Protein 1PK8 (pdb70)

Radius of gyration: 51.62 Å; Cα contacts (8 Å, |Δi|>4): 5272; chains: 8; bounding box: 112×120×156 Å

CATH classification: 3.30.1490.20 (+2 more: 3.40.50.20, 3.30.470.20)

B-factor: mean 33.42, std 12.5, range [5.94, 88.34]

Solvent-accessible surface area: 95712 Å² total; per-residue (Å²): 140,50,98,33,0,1,0,1,20,96,108,166,16,80,2,48,117,30,2,154,67,98,93,6,121,53,111,48,76,22,107,14,10,46,13,46,1,77,56,20,20,6,24,0,60,3,102,18,26,26,32,2,29,7,74,42,133,122,152,70,103,148,40,93,82,73,18,118,4,43,7,0,0,2,24,29,68,7,27,18,36,19,139,78,12,67,44,33,24,11,0,0,0,4,41,0,7,43,8,58,16,0,2,37,6,40,1,15,1,0,33,4,3,46,6,0,6,8,3,22,1,2,114,12,34,104,150,41,28,73,146,85,0,10,18,1,74,11,20,0,10,4,35,55,146,27,8,126,55,34,144,77,68,41,4,8,0,35,1,7,6,0,34,101,10,46,0,25,5,80,2,77,64,77,136,52,0,90,18,10,9,19,0,1,2,7,17,99,24,8,0,7,6,5,50,53,21,87,37,103,36,18,3,20,0,0,25,3,18,150,43,43,10,0,3,44,65,53,29,87,45,71,18,81,20,24,70,41,52,75,37,124,65,111,74,36,88,63,46,128,89,24,86,54,0,0,32,17,0,10,130,6,17,84,26,9,27,0,0,0,0,46,0,36,29,2,126,100,46,151,19,19,0,24,32,2,22,8,5,22,0,81,23,24,21,114,52,65,71,72,0,24,97,33,0,3,108,24,0,19,86,75,7,40,143,104,104,108,32,0,1,0,2,14,80,102,150,19,79,2,47,114,30,3,164,65,90,89,6,127,60,106,52,76,22,109,15,13,48,13,54,2,74,69,20,18,5,24,0,57,4,103,23,28,32,31,2,27,15,143,148,118,74,19,119,3,52,7,0,0,2,26,37,70,8,25,20,36,21,130,92,12,85,42,35,25,12,0,0,0,5,36,0,8,44,8,59,14,0,2,39,6,40,1,14,0,0,32,3,4,46,5,0,5,8,4,14,1,2,126,16,30,101,165,40,28,85,164,89,0,12,17,1,77,9,17,0,11,3,45,48,145,25,8,129,61,28,148,81,67,43,3,8,0,36,2,7,5,1,33,99,6,46,0,26,8,73,2,78,66,58,58,56,0,63,7,11,8,19,0,0,4,5,19,90,26,8,0,6,6,6,42,52,20,83,40,107,32,20,2,19,0,0,24,4,20,148,44,46,7,0,4,48,72,89,129,30,44,70,83,64,127,47,155,66,110,82,41,89,62,47,129,90,23,86,52,0,0,31,22,0,9,127,7,17,85,25,10,31,0,0,0,0,44,1,33,27,2,133,95,44,150,18,22,0,24,34,2,21,9,5,24,0,78,23,32,14,139,67,70,69,72,0,39,93,38,0,2,101,18,0,21,94,71,10,43,144,95,102,96,31,0,1,0,1,19,78,94,146,29,73,2,46,115,30,3,159,62,93,102,5,128,51,141,61,78,22,100,16,14,50,13,51,2,70,69,21,22,5,24,0,56,3,98,26,27,28,26,1,32,11,146,150,108,76,15,116,4,52,7,0,0,2,27,28,79,8,32,19,32,18,144,88,12,77,45,32,25,12,0,0,0,3,38,0,11,42,7,58,15,0,2,38,6,39,1,15,0,0,36,4,3,58,4,0,7,10,2,17,2,10,125,21,31,158,182,49,30,82,154,84,0,10,15,2,74,12,18,0,11,4,43,47,144,20,8,128,61,30,144,84,64,41,5,9,0,36,3,6,7,1,29,125,22,41,0,25,8,67,3,78,64,58,60,57,0,66,14,12,8,18,0,0,3,7,17,95,25,10,0,9,7,6,45,57,18,84,40,109,38,31,5,16,0,0,21,4,21,150,41,46,10,0,5,37,132,125,136,122,106,104,80,43,80,63,46,133,89,27,88,56,1,0,30,23,0,4,123,5,16,86,21,10,30,0,0,0,0,46,3,38,30,3,130,92,40,146,26,19,0,23,44,8,19,8,7,23,0,82,24,37,17,141,60,73,72,68,0,34,84,36,0,2,94,24,0,23,100,78,11,40,141,106,141,54,106,34,0,1,0,1,13,80,108,161,17,83,0,47,115,30,3,161,70,90,88,10,148,57,137,58,80,20,107,14,14,48,13,48,2,71,49,19,21,6,24,0,61,5,98,34,32,31,27,2,30,2,117,96,143,107,93,72,15,123,4,48,8,0,0,2,23,41,67,8,26,19,35,17,140,85,13,66,46,32,26,12,0,1,0,4,36,1,16,46,8,60,14,0,2,40,4,37,1,15,0,0,33,4,3,46,5,0,6,10,4,21,1,2,115,9,33,98,145,46,29,76,145,88,0,9,16,1,79,10,20,0,12,3,39,56,145,28,7,132,61,29,145,83,66,42,4,9,0,34,2,6,5,0,36,104,9,38,0,21,6,81,2,80,65,53,139,59,0,83,18,12,10,20,0,1,2,6,16,98,24,7,0,6,6,7,42,50,19,81,37,77,28,21,4,20,0,0,27,3,22,144,43,43,8,0,2,33,67,15,18,31,42,58,9,81,17,21,70,41,56,76,42,84,73,103,73,42,87,61,47,123,88,24,89,51,1,0,33,17,0,8,133,8,16,87,26,9,30,0,0,0,0,45,1,33,26,2,90,84,44,146,21,21,0,22,34,4,19,10,5,20,0,79,22,29,18,112,63,65,78,61,0,32,81,36,0,2,98,22,0,22,97,83,10,44,138,106,132,54,100,34,0,1,0,1,14,88,112,168,20,82,2,46,109,33,2,150,64,96,98,5,125,64,100,44,73,21,104,16,10,48,12,53,2,72,55,21,20,5,26,0,59,2,99,21,26,29,31,2,31,17,149,142,126,71,20,112,3,54,11,0,0,0,27,32,73,7,30,21,34,19,128,92,12,84,44,34,25,10,0,0,0,4,39,0,10,48,5,70,14,0,2,37,4,40,1,14,1,0,35,4,4,49,6,0,8,8,3,18,1,15,126,20,32,170,180,54,27,86,164,88,0,10,18,2,80,10,17,0,10,4,50,53,151,21,8,128,60,27,146,55,46,15,3,13,0,36,1,6,4,1,28,124,25,42,0,22,6,72,1,80,62,72,137,53,0,102,16,11,8,18,0,0,4,8,17,107,25,8,0,6,6,5,46,45,25,60,40,71,44,20,4,20,0,0,18,2,22,150,40,47,12,0,4,39,98,121,130,88,104,111,111,85,31,89,62,46,127,92,28,86,54,0,0,28,25,0,5,123,5,18,85,20,9,34,0,0,0,0,39,3,38,28,2,24,78,40,135,24,20,0,22,40,5,22,8,5,23,1,80,24,31,20,136,59,70,73,71,0,37,81,36,0,2,97,20,0,24,95,82,22,47,172,100,97,34,0,0,0,1,13,79,106,136,9,82,2,44,116,32,3,160,66,94,94,7,128,50,106,65,79,20,110,15,13,47,13,49,2,71,51,20,22,2,23,0,60,6,105,40,23,26,29,2,29,20,155,146,127,79,15,114,5,46,7,0,0,2,25,40,72,7,28,16,40,19,139,80,11,64,45,32,24,13,0,0,0,4,40,0,18,50,6,59,15,0,3,40,5,40,1,16,1,0,33,4,2,47,4,0,6,10,5,22,1,2,116,11,30,104,145,42,26,74,142,82,0,14,16,2,70,11,18,0,10,3,28,40,141,25,8,128,57,30,144,81,68,46,3,11,0,37,2,7,6,1,32,128,18,46,0,26,14,65,1,76,62,58,82,56,0,86,17,9,9,19,0,0,0,4,16,99,23,8,0,7,5,5,50,48,18,81,34,107,49,19,6,19,0,1,28,3,22,153,37,45,11,0,3,40,90,110,122,80,107,110,100,74,44,87,63,46,134,97,32,94,51,2,0,34,19,0,8,124,5,18,86,25,10,34,0,0,0,0,40,4,34,24,0,130,84,47,148,39,20,0,23,39,3,20,9,6,22,0,79,18,27,18,105,57,56,68,77,0,18,89,30,0,2,95,24,0,22,96,74,10,41,139,106,138,55,99,33,0,1,0,1,16,79,111,151,15,78,1,48,106,23,2,161,63,91,88,6,125,54,113,59,75,21,109,16,14,46,14,48,1,72,66,21,22,5,24,0,56,3,102,22,25,30,30,2,30,12,144,143,120,72,17,111,3,51,9,0,0,2,24,43,77,8,27,19,33,21,94,87,13,63,42,34,23,11,0,1,0,3,36,0,9,44,7,59,15,0,2,37,5,42,1,14,0,0,35,4,3,49,4,0,6,9,3,12,0,10,128,15,32,168,168,54,28,75,148,84,0,9,16,3,61,8,18,0,11,3,46,49,148,23,8,129,54,33,143,79,68,44,2,8,0,34,2,8,5,1,30,111,8,43,0,28,7,70,2,76,65,69,122,57,0,93,9,7,7,18,0,0,2,6,16,99,25,8,0,6,6,5,49,50,22,86,38,92,40,15,4,18,0,0,25,4,20,150,45,49,8,0,4,39,59,38,49,142,118,73,51,24,108,87,103,71,102,82,38,85,61,48,129,94,28,89,56,0,0,33,19,0,9,132,5,19,85,24,10,29,0,0,0,0,47,2,34,28,3,128,100,42,145,22,21,0,23,35,2,20,8,6,23,1,82,22,25,20,144,70,74,71,72,0,20,91,31,0,1,99,25,0,23,97,78,10,36,141,103,137,54,117,33,0,0,0,1,16,85,110,154,15,79,2,49,112,30,3,156,64,96,92,11,137,50,120,51,70,21,106,14,12,45,15,54,1,77,68,23,20,5,22,0,59,6,96,40,22,29,30,3,31,13,144,143,116,74,16,118,4,50,5,0,0,1,26,40,76,7,28,19,37,18,131,91,12,68,44,33,24,11,0,0,0,4,38,1,17,46,6,56,15,0,2,38,6,42,1,16,0,0,34,4,5,55,4,0,5,10,3,20,2,2,113,8,32,109,148,38,30,76,139,86,0,10,16,3,78,12,17,0,12,2,32,59,150,26,8,133,58,28,146,82,69,40,3,8,0,40,3,9,5,1,31,125,24,42,0,25,6,72,1,73,63,61,135,54,0,96,16,13,8,22,0,0,3,6,17,97,22,9,0,8,7,6,46,55,20,81,40,100,42,22,2,16,0,0,26,3,18,151,43,49,10,0,4,43,125,133,136,123,104,109,84,41,88,62,44,126,93,26,86,52,0,0,32,17,0,9,126,6,18,84,26,9,30,0,0,0,0,34,1,36,25,4,127,92,44,148,23,24,0,21,41,6,22,10,6,23,1,84,23,35,15,138,68,74,78,70,0,28,90,34,0,2,107,19,0,20,80,73,13,40,145,83

Foldseek 3Di:
DAAEEEEADDPPDDLCVLQPPPAQVNPHHYDYHYYHLLQWDKDADQVLDIKIWGFDCDPNPTDIDIDDHQAYEYQAQCAALPPPSHNLVVLVRCVSNVRQYAPGSLVSNQPHWFVSLVVLLVVVCVVPHCVLRVAFDKAKFFALPVQQDDPADFKWKAATGHDLCPRIDTRGDRVSSNVVSVVRNVSGGMMMITYLAQFPWKKKWKAAANDIWMKTKAAPPPDSSRSPHDIDIDTDDDDVSLVSHCVSSQPPSNGANIKMWMWTQHPVRHIHTHGMDGSNDDQDDDCSVVSSSSNSVSRSVVSSVD/DAEEEEADDPPDDLQVLQPPPAFPPPHHYHYHYYHLLFWDKDADLVLDIWIAGVHDIDDHQEYEYQAQCAALPPPGHNLVVLVRCVSNVHAYAVGSLVSNQPRWFVSLVVLLVVVCVVPDCVLRVAFDKAKFFALVVQQADPDDFKWKAATGHDLCPRIDTRGDRVSSNVSSVVSNVSVGMMMIGYQAQFPWKKKWKAAQHDIWMKTWASPSSDDDIDIDIDDQDVSLVSNHVVSQPPSNGANIKMWMWGQHPVGDIHTHGMDGSNDDQDDDCSVVSSSSNSVVVSVVSSVD/DAEEEEADDPPDDLCVLCPPPAFPPPHHYDYDYYHLLFWDKDADLVQDIWIAGVHDIDDHLAYEYQDQCAALPPPRHNLVVLVRCVSNVRAYAPGSQVSNQVHWFVSLVVLVVVVCVVQPCVQAPAFDKDKFFALVVQQADPADFKWKAATGHDDCPRIDTRGDRVSSNVSSVVRVVSVGMMMITHQAQFQWKKKWKAAQHDIWIATGGNVGDTDDQDVSLVSNHVSSQPPSNGHNIKMWMWGQHPVGRIHTHGMGGSNDDQDDPCSVVVSSSNSVVVSVVSSVD/DAAEEEEADDPPDPLQVLCPPPAFPPPHHYGYHYYHLLQWDKDADLVLDIWIWGDPVTDIDDHLAYEYQAQCAALDPPRHNLVVLVRCVSNVHQYAVGSLVSNQPRWFVSLVVVLVVVCVVPDCVLRVAFDKDKFFALPVQQADPDDFKWKAATDHDLCPRIDTRGDRVRSVVVSVVRVVSVGMMMIGYQAQFPWKKKWKQAQHDIWMKTKDADQPDSSRSPHDIDIDTDDDDVSQVSVCVSSQPPSNGANIKMWMWGQHPVGGIHTHGMDGSNDDDDDPCSVVSSNSNSVSVSVVSSVD/DAAEEEEADDPPDDLQVLLPPPAQPPDHHYGYHYYHLLQWDKDADQVQDIWIAGPHDIDDHQAYEYQAQCAALDPPNHNLVVLVRCVSNVRAYAVGSLVSNQPRWFVSLVVLLVVVCVVQDCVQRNAFDKDKFFALPVQQADPADQKWKAATDHDPCPRIDTRGDRVSSNVVSVVRVVSVGMMMMTHQAQFQWKKKWWAAQHDIWMAIGGSDDGDTDDDDVSLVCNVVSSQPPSNGANIKMWMWTQHPVGGIHTHGMDGSNDDQDDDCSVVSSSSNSVVVSVVSSD/DAEEEEADDPPDDLCVLLPPPAFVNPHHYDYDYDHLLQWDKDADQVQDIWIAGVHDIDDGQAYEYQAQCAALDPPRHNLVVLVRCVSNPHQYAVGSLVSNQPRWFVSLVVLLVVVCVVPDCVLRVAFDKDKFFALPVQQADPDDFKWKAATGHDPCPRIDTRGGRVSSNVSSVVSVVSVGMMMITHDAQFQWKKKWKAAQNDIWMFTGGNVGGDTDDDDPSLVSHHVSSQPPSNGANIKMWMWGQHPVRDIHTHGMDGSNPDQDDDCSVVSSSSNSVVVSVVSSVD/DAAEEEEADDPPDDLQVLQVPPAQPNPHHYGYDYYHLLQWDKDADQVLDIWIAGVHDIDDHLEYEYQDQCAALDPPSHNLVVLVRCVSNPRAYAVGSLVSNQPHWFVSLVVLLVVVCVVQDCVQAVAFDKDKFFALVVQQADPADFKWKAATGHDLCPRIDTRGDRVSSNVSSVVSNVSVGMMMITHQAQFPWKKKWKAAQHDIWMKTADAVPSPVSHDIDTDDQDPSQVSNVVSSQPPSNGANIKMWMWTQHPVRGIHTHGMDGSNDDQDDDCSVVSSSSNSVVRSVVSSVD/DAAEEEEADDPPDDLQVLQPPPAFVPPHHYGYHYYHLLQWDKDADQVQDIWIAGVHDIDDHQAYEYQDQCAALPPPRHNLVVLVRCVSNPRAYAVGSLVSNQPRWFVSLVVLLVVVCVVPDCVLRVAFDKDKFFALVVQQADPADFKWKAATDHDDCPRIDTRGDRVSSNVSSVVRVVSVGMMMITHQAQFQWKKKWKAAQHDIWMATGGSRGDTDDCDVSLVVHCVSSQPPSNGANIKMWMWGQHPVGGIHTHGMDGSNDDQDDDCSVVVSSSNSVVVSVVSSVD

Secondary structure (DSSP, 8-state):
-PEEEEEE--TTS-HHHHHTT-EETTTEEEEEEEE-GGGEEEEEETTS-EEEEEEEEETTEEEEEEE--SEEEE-S-SB-SSTT-B-HHHHHHHHHTT--EES-HHHHHHTSSHHHHHHHHHHHHHHH-TTTS-BPP-EEESSGGG----SSSSEEEEESS--TTTTEEEE-SHHHHHHHHHHHHHHTS-EEEEE---EEEEEEEEEETTEEEEEEEEESSS-SSTTSS-EEEEEE---HHHHHHHHHHTTGGG--SEEEEEEEEETTS-EEEEEEE-TTPPP-TT-HHHHHHHHHHHHHHHHH--/-EEEEEES-TTS-HHHHHTT-EETTTEEEEEEEE-GGGEEEEEETTS-EEEEE--EEE--SEEEE-S-SB-SSTT-B-HHHHHHHHHTT--EES-HHHHHHTSSHHHHHHHHHHHHHHH-TTT--B---EEESSGGG----SSSSEEEEESS--TTTTEEEE-SHHHHHHHHHHHHHHTS-EEEEEPP-EEEEEEEEEETTEEEEEEE---TTSSS--EEEEPPPHHHHHHHHHHTTGGG--SEEEEEEEEETTS-EEEEEEE-TTPPP-TT-HHHHHHHHHHHHHHHHH--/-EEEEEES-SSS-HHHHHTT-EETTTEEEEEEEE-GGGEEEEEETTS-EEEEE--EEE--SEEEE-S-SB-SSTT-B-HHHHHHHHHTT--EES-HHHHHHTSSHHHHHHHHHHHHHHH-TTT--BPP-EEESSGGG----SSSSEEEEESS--TTTTEEEE-SHHHHHHHHHHHHHHTS-EEEEEPP-EEEEEEEEEETTEEEEEEE----EEE---HHHHHHHHHHTTGGG--SEEEEEEEEETTS-EEEEEEE-TTPPP-GGGHHHHHHHHHHHHHHHHH--/-PEEEEEE--TTS-HHHHHTT-EETTTEEEEEEEE-GGGEEEEEETTS-EEEEEE--EEEE--SEEEE-S-S--SSTT---HHHHHHHHHTT--EES-HHHHHHTSSHHHHHHHHHHHHHHH-TTT--B---EEESSGGG----SSSSEEEEESS--TTTTEEEE-SHHHHHHHHHHHHHHTS-EEEEE---EEEEEEEEEETTEEEEEEEEESSS-SSTTSSSEEEEEE---HHHHHHHHHHTTGGG--SEEEEEEEEETTS-EEEEEEE-TTPPP-STTHHHHHHHHHHHHHHHHH--/--EEEEEE--TTS-HHHHHTT-EETTTEEEEEEEE-GGGEEEEEETTS-EEEEE--EEE--SEEEE-S-S--SSTT---HHHHHHHHHTT--EES-HHHHHHTTSHHHHHHHHHHHHHHH-TTTS-B---EEESSGGG----SSSSEEEEESS--TTTTEEEE-SHHHHHHHHHHHHHHTS-EEEEE---EEEEEEEEEETTEEEEEEE-----EEE---HHHHHHHHHHHTGGG--SEEEEEEEEETTS-EEEEEEE-TTPPP-STTHHHHHHHHHHHHHHHHH-/-EEEEEE--TTS-HHHHHTT-EETTTEEEEEEEE-GGGEEEEEETTS-EEEEE--EEE--SEEEE-S-S--SSTT---HHHHHHHHHTT--EES-HHHHHHTSSHHHHHHHHHHHHHHH-TTTS-BPP-EEESSGGG----SSSSEEEEESS--TTTTEEEE-SHHHHHHHHHHHHHHTS-EEEEE---EEEEEEEEEETTEEEEEEE-----EEE---HHHHHHHHHHTTGGG--SEEEEEEEEETTS-EEEEEEE-TTPPP-GGGHHHHHHHHHHHHHHHHH--/-PEEEEEES-TTS-HHHHHTT-EETTTEEEEEEEE-GGGEEEEEETTS-EEEEE--EEE--SEEEE-S-S--SSTT---HHHHHHHHHTT--EES-HHHHHHTSSHHHHHHHHHHHHHHH-TTT--B---EEESSGGG----SSS-EEEEESS--TTTTEEEE-SHHHHHHHHHHHHHHTS-EEEEEPP-EEEEEEEEEETTEEEEEEEE--------EEEEE---HHHHHHHHHHTTGGG--SEEEEEEEEETTS-EEEEEEE-TTPPP-GGGHHHHHHHHHHHHHHHHH--/-PEEEEEES-TTS-HHHHHTT-EETTTEEEEEEEE-GGGEEEEEETTS-EEEEE--EEE--SEEEE-S-S--SSTT---HHHHHHHHHTT--EES-HHHHHHTSSHHHHHHHHHHHHHHH-TTT--BPP-EEESSGGG----SSSSEEEEESS--TTTTEEEE-SHHHHHHHHHHHHHHTS-EEEEE---EEEEEEEEEETTEEEEEEE----EEE---HHHHHHHHHHTTGGG--SEEEEEEEEETTS-EEEEEEE-TTPPP-GGGHHHHHHHHHHHHHHHHHH-

Structure (mmCIF, N/CA/C/O backbone):
data_1PK8
#
_entry.id   1PK8
#
_cell.length_a   70.600
_cell.length_b   78.400
_cell.length_c   135.000
_cell.angle_alpha   80.60
_cell.angle_beta   76.90
_cell.angle_gamma   71.80
#
_symmetry.space_group_name_H-M   'P 1'
#
loop_
_entity.id
_entity.type
_entity.pdbx_description
1 polymer 'rat synapsin I'
2 non-polymer 'CALCIUM ION'
3 non-polymer "ADENOSINE-5'-TRIPHOSPHATE"
4 non-polymer 1,2-ETHANEDIOL
5 water water
#
loop_
_atom_site.group_PDB
_atom_site.id
_atom_site.type_symbol
_atom_site.label_atom_id
_atom_site.label_alt_id
_atom_site.label_comp_id
_atom_site.label_asym_id
_atom_site.label_entity_id
_atom_site.label_seq_id
_atom_site.pdbx_PDB_ins_code
_atom_site.Cartn_x
_atom_site.Cartn_y
_atom_site.Cartn_z
_atom_site.occupancy
_atom_site.B_iso_or_equiv
_atom_site.auth_seq_id
_atom_site.auth_comp_id
_atom_site.auth_asym_id
_atom_site.auth_atom_id
_atom_site.pdbx_PDB_model_num
ATOM 1 N N . ALA A 1 113 ? 12.959 -4.445 39.464 1.00 44.29 112 ALA A N 1
ATOM 2 C CA . ALA A 1 113 ? 13.135 -3.308 40.422 1.00 43.92 112 ALA A CA 1
ATOM 3 C C . ALA A 1 113 ? 12.616 -2.014 39.797 1.00 42.88 112 ALA A C 1
ATOM 4 O O . ALA A 1 113 ? 12.942 -1.689 38.655 1.00 44.22 112 ALA A O 1
ATOM 6 N N . ALA A 1 114 ? 11.812 -1.279 40.556 1.00 40.75 113 ALA A N 1
ATOM 7 C CA . ALA A 1 114 ? 11.220 -0.040 40.073 1.00 39.28 113 ALA A CA 1
ATOM 8 C C . ALA A 1 114 ? 12.193 1.118 39.851 1.00 38.19 113 ALA A C 1
ATOM 9 O O . ALA A 1 114 ? 13.131 1.327 40.620 1.00 37.54 113 ALA A O 1
ATOM 11 N N . ARG A 1 115 ? 11.948 1.869 38.783 1.00 36.15 114 ARG A N 1
ATOM 12 C CA . ARG A 1 115 ? 12.752 3.036 38.452 1.00 35.42 114 ARG A CA 1
ATOM 13 C C . ARG A 1 115 ? 12.197 4.199 39.279 1.00 32.58 114 ARG A C 1
ATOM 14 O O . ARG A 1 115 ? 10.987 4.420 39.319 1.00 33.14 114 ARG A O 1
ATOM 22 N N . VAL A 1 116 ? 13.077 4.938 39.942 1.00 29.49 115 VAL A N 1
ATOM 23 C CA . VAL A 1 116 ? 12.645 6.061 40.765 1.00 24.82 115 VAL A CA 1
ATOM 24 C C . VAL A 1 116 ? 12.671 7.382 39.993 1.00 24.45 115 VAL A C 1
ATOM 25 O O . VAL A 1 116 ? 13.691 7.762 39.413 1.00 24.07 115 VAL A O 1
ATOM 29 N N . LEU A 1 117 ? 11.533 8.069 39.984 1.00 21.34 116 LEU A N 1
ATOM 30 C CA . LEU A 1 117 ? 11.410 9.352 39.305 1.00 21.74 116 LEU A CA 1
ATOM 31 C C . LEU A 1 117 ? 11.161 10.450 40.325 1.00 21.73 116 LEU A C 1
ATOM 32 O O . LEU A 1 117 ? 10.149 10.429 41.031 1.00 23.03 116 LEU A O 1
ATOM 37 N N . LEU A 1 118 ? 12.083 11.399 40.416 1.00 18.05 117 LEU A N 1
ATOM 38 C CA . LEU A 1 118 ? 11.898 12.520 41.327 1.00 17.29 117 LEU A CA 1
ATOM 39 C C . LEU A 1 118 ? 11.255 13.648 40.524 1.00 16.94 117 LEU A C 1
ATOM 40 O O . LEU A 1 118 ? 11.762 14.028 39.462 1.00 16.43 117 LEU A O 1
ATOM 45 N N . VAL A 1 119 ? 10.130 14.167 41.004 1.00 16.56 118 VAL A N 1
ATOM 46 C CA . VAL A 1 119 ? 9.482 15.283 40.325 1.00 15.05 118 VAL A CA 1
ATOM 47 C C . VAL A 1 119 ? 9.627 16.462 41.268 1.00 15.49 118 VAL A C 1
ATOM 48 O O . VAL A 1 119 ? 9.204 16.393 42.419 1.00 13.57 118 VAL A O 1
ATOM 52 N N . ILE A 1 120 ? 10.243 17.536 40.786 1.00 15.10 119 ILE A N 1
ATOM 53 C CA . ILE A 1 120 ? 10.430 18.721 41.603 1.00 15.38 119 ILE A CA 1
ATOM 54 C C . ILE A 1 120 ? 9.288 19.667 41.280 1.00 17.77 119 ILE A C 1
ATOM 55 O O . ILE A 1 120 ? 9.268 20.323 40.233 1.00 15.74 119 ILE A O 1
ATOM 60 N N . ASP A 1 121 ? 8.320 19.730 42.186 1.00 19.12 120 ASP A N 1
ATOM 61 C CA . ASP A 1 121 ? 7.161 20.578 41.963 1.00 20.74 120 ASP A CA 1
ATOM 62 C C . ASP A 1 121 ? 6.439 20.862 43.265 1.00 22.40 120 ASP A C 1
ATOM 63 O O . ASP A 1 121 ? 6.672 20.188 44.272 1.00 19.96 120 ASP A O 1
ATOM 68 N N . GLU A 1 122 ? 5.568 21.867 43.237 1.00 25.49 121 GLU A N 1
ATOM 69 C CA . GLU A 1 122 ? 4.785 22.226 44.408 1.00 28.69 121 GLU A CA 1
ATOM 70 C C . GLU A 1 122 ? 3.786 21.101 44.611 1.00 28.63 121 GLU A C 1
ATOM 71 O O . GLU A 1 122 ? 3.511 20.344 43.687 1.00 29.98 121 GLU A O 1
ATOM 77 N N . PRO A 1 123 ? 3.229 20.971 45.822 1.00 30.27 122 PRO A N 1
ATOM 78 C CA . PRO A 1 123 ? 2.264 19.903 46.109 1.00 31.81 122 PRO A CA 1
ATOM 79 C C . PRO A 1 123 ? 0.884 19.958 45.446 1.00 33.34 122 PRO A C 1
ATOM 80 O O . PRO A 1 123 ? 0.154 18.971 45.478 1.00 35.22 122 PRO A O 1
ATOM 84 N N . HIS A 1 124 ? 0.528 21.092 44.847 1.00 36.54 123 HIS A N 1
ATOM 85 C CA . HIS A 1 124 ? -0.781 21.243 44.199 1.00 38.06 123 HIS A CA 1
ATOM 86 C C . HIS A 1 124 ? -1.100 20.122 43.205 1.00 38.89 123 HIS A C 1
ATOM 87 O O . HIS A 1 124 ? -2.256 19.711 43.071 1.00 38.04 123 HIS A O 1
ATOM 94 N N . THR A 1 125 ? -0.083 19.623 42.506 1.00 38.19 124 THR A N 1
ATOM 95 C CA . THR A 1 125 ? -0.298 18.543 41.550 1.00 37.25 124 THR A CA 1
ATOM 96 C C . THR A 1 125 ? 0.290 17.260 42.122 1.00 37.69 124 THR A C 1
ATOM 97 O O . THR A 1 125 ? 1.456 17.222 42.520 1.00 38.56 124 THR A O 1
ATOM 101 N N . ASP A 1 126 ? -0.524 16.213 42.167 1.00 35.21 125 ASP A N 1
ATOM 102 C CA . ASP A 1 126 ? -0.103 14.922 42.701 1.00 34.27 125 ASP A CA 1
ATOM 103 C C . ASP A 1 126 ? 0.353 14.001 41.569 1.00 32.08 125 ASP A C 1
ATOM 104 O O . ASP A 1 126 ? -0.417 13.177 41.069 1.00 32.84 125 ASP A O 1
ATOM 109 N N . TRP A 1 127 ? 1.614 14.143 41.174 1.00 28.59 126 TRP A N 1
ATOM 110 C CA . TRP A 1 127 ? 2.164 13.357 40.070 1.00 26.09 126 TRP A CA 1
ATOM 111 C C . TRP A 1 127 ? 2.108 11.852 40.228 1.00 25.29 126 TRP A C 1
ATOM 112 O O . TRP A 1 127 ? 1.965 11.137 39.238 1.00 27.59 126 TRP A O 1
ATOM 123 N N . ALA A 1 128 ? 2.214 11.359 41.458 1.00 26.61 127 ALA A N 1
ATOM 124 C CA . ALA A 1 128 ? 2.160 9.915 41.678 1.00 27.37 127 ALA A CA 1
ATOM 125 C C . ALA A 1 128 ? 0.931 9.353 40.961 1.00 28.15 127 ALA A C 1
ATOM 126 O O . ALA A 1 128 ? 1.016 8.353 40.252 1.00 27.28 127 ALA A O 1
ATOM 128 N N . LYS A 1 129 ? -0.207 10.016 41.143 1.00 29.78 128 LYS A N 1
ATOM 129 C CA . LYS A 1 129 ? -1.459 9.594 40.519 1.00 31.13 128 LYS A CA 1
ATOM 130 C C . LYS A 1 129 ? -1.360 9.543 39.000 1.00 31.73 128 LYS A C 1
ATOM 131 O O . LYS A 1 129 ? -1.823 8.594 38.380 1.00 33.64 128 LYS A O 1
ATOM 137 N N . TYR A 1 130 ? -0.756 10.566 38.403 1.00 31.75 129 TYR A N 1
ATOM 138 C CA . TYR A 1 130 ? -0.624 10.630 36.952 1.00 31.45 129 TYR A CA 1
ATOM 139 C C . TYR A 1 130 ? 0.320 9.581 36.367 1.00 30.81 129 TYR A C 1
ATOM 140 O O . TYR A 1 130 ? 0.185 9.192 35.211 1.00 32.00 129 TYR A O 1
ATOM 149 N N . PHE A 1 131 ? 1.275 9.122 37.165 1.00 31.04 130 PHE A N 1
ATOM 150 C CA . PHE A 1 131 ? 2.231 8.117 36.708 1.00 29.95 130 PHE A CA 1
ATOM 151 C C . PHE A 1 131 ? 1.801 6.711 37.112 1.00 31.50 130 PHE A C 1
ATOM 152 O O . PHE A 1 131 ? 2.441 5.731 36.738 1.00 30.01 130 PHE A O 1
ATOM 160 N N . LYS A 1 132 ? 0.711 6.629 37.874 1.00 33.32 131 LYS A N 1
ATOM 161 C CA . LYS A 1 132 ? 0.183 5.362 38.370 1.00 35.32 131 LYS A CA 1
ATOM 162 C C . LYS A 1 132 ? -0.040 4.332 37.272 1.00 35.74 131 LYS A C 1
ATOM 163 O O . LYS A 1 132 ? -0.666 4.614 36.254 1.00 35.46 131 LYS A O 1
ATOM 169 N N . GLY A 1 133 ? 0.483 3.131 37.482 1.00 36.48 132 GLY A N 1
ATOM 170 C CA . GLY A 1 133 ? 0.301 2.080 36.498 1.00 38.55 132 GLY A CA 1
ATOM 171 C C . GLY A 1 133 ? 1.041 2.254 35.186 1.00 40.08 132 GLY A C 1
ATOM 172 O O . GLY A 1 133 ? 0.856 1.456 34.267 1.00 40.71 132 GLY A O 1
ATOM 173 N N . LYS A 1 134 ? 1.864 3.292 35.078 1.00 40.13 133 LYS A N 1
ATOM 174 C CA . LYS A 1 134 ? 2.635 3.501 33.863 1.00 40.14 133 LYS A CA 1
ATOM 175 C C . LYS A 1 134 ? 3.867 2.648 34.061 1.00 41.54 133 LYS A C 1
ATOM 176 O O . LYS A 1 134 ? 4.510 2.719 35.103 1.00 41.57 133 LYS A O 1
ATOM 182 N N . LYS A 1 135 ? 4.197 1.832 33.074 1.00 42.97 134 LYS A N 1
ATOM 183 C CA . LYS A 1 135 ? 5.359 0.974 33.202 1.00 45.10 134 LYS A CA 1
ATOM 184 C C . LYS A 1 135 ? 6.353 1.213 32.081 1.00 45.14 134 LYS A C 1
ATOM 185 O O . LYS A 1 135 ? 5.990 1.620 30.978 1.00 43.87 134 LYS A O 1
ATOM 191 N N . ILE A 1 136 ? 7.620 0.971 32.381 1.00 45.29 135 ILE A N 1
ATOM 192 C CA . ILE A 1 136 ? 8.678 1.142 31.406 1.00 46.77 135 ILE A CA 1
ATOM 193 C C . ILE A 1 136 ? 8.905 -0.212 30.739 1.00 47.23 135 ILE A C 1
ATOM 194 O O . ILE A 1 136 ? 9.173 -1.206 31.412 1.00 46.98 135 ILE A O 1
ATOM 199 N N . HIS A 1 137 ? 8.781 -0.243 29.416 1.00 48.85 136 HIS A N 1
ATOM 200 C CA . HIS A 1 137 ? 8.956 -1.474 28.659 1.00 50.12 136 HIS A CA 1
ATOM 201 C C . HIS A 1 137 ? 7.865 -2.490 28.977 1.00 51.05 136 HIS A C 1
ATOM 202 O O . HIS A 1 137 ? 7.991 -3.665 28.644 1.00 52.96 136 HIS A O 1
ATOM 209 N N . GLY A 1 138 ? 6.795 -2.039 29.623 1.00 50.88 137 GLY A N 1
ATOM 210 C CA . GLY A 1 138 ? 5.697 -2.934 29.936 1.00 49.89 137 GLY A CA 1
ATOM 211 C C . GLY A 1 138 ? 5.743 -3.657 31.270 1.00 50.83 137 GLY A C 1
ATOM 212 O O . GLY A 1 138 ? 4.692 -4.047 31.789 1.00 50.90 137 GLY A O 1
ATOM 213 N N . GLU A 1 139 ? 6.933 -3.848 31.838 1.00 49.97 138 GLU A N 1
ATOM 214 C CA . GLU A 1 139 ? 7.026 -4.549 33.116 1.00 48.93 138 GLU A CA 1
ATOM 215 C C . GLU A 1 139 ? 7.703 -3.801 34.262 1.00 47.62 138 GLU A C 1
ATOM 216 O O . GLU A 1 139 ? 7.474 -4.133 35.427 1.00 47.37 138 GLU A O 1
ATOM 222 N N . ILE A 1 140 ? 8.532 -2.805 33.961 1.00 45.33 139 ILE A N 1
ATOM 223 C CA . ILE A 1 140 ? 9.190 -2.065 35.036 1.00 42.92 139 ILE A CA 1
ATOM 224 C C . ILE A 1 140 ? 8.275 -0.964 35.574 1.00 40.92 139 ILE A C 1
ATOM 225 O O . ILE A 1 140 ? 7.787 -0.121 34.823 1.00 39.62 139 ILE A O 1
ATOM 230 N N . ASP A 1 141 ? 8.044 -0.982 36.881 1.00 39.89 140 ASP A N 1
ATOM 231 C CA . ASP A 1 141 ? 7.192 0.015 37.516 1.00 39.44 140 ASP A CA 1
ATOM 232 C C . ASP A 1 141 ? 7.942 1.296 37.856 1.00 37.36 140 ASP A C 1
ATOM 233 O O . ASP A 1 141 ? 9.163 1.293 38.060 1.00 38.16 140 ASP A O 1
ATOM 238 N N . ILE A 1 142 ? 7.200 2.395 37.914 1.00 33.59 141 ILE A N 1
ATOM 239 C CA . ILE A 1 142 ? 7.779 3.691 38.233 1.00 29.54 141 ILE A CA 1
ATOM 240 C C . ILE A 1 142 ? 7.327 4.152 39.614 1.00 28.25 141 ILE A C 1
ATOM 241 O O . ILE A 1 142 ? 6.125 4.254 39.890 1.00 29.67 141 ILE A O 1
ATOM 246 N N . LYS A 1 143 ? 8.295 4.424 40.482 1.00 25.85 142 LYS A N 1
ATOM 247 C CA . LYS A 1 143 ? 8.010 4.890 41.831 1.00 25.58 142 LYS A CA 1
ATOM 248 C C . LYS A 1 143 ? 8.258 6.387 41.834 1.00 27.09 142 LYS A C 1
ATOM 249 O O . LYS A 1 143 ? 9.369 6.840 41.538 1.00 26.90 142 LYS A O 1
ATOM 255 N N . VAL A 1 144 ? 7.227 7.154 42.170 1.00 25.01 143 VAL A N 1
ATOM 256 C CA . VAL A 1 144 ? 7.334 8.600 42.172 1.00 24.58 143 VAL A CA 1
ATOM 257 C C . VAL A 1 144 ? 7.612 9.248 43.520 1.00 23.52 143 VAL A C 1
ATOM 258 O O . VAL A 1 144 ? 6.959 8.958 44.514 1.00 23.95 143 VAL A O 1
ATOM 262 N N . GLU A 1 145 ? 8.603 10.131 43.526 1.00 22.95 144 GLU A N 1
ATOM 263 C CA . GLU A 1 145 ? 8.985 10.908 44.698 1.00 22.43 144 GLU A CA 1
ATOM 264 C C . GLU A 1 145 ? 8.735 12.333 44.237 1.00 21.86 144 GLU A C 1
ATOM 265 O O . GLU A 1 145 ? 9.015 12.665 43.088 1.00 22.68 144 GLU A O 1
ATOM 271 N N . GLN A 1 146 ? 8.205 13.173 45.114 1.00 20.08 145 GLN A N 1
ATOM 272 C CA . GLN A 1 146 ? 7.919 14.545 44.731 1.00 18.82 145 GLN A CA 1
ATOM 273 C C . GLN A 1 146 ? 8.198 15.494 45.874 1.00 19.96 145 GLN A C 1
ATOM 274 O O . GLN A 1 146 ? 7.908 15.195 47.030 1.00 20.03 145 GLN A O 1
ATOM 280 N N . ALA A 1 147 ? 8.769 16.644 45.543 1.00 19.14 146 ALA A N 1
ATOM 281 C CA . ALA A 1 147 ? 9.081 17.640 46.550 1.00 19.85 146 ALA A CA 1
ATOM 282 C C . ALA A 1 147 ? 9.482 18.939 45.875 1.00 19.41 146 ALA A C 1
ATOM 283 O O . ALA A 1 147 ? 9.772 18.971 44.674 1.00 17.76 146 ALA A O 1
ATOM 285 N N . GLU A 1 148 ? 9.493 20.015 46.654 1.00 20.25 147 GLU A N 1
ATOM 286 C CA . GLU A 1 148 ? 9.880 21.311 46.130 1.00 20.52 147 GLU A CA 1
ATOM 287 C C . GLU A 1 148 ? 11.375 21.499 46.346 1.00 19.81 147 GLU A C 1
ATOM 288 O O . GLU A 1 148 ? 11.974 20.836 47.197 1.00 17.70 147 GLU A O 1
ATOM 294 N N . PHE A 1 149 ? 11.973 22.397 45.566 1.00 19.94 148 PHE A N 1
ATOM 295 C CA . PHE A 1 149 ? 13.400 22.674 45.676 1.00 20.50 148 PHE A CA 1
ATOM 296 C C . PHE A 1 149 ? 13.808 23.042 47.098 1.00 20.37 148 PHE A C 1
ATOM 297 O O . PHE A 1 149 ? 14.866 22.623 47.576 1.00 20.39 148 PHE A O 1
ATOM 305 N N . SER A 1 150 ? 12.963 23.825 47.765 1.00 20.69 149 SER A N 1
ATOM 306 C CA . SER A 1 150 ? 13.237 24.280 49.124 1.00 22.30 149 SER A CA 1
ATOM 307 C C . SER A 1 150 ? 13.412 23.178 50.158 1.00 23.21 149 SER A C 1
ATOM 308 O O . SER A 1 150 ? 13.975 23.425 51.216 1.00 24.33 149 SER A O 1
ATOM 311 N N . ASP A 1 151 ? 12.932 21.972 49.863 1.00 23.30 150 ASP A N 1
ATOM 312 C CA . ASP A 1 151 ? 13.066 20.861 50.803 1.00 24.24 150 ASP A CA 1
ATOM 313 C C . ASP A 1 151 ? 14.001 19.772 50.292 1.00 25.40 150 ASP A C 1
ATOM 314 O O . ASP A 1 151 ? 13.944 18.632 50.755 1.00 26.40 150 ASP A O 1
ATOM 319 N N . LEU A 1 152 ? 14.862 20.122 49.343 1.00 23.58 151 LEU A N 1
ATOM 320 C CA . LEU A 1 152 ? 15.789 19.153 48.778 1.00 22.05 151 LEU A CA 1
ATOM 321 C C . LEU A 1 152 ? 17.256 19.540 48.938 1.00 21.22 151 LEU A C 1
ATOM 322 O O . LEU A 1 152 ? 17.616 20.711 48.957 1.00 20.98 151 LEU A O 1
ATOM 327 N N . ASN A 1 153 ? 18.095 18.522 49.055 1.00 20.90 152 ASN A N 1
ATOM 328 C CA . ASN A 1 153 ? 19.531 18.697 49.133 1.00 20.03 152 ASN A CA 1
ATOM 329 C C . ASN A 1 153 ? 20.083 17.378 48.583 1.00 21.98 152 ASN A C 1
ATOM 330 O O . ASN A 1 153 ? 19.315 16.433 48.322 1.00 18.99 152 ASN A O 1
ATOM 335 N N . LEU A 1 154 ? 21.398 17.301 48.395 1.00 19.65 153 LEU A N 1
ATOM 336 C CA . LEU A 1 154 ? 21.980 16.082 47.856 1.00 18.60 153 LEU A CA 1
ATOM 337 C C . LEU A 1 154 ? 23.482 16.080 48.026 1.00 18.37 153 LEU A C 1
ATOM 338 O O . LEU A 1 154 ? 24.066 17.069 48.441 1.00 17.80 153 LEU A O 1
ATOM 343 N N . VAL A 1 155 ? 24.094 14.947 47.714 1.00 18.34 154 VAL A N 1
ATOM 344 C CA . VAL A 1 155 ? 25.538 14.805 47.766 1.00 18.88 154 VAL A CA 1
ATOM 345 C C . VAL A 1 155 ? 25.829 13.947 46.549 1.00 18.10 154 VAL A C 1
ATOM 346 O O . VAL A 1 155 ? 25.138 12.964 46.311 1.00 20.95 154 VAL A O 1
ATOM 350 N N . ALA A 1 156 ? 26.831 14.322 45.765 1.00 17.43 155 ALA A N 1
ATOM 351 C CA . ALA A 1 156 ? 27.149 13.564 44.558 1.00 18.36 155 ALA A CA 1
ATOM 352 C C . ALA A 1 156 ? 28.639 13.262 44.436 1.00 20.83 155 ALA A C 1
ATOM 353 O O . ALA A 1 156 ? 29.485 14.141 44.623 1.00 21.78 155 ALA A O 1
ATOM 355 N N . HIS A 1 157 ? 28.940 12.009 44.116 1.00 21.75 156 HIS A N 1
ATOM 356 C CA . HIS A 1 157 ? 30.315 11.543 43.961 1.00 24.31 156 HIS A CA 1
ATOM 357 C C . HIS A 1 157 ? 30.654 11.340 42.489 1.00 24.18 156 HIS A C 1
ATOM 358 O O . HIS A 1 157 ? 29.806 10.929 41.695 1.00 23.13 156 HIS A O 1
ATOM 365 N N . ALA A 1 158 ? 31.900 11.625 42.132 1.00 25.09 157 ALA A N 1
ATOM 366 C CA . ALA A 1 158 ? 32.349 11.461 40.755 1.00 25.44 157 ALA A CA 1
ATOM 367 C C . ALA A 1 158 ? 32.224 10.008 40.315 1.00 26.00 157 ALA A C 1
ATOM 368 O O . ALA A 1 158 ? 32.022 9.738 39.139 1.00 26.45 157 ALA A O 1
ATOM 370 N N . ASN A 1 159 ? 32.343 9.076 41.259 1.00 28.92 158 ASN A N 1
ATOM 371 C CA . ASN A 1 159 ? 32.252 7.648 40.938 1.00 31.63 158 ASN A CA 1
ATOM 372 C C . ASN A 1 159 ? 30.839 7.161 40.634 1.00 33.11 158 ASN A C 1
ATOM 373 O O . ASN A 1 159 ? 30.638 5.981 40.346 1.00 35.12 158 ASN A O 1
ATOM 378 N N . GLY A 1 160 ? 29.860 8.059 40.696 1.00 32.66 159 GLY A N 1
ATOM 379 C CA . GLY A 1 160 ? 28.489 7.661 40.415 1.00 30.61 159 GLY A CA 1
ATOM 380 C C . GLY A 1 160 ? 27.623 7.610 41.659 1.00 29.64 159 GLY A C 1
ATOM 381 O O . GLY A 1 160 ? 26.408 7.793 41.590 1.00 31.48 159 GLY A O 1
ATOM 382 N N . GLY A 1 161 ? 28.241 7.360 42.805 1.00 28.58 160 GLY A N 1
ATOM 383 C CA . GLY A 1 161 ? 27.473 7.307 44.033 1.00 28.45 160 GLY A CA 1
ATOM 384 C C . GLY A 1 161 ? 26.804 8.645 44.316 1.00 27.93 160 GLY A C 1
ATOM 385 O O . GLY A 1 161 ? 27.324 9.704 43.951 1.00 27.79 160 GLY A O 1
ATOM 386 N N . PHE A 1 162 ? 25.640 8.602 44.953 1.00 26.90 161 PHE A N 1
ATOM 387 C CA . PHE A 1 162 ? 24.932 9.819 45.310 1.00 27.75 161 PHE A CA 1
ATOM 388 C C . PHE A 1 162 ? 23.632 9.556 46.044 1.00 26.14 161 PHE A C 1
ATOM 389 O O . PHE A 1 162 ? 23.077 8.459 45.995 1.00 25.90 161 PHE A O 1
ATOM 397 N N . SER A 1 163 ? 23.153 10.588 46.721 1.00 24.70 162 SER A N 1
ATOM 398 C CA . SER A 1 163 ? 21.918 10.508 47.482 1.00 25.37 162 SER A CA 1
ATOM 399 C C . SER A 1 163 ? 21.183 11.850 47.440 1.00 24.46 162 SER A C 1
ATOM 400 O O . SER A 1 163 ? 21.807 12.913 47.490 1.00 23.85 162 SER A O 1
ATOM 403 N N . VAL A 1 164 ? 19.860 11.799 47.329 1.00 24.05 163 VAL A N 1
ATOM 404 C CA . VAL A 1 164 ? 19.062 13.011 47.332 1.00 25.50 163 VAL A CA 1
ATOM 405 C C . VAL A 1 164 ? 18.306 13.016 48.648 1.00 27.41 163 VAL A C 1
ATOM 406 O O . VAL A 1 164 ? 17.620 12.051 48.979 1.00 28.99 163 VAL A O 1
ATOM 410 N N . ASP A 1 165 ? 18.436 14.095 49.406 1.00 27.32 164 ASP A N 1
ATOM 411 C CA . ASP A 1 165 ? 17.753 14.177 50.684 1.00 28.14 164 ASP A CA 1
ATOM 412 C C . ASP A 1 165 ? 16.539 15.081 50.598 1.00 28.74 164 ASP A C 1
ATOM 413 O O . ASP A 1 165 ? 16.618 16.214 50.127 1.00 28.76 164 ASP A O 1
ATOM 418 N N . MET A 1 166 ? 15.410 14.564 51.061 1.00 29.18 165 MET A N 1
ATOM 419 C CA . MET A 1 166 ? 14.157 15.303 51.026 1.00 30.08 165 MET A CA 1
ATOM 420 C C . MET A 1 166 ? 13.630 15.526 52.436 1.00 30.75 165 MET A C 1
ATOM 421 O O . MET A 1 166 ? 13.505 14.586 53.215 1.00 30.95 165 MET A O 1
ATOM 426 N N . GLU A 1 167 ? 13.327 16.771 52.772 1.00 32.66 166 GLU A N 1
ATOM 427 C CA . GLU A 1 167 ? 12.804 17.047 54.093 1.00 35.45 166 GLU A CA 1
ATOM 428 C C . GLU A 1 167 ? 11.300 16.868 53.987 1.00 36.11 166 GLU A C 1
ATOM 429 O O . GLU A 1 167 ? 10.660 17.439 53.109 1.00 33.86 166 GLU A O 1
ATOM 435 N N . VAL A 1 168 ? 10.752 16.060 54.881 1.00 37.95 167 VAL A N 1
ATOM 436 C CA . VAL A 1 168 ? 9.327 15.791 54.908 1.00 42.85 167 VAL A CA 1
ATOM 437 C C . VAL A 1 168 ? 8.800 16.062 56.309 1.00 45.94 167 VAL A C 1
ATOM 438 O O . VAL A 1 168 ? 9.516 15.884 57.296 1.00 44.94 167 VAL A O 1
ATOM 442 N N . LEU A 1 169 ? 7.549 16.500 56.392 1.00 50.69 168 LEU A N 1
ATOM 443 C CA . LEU A 1 169 ? 6.933 16.772 57.686 1.00 55.91 168 LEU A CA 1
ATOM 444 C C . LEU A 1 169 ? 6.100 15.5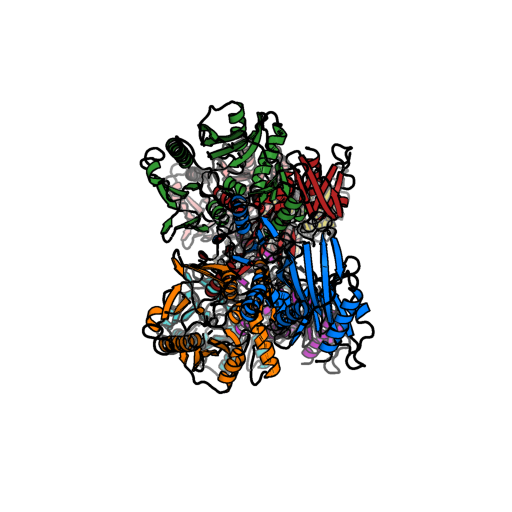57 58.072 1.00 57.07 168 LEU A C 1
ATOM 445 O O . LEU A 1 169 ? 4.917 15.485 57.749 1.00 56.94 168 LEU A O 1
ATOM 450 N N . ARG A 1 170 ? 6.725 14.601 58.750 1.00 60.00 169 ARG A N 1
ATOM 451 C CA . ARG A 1 170 ? 6.031 13.394 59.183 1.00 62.83 169 ARG A CA 1
ATOM 452 C C . ARG A 1 170 ? 5.526 13.570 60.610 1.00 64.33 169 ARG A C 1
ATOM 453 O O . ARG A 1 170 ? 6.197 13.184 61.573 1.00 64.33 169 ARG A O 1
ATOM 461 N N . ASN A 1 171 ? 4.341 14.165 60.731 1.00 65.29 170 ASN A N 1
ATOM 462 C CA . ASN A 1 171 ? 3.692 14.396 62.020 1.00 66.80 170 ASN A CA 1
ATOM 463 C C . ASN A 1 171 ? 4.411 15.350 62.970 1.00 66.67 170 ASN A C 1
ATOM 464 O O . ASN A 1 171 ? 4.556 15.050 64.157 1.00 66.99 170 ASN A O 1
ATOM 469 N N . GLY A 1 172 ? 4.854 16.495 62.461 1.00 65.77 171 GLY A N 1
ATOM 470 C CA . GLY A 1 172 ? 5.533 17.454 63.316 1.00 65.22 171 GLY A CA 1
ATOM 471 C C . GLY A 1 172 ? 7.040 17.308 63.320 1.00 65.29 171 GLY A C 1
ATOM 472 O O . GLY A 1 172 ? 7.764 18.302 63.277 1.00 65.56 171 GLY A O 1
ATOM 473 N N . VAL A 1 173 ? 7.522 16.072 63.383 1.00 65.13 172 VAL A N 1
ATOM 474 C CA . VAL A 1 173 ? 8.958 15.836 63.368 1.00 64.40 172 VAL A CA 1
ATOM 475 C C . VAL A 1 173 ? 9.421 16.086 61.935 1.00 63.12 172 VAL A C 1
ATOM 476 O O . VAL A 1 173 ? 8.883 15.496 60.995 1.00 62.25 172 VAL A O 1
ATOM 480 N N . LYS A 1 174 ? 10.402 16.966 61.763 1.00 61.45 173 LYS A N 1
ATOM 481 C CA . LYS A 1 174 ? 10.924 17.241 60.432 1.00 59.53 173 LYS A CA 1
ATOM 482 C C . LYS A 1 174 ? 11.831 16.073 60.083 1.00 57.09 173 LYS A C 1
ATOM 483 O O . LYS A 1 174 ? 12.943 15.961 60.601 1.00 58.36 173 LYS A O 1
ATOM 489 N N . VAL A 1 175 ? 11.350 15.204 59.205 1.00 52.74 174 VAL A N 1
ATOM 490 C CA . VAL A 1 175 ? 12.100 14.022 58.818 1.00 49.32 174 VAL A CA 1
ATOM 491 C C . VAL A 1 175 ? 12.756 14.123 57.450 1.00 46.17 174 VAL A C 1
ATOM 492 O O . VAL A 1 175 ? 12.159 14.606 56.491 1.00 44.66 174 VAL A O 1
ATOM 496 N N . VAL A 1 176 ? 13.996 13.654 57.384 1.00 43.72 175 VAL A N 1
ATOM 497 C CA . VAL A 1 176 ? 14.766 13.641 56.150 1.00 42.16 175 VAL A CA 1
ATOM 498 C C . VAL A 1 176 ? 14.807 12.221 55.621 1.00 41.28 175 VAL A C 1
ATOM 499 O O . VAL A 1 176 ? 15.232 11.302 56.315 1.00 42.25 175 VAL A O 1
ATOM 503 N N . ARG A 1 177 ? 14.357 12.040 54.391 1.00 40.22 176 ARG A N 1
ATOM 504 C CA . ARG A 1 177 ? 14.382 10.721 53.779 1.00 40.18 176 ARG A CA 1
ATOM 505 C C . ARG A 1 177 ? 15.216 10.850 52.517 1.00 37.81 176 ARG A C 1
ATOM 506 O O . ARG A 1 177 ? 15.028 11.778 51.733 1.00 36.81 176 ARG A O 1
ATOM 514 N N . SER A 1 178 ? 16.146 9.926 52.317 1.00 36.87 177 SER A N 1
ATOM 515 C CA . SER A 1 178 ? 16.990 10.001 51.140 1.00 36.09 177 SER A CA 1
ATOM 516 C C . SER A 1 178 ? 16.533 9.054 50.049 1.00 35.33 177 SER A C 1
ATOM 517 O O . SER A 1 178 ? 15.931 8.016 50.316 1.00 36.29 177 SER A O 1
ATOM 520 N N . LEU A 1 179 ? 16.823 9.431 48.811 1.00 33.57 178 LEU A N 1
ATOM 521 C CA . LEU A 1 179 ? 16.453 8.637 47.653 1.00 32.18 178 LEU A CA 1
ATOM 522 C C . LEU A 1 179 ? 17.571 8.698 46.620 1.00 30.82 178 LEU A C 1
ATOM 523 O O . LEU A 1 179 ? 18.503 9.491 46.749 1.00 29.91 178 LEU A O 1
ATOM 528 N N . LYS A 1 180 ? 17.473 7.853 45.603 1.00 28.93 179 LYS A N 1
ATOM 529 C CA . LYS A 1 180 ? 18.459 7.801 44.535 1.00 30.43 179 LYS A CA 1
ATOM 530 C C . LYS A 1 180 ? 17.648 7.761 43.245 1.00 29.07 179 LYS A C 1
ATOM 531 O O . LYS A 1 180 ? 17.476 6.706 42.633 1.00 29.00 179 LYS A O 1
ATOM 537 N N . PRO A 1 181 ? 17.138 8.925 42.815 1.00 26.01 180 PRO A N 1
ATOM 538 C CA . PRO A 1 181 ? 16.332 9.023 41.596 1.00 25.00 180 PRO A CA 1
ATOM 539 C C . PRO A 1 181 ? 17.062 8.515 40.360 1.00 23.78 180 PRO A C 1
ATOM 540 O O . PRO A 1 181 ? 18.268 8.732 40.225 1.00 23.51 180 PRO A O 1
ATOM 544 N N . ASP A 1 182 ? 16.333 7.845 39.467 1.00 21.54 181 ASP A N 1
ATOM 545 C CA . ASP A 1 182 ? 16.905 7.363 38.212 1.00 21.15 181 ASP A CA 1
ATOM 546 C C . ASP A 1 182 ? 16.593 8.410 37.153 1.00 20.88 181 ASP A C 1
ATOM 547 O O . ASP A 1 182 ? 17.183 8.426 36.072 1.00 21.32 181 ASP A O 1
ATOM 552 N N . PHE A 1 183 ? 15.658 9.291 37.476 1.00 19.37 182 PHE A N 1
ATOM 553 C CA . PHE A 1 183 ? 15.244 10.318 36.534 1.00 18.60 182 PHE A CA 1
ATOM 554 C C . PHE A 1 183 ? 14.636 11.481 37.300 1.00 17.61 182 PHE A C 1
ATOM 555 O O . PHE A 1 183 ? 14.174 11.317 38.425 1.00 19.14 182 PHE A O 1
ATOM 563 N N . VAL A 1 184 ? 14.641 12.661 36.698 1.00 17.18 183 VAL A N 1
ATOM 564 C CA . VAL A 1 184 ? 14.050 13.807 37.359 1.00 16.46 183 VAL A CA 1
ATOM 565 C C . VAL A 1 184 ? 13.228 14.642 36.388 1.00 17.25 183 VAL A C 1
ATOM 566 O O . VAL A 1 184 ? 13.583 14.803 35.205 1.00 15.22 183 VAL A O 1
ATOM 570 N N . LEU A 1 185 ? 12.110 15.154 36.904 1.00 16.06 184 LEU A N 1
ATOM 571 C CA . LEU A 1 185 ? 11.217 16.003 36.142 1.00 15.04 184 LEU A CA 1
ATOM 572 C C . LEU A 1 185 ? 11.238 17.318 36.890 1.00 14.27 184 LEU A C 1
ATOM 573 O O . LEU A 1 185 ? 10.894 17.365 38.070 1.00 12.67 184 LEU A O 1
ATOM 578 N N . ILE A 1 186 ? 11.652 18.385 36.218 1.00 16.13 185 ILE A N 1
ATOM 579 C CA . ILE A 1 186 ? 11.721 19.688 36.870 1.00 17.65 185 ILE A CA 1
ATOM 580 C C . ILE A 1 186 ? 10.598 20.626 36.431 1.00 19.25 185 ILE A C 1
ATOM 581 O O . ILE A 1 186 ? 10.536 21.061 35.284 1.00 18.95 185 ILE A O 1
ATOM 586 N N . ARG A 1 187 ? 9.707 20.931 37.369 1.00 19.32 186 ARG A N 1
ATOM 587 C CA . ARG A 1 187 ? 8.547 21.789 37.102 1.00 21.99 186 ARG A CA 1
ATOM 588 C C . ARG A 1 187 ? 8.612 23.129 37.836 1.00 21.23 186 ARG A C 1
ATOM 589 O O . ARG A 1 187 ? 7.783 24.010 37.621 1.00 22.86 186 ARG A O 1
ATOM 597 N N . GLN A 1 188 ? 9.610 23.275 38.695 1.00 22.76 187 GLN A N 1
ATOM 598 C CA . GLN A 1 188 ? 9.790 24.489 39.495 1.00 24.35 187 GLN A CA 1
ATOM 599 C C . GLN A 1 188 ? 10.935 25.358 38.938 1.00 24.55 187 GLN A C 1
ATOM 600 O O . GLN A 1 188 ? 11.840 24.845 38.284 1.00 22.62 187 GLN A O 1
ATOM 606 N N . HIS A 1 189 ? 10.892 26.668 39.184 1.00 23.79 188 HIS A N 1
ATOM 607 C CA . HIS A 1 189 ? 11.964 27.545 38.718 1.00 23.96 188 HIS A CA 1
ATOM 608 C C . HIS A 1 189 ? 13.199 27.265 39.576 1.00 23.03 188 HIS A C 1
ATOM 609 O O . HIS A 1 189 ? 13.138 27.355 40.799 1.00 21.67 188 HIS A O 1
ATOM 616 N N . ALA A 1 190 ? 14.316 26.932 38.933 1.00 21.31 189 ALA A N 1
ATOM 617 C CA . ALA A 1 190 ? 15.551 26.635 39.649 1.00 21.03 189 ALA A CA 1
ATOM 618 C C . ALA A 1 190 ? 16.234 27.884 40.188 1.00 18.99 189 ALA A C 1
ATOM 619 O O . ALA A 1 190 ? 17.084 27.806 41.079 1.00 19.50 189 ALA A O 1
ATOM 621 N N . PHE A 1 191 ? 15.871 29.040 39.650 1.00 18.35 190 PHE A N 1
ATOM 622 C CA . PHE A 1 191 ? 16.503 30.266 40.092 1.00 18.66 190 PHE A CA 1
ATOM 623 C C . PHE A 1 191 ? 15.608 31.488 40.104 1.00 17.78 190 PHE A C 1
ATOM 624 O O . PHE A 1 191 ? 14.763 31.676 39.231 1.00 19.19 190 PHE A O 1
ATOM 632 N N . SER A 1 192 ? 15.812 32.315 41.115 1.00 17.83 191 SER A N 1
ATOM 633 C CA . SER A 1 192 ? 15.103 33.572 41.256 1.00 18.78 191 SER A CA 1
ATOM 634 C C . SER A 1 192 ? 15.989 34.423 42.138 1.00 19.33 191 SER A C 1
ATOM 635 O O . SER A 1 192 ? 16.606 33.907 43.078 1.00 19.33 191 SER A O 1
ATOM 638 N N . MET A 1 193 ? 16.056 35.716 41.846 1.00 17.91 192 MET A N 1
ATOM 639 C CA . MET A 1 193 ? 16.871 36.618 42.637 1.00 19.05 192 MET A CA 1
ATOM 640 C C . MET A 1 193 ? 16.199 37.067 43.925 1.00 20.60 192 MET A C 1
ATOM 641 O O . MET A 1 193 ? 16.770 37.839 44.696 1.00 18.14 192 MET A O 1
ATOM 646 N N . ALA A 1 194 ? 14.984 36.580 44.158 1.00 21.08 193 ALA A N 1
ATOM 647 C CA . ALA A 1 194 ? 14.285 36.892 45.401 1.00 24.60 193 ALA A CA 1
ATOM 648 C C . ALA A 1 194 ? 14.936 36.005 46.467 1.00 26.97 193 ALA A C 1
ATOM 649 O O . ALA A 1 194 ? 15.513 34.962 46.144 1.00 26.45 193 ALA A O 1
ATOM 651 N N . ARG A 1 195 ? 14.848 36.409 47.731 1.00 27.92 194 ARG A N 1
ATOM 652 C CA . ARG A 1 195 ? 15.432 35.615 48.806 1.00 29.90 194 ARG A CA 1
ATOM 653 C C . ARG A 1 195 ? 15.024 34.153 48.751 1.00 29.91 194 ARG A C 1
ATOM 654 O O . ARG A 1 195 ? 13.860 33.835 48.526 1.00 30.08 194 ARG A O 1
ATOM 662 N N . ASN A 1 196 ? 15.995 33.270 48.961 1.00 30.31 195 ASN A N 1
ATOM 663 C CA . ASN A 1 196 ? 15.758 31.828 48.968 1.00 31.75 195 ASN A CA 1
ATOM 664 C C . ASN A 1 196 ? 15.271 31.213 47.660 1.00 29.35 195 ASN A C 1
ATOM 665 O O . ASN A 1 196 ? 14.677 30.144 47.677 1.00 30.95 195 ASN A O 1
ATOM 670 N N . GLY A 1 197 ? 15.513 31.866 46.529 1.00 26.76 196 GLY A N 1
ATOM 671 C CA . GLY A 1 197 ? 15.057 31.297 45.273 1.00 21.28 196 GLY A CA 1
ATOM 672 C C . GLY A 1 197 ? 16.198 30.775 44.422 1.00 19.84 196 GLY A C 1
ATOM 673 O O . GLY A 1 197 ? 16.020 30.487 43.236 1.00 20.84 196 GLY A O 1
ATOM 674 N N . ASP A 1 198 ? 17.371 30.648 45.031 1.00 16.95 197 ASP A N 1
ATOM 675 C CA . ASP A 1 198 ? 18.564 30.180 44.331 1.00 18.04 197 ASP A CA 1
ATOM 676 C C . ASP A 1 198 ? 18.791 28.673 44.499 1.00 17.79 197 ASP A C 1
ATOM 677 O O . ASP A 1 198 ? 19.369 28.239 45.498 1.00 15.34 197 ASP A O 1
ATOM 682 N N . TYR A 1 199 ? 18.346 27.877 43.531 1.00 15.89 198 TYR A N 1
ATOM 683 C CA . TYR A 1 199 ? 18.548 26.430 43.608 1.00 16.95 198 TYR A CA 1
ATOM 684 C C . TYR A 1 199 ? 19.513 25.906 42.541 1.00 16.15 198 TYR A C 1
ATOM 685 O O . TYR A 1 199 ? 19.539 24.708 42.233 1.00 13.57 198 TYR A O 1
ATOM 694 N N . ARG A 1 200 ? 20.313 26.806 41.978 1.00 15.62 199 ARG A N 1
ATOM 695 C CA . ARG A 1 200 ? 21.251 26.408 40.929 1.00 17.96 199 ARG A CA 1
ATOM 696 C C . ARG A 1 200 ? 22.228 25.309 41.359 1.00 17.81 199 ARG A C 1
ATOM 697 O O . ARG A 1 200 ? 22.548 24.419 40.562 1.00 16.84 199 ARG A O 1
ATOM 705 N N . SER A 1 201 ? 22.697 25.344 42.607 1.00 16.53 200 SER A N 1
ATOM 706 C CA . SER A 1 201 ? 23.653 24.317 43.043 1.00 17.88 200 SER A CA 1
ATOM 707 C C . SER A 1 201 ? 23.026 22.924 43.049 1.00 17.98 200 SER A C 1
ATOM 708 O O . SER A 1 201 ? 23.726 21.921 42.872 1.00 18.83 200 SER A O 1
ATOM 711 N N . LEU A 1 202 ? 21.711 22.852 43.243 1.00 18.13 201 LEU A N 1
ATOM 712 C CA . LEU A 1 202 ? 21.036 21.561 43.206 1.00 15.75 201 LEU A CA 1
ATOM 713 C C . LEU A 1 202 ? 21.027 21.093 41.751 1.00 14.30 201 LEU A C 1
ATOM 714 O O . LEU A 1 202 ? 21.213 19.914 41.472 1.00 16.54 201 LEU A O 1
ATOM 719 N N . VAL A 1 203 ? 20.816 22.015 40.819 1.00 13.83 202 VAL A N 1
ATOM 720 C CA . VAL A 1 203 ? 20.821 21.645 39.403 1.00 12.44 202 VAL A CA 1
ATOM 721 C C . VAL A 1 203 ? 22.227 21.170 39.027 1.00 11.12 202 VAL A C 1
ATOM 722 O O . VAL A 1 203 ? 22.396 20.202 38.280 1.00 10.60 202 VAL A O 1
ATOM 726 N N . ILE A 1 204 ? 23.238 21.849 39.553 1.00 12.32 203 ILE A N 1
ATOM 727 C CA . ILE A 1 204 ? 24.612 21.455 39.279 1.00 13.80 203 ILE A CA 1
ATOM 728 C C . ILE A 1 204 ? 24.824 20.066 39.880 1.00 10.84 203 ILE A C 1
ATOM 729 O O . ILE A 1 204 ? 25.414 19.188 39.259 1.00 11.57 203 ILE A O 1
ATOM 734 N N . GLY A 1 205 ? 24.324 19.875 41.093 1.00 13.42 204 GLY A N 1
ATOM 735 C CA . GLY A 1 205 ? 24.453 18.588 41.762 1.00 13.74 204 GLY A CA 1
ATOM 736 C C . GLY A 1 205 ? 23.821 17.434 41.002 1.00 17.41 204 GLY A C 1
ATOM 737 O O . GLY A 1 205 ? 24.414 16.356 40.881 1.00 16.65 204 GLY A O 1
ATOM 738 N N . LEU A 1 206 ? 22.614 17.650 40.482 1.00 15.56 205 LEU A N 1
ATOM 739 C CA . LEU A 1 206 ? 21.932 16.605 39.735 1.00 14.38 205 LEU A CA 1
ATOM 740 C C . LEU A 1 206 ? 22.732 16.239 38.486 1.00 12.34 205 LEU A C 1
ATOM 741 O O . LEU A 1 206 ? 22.815 15.067 38.113 1.00 11.47 205 LEU A O 1
ATOM 746 N N . GLN A 1 207 ? 23.323 17.242 37.845 1.00 11.42 206 GLN A N 1
ATOM 747 C CA . GLN A 1 207 ? 24.110 17.009 36.635 1.00 12.88 206 GLN A CA 1
ATOM 748 C C . GLN A 1 207 ? 25.393 16.289 37.035 1.00 11.12 206 GLN A C 1
ATOM 749 O O . GLN A 1 207 ? 25.821 15.367 36.376 1.00 13.53 206 GLN A O 1
ATOM 755 N N . TYR A 1 208 ? 25.985 16.714 38.136 1.00 14.10 207 TYR A N 1
ATOM 756 C CA . TYR A 1 208 ? 27.213 16.102 38.643 1.00 15.58 207 TYR A CA 1
ATOM 757 C C . TYR A 1 208 ? 26.956 14.610 38.871 1.00 17.46 207 TYR A C 1
ATOM 758 O O . TYR A 1 208 ? 27.822 13.768 38.622 1.00 17.58 207 TYR A O 1
ATOM 767 N N . ALA A 1 209 ? 25.751 14.289 39.339 1.00 17.46 208 ALA A N 1
ATOM 768 C CA . ALA A 1 209 ? 25.382 12.901 39.602 1.00 18.22 208 ALA A CA 1
ATOM 769 C C . ALA A 1 209 ? 24.988 12.156 38.323 1.00 19.26 208 ALA A C 1
ATOM 770 O O . ALA A 1 209 ? 24.793 10.941 38.346 1.00 20.70 208 ALA A O 1
ATOM 772 N N . GLY A 1 210 ? 24.879 12.879 37.211 1.00 20.28 209 GLY A N 1
ATOM 773 C CA . GLY A 1 210 ? 24.511 12.250 35.946 1.00 19.36 209 GLY A CA 1
ATOM 774 C C . GLY A 1 210 ? 23.059 11.792 35.830 1.00 19.98 209 GLY A C 1
ATOM 775 O O . GLY A 1 210 ? 22.756 10.836 35.117 1.00 18.96 209 GLY A O 1
ATOM 776 N N . ILE A 1 211 ? 22.145 12.467 36.521 1.00 19.07 210 ILE A N 1
ATOM 777 C CA . ILE A 1 211 ? 20.739 12.076 36.465 1.00 18.66 210 ILE A CA 1
ATOM 778 C C . ILE A 1 211 ? 20.011 12.640 35.245 1.00 18.57 210 ILE A C 1
ATOM 779 O O . ILE A 1 211 ? 19.990 13.847 35.031 1.00 19.59 210 ILE A O 1
ATOM 784 N N . PRO A 1 212 ? 19.408 11.766 34.423 1.00 18.61 211 PRO A N 1
ATOM 785 C CA . PRO A 1 212 ? 18.676 12.225 33.231 1.00 19.03 211 PRO A CA 1
ATOM 786 C C . PRO A 1 212 ? 17.509 13.107 33.685 1.00 17.36 211 PRO A C 1
ATOM 787 O O . PRO A 1 212 ? 16.976 12.912 34.779 1.00 19.73 211 PRO A O 1
ATOM 791 N N . SER A 1 213 ? 17.105 14.059 32.849 1.00 19.97 212 SER A N 1
ATOM 792 C CA . SER A 1 213 ? 16.040 14.982 33.223 1.00 18.98 212 SER A CA 1
ATOM 793 C C . SER A 1 213 ? 15.212 15.560 32.082 1.00 20.13 212 SER A C 1
ATOM 794 O O . SER A 1 213 ? 15.582 15.480 30.909 1.00 20.28 212 SER A O 1
ATOM 797 N N . VAL A 1 214 ? 14.082 16.148 32.472 1.00 20.02 213 VAL A N 1
ATOM 798 C CA . VAL A 1 214 ? 13.143 16.817 31.583 1.00 18.33 213 VAL A CA 1
ATOM 799 C C . VAL A 1 214 ? 12.780 18.120 32.301 1.00 16.57 213 VAL A C 1
ATOM 800 O O . VAL A 1 214 ? 12.250 18.068 33.412 1.00 16.50 213 VAL A O 1
ATOM 804 N N . ASN A 1 215 ? 13.124 19.276 31.730 1.00 14.00 214 ASN A N 1
ATOM 805 C CA . ASN A 1 215 ? 13.898 19.364 30.495 1.00 16.18 214 ASN A CA 1
ATOM 806 C C . ASN A 1 215 ? 15.334 18.985 30.871 1.00 14.85 214 ASN A C 1
ATOM 807 O O . ASN A 1 215 ? 15.618 18.721 32.040 1.00 13.47 214 ASN A O 1
ATOM 812 N N . SER A 1 216 ? 16.234 18.975 29.893 1.00 14.54 215 SER A N 1
ATOM 813 C CA . SER A 1 216 ? 17.629 18.602 30.151 1.00 15.07 215 SER A CA 1
ATOM 814 C C . SER A 1 216 ? 18.209 19.516 31.230 1.00 12.88 215 SER A C 1
ATOM 815 O O . SER A 1 216 ? 17.907 20.702 31.279 1.00 12.89 215 SER A O 1
ATOM 818 N N . LEU A 1 217 ? 19.039 18.961 32.101 1.00 14.77 216 LEU A N 1
ATOM 819 C CA . LEU A 1 217 ? 19.632 19.768 33.156 1.00 14.44 216 LEU A CA 1
ATOM 820 C C . LEU A 1 217 ? 20.437 20.892 32.527 1.00 14.57 216 LEU A C 1
ATOM 821 O O . LEU A 1 217 ? 20.498 22.007 33.062 1.00 15.47 216 LEU A O 1
ATOM 826 N N . HIS A 1 218 ? 21.048 20.602 31.381 1.00 14.14 217 HIS A N 1
ATOM 827 C CA . HIS A 1 218 ? 21.817 21.618 30.679 1.00 14.18 217 HIS A CA 1
ATOM 828 C C . HIS A 1 218 ? 20.924 22.809 30.336 1.00 14.15 217 HIS A C 1
ATOM 829 O O . HIS A 1 218 ? 21.315 23.969 30.531 1.00 11.41 217 HIS A O 1
ATOM 836 N N . SER A 1 219 ? 19.726 22.541 29.817 1.00 11.76 218 SER A N 1
ATOM 837 C CA . SER A 1 219 ? 18.845 23.655 29.465 1.00 12.75 218 SER A CA 1
ATOM 838 C C . SER A 1 219 ? 18.374 24.377 30.722 1.00 10.97 218 SER A C 1
ATOM 839 O O . SER A 1 219 ? 18.250 25.595 30.735 1.00 13.78 218 SER A O 1
ATOM 842 N N . VAL A 1 220 ? 18.120 23.626 31.783 1.00 14.75 219 VAL A N 1
ATOM 843 C CA . VAL A 1 220 ? 17.648 24.238 33.016 1.00 14.12 219 VAL A CA 1
ATOM 844 C C . VAL A 1 220 ? 18.683 25.214 33.557 1.00 15.56 219 VAL A C 1
ATOM 845 O O . VAL A 1 220 ? 18.351 26.351 33.892 1.00 14.19 219 VAL A O 1
ATOM 849 N N . TYR A 1 221 ? 19.939 24.778 33.637 1.00 13.80 220 TYR A N 1
ATOM 850 C CA . TYR A 1 221 ? 21.002 25.653 34.125 1.00 14.46 220 TYR A CA 1
ATOM 851 C C . TYR A 1 221 ? 21.097 26.908 33.265 1.00 13.15 220 TYR A C 1
ATOM 852 O O . TYR A 1 221 ? 21.191 28.021 33.783 1.00 14.67 220 TYR A O 1
ATOM 861 N N . ASN A 1 222 ? 21.057 26.728 31.950 1.00 12.76 221 ASN A N 1
ATOM 862 C CA . ASN A 1 222 ? 21.165 27.866 31.048 1.00 14.76 221 ASN A CA 1
ATOM 863 C C . ASN A 1 222 ? 19.923 28.746 31.012 1.00 15.79 221 ASN A C 1
ATOM 864 O O . ASN A 1 222 ? 19.965 29.846 30.480 1.00 15.57 221 ASN A O 1
ATOM 869 N N . PHE A 1 223 ? 18.820 28.272 31.585 1.00 16.77 222 PHE A N 1
ATOM 870 C CA . PHE A 1 223 ? 17.607 29.090 31.637 1.00 15.67 222 PHE A CA 1
ATOM 871 C C . PHE A 1 223 ? 17.588 29.996 32.872 1.00 15.99 222 PHE A C 1
ATOM 872 O O . PHE A 1 223 ? 16.650 30.783 33.066 1.00 14.54 222 PHE A O 1
ATOM 880 N N . CYS A 1 224 ? 18.626 29.907 33.704 1.00 14.78 223 CYS A N 1
ATOM 881 C CA . CYS A 1 224 ? 18.668 30.712 34.927 1.00 16.68 223 CYS A CA 1
ATOM 882 C C . CYS A 1 224 ? 19.022 32.190 34.797 1.00 16.55 223 CYS A C 1
ATOM 883 O O . CYS A 1 224 ? 19.294 32.854 35.799 1.00 17.36 223 CYS A O 1
ATOM 886 N N . ASP A 1 225 ? 19.026 32.704 33.572 1.00 13.98 224 ASP A N 1
ATOM 887 C CA . ASP A 1 225 ? 19.270 34.132 33.328 1.00 14.52 224 ASP A CA 1
ATOM 888 C C . ASP A 1 225 ? 18.381 34.490 32.137 1.00 14.03 224 ASP A C 1
ATOM 889 O O . ASP A 1 225 ? 18.700 34.167 30.998 1.00 12.43 224 ASP A O 1
ATOM 894 N N . LYS A 1 226 ? 17.264 35.155 32.396 1.00 13.24 225 LYS A N 1
ATOM 895 C CA . LYS A 1 226 ? 16.362 35.499 31.308 1.00 15.65 225 LYS A CA 1
ATOM 896 C C . LYS A 1 226 ? 17.028 36.185 30.116 1.00 14.26 225 LYS A C 1
ATOM 897 O O . LYS A 1 226 ? 16.772 35.831 28.980 1.00 17.25 225 LYS A O 1
ATOM 903 N N . PRO A 1 227 ? 17.899 37.167 30.357 1.00 16.25 226 PRO A N 1
ATOM 904 C CA . PRO A 1 227 ? 18.536 37.810 29.206 1.00 13.09 226 PRO A CA 1
ATOM 905 C C . PRO A 1 227 ? 19.426 36.848 28.408 1.00 12.73 226 PRO A C 1
ATOM 906 O O . PRO A 1 227 ? 19.618 37.026 27.208 1.00 12.25 226 PRO A O 1
ATOM 910 N N . TRP A 1 228 ? 19.967 35.832 29.077 1.00 12.05 227 TRP A N 1
ATOM 911 C CA . TRP A 1 228 ? 20.822 34.833 28.417 1.00 11.03 227 TRP A CA 1
ATOM 912 C C . TRP A 1 228 ? 19.939 34.010 27.471 1.00 13.06 227 TRP A C 1
ATOM 913 O O . TRP A 1 228 ? 20.340 33.651 26.358 1.00 11.49 227 TRP A O 1
ATOM 924 N N . VAL A 1 229 ? 18.725 33.711 27.915 1.00 11.92 228 VAL A N 1
ATOM 925 C CA . VAL A 1 229 ? 17.816 32.956 27.074 1.00 12.44 228 VAL A CA 1
ATOM 926 C C . VAL A 1 229 ? 17.366 33.867 25.939 1.00 15.55 228 VAL A C 1
ATOM 927 O O . VAL A 1 229 ? 17.278 33.438 24.780 1.00 15.52 228 VAL A O 1
ATOM 931 N N . PHE A 1 230 ? 17.102 35.127 26.276 1.00 14.94 229 PHE A N 1
ATOM 932 C CA . PHE A 1 230 ? 16.648 36.111 25.296 1.00 17.67 229 PHE A CA 1
ATOM 933 C C . PHE A 1 230 ? 17.690 36.303 24.185 1.00 16.59 229 PHE A C 1
ATOM 934 O O . PHE A 1 230 ? 17.344 36.544 23.024 1.00 14.65 229 PHE A O 1
ATOM 942 N N . ALA A 1 231 ? 18.965 36.199 24.547 1.00 15.41 230 ALA A N 1
ATOM 943 C CA . ALA A 1 231 ? 20.049 36.335 23.577 1.00 15.43 230 ALA A CA 1
ATOM 944 C C . ALA A 1 231 ? 19.887 35.284 22.465 1.00 14.50 230 ALA A C 1
ATOM 945 O O . ALA A 1 231 ? 20.174 35.548 21.305 1.00 17.15 230 ALA A O 1
ATOM 947 N N . GLN A 1 232 ? 19.425 34.093 22.817 1.00 16.45 231 GLN A N 1
ATOM 948 C CA . GLN A 1 232 ? 19.220 33.050 21.817 1.00 17.04 231 GLN A CA 1
ATOM 949 C C . GLN A 1 232 ? 18.101 33.461 20.856 1.00 19.01 231 GLN A C 1
ATOM 950 O O . GLN A 1 232 ? 18.147 33.160 19.653 1.00 16.69 231 GLN A O 1
ATOM 956 N N . MET A 1 233 ? 17.094 34.149 21.393 1.00 17.95 232 MET A N 1
ATOM 957 C CA . MET A 1 233 ? 15.974 34.598 20.575 1.00 17.85 232 MET A CA 1
ATOM 958 C C . MET A 1 233 ? 16.424 35.727 19.669 1.00 17.17 232 MET A C 1
ATOM 959 O O . MET A 1 233 ? 15.893 35.890 18.567 1.00 17.78 232 MET A O 1
ATOM 964 N N . VAL A 1 234 ? 17.401 36.509 20.134 1.00 14.85 233 VAL A N 1
ATOM 965 C CA . VAL A 1 234 ? 17.943 37.604 19.337 1.00 13.76 233 VAL A CA 1
ATOM 966 C C . VAL A 1 234 ? 18.605 36.975 18.105 1.00 15.95 233 VAL A C 1
ATOM 967 O O . VAL A 1 234 ? 18.419 37.436 16.986 1.00 16.82 233 VAL A O 1
ATOM 971 N N . ARG A 1 235 ? 19.373 35.912 18.330 1.00 18.55 234 ARG A N 1
ATOM 972 C CA . ARG A 1 235 ? 20.049 35.194 17.250 1.00 20.02 234 ARG A CA 1
ATOM 973 C C . ARG A 1 235 ? 19.009 34.665 16.274 1.00 21.13 234 ARG A C 1
ATOM 974 O O . ARG A 1 235 ? 19.125 34.859 15.064 1.00 22.95 234 ARG A O 1
ATOM 982 N N . LEU A 1 236 ? 17.988 33.997 16.805 1.00 22.36 235 LEU A N 1
ATOM 983 C CA . LEU A 1 236 ? 16.932 33.444 15.964 1.00 23.01 235 LEU A CA 1
ATOM 984 C C . LEU A 1 236 ? 16.209 34.524 15.168 1.00 23.97 235 LEU A C 1
ATOM 985 O O . LEU A 1 236 ? 15.801 34.284 14.032 1.00 23.31 235 LEU A O 1
ATOM 990 N N . HIS A 1 237 ? 16.050 35.709 15.756 1.00 24.65 236 HIS A N 1
ATOM 991 C CA . HIS A 1 237 ? 15.389 36.802 15.052 1.00 26.09 236 HIS A CA 1
ATOM 992 C C . HIS A 1 237 ? 16.246 37.361 13.920 1.00 26.04 236 HIS A C 1
ATOM 993 O O . HIS A 1 237 ? 15.730 37.713 12.861 1.00 25.01 236 HIS A O 1
ATOM 1000 N N . LYS A 1 238 ? 17.550 37.464 14.139 1.00 27.32 237 LYS A N 1
ATOM 1001 C CA . LYS A 1 238 ? 18.424 37.950 13.075 1.00 27.66 237 LYS A CA 1
ATOM 1002 C C . LYS A 1 238 ? 18.371 36.947 11.924 1.00 26.61 237 LYS A C 1
ATOM 1003 O O . LYS A 1 238 ? 18.409 37.321 10.754 1.00 29.21 237 LYS A O 1
ATOM 1009 N N . LYS A 1 239 ? 18.265 35.671 12.267 1.00 26.52 238 LYS A N 1
ATOM 1010 C CA . LYS A 1 239 ? 18.208 34.614 11.273 1.00 27.75 238 LYS A CA 1
ATOM 1011 C C . LYS A 1 239 ? 16.887 34.561 10.504 1.00 29.09 238 LYS A C 1
ATOM 1012 O O . LYS A 1 239 ? 16.879 34.529 9.276 1.00 28.98 238 LYS A O 1
ATOM 1018 N N . LEU A 1 240 ? 15.770 34.560 11.227 1.00 27.83 239 LEU A N 1
ATOM 1019 C CA . LEU A 1 240 ? 14.459 34.452 10.600 1.00 26.63 239 LEU A CA 1
ATOM 1020 C C . LEU A 1 240 ? 13.767 35.744 10.160 1.00 26.49 239 LEU A C 1
ATOM 1021 O O . LEU A 1 240 ? 12.925 35.720 9.263 1.00 27.17 239 LEU A O 1
ATOM 1026 N N . GLY A 1 241 ? 14.106 36.868 10.778 1.00 26.15 240 GLY A N 1
ATOM 1027 C CA . GLY A 1 241 ? 13.467 38.115 10.397 1.00 25.15 240 GLY A CA 1
ATOM 1028 C C . GLY A 1 241 ? 12.166 38.400 11.138 1.00 24.38 240 GLY A C 1
ATOM 1029 O O . GLY A 1 241 ? 11.455 37.487 11.565 1.00 23.54 240 GLY A O 1
ATOM 1030 N N . THR A 1 242 ? 11.862 39.685 11.275 1.00 25.88 241 THR A N 1
ATOM 1031 C CA . THR A 1 242 ? 10.674 40.172 11.968 1.00 28.82 241 THR A CA 1
ATOM 1032 C C . THR A 1 242 ? 9.334 39.580 11.529 1.00 31.88 241 THR A C 1
ATOM 1033 O O . THR A 1 242 ? 8.500 39.224 12.366 1.00 32.72 241 THR A O 1
ATOM 1037 N N . GLU A 1 243 ? 9.115 39.471 10.224 1.00 31.38 242 GLU A N 1
ATOM 1038 C CA . GLU A 1 243 ? 7.856 38.937 9.732 1.00 31.22 242 GLU A CA 1
ATOM 1039 C C . GLU A 1 243 ? 7.558 37.549 10.308 1.00 30.50 242 GLU A C 1
ATOM 1040 O O . GLU A 1 243 ? 6.427 37.271 10.713 1.00 29.42 242 GLU A O 1
ATOM 1046 N N . GLU A 1 244 ? 8.565 36.680 10.360 1.00 28.87 243 GLU A N 1
ATOM 1047 C CA . GLU A 1 244 ? 8.360 35.329 10.890 1.00 28.16 243 GLU A CA 1
ATOM 1048 C C . GLU A 1 244 ? 8.647 35.138 12.384 1.00 26.17 243 GLU A C 1
ATOM 1049 O O . GLU A 1 244 ? 8.160 34.179 12.989 1.00 23.98 243 GLU A O 1
ATOM 1055 N N . PHE A 1 245 ? 9.434 36.035 12.972 1.00 23.33 244 PHE A N 1
ATOM 1056 C CA . PHE A 1 245 ? 9.806 35.925 14.385 1.00 21.90 244 PHE A CA 1
ATOM 1057 C C . PHE A 1 245 ? 9.896 37.344 14.931 1.00 21.34 244 PHE A C 1
ATOM 1058 O O . PHE A 1 245 ? 10.986 37.881 15.118 1.00 21.92 244 PHE A O 1
ATOM 1066 N N . PRO A 1 246 ? 8.738 37.971 15.193 1.00 21.22 245 PRO A N 1
ATOM 1067 C CA . PRO A 1 246 ? 8.648 39.341 15.712 1.00 19.00 245 PRO A CA 1
ATOM 1068 C C . PRO A 1 246 ? 9.107 39.568 17.160 1.00 18.88 245 PRO A C 1
ATOM 1069 O O . PRO A 1 246 ? 8.296 39.890 18.028 1.00 20.44 245 PRO A O 1
ATOM 1073 N N . LEU A 1 247 ? 10.406 39.412 17.410 1.00 18.34 246 LEU A N 1
ATOM 1074 C CA . LEU A 1 247 ? 10.972 39.618 18.745 1.00 15.15 246 LEU A CA 1
ATOM 1075 C C . LEU A 1 247 ? 10.808 41.080 19.155 1.00 15.97 246 LEU A C 1
ATOM 1076 O O . LEU A 1 247 ? 11.026 41.995 18.357 1.00 15.68 246 LEU A O 1
ATOM 1081 N N . ILE A 1 248 ? 10.436 41.308 20.407 1.00 14.07 247 ILE A N 1
ATOM 1082 C CA . ILE A 1 248 ? 10.244 42.674 20.871 1.00 16.33 247 ILE A CA 1
ATOM 1083 C C . ILE A 1 248 ? 11.563 43.424 20.966 1.00 19.86 247 ILE A C 1
ATOM 1084 O O . ILE A 1 248 ? 12.620 42.815 21.187 1.00 21.22 247 ILE A O 1
ATOM 1089 N N . ASP A 1 249 ? 11.512 44.742 20.789 1.00 21.27 248 ASP A N 1
ATOM 1090 C CA . ASP A 1 249 ? 12.716 45.550 20.914 1.00 24.02 248 ASP A CA 1
ATOM 1091 C C . ASP A 1 249 ? 13.032 45.610 22.400 1.00 23.82 248 ASP A C 1
ATOM 1092 O O . ASP A 1 249 ? 12.225 46.076 23.187 1.00 29.54 248 ASP A O 1
ATOM 1097 N N . GLN A 1 250 ? 14.198 45.124 22.789 1.00 21.75 249 GLN A N 1
ATOM 1098 C CA . GLN A 1 250 ? 14.579 45.128 24.197 1.00 18.64 249 GLN A CA 1
ATOM 1099 C C . GLN A 1 250 ? 16.032 45.566 24.288 1.00 17.37 249 GLN A C 1
ATOM 1100 O O . GLN A 1 250 ? 16.803 45.328 23.358 1.00 15.29 249 GLN A O 1
ATOM 1106 N N . THR A 1 251 ? 16.386 46.206 25.400 1.00 16.56 250 THR A N 1
ATOM 1107 C CA . THR A 1 251 ? 17.742 46.676 25.639 1.00 17.69 250 THR A CA 1
ATOM 1108 C C . THR A 1 251 ? 18.269 46.027 26.911 1.00 18.31 250 THR A C 1
ATOM 1109 O O . THR A 1 251 ? 17.571 45.994 27.929 1.00 15.68 250 THR A O 1
ATOM 1113 N N . PHE A 1 252 ? 19.497 45.514 26.848 1.00 17.87 251 PHE A N 1
ATOM 1114 C CA . PHE A 1 252 ? 20.119 44.865 27.997 1.00 17.45 251 PHE A CA 1
ATOM 1115 C C . PHE A 1 252 ? 21.155 45.775 28.655 1.00 18.35 251 PHE A C 1
ATOM 1116 O O . PHE A 1 252 ? 22.051 46.302 27.989 1.00 19.01 251 PHE A O 1
ATOM 1124 N N . TYR A 1 253 ? 21.025 45.951 29.966 1.00 16.50 252 TYR A N 1
ATOM 1125 C CA . TYR A 1 253 ? 21.956 46.758 30.740 1.00 17.13 252 TYR A CA 1
ATOM 1126 C C . TYR A 1 253 ? 22.633 45.825 31.750 1.00 17.36 252 TYR A C 1
ATOM 1127 O O . TYR A 1 253 ? 21.966 45.274 32.624 1.00 17.88 252 TYR A O 1
ATOM 1136 N N . PRO A 1 254 ? 23.961 45.630 31.644 1.00 18.26 253 PRO A N 1
ATOM 1137 C CA . PRO A 1 254 ? 24.713 44.763 32.566 1.00 15.85 253 PRO A CA 1
ATOM 1138 C C . PRO A 1 254 ? 24.573 45.210 34.028 1.00 16.26 253 PRO A C 1
ATOM 1139 O O . PRO A 1 254 ? 24.591 44.388 34.955 1.00 19.28 253 PRO A O 1
ATOM 1143 N N . ASN A 1 255 ? 24.449 46.520 34.226 1.00 16.32 254 ASN A N 1
ATOM 1144 C CA . ASN A 1 255 ? 24.253 47.096 35.554 1.00 17.77 254 ASN A CA 1
ATOM 1145 C C . ASN A 1 255 ? 23.544 48.434 35.368 1.00 17.59 254 ASN A C 1
ATOM 1146 O O . ASN A 1 255 ? 23.278 48.833 34.239 1.00 16.85 254 ASN A O 1
ATOM 1151 N N . HIS A 1 256 ? 23.243 49.132 36.458 1.00 17.95 255 HIS A N 1
ATOM 1152 C CA . HIS A 1 256 ? 22.520 50.405 36.371 1.00 20.68 255 HIS A CA 1
ATOM 1153 C C . HIS A 1 256 ? 23.227 51.584 35.668 1.00 22.99 255 HIS A C 1
ATOM 1154 O O . HIS A 1 256 ? 22.566 52.475 35.121 1.00 21.20 255 HIS A O 1
ATOM 1161 N N . LYS A 1 257 ? 24.558 51.590 35.682 1.00 23.66 256 LYS A N 1
ATOM 1162 C CA . LYS A 1 257 ? 25.326 52.679 35.083 1.00 25.02 256 LYS A CA 1
ATOM 1163 C C . LYS A 1 257 ? 25.022 52.993 33.620 1.00 26.42 256 LYS A C 1
ATOM 1164 O O . LYS A 1 257 ? 25.123 54.148 33.205 1.00 27.47 256 LYS A O 1
ATOM 1170 N N . GLU A 1 258 ? 24.653 51.988 32.832 1.00 26.27 257 GLU A N 1
ATOM 1171 C CA . GLU A 1 258 ? 24.352 52.228 31.424 1.00 28.42 257 GLU A CA 1
ATOM 1172 C C . GLU A 1 258 ? 22.882 52.623 31.187 1.00 29.49 257 GLU A C 1
ATOM 1173 O O . GLU A 1 258 ? 22.470 52.845 30.050 1.00 28.39 257 GLU A O 1
ATOM 1179 N N . MET A 1 259 ? 22.093 52.709 32.253 1.00 28.05 258 MET A N 1
ATOM 1180 C CA . MET A 1 259 ? 20.682 53.078 32.112 1.00 31.49 258 MET A CA 1
ATOM 1181 C C . MET A 1 259 ? 20.517 54.590 32.100 1.00 32.58 258 MET A C 1
ATOM 1182 O O . MET A 1 259 ? 20.204 55.186 33.125 1.00 33.16 258 MET A O 1
ATOM 1187 N N . LEU A 1 260 ? 20.718 55.206 30.939 1.00 36.01 259 LEU A N 1
ATOM 1188 C CA . LEU A 1 260 ? 20.611 56.660 30.818 1.00 39.12 259 LEU A CA 1
ATOM 1189 C C . LEU A 1 260 ? 19.247 57.167 30.367 1.00 39.31 259 LEU A C 1
ATOM 1190 O O . LEU A 1 260 ? 18.724 58.121 30.939 1.00 40.52 259 LEU A O 1
ATOM 1195 N N . SER A 1 261 ? 18.671 56.537 29.350 1.00 39.90 260 SER A N 1
ATOM 1196 C CA . SER A 1 261 ? 17.371 56.963 28.847 1.00 41.48 260 SER A CA 1
ATOM 1197 C C . SER A 1 261 ? 16.762 55.987 27.848 1.00 41.99 260 SER A C 1
ATOM 1198 O O . SER A 1 261 ? 17.318 54.928 27.584 1.00 41.57 260 SER A O 1
ATOM 1201 N N . SER A 1 262 ? 15.609 56.353 27.298 1.00 42.55 261 SER A N 1
ATOM 1202 C CA . SER A 1 262 ? 14.927 55.510 26.326 1.00 43.98 261 SER A CA 1
ATOM 1203 C C . SER A 1 262 ? 14.513 56.341 25.117 1.00 45.20 261 SER A C 1
ATOM 1204 O O . SER A 1 262 ? 14.322 57.552 25.230 1.00 45.50 261 SER A O 1
ATOM 1207 N N . THR A 1 263 ? 14.378 55.692 23.964 1.00 45.41 262 THR A N 1
ATOM 1208 C CA . THR A 1 263 ? 13.972 56.386 22.749 1.00 46.78 262 THR A CA 1
ATOM 1209 C C . THR A 1 263 ? 12.507 56.767 22.853 1.00 46.74 262 THR A C 1
ATOM 1210 O O . THR A 1 263 ? 12.104 57.843 22.408 1.00 48.10 262 THR A O 1
ATOM 1214 N N . THR A 1 264 ? 11.714 55.881 23.444 1.00 45.28 263 THR A N 1
ATOM 1215 C CA . THR A 1 264 ? 10.291 56.138 23.607 1.00 43.93 263 THR A CA 1
ATOM 1216 C C . THR A 1 264 ? 9.781 55.756 24.993 1.00 40.82 263 THR A C 1
ATOM 1217 O O . THR A 1 264 ? 10.409 54.986 25.715 1.00 38.84 263 THR A O 1
ATOM 1221 N N . TYR A 1 265 ? 8.630 56.313 25.348 1.00 37.92 264 TYR A N 1
ATOM 1222 C CA . TYR A 1 265 ? 7.984 56.030 26.618 1.00 34.79 264 TYR A CA 1
ATOM 1223 C C . TYR A 1 265 ? 6.520 55.763 26.312 1.00 33.57 264 TYR A C 1
ATOM 1224 O O . TYR A 1 265 ? 5.987 56.281 25.334 1.00 34.92 264 TYR A O 1
ATOM 1233 N N . PRO A 1 266 ? 5.855 54.944 27.140 1.00 31.50 265 PRO A N 1
ATOM 1234 C CA . PRO A 1 266 ? 6.470 54.299 28.305 1.00 28.90 265 PRO A CA 1
ATOM 1235 C C . PRO A 1 266 ? 7.254 53.028 27.961 1.00 26.16 265 PRO A C 1
ATOM 1236 O O . PRO A 1 266 ? 7.106 52.463 26.883 1.00 22.64 265 PRO A O 1
ATOM 1240 N N . VAL A 1 267 ? 8.091 52.590 28.897 1.00 24.83 266 VAL A N 1
ATOM 1241 C CA . VAL A 1 267 ? 8.873 51.373 28.721 1.00 22.73 266 VAL A CA 1
ATOM 1242 C C . VAL A 1 267 ? 8.619 50.461 29.913 1.00 22.86 266 VAL A C 1
ATOM 1243 O O . VAL A 1 267 ? 8.175 50.914 30.976 1.00 23.26 266 VAL A O 1
ATOM 1247 N N . VAL A 1 268 ? 8.892 49.177 29.729 1.00 20.11 267 VAL A N 1
ATOM 1248 C CA . VAL A 1 268 ? 8.729 48.212 30.795 1.00 18.69 267 VAL A CA 1
ATOM 1249 C C . VAL A 1 268 ? 10.126 47.771 31.187 1.00 17.86 267 VAL A C 1
ATOM 1250 O O . VAL A 1 268 ? 10.867 47.228 30.361 1.00 19.12 267 VAL A O 1
ATOM 1254 N N . VAL A 1 269 ? 10.487 48.024 32.439 1.00 16.79 268 VAL A N 1
ATOM 1255 C CA . VAL A 1 269 ? 11.798 47.659 32.948 1.00 16.53 268 VAL A CA 1
ATOM 1256 C C . VAL A 1 269 ? 11.686 46.342 33.703 1.00 17.45 268 VAL A C 1
ATOM 1257 O O . VAL A 1 269 ? 10.845 46.194 34.591 1.00 17.41 268 VAL A O 1
ATOM 1261 N N . LYS A 1 270 ? 12.529 45.380 33.344 1.00 15.70 269 LYS A N 1
ATOM 1262 C CA . LYS A 1 270 ? 12.510 44.087 34.007 1.00 14.38 269 LYS A CA 1
ATOM 1263 C C . LYS A 1 270 ? 13.846 43.860 34.685 1.00 15.32 269 LYS A C 1
ATOM 1264 O O . LYS A 1 270 ? 14.879 43.662 34.040 1.00 15.70 269 LYS A O 1
ATOM 1270 N N . MET A 1 271 ? 13.807 43.895 36.009 1.00 13.85 270 MET A N 1
ATOM 1271 C CA . MET A 1 271 ? 15.000 43.742 36.825 1.00 12.96 270 MET A CA 1
ATOM 1272 C C . MET A 1 271 ? 15.448 42.327 37.134 1.00 14.53 270 MET A C 1
ATOM 1273 O O . MET A 1 271 ? 14.665 41.509 37.625 1.00 15.28 270 MET A O 1
ATOM 1278 N N . GLY A 1 272 ? 16.722 42.054 36.856 1.00 15.51 271 GLY A N 1
ATOM 1279 C CA . GLY A 1 272 ? 17.303 40.754 37.140 1.00 14.28 271 GLY A CA 1
ATOM 1280 C C . GLY A 1 272 ? 16.535 39.553 36.616 1.00 15.65 271 GLY A C 1
ATOM 1281 O O . GLY A 1 272 ? 15.923 39.597 35.554 1.00 13.56 271 GLY A O 1
ATOM 1282 N N . HIS A 1 273 ? 16.579 38.471 37.384 1.00 16.27 272 HIS A N 1
ATOM 1283 C CA . HIS A 1 273 ? 15.915 37.231 37.021 1.00 17.07 272 HIS A CA 1
ATOM 1284 C C . HIS A 1 273 ? 14.824 36.875 38.047 1.00 17.92 272 HIS A C 1
ATOM 1285 O O . HIS A 1 273 ? 15.126 36.432 39.153 1.00 18.31 272 HIS A O 1
ATOM 1292 N N . ALA A 1 274 ? 13.561 37.070 37.681 1.00 16.21 273 ALA A N 1
ATOM 1293 C CA . ALA A 1 274 ? 12.457 36.759 38.588 1.00 19.01 273 ALA A CA 1
ATOM 1294 C C . ALA A 1 274 ? 11.216 36.359 37.786 1.00 19.16 273 ALA A C 1
ATOM 1295 O O . ALA A 1 274 ? 11.175 36.529 36.568 1.00 20.34 273 ALA A O 1
ATOM 1297 N N . HIS A 1 275 ? 10.211 35.829 38.471 1.00 20.52 274 HIS A N 1
ATOM 1298 C CA . HIS A 1 275 ? 9.007 35.345 37.809 1.00 20.72 274 HIS A CA 1
ATOM 1299 C C . HIS A 1 275 ? 7.704 35.929 38.338 1.00 20.39 274 HIS A C 1
ATOM 1300 O O . HIS A 1 275 ? 7.699 36.718 39.280 1.00 16.21 274 HIS A O 1
ATOM 1307 N N . SER A 1 276 ? 6.605 35.512 37.706 1.00 20.83 275 SER A N 1
ATOM 1308 C CA . SER A 1 276 ? 5.256 35.936 38.060 1.00 20.83 275 SER A CA 1
ATOM 1309 C C . SER A 1 276 ? 5.085 37.444 38.207 1.00 18.81 275 SER A C 1
ATOM 1310 O O . SER A 1 276 ? 4.372 37.908 39.088 1.00 19.95 275 SER A O 1
ATOM 1313 N N . GLY A 1 277 ? 5.744 38.195 37.335 1.00 17.36 276 GLY A N 1
ATOM 1314 C CA . GLY A 1 277 ? 5.656 39.647 37.351 1.00 17.65 276 GLY A CA 1
ATOM 1315 C C . GLY A 1 277 ? 6.640 40.335 38.283 1.00 17.79 276 GLY A C 1
ATOM 1316 O O . GLY A 1 277 ? 6.768 41.558 38.269 1.00 16.15 276 GLY A O 1
ATOM 1317 N N . MET A 1 278 ? 7.343 39.558 39.097 1.00 16.40 277 MET A N 1
ATOM 1318 C CA . MET A 1 278 ? 8.290 40.140 40.038 1.00 17.23 277 MET A CA 1
ATOM 1319 C C . MET A 1 278 ? 9.416 40.936 39.382 1.00 17.52 277 MET A C 1
ATOM 1320 O O . MET A 1 278 ? 10.035 40.493 38.408 1.00 16.02 277 MET A O 1
ATOM 1325 N N . GLY A 1 279 ? 9.663 42.120 39.927 1.00 16.04 278 GLY A N 1
ATOM 1326 C CA . GLY A 1 279 ? 10.735 42.962 39.437 1.00 16.81 278 GLY A CA 1
ATOM 1327 C C . GLY A 1 279 ? 10.456 43.694 38.143 1.00 17.62 278 GLY A C 1
ATOM 1328 O O . GLY A 1 279 ? 11.384 44.200 37.514 1.00 16.59 278 GLY A O 1
ATOM 1329 N N . LYS A 1 280 ? 9.193 43.761 37.740 1.00 17.22 279 LYS A N 1
ATOM 1330 C CA . LYS A 1 280 ? 8.855 44.435 36.501 1.00 18.23 279 LYS A CA 1
ATOM 1331 C C . LYS A 1 280 ? 7.948 45.626 36.758 1.00 19.63 279 LYS A C 1
ATOM 1332 O O . LYS A 1 280 ? 6.932 45.519 37.445 1.00 17.54 279 LYS A O 1
ATOM 1338 N N . VAL A 1 281 ? 8.338 46.764 36.193 1.00 19.05 280 VAL A N 1
ATOM 1339 C CA . VAL A 1 281 ? 7.618 48.007 36.381 1.00 19.20 280 VAL A CA 1
ATOM 1340 C C . VAL A 1 281 ? 7.445 48.762 35.078 1.00 22.02 280 VAL A C 1
ATOM 1341 O O . VAL A 1 281 ? 8.244 48.619 34.145 1.00 21.03 280 VAL A O 1
ATOM 1345 N N . LYS A 1 282 ? 6.396 49.571 35.020 1.00 20.18 281 LYS A N 1
ATOM 1346 C CA . LYS A 1 282 ? 6.131 50.375 33.837 1.00 24.19 281 LYS A CA 1
ATOM 1347 C C . LYS A 1 282 ? 6.662 51.776 34.128 1.00 22.98 281 LYS A C 1
ATOM 1348 O O . LYS A 1 282 ? 6.451 52.315 35.212 1.00 23.10 281 LYS A O 1
ATOM 1354 N N . VAL A 1 283 ? 7.354 52.362 33.162 1.00 22.55 282 VAL A N 1
ATOM 1355 C CA . VAL A 1 283 ? 7.920 53.698 33.335 1.00 24.04 282 VAL A CA 1
ATOM 1356 C C . VAL A 1 283 ? 7.424 54.597 32.208 1.00 25.23 282 VAL A C 1
ATOM 1357 O O . VAL A 1 283 ? 7.618 54.289 31.032 1.00 22.45 282 VAL A O 1
ATOM 1361 N N . ASP A 1 284 ? 6.786 55.706 32.581 1.00 28.86 283 ASP A N 1
ATOM 1362 C CA . ASP A 1 284 ? 6.202 56.636 31.613 1.00 30.39 283 ASP A CA 1
ATOM 1363 C C . ASP A 1 284 ? 7.037 57.835 31.174 1.00 31.15 283 ASP A C 1
ATOM 1364 O O . ASP A 1 284 ? 6.692 58.487 30.187 1.00 31.59 283 ASP A O 1
ATOM 1369 N N . ASN A 1 285 ? 8.122 58.143 31.882 1.00 31.03 284 ASN A N 1
ATOM 1370 C CA . ASN A 1 285 ? 8.938 59.290 31.487 1.00 32.21 284 ASN A CA 1
ATOM 1371 C C . ASN A 1 285 ? 10.389 59.269 31.983 1.00 34.04 284 ASN A C 1
ATOM 1372 O O . ASN A 1 285 ? 10.749 58.494 32.873 1.00 34.14 284 ASN A O 1
ATOM 1377 N N . GLN A 1 286 ? 11.203 60.140 31.388 1.00 34.52 285 GLN A N 1
ATOM 1378 C CA . GLN A 1 286 ? 12.624 60.274 31.694 1.00 35.18 285 GLN A CA 1
ATOM 1379 C C . GLN A 1 286 ? 12.943 60.342 33.183 1.00 34.93 285 GLN A C 1
ATOM 1380 O O . GLN A 1 286 ? 13.795 59.601 33.673 1.00 33.85 285 GLN A O 1
ATOM 1386 N N . HIS A 1 287 ? 12.270 61.235 33.900 1.00 32.80 286 HIS A N 1
ATOM 1387 C CA . HIS A 1 287 ? 12.504 61.380 35.331 1.00 33.24 286 HIS A CA 1
ATOM 1388 C C . HIS A 1 287 ? 12.225 60.085 36.095 1.00 29.77 286 HIS A C 1
ATOM 1389 O O . HIS A 1 287 ? 13.015 59.687 36.946 1.00 27.64 286 HIS A O 1
ATOM 1396 N N . ASP A 1 288 ? 11.106 59.431 35.795 1.00 26.57 287 ASP A N 1
ATOM 1397 C CA . ASP A 1 288 ? 10.776 58.176 36.465 1.00 26.27 287 ASP A CA 1
ATOM 1398 C C . ASP A 1 288 ? 11.788 57.073 36.114 1.00 24.31 287 ASP A C 1
ATOM 1399 O O . ASP A 1 288 ? 12.067 56.201 36.936 1.00 21.23 287 ASP A O 1
ATOM 1404 N N . PHE A 1 289 ? 12.331 57.124 34.898 1.00 22.39 288 PHE A N 1
ATOM 1405 C CA . PHE A 1 289 ? 13.316 56.140 34.440 1.00 22.68 288 PHE A CA 1
ATOM 1406 C C . PHE A 1 289 ? 14.592 56.264 35.283 1.00 22.79 288 PHE A C 1
ATOM 1407 O O . PHE A 1 289 ? 15.161 55.260 35.715 1.00 22.94 288 PHE A O 1
ATOM 1415 N N . GLN A 1 290 ? 15.031 57.500 35.507 1.00 22.28 289 GLN A N 1
ATOM 1416 C CA . GLN A 1 290 ? 16.219 57.772 36.314 1.00 25.16 289 GLN A CA 1
ATOM 1417 C C . GLN A 1 290 ? 16.014 57.260 37.750 1.00 24.69 289 GLN A C 1
ATOM 1418 O O . GLN A 1 290 ? 16.934 56.723 38.354 1.00 21.71 289 GLN A O 1
ATOM 1424 N N . ASP A 1 291 ? 14.808 57.425 38.297 1.00 23.94 290 ASP A N 1
ATOM 1425 C CA . ASP A 1 291 ? 14.528 56.931 39.645 1.00 22.40 290 ASP A CA 1
ATOM 1426 C C . ASP A 1 291 ? 14.621 55.400 39.645 1.00 22.55 290 ASP A C 1
ATOM 1427 O O . ASP A 1 291 ? 15.192 54.797 40.552 1.00 21.51 290 ASP A O 1
ATOM 1432 N N . ILE A 1 292 ? 14.048 54.776 38.618 1.00 22.72 291 ILE A N 1
ATOM 1433 C CA . ILE A 1 292 ? 14.053 53.321 38.523 1.00 21.95 291 ILE A CA 1
ATOM 1434 C C . ILE A 1 292 ? 15.462 52.789 38.326 1.00 21.44 291 ILE A C 1
ATOM 1435 O O . ILE A 1 292 ? 15.792 51.708 38.802 1.00 22.48 291 ILE A O 1
ATOM 1440 N N . ALA A 1 293 ? 16.290 53.551 37.624 1.00 21.67 292 ALA A N 1
ATOM 1441 C CA . ALA A 1 293 ? 17.668 53.144 37.409 1.00 20.53 292 ALA A CA 1
ATOM 1442 C C . ALA A 1 293 ? 18.380 53.121 38.761 1.00 21.12 292 ALA A C 1
ATOM 1443 O O . ALA A 1 293 ? 19.220 52.257 39.010 1.00 19.69 292 ALA A O 1
ATOM 1445 N N . SER A 1 294 ? 18.045 54.068 39.640 1.00 20.76 293 SER A N 1
ATOM 1446 C CA . SER A 1 294 ? 18.676 54.113 40.956 1.00 21.16 293 SER A CA 1
ATOM 1447 C C . SER A 1 294 ? 18.235 52.898 41.780 1.00 21.64 293 SER A C 1
ATOM 1448 O O . SER A 1 294 ? 18.999 52.414 42.627 1.00 22.72 293 SER A O 1
ATOM 1451 N N . VAL A 1 295 ? 17.015 52.403 41.537 1.00 20.65 294 VAL A N 1
ATOM 1452 C CA . VAL A 1 295 ? 16.528 51.211 42.243 1.00 20.65 294 VAL A CA 1
ATOM 1453 C C . VAL A 1 295 ? 17.343 50.011 41.744 1.00 20.70 294 VAL A C 1
ATOM 1454 O O . VAL A 1 295 ? 17.781 49.180 42.532 1.00 22.12 294 VAL A O 1
ATOM 1458 N N . VAL A 1 296 ? 17.542 49.933 40.429 1.00 21.21 295 VAL A N 1
ATOM 1459 C CA . VAL A 1 296 ? 18.339 48.862 39.824 1.00 19.31 295 VAL A CA 1
ATOM 1460 C C . VAL A 1 296 ? 19.716 48.789 40.492 1.00 20.19 295 VAL A C 1
ATOM 1461 O O . VAL A 1 296 ? 20.265 47.702 40.690 1.00 20.36 295 VAL A O 1
ATOM 1465 N N . ALA A 1 297 ? 20.264 49.954 40.829 1.00 18.60 296 ALA A N 1
ATOM 1466 C CA . ALA A 1 297 ? 21.563 50.034 41.480 1.00 19.73 296 ALA A CA 1
ATOM 1467 C C . ALA A 1 297 ? 21.519 49.319 42.831 1.00 21.22 296 ALA A C 1
ATOM 1468 O O . ALA A 1 297 ? 22.519 48.778 43.287 1.00 22.44 296 ALA A O 1
ATOM 1470 N N . LEU A 1 298 ? 20.355 49.322 43.472 1.00 19.49 297 LEU A N 1
ATOM 1471 C CA . LEU A 1 298 ? 20.209 48.659 44.758 1.00 21.45 297 LEU A CA 1
ATOM 1472 C C . LEU A 1 298 ? 20.004 47.148 44.592 1.00 20.57 297 LEU A C 1
ATOM 1473 O O . LEU A 1 298 ? 20.260 46.385 45.510 1.00 19.27 297 LEU A O 1
ATOM 1478 N N . THR A 1 299 ? 19.538 46.708 43.428 1.00 20.67 298 THR A N 1
ATOM 1479 C CA . THR A 1 299 ? 19.372 45.268 43.214 1.00 19.94 298 THR A CA 1
ATOM 1480 C C . THR A 1 299 ? 20.762 44.688 42.918 1.00 19.75 298 THR A C 1
ATOM 1481 O O . THR A 1 299 ? 21.000 43.492 43.057 1.00 19.99 298 THR A O 1
ATOM 1485 N N . LYS A 1 300 ? 21.675 45.559 42.502 1.00 20.08 299 LYS A N 1
ATOM 1486 C CA . LYS A 1 300 ? 23.034 45.166 42.167 1.00 18.99 299 LYS A CA 1
ATOM 1487 C C . LYS A 1 300 ? 23.075 44.023 41.153 1.00 19.67 299 LYS A C 1
ATOM 1488 O O . LYS A 1 300 ? 23.860 43.083 41.278 1.00 18.40 299 LYS A O 1
ATOM 1494 N N . THR A 1 301 ? 22.220 44.110 40.140 1.00 19.15 300 THR A N 1
ATOM 1495 C CA . THR A 1 301 ? 22.200 43.101 39.092 1.00 18.37 300 THR A CA 1
ATOM 1496 C C . THR A 1 301 ? 21.854 43.755 37.745 1.00 18.08 300 THR A C 1
ATOM 1497 O O . THR A 1 301 ? 21.753 44.976 37.659 1.00 14.95 300 THR A O 1
ATOM 1501 N N . TYR A 1 302 ? 21.683 42.950 36.697 1.00 16.42 301 TYR A N 1
ATOM 1502 C CA . TYR A 1 302 ? 21.363 43.499 35.379 1.00 15.67 301 TYR A CA 1
ATOM 1503 C C . TYR A 1 302 ? 19.877 43.840 35.235 1.00 15.18 301 TYR A C 1
ATOM 1504 O O . TYR A 1 302 ? 19.060 43.505 36.100 1.00 13.78 301 TYR A O 1
ATOM 1513 N N . ALA A 1 303 ? 19.535 44.504 34.137 1.00 14.27 302 ALA A N 1
ATOM 1514 C CA . ALA A 1 303 ? 18.153 44.896 33.876 1.00 16.72 302 ALA A CA 1
ATOM 1515 C C . ALA A 1 303 ? 17.915 45.107 32.390 1.00 17.35 302 ALA A C 1
ATOM 1516 O O . ALA A 1 303 ? 18.839 45.404 31.638 1.00 18.10 302 ALA A O 1
ATOM 1518 N N . THR A 1 304 ? 16.671 44.935 31.964 1.00 19.45 303 THR A N 1
ATOM 1519 C CA . THR A 1 304 ? 16.339 45.163 30.568 1.00 19.51 303 THR A CA 1
ATOM 1520 C C . THR A 1 304 ? 15.201 46.169 30.497 1.00 19.53 303 THR A C 1
ATOM 1521 O O . THR A 1 304 ? 14.454 46.337 31.454 1.00 17.77 303 THR A O 1
ATOM 1525 N N . ALA A 1 305 ? 15.088 46.846 29.361 1.00 18.73 304 ALA A N 1
ATOM 1526 C CA . ALA A 1 305 ? 14.004 47.799 29.145 1.00 18.60 304 ALA A CA 1
ATOM 1527 C C . ALA A 1 305 ? 13.485 47.485 27.755 1.00 18.64 304 ALA A C 1
ATOM 1528 O O . ALA A 1 305 ? 14.273 47.190 26.861 1.00 19.27 304 ALA A O 1
ATOM 1530 N N . GLU A 1 306 ? 12.166 47.537 27.583 1.00 18.46 305 GLU A N 1
ATOM 1531 C CA . GLU A 1 306 ? 11.530 47.261 26.303 1.00 17.80 305 GLU A CA 1
ATOM 1532 C C . GLU A 1 306 ? 10.295 48.161 26.185 1.00 19.35 305 GLU A C 1
ATOM 1533 O O . GLU A 1 306 ? 9.740 48.603 27.186 1.00 16.62 305 GLU A O 1
ATOM 1539 N N . PRO A 1 307 ? 9.860 48.445 24.953 1.00 19.56 306 PRO A N 1
ATOM 1540 C CA . PRO A 1 307 ? 8.688 49.292 24.721 1.00 19.90 306 PRO A CA 1
ATOM 1541 C C . PRO A 1 307 ? 7.460 48.731 25.424 1.00 17.73 306 PRO A C 1
ATOM 1542 O O . PRO A 1 307 ? 7.223 47.526 25.396 1.00 16.47 306 PRO A O 1
ATOM 1546 N N . PHE A 1 308 ? 6.687 49.604 26.055 1.00 17.60 307 PHE A N 1
ATOM 1547 C CA . PHE A 1 308 ? 5.459 49.169 26.697 1.00 18.34 307 PHE A CA 1
ATOM 1548 C C . PHE A 1 308 ? 4.491 48.976 25.538 1.00 20.59 307 PHE A C 1
ATOM 1549 O O . PHE A 1 308 ? 4.345 49.862 24.699 1.00 20.90 307 PHE A O 1
ATOM 1557 N N . ILE A 1 309 ? 3.832 47.830 25.481 1.00 18.26 308 ILE A N 1
ATOM 1558 C CA . ILE A 1 309 ? 2.891 47.596 24.400 1.00 21.42 308 ILE A CA 1
ATOM 1559 C C . ILE A 1 309 ? 1.438 47.676 24.873 1.00 24.20 308 ILE A C 1
ATOM 1560 O O . ILE A 1 309 ? 1.020 46.932 25.769 1.00 23.93 308 ILE A O 1
ATOM 1565 N N . ASP A 1 310 ? 0.682 48.593 24.277 1.00 24.50 309 ASP A N 1
ATOM 1566 C CA . ASP A 1 310 ? -0.738 48.750 24.596 1.00 26.62 309 ASP A CA 1
ATOM 1567 C C . ASP A 1 310 ? -1.336 47.519 23.929 1.00 24.89 309 ASP A C 1
ATOM 1568 O O . ASP A 1 310 ? -1.730 47.561 22.765 1.00 25.93 309 ASP A O 1
ATOM 1573 N N . ALA A 1 311 ? -1.400 46.421 24.670 1.00 24.24 310 ALA A N 1
ATOM 1574 C CA . ALA A 1 311 ? -1.866 45.165 24.110 1.00 24.22 310 ALA A CA 1
ATOM 1575 C C . ALA A 1 311 ? -3.348 44.856 24.215 1.00 25.11 310 ALA A C 1
ATOM 1576 O O . ALA A 1 311 ? -3.999 45.126 25.219 1.00 23.97 310 ALA A O 1
ATOM 1578 N N . LYS A 1 312 ? -3.855 44.274 23.140 1.00 25.56 311 LYS A N 1
ATOM 1579 C CA . LYS A 1 312 ? -5.239 43.862 23.045 1.00 29.14 311 LYS A CA 1
ATOM 1580 C C . LYS A 1 312 ? -5.309 42.617 23.923 1.00 29.28 311 LYS A C 1
ATOM 1581 O O . LYS A 1 312 ? -6.315 42.349 24.576 1.00 29.55 311 LYS A O 1
ATOM 1587 N N . TYR A 1 313 ? -4.209 41.869 23.930 1.00 28.36 312 TYR A N 1
ATOM 1588 C CA . TYR A 1 313 ? -4.096 40.638 24.701 1.00 28.04 312 TYR A CA 1
ATOM 1589 C C . TYR A 1 313 ? -2.698 40.058 24.499 1.00 27.09 312 TYR A C 1
ATOM 1590 O O . TYR A 1 313 ? -1.945 40.521 23.641 1.00 27.00 312 TYR A O 1
ATOM 1599 N N . ASP A 1 314 ? -2.338 39.056 25.289 1.00 25.51 313 ASP A N 1
ATOM 1600 C CA . ASP A 1 314 ? -1.049 38.419 25.087 1.00 25.66 313 ASP A CA 1
ATOM 1601 C C . ASP A 1 314 ? -1.363 36.967 24.801 1.00 25.46 313 ASP A C 1
ATOM 1602 O O . ASP A 1 314 ? -2.453 36.485 25.126 1.00 27.85 313 ASP A O 1
ATOM 1607 N N . VAL A 1 315 ? -0.421 36.272 24.181 1.00 22.92 314 VAL A N 1
ATOM 1608 C CA . VAL A 1 315 ? -0.621 34.879 23.815 1.00 19.14 314 VAL A CA 1
ATOM 1609 C C . VAL A 1 315 ? 0.570 34.013 24.193 1.00 18.80 314 VAL A C 1
ATOM 1610 O O . VAL A 1 315 ? 1.694 34.499 24.318 1.00 17.94 314 VAL A O 1
ATOM 1614 N N . ARG A 1 316 ? 0.325 32.725 24.384 1.00 16.27 315 ARG A N 1
ATOM 1615 C CA . ARG A 1 316 ? 1.413 31.818 24.706 1.00 17.40 315 ARG A CA 1
ATOM 1616 C C . ARG A 1 316 ? 1.265 30.545 23.898 1.00 17.85 315 ARG A C 1
ATOM 1617 O O . ARG A 1 316 ? 0.227 29.874 23.958 1.00 19.72 315 ARG A O 1
ATOM 1625 N N . VAL A 1 317 ? 2.302 30.220 23.137 1.00 17.33 316 VAL A N 1
ATOM 1626 C CA . VAL A 1 317 ? 2.305 29.012 22.322 1.00 16.82 316 VAL A CA 1
ATOM 1627 C C . VAL A 1 317 ? 3.185 27.991 23.028 1.00 17.63 316 VAL A C 1
ATOM 1628 O O . VAL A 1 317 ? 4.371 28.221 23.242 1.00 18.17 316 VAL A O 1
ATOM 1632 N N . GLN A 1 318 ? 2.602 26.858 23.388 1.00 17.93 317 GLN A N 1
ATOM 1633 C CA . GLN A 1 318 ? 3.352 25.835 24.098 1.00 18.47 317 GLN A CA 1
ATOM 1634 C C . GLN A 1 318 ? 3.618 24.582 23.277 1.00 19.57 317 GLN A C 1
ATOM 1635 O O . GLN A 1 318 ? 2.880 24.246 22.340 1.00 21.80 317 GLN A O 1
ATOM 1641 N N . LYS A 1 319 ? 4.690 23.896 23.634 1.00 17.90 318 LYS A N 1
ATOM 1642 C CA . LYS A 1 319 ? 5.054 22.664 22.965 1.00 18.46 318 LYS A CA 1
ATOM 1643 C C . LYS A 1 319 ? 5.515 21.653 23.992 1.00 19.51 318 LYS A C 1
ATOM 1644 O O . LYS A 1 319 ? 6.558 21.835 24.633 1.00 20.87 318 LYS A O 1
ATOM 1650 N N . ILE A 1 320 ? 4.721 20.599 24.155 1.00 18.41 319 ILE A N 1
ATOM 1651 C CA . ILE A 1 320 ? 5.039 19.504 25.072 1.00 20.91 319 ILE A CA 1
ATOM 1652 C C . ILE A 1 320 ? 5.244 18.315 24.139 1.00 22.07 319 ILE A C 1
ATOM 1653 O O . ILE A 1 320 ? 4.278 17.795 23.581 1.00 21.91 319 ILE A O 1
ATOM 1658 N N . GLY A 1 321 ? 6.494 17.892 23.957 1.00 22.92 320 GLY A N 1
ATOM 1659 C CA . GLY A 1 321 ? 6.758 16.788 23.047 1.00 23.60 320 GLY A CA 1
ATOM 1660 C C . GLY A 1 321 ? 6.298 17.239 21.672 1.00 25.98 320 GLY A C 1
ATOM 1661 O O . GLY A 1 321 ? 6.787 18.246 21.164 1.00 26.03 320 GLY A O 1
ATOM 1662 N N . GLN A 1 322 ? 5.356 16.517 21.068 1.00 25.88 321 GLN A N 1
ATOM 1663 C CA . GLN A 1 322 ? 4.851 16.899 19.756 1.00 26.99 321 GLN A CA 1
ATOM 1664 C C . GLN A 1 322 ? 3.431 17.461 19.811 1.00 27.96 321 GLN A C 1
ATOM 1665 O O . GLN A 1 322 ? 2.732 17.488 18.798 1.00 28.96 321 GLN A O 1
ATOM 1671 N N . ASN A 1 323 ? 3.009 17.908 20.993 1.00 26.85 322 ASN A N 1
ATOM 1672 C CA . ASN A 1 323 ? 1.675 18.488 21.177 1.00 23.95 322 ASN A CA 1
ATOM 1673 C C . ASN A 1 323 ? 1.752 20.015 21.330 1.00 22.75 322 ASN A C 1
ATOM 1674 O O . ASN A 1 323 ? 2.494 20.530 22.171 1.00 22.88 322 ASN A O 1
ATOM 1679 N N . TYR A 1 324 ? 0.985 20.733 20.515 1.00 22.81 323 TYR A N 1
ATOM 1680 C CA . TYR A 1 324 ? 0.970 22.194 20.540 1.00 22.67 323 TYR A CA 1
ATOM 1681 C C . TYR A 1 324 ? -0.377 22.764 20.983 1.00 25.71 323 TYR A C 1
ATOM 1682 O O . TYR A 1 324 ? -1.433 22.209 20.657 1.00 22.59 323 TYR A O 1
ATOM 1691 N N . LYS A 1 325 ? -0.324 23.877 21.714 1.00 24.96 324 LYS A N 1
ATOM 1692 C CA . LYS A 1 325 ? -1.522 24.586 22.168 1.00 25.51 324 LYS A CA 1
ATOM 1693 C C . LYS A 1 325 ? -1.195 26.073 22.231 1.00 26.15 324 LYS A C 1
ATOM 1694 O O . LYS A 1 325 ? -0.050 26.463 22.517 1.00 25.19 324 LYS A O 1
ATOM 1700 N N . ALA A 1 326 ? -2.198 26.899 21.960 1.00 23.07 325 ALA A N 1
ATOM 1701 C CA . ALA A 1 326 ? -2.018 28.341 22.015 1.00 22.64 325 ALA A CA 1
ATOM 1702 C C . ALA A 1 326 ? -3.141 28.916 22.860 1.00 22.54 325 ALA A C 1
ATOM 1703 O O . ALA A 1 326 ? -4.294 28.504 22.733 1.00 20.23 325 ALA A O 1
ATOM 1705 N N . TYR A 1 327 ? -2.797 29.861 23.726 1.00 22.78 326 TYR A N 1
ATOM 1706 C CA . TYR A 1 327 ? -3.774 30.502 24.590 1.00 23.84 326 TYR A CA 1
ATOM 1707 C C . TYR A 1 327 ? -3.661 32.008 24.525 1.00 24.41 326 TYR A C 1
ATOM 1708 O O . TYR A 1 327 ? -2.570 32.566 24.434 1.00 26.14 326 TYR A O 1
ATOM 1717 N N . MET A 1 328 ? -4.813 32.655 24.575 1.00 24.13 327 MET A N 1
ATOM 1718 C CA . MET A 1 328 ? -4.905 34.101 24.547 1.00 26.58 327 MET A CA 1
ATOM 1719 C C . MET A 1 328 ? -5.310 34.495 25.958 1.00 25.83 327 MET A C 1
ATOM 1720 O O . MET A 1 328 ? -6.177 33.859 26.553 1.00 25.96 327 MET A O 1
ATOM 1725 N N . ARG A 1 329 ? -4.684 35.525 26.507 1.00 25.62 328 ARG A N 1
ATOM 1726 C CA . ARG A 1 329 ? -5.039 35.963 27.847 1.00 25.16 328 ARG A CA 1
ATOM 1727 C C . ARG A 1 329 ? -5.350 37.445 27.852 1.00 26.65 328 ARG A C 1
ATOM 1728 O O . ARG A 1 329 ? -4.597 38.260 27.315 1.00 27.75 328 ARG A O 1
ATOM 1736 N N . THR A 1 330 ? -6.471 37.786 28.474 1.00 28.74 329 THR A N 1
ATOM 1737 C CA . THR A 1 330 ? -6.927 39.162 28.556 1.00 31.16 329 THR A CA 1
ATOM 1738 C C . THR A 1 330 ? -7.221 39.506 30.009 1.00 32.80 329 THR A C 1
ATOM 1739 O O . THR A 1 330 ? -7.776 38.696 30.748 1.00 33.59 329 THR A O 1
ATOM 1743 N N . SER A 1 331 ? -6.842 40.708 30.420 1.00 32.88 330 SER A N 1
ATOM 1744 C CA . SER A 1 331 ? -7.084 41.144 31.787 1.00 34.36 330 SER A CA 1
ATOM 1745 C C . SER A 1 331 ? -8.480 41.739 31.912 1.00 34.87 330 SER A C 1
ATOM 1746 O O . SER A 1 331 ? -8.998 42.336 30.967 1.00 31.88 330 SER A O 1
ATOM 1749 N N . VAL A 1 332 ? -9.077 41.566 33.087 1.00 36.78 331 VAL A N 1
ATOM 1750 C CA . VAL A 1 332 ? -10.400 42.095 33.378 1.00 39.40 331 VAL A CA 1
ATOM 1751 C C . VAL A 1 332 ? -10.328 42.777 34.744 1.00 41.40 331 VAL A C 1
ATOM 1752 O O . VAL A 1 332 ? -11.298 42.787 35.506 1.00 43.05 331 VAL A O 1
ATOM 1756 N N . SER A 1 333 ? -9.164 43.348 35.044 1.00 41.68 332 SER A N 1
ATOM 1757 C CA . SER A 1 333 ? -8.947 44.023 36.318 1.00 41.31 332 SER A CA 1
ATOM 1758 C C . SER A 1 333 ? -8.125 45.302 36.164 1.00 40.03 332 SER A C 1
ATOM 1759 O O . SER A 1 333 ? -7.680 45.884 37.158 1.00 40.47 332 SER A O 1
ATOM 1762 N N . GLY A 1 334 ? -7.926 45.739 34.924 1.00 39.19 333 GLY A N 1
ATOM 1763 C CA . GLY A 1 334 ? -7.148 46.944 34.682 1.00 39.38 333 GLY A CA 1
ATOM 1764 C C . GLY A 1 334 ? -5.673 46.818 35.045 1.00 38.95 333 GLY A C 1
ATOM 1765 O O . GLY A 1 334 ? -5.019 47.801 35.391 1.00 39.50 333 GLY A O 1
ATOM 1766 N N . ASN A 1 335 ? -5.149 45.600 34.969 1.00 39.13 334 ASN A N 1
ATOM 1767 C CA . ASN A 1 335 ? -3.744 45.325 35.276 1.00 38.08 334 ASN A CA 1
ATOM 1768 C C . ASN A 1 335 ? -2.991 45.214 33.957 1.00 36.31 334 ASN A C 1
ATOM 1769 O O . ASN A 1 335 ? -3.335 44.360 33.140 1.00 35.60 334 ASN A O 1
ATOM 1774 N N . TRP A 1 336 ? -1.977 46.048 33.721 1.00 34.40 335 TRP A N 1
ATOM 1775 C CA . TRP A 1 336 ? -1.256 45.888 32.462 1.00 33.03 335 TRP A CA 1
ATOM 1776 C C . TRP A 1 336 ? -0.582 44.514 32.510 1.00 31.64 335 TRP A C 1
ATOM 1777 O O . TRP A 1 336 ? -0.348 43.890 31.474 1.00 31.42 335 TRP A O 1
ATOM 1788 N N . LYS A 1 337 ? -0.288 44.042 33.723 1.00 30.04 336 LYS A N 1
ATOM 1789 C CA . LYS A 1 337 ? 0.289 42.710 33.915 1.00 29.67 336 LYS A CA 1
ATOM 1790 C C . LYS A 1 337 ? -0.902 41.740 33.965 1.00 29.97 336 LYS A C 1
ATOM 1791 O O . LYS A 1 337 ? -1.541 41.594 35.002 1.00 29.60 336 LYS A O 1
ATOM 1797 N N . THR A 1 338 ? -1.195 41.078 32.849 1.00 30.57 337 THR A N 1
ATOM 1798 C CA . THR A 1 338 ? -2.335 40.162 32.781 1.00 31.33 337 THR A CA 1
ATOM 1799 C C . THR A 1 338 ? -2.167 38.859 33.550 1.00 32.72 337 THR A C 1
ATOM 1800 O O . THR A 1 338 ? -3.081 38.033 33.586 1.00 30.73 337 THR A O 1
ATOM 1804 N N . ASN A 1 339 ? -1.002 38.670 34.160 1.00 35.45 338 ASN A N 1
ATOM 1805 C CA . ASN A 1 339 ? -0.745 37.463 34.944 1.00 37.60 338 ASN A CA 1
ATOM 1806 C C . ASN A 1 339 ? -0.885 37.861 36.410 1.00 39.00 338 ASN A C 1
ATOM 1807 O O . ASN A 1 339 ? -0.646 37.069 37.323 1.00 39.58 338 ASN A O 1
ATOM 1812 N N . THR A 1 340 ? -1.276 39.111 36.613 1.00 40.74 339 THR A N 1
ATOM 1813 C CA . THR A 1 340 ? -1.447 39.661 37.944 1.00 44.45 339 THR A CA 1
ATOM 1814 C C . THR A 1 340 ? -2.889 40.142 38.092 1.00 45.33 339 THR A C 1
ATOM 1815 O O . THR A 1 340 ? -3.269 41.183 37.558 1.00 46.45 339 THR A O 1
ATOM 1819 N N . GLY A 1 341 ? -3.690 39.369 38.820 1.00 47.20 340 GLY A N 1
ATOM 1820 C CA . GLY A 1 341 ? -5.089 39.712 39.010 1.00 48.23 340 GLY A CA 1
ATOM 1821 C C . GLY A 1 341 ? -5.955 38.773 38.187 1.00 49.82 340 GLY A C 1
ATOM 1822 O O . GLY A 1 341 ? -5.441 37.925 37.453 1.00 50.49 340 GLY A O 1
ATOM 1823 N N . SER A 1 342 ? -7.270 38.904 38.283 1.00 50.07 341 SER A N 1
ATOM 1824 C CA . SER A 1 342 ? -8.117 38.004 37.521 1.00 49.71 341 SER A CA 1
ATOM 1825 C C . SER A 1 342 ? -8.043 38.374 36.043 1.00 47.90 341 SER A C 1
ATOM 1826 O O . SER A 1 342 ? -7.906 39.547 35.699 1.00 47.06 341 SER A O 1
ATOM 1829 N N . ALA A 1 343 ? -8.130 37.370 35.175 1.00 45.40 342 ALA A N 1
ATOM 1830 C CA . ALA A 1 343 ? -8.087 37.594 33.734 1.00 43.30 342 ALA A CA 1
ATOM 1831 C C . ALA A 1 343 ? -8.840 36.470 33.024 1.00 41.21 342 ALA A C 1
ATOM 1832 O O . ALA A 1 343 ? -9.212 35.467 33.643 1.00 39.95 342 ALA A O 1
ATOM 1834 N N . MET A 1 344 ? -9.064 36.642 31.727 1.00 38.37 343 MET A N 1
ATOM 1835 C CA . MET A 1 344 ? -9.773 35.642 30.944 1.00 37.40 343 MET A CA 1
ATOM 1836 C C . MET A 1 344 ? -8.832 34.906 29.997 1.00 33.90 343 MET A C 1
ATOM 1837 O O . MET A 1 344 ? -8.023 35.523 29.307 1.00 30.56 343 MET A O 1
ATOM 1842 N N . LEU A 1 345 ? -8.945 33.584 29.977 1.00 32.12 344 LEU A N 1
ATOM 1843 C CA . LEU A 1 345 ? -8.147 32.760 29.081 1.00 31.37 344 LEU A CA 1
ATOM 1844 C C . LEU A 1 345 ? -9.051 32.167 28.000 1.00 28.97 344 LEU A C 1
ATOM 1845 O O . LEU A 1 345 ? -10.163 31.727 28.275 1.00 27.90 344 LEU A O 1
ATOM 1850 N N . GLU A 1 346 ? -8.560 32.165 26.769 1.00 25.53 345 GLU A N 1
ATOM 1851 C CA . GLU A 1 346 ? -9.299 31.622 25.641 1.00 25.26 345 GLU A CA 1
ATOM 1852 C C . GLU A 1 346 ? -8.313 30.831 24.790 1.00 25.59 345 GLU A C 1
ATOM 1853 O O . GLU A 1 346 ? -7.341 31.396 24.284 1.00 24.56 345 GLU A O 1
ATOM 1859 N N . GLN A 1 347 ? -8.546 29.530 24.640 1.00 25.87 346 GLN A N 1
ATOM 1860 C CA . GLN A 1 347 ? -7.655 28.718 23.824 1.00 27.36 346 GLN A CA 1
ATOM 1861 C C . GLN A 1 347 ? -7.937 29.058 22.376 1.00 28.15 346 GLN A C 1
ATOM 1862 O O . GLN A 1 347 ? -9.091 29.214 21.978 1.00 28.05 346 GLN A O 1
ATOM 1868 N N . ILE A 1 348 ? -6.878 29.181 21.590 1.00 27.42 347 ILE A N 1
ATOM 1869 C CA . ILE A 1 348 ? -7.031 29.520 20.192 1.00 27.98 347 ILE A CA 1
ATOM 1870 C C . ILE A 1 348 ? -6.358 28.496 19.301 1.00 27.90 347 ILE A C 1
ATOM 1871 O O . ILE A 1 348 ? -5.548 27.690 19.762 1.00 29.20 347 ILE A O 1
ATOM 1876 N N . ALA A 1 349 ? -6.708 28.533 18.021 1.00 26.96 348 ALA A N 1
ATOM 1877 C CA . ALA A 1 349 ? -6.178 27.599 17.045 1.00 25.37 348 ALA A CA 1
ATOM 1878 C C . ALA A 1 349 ? -4.700 27.817 16.792 1.00 24.86 348 ALA A C 1
ATOM 1879 O O . ALA A 1 349 ? -4.222 28.944 16.788 1.00 23.38 348 ALA A O 1
ATOM 1881 N N . MET A 1 350 ? -3.982 26.723 16.585 1.00 24.70 349 MET A N 1
ATOM 1882 C CA . MET A 1 350 ? -2.564 26.800 16.293 1.00 27.34 349 MET A CA 1
ATOM 1883 C C . MET A 1 350 ? -2.461 27.256 14.851 1.00 29.21 349 MET A C 1
ATOM 1884 O O . MET A 1 350 ? -3.304 26.911 14.034 1.00 32.30 349 MET A O 1
ATOM 1889 N N . SER A 1 351 ? -1.442 28.042 14.540 1.00 30.93 350 SER A N 1
ATOM 1890 C CA . SER A 1 351 ? -1.233 28.516 13.177 1.00 31.59 350 SER A CA 1
ATOM 1891 C C . SER A 1 351 ? 0.178 28.085 12.788 1.00 31.32 350 SER A C 1
ATOM 1892 O O . SER A 1 351 ? 0.953 27.670 13.649 1.00 31.96 350 SER A O 1
ATOM 1895 N N . ASP A 1 352 ? 0.519 28.171 11.506 1.00 30.16 351 ASP A N 1
ATOM 1896 C CA . ASP A 1 352 ? 1.869 27.803 11.090 1.00 30.13 351 ASP A CA 1
ATOM 1897 C C . ASP A 1 352 ? 2.818 28.825 11.699 1.00 28.06 351 ASP A C 1
ATOM 1898 O O . ASP A 1 352 ? 3.972 28.526 12.009 1.00 28.26 351 ASP A O 1
ATOM 1903 N N . ARG A 1 353 ? 2.307 30.039 11.864 1.00 26.84 352 ARG A N 1
ATOM 1904 C CA . ARG A 1 353 ? 3.061 31.141 12.444 1.00 25.55 352 ARG A CA 1
ATOM 1905 C C . ARG A 1 353 ? 3.434 30.798 13.892 1.00 25.17 352 ARG A C 1
ATOM 1906 O O . ARG A 1 353 ? 4.611 30.804 14.265 1.00 24.88 352 ARG A O 1
ATOM 1914 N N . TYR A 1 354 ? 2.432 30.486 14.707 1.00 24.11 353 TYR A N 1
ATOM 1915 C CA . TYR A 1 354 ? 2.692 30.136 16.098 1.00 22.42 353 TYR A CA 1
ATOM 1916 C C . TYR A 1 354 ? 3.601 28.898 16.182 1.00 22.38 353 TYR A C 1
ATOM 1917 O O . TYR A 1 354 ? 4.503 28.841 17.019 1.00 19.20 353 TYR A O 1
ATOM 1926 N N . LYS A 1 355 ? 3.371 27.920 15.309 1.00 21.78 354 LYS A N 1
ATOM 1927 C CA . LYS A 1 355 ? 4.160 26.684 15.307 1.00 23.35 354 LYS A CA 1
ATOM 1928 C C . LYS A 1 355 ? 5.649 26.920 15.055 1.00 23.87 354 LYS A C 1
ATOM 1929 O O . LYS A 1 355 ? 6.500 26.287 15.683 1.00 22.90 354 LYS A O 1
ATOM 1935 N N . LEU A 1 356 ? 5.956 27.827 14.133 1.00 23.68 355 LEU A N 1
ATOM 1936 C CA . LEU A 1 356 ? 7.339 28.166 13.812 1.00 24.34 355 LEU A CA 1
ATOM 1937 C C . LEU A 1 356 ? 8.016 28.785 15.038 1.00 24.76 355 LEU A C 1
ATOM 1938 O O . LEU A 1 356 ? 9.173 28.477 15.336 1.00 23.73 355 LEU A O 1
ATOM 1943 N N . TRP A 1 357 ? 7.291 29.653 15.745 1.00 22.93 356 TRP A N 1
ATOM 1944 C CA . TRP A 1 357 ? 7.833 30.310 16.939 1.00 23.15 356 TRP A CA 1
ATOM 1945 C C . TRP A 1 357 ? 8.371 29.318 17.956 1.00 22.23 356 TRP A C 1
ATOM 1946 O O . TRP A 1 357 ? 9.551 29.343 18.309 1.00 22.67 356 TRP A O 1
ATOM 1957 N N . VAL A 1 358 ? 7.493 28.440 18.423 1.00 22.20 357 VAL A N 1
ATOM 1958 C CA . VAL A 1 358 ? 7.863 27.471 19.442 1.00 22.73 357 VAL A CA 1
ATOM 1959 C C . VAL A 1 358 ? 8.764 26.355 18.918 1.00 23.39 357 VAL A C 1
ATOM 1960 O O . VAL A 1 358 ? 9.535 25.771 19.679 1.00 24.22 357 VAL A O 1
ATOM 1964 N N . ASP A 1 359 ? 8.676 26.047 17.628 1.00 21.85 358 ASP A N 1
ATOM 1965 C CA . ASP A 1 359 ? 9.547 25.014 17.069 1.00 21.66 358 ASP A CA 1
ATOM 1966 C C . ASP A 1 359 ? 10.986 25.535 17.065 1.00 21.02 358 ASP A C 1
ATOM 1967 O O . ASP A 1 359 ? 11.903 24.862 17.530 1.00 21.63 358 ASP A O 1
ATOM 1972 N N . THR A 1 360 ? 11.179 26.743 16.545 1.00 21.81 359 THR A N 1
ATOM 1973 C CA . THR A 1 360 ? 12.513 27.320 16.486 1.00 23.33 359 THR A CA 1
ATOM 1974 C C . THR A 1 360 ? 13.100 27.521 17.887 1.00 22.67 359 THR A C 1
ATOM 1975 O O . THR A 1 360 ? 14.273 27.236 18.113 1.00 23.59 359 THR A O 1
ATOM 1979 N N . CYS A 1 361 ? 12.293 28.002 18.829 1.00 21.18 360 CYS A N 1
ATOM 1980 C CA . CYS A 1 361 ? 12.784 28.203 20.192 1.00 20.28 360 CYS A CA 1
ATOM 1981 C C . CYS A 1 361 ? 13.049 26.886 20.934 1.00 19.01 360 CYS A C 1
ATOM 1982 O O . CYS A 1 361 ? 13.926 26.817 21.794 1.00 18.44 360 CYS A O 1
ATOM 1985 N N . SER A 1 362 ? 12.298 25.844 20.596 1.00 17.49 361 SER A N 1
ATOM 1986 C CA . SER A 1 362 ? 12.457 24.550 21.254 1.00 18.11 361 SER A CA 1
ATOM 1987 C C . SER A 1 362 ? 13.785 23.858 20.941 1.00 19.34 361 SER A C 1
ATOM 1988 O O . SER A 1 362 ? 14.092 22.816 21.523 1.00 19.80 361 SER A O 1
ATOM 1991 N N . GLU A 1 363 ? 14.572 24.430 20.031 1.00 18.93 362 GLU A N 1
ATOM 1992 C CA . GLU A 1 363 ? 15.850 23.834 19.666 1.00 20.54 362 GLU A CA 1
ATOM 1993 C C . GLU A 1 363 ? 17.048 24.386 20.442 1.00 20.35 362 GLU A C 1
ATOM 1994 O O . GLU A 1 363 ? 18.137 23.810 20.391 1.00 19.22 362 GLU A O 1
ATOM 2000 N N . ILE A 1 364 ? 16.863 25.487 21.163 1.00 20.84 363 ILE A N 1
ATOM 2001 C CA . ILE A 1 364 ? 17.990 26.070 21.882 1.00 21.03 363 ILE A CA 1
ATOM 2002 C C . ILE A 1 364 ? 18.508 25.201 23.027 1.00 21.73 363 ILE A C 1
ATOM 2003 O O . ILE A 1 364 ? 17.797 24.328 23.538 1.00 19.41 363 ILE A O 1
ATOM 2008 N N . PHE A 1 365 ? 19.763 25.453 23.401 1.00 21.04 364 PHE A N 1
ATOM 2009 C CA . PHE A 1 365 ? 20.439 24.745 24.480 1.00 19.82 364 PHE A CA 1
ATOM 2010 C C . PHE A 1 365 ? 20.328 23.223 24.391 1.00 19.83 364 PHE A C 1
ATOM 2011 O O . PHE A 1 365 ? 20.161 22.542 25.402 1.00 19.99 364 PHE A O 1
ATOM 2019 N N . GLY A 1 366 ? 20.425 22.697 23.175 1.00 20.45 365 GLY A N 1
ATOM 2020 C CA . GLY A 1 366 ? 20.348 21.262 22.972 1.00 20.53 365 GLY A CA 1
ATOM 2021 C C . GLY A 1 366 ? 18.960 20.669 22.779 1.00 20.57 365 GLY A C 1
ATOM 2022 O O . GLY A 1 366 ? 18.837 19.477 22.489 1.00 20.28 365 GLY A O 1
ATOM 2023 N N . GLY A 1 367 ? 17.911 21.473 22.934 1.00 19.78 366 GLY A N 1
ATOM 2024 C CA . GLY A 1 367 ? 16.567 20.941 22.753 1.00 18.31 366 GLY A CA 1
ATOM 2025 C C . GLY A 1 367 ? 15.745 20.982 24.033 1.00 19.63 366 GLY A C 1
ATOM 2026 O O . GLY A 1 367 ? 16.168 20.471 25.073 1.00 19.08 366 GLY A O 1
ATOM 2027 N N . LEU A 1 368 ? 14.569 21.601 23.953 1.00 20.47 367 LEU A N 1
ATOM 2028 C CA . LEU A 1 368 ? 13.667 21.727 25.101 1.00 20.52 367 LEU A CA 1
ATOM 2029 C C . LEU A 1 368 ? 12.470 20.788 24.920 1.00 20.33 367 LEU A C 1
ATOM 2030 O O . LEU A 1 368 ? 11.723 20.909 23.949 1.00 21.66 367 LEU A O 1
ATOM 2035 N N . ASP A 1 369 ? 12.282 19.857 25.848 1.00 20.84 368 ASP A N 1
ATOM 2036 C CA . ASP A 1 369 ? 11.161 18.914 25.760 1.00 21.01 368 ASP A CA 1
ATOM 2037 C C . ASP A 1 369 ? 9.823 19.584 26.063 1.00 19.81 368 ASP A C 1
ATOM 2038 O O . ASP A 1 369 ? 8.799 19.230 25.478 1.00 21.46 368 ASP A O 1
ATOM 2043 N N . ILE A 1 370 ? 9.847 20.542 26.983 1.00 18.78 369 ILE A N 1
ATOM 2044 C CA . ILE A 1 370 ? 8.660 21.299 27.388 1.00 19.36 369 ILE A CA 1
ATOM 2045 C C . ILE A 1 370 ? 9.028 22.769 27.290 1.00 20.33 369 ILE A C 1
ATOM 2046 O O . ILE A 1 370 ? 9.969 23.203 27.956 1.00 20.31 369 ILE A O 1
ATOM 2051 N N . CYS A 1 371 ? 8.305 23.537 26.475 1.00 19.75 370 CYS A N 1
ATOM 2052 C CA . CYS A 1 371 ? 8.602 24.963 26.361 1.00 18.52 370 CYS A CA 1
ATOM 2053 C C . CYS A 1 371 ? 7.441 25.772 25.787 1.00 17.54 370 CYS A C 1
ATOM 2054 O O . CYS A 1 371 ? 6.477 25.220 25.275 1.00 18.79 370 CYS A O 1
ATOM 2057 N N . ALA A 1 372 ? 7.547 27.089 25.871 1.00 16.02 371 ALA A N 1
ATOM 2058 C CA . ALA A 1 372 ? 6.512 27.954 25.352 1.00 16.55 371 ALA A CA 1
ATOM 2059 C C . ALA A 1 372 ? 7.067 29.322 25.000 1.00 17.69 371 ALA A C 1
ATOM 2060 O O . ALA A 1 372 ? 8.089 29.761 25.547 1.00 17.51 371 ALA A O 1
ATOM 2062 N N . VAL A 1 373 ? 6.376 29.992 24.084 1.00 14.78 372 VAL A N 1
ATOM 2063 C CA . VAL A 1 373 ? 6.745 31.325 23.648 1.00 14.67 372 VAL A CA 1
ATOM 2064 C C . VAL A 1 373 ? 5.626 32.307 24.003 1.00 17.13 372 VAL A C 1
ATOM 2065 O O . VAL A 1 373 ? 4.454 32.092 23.671 1.00 16.58 372 VAL A O 1
ATOM 2069 N N . GLU A 1 374 ? 5.987 33.386 24.681 1.00 16.80 373 GLU A N 1
ATOM 2070 C CA . GLU A 1 374 ? 5.018 34.399 25.063 1.00 17.89 373 GLU A CA 1
ATOM 2071 C C . GLU A 1 374 ? 5.191 35.594 24.140 1.00 18.20 373 GLU A C 1
ATOM 2072 O O . GLU A 1 374 ? 6.317 36.037 23.873 1.00 18.79 373 GLU A O 1
ATOM 2078 N N . ALA A 1 375 ? 4.077 36.118 23.651 1.00 17.90 374 ALA A N 1
ATOM 2079 C CA . ALA A 1 375 ? 4.114 37.275 22.774 1.00 19.23 374 ALA A CA 1
ATOM 2080 C C . ALA A 1 375 ? 2.966 38.204 23.140 1.00 19.97 374 ALA A C 1
ATOM 2081 O O . ALA A 1 375 ? 1.910 37.759 23.591 1.00 21.32 374 ALA A O 1
ATOM 2083 N N . LEU A 1 376 ? 3.182 39.496 22.953 1.00 19.03 375 LEU A N 1
ATOM 2084 C CA . LEU A 1 376 ? 2.153 40.474 23.225 1.00 18.90 375 LEU A CA 1
ATOM 2085 C C . LEU A 1 376 ? 1.550 40.846 21.879 1.00 22.11 375 LEU A C 1
ATOM 2086 O O . LEU A 1 376 ? 2.278 41.013 20.895 1.00 22.11 375 LEU A O 1
ATOM 2091 N N . HIS A 1 377 ? 0.227 40.967 21.832 1.00 21.91 376 HIS A N 1
ATOM 2092 C CA . HIS A 1 377 ? -0.448 41.328 20.593 1.00 24.94 376 HIS A CA 1
ATOM 2093 C C . HIS A 1 377 ? -0.942 42.760 20.721 1.00 24.26 376 HIS A C 1
ATOM 2094 O O . HIS A 1 377 ? -1.905 43.041 21.439 1.00 25.00 376 HIS A O 1
ATOM 2101 N N . GLY A 1 378 ? -0.272 43.668 20.024 1.00 23.51 377 GLY A N 1
ATOM 2102 C CA . GLY A 1 378 ? -0.641 45.069 20.104 1.00 24.23 377 GLY A CA 1
ATOM 2103 C C . GLY A 1 378 ? -2.026 45.349 19.555 1.00 26.07 377 GLY A C 1
ATOM 2104 O O . GLY A 1 378 ? -2.571 44.554 18.785 1.00 23.80 377 GLY A O 1
ATOM 2105 N N . LYS A 1 379 ? -2.602 46.475 19.961 1.00 27.82 378 LYS A N 1
ATOM 2106 C CA . LYS A 1 379 ? -3.915 46.867 19.472 1.00 29.00 378 LYS A CA 1
ATOM 2107 C C . LYS A 1 379 ? -3.771 47.295 18.012 1.00 30.13 378 LYS A C 1
ATOM 2108 O O . LYS A 1 379 ? -4.740 47.274 17.254 1.00 30.75 378 LYS A O 1
ATOM 2114 N N . ASP A 1 380 ? -2.553 47.670 17.621 1.00 29.92 379 ASP A N 1
ATOM 2115 C CA . ASP A 1 380 ? -2.287 48.071 16.246 1.00 29.68 379 ASP A CA 1
ATOM 2116 C C . ASP A 1 380 ? -2.054 46.862 15.338 1.00 29.69 379 ASP A C 1
ATOM 2117 O O . ASP A 1 380 ? -1.648 47.010 14.192 1.00 31.04 379 ASP A O 1
ATOM 2122 N N . GLY A 1 381 ? -2.313 45.665 15.857 1.00 29.87 380 GLY A N 1
ATOM 2123 C CA . GLY A 1 381 ? -2.138 44.455 15.066 1.00 29.82 380 GLY A CA 1
ATOM 2124 C C . GLY A 1 381 ? -0.757 43.811 15.093 1.00 31.38 380 GLY A C 1
ATOM 2125 O O . GLY A 1 381 ? -0.571 42.720 14.542 1.00 31.92 380 GLY A O 1
ATOM 2126 N N . ARG A 1 382 ? 0.211 44.464 15.732 1.00 30.83 381 ARG A N 1
ATOM 2127 C CA . ARG A 1 382 ? 1.574 43.928 15.790 1.00 30.69 381 ARG A CA 1
ATOM 2128 C C . ARG A 1 382 ? 1.854 42.969 16.945 1.00 29.97 381 ARG A C 1
ATOM 2129 O O . ARG A 1 382 ? 1.456 43.212 18.085 1.00 28.20 381 ARG A O 1
ATOM 2137 N N . ASP A 1 383 ? 2.549 41.876 16.641 1.00 29.18 382 ASP A N 1
ATOM 2138 C CA . ASP A 1 383 ? 2.915 40.913 17.668 1.00 27.99 382 ASP A CA 1
ATOM 2139 C C . ASP A 1 383 ? 4.333 41.202 18.149 1.00 26.84 382 ASP A C 1
ATOM 2140 O O . ASP A 1 383 ? 5.165 41.703 17.390 1.00 27.86 382 ASP A O 1
ATOM 2145 N N . HIS A 1 384 ? 4.605 40.889 19.412 1.00 24.58 383 HIS A N 1
ATOM 2146 C CA . HIS A 1 384 ? 5.930 41.097 19.979 1.00 21.59 383 HIS A CA 1
ATOM 2147 C C . HIS A 1 384 ? 6.273 39.939 20.908 1.00 20.85 383 HIS A C 1
ATOM 2148 O O . HIS A 1 384 ? 5.670 39.795 21.969 1.00 18.03 383 HIS A O 1
ATOM 2155 N N . ILE A 1 385 ? 7.236 39.114 20.510 1.00 18.17 384 ILE A N 1
ATOM 2156 C CA . ILE A 1 385 ? 7.647 37.997 21.340 1.00 19.03 384 ILE A CA 1
ATOM 2157 C C . ILE A 1 385 ? 8.471 38.579 22.485 1.00 18.98 384 ILE A C 1
ATOM 2158 O O . ILE A 1 385 ? 9.331 39.433 22.265 1.00 23.07 384 ILE A O 1
ATOM 2163 N N . ILE A 1 386 ? 8.207 38.144 23.712 1.00 18.30 385 ILE A N 1
ATOM 2164 C CA . ILE A 1 386 ? 8.962 38.683 24.833 1.00 18.26 385 ILE A CA 1
ATOM 2165 C C . ILE A 1 386 ? 9.702 37.632 25.645 1.00 17.84 385 ILE A C 1
ATOM 2166 O O . ILE A 1 386 ? 10.509 37.965 26.508 1.00 19.32 385 ILE A O 1
ATOM 2171 N N . GLU A 1 387 ? 9.441 36.364 25.370 1.00 17.06 386 GLU A N 1
ATOM 2172 C CA . GLU A 1 387 ? 10.112 35.325 26.130 1.00 17.44 386 GLU A CA 1
ATOM 2173 C C . GLU A 1 387 ? 9.761 33.896 25.782 1.00 17.79 386 GLU A C 1
ATOM 2174 O O . GLU A 1 387 ? 8.667 33.609 25.290 1.00 17.38 386 GLU A O 1
ATOM 2180 N N . VAL A 1 388 ? 10.708 33.007 26.054 1.00 16.89 387 VAL A N 1
ATOM 2181 C CA . VAL A 1 388 ? 10.501 31.583 25.868 1.00 17.84 387 VAL A CA 1
ATOM 2182 C C . VAL A 1 388 ? 10.766 30.991 27.251 1.00 17.45 387 VAL A C 1
ATOM 2183 O O . VAL A 1 388 ? 11.764 31.326 27.895 1.00 15.34 387 VAL A O 1
ATOM 2187 N N . VAL A 1 389 ? 9.867 30.131 27.720 1.00 18.24 388 VAL A N 1
ATOM 2188 C CA . VAL A 1 389 ? 10.026 29.510 29.032 1.00 19.38 388 VAL A CA 1
ATOM 2189 C C . VAL A 1 389 ? 10.271 28.020 28.890 1.00 20.23 388 VAL A C 1
ATOM 2190 O O . VAL A 1 389 ? 9.889 27.406 27.883 1.00 19.31 388 VAL A O 1
ATOM 2194 N N . GLY A 1 390 ? 10.911 27.448 29.908 1.00 20.03 389 GLY A N 1
ATOM 2195 C CA . GLY A 1 390 ? 11.261 26.042 29.889 1.00 21.22 389 GLY A CA 1
ATOM 2196 C C . GLY A 1 390 ? 10.312 25.072 30.556 1.00 22.41 389 GLY A C 1
ATOM 2197 O O . GLY A 1 390 ? 9.096 25.301 30.590 1.00 18.84 389 GLY A O 1
ATOM 2198 N N . SER A 1 391 ? 10.881 23.987 31.091 1.00 20.89 390 SER A N 1
ATOM 2199 C CA . SER A 1 391 ? 10.099 22.928 31.727 1.00 20.29 390 SER A CA 1
ATOM 2200 C C . SER A 1 391 ? 9.351 23.329 32.989 1.00 20.05 390 SER A C 1
ATOM 2201 O O . SER A 1 391 ? 8.594 22.531 33.534 1.00 22.95 390 SER A O 1
ATOM 2204 N N . SER A 1 392 ? 9.551 24.551 33.464 1.00 21.09 391 SER A N 1
ATOM 2205 C CA . SER A 1 392 ? 8.844 24.986 34.659 1.00 21.36 391 SER A CA 1
ATOM 2206 C C . SER A 1 392 ? 7.710 25.948 34.297 1.00 19.47 391 SER A C 1
ATOM 2207 O O . SER A 1 392 ? 7.206 26.670 35.148 1.00 19.07 391 SER A O 1
ATOM 2210 N N . MET A 1 393 ? 7.307 25.960 33.033 1.00 17.41 392 MET A N 1
ATOM 2211 C CA . MET A 1 393 ? 6.224 26.844 32.635 1.00 19.31 392 MET A CA 1
ATOM 2212 C C . MET A 1 393 ? 4.943 26.402 33.338 1.00 18.68 392 MET A C 1
ATOM 2213 O O . MET A 1 393 ? 4.668 25.208 33.466 1.00 18.46 392 MET A O 1
ATOM 2218 N N . PRO A 1 394 ? 4.153 27.364 33.812 1.00 17.94 393 PRO A N 1
ATOM 2219 C CA . PRO A 1 394 ? 2.907 27.023 34.494 1.00 20.86 393 PRO A CA 1
ATOM 2220 C C . PRO A 1 394 ? 1.927 26.448 33.484 1.00 20.58 393 PRO A C 1
ATOM 2221 O O . PRO A 1 394 ? 1.884 26.883 32.338 1.00 21.83 393 PRO A O 1
ATOM 2225 N N . LEU A 1 395 ? 1.156 25.457 33.897 1.00 23.05 394 LEU A N 1
ATOM 2226 C CA . LEU A 1 395 ? 0.156 24.905 33.000 1.00 24.03 394 LEU A CA 1
ATOM 2227 C C . LEU A 1 395 ? -1.019 25.872 33.088 1.00 25.71 394 LEU A C 1
ATOM 2228 O O . LEU A 1 395 ? -1.353 26.351 34.180 1.00 26.59 394 LEU A O 1
ATOM 2233 N N . ILE A 1 396 ? -1.636 26.176 31.949 1.00 25.63 395 ILE A N 1
ATOM 2234 C CA . ILE A 1 396 ? -2.755 27.107 31.941 1.00 24.68 395 ILE A CA 1
ATOM 2235 C C . ILE A 1 396 ? -3.956 26.633 31.123 1.00 26.14 395 ILE A C 1
ATOM 2236 O O . ILE A 1 396 ? -3.894 25.623 30.415 1.00 25.47 395 ILE A O 1
ATOM 2241 N N . GLY A 1 397 ? -5.053 27.375 31.232 1.00 25.10 396 GLY A N 1
ATOM 2242 C CA . GLY A 1 397 ? -6.244 27.028 30.486 1.00 25.15 396 GLY A CA 1
ATOM 2243 C C . GLY A 1 397 ? -7.048 25.884 31.067 1.00 25.31 396 GLY A C 1
ATOM 2244 O O . GLY A 1 397 ? -6.884 25.534 32.238 1.00 24.82 396 GLY A O 1
ATOM 2245 N N . ASP A 1 398 ? -7.905 25.304 30.227 1.00 26.54 397 ASP A N 1
ATOM 2246 C CA . ASP A 1 398 ? -8.791 24.214 30.596 1.00 29.57 397 ASP A CA 1
ATOM 2247 C C . ASP A 1 398 ? -8.297 22.845 30.134 1.00 29.10 397 ASP A C 1
ATOM 2248 O O . ASP A 1 398 ? -9.070 21.884 30.082 1.00 28.67 397 ASP A O 1
ATOM 2253 N N . HIS A 1 399 ? -7.015 22.745 29.798 1.00 29.19 398 HIS A N 1
ATOM 2254 C CA . HIS A 1 399 ? -6.456 21.467 29.366 1.00 27.23 398 HIS A CA 1
ATOM 2255 C C . HIS A 1 399 ? -5.252 21.084 30.216 1.00 26.56 398 HIS A C 1
ATOM 2256 O O . HIS A 1 399 ? -4.385 20.325 29.787 1.00 22.46 398 HIS A O 1
ATOM 2263 N N . GLN A 1 400 ? -5.208 21.611 31.434 1.00 27.09 399 GLN A N 1
ATOM 2264 C CA . GLN A 1 400 ? -4.098 21.333 32.333 1.00 27.85 399 GLN A CA 1
ATOM 2265 C C . GLN A 1 400 ? -3.956 19.857 32.681 1.00 30.33 399 GLN A C 1
ATOM 2266 O O . GLN A 1 400 ? -2.839 19.344 32.793 1.00 30.84 399 GLN A O 1
ATOM 2272 N N . ASP A 1 401 ? -5.080 19.169 32.851 1.00 29.27 400 ASP A N 1
ATOM 2273 C CA . ASP A 1 401 ? -5.028 17.752 33.164 1.00 30.76 400 ASP A CA 1
ATOM 2274 C C . ASP A 1 401 ? -4.495 16.972 31.961 1.00 29.61 400 ASP A C 1
ATOM 2275 O O . ASP A 1 401 ? -3.809 15.960 32.120 1.00 29.56 400 ASP A O 1
ATOM 2280 N N . GLU A 1 402 ? -4.817 17.442 30.758 1.00 26.42 401 GLU A N 1
ATOM 2281 C CA . GLU A 1 402 ? -4.343 16.795 29.539 1.00 25.30 401 GLU A CA 1
ATOM 2282 C C . GLU A 1 402 ? -2.834 17.014 29.405 1.00 23.78 401 GLU A C 1
ATOM 2283 O O . GLU A 1 402 ? -2.092 16.093 29.064 1.00 24.48 401 GLU A O 1
ATOM 2289 N N . ASP A 1 403 ? -2.392 18.240 29.670 1.00 23.21 402 ASP A N 1
ATOM 2290 C CA . ASP A 1 403 ? -0.974 18.583 29.593 1.00 23.61 402 ASP A CA 1
ATOM 2291 C C . ASP A 1 403 ? -0.152 17.727 30.553 1.00 23.24 402 ASP A C 1
ATOM 2292 O O . ASP A 1 403 ? 0.923 17.250 30.201 1.00 23.90 402 ASP A O 1
ATOM 2297 N N . LYS A 1 404 ? -0.661 17.531 31.766 1.00 23.87 403 LYS A N 1
ATOM 2298 C CA . LYS A 1 404 ? 0.039 16.715 32.750 1.00 23.47 403 LYS A CA 1
ATOM 2299 C C . LYS A 1 404 ? 0.174 15.286 32.243 1.00 24.08 403 LYS A C 1
ATOM 2300 O O . LYS A 1 404 ? 1.204 14.637 32.455 1.00 23.47 403 LYS A O 1
ATOM 2306 N N . GLN A 1 405 ? -0.864 14.797 31.571 1.00 23.63 404 GLN A N 1
ATOM 2307 C CA . GLN A 1 405 ? -0.837 13.449 31.025 1.00 25.28 404 GLN A CA 1
ATOM 2308 C C . GLN A 1 405 ? 0.134 13.407 29.859 1.00 24.71 404 GLN A C 1
ATOM 2309 O O . GLN A 1 405 ? 0.808 12.404 29.637 1.00 26.42 404 GLN A O 1
ATOM 2315 N N . LEU A 1 406 ? 0.207 14.501 29.110 1.00 23.00 405 LEU A N 1
ATOM 2316 C CA . LEU A 1 406 ? 1.132 14.580 27.991 1.00 23.09 405 LEU A CA 1
ATOM 2317 C C . LEU A 1 406 ? 2.565 14.538 28.548 1.00 22.02 405 LEU A C 1
ATOM 2318 O O . LEU A 1 406 ? 3.451 13.921 27.965 1.00 20.76 405 LEU A O 1
ATOM 2323 N N . ILE A 1 407 ? 2.777 15.193 29.683 1.00 22.60 406 ILE A N 1
ATOM 2324 C CA . ILE A 1 407 ? 4.095 15.224 30.314 1.00 21.78 406 ILE A CA 1
ATOM 2325 C C . ILE A 1 407 ? 4.495 13.846 30.832 1.00 23.42 406 ILE A C 1
ATOM 2326 O O . ILE A 1 407 ? 5.667 13.476 30.769 1.00 25.58 406 ILE A O 1
ATOM 2331 N N . VAL A 1 408 ? 3.533 13.081 31.337 1.00 23.48 407 VAL A N 1
ATOM 2332 C CA . VAL A 1 408 ? 3.821 11.734 31.821 1.00 23.03 407 VAL A CA 1
ATOM 2333 C C . VAL A 1 408 ? 4.297 10.882 30.636 1.00 25.21 407 VAL A C 1
ATOM 2334 O O . VAL A 1 408 ? 5.316 10.194 30.711 1.00 26.14 407 VAL A O 1
ATOM 2338 N N . GLU A 1 409 ? 3.544 10.944 29.546 1.00 24.77 408 GLU A N 1
ATOM 2339 C CA . GLU A 1 409 ? 3.843 10.194 28.329 1.00 27.34 408 GLU A CA 1
ATOM 2340 C C . GLU A 1 409 ? 5.267 10.481 27.852 1.00 27.05 408 GLU A C 1
ATOM 2341 O O . GLU A 1 409 ? 6.030 9.571 27.516 1.00 26.05 408 GLU A O 1
ATOM 2347 N N . LEU A 1 410 ? 5.599 11.764 27.823 1.00 25.89 409 LEU A N 1
ATOM 2348 C CA . LEU A 1 410 ? 6.912 12.237 27.410 1.00 25.92 409 LEU A CA 1
ATOM 2349 C C . LEU A 1 410 ? 8.000 11.726 28.359 1.00 23.18 409 LEU A C 1
ATOM 2350 O O . LEU A 1 410 ? 9.002 11.166 27.921 1.00 21.58 409 LEU A O 1
ATOM 2355 N N . VAL A 1 411 ? 7.797 11.919 29.659 1.00 21.32 410 VAL A N 1
ATOM 2356 C CA . VAL A 1 411 ? 8.773 11.465 30.639 1.00 19.99 410 VAL A CA 1
ATOM 2357 C C . VAL A 1 411 ? 8.939 9.941 30.600 1.00 22.58 410 VAL A C 1
ATOM 2358 O O . VAL A 1 411 ? 10.060 9.432 30.600 1.00 21.83 410 VAL A O 1
ATOM 2362 N N . VAL A 1 412 ? 7.828 9.212 30.564 1.00 23.36 411 VAL A N 1
ATOM 2363 C CA . VAL A 1 412 ? 7.906 7.761 30.524 1.00 24.57 411 VAL A CA 1
ATOM 2364 C C . VAL A 1 412 ? 8.726 7.340 29.311 1.00 26.74 411 VAL A C 1
ATOM 2365 O O . VAL A 1 412 ? 9.589 6.472 29.417 1.00 27.45 411 VAL A O 1
ATOM 2369 N N . ASN A 1 413 ? 8.468 7.953 28.160 1.00 29.65 412 ASN A N 1
ATOM 2370 C CA . ASN A 1 413 ? 9.230 7.624 26.955 1.00 33.01 412 ASN A CA 1
ATOM 2371 C C . ASN A 1 413 ? 10.721 7.963 27.099 1.00 34.25 412 ASN A C 1
ATOM 2372 O O . ASN A 1 413 ? 11.581 7.212 26.637 1.00 36.27 412 ASN A O 1
ATOM 2377 N N . LYS A 1 414 ? 11.027 9.092 27.734 1.00 34.19 413 LYS A N 1
ATOM 2378 C CA . LYS A 1 414 ? 12.419 9.483 27.933 1.00 34.85 413 LYS A CA 1
ATOM 2379 C C . LYS A 1 414 ? 13.089 8.528 28.915 1.00 33.71 413 LYS A C 1
ATOM 2380 O O . LYS A 1 414 ? 14.261 8.192 28.758 1.00 33.72 413 LYS A O 1
ATOM 2386 N N . MET A 1 415 ? 12.342 8.092 29.927 1.00 32.07 414 MET A N 1
ATOM 2387 C CA . MET A 1 415 ? 12.884 7.163 30.908 1.00 31.64 414 MET A CA 1
ATOM 2388 C C . MET A 1 415 ? 13.174 5.813 30.251 1.00 34.52 414 MET A C 1
ATOM 2389 O O . MET A 1 415 ? 14.173 5.169 30.566 1.00 34.05 414 MET A O 1
ATOM 2394 N N . THR A 1 416 ? 12.303 5.387 29.339 1.00 35.55 415 THR A N 1
ATOM 2395 C CA . THR A 1 416 ? 12.508 4.120 28.647 1.00 38.55 415 THR A CA 1
ATOM 2396 C C . THR A 1 416 ? 13.855 4.150 27.923 1.00 40.58 415 THR A C 1
ATOM 2397 O O . THR A 1 416 ? 14.552 3.142 27.844 1.00 39.85 415 THR A O 1
ATOM 2401 N N . GLN A 1 417 ? 14.219 5.311 27.394 1.00 43.88 416 GLN A N 1
ATOM 2402 C CA . GLN A 1 417 ? 15.506 5.450 26.728 1.00 48.43 416 GLN A CA 1
ATOM 2403 C C . GLN A 1 417 ? 16.589 5.588 27.808 1.00 50.34 416 GLN A C 1
ATOM 2404 O O . GLN A 1 417 ? 17.159 6.662 28.005 1.00 49.68 416 GLN A O 1
ATOM 2410 N N . ALA A 1 418 ? 16.851 4.485 28.508 1.00 52.77 417 ALA A N 1
ATOM 2411 C CA . ALA A 1 418 ? 17.848 4.435 29.577 1.00 53.27 417 ALA A CA 1
ATOM 2412 C C . ALA A 1 418 ? 17.599 3.202 30.454 1.00 54.96 417 ALA A C 1
ATOM 2413 O O . ALA A 1 418 ? 18.459 2.291 30.462 1.00 56.38 417 ALA A O 1
ATOM 2415 N N . ALA B 1 114 ? 38.000 47.829 8.354 1.00 28.41 113 ALA B N 1
ATOM 2416 C CA . ALA B 1 114 ? 38.853 47.347 9.488 1.00 30.09 113 ALA B CA 1
ATOM 2417 C C . ALA B 1 114 ? 38.005 46.672 10.559 1.00 28.84 113 ALA B C 1
ATOM 2418 O O . ALA B 1 114 ? 37.126 47.301 11.142 1.00 30.23 113 ALA B O 1
ATOM 2420 N N . ARG B 1 115 ? 38.271 45.396 10.816 1.00 28.37 114 ARG B N 1
ATOM 2421 C CA . ARG B 1 115 ? 37.531 44.661 11.829 1.00 27.95 114 ARG B CA 1
ATOM 2422 C C . ARG B 1 115 ? 38.086 44.974 13.211 1.00 26.99 114 ARG B C 1
ATOM 2423 O O . ARG B 1 115 ? 39.298 45.016 13.397 1.00 27.29 114 ARG B O 1
ATOM 2431 N N . VAL B 1 116 ? 37.195 45.197 14.174 1.00 25.12 115 VAL B N 1
ATOM 2432 C CA . VAL B 1 116 ? 37.595 45.507 15.543 1.00 22.15 115 VAL B CA 1
ATOM 2433 C C . VAL B 1 116 ? 37.588 44.283 16.459 1.00 23.29 115 VAL B C 1
ATOM 2434 O O . VAL B 1 116 ? 36.569 43.589 16.590 1.00 20.31 115 VAL B O 1
ATOM 2438 N N . LEU B 1 117 ? 38.730 44.033 17.096 1.00 20.06 116 LEU B N 1
ATOM 2439 C CA . LEU B 1 117 ? 38.871 42.903 18.005 1.00 21.04 116 LEU B CA 1
ATOM 2440 C C . LEU B 1 117 ? 39.103 43.382 19.425 1.00 18.93 116 LEU B C 1
ATOM 2441 O O . LEU B 1 117 ? 40.091 44.061 19.719 1.00 20.68 116 LEU B O 1
ATOM 2446 N N . LEU B 1 118 ? 38.184 43.036 20.311 1.00 18.84 117 LEU B N 1
ATOM 2447 C CA . LEU B 1 118 ? 38.338 43.418 21.705 1.00 19.42 117 LEU B CA 1
ATOM 2448 C C . LEU B 1 118 ? 39.006 42.258 22.420 1.00 18.06 117 LEU B C 1
ATOM 2449 O O . LEU B 1 118 ? 38.544 41.125 22.330 1.00 17.34 117 LEU B O 1
ATOM 2454 N N . VAL B 1 119 ? 40.105 42.535 23.111 1.00 18.52 118 VAL B N 1
ATOM 2455 C CA . VAL B 1 119 ? 40.780 41.501 23.870 1.00 19.00 118 VAL B CA 1
ATOM 2456 C C . VAL B 1 119 ? 40.631 41.874 25.335 1.00 19.41 118 VAL B C 1
ATOM 2457 O O . VAL B 1 119 ? 41.036 42.955 25.757 1.00 18.62 118 VAL B O 1
ATOM 2461 N N . ILE B 1 120 ? 40.032 40.972 26.103 1.00 18.95 119 ILE B N 1
ATOM 2462 C CA . ILE B 1 120 ? 39.826 41.201 27.521 1.00 19.44 119 ILE B CA 1
ATOM 2463 C C . ILE B 1 120 ? 40.948 40.463 28.240 1.00 19.24 119 ILE B C 1
ATOM 2464 O O . ILE B 1 120 ? 40.952 39.237 28.321 1.00 22.30 119 ILE B O 1
ATOM 2469 N N . ASP B 1 121 ? 41.907 41.224 28.753 1.00 20.46 120 ASP B N 1
ATOM 2470 C CA . ASP B 1 121 ? 43.080 40.650 29.420 1.00 21.87 120 ASP B CA 1
ATOM 2471 C C . ASP B 1 121 ? 43.806 41.758 30.168 1.00 23.47 120 ASP B C 1
ATOM 2472 O O . ASP B 1 121 ? 43.577 42.936 29.898 1.00 23.26 120 ASP B O 1
ATOM 2477 N N . GLU B 1 122 ? 44.678 41.390 31.103 1.00 26.56 121 GLU B N 1
ATOM 2478 C CA . GLU B 1 122 ? 45.448 42.387 31.839 1.00 29.76 121 GLU B CA 1
ATOM 2479 C C . GLU B 1 122 ? 46.412 43.033 30.843 1.00 29.53 121 GLU B C 1
ATOM 2480 O O . GLU B 1 122 ? 46.692 42.467 29.787 1.00 27.69 121 GLU B O 1
ATOM 2486 N N . PRO B 1 123 ? 46.931 44.228 31.167 1.00 30.48 122 PRO B N 1
ATOM 2487 C CA . PRO B 1 123 ? 47.850 44.949 30.280 1.00 31.78 122 PRO B CA 1
ATOM 2488 C C . PRO B 1 123 ? 49.270 44.427 30.089 1.00 32.86 122 PRO B C 1
ATOM 2489 O O . PRO B 1 123 ? 50.000 44.953 29.250 1.00 34.18 122 PRO B O 1
ATOM 2493 N N . HIS B 1 124 ? 49.668 43.407 30.841 1.00 33.55 123 HIS B N 1
ATOM 2494 C CA . HIS B 1 124 ? 51.022 42.882 30.699 1.00 34.97 123 HIS B CA 1
ATOM 2495 C C . HIS B 1 124 ? 51.290 42.283 29.321 1.00 34.34 123 HIS B C 1
ATOM 2496 O O . HIS B 1 124 ? 52.443 42.134 28.922 1.00 35.10 123 HIS B O 1
ATOM 2503 N N . THR B 1 125 ? 50.236 41.939 28.590 1.00 31.82 124 THR B N 1
ATOM 2504 C CA . THR B 1 125 ? 50.409 41.386 27.252 1.00 29.83 124 THR B CA 1
ATOM 2505 C C . THR B 1 125 ? 49.899 42.412 26.255 1.00 29.24 124 THR B C 1
ATOM 2506 O O . THR B 1 125 ? 48.740 42.821 26.310 1.00 27.77 124 THR B O 1
ATOM 2510 N N . ASP B 1 126 ? 50.773 42.826 25.347 1.00 28.36 125 ASP B N 1
ATOM 2511 C CA . ASP B 1 126 ? 50.426 43.815 24.335 1.00 29.08 125 ASP B CA 1
ATOM 2512 C C . ASP B 1 126 ? 49.856 43.124 23.103 1.00 26.55 125 ASP B C 1
ATOM 2513 O O . ASP B 1 126 ? 50.547 42.928 22.109 1.00 24.07 125 ASP B O 1
ATOM 2518 N N . TRP B 1 127 ? 48.581 42.754 23.168 1.00 24.91 126 TRP B N 1
ATOM 2519 C CA . TRP B 1 127 ? 47.963 42.061 22.045 1.00 22.95 126 TRP B CA 1
ATOM 2520 C C . TRP B 1 127 ? 47.978 42.847 20.742 1.00 22.39 126 TRP B C 1
ATOM 2521 O O . TRP B 1 127 ? 48.062 42.257 19.671 1.00 24.29 126 TRP B O 1
ATOM 2532 N N . ALA B 1 128 ? 47.897 44.169 20.815 1.00 22.78 127 ALA B N 1
ATOM 2533 C CA . ALA B 1 128 ? 47.951 44.964 19.591 1.00 25.29 127 ALA B CA 1
ATOM 2534 C C . ALA B 1 128 ? 49.242 44.605 18.831 1.00 25.45 127 ALA B C 1
ATOM 2535 O O . ALA B 1 128 ? 49.244 44.497 17.609 1.00 27.07 127 ALA B O 1
ATOM 2537 N N . LYS B 1 129 ? 50.335 44.412 19.565 1.00 27.27 128 LYS B N 1
ATOM 2538 C CA . LYS B 1 129 ? 51.618 44.056 18.956 1.00 28.64 128 LYS B CA 1
ATOM 2539 C C . LYS B 1 129 ? 51.590 42.692 18.270 1.00 27.59 128 LYS B C 1
ATOM 2540 O O . LYS B 1 129 ? 52.053 42.539 17.139 1.00 28.40 128 LYS B O 1
ATOM 2546 N N . TYR B 1 130 ? 51.055 41.698 18.965 1.00 26.95 129 TYR B N 1
ATOM 2547 C CA . TYR B 1 130 ? 50.979 40.351 18.423 1.00 25.92 129 TYR B CA 1
ATOM 2548 C C . TYR B 1 130 ? 50.056 40.267 17.204 1.00 25.10 129 TYR B C 1
ATOM 2549 O O . TYR B 1 130 ? 50.202 39.367 16.374 1.00 23.41 129 TYR B O 1
ATOM 2558 N N . PHE B 1 131 ? 49.116 41.200 17.091 1.00 23.17 130 PHE B N 1
ATOM 2559 C CA . PHE B 1 131 ? 48.193 41.202 15.949 1.00 25.44 130 PHE B CA 1
ATOM 2560 C C . PHE B 1 131 ? 48.641 42.147 14.834 1.00 25.87 130 PHE B C 1
ATOM 2561 O O . PHE B 1 131 ? 48.094 42.120 13.727 1.00 24.09 130 PHE B O 1
ATOM 2569 N N . LYS B 1 132 ? 49.639 42.976 15.125 1.00 28.43 131 LYS B N 1
ATOM 2570 C CA . LYS B 1 132 ? 50.122 43.947 14.149 1.00 30.37 131 LYS B CA 1
ATOM 2571 C C . LYS B 1 132 ? 50.490 43.282 12.834 1.00 30.58 131 LYS B C 1
ATOM 2572 O O . LYS B 1 132 ? 51.230 42.299 12.814 1.00 29.76 131 LYS B O 1
ATOM 2578 N N . GLY B 1 133 ? 49.960 43.820 11.738 1.00 32.04 132 GLY B N 1
ATOM 2579 C CA . GLY B 1 133 ? 50.251 43.271 10.426 1.00 33.69 132 GLY B CA 1
ATOM 2580 C C . GLY B 1 133 ? 49.281 42.204 9.951 1.00 36.24 132 GLY B C 1
ATOM 2581 O O . GLY B 1 133 ? 49.099 42.015 8.743 1.00 36.40 132 GLY B O 1
ATOM 2582 N N . LYS B 1 134 ? 48.657 41.501 10.892 1.00 36.81 133 LYS B N 1
ATOM 2583 C CA . LYS B 1 134 ? 47.707 40.450 10.547 1.00 38.41 133 LYS B CA 1
ATOM 2584 C C . LYS B 1 134 ? 46.494 41.057 9.863 1.00 39.13 133 LYS B C 1
ATOM 2585 O O . LYS B 1 134 ? 45.934 42.038 10.338 1.00 39.18 133 LYS B O 1
ATOM 2591 N N . LYS B 1 135 ? 46.091 40.468 8.747 1.00 41.10 134 LYS B N 1
ATOM 2592 C CA . LYS B 1 135 ? 44.943 40.966 8.007 1.00 44.55 134 LYS B CA 1
ATOM 2593 C C . LYS B 1 135 ? 44.064 39.797 7.598 1.00 45.43 134 LYS B C 1
ATOM 2594 O O . LYS B 1 135 ? 44.550 38.695 7.347 1.00 45.59 134 LYS B O 1
ATOM 2600 N N . ILE B 1 136 ? 42.763 40.042 7.542 1.00 46.97 135 ILE B N 1
ATOM 2601 C CA . ILE B 1 136 ? 41.804 39.011 7.176 1.00 48.01 135 ILE B CA 1
ATOM 2602 C C . ILE B 1 136 ? 41.603 38.981 5.664 1.00 49.88 135 ILE B C 1
ATOM 2603 O O . ILE B 1 136 ? 41.423 40.026 5.035 1.00 49.30 135 ILE B O 1
ATOM 2608 N N . HIS B 1 137 ? 41.640 37.783 5.088 1.00 51.82 136 HIS B N 1
ATOM 2609 C CA . HIS B 1 137 ? 41.458 37.620 3.651 1.00 54.48 136 HIS B CA 1
ATOM 2610 C C . HIS B 1 137 ? 42.571 38.289 2.849 1.00 54.79 136 HIS B C 1
ATOM 2611 O O . HIS B 1 137 ? 42.501 38.377 1.623 1.00 56.05 136 HIS B O 1
ATOM 2618 N N . GLY B 1 138 ? 43.601 38.757 3.542 1.00 54.43 137 GLY B N 1
ATOM 2619 C CA . GLY B 1 138 ? 44.711 39.389 2.857 1.00 53.28 137 GLY B CA 1
ATOM 2620 C C . GLY B 1 138 ? 44.665 40.901 2.754 1.00 52.60 137 GLY B C 1
ATOM 2621 O O . GLY B 1 138 ? 45.690 41.519 2.458 1.00 53.83 137 GLY B O 1
ATOM 2622 N N . GLU B 1 139 ? 43.505 41.512 2.992 1.00 50.29 138 GLU B N 1
ATOM 2623 C CA . GLU B 1 139 ? 43.417 42.967 2.891 1.00 48.51 138 GLU B CA 1
ATOM 2624 C C . GLU B 1 139 ? 42.722 43.699 4.042 1.00 46.62 138 GLU B C 1
ATOM 2625 O O . GLU B 1 139 ? 43.016 44.870 4.291 1.00 47.70 138 GLU B O 1
ATOM 2631 N N . ILE B 1 140 ? 41.809 43.035 4.747 1.00 43.24 139 ILE B N 1
ATOM 2632 C CA . ILE B 1 140 ? 41.124 43.692 5.855 1.00 39.63 139 ILE B CA 1
ATOM 2633 C C . ILE B 1 140 ? 42.032 43.751 7.073 1.00 37.27 139 ILE B C 1
ATOM 2634 O O . ILE B 1 140 ? 42.485 42.720 7.565 1.00 35.73 139 ILE B O 1
ATOM 2639 N N . ASP B 1 141 ? 42.298 44.957 7.560 1.00 35.84 140 ASP B N 1
ATOM 2640 C CA . ASP B 1 141 ? 43.143 45.120 8.736 1.00 34.63 140 ASP B CA 1
ATOM 2641 C C . ASP B 1 141 ? 42.367 44.761 9.998 1.00 33.60 140 ASP B C 1
ATOM 2642 O O . ASP B 1 141 ? 41.136 44.667 9.988 1.00 30.37 140 ASP B O 1
ATOM 2647 N N . ILE B 1 142 ? 43.095 44.555 11.088 1.00 32.07 141 ILE B N 1
ATOM 2648 C CA . ILE B 1 142 ? 42.471 44.231 12.358 1.00 31.04 141 ILE B CA 1
ATOM 2649 C C . ILE B 1 142 ? 42.877 45.288 13.370 1.00 30.69 141 ILE B C 1
ATOM 2650 O O . ILE B 1 142 ? 44.064 45.550 13.555 1.00 30.59 141 ILE B O 1
ATOM 2655 N N . LYS B 1 143 ? 41.888 45.904 14.008 1.00 29.13 142 LYS B N 1
ATOM 2656 C CA . LYS B 1 143 ? 42.156 46.906 15.024 1.00 29.16 142 LYS B CA 1
ATOM 2657 C C . LYS B 1 143 ? 41.945 46.253 16.386 1.00 28.69 142 LYS B C 1
ATOM 2658 O O . LYS B 1 143 ? 40.880 45.698 16.670 1.00 27.67 142 LYS B O 1
ATOM 2664 N N . VAL B 1 144 ? 42.967 46.324 17.228 1.00 28.63 143 VAL B N 1
ATOM 2665 C CA . VAL B 1 144 ? 42.905 45.715 18.547 1.00 27.56 143 VAL B CA 1
ATOM 2666 C C . VAL B 1 144 ? 42.634 46.691 19.686 1.00 28.80 143 VAL B C 1
ATOM 2667 O O . VAL B 1 144 ? 43.329 47.695 19.842 1.00 30.27 143 VAL B O 1
ATOM 2671 N N . GLU B 1 145 ? 41.615 46.383 20.479 1.00 26.53 144 GLU B N 1
ATOM 2672 C CA . GLU B 1 145 ? 41.262 47.181 21.645 1.00 26.21 144 GLU B CA 1
ATOM 2673 C C . GLU B 1 145 ? 41.469 46.203 22.794 1.00 24.84 144 GLU B C 1
ATOM 2674 O O . GLU B 1 145 ? 41.030 45.061 22.710 1.00 26.95 144 GLU B O 1
ATOM 2680 N N . GLN B 1 146 ? 42.131 46.634 23.860 1.00 22.40 145 GLN B N 1
ATOM 2681 C CA . GLN B 1 146 ? 42.389 45.739 24.981 1.00 20.13 145 GLN B CA 1
ATOM 2682 C C . GLN B 1 146 ? 42.030 46.366 26.313 1.00 21.51 145 GLN B C 1
ATOM 2683 O O . GLN B 1 146 ? 42.266 47.550 26.534 1.00 20.94 145 GLN B O 1
ATOM 2689 N N . ALA B 1 147 ? 41.452 45.565 27.204 1.00 22.27 146 ALA B N 1
ATOM 2690 C CA . ALA B 1 147 ? 41.060 46.054 28.526 1.00 22.37 146 ALA B CA 1
ATOM 2691 C C . ALA B 1 147 ? 40.628 44.910 29.424 1.00 20.60 146 ALA B C 1
ATOM 2692 O O . ALA B 1 147 ? 40.247 43.836 28.948 1.00 19.41 146 ALA B O 1
ATOM 2694 N N . GLU B 1 148 ? 40.692 45.148 30.728 1.00 21.82 147 GLU B N 1
ATOM 2695 C CA . GLU B 1 148 ? 40.275 44.146 31.706 1.00 21.93 147 GLU B CA 1
ATOM 2696 C C . GLU B 1 148 ? 38.764 44.218 31.890 1.00 21.43 147 GLU B C 1
ATOM 2697 O O . GLU B 1 148 ? 38.136 45.221 31.533 1.00 19.33 147 GLU B O 1
ATOM 2703 N N . PHE B 1 149 ? 38.186 43.164 32.459 1.00 20.32 148 PHE B N 1
ATOM 2704 C CA . PHE B 1 149 ? 36.750 43.143 32.720 1.00 21.02 148 PHE B CA 1
ATOM 2705 C C . PHE B 1 149 ? 36.333 44.322 33.617 1.00 20.57 148 PHE B C 1
ATOM 2706 O O . PHE B 1 149 ? 35.310 44.968 33.376 1.00 20.79 148 PHE B O 1
ATOM 2714 N N . SER B 1 150 ? 37.135 44.603 34.642 1.00 20.79 149 SER B N 1
ATOM 2715 C CA . SER B 1 150 ? 36.820 45.674 35.600 1.00 21.61 149 SER B CA 1
ATOM 2716 C C . SER B 1 150 ? 36.711 47.067 35.017 1.00 21.53 149 SER B C 1
ATOM 2717 O O . SER B 1 150 ? 36.213 47.968 35.681 1.00 20.94 149 SER B O 1
ATOM 2720 N N . ASP B 1 151 ? 37.179 47.256 33.785 1.00 22.93 150 ASP B N 1
ATOM 2721 C CA . ASP B 1 151 ? 37.116 48.572 33.155 1.00 23.15 150 ASP B CA 1
ATOM 2722 C C . ASP B 1 151 ? 36.120 48.611 32.001 1.00 24.04 150 ASP B C 1
ATOM 2723 O O . ASP B 1 151 ? 36.113 49.554 31.206 1.00 22.10 150 ASP B O 1
ATOM 2728 N N . LEU B 1 152 ? 35.269 47.594 31.924 1.00 22.54 151 LEU B N 1
ATOM 2729 C CA . LEU B 1 152 ? 34.303 47.516 30.841 1.00 21.87 151 LEU B CA 1
ATOM 2730 C C . LEU B 1 152 ? 32.836 47.507 31.242 1.00 21.02 151 LEU B C 1
ATOM 2731 O O . LEU B 1 152 ? 32.458 47.069 32.330 1.00 18.01 151 LEU B O 1
ATOM 2736 N N . ASN B 1 153 ? 32.018 47.998 30.324 1.00 19.48 152 ASN B N 1
ATOM 2737 C CA . ASN B 1 153 ? 30.581 48.006 30.484 1.00 19.60 152 ASN B CA 1
ATOM 2738 C C . ASN B 1 153 ? 30.014 48.055 29.072 1.00 18.78 152 ASN B C 1
ATOM 2739 O O . ASN B 1 153 ? 30.745 48.316 28.120 1.00 18.06 152 ASN B O 1
ATOM 2744 N N . LEU B 1 154 ? 28.718 47.801 28.923 1.00 18.50 153 LEU B N 1
ATOM 2745 C CA . LEU B 1 154 ? 28.134 47.815 27.597 1.00 16.42 153 LEU B CA 1
ATOM 2746 C C . LEU B 1 154 ? 26.625 47.980 27.634 1.00 15.42 153 LEU B C 1
ATOM 2747 O O . LEU B 1 154 ? 26.014 47.957 28.687 1.00 14.90 153 LEU B O 1
ATOM 2752 N N . VAL B 1 155 ? 26.046 48.171 26.461 1.00 15.43 154 VAL B N 1
ATOM 2753 C CA . VAL B 1 155 ? 24.605 48.242 26.314 1.00 17.52 154 VAL B CA 1
ATOM 2754 C C . VAL B 1 155 ? 24.346 47.537 24.985 1.00 19.17 154 VAL B C 1
ATOM 2755 O O . VAL B 1 155 ? 25.034 47.789 23.991 1.00 20.39 154 VAL B O 1
ATOM 2759 N N . ALA B 1 156 ? 23.379 46.627 24.978 1.00 18.98 155 ALA B N 1
ATOM 2760 C CA . ALA B 1 156 ? 23.051 45.882 23.773 1.00 19.60 155 ALA B CA 1
ATOM 2761 C C . ALA B 1 156 ? 21.556 45.973 23.504 1.00 18.77 155 ALA B C 1
ATOM 2762 O O . ALA B 1 156 ? 20.745 46.020 24.427 1.00 17.39 155 ALA B O 1
ATOM 2764 N N . HIS B 1 157 ? 21.205 46.003 22.227 1.00 20.38 156 HIS B N 1
ATOM 2765 C CA . HIS B 1 157 ? 19.814 46.096 21.808 1.00 21.33 156 HIS B CA 1
ATOM 2766 C C . HIS B 1 157 ? 19.472 44.872 20.989 1.00 21.54 156 HIS B C 1
ATOM 2767 O O . HIS B 1 157 ? 20.313 44.361 20.252 1.00 23.71 156 HIS B O 1
ATOM 2774 N N . ALA B 1 158 ? 18.239 44.401 21.112 1.00 20.15 157 ALA B N 1
ATOM 2775 C CA . ALA B 1 158 ? 17.814 43.235 20.357 1.00 22.84 157 ALA B CA 1
ATOM 2776 C C . ALA B 1 158 ? 17.899 43.520 18.854 1.00 25.00 157 ALA B C 1
ATOM 2777 O O . ALA B 1 158 ? 18.073 42.597 18.064 1.00 26.36 157 ALA B O 1
ATOM 2779 N N . ASN B 1 159 ? 17.788 44.788 18.460 1.00 25.51 158 ASN B N 1
ATOM 2780 C CA . ASN B 1 159 ? 17.852 45.135 17.038 1.00 27.63 158 ASN B CA 1
ATOM 2781 C C . ASN B 1 159 ? 19.262 45.080 16.439 1.00 29.80 158 ASN B C 1
ATOM 2782 O O . ASN B 1 159 ? 19.448 45.374 15.256 1.00 30.78 158 ASN B O 1
ATOM 2787 N N . GLY B 1 160 ? 20.254 44.702 17.243 1.00 28.72 159 GLY B N 1
ATOM 2788 C CA . GLY B 1 160 ? 21.608 44.624 16.724 1.00 27.52 159 GLY B CA 1
ATOM 2789 C C . GLY B 1 160 ? 22.499 45.780 17.154 1.00 27.32 159 GLY B C 1
ATOM 2790 O O . GLY B 1 160 ? 23.722 45.667 17.123 1.00 29.71 159 GLY B O 1
ATOM 2791 N N . GLY B 1 161 ? 21.902 46.897 17.548 1.00 23.47 160 GLY B N 1
ATOM 2792 C CA . GLY B 1 161 ? 22.713 48.014 17.996 1.00 22.47 160 GLY B CA 1
ATOM 2793 C C . GLY B 1 161 ? 23.403 47.691 19.317 1.00 22.56 160 GLY B C 1
ATOM 2794 O O . GLY B 1 161 ? 22.893 46.918 20.138 1.00 19.61 160 GLY B O 1
ATOM 2795 N N . PHE B 1 162 ? 24.577 48.267 19.534 1.00 22.37 161 PHE B N 1
ATOM 2796 C CA . PHE B 1 162 ? 25.279 48.038 20.785 1.00 24.80 161 PHE B CA 1
ATOM 2797 C C . PHE B 1 162 ? 26.551 48.847 20.878 1.00 24.12 161 PHE B C 1
ATOM 2798 O O . PHE B 1 162 ? 27.062 49.342 19.884 1.00 25.30 161 PHE B O 1
ATOM 2806 N N . SER B 1 163 ? 27.052 48.974 22.096 1.00 24.65 162 SER B N 1
ATOM 2807 C CA . SER B 1 163 ? 28.273 49.711 22.350 1.00 26.24 162 SER B CA 1
ATOM 2808 C C . SER B 1 163 ? 28.985 49.157 23.575 1.00 25.98 162 SER B C 1
ATOM 2809 O O . SER B 1 163 ? 28.356 48.860 24.585 1.00 26.04 162 SER B O 1
ATOM 2812 N N . VAL B 1 164 ? 30.300 49.013 23.480 1.00 26.29 163 VAL B N 1
ATOM 2813 C CA . VAL B 1 164 ? 31.102 48.542 24.603 1.00 25.21 163 VAL B CA 1
ATOM 2814 C C . VAL B 1 164 ? 31.863 49.767 25.095 1.00 26.48 163 VAL B C 1
ATOM 2815 O O . VAL B 1 164 ? 32.583 50.407 24.331 1.00 28.49 163 VAL B O 1
ATOM 2819 N N . ASP B 1 165 ? 31.694 50.102 26.366 1.00 27.70 164 ASP B N 1
ATOM 2820 C CA . ASP B 1 165 ? 32.364 51.258 26.934 1.00 30.23 164 ASP B CA 1
ATOM 2821 C C . ASP B 1 165 ? 33.564 50.807 27.749 1.00 31.25 164 ASP B C 1
ATOM 2822 O O . ASP B 1 165 ? 33.472 49.894 28.568 1.00 31.31 164 ASP B O 1
ATOM 2827 N N . MET B 1 166 ? 34.695 51.460 27.511 1.00 31.58 165 MET B N 1
ATOM 2828 C CA . MET B 1 166 ? 35.944 51.102 28.160 1.00 33.28 165 MET B CA 1
ATOM 2829 C C . MET B 1 166 ? 36.572 52.199 28.995 1.00 34.70 165 MET B C 1
ATOM 2830 O O . MET B 1 166 ? 36.629 53.356 28.574 1.00 35.13 165 MET B O 1
ATOM 2835 N N . GLU B 1 167 ? 37.045 51.798 30.174 1.00 36.21 166 GLU B N 1
ATOM 2836 C CA . GLU B 1 167 ? 37.734 52.649 31.140 1.00 38.14 166 GLU B CA 1
ATOM 2837 C C . GLU B 1 167 ? 36.833 53.312 32.165 1.00 38.29 166 GLU B C 1
ATOM 2838 O O . GLU B 1 167 ? 37.328 53.969 33.082 1.00 39.82 166 GLU B O 1
ATOM 2844 N N . VAL B 1 176 ? 36.594 57.331 29.600 1.00 38.62 175 VAL B N 1
ATOM 2845 C CA . VAL B 1 176 ? 35.598 56.480 28.958 1.00 39.91 175 VAL B CA 1
ATOM 2846 C C . VAL B 1 176 ? 35.550 56.611 27.438 1.00 40.34 175 VAL B C 1
ATOM 2847 O O . VAL B 1 176 ? 35.232 57.667 26.906 1.00 42.25 175 VAL B O 1
ATOM 2851 N N . ARG B 1 177 ? 35.866 55.529 26.737 1.00 40.46 176 ARG B N 1
ATOM 2852 C CA . ARG B 1 177 ? 35.797 55.537 25.283 1.00 39.78 176 ARG B CA 1
ATOM 2853 C C . ARG B 1 177 ? 34.962 54.335 24.850 1.00 38.42 176 ARG B C 1
ATOM 2854 O O . ARG B 1 177 ? 35.079 53.245 25.417 1.00 36.70 176 ARG B O 1
ATOM 2862 N N . SER B 1 178 ? 34.110 54.536 23.847 1.00 36.08 177 SER B N 1
ATOM 2863 C CA . SER B 1 178 ? 33.236 53.466 23.391 1.00 34.99 177 SER B CA 1
ATOM 2864 C C . SER B 1 178 ? 33.602 52.872 22.044 1.00 33.71 177 SER B C 1
ATOM 2865 O O . SER B 1 178 ? 34.041 53.578 21.142 1.00 33.20 177 SER B O 1
ATOM 2868 N N . LEU B 1 179 ? 33.407 51.562 21.919 1.00 31.14 178 LEU B N 1
ATOM 2869 C CA . LEU B 1 179 ? 33.716 50.857 20.688 1.00 29.45 178 LEU B CA 1
ATOM 2870 C C . LEU B 1 179 ? 32.626 49.871 20.310 1.00 28.89 178 LEU B C 1
ATOM 2871 O O . LEU B 1 179 ? 31.661 49.673 21.051 1.00 28.01 178 LEU B O 1
ATOM 2876 N N . LYS B 1 180 ? 32.790 49.252 19.147 1.00 27.88 179 LYS B N 1
ATOM 2877 C CA . LYS B 1 180 ? 31.838 48.272 18.654 1.00 28.97 179 LYS B CA 1
ATOM 2878 C C . LYS B 1 180 ? 32.640 47.090 18.105 1.00 27.18 179 LYS B C 1
ATOM 2879 O O . LYS B 1 180 ? 32.855 46.982 16.895 1.00 26.28 179 LYS B O 1
ATOM 2885 N N . PRO B 1 181 ? 33.092 46.190 18.996 1.00 25.11 180 PRO B N 1
ATOM 2886 C CA . PRO B 1 181 ? 33.883 45.000 18.636 1.00 25.13 180 PRO B CA 1
ATOM 2887 C C . PRO B 1 181 ? 33.191 44.064 17.654 1.00 24.15 180 PRO B C 1
ATOM 2888 O O . PRO B 1 181 ? 32.010 43.783 17.798 1.00 26.18 180 PRO B O 1
ATOM 2892 N N . ASP B 1 182 ? 33.930 43.589 16.659 1.00 22.76 181 ASP B N 1
ATOM 2893 C CA . ASP B 1 182 ? 33.395 42.635 15.696 1.00 20.43 181 ASP B CA 1
ATOM 2894 C C . ASP B 1 182 ? 33.716 41.236 16.218 1.00 20.22 181 ASP B C 1
ATOM 2895 O O . ASP B 1 182 ? 33.168 40.239 15.746 1.00 18.42 181 ASP B O 1
ATOM 2900 N N . PHE B 1 183 ? 34.612 41.167 17.201 1.00 17.73 182 PHE B N 1
ATOM 2901 C CA . PHE B 1 183 ? 35.028 39.885 17.747 1.00 17.09 182 PHE B CA 1
ATOM 2902 C C . PHE B 1 183 ? 35.664 40.118 19.101 1.00 16.54 182 PHE B C 1
ATOM 2903 O O . PHE B 1 183 ? 36.154 41.212 19.375 1.00 17.32 182 PHE B O 1
ATOM 2911 N N . VAL B 1 184 ? 35.651 39.093 19.946 1.00 17.88 183 VAL B N 1
ATOM 2912 C CA . VAL B 1 184 ? 36.226 39.196 21.283 1.00 17.90 183 VAL B CA 1
ATOM 2913 C C . VAL B 1 184 ? 37.082 37.977 21.583 1.00 17.25 183 VAL B C 1
ATOM 2914 O O . VAL B 1 184 ? 36.772 36.870 21.153 1.00 18.22 183 VAL B O 1
ATOM 2918 N N . LEU B 1 185 ? 38.164 38.202 22.318 1.00 17.08 184 LEU B N 1
ATOM 2919 C CA . LEU B 1 185 ? 39.066 37.141 22.739 1.00 17.81 184 LEU B CA 1
ATOM 2920 C C . LEU B 1 185 ? 39.049 37.291 24.239 1.00 17.05 184 LEU B C 1
ATOM 2921 O O . LEU B 1 185 ? 39.419 38.344 24.759 1.00 18.18 184 LEU B O 1
ATOM 2926 N N . ILE B 1 186 ? 38.619 36.253 24.944 1.00 17.27 185 ILE B N 1
ATOM 2927 C CA . ILE B 1 186 ? 38.540 36.359 26.395 1.00 17.04 185 ILE B CA 1
ATOM 2928 C C . ILE B 1 186 ? 39.641 35.595 27.113 1.00 16.49 185 ILE B C 1
ATOM 2929 O O . ILE B 1 186 ? 39.672 34.362 27.139 1.00 14.51 185 ILE B O 1
ATOM 2934 N N . ARG B 1 187 ? 40.550 36.366 27.699 1.00 16.93 186 ARG B N 1
ATOM 2935 C CA . ARG B 1 187 ? 41.698 35.816 28.408 1.00 19.64 186 ARG B CA 1
ATOM 2936 C C . ARG B 1 187 ? 41.577 35.900 29.928 1.00 19.58 186 ARG B C 1
ATOM 2937 O O . ARG B 1 187 ? 42.384 35.341 30.657 1.00 22.88 186 ARG B O 1
ATOM 2945 N N . GLN B 1 188 ? 40.556 36.597 30.398 1.00 22.61 187 GLN B N 1
ATOM 2946 C CA . GLN B 1 188 ? 40.350 36.804 31.828 1.00 23.91 187 GLN B CA 1
ATOM 2947 C C . GLN B 1 188 ? 39.229 35.920 32.361 1.00 23.49 187 GLN B C 1
ATOM 2948 O O . GLN B 1 188 ? 38.309 35.569 31.621 1.00 21.04 187 GLN B O 1
ATOM 2954 N N . HIS B 1 189 ? 39.315 35.558 33.639 1.00 23.23 188 HIS B N 1
ATOM 2955 C CA . HIS B 1 189 ? 38.274 34.759 34.263 1.00 21.93 188 HIS B CA 1
ATOM 2956 C C . HIS B 1 189 ? 37.021 35.632 34.286 1.00 19.59 188 HIS B C 1
ATOM 2957 O O . HIS B 1 189 ? 37.069 36.773 34.747 1.00 18.83 188 HIS B O 1
ATOM 2964 N N . ALA B 1 190 ? 35.907 35.100 33.795 1.00 17.21 189 ALA B N 1
ATOM 2965 C CA . ALA B 1 190 ? 34.648 35.846 33.761 1.00 18.13 189 ALA B CA 1
ATOM 2966 C C . ALA B 1 190 ? 33.935 35.859 35.106 1.00 19.12 189 ALA B C 1
ATOM 2967 O O . ALA B 1 190 ? 33.050 36.688 35.340 1.00 18.68 189 ALA B O 1
ATOM 2969 N N . PHE B 1 191 ? 34.313 34.947 35.992 1.00 17.25 190 PHE B N 1
ATOM 2970 C CA . PHE B 1 191 ? 33.653 34.873 37.284 1.00 17.37 190 PHE B CA 1
ATOM 2971 C C . PHE B 1 191 ? 34.541 34.385 38.408 1.00 17.45 190 PHE B C 1
ATOM 2972 O O . PHE B 1 191 ? 35.313 33.442 38.248 1.00 17.40 190 PHE B O 1
ATOM 2980 N N . SER B 1 192 ? 34.416 35.049 39.546 1.00 16.45 191 SER B N 1
ATOM 2981 C CA . SER B 1 192 ? 35.143 34.681 40.747 1.00 19.63 191 SER B CA 1
ATOM 2982 C C . SER B 1 192 ? 34.225 35.042 41.901 1.00 20.32 191 SER B C 1
ATOM 2983 O O . SER B 1 192 ? 33.513 36.046 41.834 1.00 19.91 191 SER B O 1
ATOM 2986 N N . MET B 1 193 ? 34.223 34.234 42.954 1.00 22.31 192 MET B N 1
ATOM 2987 C CA . MET B 1 193 ? 33.358 34.536 44.079 1.00 23.06 192 MET B CA 1
ATOM 2988 C C . MET B 1 193 ? 34.025 35.492 45.050 1.00 22.82 192 MET B C 1
ATOM 2989 O O . MET B 1 193 ? 33.500 35.767 46.112 1.00 22.57 192 MET B O 1
ATOM 2994 N N . ALA B 1 194 ? 35.191 35.997 44.671 1.00 25.22 193 ALA B N 1
ATOM 2995 C CA . ALA B 1 194 ? 35.895 36.980 45.491 1.00 25.63 193 ALA B CA 1
ATOM 2996 C C . ALA B 1 194 ? 35.169 38.288 45.176 1.00 27.17 193 ALA B C 1
ATOM 2997 O O . ALA B 1 194 ? 34.576 38.417 44.107 1.00 26.97 193 ALA B O 1
ATOM 2999 N N . ARG B 1 195 ? 35.204 39.251 46.090 1.00 28.78 194 ARG B N 1
ATOM 3000 C CA . ARG B 1 195 ? 34.521 40.522 45.863 1.00 30.68 194 ARG B CA 1
ATOM 3001 C C . ARG B 1 195 ? 34.953 41.173 44.542 1.00 30.30 194 ARG B C 1
ATOM 3002 O O . ARG B 1 195 ? 36.130 41.163 44.196 1.00 27.82 194 ARG B O 1
ATOM 3010 N N . ASN B 1 196 ? 33.987 41.722 43.806 1.00 31.13 195 ASN B N 1
ATOM 3011 C CA . ASN B 1 196 ? 34.263 42.387 42.530 1.00 32.54 195 ASN B CA 1
ATOM 3012 C C . ASN B 1 196 ? 34.603 41.459 41.365 1.00 30.79 195 ASN B C 1
ATOM 3013 O O . ASN B 1 196 ? 34.872 41.936 40.263 1.00 33.45 195 ASN B O 1
ATOM 3018 N N . GLY B 1 197 ? 34.589 40.148 41.590 1.00 27.09 196 GLY B N 1
ATOM 3019 C CA . GLY B 1 197 ? 34.943 39.228 40.521 1.00 23.89 196 GLY B CA 1
ATOM 3020 C C . GLY B 1 197 ? 33.837 38.686 39.628 1.00 22.21 196 GLY B C 1
ATOM 3021 O O . GLY B 1 197 ? 34.080 37.768 38.839 1.00 20.39 196 GLY B O 1
ATOM 3022 N N . ASP B 1 198 ? 32.632 39.239 39.726 1.00 19.33 197 ASP B N 1
ATOM 3023 C CA . ASP B 1 198 ? 31.525 38.748 38.916 1.00 17.84 197 ASP B CA 1
ATOM 3024 C C . ASP B 1 198 ? 31.293 39.549 37.631 1.00 18.49 197 ASP B C 1
ATOM 3025 O O . ASP B 1 198 ? 30.734 40.656 37.661 1.00 13.47 197 ASP B O 1
ATOM 3030 N N . TYR B 1 199 ? 31.719 38.986 36.501 1.00 13.24 198 TYR B N 1
ATOM 3031 C CA . TYR B 1 199 ? 31.544 39.659 35.222 1.00 14.68 198 TYR B CA 1
ATOM 3032 C C . TYR B 1 199 ? 30.590 38.901 34.294 1.00 14.78 198 TYR B C 1
ATOM 3033 O O . TYR B 1 199 ? 30.579 39.120 33.080 1.00 14.02 198 TYR B O 1
ATOM 3042 N N . ARG B 1 200 ? 29.786 38.016 34.873 1.00 14.87 199 ARG B N 1
ATOM 3043 C CA . ARG B 1 200 ? 28.851 37.227 34.087 1.00 15.49 199 ARG B CA 1
ATOM 3044 C C . ARG B 1 200 ? 27.897 38.107 33.286 1.00 15.35 199 ARG B C 1
ATOM 3045 O O . ARG B 1 200 ? 27.568 37.785 32.147 1.00 15.13 199 ARG B O 1
ATOM 3053 N N . SER B 1 201 ? 27.458 39.223 33.869 1.00 13.52 200 SER B N 1
ATOM 3054 C CA . SER B 1 201 ? 26.534 40.098 33.158 1.00 15.79 200 SER B CA 1
ATOM 3055 C C . SER B 1 201 ? 27.159 40.673 31.890 1.00 14.83 200 SER B C 1
ATOM 3056 O O . SER B 1 201 ? 26.438 40.962 30.928 1.00 15.31 200 SER B O 1
ATOM 3059 N N . LEU B 1 202 ? 28.484 40.846 31.878 1.00 13.27 201 LEU B N 1
ATOM 3060 C CA . LEU B 1 202 ? 29.165 41.340 30.680 1.00 15.07 201 LEU B CA 1
ATOM 3061 C C . LEU B 1 202 ? 29.196 40.233 29.625 1.00 13.45 201 LEU B C 1
ATOM 3062 O O . LEU B 1 202 ? 29.032 40.503 28.439 1.00 16.76 201 LEU B O 1
ATOM 3067 N N . VAL B 1 203 ? 29.402 38.989 30.047 1.00 13.33 202 VAL B N 1
ATOM 3068 C CA . VAL B 1 203 ? 29.400 37.874 29.097 1.00 11.20 202 VAL B CA 1
ATOM 3069 C C . VAL B 1 203 ? 27.983 37.730 28.503 1.00 13.32 202 VAL B C 1
ATOM 3070 O O . VAL B 1 203 ? 27.813 37.453 27.321 1.00 13.17 202 VAL B O 1
ATOM 3074 N N . ILE B 1 204 ? 26.964 37.924 29.333 1.00 13.43 203 ILE B N 1
ATOM 3075 C CA . ILE B 1 204 ? 25.586 37.838 28.856 1.00 14.30 203 ILE B CA 1
ATOM 3076 C C . ILE B 1 204 ? 25.382 38.950 27.828 1.00 11.23 203 ILE B C 1
ATOM 3077 O O . ILE B 1 204 ? 24.856 38.717 26.748 1.00 10.38 203 ILE B O 1
ATOM 3082 N N . GLY B 1 205 ? 25.816 40.155 28.178 1.00 12.06 204 GLY B N 1
ATOM 3083 C CA . GLY B 1 205 ? 25.673 41.290 27.285 1.00 11.54 204 GLY B CA 1
ATOM 3084 C C . GLY B 1 205 ? 26.321 41.069 25.926 1.00 16.16 204 GLY B C 1
ATOM 3085 O O . GLY B 1 205 ? 25.744 41.418 24.883 1.00 16.96 204 GLY B O 1
ATOM 3086 N N . LEU B 1 206 ? 27.519 40.493 25.925 1.00 14.76 205 LEU B N 1
ATOM 3087 C CA . LEU B 1 206 ? 28.226 40.239 24.673 1.00 14.26 205 LEU B CA 1
ATOM 3088 C C . LEU B 1 206 ? 27.435 39.247 23.838 1.00 12.24 205 LEU B C 1
ATOM 3089 O O . LEU B 1 206 ? 27.321 39.411 22.626 1.00 14.64 205 LEU B O 1
ATOM 3094 N N . GLN B 1 207 ? 26.869 38.227 24.478 1.00 12.62 206 GLN B N 1
ATOM 3095 C CA . GLN B 1 207 ? 26.089 37.228 23.749 1.00 13.46 206 GLN B CA 1
ATOM 3096 C C . GLN B 1 207 ? 24.793 37.850 23.241 1.00 13.75 206 GLN B C 1
ATOM 3097 O O . GLN B 1 207 ? 24.319 37.510 22.160 1.00 13.41 206 GLN B O 1
ATOM 3103 N N . TYR B 1 208 ? 24.234 38.762 24.036 1.00 14.75 207 TYR B N 1
ATOM 3104 C CA . TYR B 1 208 ? 22.997 39.456 23.692 1.00 16.34 207 TYR B CA 1
ATOM 3105 C C . TYR B 1 208 ? 23.266 40.313 22.448 1.00 17.20 207 TYR B C 1
ATOM 3106 O O . TYR B 1 208 ? 22.400 40.456 21.583 1.00 15.60 207 TYR B O 1
ATOM 3115 N N . ALA B 1 209 ? 24.476 40.869 22.371 1.00 15.43 208 ALA B N 1
ATOM 3116 C CA . ALA B 1 209 ? 24.877 41.697 21.242 1.00 15.92 208 ALA B CA 1
ATOM 3117 C C . ALA B 1 209 ? 25.271 40.814 20.046 1.00 17.64 208 ALA B C 1
ATOM 3118 O O . ALA B 1 209 ? 25.510 41.312 18.951 1.00 18.99 208 ALA B O 1
ATOM 3120 N N . GLY B 1 210 ? 25.336 39.503 20.269 1.00 17.58 209 GLY B N 1
ATOM 3121 C CA . GLY B 1 210 ? 25.687 38.570 19.208 1.00 19.18 209 GLY B CA 1
ATOM 3122 C C . GLY B 1 210 ? 27.129 38.610 18.711 1.00 20.25 209 GLY B C 1
ATOM 3123 O O . GLY B 1 210 ? 27.400 38.271 17.564 1.00 20.77 209 GLY B O 1
ATOM 3124 N N . ILE B 1 211 ? 28.058 39.022 19.564 1.00 19.58 210 ILE B N 1
ATOM 3125 C CA . ILE B 1 211 ? 29.464 39.103 19.181 1.00 19.14 210 ILE B CA 1
ATOM 3126 C C . ILE B 1 211 ? 30.203 37.763 19.286 1.00 18.11 210 ILE B C 1
ATOM 3127 O O . ILE B 1 211 ? 30.222 37.150 20.353 1.00 18.69 210 ILE B O 1
ATOM 3132 N N . PRO B 1 212 ? 30.825 37.304 18.179 1.00 17.67 211 PRO B N 1
ATOM 3133 C CA . PRO B 1 212 ? 31.585 36.044 18.100 1.00 19.82 211 PRO B CA 1
ATOM 3134 C C . PRO B 1 212 ? 32.778 36.107 19.068 1.00 20.68 211 PRO B C 1
ATOM 3135 O O . PRO B 1 212 ? 33.328 37.188 19.303 1.00 22.11 211 PRO B O 1
ATOM 3139 N N . SER B 1 213 ? 33.193 34.965 19.609 1.00 19.84 212 SER B N 1
ATOM 3140 C CA . SER B 1 213 ? 34.273 34.973 20.580 1.00 19.42 212 SER B CA 1
ATOM 3141 C C . SER B 1 213 ? 35.122 33.708 20.647 1.00 19.99 212 SER B C 1
ATOM 3142 O O . SER B 1 213 ? 34.792 32.678 20.065 1.00 19.57 212 SER B O 1
ATOM 3145 N N . VAL B 1 214 ? 36.228 33.823 21.374 1.00 19.82 213 VAL B N 1
ATOM 3146 C CA . VAL B 1 214 ? 37.148 32.721 21.628 1.00 17.46 213 VAL B CA 1
ATOM 3147 C C . VAL B 1 214 ? 37.577 32.870 23.097 1.00 14.81 213 VAL B C 1
ATOM 3148 O O . VAL B 1 214 ? 38.180 33.884 23.460 1.00 11.82 213 VAL B O 1
ATOM 3152 N N . ASN B 1 215 ? 37.216 31.900 23.945 1.00 15.12 214 ASN B N 1
ATOM 3153 C CA . ASN B 1 215 ? 36.399 30.757 23.528 1.00 15.46 214 ASN B CA 1
ATOM 3154 C C . ASN B 1 215 ? 34.990 31.299 23.310 1.00 13.16 214 ASN B C 1
ATOM 3155 O O . ASN B 1 215 ? 34.731 32.468 23.595 1.00 11.35 214 ASN B O 1
ATOM 3160 N N . SER B 1 216 ? 34.090 30.456 22.816 1.00 12.14 215 SER B N 1
ATOM 3161 C CA . SER B 1 216 ? 32.715 30.889 22.557 1.00 14.91 215 SER B CA 1
ATOM 3162 C C . SER B 1 216 ? 32.098 31.403 23.840 1.00 14.96 215 SER B C 1
ATOM 3163 O O . SER B 1 216 ? 32.342 30.862 24.927 1.00 15.87 215 SER B O 1
ATOM 3166 N N . LEU B 1 217 ? 31.300 32.448 23.723 1.00 14.70 216 LEU B N 1
ATOM 3167 C CA . LEU B 1 217 ? 30.659 33.008 24.901 1.00 14.93 216 LEU B CA 1
ATOM 3168 C C . LEU B 1 217 ? 29.816 31.948 25.639 1.00 14.10 216 LEU B C 1
ATOM 3169 O O . LEU B 1 217 ? 29.711 31.968 26.873 1.00 15.23 216 LEU B O 1
ATOM 3174 N N . HIS B 1 218 ? 29.225 31.023 24.889 1.00 13.31 217 HIS B N 1
ATOM 3175 C CA . HIS B 1 218 ? 28.430 29.962 25.506 1.00 14.16 217 HIS B CA 1
ATOM 3176 C C . HIS B 1 218 ? 29.312 29.173 26.465 1.00 13.73 217 HIS B C 1
ATOM 3177 O O . HIS B 1 218 ? 28.939 28.966 27.614 1.00 12.12 217 HIS B O 1
ATOM 3184 N N . SER B 1 219 ? 30.483 28.740 25.992 1.00 11.93 218 SER B N 1
ATOM 3185 C CA . SER B 1 219 ? 31.396 27.973 26.836 1.00 11.87 218 SER B CA 1
ATOM 3186 C C . SER B 1 219 ? 31.909 28.805 28.003 1.00 11.30 218 SER B C 1
ATOM 3187 O O . SER B 1 219 ? 32.098 28.289 29.104 1.00 13.82 218 SER B O 1
ATOM 3190 N N . VAL B 1 220 ? 32.139 30.093 27.774 1.00 12.16 219 VAL B N 1
ATOM 3191 C CA . VAL B 1 220 ? 32.634 30.953 28.842 1.00 11.63 219 VAL B CA 1
ATOM 3192 C C . VAL B 1 220 ? 31.598 31.038 29.972 1.00 13.81 219 VAL B C 1
ATOM 3193 O O . VAL B 1 220 ? 31.926 30.950 31.163 1.00 11.06 219 VAL B O 1
ATOM 3197 N N . TYR B 1 221 ? 30.341 31.202 29.584 1.00 12.02 220 TYR B N 1
ATOM 3198 C CA . TYR B 1 221 ? 29.258 31.298 30.547 1.00 13.85 220 TYR B CA 1
ATOM 3199 C C . TYR B 1 221 ? 29.149 30.001 31.336 1.00 13.41 220 TYR B C 1
ATOM 3200 O O . TYR B 1 221 ? 29.055 30.018 32.555 1.00 13.59 220 TYR B O 1
ATOM 3209 N N . ASN B 1 222 ? 29.179 28.870 30.637 1.00 12.98 221 ASN B N 1
ATOM 3210 C CA . ASN B 1 222 ? 29.041 27.601 31.321 1.00 12.89 221 ASN B CA 1
ATOM 3211 C C . ASN B 1 222 ? 30.273 27.186 32.121 1.00 13.97 221 ASN B C 1
ATOM 3212 O O . ASN B 1 222 ? 30.228 26.231 32.895 1.00 15.94 221 ASN B O 1
ATOM 3217 N N . PHE B 1 223 ? 31.371 27.910 31.944 1.00 13.58 222 PHE B N 1
ATOM 3218 C CA . PHE B 1 223 ? 32.581 27.620 32.696 1.00 14.55 222 PHE B CA 1
ATOM 3219 C C . PHE B 1 223 ? 32.595 28.405 34.005 1.00 15.30 222 PHE B C 1
ATOM 3220 O O . PHE B 1 223 ? 33.564 28.307 34.760 1.00 12.66 222 PHE B O 1
ATOM 3228 N N . CYS B 1 224 ? 31.533 29.174 34.279 1.00 12.03 223 CYS B N 1
ATOM 3229 C CA . CYS B 1 224 ? 31.505 29.995 35.487 1.00 14.01 223 CYS B CA 1
ATOM 3230 C C . CYS B 1 224 ? 31.172 29.298 36.810 1.00 14.66 223 CYS B C 1
ATOM 3231 O O . CYS B 1 224 ? 31.022 29.952 37.854 1.00 15.19 223 CYS B O 1
ATOM 3234 N N . ASP B 1 225 ? 31.058 27.978 36.758 1.00 12.54 224 ASP B N 1
ATOM 3235 C CA . ASP B 1 225 ? 30.833 27.163 37.944 1.00 13.77 224 ASP B CA 1
ATOM 3236 C C . ASP B 1 225 ? 31.750 25.943 37.764 1.00 13.66 224 ASP B C 1
ATOM 3237 O O . ASP B 1 225 ? 31.429 25.039 37.008 1.00 12.57 224 ASP B O 1
ATOM 3242 N N . LYS B 1 226 ? 32.894 25.923 38.456 1.00 14.46 225 LYS B N 1
ATOM 3243 C CA . LYS B 1 226 ? 33.821 24.806 38.304 1.00 17.40 225 LYS B CA 1
ATOM 3244 C C . LYS B 1 226 ? 33.197 23.422 38.387 1.00 15.13 225 LYS B C 1
ATOM 3245 O O . LYS B 1 226 ? 33.513 22.553 37.576 1.00 16.52 225 LYS B O 1
ATOM 3251 N N . PRO B 1 227 ? 32.291 23.195 39.349 1.00 15.83 226 PRO B N 1
ATOM 3252 C CA . PRO B 1 227 ? 31.655 21.878 39.477 1.00 13.42 226 PRO B CA 1
ATOM 3253 C C . PRO B 1 227 ? 30.773 21.504 38.280 1.00 12.63 226 PRO B C 1
ATOM 3254 O O . PRO B 1 227 ? 30.591 20.321 37.972 1.00 12.38 226 PRO B O 1
ATOM 3258 N N . TRP B 1 228 ? 30.217 22.517 37.626 1.00 12.66 227 TRP B N 1
ATOM 3259 C CA . TRP B 1 228 ? 29.366 22.306 36.450 1.00 13.13 227 TRP B CA 1
ATOM 3260 C C . TRP B 1 228 ? 30.285 21.803 35.339 1.00 15.05 227 TRP B C 1
ATOM 3261 O O . TRP B 1 228 ? 29.922 20.912 34.573 1.00 16.14 227 TRP B O 1
ATOM 3272 N N . VAL B 1 229 ? 31.476 22.392 35.252 1.00 14.55 228 VAL B N 1
ATOM 3273 C CA . VAL B 1 229 ? 32.457 21.970 34.252 1.00 14.25 228 VAL B CA 1
ATOM 3274 C C . VAL B 1 229 ? 32.864 20.549 34.605 1.00 14.10 228 VAL B C 1
ATOM 3275 O O . VAL B 1 229 ? 32.854 19.663 33.764 1.00 16.42 228 VAL B O 1
ATOM 3279 N N . PHE B 1 230 ? 33.218 20.338 35.866 1.00 15.71 229 PHE B N 1
ATOM 3280 C CA . PHE B 1 230 ? 33.624 19.015 36.337 1.00 15.44 229 PHE B CA 1
ATOM 3281 C C . PHE B 1 230 ? 32.561 17.963 35.985 1.00 16.33 229 PHE B C 1
ATOM 3282 O O . PHE B 1 230 ? 32.884 16.826 35.634 1.00 14.68 229 PHE B O 1
ATOM 3290 N N . ALA B 1 231 ? 31.292 18.357 36.081 1.00 16.73 230 ALA B N 1
ATOM 3291 C CA . ALA B 1 231 ? 30.183 17.460 35.777 1.00 18.53 230 ALA B CA 1
ATOM 3292 C C . ALA B 1 231 ? 30.329 16.925 34.350 1.00 18.34 230 ALA B C 1
ATOM 3293 O O . ALA B 1 231 ? 30.014 15.773 34.081 1.00 16.50 230 ALA B O 1
ATOM 3295 N N . GLN B 1 232 ? 30.811 17.762 33.434 1.00 20.66 231 GLN B N 1
ATOM 3296 C CA . GLN B 1 232 ? 30.988 17.314 32.055 1.00 20.83 231 GLN B CA 1
ATOM 3297 C C . GLN B 1 232 ? 32.079 16.237 32.043 1.00 20.32 231 GLN B C 1
ATOM 3298 O O . GLN B 1 232 ? 31.974 15.243 31.328 1.00 20.70 231 GLN B O 1
ATOM 3304 N N . MET B 1 233 ? 33.124 16.422 32.844 1.00 20.03 232 MET B N 1
ATOM 3305 C CA . MET B 1 233 ? 34.188 15.422 32.879 1.00 20.43 232 MET B CA 1
ATOM 3306 C C . MET B 1 233 ? 33.703 14.119 33.524 1.00 20.90 232 MET B C 1
ATOM 3307 O O . MET B 1 233 ? 34.193 13.039 33.198 1.00 18.10 232 MET B O 1
ATOM 3312 N N . VAL B 1 234 ? 32.746 14.222 34.446 1.00 21.43 233 VAL B N 1
ATOM 3313 C CA . VAL B 1 234 ? 32.197 13.034 35.089 1.00 20.25 233 VAL B CA 1
ATOM 3314 C C . VAL B 1 234 ? 31.526 12.166 34.013 1.00 21.58 233 VAL B C 1
ATOM 3315 O O . VAL B 1 234 ? 31.592 10.942 34.055 1.00 23.11 233 VAL B O 1
ATOM 3319 N N . ARG B 1 235 ? 30.882 12.804 33.046 1.00 22.03 234 ARG B N 1
ATOM 3320 C CA . ARG B 1 235 ? 30.237 12.067 31.967 1.00 23.10 234 ARG B CA 1
ATOM 3321 C C . ARG B 1 235 ? 31.295 11.444 31.041 1.00 22.97 234 ARG B C 1
ATOM 3322 O O . ARG B 1 235 ? 31.168 10.300 30.608 1.00 21.62 234 ARG B O 1
ATOM 3330 N N . LEU B 1 236 ? 32.342 12.193 30.728 1.00 23.59 235 LEU B N 1
ATOM 3331 C CA . LEU B 1 236 ? 33.387 11.643 29.874 1.00 22.43 235 LEU B CA 1
ATOM 3332 C C . LEU B 1 236 ? 33.972 10.406 30.549 1.00 23.24 235 LEU B C 1
ATOM 3333 O O . LEU B 1 236 ? 34.190 9.370 29.912 1.00 22.50 235 LEU B O 1
ATOM 3338 N N . HIS B 1 237 ? 34.216 10.517 31.849 1.00 24.33 236 HIS B N 1
ATOM 3339 C CA . HIS B 1 237 ? 34.768 9.411 32.612 1.00 26.33 236 HIS B CA 1
ATOM 3340 C C . HIS B 1 237 ? 33.871 8.186 32.565 1.00 27.29 236 HIS B C 1
ATOM 3341 O O . HIS B 1 237 ? 34.357 7.047 32.453 1.00 26.04 236 HIS B O 1
ATOM 3348 N N . LYS B 1 238 ? 32.564 8.414 32.656 1.00 27.09 237 LYS B N 1
ATOM 3349 C CA . LYS B 1 238 ? 31.616 7.310 32.625 1.00 29.51 237 LYS B CA 1
ATOM 3350 C C . LYS B 1 238 ? 31.614 6.625 31.259 1.00 29.93 237 LYS B C 1
ATOM 3351 O O . LYS B 1 238 ? 31.331 5.438 31.157 1.00 29.97 237 LYS B O 1
ATOM 3357 N N . LYS B 1 239 ? 31.941 7.374 30.214 1.00 27.73 238 LYS B N 1
ATOM 3358 C CA . LYS B 1 239 ? 31.977 6.810 28.873 1.00 30.39 238 LYS B CA 1
ATOM 3359 C C . LYS B 1 239 ? 33.316 6.138 28.574 1.00 29.54 238 LYS B C 1
ATOM 3360 O O . LYS B 1 239 ? 33.364 5.004 28.107 1.00 31.08 238 LYS B O 1
ATOM 3366 N N . LEU B 1 240 ? 34.400 6.848 28.854 1.00 27.62 239 LEU B N 1
ATOM 3367 C CA . LEU B 1 240 ? 35.737 6.345 28.584 1.00 26.34 239 LEU B CA 1
ATOM 3368 C C . LEU B 1 240 ? 36.249 5.273 29.532 1.00 24.60 239 LEU B C 1
ATOM 3369 O O . LEU B 1 240 ? 36.896 4.324 29.096 1.00 25.03 239 LEU B O 1
ATOM 3374 N N . GLY B 1 241 ? 35.970 5.424 30.820 1.00 23.36 240 GLY B N 1
ATOM 3375 C CA . GLY B 1 241 ? 36.438 4.453 31.793 1.00 22.83 240 GLY B CA 1
ATOM 3376 C C . GLY B 1 241 ? 37.700 4.975 32.459 1.00 25.45 240 GLY B C 1
ATOM 3377 O O . GLY B 1 241 ? 38.455 5.745 31.851 1.00 24.68 240 GLY B O 1
ATOM 3378 N N . THR B 1 242 ? 37.934 4.556 33.698 1.00 24.37 241 THR B N 1
ATOM 3379 C CA . THR B 1 242 ? 39.091 4.998 34.462 1.00 27.47 241 THR B CA 1
ATOM 3380 C C . THR B 1 242 ? 40.433 4.745 33.785 1.00 29.37 241 THR B C 1
ATOM 3381 O O . THR B 1 242 ? 41.362 5.534 33.943 1.00 30.90 241 THR B O 1
ATOM 3385 N N . GLU B 1 243 ? 40.536 3.650 33.039 1.00 28.71 242 GLU B N 1
ATOM 3386 C CA . GLU B 1 243 ? 41.784 3.310 32.376 1.00 31.37 242 GLU B CA 1
ATOM 3387 C C . GLU B 1 243 ? 42.182 4.318 31.295 1.00 30.18 242 GLU B C 1
ATOM 3388 O O . GLU B 1 243 ? 43.360 4.534 31.035 1.00 32.44 242 GLU B O 1
ATOM 3394 N N . GLU B 1 244 ? 41.195 4.940 30.674 1.00 28.39 243 GLU B N 1
ATOM 3395 C CA . GLU B 1 244 ? 41.461 5.919 29.632 1.00 27.76 243 GLU B CA 1
ATOM 3396 C C . GLU B 1 244 ? 41.455 7.355 30.189 1.00 25.85 243 GLU B C 1
ATOM 3397 O O . GLU B 1 244 ? 42.319 8.177 29.855 1.00 24.08 243 GLU B O 1
ATOM 3403 N N . PHE B 1 245 ? 40.475 7.631 31.049 1.00 23.19 244 PHE B N 1
ATOM 3404 C CA . PHE B 1 245 ? 40.257 8.956 31.630 1.00 22.27 244 PHE B CA 1
ATOM 3405 C C . PHE B 1 245 ? 40.183 8.844 33.157 1.00 22.49 244 PHE B C 1
ATOM 3406 O O . PHE B 1 245 ? 39.102 8.675 33.716 1.00 23.13 244 PHE B O 1
ATOM 3414 N N . PRO B 1 246 ? 41.331 8.940 33.850 1.00 22.11 245 PRO B N 1
ATOM 3415 C CA . PRO B 1 246 ? 41.340 8.833 35.314 1.00 21.24 245 PRO B CA 1
ATOM 3416 C C . PRO B 1 246 ? 40.915 10.079 36.096 1.00 21.44 245 PRO B C 1
ATOM 3417 O O . PRO B 1 246 ? 41.753 10.757 36.692 1.00 20.78 245 PRO B O 1
ATOM 3421 N N . LEU B 1 247 ? 39.616 10.365 36.094 1.00 19.25 246 LEU B N 1
ATOM 3422 C CA . LEU B 1 247 ? 39.068 11.506 36.825 1.00 18.93 246 LEU B CA 1
ATOM 3423 C C . LEU B 1 247 ? 39.200 11.240 38.340 1.00 18.13 246 LEU B C 1
ATOM 3424 O O . LEU B 1 247 ? 38.913 10.140 38.819 1.00 18.34 246 LEU B O 1
ATOM 3429 N N . ILE B 1 248 ? 39.637 12.240 39.094 1.00 16.58 247 ILE B N 1
ATOM 3430 C CA . ILE B 1 248 ? 39.797 12.068 40.534 1.00 16.15 247 ILE B CA 1
ATOM 3431 C C . ILE B 1 248 ? 38.452 11.893 41.240 1.00 19.92 247 ILE B C 1
ATOM 3432 O O . ILE B 1 248 ? 37.427 12.409 40.780 1.00 17.69 247 ILE B O 1
ATOM 3437 N N . ASP B 1 249 ? 38.472 11.166 42.355 1.00 21.35 248 ASP B N 1
ATOM 3438 C CA . ASP B 1 249 ? 37.283 10.907 43.167 1.00 26.25 248 ASP B CA 1
ATOM 3439 C C . ASP B 1 249 ? 36.810 12.137 43.938 1.00 25.02 248 ASP B C 1
ATOM 3440 O O . ASP B 1 249 ? 37.107 12.284 45.117 1.00 28.62 248 ASP B O 1
ATOM 3445 N N . GLN B 1 250 ? 36.061 13.007 43.284 1.00 23.81 249 GLN B N 1
ATOM 3446 C CA . GLN B 1 250 ? 35.587 14.227 43.924 1.00 20.93 249 GLN B CA 1
ATOM 3447 C C . GLN B 1 250 ? 34.143 14.075 44.403 1.00 21.07 249 GLN B C 1
ATOM 3448 O O . GLN B 1 250 ? 33.382 13.274 43.863 1.00 21.49 249 GLN B O 1
ATOM 3454 N N . THR B 1 251 ? 33.777 14.849 45.423 1.00 21.08 250 THR B N 1
ATOM 3455 C CA . THR B 1 251 ? 32.418 14.838 45.964 1.00 19.28 250 THR B CA 1
ATOM 3456 C C . THR B 1 251 ? 31.885 16.270 45.954 1.00 18.81 250 THR B C 1
ATOM 3457 O O . THR B 1 251 ? 32.559 17.186 46.440 1.00 16.92 250 THR B O 1
ATOM 3461 N N . PHE B 1 252 ? 30.686 16.450 45.400 1.00 15.99 251 PHE B N 1
ATOM 3462 C CA . PHE B 1 252 ? 30.049 17.761 45.325 1.00 15.53 251 PHE B CA 1
ATOM 3463 C C . PHE B 1 252 ? 29.003 17.993 46.426 1.00 14.98 251 PHE B C 1
ATOM 3464 O O . PHE B 1 252 ? 28.107 17.180 46.632 1.00 14.37 251 PHE B O 1
ATOM 3472 N N . TYR B 1 253 ? 29.126 19.118 47.118 1.00 14.84 252 TYR B N 1
ATOM 3473 C CA . TYR B 1 253 ? 28.198 19.491 48.180 1.00 15.10 252 TYR B CA 1
ATOM 3474 C C . TYR B 1 253 ? 27.476 20.773 47.768 1.00 15.57 252 TYR B C 1
ATOM 3475 O O . TYR B 1 253 ? 28.098 21.823 47.658 1.00 17.25 252 TYR B O 1
ATOM 3484 N N . PRO B 1 254 ? 26.153 20.703 47.536 1.00 16.99 253 PRO B N 1
ATOM 3485 C CA . PRO B 1 254 ? 25.364 21.880 47.137 1.00 15.77 253 PRO B CA 1
ATOM 3486 C C . PRO B 1 254 ? 25.561 23.012 48.144 1.00 16.16 253 PRO B C 1
ATOM 3487 O O . PRO B 1 254 ? 25.549 24.195 47.796 1.00 12.10 253 PRO B O 1
ATOM 3491 N N . ASN B 1 255 ? 25.724 22.622 49.403 1.00 18.28 254 ASN B N 1
ATOM 3492 C CA . ASN B 1 255 ? 25.956 23.561 50.489 1.00 19.11 254 ASN B CA 1
ATOM 3493 C C . ASN B 1 255 ? 26.592 22.792 51.637 1.00 18.88 254 ASN B C 1
ATOM 3494 O O . ASN B 1 255 ? 26.735 21.577 51.562 1.00 19.90 254 ASN B O 1
ATOM 3499 N N . HIS B 1 256 ? 26.968 23.494 52.698 1.00 19.84 255 HIS B N 1
ATOM 3500 C CA . HIS B 1 256 ? 27.647 22.876 53.840 1.00 21.45 255 HIS B CA 1
ATOM 3501 C C . HIS B 1 256 ? 26.896 21.809 54.634 1.00 22.48 255 HIS B C 1
ATOM 3502 O O . HIS B 1 256 ? 27.520 20.964 55.261 1.00 17.57 255 HIS B O 1
ATOM 3509 N N . LYS B 1 257 ? 25.566 21.849 54.619 1.00 23.39 256 LYS B N 1
ATOM 3510 C CA . LYS B 1 257 ? 24.776 20.884 55.381 1.00 25.43 256 LYS B CA 1
ATOM 3511 C C . LYS B 1 257 ? 25.046 19.424 55.039 1.00 25.39 256 LYS B C 1
ATOM 3512 O O . LYS B 1 257 ? 24.863 18.555 55.888 1.00 24.98 256 LYS B O 1
ATOM 3518 N N . GLU B 1 258 ? 25.479 19.158 53.806 1.00 25.38 257 GLU B N 1
ATOM 3519 C CA . GLU B 1 258 ? 25.786 17.797 53.363 1.00 25.89 257 GLU B CA 1
ATOM 3520 C C . GLU B 1 258 ? 27.217 17.392 53.707 1.00 26.62 257 GLU B C 1
ATOM 3521 O O . GLU B 1 258 ? 27.589 16.225 53.569 1.00 25.79 257 GLU B O 1
ATOM 3527 N N . MET B 1 259 ? 28.017 18.355 54.151 1.00 25.05 258 MET B N 1
ATOM 3528 C CA . MET B 1 259 ? 29.408 18.084 54.502 1.00 26.81 258 MET B CA 1
ATOM 3529 C C . MET B 1 259 ? 29.520 17.485 55.897 1.00 28.30 258 MET B C 1
ATOM 3530 O O . MET B 1 259 ? 29.708 18.201 56.873 1.00 28.15 258 MET B O 1
ATOM 3535 N N . LEU B 1 260 ? 29.411 16.168 55.989 1.00 30.38 259 LEU B N 1
ATOM 3536 C CA . LEU B 1 260 ? 29.479 15.523 57.284 1.00 34.21 259 LEU B CA 1
ATOM 3537 C C . LEU B 1 260 ? 30.830 14.902 57.580 1.00 35.27 259 LEU B C 1
ATOM 3538 O O . LEU B 1 260 ? 31.448 15.212 58.599 1.00 36.78 259 LEU B O 1
ATOM 3543 N N . SER B 1 261 ? 31.296 14.036 56.690 1.00 36.59 260 SER B N 1
ATOM 3544 C CA . SER B 1 261 ? 32.576 13.374 56.896 1.00 38.10 260 SER B CA 1
ATOM 3545 C C . SER B 1 261 ? 33.209 12.928 55.590 1.00 37.34 260 SER B C 1
ATOM 3546 O O . SER B 1 261 ? 32.732 13.267 54.510 1.00 36.23 260 SER B O 1
ATOM 3549 N N . SER B 1 262 ? 34.287 12.161 55.697 1.00 37.22 261 SER B N 1
ATOM 3550 C CA . SER B 1 262 ? 34.979 11.664 54.519 1.00 38.91 261 SER B CA 1
ATOM 3551 C C . SER B 1 262 ? 35.557 10.274 54.748 1.00 40.09 261 SER B C 1
ATOM 3552 O O . SER B 1 262 ? 36.115 9.991 55.804 1.00 38.92 261 SER B O 1
ATOM 3555 N N . THR B 1 263 ? 35.417 9.413 53.747 1.00 42.40 262 THR B N 1
ATOM 3556 C CA . THR B 1 263 ? 35.938 8.058 53.828 1.00 45.13 262 THR B CA 1
ATOM 3557 C C . THR B 1 263 ? 37.390 8.103 54.268 1.00 45.19 262 THR B C 1
ATOM 3558 O O . THR B 1 263 ? 37.772 7.461 55.247 1.00 46.10 262 THR B O 1
ATOM 3562 N N . THR B 1 264 ? 38.195 8.875 53.543 1.00 43.54 263 THR B N 1
ATOM 3563 C CA . THR B 1 264 ? 39.612 8.975 53.851 1.00 40.97 263 THR B CA 1
ATOM 3564 C C . THR B 1 264 ? 40.120 10.383 54.090 1.00 37.89 263 THR B C 1
ATOM 3565 O O . THR B 1 264 ? 39.456 11.367 53.780 1.00 37.63 263 THR B O 1
ATOM 3569 N N . TYR B 1 265 ? 41.318 10.451 54.654 1.00 33.65 264 TYR B N 1
ATOM 3570 C CA . TYR B 1 265 ? 41.992 11.704 54.935 1.00 31.58 264 TYR B CA 1
ATOM 3571 C C . TYR B 1 265 ? 43.456 11.491 54.583 1.00 30.53 264 TYR B C 1
ATOM 3572 O O . TYR B 1 265 ? 43.959 10.371 54.640 1.00 30.72 264 TYR B O 1
ATOM 3581 N N . PRO B 1 266 ? 44.157 12.564 54.207 1.00 28.01 265 PRO B N 1
ATOM 3582 C CA . PRO B 1 266 ? 43.608 13.918 54.105 1.00 25.98 265 PRO B CA 1
ATOM 3583 C C . PRO B 1 266 ? 42.795 14.142 52.829 1.00 23.33 265 PRO B C 1
ATOM 3584 O O . PRO B 1 266 ? 42.853 13.342 51.892 1.00 21.49 265 PRO B O 1
ATOM 3588 N N . VAL B 1 267 ? 42.028 15.225 52.803 1.00 21.13 266 VAL B N 1
ATOM 3589 C CA . VAL B 1 267 ? 41.249 15.569 51.619 1.00 21.32 266 VAL B CA 1
ATOM 3590 C C . VAL B 1 267 ? 41.522 17.028 51.319 1.00 20.35 266 VAL B C 1
ATOM 3591 O O . VAL B 1 267 ? 42.052 17.761 52.164 1.00 20.61 266 VAL B O 1
ATOM 3595 N N . VAL B 1 268 ? 41.173 17.452 50.112 1.00 19.68 267 VAL B N 1
ATOM 3596 C CA . VAL B 1 268 ? 41.349 18.846 49.736 1.00 16.30 267 VAL B CA 1
ATOM 3597 C C . VAL B 1 268 ? 39.956 19.391 49.497 1.00 15.89 267 VAL B C 1
ATOM 3598 O O . VAL B 1 268 ? 39.199 18.862 48.683 1.00 16.92 267 VAL B O 1
ATOM 3602 N N . VAL B 1 269 ? 39.605 20.437 50.228 1.00 14.69 268 VAL B N 1
ATOM 3603 C CA . VAL B 1 269 ? 38.296 21.045 50.068 1.00 16.51 268 VAL B CA 1
ATOM 3604 C C . VAL B 1 269 ? 38.445 22.252 49.165 1.00 16.35 268 VAL B C 1
ATOM 3605 O O . VAL B 1 269 ? 39.344 23.075 49.364 1.00 17.99 268 VAL B O 1
ATOM 3609 N N . LYS B 1 270 ? 37.570 22.356 48.170 1.00 14.40 269 LYS B N 1
ATOM 3610 C CA . LYS B 1 270 ? 37.618 23.480 47.247 1.00 13.89 269 LYS B CA 1
ATOM 3611 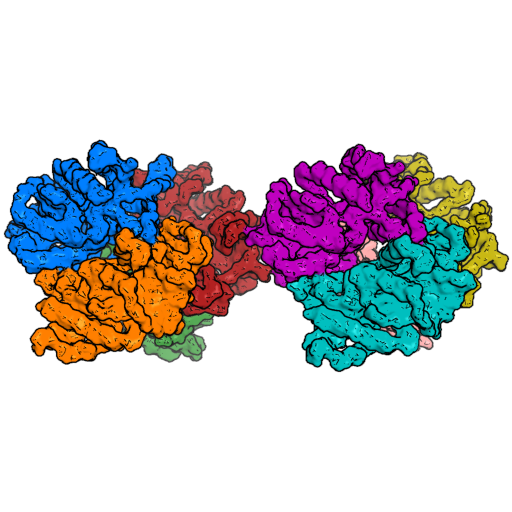C C . LYS B 1 270 ? 36.277 24.192 47.307 1.00 14.04 269 LYS B C 1
ATOM 3612 O O . LYS B 1 270 ? 35.252 23.666 46.877 1.00 14.94 269 LYS B O 1
ATOM 3618 N N . MET B 1 271 ? 36.316 25.397 47.858 1.00 13.55 270 MET B N 1
ATOM 3619 C CA . MET B 1 271 ? 35.138 26.218 48.076 1.00 14.92 270 MET B CA 1
ATOM 3620 C C . MET B 1 271 ? 34.688 27.102 46.928 1.00 14.09 270 MET B C 1
ATOM 3621 O O . MET B 1 271 ? 35.468 27.880 46.389 1.00 13.50 270 MET B O 1
ATOM 3626 N N . GLY B 1 272 ? 33.414 26.979 46.578 1.00 15.91 271 GLY B N 1
ATOM 3627 C CA . GLY B 1 272 ? 32.838 27.803 45.536 1.00 14.89 271 GLY B CA 1
ATOM 3628 C C . GLY B 1 272 ? 33.567 27.797 44.212 1.00 17.00 271 GLY B C 1
ATOM 3629 O O . GLY B 1 272 ? 34.007 26.753 43.730 1.00 19.21 271 GLY B O 1
ATOM 3630 N N . HIS B 1 273 ? 33.693 28.981 43.629 1.00 17.56 272 HIS B N 1
ATOM 3631 C CA . HIS B 1 273 ? 34.334 29.158 42.328 1.00 18.75 272 HIS B CA 1
ATOM 3632 C C . HIS B 1 273 ? 35.378 30.255 42.465 1.00 19.57 272 HIS B C 1
ATOM 3633 O O . HIS B 1 273 ? 35.033 31.431 42.559 1.00 19.64 272 HIS B O 1
ATOM 3640 N N . ALA B 1 274 ? 36.649 29.866 42.480 1.00 21.19 273 ALA B N 1
ATOM 3641 C CA . ALA B 1 274 ? 37.739 30.828 42.625 1.00 20.62 273 ALA B CA 1
ATOM 3642 C C . ALA B 1 274 ? 38.986 30.278 41.952 1.00 21.46 273 ALA B C 1
ATOM 3643 O O . ALA B 1 274 ? 39.064 29.083 41.639 1.00 19.37 273 ALA B O 1
ATOM 3645 N N . HIS B 1 275 ? 39.968 31.151 41.746 1.00 22.70 274 HIS B N 1
ATOM 3646 C CA . HIS B 1 275 ? 41.184 30.760 41.049 1.00 22.81 274 HIS B CA 1
ATOM 3647 C C . HIS B 1 275 ? 42.512 31.003 41.792 1.00 23.93 274 HIS B C 1
ATOM 3648 O O . HIS B 1 275 ? 42.553 31.606 42.873 1.00 21.70 274 HIS B O 1
ATOM 3655 N N . SER B 1 276 ? 43.595 30.517 41.186 1.00 23.98 275 SER B N 1
ATOM 3656 C CA . SER B 1 276 ? 44.938 30.647 41.732 1.00 22.96 275 SER B CA 1
ATOM 3657 C C . SER B 1 276 ? 45.075 30.184 43.179 1.00 23.46 275 SER B C 1
ATOM 3658 O O . SER B 1 276 ? 45.726 30.844 43.991 1.00 24.97 275 SER B O 1
ATOM 3661 N N . GLY B 1 277 ? 44.458 29.046 43.485 1.00 18.94 276 GLY B N 1
ATOM 3662 C CA . GLY B 1 277 ? 44.520 28.473 44.818 1.00 19.77 276 GLY B CA 1
ATOM 3663 C C . GLY B 1 277 ? 43.539 28.993 45.855 1.00 19.70 276 GLY B C 1
ATOM 3664 O O . GLY B 1 277 ? 43.417 28.416 46.934 1.00 19.97 276 GLY B O 1
ATOM 3665 N N . MET B 1 278 ? 42.839 30.078 45.549 1.00 20.85 277 MET B N 1
ATOM 3666 C CA . MET B 1 278 ? 41.883 30.647 46.502 1.00 22.68 277 MET B CA 1
ATOM 3667 C C . MET B 1 278 ? 40.753 29.685 46.903 1.00 22.66 277 MET B C 1
ATOM 3668 O O . MET B 1 278 ? 40.178 28.987 46.058 1.00 20.25 277 MET B O 1
ATOM 3673 N N . GLY B 1 279 ? 40.451 29.664 48.201 1.00 21.65 278 GLY B N 1
ATOM 3674 C CA . GLY B 1 279 ? 39.384 28.828 48.726 1.00 22.21 278 GLY B CA 1
ATOM 3675 C C . GLY B 1 279 ? 39.659 27.340 48.792 1.00 21.03 278 GLY B C 1
ATOM 3676 O O . GLY B 1 279 ? 38.757 26.545 49.086 1.00 19.08 278 GLY B O 1
ATOM 3677 N N . LYS B 1 280 ? 40.898 26.952 48.520 1.00 19.84 279 LYS B N 1
ATOM 3678 C CA . LYS B 1 280 ? 41.255 25.544 48.553 1.00 19.79 279 LYS B CA 1
ATOM 3679 C C . LYS B 1 280 ? 42.162 25.260 49.743 1.00 21.90 279 LYS B C 1
ATOM 3680 O O . LYS B 1 280 ? 43.170 25.945 49.961 1.00 21.25 279 LYS B O 1
ATOM 3686 N N . VAL B 1 281 ? 41.791 24.241 50.512 1.00 20.47 280 VAL B N 1
ATOM 3687 C CA . VAL B 1 281 ? 42.532 23.886 51.716 1.00 20.88 280 VAL B CA 1
ATOM 3688 C C . VAL B 1 281 ? 42.665 22.384 51.901 1.00 21.68 280 VAL B C 1
ATOM 3689 O O . VAL B 1 281 ? 41.788 21.611 51.500 1.00 21.55 280 VAL B O 1
ATOM 3693 N N . LYS B 1 282 ? 43.773 21.987 52.517 1.00 22.59 281 LYS B N 1
ATOM 3694 C CA . LYS B 1 282 ? 44.070 20.592 52.805 1.00 23.33 281 LYS B CA 1
ATOM 3695 C C . LYS B 1 282 ? 43.525 20.332 54.208 1.00 24.59 281 LYS B C 1
ATOM 3696 O O . LYS B 1 282 ? 43.790 21.108 55.128 1.00 25.23 281 LYS B O 1
ATOM 3702 N N . VAL B 1 283 ? 42.763 19.251 54.362 1.00 25.22 282 VAL B N 1
ATOM 3703 C CA . VAL B 1 283 ? 42.147 18.891 55.645 1.00 25.40 282 VAL B CA 1
ATOM 3704 C C . VAL B 1 283 ? 42.650 17.513 56.070 1.00 25.80 282 VAL B C 1
ATOM 3705 O O . VAL B 1 283 ? 42.481 16.532 55.349 1.00 25.95 282 VAL B O 1
ATOM 3709 N N . ASP B 1 284 ? 43.261 17.435 57.246 1.00 25.99 283 ASP B N 1
ATOM 3710 C CA . ASP B 1 284 ? 43.824 16.168 57.701 1.00 27.33 283 ASP B CA 1
ATOM 3711 C C . ASP B 1 284 ? 42.979 15.225 58.539 1.00 26.50 283 ASP B C 1
ATOM 3712 O O . ASP B 1 284 ? 43.329 14.057 58.662 1.00 27.15 283 ASP B O 1
ATOM 3717 N N . ASN B 1 285 ? 41.881 15.703 59.113 1.00 27.32 284 ASN B N 1
ATOM 3718 C CA . ASN B 1 285 ? 41.053 14.832 59.942 1.00 27.29 284 ASN B CA 1
ATOM 3719 C C . ASN B 1 285 ? 39.596 15.279 60.048 1.00 28.45 284 ASN B C 1
ATOM 3720 O O . ASN B 1 285 ? 39.230 16.376 59.619 1.00 26.38 284 ASN B O 1
ATOM 3725 N N . GLN B 1 286 ? 38.777 14.409 60.634 1.00 30.40 285 GLN B N 1
ATOM 3726 C CA . GLN B 1 286 ? 37.350 14.645 60.802 1.00 31.41 285 GLN B CA 1
ATOM 3727 C C . GLN B 1 286 ? 37.009 15.982 61.437 1.00 32.03 285 GLN B C 1
ATOM 3728 O O . GLN B 1 286 ? 36.236 16.757 60.871 1.00 30.67 285 GLN B O 1
ATOM 3734 N N . HIS B 1 287 ? 37.576 16.248 62.610 1.00 30.83 286 HIS B N 1
ATOM 3735 C CA . HIS B 1 287 ? 37.307 17.498 63.308 1.00 31.97 286 HIS B CA 1
ATOM 3736 C C . HIS B 1 287 ? 37.613 18.719 62.445 1.00 30.67 286 HIS B C 1
ATOM 3737 O O . HIS B 1 287 ? 36.800 19.639 62.362 1.00 32.01 286 HIS B O 1
ATOM 3744 N N . ASP B 1 288 ? 38.780 18.732 61.808 1.00 28.19 287 ASP B N 1
ATOM 3745 C CA . ASP B 1 288 ? 39.145 19.852 60.945 1.00 27.66 287 ASP B CA 1
ATOM 3746 C C . ASP B 1 288 ? 38.133 19.986 59.795 1.00 26.74 287 ASP B C 1
ATOM 3747 O O . ASP B 1 288 ? 37.788 21.092 59.381 1.00 26.22 287 ASP B O 1
ATOM 3752 N N . PHE B 1 289 ? 37.659 18.853 59.290 1.00 24.92 288 PHE B N 1
ATOM 3753 C CA . PHE B 1 289 ? 36.683 18.843 58.202 1.00 23.70 288 PHE B CA 1
ATOM 3754 C C . PHE B 1 289 ? 35.413 19.570 58.654 1.00 24.14 288 PHE B C 1
ATOM 3755 O O . PHE B 1 289 ? 34.842 20.363 57.913 1.00 25.47 288 PHE B O 1
ATOM 3763 N N . GLN B 1 290 ? 34.976 19.288 59.878 1.00 24.53 289 GLN B N 1
ATOM 3764 C CA . GLN B 1 290 ? 33.785 19.917 60.444 1.00 24.83 289 GLN B CA 1
ATOM 3765 C C . GLN B 1 290 ? 33.983 21.431 60.556 1.00 24.09 289 GLN B C 1
ATOM 3766 O O . GLN B 1 290 ? 33.090 22.209 60.221 1.00 21.43 289 GLN B O 1
ATOM 3772 N N . ASP B 1 291 ? 35.155 21.844 61.031 1.00 22.74 290 ASP B N 1
ATOM 3773 C CA . ASP B 1 291 ? 35.442 23.263 61.160 1.00 24.66 290 ASP B CA 1
ATOM 3774 C C . ASP B 1 291 ? 35.413 23.910 59.773 1.00 25.11 290 ASP B C 1
ATOM 3775 O O . ASP B 1 291 ? 34.833 24.982 59.580 1.00 24.30 290 ASP B O 1
ATOM 3780 N N . ILE B 1 292 ? 36.047 23.247 58.809 1.00 22.98 291 ILE B N 1
ATOM 3781 C CA . ILE B 1 292 ? 36.101 23.771 57.456 1.00 22.04 291 ILE B CA 1
ATOM 3782 C C . ILE B 1 292 ? 34.720 23.771 56.832 1.00 20.17 291 ILE B C 1
ATOM 3783 O O . ILE B 1 292 ? 34.417 24.613 56.004 1.00 22.19 291 ILE B O 1
ATOM 3788 N N . ALA B 1 293 ? 33.878 22.830 57.240 1.00 20.69 292 ALA B N 1
ATOM 3789 C CA . ALA B 1 293 ? 32.523 22.770 56.714 1.00 18.60 292 ALA B CA 1
ATOM 3790 C C . ALA B 1 293 ? 31.736 23.975 57.248 1.00 18.36 292 ALA B C 1
ATOM 3791 O O . ALA B 1 293 ? 30.916 24.556 56.540 1.00 16.05 292 ALA B O 1
ATOM 3793 N N . SER B 1 294 ? 32.000 24.351 58.496 1.00 18.56 293 SER B N 1
ATOM 3794 C CA . SER B 1 294 ? 31.309 25.479 59.098 1.00 20.42 293 SER B CA 1
ATOM 3795 C C . SER B 1 294 ? 31.731 26.782 58.412 1.00 22.43 293 SER B C 1
ATOM 3796 O O . SER B 1 294 ? 30.997 27.777 58.450 1.00 24.53 293 SER B O 1
ATOM 3799 N N . VAL B 1 295 ? 32.905 26.784 57.785 1.00 21.24 294 VAL B N 1
ATOM 3800 C CA . VAL B 1 295 ? 33.363 27.980 57.081 1.00 20.03 294 VAL B CA 1
ATOM 3801 C C . VAL B 1 295 ? 32.645 28.050 55.732 1.00 19.02 294 VAL B C 1
ATOM 3802 O O . VAL B 1 295 ? 32.241 29.122 55.286 1.00 18.67 294 VAL B O 1
ATOM 3806 N N . VAL B 1 296 ? 32.492 26.901 55.082 1.00 18.04 295 VAL B N 1
ATOM 3807 C CA . VAL B 1 296 ? 31.784 26.859 53.807 1.00 17.47 295 VAL B CA 1
ATOM 3808 C C . VAL B 1 296 ? 30.428 27.537 54.020 1.00 18.36 295 VAL B C 1
ATOM 3809 O O . VAL B 1 296 ? 29.945 28.277 53.161 1.00 17.29 295 VAL B O 1
ATOM 3813 N N . ALA B 1 297 ? 29.828 27.276 55.180 1.00 18.26 296 ALA B N 1
ATOM 3814 C CA . ALA B 1 297 ? 28.531 27.849 55.523 1.00 20.24 296 ALA B CA 1
ATOM 3815 C C . ALA B 1 297 ? 28.531 29.372 55.396 1.00 18.93 296 ALA B C 1
ATOM 3816 O O . ALA B 1 297 ? 27.539 29.966 54.967 1.00 21.15 296 ALA B O 1
ATOM 3818 N N . LEU B 1 298 ? 29.640 30.000 55.760 1.00 18.27 297 LEU B N 1
ATOM 3819 C CA . LEU B 1 298 ? 29.725 31.452 55.685 1.00 19.91 297 LEU B CA 1
ATOM 3820 C C . LEU B 1 298 ? 29.945 31.945 54.265 1.00 20.50 297 LEU B C 1
ATOM 3821 O O . LEU B 1 298 ? 29.677 33.113 53.975 1.00 18.79 297 LEU B O 1
ATOM 3826 N N . THR B 1 299 ? 30.434 31.075 53.376 1.00 20.26 298 THR B N 1
ATOM 3827 C CA . THR B 1 299 ? 30.618 31.482 51.983 1.00 20.33 298 THR B CA 1
ATOM 3828 C C . THR B 1 299 ? 29.246 31.427 51.311 1.00 20.35 298 THR B C 1
ATOM 3829 O O . THR B 1 299 ? 29.036 32.014 50.260 1.00 21.54 298 THR B O 1
ATOM 3833 N N . LYS B 1 300 ? 28.319 30.710 51.937 1.00 19.55 299 LYS B N 1
ATOM 3834 C CA . LYS B 1 300 ? 26.967 30.549 51.415 1.00 20.65 299 LYS B CA 1
ATOM 3835 C C . LYS B 1 300 ? 26.953 30.025 49.984 1.00 20.95 299 LYS B C 1
ATOM 3836 O O . LYS B 1 300 ? 26.179 30.476 49.137 1.00 22.01 299 LYS B O 1
ATOM 3842 N N . THR B 1 301 ? 27.816 29.059 49.710 1.00 20.37 300 THR B N 1
ATOM 3843 C CA . THR B 1 301 ? 27.863 28.493 48.383 1.00 20.36 300 THR B CA 1
ATOM 3844 C C . THR B 1 301 ? 28.266 27.033 48.481 1.00 19.57 300 THR B C 1
ATOM 3845 O O . THR B 1 301 ? 28.425 26.503 49.582 1.00 18.60 300 THR B O 1
ATOM 3849 N N . TYR B 1 302 ? 28.421 26.384 47.331 1.00 17.32 301 TYR B N 1
ATOM 3850 C CA . TYR B 1 302 ? 28.790 24.972 47.294 1.00 14.79 301 TYR B CA 1
ATOM 3851 C C . TYR B 1 302 ? 30.288 24.741 47.513 1.00 14.83 301 TYR B C 1
ATOM 3852 O O . TYR B 1 302 ? 31.062 25.688 47.654 1.00 14.01 301 TYR B O 1
ATOM 3861 N N . ALA B 1 303 ? 30.683 23.473 47.536 1.00 13.57 302 ALA B N 1
ATOM 3862 C CA . ALA B 1 303 ? 32.082 23.102 47.728 1.00 15.15 302 ALA B CA 1
ATOM 3863 C C . ALA B 1 303 ? 32.267 21.657 47.296 1.00 15.84 302 ALA B C 1
ATOM 3864 O O . ALA B 1 303 ? 31.296 20.920 47.117 1.00 19.21 302 ALA B O 1
ATOM 3866 N N . THR B 1 304 ? 33.513 21.258 47.118 1.00 15.11 303 THR B N 1
ATOM 3867 C CA . THR B 1 304 ? 33.824 19.890 46.743 1.00 15.28 303 THR B CA 1
ATOM 3868 C C . THR B 1 304 ? 34.941 19.401 47.663 1.00 14.86 303 THR B C 1
ATOM 3869 O O . THR B 1 304 ? 35.658 20.201 48.262 1.00 15.70 303 THR B O 1
ATOM 3873 N N . ALA B 1 305 ? 35.073 18.090 47.773 1.00 13.56 304 ALA B N 1
ATOM 3874 C CA . ALA B 1 305 ? 36.137 17.487 48.565 1.00 16.25 304 ALA B CA 1
ATOM 3875 C C . ALA B 1 305 ? 36.679 16.375 47.686 1.00 16.43 304 ALA B C 1
ATOM 3876 O O . ALA B 1 305 ? 35.941 15.764 46.908 1.00 15.10 304 ALA B O 1
ATOM 3878 N N . GLU B 1 306 ? 37.968 16.113 47.805 1.00 15.52 305 GLU B N 1
ATOM 3879 C CA . GLU B 1 306 ? 38.585 15.090 46.998 1.00 17.71 305 GLU B CA 1
ATOM 3880 C C . GLU B 1 306 ? 39.821 14.593 47.731 1.00 20.29 305 GLU B C 1
ATOM 3881 O O . GLU B 1 306 ? 40.435 15.326 48.510 1.00 18.94 305 GLU B O 1
ATOM 3887 N N . PRO B 1 307 ? 40.203 13.339 47.483 1.00 19.83 306 PRO B N 1
ATOM 3888 C CA . PRO B 1 307 ? 41.380 12.763 48.133 1.00 20.40 306 PRO B CA 1
ATOM 3889 C C . PRO B 1 307 ? 42.615 13.632 47.910 1.00 19.99 306 PRO B C 1
ATOM 3890 O O . PRO B 1 307 ? 42.832 14.126 46.805 1.00 17.20 306 PRO B O 1
ATOM 3894 N N . PHE B 1 308 ? 43.417 13.821 48.953 1.00 19.92 307 PHE B N 1
ATOM 3895 C CA . PHE B 1 308 ? 44.652 14.578 48.795 1.00 21.79 307 PHE B CA 1
ATOM 3896 C C . PHE B 1 308 ? 45.603 13.611 48.107 1.00 22.80 307 PHE B C 1
ATOM 3897 O O . PHE B 1 308 ? 45.736 12.461 48.531 1.00 23.04 307 PHE B O 1
ATOM 3905 N N . ILE B 1 309 ? 46.260 14.059 47.048 1.00 22.92 308 ILE B N 1
ATOM 3906 C CA . ILE B 1 309 ? 47.177 13.181 46.342 1.00 23.33 308 ILE B CA 1
ATOM 3907 C C . ILE B 1 309 ? 48.612 13.468 46.743 1.00 24.45 308 ILE B C 1
ATOM 3908 O O . ILE B 1 309 ? 49.059 14.614 46.674 1.00 23.62 308 ILE B O 1
ATOM 3913 N N . ASP B 1 310 ? 49.321 12.424 47.168 1.00 24.87 309 ASP B N 1
ATOM 3914 C CA . ASP B 1 310 ? 50.732 12.548 47.548 1.00 27.74 309 ASP B CA 1
ATOM 3915 C C . ASP B 1 310 ? 51.416 12.537 46.175 1.00 27.60 309 ASP B C 1
ATOM 3916 O O . ASP B 1 310 ? 51.935 11.514 45.720 1.00 26.36 309 ASP B O 1
ATOM 3921 N N . ALA B 1 311 ? 51.396 13.698 45.527 1.00 27.17 310 ALA B N 1
ATOM 3922 C CA . ALA B 1 311 ? 51.903 13.847 44.169 1.00 27.86 310 ALA B CA 1
ATOM 3923 C C . ALA B 1 311 ? 53.385 14.060 43.952 1.00 28.09 310 ALA B C 1
ATOM 3924 O O . ALA B 1 311 ? 54.009 14.911 44.587 1.00 26.61 310 ALA B O 1
ATOM 3926 N N . LYS B 1 312 ? 53.921 13.274 43.023 1.00 28.16 311 LYS B N 1
ATOM 3927 C CA . LYS B 1 312 ? 55.320 13.348 42.614 1.00 30.52 311 LYS B CA 1
ATOM 3928 C C . LYS B 1 312 ? 55.442 14.672 41.850 1.00 28.90 311 LYS B C 1
ATOM 3929 O O . LYS B 1 312 ? 56.439 15.383 41.940 1.00 28.68 311 LYS B O 1
ATOM 3935 N N . TYR B 1 313 ? 54.390 14.990 41.102 1.00 28.47 312 TYR B N 1
ATOM 3936 C CA . TYR B 1 313 ? 54.316 16.207 40.304 1.00 26.24 312 TYR B CA 1
ATOM 3937 C C . TYR B 1 313 ? 52.921 16.266 39.689 1.00 24.37 312 TYR B C 1
ATOM 3938 O O . TYR B 1 313 ? 52.161 15.297 39.757 1.00 22.78 312 TYR B O 1
ATOM 3947 N N . ASP B 1 314 ? 52.570 17.400 39.099 1.00 21.93 313 ASP B N 1
ATOM 3948 C CA . ASP B 1 314 ? 51.282 17.493 38.436 1.00 23.05 313 ASP B CA 1
ATOM 3949 C C . ASP B 1 314 ? 51.586 17.928 37.014 1.00 23.34 313 ASP B C 1
ATOM 3950 O O . ASP B 1 314 ? 52.658 18.484 36.751 1.00 23.41 313 ASP B O 1
ATOM 3955 N N . VAL B 1 315 ? 50.657 17.663 36.104 1.00 19.75 314 VAL B N 1
ATOM 3956 C CA . VAL B 1 315 ? 50.843 17.995 34.700 1.00 19.17 314 VAL B CA 1
ATOM 3957 C C . VAL B 1 315 ? 49.653 18.756 34.125 1.00 18.63 314 VAL B C 1
ATOM 3958 O O . VAL B 1 315 ? 48.534 18.645 34.612 1.00 20.26 314 VAL B O 1
ATOM 3962 N N . ARG B 1 316 ? 49.902 19.531 33.083 1.00 18.22 315 ARG B N 1
ATOM 3963 C CA . ARG B 1 316 ? 48.828 20.233 32.422 1.00 18.20 315 ARG B CA 1
ATOM 3964 C C . ARG B 1 316 ? 48.995 19.997 30.937 1.00 19.81 315 ARG B C 1
ATOM 3965 O O . ARG B 1 316 ? 50.050 20.300 30.359 1.00 20.85 315 ARG B O 1
ATOM 3973 N N . VAL B 1 317 ? 47.958 19.434 30.328 1.00 19.11 316 VAL B N 1
ATOM 3974 C CA . VAL B 1 317 ? 47.960 19.157 28.901 1.00 19.13 316 VAL B CA 1
ATOM 3975 C C . VAL B 1 317 ? 47.080 20.218 28.257 1.00 19.24 316 VAL B C 1
ATOM 3976 O O . VAL B 1 317 ? 45.880 20.296 28.546 1.00 18.60 316 VAL B O 1
ATOM 3980 N N . GLN B 1 318 ? 47.675 21.031 27.388 1.00 15.84 317 GLN B N 1
ATOM 3981 C CA . GLN B 1 318 ? 46.940 22.103 26.734 1.00 16.56 317 GLN B CA 1
ATOM 3982 C C . GLN B 1 318 ? 46.691 21.890 25.253 1.00 16.88 317 GLN B C 1
ATOM 3983 O O . GLN B 1 318 ? 47.410 21.149 24.581 1.00 15.57 317 GLN B O 1
ATOM 3989 N N . LYS B 1 319 ? 45.661 22.560 24.751 1.00 15.21 318 LYS B N 1
ATOM 3990 C CA . LYS B 1 319 ? 45.292 22.478 23.350 1.00 13.93 318 LYS B CA 1
ATOM 3991 C C . LYS B 1 319 ? 44.792 23.846 22.934 1.00 16.24 318 LYS B C 1
ATOM 3992 O O . LYS B 1 319 ? 43.787 24.357 23.462 1.00 14.63 318 LYS B O 1
ATOM 3998 N N . ILE B 1 320 ? 45.522 24.447 22.000 1.00 16.77 319 ILE B N 1
ATOM 3999 C CA . ILE B 1 320 ? 45.196 25.763 21.453 1.00 16.84 319 ILE B CA 1
ATOM 4000 C C . ILE B 1 320 ? 45.012 25.477 19.970 1.00 18.79 319 ILE B C 1
ATOM 4001 O O . ILE B 1 320 ? 45.991 25.253 19.249 1.00 16.60 319 ILE B O 1
ATOM 4006 N N . GLY B 1 321 ? 43.766 25.472 19.510 1.00 17.47 320 GLY B N 1
ATOM 4007 C CA . GLY B 1 321 ? 43.531 25.155 18.110 1.00 18.71 320 GLY B CA 1
ATOM 4008 C C . GLY B 1 321 ? 43.942 23.702 17.949 1.00 21.22 320 GLY B C 1
ATOM 4009 O O . GLY B 1 321 ? 43.366 22.817 18.585 1.00 22.80 320 GLY B O 1
ATOM 4010 N N . GLN B 1 322 ? 44.939 23.439 17.114 1.00 21.64 321 GLN B N 1
ATOM 4011 C CA . GLN B 1 322 ? 45.401 22.070 16.923 1.00 23.22 321 GLN B CA 1
ATOM 4012 C C . GLN B 1 322 ? 46.824 21.884 17.454 1.00 21.19 321 GLN B C 1
ATOM 4013 O O . GLN B 1 322 ? 47.502 20.923 17.092 1.00 19.54 321 GLN B O 1
ATOM 4019 N N . ASN B 1 323 ? 47.274 22.802 18.305 1.00 19.28 322 ASN B N 1
ATOM 4020 C CA . ASN B 1 323 ? 48.616 22.699 18.881 1.00 18.60 322 ASN B CA 1
ATOM 4021 C C . ASN B 1 323 ? 48.548 22.167 20.307 1.00 18.13 322 ASN B C 1
ATOM 4022 O O . ASN B 1 323 ? 47.802 22.686 21.145 1.00 18.45 322 ASN B O 1
ATOM 4027 N N . TYR B 1 324 ? 49.334 21.133 20.587 1.00 17.18 323 TYR B N 1
ATOM 4028 C CA . TYR B 1 324 ? 49.335 20.527 2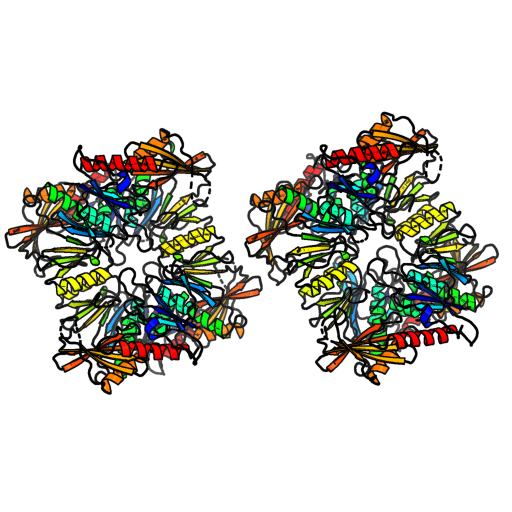1.915 1.00 17.18 323 TYR B CA 1
ATOM 4029 C C . TYR B 1 324 ? 50.680 20.636 22.618 1.00 17.74 323 TYR B C 1
ATOM 4030 O O . TYR B 1 324 ? 51.725 20.565 21.978 1.00 16.15 323 TYR B O 1
ATOM 4039 N N . LYS B 1 325 ? 50.636 20.796 23.939 1.00 18.02 324 LYS B N 1
ATOM 4040 C CA . LYS B 1 325 ? 51.838 20.857 24.768 1.00 17.65 324 LYS B CA 1
ATOM 4041 C C . LYS B 1 325 ? 51.486 20.250 26.108 1.00 21.00 324 LYS B C 1
ATOM 4042 O O . LYS B 1 325 ? 50.324 20.310 26.559 1.00 18.82 324 LYS B O 1
ATOM 4048 N N . ALA B 1 326 ? 52.490 19.664 26.744 1.00 19.91 325 ALA B N 1
ATOM 4049 C CA . ALA B 1 326 ? 52.319 19.076 28.053 1.00 18.74 325 ALA B CA 1
ATOM 4050 C C . ALA B 1 326 ? 53.471 19.564 28.937 1.00 21.33 325 ALA B C 1
ATOM 4051 O O . ALA B 1 326 ? 54.644 19.532 28.522 1.00 20.60 325 ALA B O 1
ATOM 4053 N N . TYR B 1 327 ? 53.132 20.021 30.140 1.00 20.03 326 TYR B N 1
ATOM 4054 C CA . TYR B 1 327 ? 54.113 20.499 31.101 1.00 20.95 326 TYR B CA 1
ATOM 4055 C C . TYR B 1 327 ? 53.951 19.779 32.424 1.00 23.90 326 TYR B C 1
ATOM 4056 O O . TYR B 1 327 ? 52.841 19.474 32.858 1.00 23.31 326 TYR B O 1
ATOM 4065 N N . MET B 1 328 ? 55.084 19.525 33.057 1.00 25.39 327 MET B N 1
ATOM 4066 C CA . MET B 1 328 ? 55.157 18.848 34.334 1.00 27.08 327 MET B CA 1
ATOM 4067 C C . MET B 1 328 ? 55.614 19.917 35.319 1.00 29.50 327 MET B C 1
ATOM 4068 O O . MET B 1 328 ? 56.578 20.635 35.053 1.00 28.13 327 MET B O 1
ATOM 4073 N N . ARG B 1 329 ? 54.922 20.042 36.448 1.00 31.69 328 ARG B N 1
ATOM 4074 C CA . ARG B 1 329 ? 55.303 21.042 37.438 1.00 34.01 328 ARG B CA 1
ATOM 4075 C C . ARG B 1 329 ? 55.618 20.377 38.764 1.00 35.70 328 ARG B C 1
ATOM 4076 O O . ARG B 1 329 ? 54.858 19.533 39.237 1.00 36.24 328 ARG B O 1
ATOM 4084 N N . THR B 1 330 ? 56.744 20.759 39.361 1.00 37.37 329 THR B N 1
ATOM 4085 C CA . THR B 1 330 ? 57.162 20.194 40.640 1.00 38.68 329 THR B CA 1
ATOM 4086 C C . THR B 1 330 ? 57.397 21.315 41.658 1.00 40.35 329 THR B C 1
ATOM 4087 O O . THR B 1 330 ? 57.860 22.398 41.238 1.00 41.28 329 THR B O 1
ATOM 4091 N N . TRP B 1 336 ? 52.203 22.047 49.316 1.00 33.70 335 TRP B N 1
ATOM 4092 C CA . TRP B 1 336 ? 51.465 21.080 48.449 1.00 33.44 335 TRP B CA 1
ATOM 4093 C C . TRP B 1 336 ? 50.815 21.758 47.244 1.00 33.49 335 TRP B C 1
ATOM 4094 O O . TRP B 1 336 ? 50.471 21.094 46.268 1.00 34.10 335 TRP B O 1
ATOM 4105 N N . LYS B 1 337 ? 50.643 23.075 47.313 1.00 34.20 336 LYS B N 1
ATOM 4106 C CA . LYS B 1 337 ? 50.067 23.826 46.192 1.00 35.26 336 LYS B CA 1
ATOM 4107 C C . LYS B 1 337 ? 51.214 24.272 45.274 1.00 37.08 336 LYS B C 1
ATOM 4108 O O . LYS B 1 337 ? 51.729 25.374 45.430 1.00 37.30 336 LYS B O 1
ATOM 4114 N N . THR B 1 338 ? 51.607 23.424 44.320 1.00 40.06 337 THR B N 1
ATOM 4115 C CA . THR B 1 338 ? 52.695 23.761 43.394 1.00 43.05 337 THR B CA 1
ATOM 4116 C C . THR B 1 338 ? 52.277 25.017 42.619 1.00 46.78 337 THR B C 1
ATOM 4117 O O . THR B 1 338 ? 53.011 25.533 41.760 1.00 46.06 337 THR B O 1
ATOM 4121 N N . ASN B 1 339 ? 51.074 25.479 42.951 1.00 51.16 338 ASN B N 1
ATOM 4122 C CA . ASN B 1 339 ? 50.378 26.655 42.407 1.00 54.84 338 ASN B CA 1
ATOM 4123 C C . ASN B 1 339 ? 50.934 27.889 43.085 1.00 56.22 338 ASN B C 1
ATOM 4124 O O . ASN B 1 339 ? 51.025 28.964 42.498 1.00 56.27 338 ASN B O 1
ATOM 4129 N N . THR B 1 340 ? 51.289 27.718 44.350 1.00 56.99 339 THR B N 1
ATOM 4130 C CA . THR B 1 340 ? 51.794 28.805 45.157 1.00 58.07 339 THR B CA 1
ATOM 4131 C C . THR B 1 340 ? 53.274 28.687 45.465 1.00 58.36 339 THR B C 1
ATOM 4132 O O . THR B 1 340 ? 53.738 27.637 45.912 1.00 58.55 339 THR B O 1
ATOM 4136 N N . GLY B 1 341 ? 54.013 29.770 45.236 1.00 59.38 340 GLY B N 1
ATOM 4137 C CA . GLY B 1 341 ? 55.444 29.776 45.521 1.00 59.63 340 GLY B CA 1
ATOM 4138 C C . GLY B 1 341 ? 56.311 29.344 44.348 1.00 59.50 340 GLY B C 1
ATOM 4139 O O . GLY B 1 341 ? 55.803 29.048 43.260 1.00 60.01 340 GLY B O 1
ATOM 4140 N N . SER B 1 342 ? 57.624 29.314 44.566 1.00 58.67 341 SER B N 1
ATOM 4141 C CA . SER B 1 342 ? 58.554 28.917 43.521 1.00 58.04 341 SER B CA 1
ATOM 4142 C C . SER B 1 342 ? 58.390 27.432 43.161 1.00 56.67 341 SER B C 1
ATOM 4143 O O . SER B 1 342 ? 58.291 26.582 44.050 1.00 55.85 341 SER B O 1
ATOM 4146 N N . ALA B 1 343 ? 58.371 27.130 41.862 1.00 54.41 342 ALA B N 1
ATOM 4147 C CA . ALA B 1 343 ? 58.227 25.753 41.362 1.00 53.51 342 ALA B CA 1
ATOM 4148 C C . ALA B 1 343 ? 58.963 25.567 40.027 1.00 52.31 342 ALA B C 1
ATOM 4149 O O . ALA B 1 343 ? 59.273 26.542 39.340 1.00 52.07 342 ALA B O 1
ATOM 4151 N N . MET B 1 344 ? 59.232 24.314 39.666 1.00 50.21 343 MET B N 1
ATOM 4152 C CA . MET B 1 344 ? 59.923 24.000 38.419 1.00 48.57 343 MET B CA 1
ATOM 4153 C C . MET B 1 344 ? 59.038 23.355 37.353 1.00 44.89 343 MET B C 1
ATOM 4154 O O . MET B 1 344 ? 58.252 22.445 37.639 1.00 42.69 343 MET B O 1
ATOM 4159 N N . LEU B 1 345 ? 59.185 23.843 36.122 1.00 41.12 344 LEU B N 1
ATOM 4160 C CA . LEU B 1 345 ? 58.429 23.357 34.973 1.00 37.47 344 LEU B CA 1
ATOM 4161 C C . LEU B 1 345 ? 59.311 22.653 33.947 1.00 34.59 344 LEU B C 1
ATOM 4162 O O . LEU B 1 345 ? 60.401 23.122 33.621 1.00 33.07 344 LEU B O 1
ATOM 4167 N N . GLU B 1 346 ? 58.820 21.529 33.437 1.00 30.67 345 GLU B N 1
ATOM 4168 C CA . GLU B 1 346 ? 59.526 20.753 32.431 1.00 27.03 345 GLU B CA 1
ATOM 4169 C C . GLU B 1 346 ? 58.514 20.374 31.351 1.00 25.57 345 GLU B C 1
ATOM 4170 O O . GLU B 1 346 ? 57.557 19.653 31.636 1.00 25.25 345 GLU B O 1
ATOM 4176 N N . GLN B 1 347 ? 58.701 20.861 30.127 1.00 24.27 346 GLN B N 1
ATOM 4177 C CA . GLN B 1 347 ? 57.781 20.496 29.053 1.00 24.85 346 GLN B CA 1
ATOM 4178 C C . GLN B 1 347 ? 58.090 19.034 28.774 1.00 25.28 346 GLN B C 1
ATOM 4179 O O . GLN B 1 347 ? 59.248 18.668 28.607 1.00 26.89 346 GLN B O 1
ATOM 4185 N N . ILE B 1 348 ? 57.060 18.197 28.740 1.00 24.06 347 ILE B N 1
ATOM 4186 C CA . ILE B 1 348 ? 57.258 16.783 28.505 1.00 21.86 347 ILE B CA 1
ATOM 4187 C C . ILE B 1 348 ? 56.526 16.369 27.251 1.00 22.81 347 ILE B C 1
ATOM 4188 O O . ILE B 1 348 ? 55.707 17.118 26.727 1.00 21.60 347 ILE B O 1
ATOM 4193 N N . ALA B 1 349 ? 56.833 15.172 26.769 1.00 22.14 348 ALA B N 1
ATOM 4194 C CA . ALA B 1 349 ? 56.233 14.669 25.546 1.00 22.02 348 ALA B CA 1
ATOM 4195 C C . ALA B 1 349 ? 54.744 14.428 25.692 1.00 21.19 348 ALA B C 1
ATOM 4196 O O . ALA B 1 349 ? 54.259 14.095 26.763 1.00 20.73 348 ALA B O 1
ATOM 4198 N N . MET B 1 350 ? 54.029 14.601 24.591 1.00 22.75 349 MET B N 1
ATOM 4199 C CA . MET B 1 350 ? 52.595 14.360 24.561 1.00 25.37 349 MET B CA 1
ATOM 4200 C C . MET B 1 350 ? 52.411 12.865 24.330 1.00 25.78 349 MET B C 1
ATOM 4201 O O . MET B 1 350 ? 52.999 12.303 23.413 1.00 31.23 349 MET B O 1
ATOM 4206 N N . SER B 1 351 ? 51.618 12.207 25.160 1.00 25.34 350 SER B N 1
ATOM 4207 C CA . SER B 1 351 ? 51.361 10.790 24.943 1.00 23.58 350 SER B CA 1
ATOM 4208 C C . SER B 1 351 ? 49.956 10.739 24.316 1.00 22.86 350 SER B C 1
ATOM 4209 O O . SER B 1 351 ? 49.232 11.726 24.371 1.00 20.75 350 SER B O 1
ATOM 4212 N N . ASP B 1 352 ? 49.578 9.616 23.711 1.00 21.59 351 ASP B N 1
ATOM 4213 C CA . ASP B 1 352 ? 48.236 9.493 23.137 1.00 22.53 351 ASP B CA 1
ATOM 4214 C C . ASP B 1 352 ? 47.236 9.642 24.286 1.00 22.23 351 ASP B C 1
ATOM 4215 O O . ASP B 1 352 ? 46.136 10.180 24.130 1.00 22.52 351 ASP B O 1
ATOM 4220 N N . ARG B 1 353 ? 47.646 9.142 25.443 1.00 23.61 352 ARG B N 1
ATOM 4221 C CA . ARG B 1 353 ? 46.852 9.194 26.664 1.00 24.21 352 ARG B CA 1
ATOM 4222 C C . ARG B 1 353 ? 46.524 10.656 26.996 1.00 23.66 352 ARG B C 1
ATOM 4223 O O . ARG B 1 353 ? 45.362 11.008 27.206 1.00 25.66 352 ARG B O 1
ATOM 4231 N N . TYR B 1 354 ? 47.550 11.500 27.038 1.00 20.74 353 TYR B N 1
ATOM 4232 C CA . TYR B 1 354 ? 47.368 12.923 27.330 1.00 20.74 353 TYR B CA 1
ATOM 4233 C C . TYR B 1 354 ? 46.480 13.600 26.287 1.00 20.73 353 TYR B C 1
ATOM 4234 O O . TYR B 1 354 ? 45.583 14.376 26.620 1.00 19.22 353 TYR B O 1
ATOM 4243 N N . LYS B 1 355 ? 46.760 13.301 25.021 1.00 18.60 354 LYS B N 1
ATOM 4244 C CA . LYS B 1 355 ? 46.026 13.878 23.913 1.00 19.87 354 LYS B CA 1
ATOM 4245 C C . LYS B 1 355 ? 44.551 13.519 24.007 1.00 19.02 354 LYS B C 1
ATOM 4246 O O . LYS B 1 355 ? 43.690 14.348 23.713 1.00 21.14 354 LYS B O 1
ATOM 4252 N N . LEU B 1 356 ? 44.264 12.288 24.419 1.00 17.68 355 LEU B N 1
ATOM 4253 C CA . LEU B 1 356 ? 42.883 11.848 24.551 1.00 19.61 355 LEU B CA 1
ATOM 4254 C C . LEU B 1 356 ? 42.169 12.691 25.602 1.00 19.10 355 LEU B C 1
ATOM 4255 O O . LEU B 1 356 ? 41.026 13.093 25.400 1.00 17.70 355 LEU B O 1
ATOM 4260 N N . TRP B 1 357 ? 42.844 12.953 26.719 1.00 17.14 356 TRP B N 1
ATOM 4261 C CA . TRP B 1 357 ? 42.243 13.753 27.786 1.00 18.11 356 TRP B CA 1
ATOM 4262 C C . TRP B 1 357 ? 41.821 15.140 27.309 1.00 18.62 356 TRP B C 1
ATOM 4263 O O . TRP B 1 357 ? 40.692 15.577 27.552 1.00 20.26 356 TRP B O 1
ATOM 4274 N N . VAL B 1 358 ? 42.727 15.836 26.634 1.00 17.37 357 VAL B N 1
ATOM 4275 C CA . VAL B 1 358 ? 42.417 17.184 26.189 1.00 16.97 357 VAL B CA 1
ATOM 4276 C C . VAL B 1 358 ? 41.525 17.235 24.949 1.00 16.32 357 VAL B C 1
ATOM 4277 O O . VAL B 1 358 ? 40.710 18.152 24.807 1.00 16.17 357 VAL B O 1
ATOM 4281 N N . ASP B 1 359 ? 41.667 16.266 24.052 1.00 15.76 358 ASP B N 1
ATOM 4282 C CA . ASP B 1 359 ? 40.808 16.253 22.872 1.00 18.16 358 ASP B CA 1
ATOM 4283 C C . ASP B 1 359 ? 39.345 16.073 23.275 1.00 17.17 358 ASP B C 1
ATOM 4284 O O . ASP B 1 359 ? 38.478 16.771 22.757 1.00 18.92 358 ASP B O 1
ATOM 4289 N N . THR B 1 360 ? 39.073 15.151 24.199 1.00 17.33 359 THR B N 1
ATOM 4290 C CA . THR B 1 360 ? 37.701 14.917 24.636 1.00 18.20 359 THR B CA 1
ATOM 4291 C C . THR B 1 360 ? 37.185 16.081 25.475 1.00 17.38 359 THR B C 1
ATOM 4292 O O . THR B 1 360 ? 36.037 16.489 25.336 1.00 19.22 359 THR B O 1
ATOM 4296 N N . CYS B 1 361 ? 38.017 16.631 26.347 1.00 15.15 360 CYS B N 1
ATOM 4297 C CA . CYS B 1 361 ? 37.538 17.764 27.142 1.00 16.48 360 CYS B CA 1
ATOM 4298 C C . CYS B 1 361 ? 37.280 18.984 26.244 1.00 15.98 360 CYS B C 1
ATOM 4299 O O . CYS B 1 361 ? 36.400 19.793 26.530 1.00 18.71 360 CYS B O 1
ATOM 4302 N N . SER B 1 362 ? 38.039 19.110 25.155 1.00 15.10 361 SER B N 1
ATOM 4303 C CA . SER B 1 362 ? 37.886 20.251 24.243 1.00 14.20 361 SER B CA 1
ATOM 4304 C C . SER B 1 362 ? 36.559 20.258 23.487 1.00 13.41 361 SER B C 1
ATOM 4305 O O . SER B 1 362 ? 36.238 21.232 22.827 1.00 12.98 361 SER B O 1
ATOM 4308 N N . GLU B 1 363 ? 35.800 19.175 23.574 1.00 15.94 362 GLU B N 1
ATOM 4309 C CA . GLU B 1 363 ? 34.516 19.102 22.885 1.00 19.94 362 GLU B CA 1
ATOM 4310 C C . GLU B 1 363 ? 33.322 19.596 23.704 1.00 18.66 362 GLU B C 1
ATOM 4311 O O . GLU B 1 363 ? 32.257 19.869 23.146 1.00 20.54 362 GLU B O 1
ATOM 4317 N N . ILE B 1 364 ? 33.485 19.734 25.016 1.00 17.79 363 ILE B N 1
ATOM 4318 C CA . ILE B 1 364 ? 32.344 20.154 25.829 1.00 17.76 363 ILE B CA 1
ATOM 4319 C C . ILE B 1 364 ? 31.810 21.549 25.533 1.00 17.73 363 ILE B C 1
ATOM 4320 O O . ILE B 1 364 ? 32.524 22.413 24.996 1.00 18.47 363 ILE B O 1
ATOM 4325 N N . PHE B 1 365 ? 30.539 21.755 25.881 1.00 16.69 364 PHE B N 1
ATOM 4326 C CA . PHE B 1 365 ? 29.853 23.024 25.660 1.00 16.81 364 PHE B CA 1
ATOM 4327 C C . PHE B 1 365 ? 29.990 23.562 24.236 1.00 17.75 364 PHE B C 1
ATOM 4328 O O . PHE B 1 365 ? 30.137 24.766 24.029 1.00 18.21 364 PHE B O 1
ATOM 4336 N N . GLY B 1 366 ? 29.935 22.663 23.261 1.00 17.62 365 GLY B N 1
ATOM 4337 C CA . GLY B 1 366 ? 30.021 23.068 21.868 1.00 18.76 365 GLY B CA 1
ATOM 4338 C C . GLY B 1 366 ? 31.426 23.186 21.308 1.00 19.01 365 GLY B C 1
ATOM 4339 O O . GLY B 1 366 ? 31.595 23.423 20.110 1.00 18.71 365 GLY B O 1
ATOM 4340 N N . GLY B 1 367 ? 32.433 23.034 22.166 1.00 20.21 366 GLY B N 1
ATOM 4341 C CA . GLY B 1 367 ? 33.809 23.117 21.706 1.00 16.55 366 GLY B CA 1
ATOM 4342 C C . GLY B 1 367 ? 34.608 24.250 22.310 1.00 19.05 366 GLY B C 1
ATOM 4343 O O . GLY B 1 367 ? 34.152 25.396 22.360 1.00 18.23 366 GLY B O 1
ATOM 4344 N N . LEU B 1 368 ? 35.813 23.920 22.770 1.00 16.70 367 LEU B N 1
ATOM 4345 C CA . LEU B 1 368 ? 36.709 24.890 23.373 1.00 15.47 367 LEU B CA 1
ATOM 4346 C C . LEU B 1 368 ? 37.932 25.049 22.451 1.00 18.50 367 LEU B C 1
ATOM 4347 O O . LEU B 1 368 ? 38.632 24.077 22.150 1.00 18.65 367 LEU B O 1
ATOM 4352 N N . ASP B 1 369 ? 38.185 26.272 22.004 1.00 17.71 368 ASP B N 1
ATOM 4353 C CA . ASP B 1 369 ? 39.315 26.530 21.121 1.00 18.99 368 ASP B CA 1
ATOM 4354 C C . ASP B 1 369 ? 40.622 26.562 21.903 1.00 18.60 368 ASP B C 1
ATOM 4355 O O . ASP B 1 369 ? 41.672 26.223 21.375 1.00 18.65 368 ASP B O 1
ATOM 4360 N N . ILE B 1 370 ? 40.531 26.981 23.159 1.00 17.92 369 ILE B N 1
ATOM 4361 C CA . ILE B 1 370 ? 41.671 27.049 24.057 1.00 19.42 369 ILE B CA 1
ATOM 4362 C C . ILE B 1 370 ? 41.244 26.323 25.332 1.00 20.78 369 ILE B C 1
ATOM 4363 O O . ILE B 1 370 ? 40.196 26.642 25.909 1.00 21.46 369 ILE B O 1
ATOM 4368 N N . CYS B 1 371 ? 42.035 25.345 25.766 1.00 17.56 370 CYS B N 1
ATOM 4369 C CA . CYS B 1 371 ? 41.716 24.624 26.986 1.00 17.46 370 CYS B CA 1
ATOM 4370 C C . CYS B 1 371 ? 42.871 23.746 27.422 1.00 17.59 370 CYS B C 1
ATOM 4371 O O . CYS B 1 371 ? 43.802 23.491 26.650 1.00 18.61 370 CYS B O 1
ATOM 4374 N N . ALA B 1 372 ? 42.807 23.284 28.663 1.00 14.53 371 ALA B N 1
ATOM 4375 C CA . ALA B 1 372 ? 43.855 22.438 29.201 1.00 15.24 371 ALA B CA 1
ATOM 4376 C C . ALA B 1 372 ? 43.285 21.580 30.290 1.00 16.60 371 ALA B C 1
ATOM 4377 O O . ALA B 1 372 ? 42.349 21.986 30.992 1.00 16.32 371 ALA B O 1
ATOM 4379 N N . VAL B 1 373 ? 43.855 20.388 30.430 1.00 17.25 372 VAL B N 1
ATOM 4380 C CA . VAL B 1 373 ? 43.441 19.454 31.456 1.00 17.24 372 VAL B CA 1
ATOM 4381 C C . VAL B 1 373 ? 44.563 19.359 32.475 1.00 19.50 372 VAL B C 1
ATOM 4382 O O . VAL B 1 373 ? 45.742 19.262 32.109 1.00 17.86 372 VAL B O 1
ATOM 4386 N N . GLU B 1 374 ? 44.193 19.388 33.753 1.00 20.38 373 GLU B N 1
ATOM 4387 C CA . GLU B 1 374 ? 45.159 19.302 34.843 1.00 19.62 373 GLU B CA 1
ATOM 4388 C C . GLU B 1 374 ? 45.045 17.959 35.547 1.00 20.00 373 GLU B C 1
ATOM 4389 O O . GLU B 1 374 ? 43.942 17.494 35.848 1.00 18.33 373 GLU B O 1
ATOM 4395 N N . ALA B 1 375 ? 46.187 17.340 35.822 1.00 18.32 374 ALA B N 1
ATOM 4396 C CA . ALA B 1 375 ? 46.193 16.054 36.498 1.00 20.07 374 ALA B CA 1
ATOM 4397 C C . ALA B 1 375 ? 47.305 15.997 37.527 1.00 21.32 374 ALA B C 1
ATOM 4398 O O . ALA B 1 375 ? 48.316 16.685 37.403 1.00 23.98 374 ALA B O 1
ATOM 4400 N N . LEU B 1 376 ? 47.108 15.172 38.545 1.00 21.53 375 LEU B N 1
ATOM 4401 C CA . LEU B 1 376 ? 48.094 15.007 39.597 1.00 21.85 375 LEU B CA 1
ATOM 4402 C C . LEU B 1 376 ? 48.671 13.615 39.425 1.00 21.10 375 LEU B C 1
ATOM 4403 O O . LEU B 1 376 ? 47.925 12.658 39.245 1.00 21.61 375 LEU B O 1
ATOM 4408 N N . HIS B 1 377 ? 49.993 13.502 39.475 1.00 23.80 376 HIS B N 1
ATOM 4409 C CA . HIS B 1 377 ? 50.649 12.201 39.340 1.00 23.56 376 HIS B CA 1
ATOM 4410 C C . HIS B 1 377 ? 51.137 11.768 40.716 1.00 23.39 376 HIS B C 1
ATOM 4411 O O . HIS B 1 377 ? 52.046 12.368 41.275 1.00 24.65 376 HIS B O 1
ATOM 4418 N N . GLY B 1 378 ? 50.527 10.723 41.259 1.00 24.67 377 GLY B N 1
ATOM 4419 C CA . GLY B 1 378 ? 50.906 10.251 42.578 1.00 25.72 377 GLY B CA 1
ATOM 4420 C C . GLY B 1 378 ? 52.183 9.432 42.627 1.00 28.36 377 GLY B C 1
ATOM 4421 O O . GLY B 1 378 ? 52.588 8.821 41.640 1.00 26.81 377 GLY B O 1
ATOM 4422 N N . LYS B 1 379 ? 52.827 9.420 43.787 1.00 30.35 378 LYS B N 1
ATOM 4423 C CA . LYS B 1 379 ? 54.056 8.654 43.954 1.00 33.33 378 LYS B CA 1
ATOM 4424 C C . LYS B 1 379 ? 53.818 7.168 43.668 1.00 33.69 378 LYS B C 1
ATOM 4425 O O . LYS B 1 379 ? 54.756 6.429 43.367 1.00 35.54 378 LYS B O 1
ATOM 4431 N N . ASP B 1 380 ? 52.563 6.735 43.750 1.00 32.71 379 ASP B N 1
ATOM 4432 C CA . ASP B 1 380 ? 52.215 5.342 43.492 1.00 31.99 379 ASP B CA 1
ATOM 4433 C C . ASP B 1 380 ? 52.021 5.072 41.990 1.00 32.62 379 ASP B C 1
ATOM 4434 O O . ASP B 1 380 ? 51.600 3.981 41.595 1.00 31.84 379 ASP B O 1
ATOM 4439 N N . GLY B 1 381 ? 52.317 6.073 41.163 1.00 31.48 380 GLY B N 1
ATOM 4440 C CA . GLY B 1 381 ? 52.194 5.919 39.721 1.00 32.43 380 GLY B CA 1
ATOM 4441 C C . GLY B 1 381 ? 50.847 6.208 39.064 1.00 32.98 380 GLY B C 1
ATOM 4442 O O . GLY B 1 381 ? 50.742 6.182 37.834 1.00 33.39 380 GLY B O 1
ATOM 4443 N N . ARG B 1 382 ? 49.822 6.487 39.865 1.00 30.58 381 ARG B N 1
ATOM 4444 C CA . ARG B 1 382 ? 48.483 6.763 39.347 1.00 30.05 381 ARG B CA 1
ATOM 4445 C C . ARG B 1 382 ? 48.254 8.236 38.970 1.00 28.36 381 ARG B C 1
ATOM 4446 O O . ARG B 1 382 ? 48.813 9.143 39.589 1.00 24.86 381 ARG B O 1
ATOM 4454 N N . ASP B 1 383 ? 47.426 8.464 37.952 1.00 26.11 382 ASP B N 1
ATOM 4455 C CA . ASP B 1 383 ? 47.096 9.820 37.511 1.00 25.05 382 ASP B CA 1
ATOM 4456 C C . ASP B 1 383 ? 45.702 10.184 37.997 1.00 24.30 382 ASP B C 1
ATOM 4457 O O . ASP B 1 383 ? 44.818 9.328 38.069 1.00 24.61 382 ASP B O 1
ATOM 4462 N N . HIS B 1 384 ? 45.508 11.454 38.332 1.00 22.34 383 HIS B N 1
ATOM 4463 C CA . HIS B 1 384 ? 44.203 11.926 38.788 1.00 20.69 383 HIS B CA 1
ATOM 4464 C C . HIS B 1 384 ? 43.909 13.274 38.140 1.00 17.49 383 HIS B C 1
ATOM 4465 O O . HIS B 1 384 ? 44.532 14.287 38.484 1.00 16.21 383 HIS B O 1
ATOM 4472 N N . ILE B 1 385 ? 42.971 13.277 37.197 1.00 16.77 384 ILE B N 1
ATOM 4473 C CA . ILE B 1 385 ? 42.577 14.504 36.500 1.00 14.56 384 ILE B CA 1
ATOM 4474 C C . ILE B 1 385 ? 41.745 15.301 37.494 1.00 15.79 384 ILE B C 1
ATOM 4475 O O . ILE B 1 385 ? 40.798 14.765 38.066 1.00 17.61 384 ILE B O 1
ATOM 4480 N N . ILE B 1 386 ? 42.086 16.568 37.707 1.00 17.34 385 ILE B N 1
ATOM 4481 C CA . ILE B 1 386 ? 41.340 17.381 38.659 1.00 17.86 385 ILE B CA 1
ATOM 4482 C C . ILE B 1 386 ? 40.639 18.607 38.074 1.00 20.80 385 ILE B C 1
ATOM 4483 O O . ILE B 1 386 ? 39.868 19.265 38.780 1.00 23.96 385 ILE B O 1
ATOM 4488 N N . GLU B 1 387 ? 40.892 18.928 36.807 1.00 18.50 386 GLU B N 1
ATOM 4489 C CA . GLU B 1 387 ? 40.238 20.084 36.203 1.00 17.61 386 GLU B CA 1
ATOM 4490 C C . GLU B 1 387 ? 40.572 20.321 34.745 1.00 19.47 386 GLU B C 1
ATOM 4491 O O . GLU B 1 387 ? 41.638 19.909 34.267 1.00 20.56 386 GLU B O 1
ATOM 4497 N N . VAL B 1 388 ? 39.648 20.985 34.047 1.00 17.28 387 VAL B N 1
ATOM 4498 C CA . VAL B 1 388 ? 39.858 21.409 32.662 1.00 16.99 387 VAL B CA 1
ATOM 4499 C C . VAL B 1 388 ? 39.563 22.912 32.697 1.00 17.84 387 VAL B C 1
ATOM 4500 O O . VAL B 1 388 ? 38.504 23.328 33.181 1.00 18.96 387 VAL B O 1
ATOM 4504 N N . VAL B 1 389 ? 40.501 23.724 32.209 1.00 17.32 388 VAL B N 1
ATOM 4505 C CA . VAL B 1 389 ? 40.341 25.178 32.193 1.00 14.94 388 VAL B CA 1
ATOM 4506 C C . VAL B 1 389 ? 40.013 25.604 30.781 1.00 16.91 388 VAL B C 1
ATOM 4507 O O . VAL B 1 389 ? 40.312 24.867 29.833 1.00 14.69 388 VAL B O 1
ATOM 4511 N N . GLY B 1 390 ? 39.404 26.788 30.653 1.00 16.39 389 GLY B N 1
ATOM 4512 C CA . GLY B 1 390 ? 38.996 27.316 29.364 1.00 17.80 389 GLY B CA 1
ATOM 4513 C C . GLY B 1 390 ? 39.954 28.311 28.727 1.00 22.14 389 GLY B C 1
ATOM 4514 O O . GLY B 1 390 ? 41.170 28.204 28.898 1.00 21.67 389 GLY B O 1
ATOM 4515 N N . SER B 1 391 ? 39.410 29.291 28.004 1.00 22.50 390 SER B N 1
ATOM 4516 C CA . SER B 1 391 ? 40.242 30.268 27.308 1.00 22.26 390 SER B CA 1
ATOM 4517 C C . SER B 1 391 ? 40.996 31.253 28.203 1.00 22.16 390 SER B C 1
ATOM 4518 O O . SER B 1 391 ? 41.799 32.039 27.714 1.00 19.41 390 SER B O 1
ATOM 4521 N N . SER B 1 392 ? 40.752 31.221 29.507 1.00 22.01 391 SER B N 1
ATOM 4522 C CA . SER B 1 392 ? 41.474 32.123 30.391 1.00 22.72 391 SER B CA 1
ATOM 4523 C C . SER B 1 392 ? 42.608 31.384 31.102 1.00 23.34 391 SER B C 1
ATOM 4524 O O . SER B 1 392 ? 43.182 31.887 32.069 1.00 22.89 391 SER B O 1
ATOM 4527 N N . MET B 1 393 ? 42.936 30.190 30.616 1.00 21.88 392 MET B N 1
ATOM 4528 C CA . MET B 1 393 ? 44.010 29.412 31.219 1.00 23.26 392 MET B CA 1
ATOM 4529 C C . MET B 1 393 ? 45.323 30.192 31.158 1.00 21.46 392 MET B C 1
ATOM 4530 O O . MET B 1 393 ? 45.631 30.845 30.163 1.00 24.17 392 MET B O 1
ATOM 4535 N N . PRO B 1 394 ? 46.113 30.133 32.225 1.00 21.16 393 PRO B N 1
ATOM 4536 C CA . PRO B 1 394 ? 47.378 30.871 32.177 1.00 21.89 393 PRO B CA 1
ATOM 4537 C C . PRO B 1 394 ? 48.342 30.223 31.193 1.00 20.34 393 PRO B C 1
ATOM 4538 O O . PRO B 1 394 ? 48.344 29.003 31.041 1.00 18.81 393 PRO B O 1
ATOM 4542 N N . LEU B 1 395 ? 49.142 31.037 30.513 1.00 20.43 394 LEU B N 1
ATOM 4543 C CA . LEU B 1 395 ? 50.148 30.493 29.610 1.00 21.92 394 LEU B CA 1
ATOM 4544 C C . LEU B 1 395 ? 51.331 30.223 30.538 1.00 23.06 394 LEU B C 1
ATOM 4545 O O . LEU B 1 395 ? 51.640 31.042 31.410 1.00 23.21 394 LEU B O 1
ATOM 4550 N N . ILE B 1 396 ? 51.978 29.076 30.367 1.00 21.97 395 ILE B N 1
ATOM 4551 C CA . ILE B 1 396 ? 53.108 28.706 31.214 1.00 22.22 395 ILE B CA 1
ATOM 4552 C C . ILE B 1 396 ? 54.298 28.174 30.415 1.00 21.60 395 ILE B C 1
ATOM 4553 O O . ILE B 1 396 ? 54.248 28.096 29.184 1.00 21.39 395 ILE B O 1
ATOM 4558 N N . GLY B 1 397 ? 55.362 27.810 31.128 1.00 23.64 396 GLY B N 1
ATOM 4559 C CA . GLY B 1 397 ? 56.558 27.273 30.489 1.00 23.64 396 GLY B CA 1
ATOM 4560 C C . GLY B 1 397 ? 57.321 28.270 29.640 1.00 24.09 396 GLY B C 1
ATOM 4561 O O . GLY B 1 397 ? 57.124 29.475 29.771 1.00 23.23 396 GLY B O 1
ATOM 4562 N N . ASP B 1 398 ? 58.188 27.767 28.761 1.00 27.31 397 ASP B N 1
ATOM 4563 C CA . ASP B 1 398 ? 58.989 28.635 27.899 1.00 28.87 397 ASP B CA 1
ATOM 4564 C C . ASP B 1 398 ? 58.474 28.825 26.493 1.00 27.40 397 ASP B C 1
ATOM 4565 O O . ASP B 1 398 ? 59.237 29.264 25.631 1.00 27.13 397 ASP B O 1
ATOM 4570 N N . HIS B 1 399 ? 57.214 28.497 26.234 1.00 25.57 398 HIS B N 1
ATOM 4571 C CA . HIS B 1 399 ? 56.693 28.699 24.887 1.00 25.15 398 HIS B CA 1
ATOM 4572 C C . HIS B 1 399 ? 55.479 29.629 24.902 1.00 24.08 398 HIS B C 1
ATOM 4573 O O . HIS B 1 399 ? 54.604 29.557 24.041 1.00 21.40 398 HIS B O 1
ATOM 4580 N N . GLN B 1 400 ? 55.458 30.514 25.894 1.00 23.29 399 GLN B N 1
ATOM 4581 C CA . GLN B 1 400 ? 54.382 31.476 26.069 1.00 21.73 399 GLN B CA 1
ATOM 4582 C C . GLN B 1 400 ? 54.253 32.464 24.912 1.00 22.20 399 GLN B C 1
ATOM 4583 O O . GLN B 1 400 ? 53.141 32.883 24.570 1.00 22.91 399 GLN B O 1
ATOM 4589 N N . ASP B 1 401 ? 55.370 32.847 24.308 1.00 19.61 400 ASP B N 1
ATOM 4590 C CA . ASP B 1 401 ? 55.304 33.771 23.186 1.00 22.18 400 ASP B CA 1
ATOM 4591 C C . ASP B 1 401 ? 54.721 33.006 21.998 1.00 20.29 400 ASP B C 1
ATOM 4592 O O . ASP B 1 401 ? 53.896 33.517 21.244 1.00 17.84 400 ASP B O 1
ATOM 4597 N N . GLU B 1 402 ? 55.163 31.769 21.839 1.00 19.46 401 GLU B N 1
ATOM 4598 C CA . GLU B 1 402 ? 54.663 30.936 20.760 1.00 21.24 401 GLU B CA 1
ATOM 4599 C C . GLU B 1 402 ? 53.159 30.691 20.953 1.00 20.13 401 GLU B C 1
ATOM 4600 O O . GLU B 1 402 ? 52.396 30.722 19.989 1.00 19.46 401 GLU B O 1
ATOM 4606 N N . ASP B 1 403 ? 52.740 30.448 22.195 1.00 19.40 402 ASP B N 1
ATOM 4607 C CA . ASP B 1 403 ? 51.330 30.208 22.471 1.00 19.19 402 ASP B CA 1
ATOM 4608 C C . ASP B 1 403 ? 50.509 31.452 22.128 1.00 20.27 402 ASP B C 1
ATOM 4609 O O . ASP B 1 403 ? 49.426 31.343 21.546 1.00 20.44 402 ASP B O 1
ATOM 4614 N N . LYS B 1 404 ? 51.018 32.633 22.469 1.00 18.55 403 LYS B N 1
ATOM 4615 C CA . LYS B 1 404 ? 50.291 33.854 22.141 1.00 21.15 403 LYS B CA 1
ATOM 4616 C C . LYS B 1 404 ? 50.146 33.937 20.622 1.00 22.99 403 LYS B C 1
ATOM 4617 O O . LYS B 1 404 ? 49.075 34.271 20.103 1.00 24.03 403 LYS B O 1
ATOM 4623 N N . GLN B 1 405 ? 51.223 33.618 19.909 1.00 21.77 404 GLN B N 1
ATOM 4624 C CA . GLN B 1 405 ? 51.200 33.652 18.450 1.00 21.82 404 GLN B CA 1
ATOM 4625 C C . GLN B 1 405 ? 50.209 32.632 17.890 1.00 20.87 404 GLN B C 1
ATOM 4626 O O . GLN B 1 405 ? 49.547 32.887 16.883 1.00 20.20 404 GLN B O 1
ATOM 4632 N N . LEU B 1 406 ? 50.105 31.481 18.547 1.00 20.65 405 LEU B N 1
ATOM 4633 C CA . LEU B 1 406 ? 49.159 30.444 18.131 1.00 18.64 405 LEU B CA 1
ATOM 4634 C C . LEU B 1 406 ? 47.726 30.949 18.362 1.00 18.22 405 LEU B C 1
ATOM 4635 O O . LEU B 1 406 ? 46.819 30.675 17.577 1.00 19.38 405 LEU B O 1
ATOM 4640 N N . ILE B 1 407 ? 47.534 31.687 19.446 1.00 18.41 406 ILE B N 1
ATOM 4641 C CA . ILE B 1 407 ? 46.225 32.237 19.775 1.00 18.22 406 ILE B CA 1
ATOM 4642 C C . ILE B 1 407 ? 45.849 33.281 18.726 1.00 18.87 406 ILE B C 1
ATOM 4643 O O . ILE B 1 407 ? 44.700 33.333 18.283 1.00 19.11 406 ILE B O 1
ATOM 4648 N N . VAL B 1 408 ? 46.818 34.099 18.322 1.00 19.56 407 VAL B N 1
ATOM 4649 C CA . VAL B 1 408 ? 46.574 35.114 17.295 1.00 19.84 407 VAL B CA 1
ATOM 4650 C C . VAL B 1 408 ? 46.130 34.420 16.003 1.00 21.78 407 VAL B C 1
ATOM 4651 O O . VAL B 1 408 ? 45.155 34.828 15.362 1.00 20.48 407 VAL B O 1
ATOM 4655 N N . GLU B 1 409 ? 46.855 33.369 15.624 1.00 20.77 408 GLU B N 1
ATOM 4656 C CA . GLU B 1 409 ? 46.529 32.629 14.420 1.00 21.22 408 GLU B CA 1
ATOM 4657 C C . GLU B 1 409 ? 45.101 32.090 14.507 1.00 21.63 408 GLU B C 1
ATOM 4658 O O . GLU B 1 409 ? 44.327 32.171 13.549 1.00 21.11 408 GLU B O 1
ATOM 4664 N N . LEU B 1 410 ? 44.771 31.537 15.667 1.00 19.86 409 LEU B N 1
ATOM 4665 C CA . LEU B 1 410 ? 43.457 30.982 15.918 1.00 19.57 409 LEU B CA 1
ATOM 4666 C C . LEU B 1 410 ? 42.379 32.057 15.776 1.00 19.27 409 LEU B C 1
ATOM 4667 O O . LEU B 1 410 ? 41.376 31.852 15.099 1.00 20.05 409 LEU B O 1
ATOM 4672 N N . VAL B 1 411 ? 42.593 33.207 16.405 1.00 18.91 410 VAL B N 1
ATOM 4673 C CA . VAL B 1 411 ? 41.613 34.278 16.344 1.00 20.23 410 VAL B CA 1
ATOM 4674 C C . VAL B 1 411 ? 41.425 34.769 14.921 1.00 20.87 410 VAL B C 1
ATOM 4675 O O . VAL B 1 411 ? 40.288 34.936 14.455 1.00 21.11 410 VAL B O 1
ATOM 4679 N N . VAL B 1 412 ? 42.533 34.986 14.220 1.00 21.69 411 VAL B N 1
ATOM 4680 C CA . VAL B 1 412 ? 42.446 35.457 12.847 1.00 20.88 411 VAL B CA 1
ATOM 4681 C C . VAL B 1 412 ? 41.688 34.449 11.995 1.00 20.89 411 VAL B C 1
ATOM 4682 O O . VAL B 1 412 ? 40.915 34.843 11.140 1.00 19.96 411 VAL B O 1
ATOM 4686 N N . ASN B 1 413 ? 41.899 33.155 12.221 1.00 21.29 412 ASN B N 1
ATOM 4687 C CA . ASN B 1 413 ? 41.155 32.144 11.469 1.00 23.44 412 ASN B CA 1
ATOM 4688 C C . ASN B 1 413 ? 39.647 32.272 11.775 1.00 24.22 412 ASN B C 1
ATOM 4689 O O . ASN B 1 413 ? 38.809 32.163 10.876 1.00 25.90 412 ASN B O 1
ATOM 4694 N N . LYS B 1 414 ? 39.314 32.496 13.046 1.00 21.67 413 LYS B N 1
ATOM 4695 C CA . LYS B 1 414 ? 37.918 32.631 13.466 1.00 24.72 413 LYS B CA 1
ATOM 4696 C C . LYS B 1 414 ? 37.260 33.877 12.895 1.00 25.31 413 LYS B C 1
ATOM 4697 O O . LYS B 1 414 ? 36.132 33.815 12.399 1.00 25.60 413 LYS B O 1
ATOM 4703 N N . MET B 1 415 ? 37.965 35.005 12.967 1.00 25.39 414 MET B N 1
ATOM 4704 C CA . MET B 1 415 ? 37.436 36.255 12.454 1.00 25.28 414 MET B CA 1
ATOM 4705 C C . MET B 1 415 ? 37.204 36.148 10.960 1.00 28.46 414 MET B C 1
ATOM 4706 O O . MET B 1 415 ? 36.221 36.680 10.439 1.00 27.66 414 MET B O 1
ATOM 4711 N N . THR B 1 416 ? 38.105 35.455 10.270 1.00 28.66 415 THR B N 1
ATOM 4712 C CA . THR B 1 416 ? 37.980 35.289 8.828 1.00 29.14 415 THR B CA 1
ATOM 4713 C C . THR B 1 416 ? 36.636 34.653 8.485 1.00 33.07 415 THR B C 1
ATOM 4714 O O . THR B 1 416 ? 36.018 34.962 7.469 1.00 33.69 415 THR B O 1
ATOM 4718 N N . GLN B 1 417 ? 36.184 33.759 9.345 1.00 37.30 416 GLN B N 1
ATOM 4719 C CA . GLN B 1 417 ? 34.912 33.107 9.129 1.00 43.56 416 GLN B CA 1
ATOM 4720 C C . GLN B 1 417 ? 33.855 33.940 9.843 1.00 45.21 416 GLN B C 1
ATOM 4721 O O . GLN B 1 417 ? 33.331 33.560 10.883 1.00 46.48 416 GLN B O 1
ATOM 4727 N N . ALA B 1 418 ? 33.583 35.102 9.246 1.00 48.30 417 ALA B N 1
ATOM 4728 C CA . ALA B 1 418 ? 32.615 36.092 9.713 1.00 48.59 417 ALA B CA 1
ATOM 4729 C C . ALA B 1 418 ? 32.977 37.448 9.088 1.00 49.90 417 ALA B C 1
ATOM 4730 O O . ALA B 1 418 ? 32.300 37.862 8.117 1.00 51.90 417 ALA B O 1
ATOM 4732 N N . ALA C 1 114 ? 53.236 66.055 66.978 1.00 48.64 113 ALA C N 1
ATOM 4733 C CA . ALA C 1 114 ? 52.134 66.530 66.085 1.00 50.53 113 ALA C CA 1
ATOM 4734 C C . ALA C 1 114 ? 50.975 65.536 66.059 1.00 50.96 113 ALA C C 1
ATOM 4735 O O . ALA C 1 114 ? 51.176 64.344 65.811 1.00 50.69 113 ALA C O 1
ATOM 4737 N N . ARG C 1 115 ? 49.766 66.033 66.312 1.00 51.71 114 ARG C N 1
ATOM 4738 C CA . ARG C 1 115 ? 48.565 65.199 66.317 1.00 51.07 114 ARG C CA 1
ATOM 4739 C C . ARG C 1 115 ? 48.072 64.923 64.902 1.00 49.16 114 ARG C C 1
ATOM 4740 O O . ARG C 1 115 ? 47.945 65.838 64.090 1.00 48.91 114 ARG C O 1
ATOM 4748 N N . VAL C 1 116 ? 47.790 63.657 64.614 1.00 46.85 115 VAL C N 1
ATOM 4749 C CA . VAL C 1 116 ? 47.336 63.260 63.286 1.00 44.87 115 VAL C CA 1
ATOM 4750 C C . VAL C 1 116 ? 45.827 63.125 63.175 1.00 43.73 115 VAL C C 1
ATOM 4751 O O . VAL C 1 116 ? 45.220 62.278 63.826 1.00 44.22 115 VAL C O 1
ATOM 4755 N N . LEU C 1 117 ? 45.228 63.967 62.343 1.00 42.58 116 LEU C N 1
ATOM 4756 C CA . LEU C 1 117 ? 43.791 63.930 62.124 1.00 40.43 116 LEU C CA 1
ATOM 4757 C C . LEU C 1 117 ? 43.500 63.328 60.760 1.00 38.97 116 LEU C C 1
ATOM 4758 O O . LEU C 1 117 ? 43.996 63.808 59.741 1.00 39.64 116 LEU C O 1
ATOM 4763 N N . LEU C 1 118 ? 42.707 62.265 60.746 1.00 37.78 117 LEU C N 1
ATOM 4764 C CA . LEU C 1 118 ? 42.328 61.633 59.493 1.00 34.94 117 LEU C CA 1
ATOM 4765 C C . LEU C 1 118 ? 40.950 62.143 59.146 1.00 34.21 117 LEU C C 1
ATOM 4766 O O . LEU C 1 118 ? 40.008 61.971 59.922 1.00 35.49 117 LEU C O 1
ATOM 4771 N N . VAL C 1 119 ? 40.833 62.783 57.989 1.00 33.12 118 VAL C N 1
ATOM 4772 C CA . VAL C 1 119 ? 39.547 63.290 57.539 1.00 31.88 118 VAL C CA 1
ATOM 4773 C C . VAL C 1 119 ? 39.079 62.434 56.366 1.00 33.24 118 VAL C C 1
ATOM 4774 O O . VAL C 1 119 ? 39.693 62.439 55.295 1.00 33.06 118 VAL C O 1
ATOM 4778 N N . ILE C 1 120 ? 37.996 61.691 56.575 1.00 33.65 119 ILE C N 1
ATOM 4779 C CA . ILE C 1 120 ? 37.452 60.843 55.529 1.00 32.90 119 ILE C CA 1
ATOM 4780 C C . ILE C 1 120 ? 36.449 61.697 54.775 1.00 34.20 119 ILE C C 1
ATOM 4781 O O . ILE C 1 120 ? 35.324 61.909 55.234 1.00 34.24 119 ILE C O 1
ATOM 4786 N N . ASP C 1 121 ? 36.862 62.192 53.613 1.00 36.03 120 ASP C N 1
ATOM 4787 C CA . ASP C 1 121 ? 36.010 63.065 52.821 1.00 37.57 120 ASP C CA 1
ATOM 4788 C C . ASP C 1 121 ? 36.504 63.154 51.387 1.00 40.80 120 ASP C C 1
ATOM 4789 O O . ASP C 1 121 ? 37.646 62.800 51.098 1.00 40.11 120 ASP C O 1
ATOM 4794 N N . GLU C 1 122 ? 35.637 63.622 50.492 1.00 44.71 121 GLU C N 1
ATOM 4795 C CA . GLU C 1 122 ? 35.989 63.787 49.085 1.00 48.06 121 GLU C CA 1
ATOM 4796 C C . GLU C 1 122 ? 37.062 64.876 48.971 1.00 49.49 121 GLU C C 1
ATOM 4797 O O . GLU C 1 122 ? 37.114 65.794 49.791 1.00 49.70 121 GLU C O 1
ATOM 4803 N N . PRO C 1 123 ? 37.936 64.781 47.951 1.00 50.84 122 PRO C N 1
ATOM 4804 C CA . PRO C 1 123 ? 39.044 65.708 47.675 1.00 52.80 122 PRO C CA 1
ATOM 4805 C C . PRO C 1 123 ? 38.772 67.196 47.407 1.00 54.60 122 PRO C C 1
ATOM 4806 O O . PRO C 1 123 ? 39.680 68.021 47.525 1.00 55.14 122 PRO C O 1
ATOM 4810 N N . HIS C 1 124 ? 37.540 67.539 47.054 1.00 56.45 123 HIS C N 1
ATOM 4811 C CA . HIS C 1 124 ? 37.181 68.929 46.765 1.00 59.44 123 HIS C CA 1
ATOM 4812 C C . HIS C 1 124 ? 37.579 69.866 47.900 1.00 59.59 123 HIS C C 1
ATOM 4813 O O . HIS C 1 124 ? 38.414 70.755 47.720 1.00 59.57 123 HIS C O 1
ATOM 4820 N N . THR C 1 125 ? 36.973 69.663 49.066 1.00 59.25 124 THR C N 1
ATOM 4821 C CA . THR C 1 125 ? 37.275 70.476 50.237 1.00 57.71 124 THR C CA 1
ATOM 4822 C C . THR C 1 125 ? 38.671 70.131 50.727 1.00 57.37 124 THR C C 1
ATOM 4823 O O . THR C 1 125 ? 38.962 68.974 51.029 1.00 57.07 124 THR C O 1
ATOM 4827 N N . ASP C 1 126 ? 39.535 71.137 50.800 1.00 57.17 125 ASP C N 1
ATOM 4828 C CA . ASP C 1 126 ? 40.901 70.935 51.260 1.00 55.93 125 ASP C CA 1
ATOM 4829 C C . ASP C 1 126 ? 40.964 71.212 52.755 1.00 54.41 125 ASP C C 1
ATOM 4830 O O . ASP C 1 126 ? 41.235 72.336 53.184 1.00 54.30 125 ASP C O 1
ATOM 4835 N N . TRP C 1 127 ? 40.714 70.173 53.547 1.00 51.69 126 TRP C N 1
ATOM 4836 C CA . TRP C 1 127 ? 40.703 70.303 54.996 1.00 48.51 126 TRP C CA 1
ATOM 4837 C C . TRP C 1 127 ? 42.013 70.734 55.623 1.00 48.14 126 TRP C C 1
ATOM 4838 O O . TRP C 1 127 ? 42.006 71.401 56.656 1.00 47.36 126 TRP C O 1
ATOM 4849 N N . ALA C 1 128 ? 43.134 70.364 55.014 1.00 47.92 127 ALA C N 1
ATOM 4850 C CA . ALA C 1 128 ? 44.431 70.766 55.553 1.00 48.20 127 ALA C CA 1
ATOM 4851 C C . ALA C 1 128 ? 44.500 72.293 55.549 1.00 47.73 127 ALA C C 1
ATOM 4852 O O . ALA C 1 128 ? 45.103 72.901 56.432 1.00 47.74 127 ALA C O 1
ATOM 4854 N N . LYS C 1 129 ? 43.870 72.903 54.547 1.00 47.69 128 LYS C N 1
ATOM 4855 C CA . LYS C 1 129 ? 43.838 74.357 54.419 1.00 48.00 128 LYS C CA 1
ATOM 4856 C C . LYS C 1 129 ? 43.094 75.004 55.582 1.00 47.58 128 LYS C C 1
ATOM 4857 O O . LYS C 1 129 ? 43.504 76.046 56.090 1.00 48.45 128 LYS C O 1
ATOM 4863 N N . TYR C 1 130 ? 41.995 74.384 55.997 1.00 46.60 129 TYR C N 1
ATOM 4864 C CA . TYR C 1 130 ? 41.187 74.912 57.088 1.00 45.20 129 TYR C CA 1
ATOM 4865 C C . TYR C 1 130 ? 41.767 74.633 58.471 1.00 45.18 129 TYR C C 1
ATOM 4866 O O . TYR C 1 130 ? 41.437 75.314 59.440 1.00 45.00 129 TYR C O 1
ATOM 4875 N N . PHE C 1 131 ? 42.634 73.635 58.565 1.00 46.39 130 PHE C N 1
ATOM 4876 C CA . PHE C 1 131 ? 43.257 73.304 59.842 1.00 47.07 130 PHE C CA 1
ATOM 4877 C C . PHE C 1 131 ? 44.645 73.929 59.953 1.00 48.57 130 PHE C C 1
ATOM 4878 O O . PHE C 1 131 ? 45.248 73.939 61.027 1.00 47.70 130 PHE C O 1
ATOM 4886 N N . LYS C 1 132 ? 45.139 74.454 58.834 1.00 49.97 131 LYS C N 1
ATOM 4887 C CA . LYS C 1 132 ? 46.456 75.084 58.789 1.00 51.41 131 LYS C CA 1
ATOM 4888 C C . LYS C 1 132 ? 46.595 76.100 59.920 1.00 52.23 131 LYS C C 1
ATOM 4889 O O . LYS C 1 132 ? 45.717 76.941 60.125 1.00 51.97 131 LYS C O 1
ATOM 4895 N N . GLY C 1 133 ? 47.698 76.007 60.657 1.00 52.92 132 GLY C N 1
ATOM 4896 C CA . GLY C 1 133 ? 47.935 76.929 61.753 1.00 54.83 132 GLY C CA 1
ATOM 4897 C C . GLY C 1 133 ? 47.284 76.554 63.072 1.00 55.25 132 GLY C C 1
ATOM 4898 O O . GLY C 1 133 ? 47.787 76.904 64.135 1.00 54.84 132 GLY C O 1
ATOM 4899 N N . LYS C 1 134 ? 46.164 75.845 63.014 1.00 57.60 133 LYS C N 1
ATOM 4900 C CA . LYS C 1 134 ? 45.464 75.443 64.229 1.00 59.04 133 LYS C CA 1
ATOM 4901 C C . LYS C 1 134 ? 46.324 74.528 65.095 1.00 60.63 133 LYS C C 1
ATOM 4902 O O . LYS C 1 134 ? 46.908 73.559 64.608 1.00 59.35 133 LYS C O 1
ATOM 4908 N N . LYS C 1 135 ? 46.397 74.845 66.384 1.00 62.99 134 LYS C N 1
ATOM 4909 C CA . LYS C 1 135 ? 47.200 74.067 67.320 1.00 65.78 134 LYS C CA 1
ATOM 4910 C C . LYS C 1 135 ? 46.459 73.760 68.612 1.00 67.19 134 LYS C C 1
ATOM 4911 O O . LYS C 1 135 ? 45.695 74.581 69.123 1.00 67.27 134 LYS C O 1
ATOM 4917 N N . ILE C 1 136 ? 46.702 72.565 69.137 1.00 68.93 135 ILE C N 1
ATOM 4918 C CA . ILE C 1 136 ? 46.076 72.111 70.373 1.00 70.43 135 ILE C CA 1
ATOM 4919 C C . ILE C 1 136 ? 46.901 72.609 71.558 1.00 71.49 135 ILE C C 1
ATOM 4920 O O . ILE C 1 136 ? 48.125 72.492 71.564 1.00 71.69 135 ILE C O 1
ATOM 4925 N N . HIS C 1 13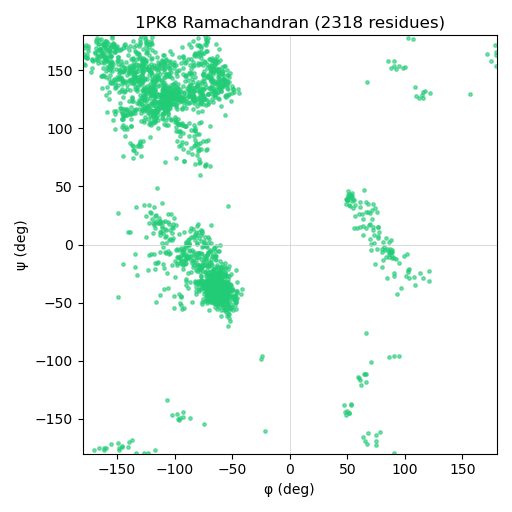7 ? 46.222 73.167 72.556 1.00 73.09 136 HIS C N 1
ATOM 4926 C CA . HIS C 1 137 ? 46.879 73.696 73.748 1.00 74.67 136 HIS C CA 1
ATOM 4927 C C . HIS C 1 137 ? 47.901 74.785 73.430 1.00 75.49 136 HIS C C 1
ATOM 4928 O O . HIS C 1 137 ? 48.725 75.140 74.273 1.00 75.18 136 HIS C O 1
ATOM 4935 N N . GLY C 1 138 ? 47.847 75.307 72.209 1.00 76.47 137 GLY C N 1
ATOM 4936 C CA . GLY C 1 138 ? 48.750 76.376 71.822 1.00 77.86 137 GLY C CA 1
ATOM 4937 C C . GLY C 1 138 ? 50.086 76.027 71.192 1.00 78.47 137 GLY C C 1
ATOM 4938 O O . GLY C 1 138 ? 50.758 76.913 70.659 1.00 79.11 137 GLY C O 1
ATOM 4939 N N . GLU C 1 139 ? 50.487 74.761 71.235 1.00 78.49 138 GLU C N 1
ATOM 4940 C CA . GLU C 1 139 ? 51.771 74.388 70.651 1.00 78.85 138 GLU C CA 1
ATOM 4941 C C . GLU C 1 139 ? 51.812 73.015 69.984 1.00 77.40 138 GLU C C 1
ATOM 4942 O O . GLU C 1 139 ? 52.728 72.724 69.212 1.00 76.86 138 GLU C O 1
ATOM 4948 N N . ILE C 1 140 ? 50.828 72.171 70.279 1.00 75.57 139 ILE C N 1
ATOM 4949 C CA . ILE C 1 140 ? 50.770 70.851 69.663 1.00 73.20 139 ILE C CA 1
ATOM 4950 C C . ILE C 1 140 ? 50.194 71.036 68.263 1.00 70.91 139 ILE C C 1
ATOM 4951 O O . ILE C 1 140 ? 49.037 71.425 68.106 1.00 70.31 139 ILE C O 1
ATOM 4956 N N . ASP C 1 141 ? 51.006 70.767 67.249 1.00 68.57 140 ASP C N 1
ATOM 4957 C CA . ASP C 1 141 ? 50.557 70.926 65.877 1.00 66.65 140 ASP C CA 1
ATOM 4958 C C . ASP C 1 141 ? 49.631 69.802 65.438 1.00 64.34 140 ASP C C 1
ATOM 4959 O O . ASP C 1 141 ? 49.687 68.687 65.965 1.00 64.28 140 ASP C O 1
ATOM 4964 N N . ILE C 1 142 ? 48.779 70.111 64.467 1.00 60.30 141 ILE C N 1
ATOM 4965 C CA . ILE C 1 142 ? 47.839 69.142 63.925 1.00 55.04 141 ILE C CA 1
ATOM 4966 C C . ILE C 1 142 ? 48.209 68.806 62.479 1.00 52.09 141 ILE C C 1
ATOM 4967 O O . ILE C 1 142 ? 48.286 69.693 61.629 1.00 50.68 141 ILE C O 1
ATOM 4972 N N . LYS C 1 143 ? 48.452 67.528 62.208 1.00 48.87 142 LYS C N 1
ATOM 4973 C CA . LYS C 1 143 ? 48.766 67.104 60.852 1.00 46.84 142 LYS C CA 1
ATOM 4974 C C . LYS C 1 143 ? 47.487 66.516 60.272 1.00 45.31 142 LYS C C 1
ATOM 4975 O O . LYS C 1 143 ? 46.803 65.728 60.924 1.00 44.21 142 LYS C O 1
ATOM 4981 N N . VAL C 1 144 ? 47.162 66.904 59.048 1.00 44.00 143 VAL C N 1
ATOM 4982 C CA . VAL C 1 144 ? 45.956 66.408 58.413 1.00 42.87 143 VAL C CA 1
ATOM 4983 C C . VAL C 1 144 ? 46.230 65.421 57.289 1.00 41.73 143 VAL C C 1
ATOM 4984 O O . VAL C 1 144 ? 47.009 65.687 56.378 1.00 41.81 143 VAL C O 1
ATOM 4988 N N . GLU C 1 145 ? 45.580 64.270 57.377 1.00 40.87 144 GLU C N 1
ATOM 4989 C CA . GLU C 1 145 ? 45.691 63.236 56.365 1.00 40.11 144 GLU C CA 1
ATOM 4990 C C . GLU C 1 145 ? 44.274 63.159 55.829 1.00 39.05 144 GLU C C 1
ATOM 4991 O O . GLU C 1 145 ? 43.327 63.071 56.609 1.00 40.69 144 GLU C O 1
ATOM 4997 N N . GLN C 1 146 ? 44.115 63.198 54.511 1.00 36.80 145 GLN C N 1
ATOM 4998 C CA . GLN C 1 146 ? 42.780 63.155 53.934 1.00 33.34 145 GLN C CA 1
ATOM 4999 C C . GLN C 1 146 ? 42.643 62.085 52.877 1.00 32.34 145 GLN C C 1
ATOM 5000 O O . GLN C 1 146 ? 43.550 61.873 52.081 1.00 31.41 145 GLN C O 1
ATOM 5006 N N . ALA C 1 147 ? 41.493 61.417 52.879 1.00 32.70 146 ALA C N 1
ATOM 5007 C CA . ALA C 1 147 ? 41.199 60.358 51.925 1.00 31.48 146 ALA C CA 1
ATOM 5008 C C . ALA C 1 147 ? 39.745 59.922 52.046 1.00 32.18 146 ALA C C 1
ATOM 5009 O O . ALA C 1 147 ? 39.101 60.146 53.078 1.00 33.11 146 ALA C O 1
ATOM 5011 N N . GLU C 1 148 ? 39.230 59.297 50.990 1.00 31.13 147 GLU C N 1
ATOM 5012 C CA . GLU C 1 148 ? 37.851 58.812 50.984 1.00 31.54 147 GLU C CA 1
ATOM 5013 C C . GLU C 1 148 ? 37.812 57.395 51.551 1.00 30.79 147 GLU C C 1
ATOM 5014 O O . GLU C 1 148 ? 38.834 56.710 51.579 1.00 29.61 147 GLU C O 1
ATOM 5020 N N . PHE C 1 149 ? 36.637 56.956 51.999 1.00 29.45 148 PHE C N 1
ATOM 5021 C CA . PHE C 1 149 ? 36.495 55.606 52.541 1.00 29.18 148 PHE C CA 1
ATOM 5022 C C . PHE C 1 149 ? 37.057 54.581 51.550 1.00 29.82 148 PHE C C 1
ATOM 5023 O O . PHE C 1 149 ? 37.776 53.654 51.930 1.00 30.27 148 PHE C O 1
ATOM 5031 N N . SER C 1 150 ? 36.719 54.764 50.275 1.00 30.74 149 SER C N 1
ATOM 5032 C CA . SER C 1 150 ? 37.137 53.860 49.210 1.00 32.26 149 SER C CA 1
ATOM 5033 C C . SER C 1 150 ? 38.635 53.608 49.042 1.00 33.09 149 SER C C 1
ATOM 5034 O O . SER C 1 150 ? 39.016 52.620 48.417 1.00 33.59 149 SER C O 1
ATOM 5037 N N . ASP C 1 151 ? 39.485 54.480 49.582 1.00 32.68 150 ASP C N 1
ATOM 5038 C CA . ASP C 1 151 ? 40.928 54.288 49.452 1.00 33.51 150 ASP C CA 1
ATOM 5039 C C . ASP C 1 151 ? 41.596 53.929 50.779 1.00 33.49 150 ASP C C 1
ATOM 5040 O O . ASP C 1 151 ? 42.822 54.003 50.917 1.00 33.36 150 ASP C O 1
ATOM 5045 N N . LEU C 1 152 ? 40.788 53.528 51.752 1.00 32.55 151 LEU C N 1
ATOM 5046 C CA . LEU C 1 152 ? 41.309 53.175 53.065 1.00 32.52 151 LEU C CA 1
ATOM 5047 C C . LEU C 1 152 ? 41.104 51.719 53.474 1.00 31.84 151 LEU C C 1
ATOM 5048 O O . LEU C 1 152 ? 40.176 51.039 53.024 1.00 30.04 151 LEU C O 1
ATOM 5053 N N . ASN C 1 153 ? 41.995 51.261 54.344 1.00 31.22 152 ASN C N 1
ATOM 5054 C CA . ASN C 1 153 ? 41.925 49.930 54.920 1.00 31.53 152 ASN C CA 1
ATOM 5055 C C . ASN C 1 153 ? 42.717 50.046 56.211 1.00 32.21 152 ASN C C 1
ATOM 5056 O O . ASN C 1 153 ? 43.423 51.037 56.421 1.00 32.85 152 ASN C O 1
ATOM 5061 N N . LEU C 1 154 ? 42.608 49.053 57.082 1.00 33.21 153 LEU C N 1
ATOM 5062 C CA . LEU C 1 154 ? 43.321 49.118 58.348 1.00 34.16 153 LEU C CA 1
ATOM 5063 C C . LEU C 1 154 ? 43.426 47.757 59.016 1.00 34.22 153 LEU C C 1
ATOM 5064 O O . LEU C 1 154 ? 42.844 46.778 58.555 1.00 35.31 153 LEU C O 1
ATOM 5069 N N . VAL C 1 155 ? 44.191 47.714 60.100 1.00 34.58 154 VAL C N 1
ATOM 5070 C CA . VAL C 1 155 ? 44.368 46.511 60.900 1.00 33.28 154 VAL C CA 1
ATOM 5071 C C . VAL C 1 155 ? 44.448 47.0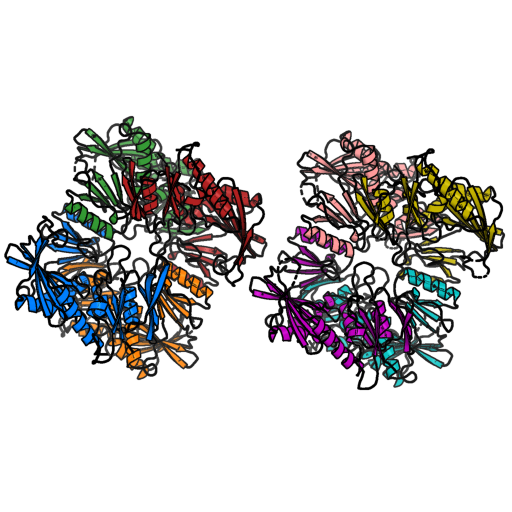29 62.327 1.00 33.33 154 VAL C C 1
ATOM 5072 O O . VAL C 1 155 ? 45.185 47.974 62.609 1.00 33.27 154 VAL C O 1
ATOM 5076 N N . ALA C 1 156 ? 43.684 46.427 63.229 1.00 33.17 155 ALA C N 1
ATOM 5077 C CA . ALA C 1 156 ? 43.680 46.879 64.612 1.00 33.61 155 ALA C CA 1
ATOM 5078 C C . ALA C 1 156 ? 43.919 45.737 65.590 1.00 34.29 155 ALA C C 1
ATOM 5079 O O . ALA C 1 156 ? 43.428 44.626 65.397 1.00 32.35 155 ALA C O 1
ATOM 5081 N N . HIS C 1 157 ? 44.683 46.025 66.639 1.00 33.89 156 HIS C N 1
ATOM 5082 C CA . HIS C 1 157 ? 44.998 45.032 67.661 1.00 34.58 156 HIS C CA 1
ATOM 5083 C C . HIS C 1 157 ? 44.376 45.447 68.985 1.00 34.80 156 HIS C C 1
ATOM 5084 O O . HIS C 1 157 ? 44.328 46.629 69.319 1.00 35.57 156 HIS C O 1
ATOM 5091 N N . ALA C 1 158 ? 43.897 44.471 69.738 1.00 35.53 157 ALA C N 1
ATOM 5092 C CA . ALA C 1 158 ? 43.291 44.762 71.018 1.00 37.65 157 ALA C CA 1
ATOM 5093 C C . ALA C 1 158 ? 44.328 45.405 71.938 1.00 39.69 157 ALA C C 1
ATOM 5094 O O . ALA C 1 158 ? 43.975 46.162 72.846 1.00 40.52 157 ALA C O 1
ATOM 5096 N N . ASN C 1 159 ? 45.604 45.109 71.697 1.00 39.77 158 ASN C N 1
ATOM 5097 C CA . ASN C 1 159 ? 46.670 45.655 72.528 1.00 42.00 158 ASN C CA 1
ATOM 5098 C C . ASN C 1 159 ? 46.876 47.147 72.319 1.00 42.52 158 ASN C C 1
ATOM 5099 O O . ASN C 1 159 ? 47.522 47.803 73.133 1.00 44.69 158 ASN C O 1
ATOM 5104 N N . GLY C 1 160 ? 46.332 47.687 71.233 1.00 42.59 159 GLY C N 1
ATOM 5105 C CA . GLY C 1 160 ? 46.486 49.108 70.975 1.00 41.74 159 GLY C CA 1
ATOM 5106 C C . GLY C 1 160 ? 47.160 49.422 69.654 1.00 41.74 159 GLY C C 1
ATOM 5107 O O . GLY C 1 160 ? 46.874 50.449 69.030 1.00 41.33 159 GLY C O 1
ATOM 5108 N N . GLY C 1 161 ? 48.060 48.545 69.223 1.00 41.84 160 GLY C N 1
ATOM 5109 C CA . GLY C 1 161 ? 48.743 48.766 67.964 1.00 42.52 160 GLY C CA 1
ATOM 5110 C C . GLY C 1 161 ? 47.736 48.794 66.830 1.00 44.00 160 GLY C C 1
ATOM 5111 O O . GLY C 1 161 ? 46.705 48.121 66.893 1.00 43.62 160 GLY C O 1
ATOM 5112 N N . PHE C 1 162 ? 48.019 49.577 65.794 1.00 44.67 161 PHE C N 1
ATOM 5113 C CA . PHE C 1 162 ? 47.126 49.666 64.645 1.00 45.33 161 PHE C CA 1
ATOM 5114 C C . PHE C 1 162 ? 47.713 50.550 63.558 1.00 44.37 161 PHE C C 1
ATOM 5115 O O . PHE C 1 162 ? 48.598 51.363 63.813 1.00 44.43 161 PHE C O 1
ATOM 5123 N N . SER C 1 163 ? 47.205 50.386 62.343 1.00 44.07 162 SER C N 1
ATOM 5124 C CA . SER C 1 163 ? 47.670 51.166 61.206 1.00 44.06 162 SER C CA 1
ATOM 5125 C C . SER C 1 163 ? 46.577 51.325 60.162 1.00 42.32 162 SER C C 1
ATOM 5126 O O . SER C 1 163 ? 45.889 50.368 59.825 1.00 44.07 162 SER C O 1
ATOM 5129 N N . VAL C 1 164 ? 46.424 52.543 59.660 1.00 41.30 163 VAL C N 1
ATOM 5130 C CA . VAL C 1 164 ? 45.442 52.837 58.630 1.00 41.35 163 VAL C CA 1
ATOM 5131 C C . VAL C 1 164 ? 46.233 52.976 57.337 1.00 43.18 163 VAL C C 1
ATOM 5132 O O . VAL C 1 164 ? 47.157 53.782 57.258 1.00 43.87 163 VAL C O 1
ATOM 5136 N N . ASP C 1 165 ? 45.884 52.186 56.329 1.00 45.01 164 ASP C N 1
ATOM 5137 C CA . ASP C 1 165 ? 46.594 52.252 55.060 1.00 46.34 164 ASP C CA 1
ATOM 5138 C C . ASP C 1 165 ? 45.782 53.030 54.031 1.00 46.42 164 ASP C C 1
ATOM 5139 O O . ASP C 1 165 ? 44.589 52.788 53.850 1.00 46.43 164 ASP C O 1
ATOM 5144 N N . MET C 1 166 ? 46.451 53.966 53.362 1.00 47.20 165 MET C N 1
ATOM 5145 C CA . MET C 1 166 ? 45.813 54.848 52.390 1.00 48.45 165 MET C CA 1
ATOM 5146 C C . MET C 1 166 ? 46.312 54.696 50.951 1.00 49.35 165 MET C C 1
ATOM 5147 O O . MET C 1 166 ? 47.504 54.517 50.717 1.00 49.33 165 MET C O 1
ATOM 5152 N N . GLU C 1 167 ? 45.378 54.782 50.005 1.00 50.91 166 GLU C N 1
ATOM 5153 C CA . GLU C 1 167 ? 45.631 54.679 48.561 1.00 52.84 166 GLU C CA 1
ATOM 5154 C C . GLU C 1 167 ? 45.649 53.267 48.005 1.00 53.28 166 GLU C C 1
ATOM 5155 O O . GLU C 1 167 ? 45.365 53.066 46.822 1.00 53.51 166 GLU C O 1
ATOM 5161 N N . VAL C 1 176 ? 50.626 53.376 48.420 1.00 51.78 175 VAL C N 1
ATOM 5162 C CA . VAL C 1 176 ? 50.115 52.926 49.708 1.00 52.92 175 VAL C CA 1
ATOM 5163 C C . VAL C 1 176 ? 50.953 53.430 50.879 1.00 53.25 175 VAL C C 1
ATOM 5164 O O . VAL C 1 176 ? 52.076 52.974 51.095 1.00 53.10 175 VAL C O 1
ATOM 5168 N N . ARG C 1 177 ? 50.398 54.375 51.631 1.00 53.46 176 ARG C N 1
ATOM 5169 C CA . ARG C 1 177 ? 51.077 54.928 52.795 1.00 53.77 176 ARG C CA 1
ATOM 5170 C C . ARG C 1 177 ? 50.253 54.615 54.042 1.00 53.03 176 ARG C C 1
ATOM 5171 O O . ARG C 1 177 ? 49.021 54.655 54.013 1.00 52.92 176 ARG C O 1
ATOM 5179 N N . SER C 1 178 ? 50.935 54.299 55.137 1.00 51.96 177 SER C N 1
ATOM 5180 C CA . SER C 1 178 ? 50.254 53.968 56.380 1.00 51.40 177 SER C CA 1
ATOM 5181 C C . SER C 1 178 ? 50.398 55.080 57.406 1.00 50.26 177 SER C C 1
ATOM 5182 O O . SER C 1 178 ? 51.418 55.764 57.455 1.00 50.37 177 SER C O 1
ATOM 5185 N N . LEU C 1 179 ? 49.366 55.255 58.222 1.00 48.41 178 LEU C N 1
ATOM 5186 C CA . LEU C 1 179 ? 49.371 56.283 59.251 1.00 46.89 178 LEU C CA 1
ATOM 5187 C C . LEU C 1 179 ? 48.629 55.801 60.488 1.00 45.53 178 LEU C C 1
ATOM 5188 O O . LEU C 1 179 ? 47.973 54.764 60.457 1.00 46.04 178 LEU C O 1
ATOM 5193 N N . LYS C 1 180 ? 48.744 56.552 61.578 1.00 44.74 179 LYS C N 1
ATOM 5194 C CA . LYS C 1 180 ? 48.069 56.220 62.831 1.00 44.30 179 LYS C CA 1
ATOM 5195 C C . LYS C 1 180 ? 47.347 57.466 63.322 1.00 43.53 179 LYS C C 1
ATOM 5196 O O . LYS C 1 180 ? 47.901 58.257 64.080 1.00 44.07 179 LYS C O 1
ATOM 5202 N N . PRO C 1 181 ? 46.094 57.660 62.890 1.00 41.96 180 PRO C N 1
ATOM 5203 C CA . PRO C 1 181 ? 45.324 58.835 63.309 1.00 40.41 180 PRO C CA 1
ATOM 5204 C C . PRO C 1 181 ? 45.049 58.877 64.806 1.00 38.85 180 PRO C C 1
ATOM 5205 O O . PRO C 1 181 ? 44.747 57.851 65.411 1.00 38.44 180 PRO C O 1
ATOM 5209 N N . ASP C 1 182 ? 45.160 60.066 65.393 1.00 37.30 181 ASP C N 1
ATOM 5210 C CA . ASP C 1 182 ? 44.881 60.253 66.813 1.00 34.91 181 ASP C CA 1
ATOM 5211 C C . ASP C 1 182 ? 43.420 60.664 66.898 1.00 34.47 181 ASP C C 1
ATOM 5212 O O . ASP C 1 182 ? 42.798 60.594 67.958 1.00 33.16 181 ASP C O 1
ATOM 5217 N N . PHE C 1 183 ? 42.883 61.096 65.760 1.00 31.73 182 PHE C N 1
ATOM 5218 C CA . PHE C 1 183 ? 41.503 61.533 65.690 1.00 31.43 182 PHE C CA 1
ATOM 5219 C C . PHE C 1 183 ? 40.966 61.393 64.270 1.00 31.13 182 PHE C C 1
ATOM 5220 O O . PHE C 1 183 ? 41.726 61.359 63.307 1.00 32.51 182 PHE C O 1
ATOM 5228 N N . VAL C 1 184 ? 39.651 61.311 64.141 1.00 30.94 183 VAL C N 1
ATOM 5229 C CA . VAL C 1 184 ? 39.044 61.160 62.829 1.00 31.12 183 VAL C CA 1
ATOM 5230 C C . VAL C 1 184 ? 37.826 62.041 62.680 1.00 29.25 183 VAL C C 1
ATOM 5231 O O . VAL C 1 184 ? 37.047 62.197 63.615 1.00 30.39 183 VAL C O 1
ATOM 5235 N N . LEU C 1 185 ? 37.678 62.620 61.496 1.00 28.72 184 LEU C N 1
ATOM 5236 C CA . LEU C 1 185 ? 36.527 63.450 61.171 1.00 28.38 184 LEU C CA 1
ATOM 5237 C C . LEU C 1 185 ? 35.925 62.693 60.002 1.00 27.99 184 LEU C C 1
ATOM 5238 O O . LEU C 1 185 ? 36.600 62.471 58.999 1.00 28.35 184 LEU C O 1
ATOM 5243 N N . ILE C 1 186 ? 34.666 62.287 60.130 1.00 28.84 185 ILE C N 1
ATOM 5244 C CA . ILE C 1 186 ? 34.009 61.522 59.070 1.00 29.38 185 ILE C CA 1
ATOM 5245 C C . ILE C 1 186 ? 32.931 62.337 58.360 1.00 27.80 185 ILE C C 1
ATOM 5246 O O . ILE C 1 186 ? 31.904 62.681 58.943 1.00 28.26 185 ILE C O 1
ATOM 5251 N N . ARG C 1 187 ? 33.184 62.635 57.090 1.00 26.45 186 ARG C N 1
ATOM 5252 C CA . ARG C 1 187 ? 32.276 63.435 56.278 1.00 26.33 186 ARG C CA 1
ATOM 5253 C C . ARG C 1 187 ? 31.586 62.613 55.206 1.00 26.06 186 ARG C C 1
ATOM 5254 O O . ARG C 1 187 ? 30.757 63.123 54.465 1.00 26.16 186 ARG C O 1
ATOM 5262 N N . GLN C 1 188 ? 31.932 61.335 55.134 1.00 27.08 187 GLN C N 1
ATOM 5263 C CA . GLN C 1 188 ? 31.381 60.440 54.131 1.00 26.31 187 GLN C CA 1
ATOM 5264 C C . GLN C 1 188 ? 30.414 59.414 54.709 1.00 25.44 187 GLN C C 1
ATOM 5265 O O . GLN C 1 188 ? 30.479 59.084 55.893 1.00 24.04 187 GLN C O 1
ATOM 5271 N N . HIS C 1 189 ? 29.520 58.918 53.858 1.00 23.40 188 HIS C N 1
ATOM 5272 C CA . HIS C 1 189 ? 28.539 57.908 54.249 1.00 23.04 188 HIS C CA 1
ATOM 5273 C C . HIS C 1 189 ? 29.266 56.582 54.474 1.00 22.62 188 HIS C C 1
ATOM 5274 O O . HIS C 1 189 ? 29.914 56.054 53.564 1.00 22.07 188 HIS C O 1
ATOM 5281 N N . ALA C 1 190 ? 29.158 56.047 55.685 1.00 22.32 189 ALA C N 1
ATOM 5282 C CA . ALA C 1 190 ? 29.817 54.792 56.026 1.00 21.17 189 ALA C CA 1
ATOM 5283 C C . ALA C 1 190 ? 29.149 53.582 55.363 1.00 22.41 189 ALA C C 1
ATOM 5284 O O . ALA C 1 190 ? 29.747 52.505 55.268 1.00 21.29 189 ALA C O 1
ATOM 5286 N N . PHE C 1 191 ? 27.916 53.754 54.894 1.00 21.60 190 PHE C N 1
ATOM 5287 C CA . PHE C 1 191 ? 27.214 52.632 54.290 1.00 21.53 190 PHE C CA 1
ATOM 5288 C C . PHE C 1 191 ? 26.182 53.022 53.248 1.00 21.57 190 PHE C C 1
ATOM 5289 O O . PHE C 1 191 ? 25.461 54.018 53.386 1.00 23.46 190 PHE C O 1
ATOM 5297 N N . SER C 1 192 ? 26.126 52.214 52.201 1.00 19.60 191 SER C N 1
ATOM 5298 C CA . SER C 1 192 ? 25.173 52.392 51.121 1.00 22.19 191 SER C CA 1
ATOM 5299 C C . SER C 1 192 ? 24.952 50.991 50.586 1.00 22.73 191 SER C C 1
ATOM 5300 O O . SER C 1 192 ? 25.900 50.213 50.487 1.00 21.23 191 SER C O 1
ATOM 5303 N N . MET C 1 193 ? 23.712 50.659 50.251 1.00 23.44 192 MET C N 1
ATOM 5304 C CA . MET C 1 193 ? 23.434 49.327 49.739 1.00 24.76 192 MET C CA 1
ATOM 5305 C C . MET C 1 193 ? 23.778 49.194 48.254 1.00 25.85 192 MET C C 1
ATOM 5306 O O . MET C 1 193 ? 23.585 48.135 47.654 1.00 26.60 192 MET C O 1
ATOM 5311 N N . ALA C 1 194 ? 24.291 50.275 47.670 1.00 26.91 193 ALA C N 1
ATOM 5312 C CA . ALA C 1 194 ? 24.706 50.261 46.268 1.00 29.06 193 ALA C CA 1
ATOM 5313 C C . ALA C 1 194 ? 26.046 49.528 46.262 1.00 31.26 193 ALA C C 1
ATOM 5314 O O . ALA C 1 194 ? 26.695 49.422 47.302 1.00 30.17 193 ALA C O 1
ATOM 5316 N N . ARG C 1 195 ? 26.471 49.027 45.105 1.00 32.87 194 ARG C N 1
ATOM 5317 C CA . ARG C 1 195 ? 27.730 48.291 45.044 1.00 32.96 194 ARG C CA 1
ATOM 5318 C C . ARG C 1 195 ? 28.936 49.099 45.545 1.00 32.06 194 ARG C C 1
ATOM 5319 O O . ARG C 1 195 ? 29.055 50.293 45.284 1.00 32.66 194 ARG C O 1
ATOM 5327 N N . ASN C 1 196 ? 29.820 48.428 46.282 1.00 32.71 195 ASN C N 1
ATOM 5328 C CA . ASN C 1 196 ? 31.033 49.037 46.834 1.00 32.55 195 ASN C CA 1
ATOM 5329 C C . ASN C 1 196 ? 30.826 50.160 47.860 1.00 31.20 195 ASN C C 1
ATOM 5330 O O . ASN C 1 196 ? 31.758 50.909 48.150 1.00 30.41 195 ASN C O 1
ATOM 5335 N N . GLY C 1 197 ? 29.624 50.280 48.414 1.00 29.93 196 GLY C N 1
ATOM 5336 C CA . GLY C 1 197 ? 29.376 51.340 49.381 1.00 27.29 196 GLY C CA 1
ATOM 5337 C C . GLY C 1 197 ? 29.365 50.908 50.838 1.00 25.79 196 GLY C C 1
ATOM 5338 O O . GLY C 1 197 ? 28.995 51.684 51.720 1.00 23.23 196 GLY C O 1
ATOM 5339 N N . ASP C 1 198 ? 29.780 49.676 51.101 1.00 24.46 197 ASP C N 1
ATOM 5340 C CA . ASP C 1 198 ? 29.785 49.169 52.462 1.00 24.75 197 ASP C CA 1
ATOM 5341 C C . ASP C 1 198 ? 31.136 49.366 53.137 1.00 25.33 197 ASP C C 1
ATOM 5342 O O . ASP C 1 198 ? 32.099 48.640 52.856 1.00 24.02 197 ASP C O 1
ATOM 5347 N N . TYR C 1 199 ? 31.197 50.347 54.033 1.00 23.83 198 TYR C N 1
ATOM 5348 C CA . TYR C 1 199 ? 32.427 50.650 54.752 1.00 24.90 198 TYR C CA 1
ATOM 5349 C C . TYR C 1 199 ? 32.242 50.500 56.261 1.00 23.35 198 TYR C C 1
ATOM 5350 O O . TYR C 1 199 ? 32.994 51.066 57.054 1.00 25.30 198 TYR C O 1
ATOM 5359 N N . ARG C 1 200 ? 31.236 49.730 56.652 1.00 24.03 199 ARG C N 1
ATOM 5360 C CA . ARG C 1 200 ? 30.951 49.507 58.064 1.00 23.92 199 ARG C CA 1
ATOM 5361 C C . ARG C 1 200 ? 32.129 48.855 58.789 1.00 23.89 199 ARG C C 1
ATOM 5362 O O . ARG C 1 200 ? 32.473 49.262 59.893 1.00 24.30 199 ARG C O 1
ATOM 5370 N N . SER C 1 201 ? 32.753 47.856 58.169 1.00 23.15 200 SER C N 1
ATOM 5371 C CA . SER C 1 201 ? 33.879 47.170 58.797 1.00 24.92 200 SER C CA 1
ATOM 5372 C C . SER C 1 201 ? 35.059 48.101 59.093 1.00 23.75 200 SER C C 1
ATOM 5373 O O . SER C 1 201 ? 35.868 47.799 59.959 1.00 23.66 200 SER C O 1
ATOM 5376 N N . LEU C 1 202 ? 35.162 49.224 58.385 1.00 24.49 201 LEU C N 1
ATOM 5377 C CA . LEU C 1 202 ? 36.244 50.182 58.648 1.00 23.83 201 LEU C CA 1
ATOM 5378 C C . LEU C 1 202 ? 35.859 51.018 59.871 1.00 22.72 201 LEU C C 1
ATOM 5379 O O . LEU C 1 202 ? 36.713 51.457 60.634 1.00 24.33 201 LEU C O 1
ATOM 5384 N N . VAL C 1 203 ? 34.560 51.228 60.048 1.00 22.36 202 VAL C N 1
ATOM 5385 C CA . VAL C 1 203 ? 34.040 51.968 61.188 1.00 19.33 202 VAL C CA 1
ATOM 5386 C C . VAL C 1 203 ? 34.239 51.096 62.432 1.00 20.13 202 VAL C C 1
ATOM 5387 O O . VAL C 1 203 ? 34.595 51.584 63.511 1.00 20.05 202 VAL C O 1
ATOM 5391 N N . ILE C 1 204 ? 34.005 49.802 62.270 1.00 19.19 203 ILE C N 1
ATOM 5392 C CA . ILE C 1 204 ? 34.173 48.845 63.357 1.00 19.87 203 ILE C CA 1
ATOM 5393 C C . ILE C 1 204 ? 35.657 48.809 63.730 1.00 21.41 203 ILE C C 1
ATOM 5394 O O . ILE C 1 204 ? 36.008 48.817 64.906 1.00 22.54 203 ILE C O 1
ATOM 5399 N N . GLY C 1 205 ? 36.511 48.771 62.708 1.00 22.44 204 GLY C N 1
ATOM 5400 C CA . GLY C 1 205 ? 37.949 48.745 62.908 1.00 23.85 204 GLY C CA 1
ATOM 5401 C C . GLY C 1 205 ? 38.464 49.985 63.609 1.00 25.79 204 GLY C C 1
ATOM 5402 O O . GLY C 1 205 ? 39.306 49.898 64.502 1.00 26.62 204 GLY C O 1
ATOM 5403 N N . LEU C 1 206 ? 37.966 51.150 63.212 1.00 25.95 205 LEU C N 1
ATOM 5404 C CA . LEU C 1 206 ? 38.388 52.386 63.846 1.00 25.64 205 LEU C CA 1
ATOM 5405 C C . LEU C 1 206 ? 37.995 52.373 65.325 1.00 26.13 205 LEU C C 1
ATOM 5406 O O . LEU C 1 206 ? 38.769 52.801 66.180 1.00 26.57 205 LEU C O 1
ATOM 5411 N N . GLN C 1 207 ? 36.795 51.873 65.623 1.00 26.11 206 GLN C N 1
ATOM 5412 C CA . GLN C 1 207 ? 36.300 51.796 67.004 1.00 25.55 206 GLN C CA 1
ATOM 5413 C C . GLN C 1 207 ? 37.109 50.768 67.789 1.00 25.37 206 GLN C C 1
ATOM 5414 O O . GLN C 1 207 ? 37.368 50.924 68.976 1.00 26.05 206 GLN C O 1
ATOM 5420 N N . TYR C 1 208 ? 37.498 49.711 67.092 1.00 27.27 207 TYR C N 1
ATOM 5421 C CA . TYR C 1 208 ? 38.282 48.621 67.644 1.00 26.15 207 TYR C CA 1
ATOM 5422 C C . TYR C 1 208 ? 39.671 49.137 68.057 1.00 27.39 207 TYR C C 1
ATOM 5423 O O . TYR C 1 208 ? 40.258 48.676 69.045 1.00 26.98 207 TYR C O 1
ATOM 5432 N N . ALA C 1 209 ? 40.187 50.094 67.288 1.00 26.75 208 ALA C N 1
ATOM 5433 C CA . ALA C 1 209 ? 41.489 50.688 67.552 1.00 26.89 208 ALA C CA 1
ATOM 5434 C C . ALA C 1 209 ? 41.356 51.824 68.561 1.00 27.14 208 ALA C C 1
ATOM 5435 O O . ALA C 1 209 ? 42.348 52.412 68.979 1.00 27.44 208 ALA C O 1
ATOM 5437 N N . GLY C 1 210 ? 40.120 52.131 68.941 1.00 28.54 209 GLY C N 1
ATOM 5438 C CA . GLY C 1 210 ? 39.865 53.178 69.920 1.00 29.95 209 GLY C CA 1
ATOM 5439 C C . GLY C 1 210 ? 40.077 54.624 69.498 1.00 30.34 209 GLY C C 1
ATOM 5440 O O . GLY C 1 210 ? 40.262 55.498 70.346 1.00 30.87 209 GLY C O 1
ATOM 5441 N N . ILE C 1 211 ? 40.041 54.887 68.197 1.00 29.29 210 ILE C N 1
ATOM 5442 C CA . ILE C 1 211 ? 40.244 56.237 67.691 1.00 28.68 210 ILE C CA 1
ATOM 5443 C C . ILE C 1 211 ? 39.022 57.133 67.877 1.00 29.09 210 ILE C C 1
ATOM 5444 O O . ILE C 1 211 ? 37.940 56.805 67.410 1.00 28.19 210 ILE C O 1
ATOM 5449 N N . PRO C 1 212 ? 39.187 58.284 68.557 1.00 30.62 211 PRO C N 1
ATOM 5450 C CA . PRO C 1 212 ? 38.100 59.241 68.806 1.00 30.99 211 PRO C CA 1
ATOM 5451 C C . PRO C 1 212 ? 37.638 59.840 67.471 1.00 30.93 211 PRO C C 1
ATOM 5452 O O . PRO C 1 212 ? 38.437 59.948 66.542 1.00 31.03 211 PRO C O 1
ATOM 5456 N N . SER C 1 213 ? 36.372 60.243 67.373 1.00 31.04 212 SER C N 1
ATOM 5457 C CA . SER C 1 213 ? 35.872 60.783 66.109 1.00 31.25 212 SER C CA 1
ATOM 5458 C C . SER C 1 213 ? 34.664 61.721 66.164 1.00 31.37 212 SER C C 1
ATOM 5459 O O . SER C 1 213 ? 33.987 61.835 67.189 1.00 33.50 212 SER C O 1
ATOM 5462 N N . VAL C 1 214 ? 34.419 62.396 65.040 1.00 28.73 213 VAL C N 1
ATOM 5463 C CA . VAL C 1 214 ? 33.289 63.312 64.870 1.00 26.98 213 VAL C CA 1
ATOM 5464 C C . VAL C 1 214 ? 32.619 63.009 63.522 1.00 26.01 213 VAL C C 1
ATOM 5465 O O . VAL C 1 214 ? 33.252 63.157 62.476 1.00 25.24 213 VAL C O 1
ATOM 5469 N N . ASN C 1 215 ? 31.360 62.568 63.544 1.00 24.20 214 ASN C N 1
ATOM 5470 C CA . ASN C 1 215 ? 30.633 62.338 64.784 1.00 22.47 214 ASN C CA 1
ATOM 5471 C C . ASN C 1 215 ? 31.206 61.083 65.442 1.00 21.88 214 ASN C C 1
ATOM 5472 O O . ASN C 1 215 ? 32.079 60.426 64.874 1.00 18.63 214 ASN C O 1
ATOM 5477 N N . SER C 1 216 ? 30.725 60.754 66.636 1.00 19.57 215 SER C N 1
ATOM 5478 C CA . SER C 1 216 ? 31.218 59.571 67.342 1.00 19.81 215 SER C CA 1
ATOM 5479 C C . SER C 1 216 ? 31.095 58.336 66.452 1.00 20.44 215 SER C C 1
ATOM 5480 O O . SER C 1 216 ? 30.152 58.217 65.664 1.00 20.01 215 SER C O 1
ATOM 5483 N N . LEU C 1 217 ? 32.042 57.416 66.574 1.00 20.87 216 LEU C N 1
ATOM 5484 C CA . LEU C 1 217 ? 31.983 56.206 65.771 1.00 21.69 216 LEU C CA 1
ATOM 5485 C C . LEU C 1 217 ? 30.687 55.446 66.094 1.00 21.71 216 LEU C C 1
ATOM 5486 O O . LEU C 1 217 ? 30.057 54.850 65.215 1.00 21.27 216 LEU C O 1
ATOM 5491 N N . HIS C 1 218 ? 30.284 55.482 67.358 1.00 22.54 217 HIS C N 1
ATOM 5492 C CA . HIS C 1 218 ? 29.057 54.822 67.775 1.00 22.38 217 HIS C CA 1
ATOM 5493 C C . HIS C 1 218 ? 27.863 55.341 66.970 1.00 24.17 217 HIS C C 1
ATOM 5494 O O . HIS C 1 218 ? 27.070 54.551 66.443 1.00 23.59 217 HIS C O 1
ATOM 5501 N N . SER C 1 219 ? 27.731 56.664 66.872 1.00 22.77 218 SER C N 1
ATOM 5502 C CA . SER C 1 219 ? 26.618 57.248 66.127 1.00 22.28 218 SER C CA 1
ATOM 5503 C C . SER C 1 219 ? 26.731 56.919 64.639 1.00 22.85 218 SER C C 1
ATOM 5504 O O . SER C 1 219 ? 25.726 56.688 63.964 1.00 23.51 218 SER C O 1
ATOM 5507 N N . VAL C 1 220 ? 27.958 56.901 64.130 1.00 20.59 219 VAL C N 1
ATOM 5508 C CA . VAL C 1 220 ? 28.190 56.600 62.723 1.00 19.14 219 VAL C CA 1
ATOM 5509 C C . VAL C 1 220 ? 27.710 55.188 62.404 1.00 20.68 219 VAL C C 1
ATOM 5510 O O . VAL C 1 220 ? 27.003 54.966 61.415 1.00 19.91 219 VAL C O 1
ATOM 5514 N N . TYR C 1 221 ? 28.092 54.240 63.256 1.00 18.92 220 TYR C N 1
ATOM 5515 C CA . TYR C 1 221 ? 27.719 52.845 63.078 1.00 19.11 220 TYR C CA 1
ATOM 5516 C C . TYR C 1 221 ? 26.210 52.695 63.112 1.00 18.26 220 TYR C C 1
ATOM 5517 O O . TYR C 1 221 ? 25.629 52.021 62.266 1.00 16.19 220 TYR C O 1
ATOM 5526 N N . ASN C 1 222 ? 25.574 53.340 64.084 1.00 18.06 221 ASN C N 1
ATOM 5527 C CA . ASN C 1 222 ? 24.130 53.252 64.223 1.00 19.15 221 ASN C CA 1
ATOM 5528 C C . ASN C 1 222 ? 23.352 54.048 63.188 1.00 21.19 221 ASN C C 1
ATOM 5529 O O . ASN C 1 222 ? 22.135 53.882 63.062 1.00 19.59 221 ASN C O 1
ATOM 5534 N N . PHE C 1 223 ? 24.044 54.905 62.441 1.00 21.39 222 PHE C N 1
ATOM 5535 C CA . PHE C 1 223 ? 23.376 55.688 61.406 1.00 21.64 222 PHE C CA 1
ATOM 5536 C C . PHE C 1 223 ? 23.338 54.881 60.102 1.00 21.26 222 PHE C C 1
ATOM 5537 O O . PHE C 1 223 ? 22.721 55.304 59.122 1.00 21.25 222 PHE C O 1
ATOM 5545 N N . CYS C 1 224 ? 23.984 53.715 60.100 1.00 20.05 223 CYS C N 1
ATOM 5546 C CA . CYS C 1 224 ? 24.045 52.875 58.900 1.00 20.09 223 CYS C CA 1
ATOM 5547 C C . CYS C 1 224 ? 22.761 52.156 58.431 1.00 20.66 223 CYS C C 1
ATOM 5548 O O . CYS C 1 224 ? 22.820 51.341 57.502 1.00 21.88 223 CYS C O 1
ATOM 5551 N N . ASP C 1 225 ? 21.622 52.450 59.067 1.00 18.49 224 ASP C N 1
ATOM 5552 C CA . ASP C 1 225 ? 20.314 51.904 58.676 1.00 16.50 224 ASP C CA 1
ATOM 5553 C C . ASP C 1 225 ? 19.294 53.029 58.874 1.00 18.73 224 ASP C C 1
ATOM 5554 O O . ASP C 1 225 ? 18.862 53.300 59.993 1.00 16.27 224 ASP C O 1
ATOM 5559 N N . LYS C 1 226 ? 18.905 53.693 57.795 1.00 20.31 225 LYS C N 1
ATOM 5560 C CA . LYS C 1 226 ? 17.954 54.783 57.922 1.00 23.32 225 LYS C CA 1
ATOM 5561 C C . LYS C 1 226 ? 16.724 54.506 58.802 1.00 23.46 225 LYS C C 1
ATOM 5562 O O . LYS C 1 226 ? 16.314 55.365 59.581 1.00 21.18 225 LYS C O 1
ATOM 5568 N N . PRO C 1 227 ? 16.120 53.310 58.702 1.00 23.56 226 PRO C N 1
ATOM 5569 C CA . PRO C 1 227 ? 14.946 53.064 59.549 1.00 21.61 226 PRO C CA 1
ATOM 5570 C C . PRO C 1 227 ? 15.310 53.001 61.037 1.00 21.29 226 PRO C C 1
ATOM 5571 O O . PRO C 1 227 ? 14.482 53.313 61.902 1.00 21.48 226 PRO C O 1
ATOM 5575 N N . TRP C 1 228 ? 16.542 52.587 61.325 1.00 19.78 227 TRP C N 1
ATOM 5576 C CA . TRP C 1 228 ? 17.021 52.495 62.705 1.00 19.84 227 TRP C CA 1
ATOM 5577 C C . TRP C 1 228 ? 17.152 53.904 63.282 1.00 21.69 227 TRP C C 1
ATOM 5578 O O . TRP C 1 228 ? 16.945 54.112 64.476 1.00 19.61 227 TRP C O 1
ATOM 5589 N N . VAL C 1 229 ? 17.497 54.871 62.431 1.00 22.00 228 VAL C N 1
ATOM 5590 C CA . VAL C 1 229 ? 17.614 56.261 62.871 1.00 21.92 228 VAL C CA 1
ATOM 5591 C C . VAL C 1 229 ? 16.212 56.871 62.960 1.00 22.26 228 VAL C C 1
ATOM 5592 O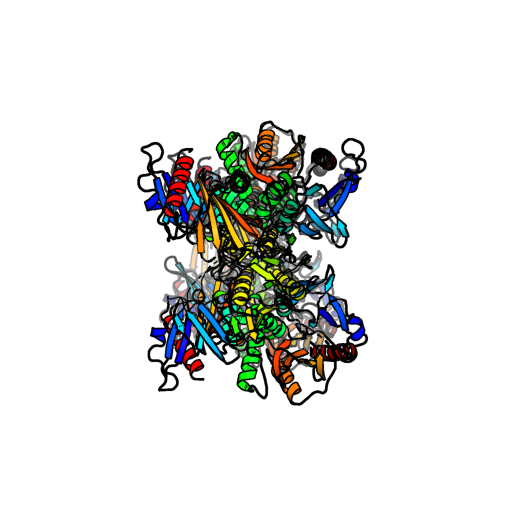 O . VAL C 1 229 ? 15.928 57.710 63.817 1.00 24.17 228 VAL C O 1
ATOM 5596 N N . PHE C 1 230 ? 15.330 56.444 62.070 1.00 21.63 229 PHE C N 1
ATOM 5597 C CA . PHE C 1 230 ? 13.966 56.950 62.077 1.00 21.76 229 PHE C CA 1
ATOM 5598 C C . PHE C 1 230 ? 13.266 56.486 63.359 1.00 21.57 229 PHE C C 1
ATOM 5599 O O . PHE C 1 230 ? 12.500 57.235 63.963 1.00 21.61 229 PHE C O 1
ATOM 5607 N N . ALA C 1 231 ? 13.538 55.250 63.767 1.00 21.45 230 ALA C N 1
ATOM 5608 C CA . ALA C 1 231 ? 12.940 54.679 64.982 1.00 23.83 230 ALA C CA 1
ATOM 5609 C C . ALA C 1 231 ? 13.201 55.588 66.185 1.00 22.29 230 ALA C C 1
ATOM 5610 O O . ALA C 1 231 ? 12.349 55.747 67.054 1.00 21.21 230 ALA C O 1
ATOM 5612 N N . GLN C 1 232 ? 14.390 56.175 66.217 1.00 24.50 231 GLN C N 1
ATOM 5613 C CA . GLN C 1 232 ? 14.778 57.089 67.280 1.00 26.12 231 GLN C CA 1
ATOM 5614 C C . GLN C 1 232 ? 13.913 58.351 67.244 1.00 27.78 231 GLN C C 1
ATOM 5615 O O . GLN C 1 232 ? 13.546 58.883 68.292 1.00 28.94 231 GLN C O 1
ATOM 5621 N N . MET C 1 233 ? 13.589 58.833 66.045 1.00 26.75 232 MET C N 1
ATOM 5622 C CA . MET C 1 233 ? 12.738 60.012 65.938 1.00 27.27 232 MET C CA 1
ATOM 5623 C C . MET C 1 233 ? 11.313 59.614 66.316 1.00 27.16 232 MET C C 1
ATOM 5624 O O . MET C 1 233 ? 10.576 60.407 66.905 1.00 27.59 232 MET C O 1
ATOM 5629 N N . VAL C 1 234 ? 10.930 58.383 65.978 1.00 24.51 233 VAL C N 1
ATOM 5630 C CA . VAL C 1 234 ? 9.605 57.888 66.319 1.00 24.50 233 VAL C CA 1
ATOM 5631 C C . VAL C 1 234 ? 9.437 57.985 67.838 1.00 26.17 233 VAL C C 1
ATOM 5632 O O . VAL C 1 234 ? 8.420 58.465 68.327 1.00 26.30 233 VAL C O 1
ATOM 5636 N N . ARG C 1 235 ? 10.444 57.522 68.571 1.00 26.42 234 ARG C N 1
ATOM 5637 C CA . ARG C 1 235 ? 10.420 57.581 70.024 1.00 28.49 234 ARG C CA 1
ATOM 5638 C C . ARG C 1 235 ? 10.306 59.042 70.458 1.00 29.08 234 ARG C C 1
ATOM 5639 O O . ARG C 1 235 ? 9.577 59.354 71.400 1.00 30.81 234 ARG C O 1
ATOM 5647 N N . LEU C 1 236 ? 11.023 59.929 69.765 1.00 27.43 235 LEU C N 1
ATOM 5648 C CA . LEU C 1 236 ? 10.993 61.353 70.082 1.00 27.07 235 LEU C CA 1
ATOM 5649 C C . LEU C 1 236 ? 9.618 61.922 69.816 1.00 27.03 235 LEU C C 1
ATOM 5650 O O . LEU C 1 236 ? 9.070 62.672 70.635 1.00 23.99 235 LEU C O 1
ATOM 5655 N N . HIS C 1 237 ? 9.073 61.565 68.661 1.00 24.73 236 HIS C N 1
ATOM 5656 C CA . HIS C 1 237 ? 7.753 62.016 68.259 1.00 26.95 236 HIS C CA 1
ATOM 5657 C C . HIS C 1 237 ? 6.732 61.548 69.289 1.00 27.80 236 HIS C C 1
ATOM 5658 O O . HIS C 1 237 ? 5.786 62.263 69.614 1.00 27.59 236 HIS C O 1
ATOM 5665 N N . LYS C 1 238 ? 6.946 60.333 69.782 1.00 29.09 237 LYS C N 1
ATOM 5666 C CA . LYS C 1 238 ? 6.079 59.692 70.768 1.00 31.94 237 LYS C CA 1
ATOM 5667 C C . LYS C 1 238 ? 6.010 60.507 72.067 1.00 32.02 237 LYS C C 1
ATOM 5668 O O . LYS C 1 238 ? 4.944 60.655 72.670 1.00 31.76 237 LYS C O 1
ATOM 5674 N N . LYS C 1 239 ? 7.153 61.033 72.491 1.00 29.96 238 LYS C N 1
ATOM 5675 C CA . LYS C 1 239 ? 7.220 61.817 73.717 1.00 30.37 238 LYS C CA 1
ATOM 5676 C C . LYS C 1 239 ? 6.780 63.266 73.526 1.00 30.03 238 LYS C C 1
ATOM 5677 O O . LYS C 1 239 ? 6.053 63.818 74.350 1.00 30.81 238 LYS C O 1
ATOM 5683 N N . LEU C 1 240 ? 7.217 63.873 72.432 1.00 27.37 239 LEU C N 1
ATOM 5684 C CA . LEU C 1 240 ? 6.902 65.266 72.150 1.00 27.02 239 LEU C CA 1
ATOM 5685 C C . LEU C 1 240 ? 5.509 65.545 71.587 1.00 27.35 239 LEU C C 1
ATOM 5686 O O . LEU C 1 240 ? 4.928 66.597 71.865 1.00 25.22 239 LEU C O 1
ATOM 5691 N N . GLY C 1 241 ? 4.971 64.612 70.805 1.00 25.18 240 GLY C N 1
ATOM 5692 C CA . GLY C 1 241 ? 3.666 64.833 70.208 1.00 26.78 240 GLY C CA 1
ATOM 5693 C C . GLY C 1 241 ? 3.803 65.623 68.906 1.00 28.02 240 GLY C C 1
ATOM 5694 O O . GLY C 1 241 ? 4.793 66.330 68.693 1.00 25.86 240 GLY C O 1
ATOM 5695 N N . THR C 1 242 ? 2.801 65.511 68.039 1.00 29.75 241 THR C N 1
ATOM 5696 C CA . THR C 1 242 ? 2.803 66.185 66.742 1.00 30.30 241 THR C CA 1
ATOM 5697 C C . THR C 1 242 ? 2.941 67.711 66.732 1.00 32.21 241 THR C C 1
ATOM 5698 O O . THR C 1 242 ? 3.611 68.255 65.857 1.00 32.09 241 THR C O 1
ATOM 5702 N N . GLU C 1 243 ? 2.319 68.403 67.685 1.00 32.31 242 GLU C N 1
ATOM 5703 C CA . GLU C 1 243 ? 2.397 69.863 67.716 1.00 33.60 242 GLU C CA 1
ATOM 5704 C C . GLU C 1 243 ? 3.799 70.394 68.028 1.00 32.22 242 GLU C C 1
ATOM 5705 O O . GLU C 1 243 ? 4.103 71.561 67.781 1.00 31.64 242 GLU C O 1
ATOM 5711 N N . GLU C 1 244 ? 4.651 69.536 68.575 1.00 31.42 243 GLU C N 1
ATOM 5712 C CA . GLU C 1 244 ? 6.007 69.938 68.923 1.00 29.46 243 GLU C CA 1
ATOM 5713 C C . GLU C 1 244 ? 7.040 69.378 67.956 1.00 28.06 243 GLU C C 1
ATOM 5714 O O . GLU C 1 244 ? 8.015 70.049 67.630 1.00 27.25 243 GLU C O 1
ATOM 5720 N N . PHE C 1 245 ? 6.807 68.147 67.506 1.00 26.80 244 PHE C N 1
ATOM 5721 C CA . PHE C 1 245 ? 7.730 67.434 66.623 1.00 25.67 244 PHE C CA 1
ATOM 5722 C C . PHE C 1 245 ? 6.895 66.709 65.564 1.00 24.43 244 PHE C C 1
ATOM 5723 O O . PHE C 1 245 ? 6.553 65.544 65.731 1.00 24.02 244 PHE C O 1
ATOM 5731 N N . PRO C 1 246 ? 6.568 67.386 64.451 1.00 24.68 245 PRO C N 1
ATOM 5732 C CA . PRO C 1 246 ? 5.754 66.783 63.387 1.00 24.18 245 PRO C CA 1
ATOM 5733 C C . PRO C 1 246 ? 6.410 65.733 62.489 1.00 24.00 245 PRO C C 1
ATOM 5734 O O . PRO C 1 246 ? 6.607 65.974 61.298 1.00 25.34 245 PRO C O 1
ATOM 5738 N N . LEU C 1 247 ? 6.730 64.574 63.055 1.00 24.76 246 LEU C N 1
ATOM 5739 C CA . LEU C 1 247 ? 7.359 63.490 62.297 1.00 23.51 246 LEU C CA 1
ATOM 5740 C C . LEU C 1 247 ? 6.398 62.974 61.234 1.00 22.76 246 LEU C C 1
ATOM 5741 O O . LEU C 1 247 ? 5.248 62.649 61.526 1.00 23.84 246 LEU C O 1
ATOM 5746 N N . ILE C 1 248 ? 6.861 62.891 59.994 1.00 22.00 247 ILE C N 1
ATOM 5747 C CA . ILE C 1 248 ? 5.993 62.413 58.924 1.00 19.62 247 ILE C CA 1
ATOM 5748 C C . ILE C 1 248 ? 5.495 61.006 59.229 1.00 20.64 247 ILE C C 1
ATOM 5749 O O . ILE C 1 248 ? 6.189 60.214 59.863 1.00 20.71 247 ILE C O 1
ATOM 5754 N N . ASP C 1 249 ? 4.280 60.717 58.779 1.00 21.96 248 ASP C N 1
ATOM 5755 C CA . ASP C 1 249 ? 3.657 59.408 58.936 1.00 24.67 248 ASP C CA 1
ATOM 5756 C C . ASP C 1 249 ? 4.513 58.475 58.063 1.00 27.19 248 ASP C C 1
ATOM 5757 O O . ASP C 1 249 ? 4.656 58.719 56.869 1.00 30.27 248 ASP C O 1
ATOM 5762 N N . GLN C 1 250 ? 5.088 57.426 58.633 1.00 27.07 249 GLN C N 1
ATOM 5763 C CA . GLN C 1 250 ? 5.902 56.509 57.838 1.00 26.07 249 GLN C CA 1
ATOM 5764 C C . GLN C 1 250 ? 5.675 55.075 58.280 1.00 26.03 249 GLN C C 1
ATOM 5765 O O . GLN C 1 250 ? 5.463 54.806 59.466 1.00 26.82 249 GLN C O 1
ATOM 5771 N N . THR C 1 251 ? 5.725 54.155 57.326 1.00 22.55 250 THR C N 1
ATOM 5772 C CA . THR C 1 251 ? 5.539 52.744 57.628 1.00 23.07 250 THR C CA 1
ATOM 5773 C C . THR C 1 251 ? 6.800 51.974 57.274 1.00 22.23 250 THR C C 1
ATOM 5774 O O . THR C 1 251 ? 7.391 52.207 56.223 1.00 21.43 250 THR C O 1
ATOM 5778 N N . PHE C 1 252 ? 7.199 51.061 58.159 1.00 21.43 251 PHE C N 1
ATOM 5779 C CA . PHE C 1 252 ? 8.381 50.240 57.957 1.00 22.76 251 PHE C CA 1
ATOM 5780 C C . PHE C 1 252 ? 8.001 48.806 57.564 1.00 24.22 251 PHE C C 1
ATOM 5781 O O . PHE C 1 252 ? 7.102 48.197 58.158 1.00 24.54 251 PHE C O 1
ATOM 5789 N N . TYR C 1 253 ? 8.697 48.278 56.565 1.00 23.24 252 TYR C N 1
ATOM 5790 C CA . TYR C 1 253 ? 8.475 46.920 56.074 1.00 22.14 252 TYR C CA 1
ATOM 5791 C C . TYR C 1 253 ? 9.802 46.153 56.160 1.00 21.61 252 TYR C C 1
ATOM 5792 O O . TYR C 1 253 ? 10.752 46.477 55.453 1.00 21.94 252 TYR C O 1
ATOM 5801 N N . PRO C 1 254 ? 9.883 45.131 57.028 1.00 21.59 253 PRO C N 1
ATOM 5802 C CA . PRO C 1 254 ? 11.099 44.323 57.194 1.00 20.66 253 PRO C CA 1
ATOM 5803 C C . PRO C 1 254 ? 11.533 43.728 55.852 1.00 20.03 253 PRO C C 1
ATOM 5804 O O . PRO C 1 254 ? 12.718 43.560 55.585 1.00 20.62 253 PRO C O 1
ATOM 5808 N N . ASN C 1 255 ? 10.546 43.408 55.025 1.00 20.53 254 ASN C N 1
ATOM 5809 C CA . ASN C 1 255 ? 10.769 42.852 53.697 1.00 23.61 254 ASN C CA 1
ATOM 5810 C C . ASN C 1 255 ? 9.521 43.141 52.857 1.00 25.18 254 ASN C C 1
ATOM 5811 O O . ASN C 1 255 ? 8.518 43.625 53.376 1.00 23.27 254 ASN C O 1
ATOM 5816 N N . HIS C 1 256 ? 9.584 42.844 51.563 1.00 27.44 255 HIS C N 1
ATOM 5817 C CA . HIS C 1 256 ? 8.465 43.110 50.660 1.00 28.57 255 HIS C CA 1
ATOM 5818 C C . HIS C 1 256 ? 7.150 42.400 51.008 1.00 29.37 255 HIS C C 1
ATOM 5819 O O . HIS C 1 256 ? 6.078 42.897 50.678 1.00 31.45 255 HIS C O 1
ATOM 5826 N N . LYS C 1 257 ? 7.229 41.248 51.666 1.00 30.96 256 LYS C N 1
ATOM 5827 C CA . LYS C 1 257 ? 6.030 40.489 52.006 1.00 32.48 256 LYS C CA 1
ATOM 5828 C C . LYS C 1 257 ? 4.989 41.249 52.815 1.00 33.68 256 LYS C C 1
ATOM 5829 O O . LYS C 1 257 ? 3.812 40.907 52.776 1.00 34.23 256 LYS C O 1
ATOM 5835 N N . GLU C 1 258 ? 5.411 42.270 53.555 1.00 33.02 257 GLU C N 1
ATOM 5836 C CA . GLU C 1 258 ? 4.469 43.038 54.357 1.00 33.48 257 GLU C CA 1
ATOM 5837 C C . GLU C 1 258 ? 3.872 44.193 53.561 1.00 33.81 257 GLU C C 1
ATOM 5838 O O . GLU C 1 258 ? 2.916 44.822 54.006 1.00 33.32 257 GLU C O 1
ATOM 5844 N N . MET C 1 259 ? 4.434 44.471 52.386 1.00 33.74 258 MET C N 1
ATOM 5845 C CA . MET C 1 259 ? 3.949 45.564 51.542 1.00 35.21 258 MET C CA 1
ATOM 5846 C C . MET C 1 259 ? 2.740 45.140 50.725 1.00 37.93 258 MET C C 1
ATOM 5847 O O . MET C 1 259 ? 2.883 44.524 49.673 1.00 38.60 258 MET C O 1
ATOM 5852 N N . LEU C 1 260 ? 1.548 45.480 51.197 1.00 39.86 259 LEU C N 1
ATOM 5853 C CA . LEU C 1 260 ? 0.341 45.087 50.487 1.00 42.51 259 LEU C CA 1
ATOM 5854 C C . LEU C 1 260 ? -0.410 46.267 49.904 1.00 42.38 259 LEU C C 1
ATOM 5855 O O . LEU C 1 260 ? -0.868 46.212 48.763 1.00 44.57 259 LEU C O 1
ATOM 5860 N N . SER C 1 261 ? -0.538 47.339 50.673 1.00 42.06 260 SER C N 1
ATOM 5861 C CA . SER C 1 261 ? -1.239 48.507 50.169 1.00 42.60 260 SER C CA 1
ATOM 5862 C C . SER C 1 261 ? -1.032 49.724 51.043 1.00 42.18 260 SER C C 1
ATOM 5863 O O . SER C 1 261 ? -0.366 49.658 52.073 1.00 41.93 260 SER C O 1
ATOM 5866 N N . SER C 1 262 ? -1.611 50.839 50.619 1.00 41.87 261 SER C N 1
ATOM 5867 C CA . SER C 1 262 ? -1.494 52.075 51.365 1.00 43.12 261 SER C CA 1
ATOM 5868 C C . SER C 1 262 ? -2.858 52.693 51.622 1.00 44.77 261 SER C C 1
ATOM 5869 O O . SER C 1 262 ? -3.806 52.475 50.867 1.00 42.99 261 SER C O 1
ATOM 5872 N N . THR C 1 263 ? -2.941 53.462 52.701 1.00 47.46 262 THR C N 1
ATOM 5873 C CA . THR C 1 263 ? -4.170 54.143 53.080 1.00 49.43 262 THR C CA 1
ATOM 5874 C C . THR C 1 263 ? -4.495 55.194 52.026 1.00 49.32 262 THR C C 1
ATOM 5875 O O . THR C 1 263 ? -5.618 55.258 51.522 1.00 50.72 262 THR C O 1
ATOM 5879 N N . THR C 1 264 ? -3.507 56.018 51.692 1.00 46.76 263 THR C N 1
ATOM 5880 C CA . THR C 1 264 ? -3.711 57.049 50.690 1.00 44.88 263 THR C CA 1
ATOM 5881 C C . THR C 1 264 ? -2.558 57.102 49.701 1.00 42.39 263 THR C C 1
ATOM 5882 O O . THR C 1 264 ? -1.493 56.524 49.932 1.00 41.81 263 THR C O 1
ATOM 5886 N N . TYR C 1 265 ? -2.788 57.804 48.599 1.00 38.34 264 TYR C N 1
ATOM 5887 C CA . TYR C 1 265 ? -1.799 57.970 47.546 1.00 34.36 264 TYR C CA 1
ATOM 5888 C C . TYR C 1 265 ? -1.793 59.434 47.121 1.00 33.66 264 TYR C C 1
ATOM 5889 O O . TYR C 1 265 ? -2.774 60.146 47.312 1.00 34.57 264 TYR C O 1
ATOM 5898 N N . PRO C 1 266 ? -0.684 59.904 46.538 1.00 32.74 265 PRO C N 1
ATOM 5899 C CA . PRO C 1 266 ? 0.530 59.122 46.291 1.00 31.32 265 PRO C CA 1
ATOM 5900 C C . PRO C 1 266 ? 1.395 58.984 47.538 1.00 30.00 265 PRO C C 1
ATOM 5901 O O . PRO C 1 266 ? 1.239 59.738 48.499 1.00 29.86 265 PRO C O 1
ATOM 5905 N N . VAL C 1 267 ? 2.298 58.008 47.516 1.00 29.15 266 VAL C N 1
ATOM 5906 C CA . VAL C 1 267 ? 3.221 57.775 48.626 1.00 27.09 266 VAL C CA 1
ATOM 5907 C C . VAL C 1 267 ? 4.636 57.710 48.070 1.00 27.28 266 VAL C C 1
ATOM 5908 O O . VAL C 1 267 ? 4.832 57.455 46.875 1.00 25.99 266 VAL C O 1
ATOM 5912 N N . VAL C 1 268 ? 5.616 57.946 48.937 1.00 24.95 267 VAL C N 1
ATOM 5913 C CA . VAL C 1 268 ? 7.011 57.883 48.539 1.00 22.78 267 VAL C CA 1
ATOM 5914 C C . VAL C 1 268 ? 7.594 56.634 49.179 1.00 23.13 267 VAL C C 1
ATOM 5915 O O . VAL C 1 268 ? 7.544 56.474 50.400 1.00 23.75 267 VAL C O 1
ATOM 5919 N N . VAL C 1 269 ? 8.133 55.742 48.355 1.00 20.88 268 VAL C N 1
ATOM 5920 C CA . VAL C 1 269 ? 8.744 54.518 48.862 1.00 20.28 268 VAL C CA 1
ATOM 5921 C C . VAL C 1 269 ? 10.259 54.704 48.852 1.00 18.85 268 VAL C C 1
ATOM 5922 O O . VAL C 1 269 ? 10.821 55.201 47.881 1.00 21.11 268 VAL C O 1
ATOM 5926 N N . LYS C 1 270 ? 10.918 54.309 49.933 1.00 19.81 269 LYS C N 1
ATOM 5927 C CA . LYS C 1 270 ? 12.367 54.454 50.027 1.00 17.30 269 LYS C CA 1
ATOM 5928 C C . LYS C 1 270 ? 12.945 53.097 50.378 1.00 18.49 269 LYS C C 1
ATOM 5929 O O . LYS C 1 270 ? 12.699 52.570 51.462 1.00 15.84 269 LYS C O 1
ATOM 5935 N N . MET C 1 271 ? 13.715 52.545 49.443 1.00 16.67 270 MET C N 1
ATOM 5936 C CA . MET C 1 271 ? 14.301 51.221 49.575 1.00 17.36 270 MET C CA 1
ATOM 5937 C C . MET C 1 271 ? 15.667 51.123 50.240 1.00 18.49 270 MET C C 1
ATOM 5938 O O . MET C 1 271 ? 16.585 51.885 49.933 1.00 18.28 270 MET C O 1
ATOM 5943 N N . GLY C 1 272 ? 15.788 50.162 51.148 1.00 18.84 271 GLY C N 1
ATOM 5944 C CA . GLY C 1 272 ? 17.045 49.935 51.836 1.00 19.21 271 GLY C CA 1
ATOM 5945 C C . GLY C 1 272 ? 17.681 51.178 52.410 1.00 20.70 271 GLY C C 1
ATOM 5946 O O . GLY C 1 272 ? 16.990 52.098 52.845 1.00 20.92 271 GLY C O 1
ATOM 5947 N N . HIS C 1 273 ? 19.010 51.202 52.411 1.00 20.95 272 HIS C N 1
ATOM 5948 C CA . HIS C 1 273 ? 19.774 52.324 52.941 1.00 19.77 272 HIS C CA 1
ATOM 5949 C C . HIS C 1 273 ? 20.560 52.890 51.771 1.00 19.81 272 HIS C C 1
ATOM 5950 O O . HIS C 1 273 ? 21.526 52.282 51.333 1.00 20.35 272 HIS C O 1
ATOM 5957 N N . ALA C 1 274 ? 20.147 54.049 51.266 1.00 19.98 273 ALA C N 1
ATOM 5958 C CA . ALA C 1 274 ? 20.829 54.675 50.128 1.00 22.12 273 ALA C CA 1
ATOM 5959 C C . ALA C 1 274 ? 20.696 56.191 50.209 1.00 22.57 273 ALA C C 1
ATOM 5960 O O . ALA C 1 274 ? 19.785 56.706 50.863 1.00 23.31 273 ALA C O 1
ATOM 5962 N N . HIS C 1 275 ? 21.602 56.894 49.537 1.00 24.14 274 HIS C N 1
ATOM 5963 C CA . HIS C 1 275 ? 21.638 58.359 49.567 1.00 26.19 274 HIS C CA 1
ATOM 5964 C C . HIS C 1 275 ? 21.488 59.057 48.205 1.00 25.70 274 HIS C C 1
ATOM 5965 O O . HIS C 1 275 ? 21.473 58.421 47.149 1.00 24.38 274 HIS C O 1
ATOM 5972 N N . SER C 1 276 ? 21.378 60.379 48.260 1.00 25.56 275 SER C N 1
ATOM 5973 C CA . SER C 1 276 ? 21.245 61.221 47.081 1.00 25.47 275 SER C CA 1
ATOM 5974 C C . SER C 1 276 ? 20.089 60.858 46.164 1.00 25.49 275 SER C C 1
ATOM 5975 O O . SER C 1 276 ? 20.220 60.905 44.941 1.00 24.48 275 SER C O 1
ATOM 5978 N N . GLY C 1 277 ? 18.960 60.496 46.763 1.00 24.87 276 GLY C N 1
ATOM 5979 C CA . GLY C 1 277 ? 17.772 60.151 46.005 1.00 23.37 276 GLY C CA 1
ATOM 5980 C C . GLY C 1 277 ? 17.688 58.708 45.552 1.00 23.23 276 GLY C C 1
ATOM 5981 O O . GLY C 1 277 ? 16.638 58.275 45.086 1.00 23.30 276 GLY C O 1
ATOM 5982 N N . MET C 1 278 ? 18.777 57.959 45.693 1.00 23.01 277 MET C N 1
ATOM 5983 C CA . MET C 1 278 ? 18.800 56.570 45.245 1.00 24.50 277 MET C CA 1
ATOM 5984 C C . MET C 1 278 ? 17.783 55.673 45.944 1.00 24.50 277 MET C C 1
ATOM 5985 O O . MET C 1 278 ? 17.647 55.722 47.171 1.00 23.47 277 MET C O 1
ATOM 5990 N N . GLY C 1 279 ? 17.077 54.859 45.155 1.00 22.52 278 GLY C N 1
ATOM 5991 C CA . GLY C 1 279 ? 16.085 53.949 45.700 1.00 21.78 278 GLY C CA 1
ATOM 5992 C C . GLY C 1 279 ? 14.802 54.585 46.211 1.00 23.47 278 GLY C C 1
ATOM 5993 O O . GLY C 1 279 ? 14.014 53.950 46.926 1.00 21.66 278 GLY C O 1
ATOM 5994 N N . LYS C 1 280 ? 14.570 55.842 45.848 1.00 24.04 279 LYS C N 1
ATOM 5995 C CA . LYS C 1 280 ? 13.371 56.520 46.311 1.00 23.84 279 LYS C CA 1
ATOM 5996 C C . LYS C 1 280 ? 12.431 56.825 45.149 1.00 23.68 279 LYS C C 1
ATOM 5997 O O . LYS C 1 280 ? 12.786 57.535 44.206 1.00 21.71 279 LYS C O 1
ATOM 6003 N N . VAL C 1 281 ? 11.229 56.255 45.221 1.00 23.30 280 VAL C N 1
ATOM 6004 C CA . VAL C 1 281 ? 10.232 56.431 44.163 1.00 23.73 280 VAL C CA 1
ATOM 6005 C C . VAL C 1 281 ? 8.867 56.886 44.657 1.00 23.87 280 VAL C C 1
ATOM 6006 O O . VAL C 1 281 ? 8.451 56.559 45.769 1.00 22.73 280 VAL C O 1
ATOM 6010 N N . LYS C 1 282 ? 8.183 57.642 43.803 1.00 25.36 281 LYS C N 1
ATOM 6011 C CA . LYS C 1 282 ? 6.846 58.149 44.082 1.00 25.00 281 LYS C CA 1
ATOM 6012 C C . LYS C 1 282 ? 5.888 57.145 43.453 1.00 25.07 281 LYS C C 1
ATOM 6013 O O . LYS C 1 282 ? 6.062 56.753 42.297 1.00 21.92 281 LYS C O 1
ATOM 6019 N N . VAL C 1 283 ? 4.888 56.729 44.224 1.00 24.36 282 VAL C N 1
ATOM 6020 C CA . VAL C 1 283 ? 3.901 55.744 43.783 1.00 25.72 282 VAL C CA 1
ATOM 6021 C C . VAL C 1 283 ? 2.503 56.340 43.864 1.00 26.60 282 VAL C C 1
ATOM 6022 O O . VAL C 1 283 ? 2.031 56.687 44.948 1.00 25.42 282 VAL C O 1
ATOM 6026 N N . ASP C 1 284 ? 1.842 56.448 42.716 1.00 28.46 283 ASP C N 1
ATOM 6027 C CA . ASP C 1 284 ? 0.520 57.061 42.651 1.00 29.92 283 ASP C CA 1
ATOM 6028 C C . ASP C 1 284 ? -0.693 56.165 42.826 1.00 30.27 283 ASP C C 1
ATOM 6029 O O . ASP C 1 284 ? -1.807 56.666 42.923 1.00 31.63 283 ASP C O 1
ATOM 6034 N N . ASN C 1 285 ? -0.509 54.852 42.861 1.00 30.62 284 ASN C N 1
ATOM 6035 C CA . ASN C 1 285 ? -1.664 53.988 43.040 1.00 31.66 284 ASN C CA 1
ATOM 6036 C C . ASN C 1 285 ? -1.361 52.558 43.443 1.00 33.21 284 ASN C C 1
ATOM 6037 O O . ASN C 1 285 ? -0.215 52.105 43.379 1.00 34.89 284 ASN C O 1
ATOM 6042 N N . GLN C 1 286 ? -2.417 51.865 43.864 1.00 33.59 285 GLN C N 1
ATOM 6043 C CA . GLN C 1 286 ? -2.358 50.482 44.319 1.00 34.05 285 GLN C CA 1
ATOM 6044 C C . GLN C 1 286 ? -1.564 49.563 43.393 1.00 33.32 285 GLN C C 1
ATOM 6045 O O . GLN C 1 286 ? -0.619 48.898 43.830 1.00 32.08 285 GLN C O 1
ATOM 6051 N N . HIS C 1 287 ? -1.949 49.519 42.121 1.00 31.97 286 HIS C N 1
ATOM 6052 C CA . HIS C 1 287 ? -1.253 48.670 41.158 1.00 31.09 286 HIS C CA 1
ATOM 6053 C C . HIS C 1 287 ? 0.247 48.955 41.103 1.00 28.42 286 HIS C C 1
ATOM 6054 O O . HIS C 1 287 ? 1.056 48.033 41.095 1.00 28.60 286 HIS C O 1
ATOM 6061 N N . ASP C 1 288 ? 0.614 50.230 41.066 1.00 26.26 287 ASP C N 1
ATOM 6062 C CA . ASP C 1 288 ? 2.018 50.611 41.011 1.00 25.44 287 ASP C CA 1
ATOM 6063 C C . ASP C 1 288 ? 2.732 50.230 42.301 1.00 24.93 287 ASP C C 1
ATOM 6064 O O . ASP C 1 288 ? 3.899 49.830 42.279 1.00 23.70 287 ASP C O 1
ATOM 6069 N N . PHE C 1 289 ? 2.023 50.348 43.421 1.00 23.60 288 PHE C N 1
ATOM 6070 C CA . PHE C 1 289 ? 2.570 49.991 44.725 1.00 23.40 288 PHE C CA 1
ATOM 6071 C C . PHE C 1 289 ? 2.949 48.508 44.698 1.00 23.45 288 PHE C C 1
ATOM 6072 O O . PHE C 1 289 ? 4.048 48.119 45.104 1.00 21.65 288 PHE C O 1
ATOM 6080 N N . GLN C 1 290 ? 2.023 47.686 44.217 1.00 25.01 289 GLN C N 1
ATOM 6081 C CA . GLN C 1 290 ? 2.239 46.244 44.130 1.00 25.91 289 GLN C CA 1
ATOM 6082 C C . GLN C 1 290 ? 3.445 45.950 43.234 1.00 24.18 289 GLN C C 1
ATOM 6083 O O . GLN C 1 290 ? 4.212 45.032 43.497 1.00 22.03 289 GLN C O 1
ATOM 6089 N N . ASP C 1 291 ? 3.612 46.735 42.174 1.00 23.00 290 ASP C N 1
ATOM 6090 C CA . ASP C 1 291 ? 4.746 46.524 41.282 1.00 22.59 290 ASP C CA 1
ATOM 6091 C C . ASP C 1 291 ? 6.030 46.909 42.001 1.00 22.19 290 ASP C C 1
ATOM 6092 O O . ASP C 1 291 ? 7.025 46.179 41.959 1.00 19.49 290 ASP C O 1
ATOM 6097 N N . ILE C 1 292 ? 5.999 48.065 42.659 1.00 21.81 291 ILE C N 1
ATOM 6098 C CA . ILE C 1 292 ? 7.158 48.552 43.383 1.00 21.84 291 ILE C CA 1
ATOM 6099 C C . ILE C 1 292 ? 7.540 47.593 44.491 1.00 22.09 291 ILE C C 1
ATOM 6100 O O . ILE C 1 292 ? 8.733 47.408 44.766 1.00 21.25 291 ILE C O 1
ATOM 6105 N N . ALA C 1 293 ? 6.538 46.980 45.120 1.00 20.01 292 ALA C N 1
ATOM 6106 C CA . ALA C 1 293 ? 6.800 46.008 46.181 1.00 21.10 292 ALA C CA 1
ATOM 6107 C C . ALA C 1 293 ? 7.522 44.791 45.598 1.00 21.99 292 ALA C C 1
ATOM 6108 O O . ALA C 1 293 ? 8.398 44.214 46.243 1.00 21.27 292 ALA C O 1
ATOM 6110 N N . SER C 1 294 ? 7.149 44.399 44.380 1.00 20.92 293 SER C N 1
ATOM 6111 C CA . SER C 1 294 ? 7.772 43.244 43.745 1.00 22.29 293 SER C CA 1
ATOM 6112 C C . SER C 1 294 ? 9.241 43.574 43.471 1.00 22.36 293 SER C C 1
ATOM 6113 O O . SER C 1 294 ? 10.082 42.675 43.377 1.00 24.82 293 SER C O 1
ATOM 6116 N N . VAL C 1 295 ? 9.542 44.862 43.341 1.00 19.67 294 VAL C N 1
ATOM 6117 C CA . VAL C 1 295 ? 10.914 45.295 43.113 1.00 19.33 294 VAL C CA 1
ATOM 6118 C C . VAL C 1 295 ? 11.691 45.274 44.440 1.00 18.80 294 VAL C C 1
ATOM 6119 O O . VAL C 1 295 ? 12.895 45.009 44.471 1.00 19.33 294 VAL C O 1
ATOM 6123 N N . VAL C 1 296 ? 11.000 45.549 45.539 1.00 18.08 295 VAL C N 1
ATOM 6124 C CA . VAL C 1 296 ? 11.636 45.531 46.851 1.00 18.85 295 VAL C CA 1
ATOM 6125 C C . VAL C 1 296 ? 12.143 44.112 47.111 1.00 20.36 295 VAL C C 1
ATOM 6126 O O . VAL C 1 296 ? 13.176 43.910 47.740 1.00 18.82 295 VAL C O 1
ATOM 6130 N N . ALA C 1 297 ? 11.400 43.128 46.615 1.00 20.34 296 ALA C N 1
ATOM 6131 C CA . ALA C 1 297 ? 11.779 41.740 46.801 1.00 22.10 296 ALA C CA 1
ATOM 6132 C C . ALA C 1 297 ? 13.159 41.474 46.200 1.00 23.07 296 ALA C C 1
ATOM 6133 O O . ALA C 1 297 ? 13.942 40.700 46.748 1.00 23.61 296 ALA C O 1
ATOM 6135 N N . LEU C 1 298 ? 13.462 42.120 45.080 1.00 23.18 297 LEU C N 1
ATOM 6136 C CA . LEU C 1 298 ? 14.749 41.907 44.442 1.00 26.00 297 LEU C CA 1
ATOM 6137 C C . LEU C 1 298 ? 15.894 42.632 45.151 1.00 26.26 297 LEU C C 1
ATOM 6138 O O . LEU C 1 298 ? 17.057 42.295 44.952 1.00 26.41 297 LEU C O 1
ATOM 6143 N N . THR C 1 299 ? 15.575 43.623 45.979 1.00 24.38 298 THR C N 1
ATOM 6144 C CA . THR C 1 299 ? 16.615 44.317 46.729 1.00 22.58 298 THR C CA 1
ATOM 6145 C C . THR C 1 299 ? 16.941 43.423 47.932 1.00 23.37 298 THR C C 1
ATOM 6146 O O . THR C 1 299 ? 18.008 43.535 48.547 1.00 22.46 298 THR C O 1
ATOM 6150 N N . LYS C 1 300 ? 16.003 42.530 48.241 1.00 21.36 299 LYS C N 1
ATOM 6151 C CA . LYS C 1 300 ? 16.113 41.606 49.360 1.00 23.91 299 LYS C CA 1
ATOM 6152 C C . LYS C 1 300 ? 16.375 42.299 50.699 1.00 24.27 299 LYS C C 1
ATOM 6153 O O . LYS C 1 300 ? 17.023 41.735 51.582 1.00 24.88 299 LYS C O 1
ATOM 6159 N N . THR C 1 301 ? 15.866 43.518 50.853 1.00 21.78 300 THR C N 1
ATOM 6160 C CA . THR C 1 301 ? 16.069 44.264 52.088 1.00 22.51 300 THR C CA 1
ATOM 6161 C C . THR C 1 301 ? 14.762 44.941 52.495 1.00 22.12 300 THR C C 1
ATOM 6162 O O . THR C 1 301 ? 13.706 44.636 51.944 1.00 22.08 300 THR C O 1
ATOM 6166 N N . TYR C 1 302 ? 14.835 45.852 53.460 1.00 19.96 301 TYR C N 1
ATOM 6167 C CA . TYR C 1 302 ? 13.651 46.561 53.940 1.00 19.56 301 TYR C CA 1
ATOM 6168 C C . TYR C 1 302 ? 13.297 47.771 53.083 1.00 20.19 301 TYR C C 1
ATOM 6169 O O . TYR C 1 302 ? 14.023 48.131 52.151 1.00 21.64 301 TYR C O 1
ATOM 6178 N N . ALA C 1 303 ? 12.169 48.394 53.407 1.00 19.68 302 ALA C N 1
ATOM 6179 C CA . ALA C 1 303 ? 11.713 49.573 52.695 1.00 19.18 302 ALA C CA 1
ATOM 6180 C C . ALA C 1 303 ? 10.704 50.312 53.556 1.00 20.97 302 ALA C C 1
ATOM 6181 O O . ALA C 1 303 ? 10.138 49.750 54.500 1.00 21.74 302 ALA C O 1
ATOM 6183 N N . THR C 1 304 ? 10.482 51.578 53.231 1.00 20.72 303 THR C N 1
ATOM 6184 C CA . THR C 1 304 ? 9.518 52.373 53.964 1.00 20.68 303 THR C CA 1
ATOM 6185 C C . THR C 1 304 ? 8.611 53.033 52.957 1.00 20.87 303 THR C C 1
ATOM 6186 O O . THR C 1 304 ? 8.941 53.118 51.776 1.00 19.72 303 THR C O 1
ATOM 6190 N N . ALA C 1 305 ? 7.457 53.484 53.431 1.00 21.00 304 ALA C N 1
ATOM 6191 C CA . ALA C 1 305 ? 6.498 54.186 52.600 1.00 21.75 304 ALA C CA 1
ATOM 6192 C C . ALA C 1 305 ? 6.002 55.326 53.475 1.00 23.62 304 ALA C C 1
ATOM 6193 O O . ALA C 1 305 ? 5.825 55.152 54.684 1.00 24.56 304 ALA C O 1
ATOM 6195 N N . GLU C 1 306 ? 5.783 56.486 52.869 1.00 22.63 305 GLU C N 1
ATOM 6196 C CA . GLU C 1 306 ? 5.310 57.648 53.608 1.00 23.03 305 GLU C CA 1
ATOM 6197 C C . GLU C 1 306 ? 4.455 58.490 52.679 1.00 22.28 305 GLU C C 1
ATOM 6198 O O . GLU C 1 306 ? 4.597 58.432 51.461 1.00 21.97 305 GLU C O 1
ATOM 6204 N N . PRO C 1 307 ? 3.545 59.285 53.248 1.00 23.03 306 PRO C N 1
ATOM 6205 C CA . PRO C 1 307 ? 2.691 60.125 52.413 1.00 21.58 306 PRO C CA 1
ATOM 6206 C C . PRO C 1 307 ? 3.513 61.063 51.539 1.00 21.08 306 PRO C C 1
ATOM 6207 O O . PRO C 1 307 ? 4.512 61.632 51.985 1.00 18.97 306 PRO C O 1
ATOM 6211 N N . PHE C 1 308 ? 3.103 61.212 50.288 1.00 21.98 307 PHE C N 1
ATOM 6212 C CA . PHE C 1 308 ? 3.786 62.146 49.406 1.00 23.25 307 PHE C CA 1
ATOM 6213 C C . PHE C 1 308 ? 3.255 63.508 49.852 1.00 24.23 307 PHE C C 1
ATOM 6214 O O . PHE C 1 308 ? 2.043 63.708 49.928 1.00 23.49 307 PHE C O 1
ATOM 6222 N N . ILE C 1 309 ? 4.154 64.434 50.154 1.00 24.91 308 ILE C N 1
ATOM 6223 C CA . ILE C 1 309 ? 3.744 65.760 50.592 1.00 25.86 308 ILE C CA 1
ATOM 6224 C C . ILE C 1 309 ? 3.795 66.763 49.441 1.00 27.52 308 ILE C C 1
ATOM 6225 O O . ILE C 1 309 ? 4.822 66.900 48.778 1.00 26.14 308 ILE C O 1
ATOM 6230 N N . ASP C 1 310 ? 2.686 67.456 49.201 1.00 30.20 309 ASP C N 1
ATOM 6231 C CA . ASP C 1 310 ? 2.651 68.466 48.148 1.00 32.97 309 ASP C CA 1
ATOM 6232 C C . ASP C 1 310 ? 3.258 69.670 48.846 1.00 35.62 309 ASP C C 1
ATOM 6233 O O . ASP C 1 310 ? 2.548 70.480 49.462 1.00 34.33 309 ASP C O 1
ATOM 6238 N N . ALA C 1 311 ? 4.580 69.772 48.745 1.00 35.68 310 ALA C N 1
ATOM 6239 C CA . ALA C 1 311 ? 5.334 70.811 49.421 1.00 37.93 310 ALA C CA 1
ATOM 6240 C C . ALA C 1 311 ? 5.476 72.156 48.744 1.00 39.07 310 ALA C C 1
ATOM 6241 O O . ALA C 1 311 ? 5.623 72.253 47.527 1.00 39.67 310 ALA C O 1
ATOM 6243 N N . LYS C 1 312 ? 5.432 73.193 49.573 1.00 40.21 311 LYS C N 1
ATOM 6244 C CA . LYS C 1 312 ? 5.595 74.567 49.134 1.00 42.78 311 LYS C CA 1
ATOM 6245 C C . LYS C 1 312 ? 7.105 74.777 49.138 1.00 42.55 311 LYS C C 1
ATOM 6246 O O . LYS C 1 312 ? 7.634 75.632 48.433 1.00 44.44 311 LYS C O 1
ATOM 6252 N N . TYR C 1 313 ? 7.784 73.969 49.946 1.00 41.13 312 TYR C N 1
ATOM 6253 C CA . TYR C 1 313 ? 9.234 74.008 50.086 1.00 40.71 312 TYR C CA 1
ATOM 6254 C C . TYR C 1 313 ? 9.652 73.107 51.242 1.00 39.11 312 TYR C C 1
ATOM 6255 O O . TYR C 1 313 ? 8.828 72.714 52.069 1.00 39.63 312 TYR C O 1
ATOM 6264 N N . ASP C 1 314 ? 10.932 72.774 51.294 1.00 38.11 313 ASP C N 1
ATOM 6265 C CA . ASP C 1 314 ? 11.433 71.955 52.374 1.00 38.10 313 ASP C CA 1
ATOM 6266 C C . ASP C 1 314 ? 12.458 72.790 53.111 1.00 37.09 313 ASP C C 1
ATOM 6267 O O . ASP C 1 314 ? 13.053 73.708 52.547 1.00 38.04 313 ASP C O 1
ATOM 6272 N N . VAL C 1 315 ? 12.659 72.475 54.379 1.00 34.76 314 VAL C N 1
ATOM 6273 C CA . VAL C 1 315 ? 13.607 73.210 55.195 1.00 32.20 314 VAL C CA 1
ATOM 6274 C C . VAL C 1 315 ? 14.550 72.235 55.866 1.00 29.28 314 VAL C C 1
ATOM 6275 O O . VAL C 1 315 ? 14.190 71.087 56.126 1.00 29.12 314 VAL C O 1
ATOM 6279 N N . ARG C 1 316 ? 15.765 72.690 56.128 1.00 26.71 315 ARG C N 1
ATOM 6280 C CA . ARG C 1 316 ? 16.732 71.867 56.824 1.00 26.86 315 ARG C CA 1
ATOM 6281 C C . ARG C 1 316 ? 17.309 72.711 57.952 1.00 26.15 315 ARG C C 1
ATOM 6282 O O . ARG C 1 316 ? 17.821 73.802 57.723 1.00 25.88 315 ARG C O 1
ATOM 6290 N N . VAL C 1 317 ? 17.208 72.203 59.171 1.00 26.71 316 VAL C N 1
ATOM 6291 C CA . VAL C 1 317 ? 17.733 72.896 60.339 1.00 25.42 316 VAL C CA 1
ATOM 6292 C C . VAL C 1 317 ? 19.007 72.184 60.749 1.00 23.99 316 VAL C C 1
ATOM 6293 O O . VAL C 1 317 ? 18.988 70.996 61.055 1.00 25.35 316 VAL C O 1
ATOM 6297 N N . GLN C 1 318 ? 20.122 72.900 60.758 1.00 22.54 317 GLN C N 1
ATOM 6298 C CA . GLN C 1 318 ? 21.377 72.265 61.118 1.00 23.14 317 GLN C CA 1
ATOM 6299 C C . GLN C 1 318 ? 21.908 72.738 62.455 1.00 25.35 317 GLN C C 1
ATOM 6300 O O . GLN C 1 318 ? 21.491 73.769 62.983 1.00 24.71 317 GLN C O 1
ATOM 6306 N N . LYS C 1 319 ? 22.838 71.959 62.991 1.00 26.33 318 LYS C N 1
ATOM 6307 C CA . LYS C 1 319 ? 23.452 72.245 64.270 1.00 26.57 318 LYS C CA 1
ATOM 6308 C C . LYS C 1 319 ? 24.846 71.664 64.264 1.00 27.66 318 LYS C C 1
ATOM 6309 O O . LYS C 1 319 ? 25.017 70.447 64.229 1.00 27.89 318 LYS C O 1
ATOM 6315 N N . ILE C 1 320 ? 25.836 72.550 64.280 1.00 28.05 319 ILE C N 1
ATOM 6316 C CA . ILE C 1 320 ? 27.236 72.166 64.305 1.00 28.00 319 ILE C CA 1
ATOM 6317 C C . ILE C 1 320 ? 27.716 72.722 65.637 1.00 30.19 319 ILE C C 1
ATOM 6318 O O . ILE C 1 320 ? 27.751 73.943 65.827 1.00 29.79 319 ILE C O 1
ATOM 6323 N N . GLY C 1 321 ? 28.077 71.837 66.560 1.00 29.32 320 GLY C N 1
ATOM 6324 C CA . GLY C 1 321 ? 28.517 72.299 67.861 1.00 30.56 320 GLY C CA 1
ATOM 6325 C C . GLY C 1 321 ? 27.356 73.074 68.440 1.00 32.28 320 GLY C C 1
ATOM 6326 O O . GLY C 1 321 ? 26.307 72.497 68.699 1.00 32.96 320 GLY C O 1
ATOM 6327 N N . GLN C 1 322 ? 27.530 74.379 68.631 1.00 34.78 321 GLN C N 1
ATOM 6328 C CA . GLN C 1 322 ? 26.457 75.212 69.168 1.00 35.63 321 GLN C CA 1
ATOM 6329 C C . GLN C 1 322 ? 25.899 76.205 68.144 1.00 36.03 321 GLN C C 1
ATOM 6330 O O . GLN C 1 322 ? 25.132 77.104 68.492 1.00 36.80 321 GLN C O 1
ATOM 6336 N N . ASN C 1 323 ? 26.277 76.044 66.881 1.00 35.70 322 ASN C N 1
ATOM 6337 C CA . ASN C 1 323 ? 25.790 76.941 65.842 1.00 35.39 322 ASN C CA 1
ATOM 6338 C C . ASN C 1 323 ? 24.599 76.353 65.103 1.00 35.84 322 ASN C C 1
ATOM 6339 O O . ASN C 1 323 ? 24.614 75.182 64.712 1.00 35.07 322 ASN C O 1
ATOM 6344 N N . TYR C 1 324 ? 23.565 77.170 64.920 1.00 33.92 323 TYR C N 1
ATOM 6345 C CA . TYR C 1 324 ? 22.367 76.730 64.216 1.00 32.58 323 TYR C CA 1
ATOM 6346 C C . TYR C 1 324 ? 22.112 77.590 62.983 1.00 31.42 323 TYR C C 1
ATOM 6347 O O . TYR C 1 324 ? 22.411 78.787 62.970 1.00 30.81 323 TYR C O 1
ATOM 6356 N N . LYS C 1 325 ? 21.552 76.963 61.956 1.00 29.10 324 LYS C N 1
ATOM 6357 C CA . LYS C 1 325 ? 21.184 77.648 60.727 1.00 28.65 324 LYS C CA 1
ATOM 6358 C C . LYS C 1 325 ? 19.989 76.918 60.133 1.00 28.38 324 LYS C C 1
ATOM 6359 O O . LYS C 1 325 ? 19.886 75.693 60.220 1.00 27.33 324 LYS C O 1
ATOM 6365 N N . ALA C 1 326 ? 19.080 77.672 59.535 1.00 28.13 325 ALA C N 1
ATOM 6366 C CA . ALA C 1 326 ? 17.916 77.074 58.907 1.00 29.49 325 ALA C CA 1
ATOM 6367 C C . ALA C 1 326 ? 17.902 77.533 57.457 1.00 30.46 325 ALA C C 1
ATOM 6368 O O . ALA C 1 326 ? 18.041 78.720 57.188 1.00 31.24 325 ALA C O 1
ATOM 6370 N N . TYR C 1 327 ? 17.749 76.591 56.530 1.00 32.81 326 TYR C N 1
ATOM 6371 C CA . TYR C 1 327 ? 17.713 76.907 55.105 1.00 34.24 326 TYR C CA 1
ATOM 6372 C C . TYR C 1 327 ? 16.409 76.452 54.465 1.00 36.13 326 TYR C C 1
ATOM 6373 O O . TYR C 1 327 ? 15.905 75.367 54.745 1.00 33.99 326 TYR C O 1
ATOM 6382 N N . MET C 1 328 ? 15.873 77.302 53.599 1.00 38.83 327 MET C N 1
ATOM 6383 C CA . MET C 1 328 ? 14.630 77.025 52.901 1.00 42.43 327 MET C CA 1
ATOM 6384 C C . MET C 1 328 ? 14.930 76.801 51.424 1.00 44.84 327 MET C C 1
ATOM 6385 O O . MET C 1 328 ? 15.441 77.687 50.746 1.00 46.71 327 MET C O 1
ATOM 6390 N N . ARG C 1 329 ? 14.622 75.609 50.932 1.00 47.26 328 ARG C N 1
ATOM 6391 C CA . ARG C 1 329 ? 14.850 75.292 49.532 1.00 49.48 328 ARG C CA 1
ATOM 6392 C C . ARG C 1 329 ? 13.486 75.241 48.872 1.00 49.12 328 ARG C C 1
ATOM 6393 O O . ARG C 1 329 ? 12.555 74.642 49.403 1.00 48.50 328 ARG C O 1
ATOM 6401 N N . THR C 1 330 ? 13.361 75.879 47.718 1.00 50.18 329 THR C N 1
ATOM 6402 C CA . THR C 1 330 ? 12.086 75.893 47.025 1.00 51.28 329 THR C CA 1
ATOM 6403 C C . THR C 1 330 ? 12.246 75.832 45.507 1.00 51.83 329 THR C C 1
ATOM 6404 O O . THR C 1 330 ? 13.383 76.008 45.015 1.00 52.51 329 THR C O 1
ATOM 6408 N N . TRP C 1 336 ? 8.828 66.899 42.439 1.00 51.14 335 TRP C N 1
ATOM 6409 C CA . TRP C 1 336 ? 9.087 65.591 43.119 1.00 49.92 335 TRP C CA 1
ATOM 6410 C C . TRP C 1 336 ? 10.383 65.732 43.924 1.00 49.86 335 TRP C C 1
ATOM 6411 O O . TRP C 1 336 ? 10.352 66.238 45.044 1.00 50.97 335 TRP C O 1
ATOM 6422 N N . LYS C 1 337 ? 11.517 65.310 43.371 1.00 49.49 336 LYS C N 1
ATOM 6423 C CA . LYS C 1 337 ? 12.787 65.408 44.097 1.00 49.59 336 LYS C CA 1
ATOM 6424 C C . LYS C 1 337 ? 13.531 66.731 43.925 1.00 51.05 336 LYS C C 1
ATOM 6425 O O . LYS C 1 337 ? 14.554 66.727 43.196 1.00 51.53 336 LYS C O 1
ATOM 6431 N N . LEU C 1 345 ? 17.713 77.975 47.196 1.00 43.04 344 LEU C N 1
ATOM 6432 C CA . LEU C 1 345 ? 18.264 78.066 48.581 1.00 43.83 344 LEU C CA 1
ATOM 6433 C C . LEU C 1 345 ? 18.238 79.478 49.141 1.00 43.85 344 LEU C C 1
ATOM 6434 O O . LEU C 1 345 ? 18.770 80.416 48.546 1.00 43.38 344 LEU C O 1
ATOM 6439 N N . GLU C 1 346 ? 17.620 79.605 50.309 1.00 43.40 345 GLU C N 1
ATOM 6440 C CA . GLU C 1 346 ? 17.467 80.878 50.986 1.00 41.86 345 GLU C CA 1
ATOM 6441 C C . GLU C 1 346 ? 17.530 80.637 52.489 1.00 41.12 345 GLU C C 1
ATOM 6442 O O . GLU C 1 346 ? 16.691 79.926 53.042 1.00 39.86 345 GLU C O 1
ATOM 6448 N N . GLN C 1 347 ? 18.523 81.215 53.152 1.00 38.58 346 GLN C N 1
ATOM 6449 C CA . GLN C 1 347 ? 18.628 81.041 54.585 1.00 37.24 346 GLN C CA 1
ATOM 6450 C C . GLN C 1 347 ? 17.500 81.803 55.266 1.00 37.78 346 GLN C C 1
ATOM 6451 O O . GLN C 1 347 ? 17.210 82.945 54.909 1.00 38.53 346 GLN C O 1
ATOM 6457 N N . ILE C 1 348 ? 16.849 81.171 56.237 1.00 36.10 347 ILE C N 1
ATOM 6458 C CA . ILE C 1 348 ? 15.799 81.854 56.970 1.00 33.98 347 ILE C CA 1
ATOM 6459 C C . ILE C 1 348 ? 16.177 81.972 58.439 1.00 34.61 347 ILE C C 1
ATOM 6460 O O . ILE C 1 348 ? 17.279 81.578 58.852 1.00 33.85 347 ILE C O 1
ATOM 6465 N N . ALA C 1 349 ? 15.260 82.518 59.226 1.00 32.68 348 ALA C N 1
ATOM 6466 C CA . ALA C 1 349 ? 15.498 82.715 60.642 1.00 32.95 348 ALA C CA 1
ATOM 6467 C C . ALA C 1 349 ? 15.234 81.460 61.456 1.00 32.10 348 ALA C C 1
ATOM 6468 O O . ALA C 1 349 ? 14.322 80.684 61.155 1.00 32.04 348 ALA C O 1
ATOM 6470 N N . MET C 1 350 ? 16.052 81.265 62.484 1.00 32.16 349 MET C N 1
ATOM 6471 C CA . MET C 1 350 ? 15.879 80.136 63.379 1.00 32.82 349 MET C CA 1
ATOM 6472 C C . MET C 1 350 ? 14.671 80.505 64.221 1.00 33.46 349 MET C C 1
ATOM 6473 O O . MET C 1 350 ? 14.422 81.685 64.463 1.00 35.39 349 MET C O 1
ATOM 6478 N N . SER C 1 351 ? 13.911 79.507 64.651 1.00 33.68 350 SER C N 1
ATOM 6479 C CA . SER C 1 351 ? 12.751 79.751 65.494 1.00 31.59 350 SER C CA 1
ATOM 6480 C C . SER C 1 351 ? 12.937 78.838 66.693 1.00 31.23 350 SER C C 1
ATOM 6481 O O . SER C 1 351 ? 13.808 77.967 66.674 1.00 30.68 350 SER C O 1
ATOM 6484 N N . ASP C 1 352 ? 12.143 79.032 67.739 1.00 29.59 351 ASP C N 1
ATOM 6485 C CA . ASP C 1 352 ? 12.270 78.176 68.909 1.00 29.59 351 ASP C CA 1
ATOM 6486 C C . ASP C 1 352 ? 11.842 76.760 68.513 1.00 29.29 351 ASP C C 1
ATOM 6487 O O . ASP C 1 352 ? 12.381 75.770 69.014 1.00 26.99 351 ASP C O 1
ATOM 6492 N N . ARG C 1 353 ? 10.877 76.687 67.601 1.00 29.52 352 ARG C N 1
ATOM 6493 C CA . ARG C 1 353 ? 10.351 75.427 67.085 1.00 30.49 352 ARG C CA 1
ATOM 6494 C C . ARG C 1 353 ? 11.455 74.649 66.360 1.00 31.10 352 ARG C C 1
ATOM 6495 O O . ARG C 1 353 ? 11.686 73.472 66.651 1.00 32.41 352 ARG C O 1
ATOM 6503 N N . TYR C 1 354 ? 12.134 75.310 65.422 1.00 29.99 353 TYR C N 1
ATOM 6504 C CA . TYR C 1 354 ? 13.218 74.672 64.674 1.00 30.20 353 TYR C CA 1
ATOM 6505 C C . TYR C 1 354 ? 14.351 74.235 65.601 1.00 28.00 353 TYR C C 1
ATOM 6506 O O . TYR C 1 354 ? 14.953 73.189 65.397 1.00 26.06 353 TYR C O 1
ATOM 6515 N N . LYS C 1 355 ? 14.639 75.042 66.618 1.00 26.92 354 LYS C N 1
ATOM 6516 C CA . LYS C 1 355 ? 15.707 74.721 67.562 1.00 25.76 354 LYS C CA 1
ATOM 6517 C C . LYS C 1 355 ? 15.383 73.448 68.349 1.00 25.32 354 LYS C C 1
ATOM 6518 O O . LYS C 1 355 ? 16.270 72.645 68.647 1.00 24.80 354 LYS C O 1
ATOM 6524 N N . LEU C 1 356 ? 14.110 73.269 68.689 1.00 24.09 355 LEU C N 1
ATOM 6525 C CA . LEU C 1 356 ? 13.695 72.096 69.436 1.00 24.69 355 LEU C CA 1
ATOM 6526 C C . LEU C 1 356 ? 13.888 70.861 68.569 1.00 26.26 355 LEU C C 1
ATOM 6527 O O . LEU C 1 356 ? 14.397 69.841 69.039 1.00 26.35 355 LEU C O 1
ATOM 6532 N N . TRP C 1 357 ? 13.479 70.958 67.304 1.00 24.87 356 TRP C N 1
ATOM 6533 C CA . TRP C 1 357 ? 13.622 69.843 66.375 1.00 25.27 356 TRP C CA 1
ATOM 6534 C C . TRP C 1 357 ? 15.053 69.319 66.339 1.00 25.65 356 TRP C C 1
ATOM 6535 O O . TRP C 1 357 ? 15.290 68.140 66.585 1.00 26.74 356 TRP C O 1
ATOM 6546 N N . VAL C 1 358 ? 16.005 70.196 66.034 1.00 25.52 357 VAL C N 1
ATOM 6547 C CA . VAL C 1 358 ? 17.399 69.770 65.930 1.00 25.68 357 VAL C CA 1
ATOM 6548 C C . VAL C 1 358 ? 18.096 69.498 67.272 1.00 25.51 357 VAL C C 1
ATOM 6549 O O . VAL C 1 358 ? 18.974 68.638 67.356 1.00 24.93 357 VAL C O 1
ATOM 6553 N N . ASP C 1 359 ? 17.717 70.217 68.324 1.00 27.22 358 ASP C N 1
ATOM 6554 C CA . ASP C 1 359 ? 18.325 69.963 69.634 1.00 27.35 358 ASP C CA 1
ATOM 6555 C C . ASP C 1 359 ? 17.958 68.551 70.083 1.00 25.82 358 ASP C C 1
ATOM 6556 O O . ASP C 1 359 ? 18.800 67.809 70.581 1.00 26.49 358 ASP C O 1
ATOM 6561 N N . THR C 1 360 ? 16.694 68.186 69.902 1.00 26.23 359 THR C N 1
ATOM 6562 C CA . THR C 1 360 ? 16.230 66.869 70.307 1.00 28.38 359 THR C CA 1
ATOM 6563 C C . THR C 1 360 ? 16.865 65.776 69.448 1.00 28.53 359 THR C C 1
ATOM 6564 O O . THR C 1 360 ? 17.249 64.725 69.962 1.00 28.79 359 THR C O 1
ATOM 6568 N N . CYS C 1 361 ? 16.977 66.023 68.144 1.00 26.45 360 CYS C N 1
ATOM 6569 C CA . CYS C 1 361 ? 17.580 65.038 67.257 1.00 26.77 360 CYS C CA 1
ATOM 6570 C C . CYS C 1 361 ? 19.061 64.855 67.555 1.00 25.48 360 CYS C C 1
ATOM 6571 O O . CYS C 1 361 ? 19.566 63.742 67.493 1.00 24.60 360 CYS C O 1
ATOM 6574 N N . SER C 1 362 ? 19.745 65.946 67.891 1.00 25.35 361 SER C N 1
ATOM 6575 C CA . SER C 1 362 ? 21.178 65.903 68.179 1.00 25.52 361 SER C CA 1
ATOM 6576 C C . SER C 1 362 ? 21.571 65.079 69.407 1.00 25.75 361 SER C C 1
ATOM 6577 O O . SER C 1 362 ? 22.762 64.823 69.637 1.00 23.87 361 SER C O 1
ATOM 6580 N N . GLU C 1 363 ? 20.584 64.658 70.190 1.00 26.15 362 GLU C N 1
ATOM 6581 C CA . GLU C 1 363 ? 20.871 63.882 71.388 1.00 28.83 362 GLU C CA 1
ATOM 6582 C C . GLU C 1 363 ? 20.871 62.374 71.177 1.00 27.78 362 GLU C C 1
ATOM 6583 O O . GLU C 1 363 ? 21.270 61.634 72.068 1.00 28.35 362 GLU C O 1
ATOM 6589 N N . ILE C 1 364 ? 20.435 61.908 70.011 1.00 26.13 363 ILE C N 1
ATOM 6590 C CA . ILE C 1 364 ? 20.407 60.467 69.780 1.00 23.09 363 ILE C CA 1
ATOM 6591 C C . ILE C 1 364 ? 21.791 59.814 69.687 1.00 23.35 363 ILE C C 1
ATOM 6592 O O . ILE C 1 364 ? 22.788 60.453 69.328 1.00 22.65 363 ILE C O 1
ATOM 6597 N N . PHE C 1 365 ? 21.834 58.529 70.032 1.00 22.15 364 PHE C N 1
ATOM 6598 C CA . PHE C 1 365 ? 23.049 57.732 70.004 1.00 22.08 364 PHE C CA 1
ATOM 6599 C C . PHE C 1 365 ? 24.248 58.354 70.721 1.00 24.65 364 PHE C C 1
ATOM 6600 O O . PHE C 1 365 ? 25.379 58.277 70.235 1.00 24.21 364 PHE C O 1
ATOM 6608 N N . GLY C 1 366 ? 24.005 58.965 71.877 1.00 26.61 365 GLY C N 1
ATOM 6609 C CA . GLY C 1 366 ? 25.092 59.566 72.636 1.00 27.06 365 GLY C CA 1
ATOM 6610 C C . GLY C 1 366 ? 25.427 61.001 72.266 1.00 27.19 365 GLY C C 1
ATOM 6611 O O . GLY C 1 366 ? 26.285 61.623 72.892 1.00 25.67 365 GLY C O 1
ATOM 6612 N N . GLY C 1 367 ? 24.754 61.532 71.251 1.00 26.61 366 GLY C N 1
ATOM 6613 C CA . GLY C 1 367 ? 25.014 62.902 70.842 1.00 26.13 366 GLY C CA 1
ATOM 6614 C C . GLY C 1 367 ? 25.720 63.037 69.503 1.00 24.96 366 GLY C C 1
ATOM 6615 O O . GLY C 1 367 ? 26.767 62.433 69.265 1.00 25.71 366 GLY C O 1
ATOM 6616 N N . LEU C 1 368 ? 25.136 63.840 68.623 1.00 23.29 367 LEU C N 1
ATOM 6617 C CA . LEU C 1 368 ? 25.705 64.078 67.302 1.00 22.92 367 LEU C CA 1
ATOM 6618 C C . LEU C 1 368 ? 26.284 65.494 67.302 1.00 23.43 367 LEU C C 1
ATOM 6619 O O . LEU C 1 368 ? 25.562 66.459 67.525 1.00 25.52 367 LEU C O 1
ATOM 6624 N N . ASP C 1 369 ? 27.583 65.618 67.060 1.00 24.36 368 ASP C N 1
ATOM 6625 C CA . ASP C 1 369 ? 28.222 66.931 67.046 1.00 27.02 368 ASP C CA 1
ATOM 6626 C C . ASP C 1 369 ? 27.785 67.739 65.830 1.00 27.19 368 ASP C C 1
ATOM 6627 O O . ASP C 1 369 ? 27.632 68.960 65.899 1.00 26.85 368 ASP C O 1
ATOM 6632 N N . ILE C 1 370 ? 27.588 67.033 64.723 1.00 25.63 369 ILE C N 1
ATOM 6633 C CA . ILE C 1 370 ? 27.146 67.626 63.473 1.00 23.79 369 ILE C CA 1
ATOM 6634 C C . ILE C 1 370 ? 25.892 66.892 63.033 1.00 24.19 369 ILE C C 1
ATOM 6635 O O . ILE C 1 370 ? 25.926 65.683 62.819 1.00 21.17 369 ILE C O 1
ATOM 6640 N N . CYS C 1 371 ? 24.784 67.607 62.899 1.00 24.72 370 CYS C N 1
ATOM 6641 C CA . CYS C 1 371 ? 23.572 66.959 62.435 1.00 25.01 370 CYS C CA 1
ATOM 6642 C C . CYS C 1 371 ? 22.611 67.983 61.869 1.00 24.48 370 CYS C C 1
ATOM 6643 O O . CYS C 1 371 ? 22.820 69.189 61.998 1.00 26.27 370 CYS C O 1
ATOM 6646 N N . ALA C 1 372 ? 21.560 67.494 61.231 1.00 21.92 371 ALA C N 1
ATOM 6647 C CA . ALA C 1 372 ? 20.570 68.369 60.645 1.00 22.13 371 ALA C CA 1
ATOM 6648 C C . ALA C 1 372 ? 19.243 67.642 60.573 1.00 21.37 371 ALA C C 1
ATOM 6649 O O . ALA C 1 372 ? 19.194 66.407 60.537 1.00 22.75 371 ALA C O 1
ATOM 6651 N N . VAL C 1 373 ? 18.169 68.418 60.554 1.00 20.00 372 VAL C N 1
ATOM 6652 C CA . VAL C 1 373 ? 16.834 67.868 60.460 1.00 21.66 372 VAL C CA 1
ATOM 6653 C C . VAL C 1 373 ? 16.214 68.453 59.198 1.00 23.64 372 VAL C C 1
ATOM 6654 O O . VAL C 1 373 ? 16.233 69.670 58.995 1.00 22.85 372 VAL C O 1
ATOM 6658 N N . GLU C 1 374 ? 15.681 67.581 58.351 1.00 24.57 373 GLU C N 1
ATOM 6659 C CA . GLU C 1 374 ? 15.040 67.993 57.106 1.00 26.51 373 GLU C CA 1
ATOM 6660 C C . GLU C 1 374 ? 13.536 67.833 57.274 1.00 26.82 373 GLU C C 1
ATOM 6661 O O . GLU C 1 374 ? 13.070 66.791 57.744 1.00 25.65 373 GLU C O 1
ATOM 6667 N N . ALA C 1 375 ? 12.783 68.861 56.892 1.00 25.53 374 ALA C N 1
ATOM 6668 C CA . ALA C 1 375 ? 11.329 68.821 56.990 1.00 26.31 374 ALA C CA 1
ATOM 6669 C C . ALA C 1 375 ? 10.699 69.385 55.720 1.00 26.64 374 ALA C C 1
ATOM 6670 O O . ALA C 1 375 ? 11.281 70.230 55.044 1.00 27.48 374 ALA C O 1
ATOM 6672 N N . LEU C 1 376 ? 9.506 68.907 55.393 1.00 29.28 375 LEU C N 1
ATOM 6673 C CA . LEU C 1 376 ? 8.807 69.390 54.212 1.00 29.85 375 LEU C CA 1
ATOM 6674 C C . LEU C 1 376 ? 7.612 70.216 54.671 1.00 30.64 375 LEU C C 1
ATOM 6675 O O . LEU C 1 376 ? 6.871 69.796 55.563 1.00 30.32 375 LEU C O 1
ATOM 6680 N N . HIS C 1 377 ? 7.432 71.387 54.066 1.00 30.11 376 HIS C N 1
ATOM 6681 C CA . HIS C 1 377 ? 6.321 72.264 54.416 1.00 31.95 376 HIS C CA 1
ATOM 6682 C C . HIS C 1 377 ? 5.245 72.158 53.346 1.00 31.72 376 HIS C C 1
ATOM 6683 O O . HIS C 1 377 ? 5.411 72.661 52.240 1.00 31.86 376 HIS C O 1
ATOM 6690 N N . GLY C 1 378 ? 4.144 71.502 53.687 1.00 31.43 377 GLY C N 1
ATOM 6691 C CA . GLY C 1 378 ? 3.060 71.325 52.741 1.00 34.01 377 GLY C CA 1
ATOM 6692 C C . GLY C 1 378 ? 2.321 72.607 52.430 1.00 35.79 377 GLY C C 1
ATOM 6693 O O . GLY C 1 378 ? 2.280 73.528 53.249 1.00 35.72 377 GLY C O 1
ATOM 6694 N N . LYS C 1 379 ? 1.732 72.666 51.240 1.00 37.37 378 LYS C N 1
ATOM 6695 C CA . LYS C 1 379 ? 0.994 73.848 50.824 1.00 40.31 378 LYS C CA 1
ATOM 6696 C C . LYS C 1 379 ? -0.092 74.196 51.838 1.00 40.87 378 LYS C C 1
ATOM 6697 O O . LYS C 1 379 ? -0.473 75.359 51.961 1.00 41.65 378 LYS C O 1
ATOM 6703 N N . ASP C 1 380 ? -0.576 73.192 52.569 1.00 40.66 379 ASP C N 1
ATOM 6704 C CA . ASP C 1 380 ? -1.611 73.410 53.578 1.00 40.11 379 ASP C CA 1
ATOM 6705 C C . ASP C 1 380 ? -1.039 73.929 54.899 1.00 39.97 379 ASP C C 1
ATOM 6706 O O . ASP C 1 380 ? -1.743 73.971 55.912 1.00 40.12 379 ASP C O 1
ATOM 6711 N N . GLY C 1 381 ? 0.239 74.307 54.882 1.00 39.78 380 GLY C N 1
ATOM 6712 C CA . GLY C 1 381 ? 0.883 74.843 56.070 1.00 37.74 380 GLY C CA 1
ATOM 6713 C C . GLY C 1 381 ? 1.417 73.865 57.102 1.00 37.85 380 GLY C C 1
ATOM 6714 O O . GLY C 1 381 ? 2.040 74.280 58.084 1.00 37.11 380 GLY C O 1
ATOM 6715 N N . ARG C 1 382 ? 1.188 72.572 56.908 1.00 37.60 381 ARG C N 1
ATOM 6716 C CA . ARG C 1 382 ? 1.687 71.594 57.867 1.00 36.97 381 ARG C CA 1
ATOM 6717 C C . ARG C 1 382 ? 3.126 71.176 57.554 1.00 35.48 381 ARG C C 1
ATOM 6718 O O . ARG C 1 382 ? 3.486 70.969 56.395 1.00 35.50 381 ARG C O 1
ATOM 6726 N N . ASP C 1 383 ? 3.943 71.057 58.597 1.00 33.31 382 ASP C N 1
ATOM 6727 C CA . ASP C 1 383 ? 5.330 70.638 58.447 1.00 31.52 382 ASP C CA 1
ATOM 6728 C C . ASP C 1 383 ? 5.428 69.129 58.625 1.00 29.43 382 ASP C C 1
ATOM 6729 O O . ASP C 1 383 ? 4.618 68.527 59.325 1.00 28.54 382 ASP C O 1
ATOM 6734 N N . HIS C 1 384 ? 6.424 68.522 57.989 1.00 27.48 383 HIS C N 1
ATOM 6735 C CA . HIS C 1 384 ? 6.631 67.088 58.087 1.00 25.54 383 HIS C CA 1
ATOM 6736 C C . HIS C 1 384 ? 8.115 66.792 58.134 1.00 26.07 383 HIS C C 1
ATOM 6737 O O . HIS C 1 384 ? 8.823 66.984 57.142 1.00 27.87 383 HIS C O 1
ATOM 6744 N N . ILE C 1 385 ? 8.585 66.326 59.285 1.00 24.35 384 ILE C N 1
ATOM 6745 C CA . ILE C 1 385 ? 9.986 65.983 59.451 1.00 23.44 384 ILE C CA 1
ATOM 6746 C C . ILE C 1 385 ? 10.161 64.626 58.772 1.00 25.68 384 ILE C C 1
ATOM 6747 O O . ILE C 1 385 ? 9.451 63.672 59.097 1.00 24.86 384 ILE C O 1
ATOM 6752 N N . ILE C 1 386 ? 11.092 64.531 57.828 1.00 24.14 385 ILE C N 1
ATOM 6753 C CA . ILE C 1 386 ? 11.292 63.265 57.143 1.00 25.24 385 ILE C CA 1
ATOM 6754 C C . ILE C 1 386 ? 12.639 62.624 57.405 1.00 24.81 385 ILE C C 1
ATOM 6755 O O . ILE C 1 386 ? 12.820 61.448 57.121 1.00 26.64 385 ILE C O 1
ATOM 6760 N N . GLU C 1 387 ? 13.593 63.372 57.945 1.00 23.98 386 GLU C N 1
ATOM 6761 C CA . GLU C 1 387 ? 14.895 62.772 58.183 1.00 24.81 386 GLU C CA 1
ATOM 6762 C C . GLU C 1 387 ? 15.853 63.583 59.047 1.00 23.71 386 GLU C C 1
ATOM 6763 O O . GLU C 1 387 ? 15.693 64.786 59.215 1.00 22.76 386 GLU C O 1
ATOM 6769 N N . VAL C 1 388 ? 16.842 62.892 59.609 1.00 22.93 387 VAL C N 1
ATOM 6770 C CA . VAL C 1 388 ? 17.892 63.521 60.400 1.00 23.88 387 VAL C CA 1
ATOM 6771 C C . VAL C 1 388 ? 19.216 62.991 59.840 1.00 23.25 387 VAL C C 1
ATOM 6772 O O . VAL C 1 388 ? 19.382 61.776 59.694 1.00 22.84 387 VAL C O 1
ATOM 6776 N N . VAL C 1 389 ? 20.145 63.891 59.512 1.00 23.65 388 VAL C N 1
ATOM 6777 C CA . VAL C 1 389 ? 21.443 63.486 58.961 1.00 23.99 388 VAL C CA 1
ATOM 6778 C C . VAL C 1 389 ? 22.561 63.712 59.954 1.00 24.09 388 VAL C C 1
ATOM 6779 O O . VAL C 1 389 ? 22.480 64.603 60.797 1.00 24.51 388 VAL C O 1
ATOM 6783 N N . GLY C 1 390 ? 23.605 62.894 59.844 1.00 25.33 389 GLY C N 1
ATOM 6784 C CA . GLY C 1 390 ? 24.734 62.976 60.752 1.00 25.55 389 GLY C CA 1
ATOM 6785 C C . GLY C 1 390 ? 25.870 63.856 60.280 1.00 26.97 389 GLY C C 1
ATOM 6786 O O . GLY C 1 390 ? 25.636 64.877 59.642 1.00 25.58 389 GLY C O 1
ATOM 6787 N N . SER C 1 391 ? 27.103 63.455 60.587 1.00 28.69 390 SER C N 1
ATOM 6788 C CA . SER C 1 391 ? 28.280 64.238 60.217 1.00 30.45 390 SER C CA 1
ATOM 6789 C C . SER C 1 391 ? 28.652 64.208 58.736 1.00 32.11 390 SER C C 1
ATOM 6790 O O . SER C 1 391 ? 29.692 64.738 58.346 1.00 33.29 390 SER C O 1
ATOM 6793 N N . SER C 1 392 ? 27.822 63.591 57.906 1.00 32.79 391 SER C N 1
ATOM 6794 C CA . SER C 1 392 ? 28.117 63.563 56.479 1.00 32.76 391 SER C CA 1
ATOM 6795 C C . SER C 1 392 ? 27.188 64.547 55.776 1.00 32.87 391 SER C C 1
ATOM 6796 O O . SER C 1 392 ? 27.199 64.660 54.546 1.00 31.72 391 SER C O 1
ATOM 6799 N N . MET C 1 393 ? 26.384 65.258 56.565 1.00 32.27 392 MET C N 1
ATOM 6800 C CA . MET C 1 393 ? 25.440 66.221 56.010 1.00 34.57 392 MET C CA 1
ATOM 6801 C C . MET C 1 393 ? 26.148 67.235 55.139 1.00 35.09 392 MET C C 1
ATOM 6802 O O . MET C 1 393 ? 27.133 67.854 55.553 1.00 35.16 392 MET C O 1
ATOM 6807 N N . PRO C 1 394 ? 25.652 67.422 53.910 1.00 35.01 393 PRO C N 1
ATOM 6808 C CA . PRO C 1 394 ? 26.277 68.386 53.007 1.00 34.70 393 PRO C CA 1
ATOM 6809 C C . PRO C 1 394 ? 26.152 69.812 53.514 1.00 34.49 393 PRO C C 1
ATOM 6810 O O . PRO C 1 394 ? 25.123 70.196 54.065 1.00 35.04 393 PRO C O 1
ATOM 6814 N N . LEU C 1 395 ? 27.215 70.586 53.335 1.00 33.51 394 LEU C N 1
ATOM 6815 C CA . LEU C 1 395 ? 27.213 71.980 53.736 1.00 33.55 394 LEU C CA 1
ATOM 6816 C C . LEU C 1 395 ? 26.560 72.705 52.569 1.00 34.36 394 LEU C C 1
ATOM 6817 O O . LEU C 1 395 ? 26.908 72.478 51.404 1.00 33.78 394 LEU C O 1
ATOM 6822 N N . ILE C 1 396 ? 25.608 73.573 52.876 1.00 33.49 395 ILE C N 1
ATOM 6823 C CA . ILE C 1 396 ? 24.877 74.264 51.833 1.00 33.71 395 ILE C CA 1
ATOM 6824 C C . ILE C 1 396 ? 24.802 75.760 52.051 1.00 34.72 395 ILE C C 1
ATOM 6825 O O . ILE C 1 396 ? 25.182 76.263 53.108 1.00 35.87 395 ILE C O 1
ATOM 6830 N N . GLY C 1 397 ? 24.313 76.461 51.033 1.00 35.40 396 GLY C N 1
ATOM 6831 C CA . GLY C 1 397 ? 24.147 77.900 51.117 1.00 37.31 396 GLY C CA 1
ATOM 6832 C C . GLY C 1 397 ? 25.386 78.761 51.020 1.00 39.14 396 GLY C C 1
ATOM 6833 O O . GLY C 1 397 ? 26.475 78.290 50.691 1.00 38.75 396 GLY C O 1
ATOM 6834 N N . ASP C 1 398 ? 25.197 80.042 51.322 1.00 42.01 397 ASP C N 1
ATOM 6835 C CA . ASP C 1 398 ? 26.255 81.049 51.277 1.00 45.50 397 ASP C CA 1
ATOM 6836 C C . ASP C 1 398 ? 27.314 80.941 52.377 1.00 46.90 397 ASP C C 1
ATOM 6837 O O . ASP C 1 398 ? 28.317 81.651 52.332 1.00 48.23 397 ASP C O 1
ATOM 6842 N N . HIS C 1 399 ? 27.111 80.063 53.357 1.00 47.16 398 HIS C N 1
ATOM 6843 C CA . HIS C 1 399 ? 28.053 79.967 54.474 1.00 47.30 398 HIS C CA 1
ATOM 6844 C C . HIS C 1 399 ? 28.870 78.684 54.620 1.00 46.59 398 HIS C C 1
ATOM 6845 O O . HIS C 1 399 ? 29.344 78.376 55.713 1.00 45.00 398 HIS C O 1
ATOM 6852 N N . GLN C 1 400 ? 29.048 77.944 53.534 1.00 46.36 399 GLN C N 1
ATOM 6853 C CA . GLN C 1 400 ? 29.800 76.697 53.595 1.00 47.00 399 GLN C CA 1
ATOM 6854 C C . GLN C 1 400 ? 31.171 76.898 54.231 1.00 48.04 399 GLN C C 1
ATOM 6855 O O . GLN C 1 400 ? 31.645 76.043 54.983 1.00 47.94 399 GLN C O 1
ATOM 6861 N N . ASP C 1 401 ? 31.800 78.032 53.930 1.00 49.36 400 ASP C N 1
ATOM 6862 C CA . ASP C 1 401 ? 33.118 78.350 54.469 1.00 50.50 400 ASP C CA 1
ATOM 6863 C C . ASP C 1 401 ? 33.037 78.513 55.986 1.00 49.33 400 ASP C C 1
ATOM 6864 O O . ASP C 1 401 ? 33.843 77.948 56.725 1.00 49.46 400 ASP C O 1
ATOM 6869 N N . GLU C 1 402 ? 32.060 79.289 56.446 1.00 48.05 401 GLU C N 1
ATOM 6870 C CA . GLU C 1 402 ? 31.882 79.505 57.875 1.00 46.76 401 GLU C CA 1
ATOM 6871 C C . GLU C 1 402 ? 31.689 78.162 58.571 1.00 44.69 401 GLU C C 1
ATOM 6872 O O . GLU C 1 402 ? 32.338 77.882 59.577 1.00 43.45 401 GLU C O 1
ATOM 6878 N N . ASP C 1 403 ? 30.799 77.333 58.023 1.00 42.40 402 ASP C N 1
ATOM 6879 C CA . ASP C 1 403 ? 30.511 76.024 58.600 1.00 39.68 402 ASP C CA 1
ATOM 6880 C C . ASP C 1 403 ? 31.724 75.108 58.666 1.00 39.42 402 ASP C C 1
ATOM 6881 O O . ASP C 1 403 ? 31.876 74.360 59.627 1.00 38.85 402 ASP C O 1
ATOM 6886 N N . LYS C 1 404 ? 32.586 75.152 57.653 1.00 39.80 403 LYS C N 1
ATOM 6887 C CA . LYS C 1 404 ? 33.789 74.318 57.669 1.00 40.31 403 LYS C CA 1
ATOM 6888 C C . LYS C 1 404 ? 34.688 74.789 58.808 1.00 39.76 403 LYS C C 1
ATOM 6889 O O . LYS C 1 404 ? 35.251 73.980 59.547 1.00 41.07 403 LYS C O 1
ATOM 6895 N N . GLN C 1 405 ? 34.825 76.106 58.942 1.00 38.95 404 GLN C N 1
ATOM 6896 C CA . GLN C 1 405 ? 35.633 76.677 60.013 1.00 37.71 404 GLN C CA 1
ATOM 6897 C C . GLN C 1 405 ? 35.028 76.214 61.328 1.00 36.14 404 GLN C C 1
ATOM 6898 O O . GLN C 1 405 ? 35.744 75.824 62.245 1.00 34.90 404 GLN C O 1
ATOM 6904 N N . LEU C 1 406 ? 33.700 76.260 61.407 1.00 35.34 405 LEU C N 1
ATOM 6905 C CA . LEU C 1 406 ? 32.983 75.832 62.603 1.00 34.36 405 LEU C CA 1
ATOM 6906 C C . LEU C 1 406 ? 33.303 74.367 62.902 1.00 33.86 405 LEU C C 1
ATOM 6907 O O . LEU C 1 406 ? 33.546 73.991 64.050 1.00 33.01 405 LEU C O 1
ATOM 6912 N N . ILE C 1 407 ? 33.304 73.537 61.865 1.00 32.94 406 ILE C N 1
ATOM 6913 C CA . ILE C 1 407 ? 33.615 72.131 62.057 1.00 32.89 406 ILE C CA 1
ATOM 6914 C C . ILE C 1 407 ? 35.048 72.043 62.576 1.00 34.44 406 ILE C C 1
ATOM 6915 O O . ILE C 1 407 ? 35.337 71.270 63.495 1.00 33.26 406 ILE C O 1
ATOM 6920 N N . VAL C 1 408 ? 35.940 72.845 61.994 1.00 36.01 407 VAL C N 1
ATOM 6921 C CA . VAL C 1 408 ? 37.342 72.870 62.415 1.00 36.76 407 VAL C CA 1
ATOM 6922 C C . VAL C 1 408 ? 37.448 73.237 63.892 1.00 36.92 407 VAL C C 1
ATOM 6923 O O . VAL C 1 408 ? 38.127 72.555 64.661 1.00 36.97 407 VAL C O 1
ATOM 6927 N N . GLU C 1 409 ? 36.784 74.321 64.284 1.00 37.54 408 GLU C N 1
ATOM 6928 C CA . GLU C 1 409 ? 36.806 74.748 65.678 1.00 37.23 408 GLU C CA 1
ATOM 6929 C C . GLU C 1 409 ? 36.329 73.585 66.537 1.00 37.46 408 GLU C C 1
ATOM 6930 O O . GLU C 1 409 ? 36.930 73.265 67.566 1.00 38.03 408 GLU C O 1
ATOM 6936 N N . LEU C 1 410 ? 35.245 72.952 66.093 1.00 36.80 409 LEU C N 1
ATOM 6937 C CA . LEU C 1 410 ? 34.650 71.813 66.779 1.00 35.35 409 LEU C CA 1
ATOM 6938 C C . LEU C 1 410 ? 35.645 70.670 66.994 1.00 33.82 409 LEU C C 1
ATOM 6939 O O . LEU C 1 410 ? 35.843 70.225 68.121 1.00 31.89 409 LEU C O 1
ATOM 6944 N N . VAL C 1 411 ? 36.262 70.203 65.908 1.00 33.38 410 VAL C N 1
ATOM 6945 C CA . VAL C 1 411 ? 37.237 69.109 65.956 1.00 33.44 410 VAL C CA 1
ATOM 6946 C C . VAL C 1 411 ? 38.466 69.440 66.799 1.00 36.12 410 VAL C C 1
ATOM 6947 O O . VAL C 1 411 ? 38.990 68.582 67.513 1.00 35.71 410 VAL C O 1
ATOM 6951 N N . VAL C 1 412 ? 38.933 70.683 66.713 1.00 38.56 411 VAL C N 1
ATOM 6952 C CA . VAL C 1 412 ? 40.093 71.112 67.489 1.00 39.65 411 VAL C CA 1
ATOM 6953 C C . VAL C 1 412 ? 39.795 70.980 68.983 1.00 40.43 411 VAL C C 1
ATOM 6954 O O . VAL C 1 412 ? 40.626 70.491 69.755 1.00 41.19 411 VAL C O 1
ATOM 6958 N N . ASN C 1 413 ? 38.607 71.418 69.384 1.00 40.35 412 ASN C N 1
ATOM 6959 C CA . ASN C 1 413 ? 38.200 71.337 70.778 1.00 41.69 412 ASN C CA 1
ATOM 6960 C C . ASN C 1 413 ? 38.120 69.881 71.224 1.00 42.73 412 ASN C C 1
ATOM 6961 O O . ASN C 1 413 ? 38.584 69.533 72.310 1.00 43.20 412 ASN C O 1
ATOM 6966 N N . LYS C 1 414 ? 37.530 69.031 70.384 1.00 43.33 413 LYS C N 1
ATOM 6967 C CA . LYS C 1 414 ? 37.403 67.609 70.695 1.00 42.91 413 LYS C CA 1
ATOM 6968 C C . LYS C 1 414 ? 38.776 66.950 70.802 1.00 42.49 413 LYS C C 1
ATOM 6969 O O . LYS C 1 414 ? 39.005 66.116 71.674 1.00 41.78 413 LYS C O 1
ATOM 6975 N N . MET C 1 415 ? 39.691 67.323 69.914 1.00 42.98 414 MET C N 1
ATOM 6976 C CA . MET C 1 415 ? 41.034 66.762 69.956 1.00 44.20 414 MET C CA 1
ATOM 6977 C C . MET C 1 415 ? 41.722 67.218 71.232 1.00 46.59 414 MET C C 1
ATOM 6978 O O . MET C 1 415 ? 42.398 66.433 71.895 1.00 46.68 414 MET C O 1
ATOM 6983 N N . THR C 1 416 ? 41.544 68.493 71.570 1.00 49.21 415 THR C N 1
ATOM 6984 C CA . THR C 1 416 ? 42.137 69.061 72.776 1.00 51.56 415 THR C CA 1
ATOM 6985 C C . THR C 1 416 ? 41.859 68.156 73.971 1.00 53.65 415 THR C C 1
ATOM 6986 O O . THR C 1 416 ? 42.745 67.888 74.781 1.00 53.68 415 THR C O 1
ATOM 6990 N N . GLN C 1 417 ? 40.621 67.689 74.076 1.00 56.47 416 GLN C N 1
ATOM 6991 C CA . GLN C 1 417 ? 40.240 66.803 75.163 1.00 59.62 416 GLN C CA 1
ATOM 6992 C C . GLN C 1 417 ? 40.700 65.389 74.825 1.00 60.92 416 GLN C C 1
ATOM 6993 O O . GLN C 1 417 ? 39.905 64.544 74.414 1.00 60.79 416 GLN C O 1
ATOM 6999 N N . ALA C 1 418 ? 41.999 65.157 74.999 1.00 62.74 417 ALA C N 1
ATOM 7000 C CA . ALA C 1 418 ? 42.638 63.870 74.736 1.00 63.38 417 ALA C CA 1
ATOM 7001 C C . ALA C 1 418 ? 44.146 64.103 74.651 1.00 64.33 417 ALA C C 1
ATOM 7002 O O . ALA C 1 418 ? 44.873 63.666 75.570 1.00 64.23 417 ALA C O 1
ATOM 7004 N N . ALA D 1 113 ? -7.647 43.215 80.722 1.00 57.72 112 ALA D N 1
ATOM 7005 C CA . ALA D 1 113 ? -6.668 43.485 79.629 1.00 58.07 112 ALA D CA 1
ATOM 7006 C C . ALA D 1 113 ? -5.297 42.903 79.972 1.00 57.45 112 ALA D C 1
ATOM 7007 O O . ALA D 1 113 ? -4.481 43.554 80.626 1.00 58.02 112 ALA D O 1
ATOM 7009 N N . ALA D 1 114 ? -5.051 41.675 79.527 1.00 55.69 113 ALA D N 1
ATOM 7010 C CA . ALA D 1 114 ? -3.783 41.004 79.779 1.00 53.59 113 ALA D CA 1
ATOM 7011 C C . ALA D 1 114 ? -2.665 41.619 78.940 1.00 52.12 113 ALA D C 1
ATOM 7012 O O . ALA D 1 114 ? -2.912 42.154 77.862 1.00 51.83 113 ALA D O 1
ATOM 7014 N N . ARG D 1 115 ? -1.437 41.542 79.440 1.00 50.50 114 ARG D N 1
ATOM 7015 C CA . ARG D 1 115 ? -0.288 42.086 78.724 1.00 49.40 114 ARG D CA 1
ATOM 7016 C C . ARG D 1 115 ? 0.354 41.005 77.867 1.00 47.13 114 ARG D C 1
ATOM 7017 O O . ARG D 1 115 ? 0.530 39.873 78.314 1.00 47.76 114 ARG D O 1
ATOM 7025 N N . VAL D 1 116 ? 0.705 41.358 76.635 1.00 43.88 115 VAL D N 1
ATOM 7026 C CA . VAL D 1 116 ? 1.309 40.398 75.718 1.00 40.84 115 VAL D CA 1
ATOM 7027 C C . VAL D 1 116 ? 2.837 40.430 75.665 1.00 38.95 115 VAL D C 1
ATOM 7028 O O . VAL D 1 116 ? 3.452 41.458 75.381 1.00 38.41 115 VAL D O 1
ATOM 7032 N N . LEU D 1 117 ? 3.436 39.284 75.948 1.00 36.24 116 LEU D N 1
ATOM 7033 C CA . LEU D 1 117 ? 4.878 39.141 75.911 1.00 34.47 116 LEU D CA 1
ATOM 7034 C C . LEU D 1 117 ? 5.231 38.172 74.793 1.00 34.11 116 LEU D C 1
ATOM 7035 O O . LEU D 1 117 ? 4.774 37.026 74.781 1.00 33.61 116 LEU D O 1
ATOM 7040 N N . LEU D 1 118 ? 6.035 38.637 73.845 1.00 32.42 117 LEU D N 1
ATOM 7041 C CA . LEU D 1 118 ? 6.473 37.786 72.757 1.00 30.60 117 LEU D CA 1
ATOM 7042 C C . LEU D 1 118 ? 7.883 37.324 73.097 1.00 29.84 117 LEU D C 1
ATOM 7043 O O . LEU D 1 118 ? 8.777 38.143 73.336 1.00 29.00 117 LEU D O 1
ATOM 7048 N N . VAL D 1 119 ? 8.083 36.013 73.141 1.00 29.43 118 VAL D N 1
ATOM 7049 C CA . VAL D 1 119 ? 9.402 35.484 73.429 1.00 29.39 118 VAL D CA 1
ATOM 7050 C C . VAL D 1 119 ? 9.911 34.887 72.127 1.00 30.44 118 VAL D C 1
ATOM 7051 O O . VAL D 1 119 ? 9.249 34.043 71.521 1.00 31.73 118 VAL D O 1
ATOM 7055 N N . ILE D 1 120 ? 11.077 35.346 71.689 1.00 30.54 119 ILE D N 1
ATOM 7056 C CA . ILE D 1 120 ? 11.675 34.860 70.454 1.00 32.25 119 ILE D CA 1
ATOM 7057 C C . ILE D 1 120 ? 12.701 33.822 70.859 1.00 34.07 119 ILE D C 1
ATOM 7058 O O . ILE D 1 120 ? 13.831 34.154 71.219 1.00 34.43 119 ILE D O 1
ATOM 7063 N N . ASP D 1 121 ? 12.293 32.559 70.797 1.00 35.70 120 ASP D N 1
ATOM 7064 C CA . ASP D 1 121 ? 13.145 31.454 71.212 1.00 38.74 120 ASP D CA 1
ATOM 7065 C C . ASP D 1 121 ? 12.710 30.174 70.499 1.00 41.51 120 ASP D C 1
ATOM 7066 O O . ASP D 1 121 ? 11.599 30.104 69.965 1.00 41.15 120 ASP D O 1
ATOM 7071 N N . GLU D 1 122 ? 13.579 29.166 70.480 1.00 44.28 121 GLU D N 1
ATOM 7072 C CA . GLU D 1 122 ? 13.225 27.905 69.839 1.00 49.70 121 GLU D CA 1
ATOM 7073 C C . GLU D 1 122 ? 12.220 27.156 70.718 1.00 51.13 121 GLU D C 1
ATOM 7074 O O . GLU D 1 122 ? 12.150 27.380 71.930 1.00 51.14 121 GLU D O 1
ATOM 7080 N N . PRO D 1 123 ? 11.429 26.252 70.114 1.00 53.06 122 PRO D N 1
ATOM 7081 C CA . PRO D 1 123 ? 10.402 25.456 70.800 1.00 54.23 122 PRO D CA 1
ATOM 7082 C C . PRO D 1 123 ? 10.812 24.663 72.040 1.00 55.43 122 PRO D C 1
ATOM 7083 O O . PRO D 1 123 ? 9.956 24.272 72.835 1.00 54.73 122 PRO D O 1
ATOM 7087 N N . HIS D 1 124 ? 12.108 24.425 72.211 1.00 57.24 123 HIS D N 1
ATOM 7088 C CA . HIS D 1 124 ? 12.570 23.666 73.362 1.00 58.55 123 HIS D CA 1
ATOM 7089 C C . HIS D 1 124 ? 12.018 24.219 74.666 1.00 57.58 123 HIS D C 1
ATOM 7090 O O . HIS D 1 124 ? 11.228 23.552 75.331 1.00 58.90 123 HIS D O 1
ATOM 7097 N N . THR D 1 125 ? 12.417 25.430 75.036 1.00 55.67 124 THR D N 1
ATOM 7098 C CA . THR D 1 125 ? 11.926 26.016 76.279 1.00 54.66 124 THR D CA 1
ATOM 7099 C C . THR D 1 125 ? 10.478 26.482 76.149 1.00 53.18 124 THR D C 1
ATOM 7100 O O . THR D 1 125 ? 10.137 27.260 75.261 1.00 53.04 124 THR D O 1
ATOM 7104 N N . ASP D 1 126 ? 9.636 25.990 77.051 1.00 51.88 125 ASP D N 1
ATOM 7105 C CA . ASP D 1 126 ? 8.218 26.325 77.087 1.00 50.79 125 ASP D CA 1
ATOM 7106 C C . ASP D 1 126 ? 8.068 27.518 78.028 1.00 49.78 125 ASP D C 1
ATOM 7107 O O . ASP D 1 126 ? 7.729 27.363 79.202 1.00 49.08 125 ASP D O 1
ATOM 7112 N N . TRP D 1 127 ? 8.326 28.714 77.505 1.00 47.39 126 TRP D N 1
ATOM 7113 C CA . TRP D 1 127 ? 8.260 29.914 78.320 1.00 45.23 126 TRP D CA 1
ATOM 7114 C C . TRP D 1 127 ? 6.916 30.207 78.959 1.00 45.39 126 TRP D C 1
ATOM 7115 O O . TRP D 1 127 ? 6.872 30.747 80.061 1.00 45.48 126 TRP D O 1
ATOM 7126 N N . ALA D 1 128 ? 5.822 29.854 78.289 1.00 45.90 127 ALA D N 1
ATOM 7127 C CA . ALA D 1 128 ? 4.495 30.097 78.857 1.00 47.20 127 ALA D CA 1
ATOM 7128 C C . ALA D 1 128 ? 4.422 29.453 80.243 1.00 48.60 127 ALA D C 1
ATOM 7129 O O . ALA D 1 128 ? 3.912 30.049 81.195 1.00 48.33 127 ALA D O 1
ATOM 7131 N N . LYS D 1 129 ? 4.944 28.233 80.345 1.00 50.28 128 LYS D N 1
ATOM 7132 C CA . LYS D 1 129 ? 4.957 27.494 81.603 1.00 52.44 128 LYS D CA 1
ATOM 7133 C C . LYS D 1 129 ? 5.598 28.288 82.734 1.00 52.73 128 LYS D C 1
ATOM 7134 O O . LYS D 1 129 ? 5.073 28.341 83.841 1.00 53.31 128 LYS D O 1
ATOM 7140 N N . TYR D 1 130 ? 6.742 28.900 82.445 1.00 53.71 129 TYR D N 1
ATOM 7141 C CA . TYR D 1 130 ? 7.478 29.674 83.433 1.00 52.96 129 TYR D CA 1
ATOM 7142 C C . TYR D 1 130 ? 6.803 30.984 83.816 1.00 52.98 129 TYR D C 1
ATOM 7143 O O . TYR D 1 130 ? 7.016 31.501 84.912 1.00 51.48 129 TYR D O 1
ATOM 7152 N N . PHE D 1 131 ? 5.985 31.519 82.916 1.00 53.42 130 PHE D N 1
ATOM 7153 C CA . PHE D 1 131 ? 5.287 32.768 83.190 1.00 54.47 130 PHE D CA 1
ATOM 7154 C C . PHE D 1 131 ? 3.889 32.520 83.750 1.00 55.55 130 PHE D C 1
ATOM 7155 O O . PHE D 1 131 ? 3.218 33.450 84.211 1.00 56.25 130 PHE D O 1
ATOM 7163 N N . LYS D 1 132 ? 3.462 31.260 83.716 1.00 56.07 131 LYS D N 1
ATOM 7164 C CA . LYS D 1 132 ? 2.144 30.873 84.215 1.00 56.95 131 LYS D CA 1
ATOM 7165 C C . LYS D 1 132 ? 1.966 31.314 85.664 1.00 57.24 131 LYS D C 1
ATOM 7166 O O . LYS D 1 132 ? 2.804 31.015 86.519 1.00 56.83 131 LYS D O 1
ATOM 7172 N N . GLY D 1 133 ? 0.877 32.030 85.934 1.00 56.95 132 GLY D N 1
ATOM 7173 C CA . GLY D 1 133 ? 0.617 32.488 87.286 1.00 57.53 132 GLY D CA 1
ATOM 7174 C C . GLY D 1 133 ? 1.229 33.832 87.639 1.00 58.18 132 GLY D C 1
ATOM 7175 O O . GLY D 1 133 ? 0.900 34.411 88.675 1.00 58.28 132 GLY D O 1
ATOM 7176 N N . LYS D 1 134 ? 2.124 34.332 86.792 1.00 58.31 133 LYS D N 1
ATOM 7177 C CA . LYS D 1 134 ? 2.745 35.625 87.044 1.00 57.87 133 LYS D CA 1
ATOM 7178 C C . LYS D 1 134 ? 1.785 36.711 86.580 1.00 58.38 133 LYS D C 1
ATOM 7179 O O . LYS D 1 134 ? 1.191 36.607 85.506 1.00 58.33 133 LYS D O 1
ATOM 7185 N N . LYS D 1 135 ? 1.631 37.748 87.395 1.00 59.05 134 LYS D N 1
ATOM 7186 C CA . LYS D 1 135 ? 0.729 38.847 87.076 1.00 60.49 134 LYS D CA 1
ATOM 7187 C C . LYS D 1 135 ? 1.369 40.194 87.412 1.00 61.41 134 LYS D C 1
ATOM 7188 O O . LYS D 1 135 ? 2.019 40.342 88.448 1.00 61.35 134 LYS D O 1
ATOM 7194 N N . ILE D 1 136 ? 1.179 41.174 86.532 1.00 61.79 135 ILE D N 1
ATOM 7195 C CA . ILE D 1 136 ? 1.741 42.506 86.731 1.00 62.74 135 ILE D CA 1
ATOM 7196 C C . ILE D 1 136 ? 0.906 43.317 87.715 1.00 64.12 135 ILE D C 1
ATOM 7197 O O . ILE D 1 136 ? -0.324 43.364 87.608 1.00 64.55 135 ILE D O 1
ATOM 7202 N N . HIS D 1 137 ? 1.584 43.959 88.665 1.00 64.76 136 HIS D N 1
ATOM 7203 C CA . HIS D 1 137 ? 0.927 44.770 89.690 1.00 65.78 136 HIS D CA 1
ATOM 7204 C C . HIS D 1 137 ? -0.025 43.949 90.554 1.00 65.80 136 HIS D C 1
ATOM 7205 O O . HIS D 1 137 ? -0.855 44.500 91.276 1.00 66.05 136 HIS D O 1
ATOM 7212 N N . GLY D 1 138 ? 0.099 42.630 90.473 1.00 66.03 137 GLY D N 1
ATOM 7213 C CA . GLY D 1 138 ? -0.750 41.762 91.263 1.00 65.56 137 GLY D CA 1
ATOM 7214 C C . GLY D 1 138 ? -1.975 41.221 90.552 1.00 65.87 137 GLY D C 1
ATOM 7215 O O . GLY D 1 138 ? -2.348 40.066 90.773 1.00 66.22 137 GLY D O 1
ATOM 7216 N N . GLU D 1 139 ? -2.603 42.028 89.697 1.00 65.49 138 GLU D N 1
ATOM 7217 C CA . GLU D 1 139 ? -3.807 41.571 89.011 1.00 65.45 138 GLU D CA 1
ATOM 7218 C C . GLU D 1 139 ? -3.765 41.451 87.485 1.00 64.14 138 GLU D C 1
ATOM 7219 O O . GLU D 1 139 ? -4.576 40.726 86.907 1.00 64.72 138 GLU D O 1
ATOM 7225 N N . ILE D 1 140 ? -2.839 42.143 86.825 1.00 62.26 139 ILE D N 1
ATOM 7226 C CA . ILE D 1 140 ? -2.766 42.071 85.363 1.00 60.21 139 ILE D CA 1
ATOM 7227 C C . ILE D 1 140 ? -2.093 40.797 84.848 1.00 58.08 139 ILE D C 1
ATOM 7228 O O . ILE D 1 140 ? -0.937 40.522 85.165 1.00 57.20 139 ILE D O 1
ATOM 7233 N N . ASP D 1 141 ? -2.829 40.025 84.051 1.00 56.41 140 ASP D N 1
ATOM 7234 C CA . ASP D 1 141 ? -2.316 38.779 83.474 1.00 55.02 140 ASP D CA 1
ATOM 7235 C C . ASP D 1 141 ? -1.242 39.023 82.417 1.00 53.00 140 ASP D C 1
ATOM 7236 O O . ASP D 1 141 ? -1.139 40.109 81.850 1.00 52.40 140 ASP D O 1
ATOM 7241 N N . ILE D 1 142 ? -0.449 37.989 82.157 1.00 51.10 141 ILE D N 1
ATOM 7242 C CA . ILE D 1 142 ? 0.596 38.044 81.140 1.00 48.37 141 ILE D CA 1
ATOM 7243 C C . ILE D 1 142 ? 0.367 36.895 80.169 1.00 47.75 141 ILE D C 1
ATOM 7244 O O . ILE D 1 142 ? 0.419 35.732 80.564 1.00 49.04 141 ILE D O 1
ATOM 7249 N N . LYS D 1 143 ? 0.100 37.210 78.907 1.00 45.69 142 LYS D N 1
ATOM 7250 C CA . LYS D 1 143 ? -0.078 36.158 77.920 1.00 44.25 142 LYS D CA 1
ATOM 7251 C C . LYS D 1 143 ? 1.261 36.015 77.217 1.00 43.22 142 LYS D C 1
ATOM 7252 O O . LYS D 1 143 ? 1.846 37.006 76.779 1.00 43.28 142 LYS D O 1
ATOM 7258 N N . VAL D 1 144 ? 1.749 34.786 77.117 1.00 41.12 143 VAL D N 1
ATOM 7259 C CA . VAL D 1 144 ? 3.014 34.537 76.461 1.00 40.36 143 VAL D CA 1
ATOM 7260 C C . VAL D 1 144 ? 2.815 34.015 75.051 1.00 40.36 143 VAL D C 1
ATOM 7261 O O . VAL D 1 144 ? 2.039 33.089 74.814 1.00 40.09 143 VAL D O 1
ATOM 7265 N N . GLU D 1 145 ? 3.523 34.634 74.116 1.00 39.71 144 GLU D N 1
ATOM 7266 C CA . GLU D 1 145 ? 3.488 34.245 72.716 1.00 39.47 144 GLU D CA 1
ATOM 7267 C C . GLU D 1 145 ? 4.932 33.880 72.416 1.00 38.76 144 GLU D C 1
ATOM 7268 O O . GLU D 1 145 ? 5.838 34.644 72.738 1.00 40.79 144 GLU D O 1
ATOM 7274 N N . GLN D 1 146 ? 5.159 32.720 71.813 1.00 36.66 145 GLN D N 1
ATOM 7275 C CA . GLN D 1 146 ? 6.524 32.306 71.512 1.00 36.20 145 GLN D CA 1
ATOM 7276 C C . GLN D 1 146 ? 6.686 31.894 70.053 1.00 35.12 145 GLN D C 1
ATOM 7277 O O . GLN D 1 146 ? 5.738 31.441 69.418 1.00 36.15 145 GLN D O 1
ATOM 7283 N N . ALA D 1 147 ? 7.897 32.058 69.531 1.00 33.79 146 ALA D N 1
ATOM 7284 C CA . ALA D 1 147 ? 8.201 31.708 68.147 1.00 32.10 146 ALA D CA 1
ATOM 7285 C C . ALA D 1 147 ? 9.657 32.019 67.837 1.00 31.68 146 ALA D C 1
ATOM 7286 O O . ALA D 1 147 ? 10.311 32.762 68.573 1.00 30.63 146 ALA D O 1
ATOM 7288 N N . GLU D 1 148 ? 10.158 31.445 66.748 1.00 31.44 147 GLU D N 1
ATOM 7289 C CA . GLU D 1 148 ? 11.533 31.682 66.330 1.00 32.27 147 GLU D CA 1
ATOM 7290 C C . GLU D 1 148 ? 11.530 32.844 65.347 1.00 29.99 147 GLU D C 1
ATOM 7291 O O . GLU D 1 148 ? 10.488 33.189 64.793 1.00 29.13 147 GLU D O 1
ATOM 7297 N N . PHE D 1 149 ? 12.694 33.442 65.131 1.00 27.92 148 PHE D N 1
ATOM 7298 C CA . PHE D 1 149 ? 12.803 34.561 64.203 1.00 27.78 148 PHE D CA 1
ATOM 7299 C C . PHE D 1 149 ? 12.323 34.188 62.802 1.00 28.21 148 PHE D C 1
ATOM 7300 O O . PHE D 1 149 ? 11.696 34.998 62.114 1.00 25.40 148 PHE D O 1
ATOM 7308 N N . SER D 1 150 ? 12.616 32.956 62.387 1.00 29.96 149 SER D N 1
ATOM 7309 C CA . SER D 1 150 ? 12.237 32.488 61.056 1.00 30.62 149 SER D CA 1
ATOM 7310 C C . SER D 1 150 ? 10.735 32.444 60.799 1.00 30.89 149 SER D C 1
ATOM 7311 O O . SER D 1 150 ? 10.304 32.454 59.651 1.00 30.92 149 SER D O 1
ATOM 7314 N N . ASP D 1 151 ? 9.933 32.401 61.856 1.00 32.59 150 ASP D N 1
ATOM 7315 C CA . ASP D 1 151 ? 8.482 32.349 61.682 1.00 33.76 150 ASP D CA 1
ATOM 7316 C C . ASP D 1 151 ? 7.813 33.681 62.006 1.00 32.67 150 ASP D C 1
ATOM 7317 O O . ASP D 1 151 ? 6.605 33.740 62.256 1.00 33.64 150 ASP D O 1
ATOM 7322 N N . LEU D 1 152 ? 8.601 34.749 61.990 1.00 32.01 151 LEU D N 1
ATOM 7323 C CA . LEU D 1 152 ? 8.082 36.077 62.301 1.00 32.39 151 LEU D CA 1
ATOM 7324 C C . LEU D 1 152 ? 8.294 37.135 61.223 1.00 32.09 151 LEU D C 1
ATOM 7325 O O . LEU D 1 152 ? 9.245 37.087 60.444 1.00 31.98 151 LEU D O 1
ATOM 7330 N N . ASN D 1 153 ? 7.378 38.095 61.194 1.00 31.44 152 ASN D N 1
ATOM 7331 C CA . ASN D 1 153 ? 7.450 39.226 60.285 1.00 29.47 152 ASN D CA 1
ATOM 7332 C C . ASN D 1 153 ? 6.616 40.304 60.973 1.00 29.29 152 ASN D C 1
ATOM 7333 O O . ASN D 1 153 ? 5.932 40.016 61.955 1.00 29.43 152 ASN D O 1
ATOM 7338 N N . LEU D 1 154 ? 6.667 41.538 60.482 1.00 27.39 153 LEU D N 1
ATOM 7339 C CA . LEU D 1 154 ? 5.902 42.602 61.118 1.00 26.54 153 LEU D CA 1
ATOM 7340 C C . LEU D 1 154 ? 5.757 43.832 60.233 1.00 27.03 153 LEU D C 1
ATOM 7341 O O . LEU D 1 154 ? 6.287 43.884 59.126 1.00 25.18 153 LEU D O 1
ATOM 7346 N N . VAL D 1 155 ? 5.020 44.814 60.738 1.00 28.29 154 VAL D N 1
ATOM 7347 C CA . VAL D 1 155 ? 4.802 46.083 60.054 1.00 29.14 154 VAL D CA 1
ATOM 7348 C C . VAL D 1 155 ? 4.756 47.115 61.163 1.00 28.12 154 VAL D C 1
ATOM 7349 O O . VAL D 1 155 ? 4.172 46.860 62.210 1.00 28.32 154 VAL D O 1
ATOM 7353 N N . ALA D 1 156 ? 5.364 48.273 60.942 1.00 26.62 155 ALA D N 1
ATOM 7354 C CA . ALA D 1 156 ? 5.369 49.305 61.965 1.00 26.76 155 ALA D CA 1
ATOM 7355 C C . ALA D 1 156 ? 5.076 50.673 61.379 1.00 26.62 155 ALA D C 1
ATOM 7356 O O . ALA D 1 156 ? 5.565 51.023 60.305 1.00 26.83 155 ALA D O 1
ATOM 7358 N N . HIS D 1 157 ? 4.272 51.446 62.098 1.00 26.81 156 HIS D N 1
ATOM 7359 C CA . HIS D 1 157 ? 3.902 52.784 61.671 1.00 28.75 156 HIS D CA 1
ATOM 7360 C C . HIS D 1 157 ? 4.446 53.783 62.680 1.00 29.16 156 HIS D C 1
ATOM 7361 O O . HIS D 1 157 ? 4.469 53.513 63.879 1.00 29.27 156 HIS D O 1
ATOM 7368 N N . ALA D 1 158 ? 4.883 54.937 62.193 1.00 30.50 157 ALA D N 1
ATOM 7369 C CA . ALA D 1 158 ? 5.429 55.965 63.066 1.00 31.24 157 ALA D CA 1
ATOM 7370 C C . ALA D 1 158 ? 4.355 56.451 64.043 1.00 32.88 157 ALA D C 1
ATOM 7371 O O . ALA D 1 158 ? 4.676 56.943 65.130 1.00 33.92 157 ALA D O 1
ATOM 7373 N N . ASN D 1 159 ? 3.087 56.307 63.657 1.00 31.96 158 ASN D N 1
ATOM 7374 C CA . ASN D 1 159 ? 1.981 56.743 64.505 1.00 32.70 158 ASN D CA 1
ATOM 7375 C C . ASN D 1 159 ? 1.713 55.815 65.693 1.00 33.66 158 ASN D C 1
ATOM 7376 O O . ASN D 1 159 ? 0.818 56.075 66.495 1.00 33.68 158 ASN D O 1
ATOM 7381 N N . GLY D 1 160 ? 2.485 54.738 65.802 1.00 33.45 159 GLY D N 1
ATOM 7382 C CA . GLY D 1 160 ? 2.305 53.810 66.901 1.00 33.75 159 GLY D CA 1
ATOM 7383 C C . GLY D 1 160 ? 1.700 52.476 66.497 1.00 34.14 159 GLY D C 1
ATOM 7384 O O . GLY D 1 160 ? 2.041 51.439 67.071 1.00 34.23 159 GLY D O 1
ATOM 7385 N N . GLY D 1 161 ? 0.801 52.495 65.516 1.00 33.43 160 GLY D N 1
ATOM 7386 C CA . GLY D 1 161 ? 0.185 51.259 65.073 1.00 34.08 160 GLY D CA 1
ATOM 7387 C C . GLY D 1 161 ? 1.249 50.265 64.643 1.00 34.82 160 GLY D C 1
ATOM 7388 O O . GLY D 1 161 ? 2.348 50.667 64.249 1.00 34.76 160 GLY D O 1
ATOM 7389 N N . PHE D 1 162 ? 0.937 48.974 64.724 1.00 33.76 161 PHE D N 1
ATOM 7390 C CA . PHE D 1 162 ? 1.878 47.939 64.315 1.00 34.51 161 PHE D CA 1
ATOM 7391 C C . PHE D 1 162 ? 1.268 46.556 64.494 1.00 33.98 161 PHE D C 1
ATOM 7392 O O . PHE D 1 162 ? 0.204 46.405 65.087 1.00 32.99 161 PHE D O 1
ATOM 7400 N N . SER D 1 163 ? 1.960 45.549 63.977 1.00 32.22 162 SER D N 1
ATOM 7401 C CA . SER D 1 163 ? 1.498 44.175 64.078 1.00 32.29 162 SER D CA 1
ATOM 7402 C C . SER D 1 163 ? 2.634 43.191 63.839 1.00 31.58 162 SER D C 1
ATOM 7403 O O . SER D 1 163 ? 3.529 43.443 63.037 1.00 32.14 162 SER D O 1
ATOM 7406 N N . VAL D 1 164 ? 2.592 42.071 64.547 1.00 31.32 163 VAL D N 1
ATOM 7407 C CA . VAL D 1 164 ? 3.597 41.033 64.396 1.00 31.48 163 VAL D CA 1
ATOM 7408 C C . VAL D 1 164 ? 2.871 39.834 63.818 1.00 33.38 163 VAL D C 1
ATOM 7409 O O . VAL D 1 164 ? 1.826 39.433 64.327 1.00 34.23 163 VAL D O 1
ATOM 7413 N N . ASP D 1 165 ? 3.414 39.267 62.749 1.00 35.01 164 ASP D N 1
ATOM 7414 C CA . ASP D 1 165 ? 2.784 38.119 62.125 1.00 37.22 164 ASP D CA 1
ATOM 7415 C C . ASP D 1 165 ? 3.616 36.873 62.347 1.00 38.95 164 ASP D C 1
ATOM 7416 O O . ASP D 1 165 ? 4.773 36.790 61.929 1.00 41.22 164 ASP D O 1
ATOM 7421 N N . MET D 1 166 ? 3.002 35.907 63.021 1.00 39.88 165 MET D N 1
ATOM 7422 C CA . MET D 1 166 ? 3.640 34.648 63.369 1.00 40.96 165 MET D CA 1
ATOM 7423 C C . MET D 1 166 ? 3.040 33.482 62.588 1.00 42.81 165 MET D C 1
ATOM 7424 O O . MET D 1 166 ? 1.823 33.291 62.592 1.00 42.59 165 MET D O 1
ATOM 7429 N N . GLU D 1 167 ? 3.887 32.708 61.914 1.00 44.95 166 GLU D N 1
ATOM 7430 C CA . GLU D 1 167 ? 3.406 31.553 61.166 1.00 48.34 166 GLU D CA 1
ATOM 7431 C C . GLU D 1 167 ? 3.259 30.406 62.156 1.00 50.01 166 GLU D C 1
ATOM 7432 O O . GLU D 1 167 ? 4.234 29.742 62.503 1.00 49.06 166 GLU D O 1
ATOM 7438 N N . VAL D 1 168 ? 2.033 30.186 62.612 1.00 52.99 167 VAL D N 1
ATOM 7439 C CA . VAL D 1 168 ? 1.741 29.133 63.569 1.00 55.30 167 VAL D CA 1
ATOM 7440 C C . VAL D 1 168 ? 0.818 28.093 62.923 1.00 57.88 167 VAL D C 1
ATOM 7441 O O . VAL D 1 168 ? 0.331 28.358 61.803 1.00 59.36 167 VAL D O 1
ATOM 7445 N N . VAL D 1 175 ? -1.524 28.652 59.234 1.00 62.53 174 VAL D N 1
ATOM 7446 C CA . VAL D 1 175 ? -2.105 29.867 59.864 1.00 61.89 174 VAL D CA 1
ATOM 7447 C C . VAL D 1 175 ? -1.077 30.983 60.065 1.00 61.05 174 VAL D C 1
ATOM 7448 O O . VAL D 1 175 ? 0.073 30.741 60.438 1.00 60.57 174 VAL D O 1
ATOM 7452 N N . VAL D 1 176 ? -1.507 32.210 59.806 1.00 59.94 175 VAL D N 1
ATOM 7453 C CA . VAL D 1 176 ? -0.664 33.371 60.008 1.00 58.55 175 VAL D CA 1
ATOM 7454 C C . VAL D 1 176 ? -1.439 34.216 61.000 1.00 57.40 175 VAL D C 1
ATOM 7455 O O . VAL D 1 176 ? -2.299 35.008 60.621 1.00 57.61 175 VAL D O 1
ATOM 7459 N N . ARG D 1 177 ? -1.148 34.026 62.280 1.00 55.66 176 ARG D N 1
ATOM 7460 C CA . ARG D 1 177 ? -1.821 34.790 63.316 1.00 54.35 176 ARG D CA 1
ATOM 7461 C C . ARG D 1 177 ? -1.010 36.049 63.584 1.00 52.04 176 ARG D C 1
ATOM 7462 O O . ARG D 1 177 ? 0.216 36.032 63.507 1.00 51.69 176 ARG D O 1
ATOM 7470 N N . SER D 1 178 ? -1.692 37.145 63.893 1.00 50.61 177 SER D N 1
ATOM 7471 C CA . SER D 1 178 ? -0.998 38.397 64.151 1.00 49.55 177 SER D CA 1
ATOM 7472 C C . SER D 1 178 ? -1.204 38.868 65.584 1.00 49.04 177 SER D C 1
ATOM 7473 O O . SER D 1 178 ? -2.279 38.688 66.158 1.00 48.94 177 SER D O 1
ATOM 7476 N N . LEU D 1 179 ? -0.166 39.474 66.154 1.00 47.56 178 LEU D N 1
ATOM 7477 C CA . LEU D 1 179 ? -0.231 39.969 67.521 1.00 46.06 178 LEU D CA 1
ATOM 7478 C C . LEU D 1 179 ? 0.361 41.367 67.706 1.00 45.09 178 LEU D C 1
ATOM 7479 O O . LEU D 1 179 ? 0.995 41.919 66.805 1.00 43.97 178 LEU D O 1
ATOM 7484 N N . LYS D 1 180 ? 0.131 41.930 68.889 1.00 43.32 179 LYS D N 1
ATOM 7485 C CA . LYS D 1 180 ? 0.634 43.249 69.258 1.00 42.88 179 LYS D CA 1
ATOM 7486 C C . LYS D 1 180 ? 1.345 43.135 70.598 1.00 41.99 179 LYS D C 1
ATOM 7487 O O . LYS D 1 180 ? 0.812 43.535 71.634 1.00 41.65 179 LYS D O 1
ATOM 7493 N N . PRO D 1 181 ? 2.564 42.582 70.596 1.00 40.52 180 PRO D N 1
ATOM 7494 C CA . PRO D 1 181 ? 3.308 42.435 71.847 1.00 39.42 180 PRO D CA 1
ATOM 7495 C C . PRO D 1 181 ? 3.420 43.744 72.619 1.00 38.56 180 PRO D C 1
ATOM 7496 O O . PRO D 1 181 ? 3.533 44.818 72.026 1.00 38.66 180 PRO D O 1
ATOM 7500 N N . ASP D 1 182 ? 3.375 43.643 73.943 1.00 36.83 181 ASP D N 1
ATOM 7501 C CA . ASP D 1 182 ? 3.512 44.801 74.810 1.00 33.13 181 ASP D CA 1
ATOM 7502 C C . ASP D 1 182 ? 4.959 44.772 75.262 1.00 32.17 181 ASP D C 1
ATOM 7503 O O . ASP D 1 182 ? 5.474 45.748 75.800 1.00 33.34 181 ASP D O 1
ATOM 7508 N N . PHE D 1 183 ? 5.607 43.635 75.033 1.00 28.40 182 PHE D N 1
ATOM 7509 C CA . PHE D 1 183 ? 6.991 43.453 75.439 1.00 28.84 182 PHE D CA 1
ATOM 7510 C C . PHE D 1 183 ? 7.605 42.282 74.682 1.00 28.15 182 PHE D C 1
ATOM 7511 O O . PHE D 1 183 ? 6.889 41.452 74.125 1.00 29.36 182 PHE D O 1
ATOM 7519 N N . VAL D 1 184 ? 8.931 42.213 74.660 1.00 27.69 183 VAL D N 1
ATOM 7520 C CA . VAL D 1 184 ? 9.606 41.127 73.966 1.00 27.02 183 VAL D CA 1
ATOM 7521 C C . VAL D 1 184 ? 10.852 40.670 74.700 1.00 25.52 183 VAL D C 1
ATOM 7522 O O . VAL D 1 184 ? 11.600 41.480 75.251 1.00 24.27 183 VAL D O 1
ATOM 7526 N N . LEU D 1 185 ? 11.055 39.358 74.703 1.00 25.40 184 LEU D N 1
ATOM 7527 C CA . LEU D 1 185 ? 12.225 38.740 75.316 1.00 26.10 184 LEU D CA 1
ATOM 7528 C C . LEU D 1 185 ? 12.927 38.069 74.145 1.00 26.56 184 LEU D C 1
ATOM 7529 O O . LEU D 1 185 ? 12.320 37.272 73.436 1.00 25.31 184 LEU D O 1
ATOM 7534 N N . ILE D 1 186 ? 14.198 38.387 73.931 1.00 26.92 185 ILE D N 1
ATOM 7535 C CA . ILE D 1 186 ? 14.919 37.803 72.806 1.00 26.94 185 ILE D CA 1
ATOM 7536 C C . ILE D 1 186 ? 15.971 36.809 73.270 1.00 26.92 185 ILE D C 1
ATOM 7537 O O . ILE D 1 186 ? 16.967 37.184 73.877 1.00 27.12 185 ILE D O 1
ATOM 7542 N N . ARG D 1 187 ? 15.729 35.534 72.970 1.00 28.11 186 ARG D N 1
ATOM 7543 C CA . ARG D 1 187 ? 16.618 34.439 73.353 1.00 30.76 186 ARG D CA 1
ATOM 7544 C C . ARG D 1 187 ? 17.392 33.869 72.163 1.00 31.83 186 ARG D C 1
ATOM 7545 O O . ARG D 1 187 ? 18.280 33.032 72.327 1.00 31.63 186 ARG D O 1
ATOM 7553 N N . GLN D 1 188 ? 17.046 34.338 70.971 1.00 32.26 187 GLN D N 1
ATOM 7554 C CA . GLN D 1 188 ? 17.652 33.867 69.730 1.00 31.80 187 GLN D CA 1
ATOM 7555 C C . GLN D 1 188 ? 18.630 34.892 69.133 1.00 31.09 187 GLN D C 1
ATOM 7556 O O . GLN D 1 188 ? 18.436 36.107 69.265 1.00 32.51 187 GLN D O 1
ATOM 7562 N N . HIS D 1 189 ? 19.685 34.408 68.483 1.00 28.71 188 HIS D N 1
ATOM 7563 C CA . HIS D 1 189 ? 20.655 35.312 67.871 1.00 26.30 188 HIS D CA 1
ATOM 7564 C C . HIS D 1 189 ? 19.923 36.065 66.769 1.00 25.03 188 HIS D C 1
ATOM 7565 O O . HIS D 1 189 ? 19.227 35.451 65.960 1.00 23.29 188 HIS D O 1
ATOM 7572 N N . ALA D 1 190 ? 20.075 37.383 66.733 1.00 23.69 189 ALA D N 1
ATOM 7573 C CA . ALA D 1 190 ? 19.410 38.200 65.712 1.00 24.08 189 ALA D CA 1
ATOM 7574 C C . ALA D 1 190 ? 20.177 38.242 64.385 1.00 23.38 189 ALA D C 1
ATOM 7575 O O . ALA D 1 190 ? 19.637 38.654 63.357 1.00 25.32 189 ALA D O 1
ATOM 7577 N N . PHE D 1 191 ? 21.436 37.824 64.405 1.00 24.19 190 PHE D N 1
ATOM 7578 C CA . PHE D 1 191 ? 22.234 37.837 63.189 1.00 23.75 190 PHE D CA 1
ATOM 7579 C C . PHE D 1 191 ? 23.293 36.754 63.116 1.00 24.20 190 PHE D C 1
ATOM 7580 O O . PHE D 1 191 ? 23.929 36.399 64.108 1.00 23.99 190 PHE D O 1
ATOM 7588 N N . SER D 1 192 ? 23.466 36.240 61.908 1.00 24.46 191 SER D N 1
ATOM 7589 C CA . SER D 1 192 ? 24.448 35.217 61.601 1.00 24.53 191 SER D CA 1
ATOM 7590 C C . SER D 1 192 ? 24.718 35.397 60.106 1.00 25.24 191 SER D C 1
ATOM 7591 O O . SER D 1 192 ? 23.790 35.648 59.339 1.00 23.37 191 SER D O 1
ATOM 7594 N N . MET D 1 193 ? 25.974 35.282 59.693 1.00 24.97 192 MET D N 1
ATOM 7595 C CA . MET D 1 193 ? 26.291 35.455 58.286 1.00 24.40 192 MET D CA 1
ATOM 7596 C C . MET D 1 193 ? 26.061 34.206 57.454 1.00 24.92 192 MET D C 1
ATOM 7597 O O . MET D 1 193 ? 26.416 34.171 56.283 1.00 25.51 192 MET D O 1
ATOM 7602 N N . ALA D 1 194 ? 25.471 33.182 58.062 1.00 25.88 193 ALA D N 1
ATOM 7603 C CA . ALA D 1 194 ? 25.158 31.956 57.339 1.00 28.37 193 ALA D CA 1
ATOM 7604 C C . ALA D 1 194 ? 23.821 32.245 56.664 1.00 29.49 193 ALA D C 1
ATOM 7605 O O . ALA D 1 194 ? 23.071 33.108 57.116 1.00 29.04 193 ALA D O 1
ATOM 7607 N N . ARG D 1 195 ? 23.519 31.530 55.589 1.00 30.32 194 ARG D N 1
ATOM 7608 C CA . ARG D 1 195 ? 22.277 31.755 54.856 1.00 31.28 194 ARG D CA 1
ATOM 7609 C C . ARG D 1 195 ? 21.054 31.676 55.774 1.00 32.17 194 ARG D C 1
ATOM 7610 O O . ARG D 1 195 ? 20.945 30.760 56.593 1.00 30.32 194 ARG D O 1
ATOM 7618 N N . ASN D 1 196 ? 20.155 32.653 55.627 1.00 31.84 195 ASN D N 1
ATOM 7619 C CA . ASN D 1 196 ? 18.907 32.756 56.398 1.00 34.47 195 ASN D CA 1
ATOM 7620 C C . ASN D 1 196 ? 19.053 33.098 57.876 1.00 32.86 195 ASN D C 1
ATOM 7621 O O . ASN D 1 196 ? 18.123 32.892 58.652 1.00 33.63 195 ASN D O 1
ATOM 7626 N N . GLY D 1 197 ? 20.211 33.620 58.267 1.00 31.10 196 GLY D N 1
ATOM 7627 C CA . GLY D 1 197 ? 20.416 33.954 59.667 1.00 28.70 196 GLY D CA 1
ATOM 7628 C C . GLY D 1 197 ? 20.323 35.437 59.967 1.00 26.82 196 GLY D C 1
ATOM 7629 O O . GLY D 1 197 ? 20.559 35.859 61.097 1.00 24.48 196 GLY D O 1
ATOM 7630 N N . ASP D 1 198 ? 19.976 36.229 58.955 1.00 24.98 197 ASP D N 1
ATOM 7631 C CA . ASP D 1 198 ? 19.862 37.670 59.120 1.00 24.78 197 ASP D CA 1
ATOM 7632 C C . ASP D 1 198 ? 18.451 38.134 59.515 1.00 23.61 197 ASP D C 1
ATOM 7633 O O . ASP D 1 198 ? 17.556 38.222 58.676 1.00 22.09 197 ASP D O 1
ATOM 7638 N N . TYR D 1 199 ? 18.264 38.441 60.793 1.00 23.93 198 TYR D N 1
ATOM 7639 C CA . TYR D 1 199 ? 16.973 38.918 61.281 1.00 23.72 198 TYR D CA 1
ATOM 7640 C C . TYR D 1 199 ? 17.097 40.351 61.814 1.00 24.36 198 TYR D C 1
ATOM 7641 O O . TYR D 1 199 ? 16.268 40.827 62.583 1.00 21.91 198 TYR D O 1
ATOM 7650 N N . ARG D 1 200 ? 18.146 41.042 61.390 1.00 23.82 199 ARG D N 1
ATOM 7651 C CA . ARG D 1 200 ? 18.372 42.412 61.828 1.00 25.66 199 ARG D CA 1
ATOM 7652 C C . ARG D 1 200 ? 17.209 43.365 61.526 1.00 24.38 199 ARG D C 1
ATOM 7653 O O . ARG D 1 200 ? 16.901 44.256 62.323 1.00 25.10 199 ARG D O 1
ATOM 7661 N N . SER D 1 201 ? 16.557 43.185 60.385 1.00 21.56 200 SER D N 1
ATOM 7662 C CA . SER D 1 201 ? 15.449 44.067 60.039 1.00 21.68 200 SER D CA 1
ATOM 7663 C C . SER D 1 201 ? 14.246 43.879 60.971 1.00 21.33 200 SER D C 1
ATOM 7664 O O . SER D 1 201 ? 13.422 44.789 61.119 1.00 22.17 200 SER D O 1
ATOM 7667 N N . LEU D 1 202 ? 14.130 42.710 61.596 1.00 19.70 201 LEU D N 1
ATOM 7668 C CA . LEU D 1 202 ? 13.015 42.491 62.514 1.00 21.57 201 LEU D CA 1
ATOM 7669 C C . LEU D 1 202 ? 13.306 43.231 63.820 1.00 20.68 201 LEU D C 1
ATOM 7670 O O . LEU D 1 202 ? 12.390 43.743 64.465 1.00 22.04 201 LEU D O 1
ATOM 7675 N N . VAL D 1 203 ? 14.580 43.294 64.199 1.00 19.71 202 VAL D N 1
ATOM 7676 C CA . VAL D 1 203 ? 14.968 44.004 65.413 1.00 19.29 202 VAL D CA 1
ATOM 7677 C C . VAL D 1 203 ? 14.705 45.482 65.160 1.00 18.83 202 VAL D C 1
ATOM 7678 O O . VAL D 1 203 ? 14.151 46.178 66.009 1.00 18.64 202 VAL D O 1
ATOM 7682 N N . ILE D 1 204 ? 15.100 45.959 63.984 1.00 18.14 203 ILE D N 1
ATOM 7683 C CA . ILE D 1 204 ? 14.869 47.348 63.624 1.00 19.40 203 ILE D CA 1
ATOM 7684 C C . ILE D 1 204 ? 13.361 47.595 63.672 1.00 18.94 203 ILE D C 1
ATOM 7685 O O . ILE D 1 204 ? 12.904 48.620 64.176 1.00 21.38 203 ILE D O 1
ATOM 7690 N N . GLY D 1 205 ? 12.596 46.647 63.142 1.00 19.15 204 GLY D N 1
ATOM 7691 C CA . GLY D 1 205 ? 11.149 46.773 63.127 1.00 19.14 204 GLY D CA 1
ATOM 7692 C C . GLY D 1 205 ? 10.571 46.882 64.523 1.00 22.11 204 GLY D C 1
ATOM 7693 O O . GLY D 1 205 ? 9.731 47.742 64.793 1.00 22.79 204 GLY D O 1
ATOM 7694 N N . LEU D 1 206 ? 11.021 46.014 65.420 1.00 22.84 205 LEU D N 1
ATOM 7695 C CA . LEU D 1 206 ? 10.523 46.030 66.789 1.00 24.17 205 LEU D CA 1
ATOM 7696 C C . LEU D 1 206 ? 10.804 47.381 67.454 1.00 25.39 205 LEU D C 1
ATOM 7697 O O . LEU D 1 206 ? 9.954 47.914 68.174 1.00 26.34 205 LEU D O 1
ATOM 7702 N N . GLN D 1 207 ? 11.985 47.940 67.203 1.00 24.14 206 GLN D N 1
ATOM 7703 C CA . GLN D 1 207 ? 12.356 49.228 67.779 1.00 22.53 206 GLN D CA 1
ATOM 7704 C C . GLN D 1 207 ? 11.498 50.328 67.151 1.00 23.56 206 GLN D C 1
ATOM 7705 O O . GLN D 1 207 ? 11.066 51.259 67.832 1.00 22.76 206 GLN D O 1
ATOM 7711 N N . TYR D 1 208 ? 11.248 50.207 65.849 1.00 22.27 207 TYR D N 1
ATOM 7712 C CA . TYR D 1 208 ? 10.444 51.184 65.111 1.00 22.92 207 TYR D CA 1
ATOM 7713 C C . TYR D 1 208 ? 9.047 51.217 65.726 1.00 24.12 207 TYR D C 1
ATOM 7714 O O . TYR D 1 208 ? 8.393 52.261 65.749 1.00 24.76 207 TYR D O 1
ATOM 7723 N N . ALA D 1 209 ? 8.603 50.068 66.227 1.00 24.02 208 ALA D N 1
ATOM 7724 C CA . ALA D 1 209 ? 7.289 49.944 66.846 1.00 25.34 208 ALA D CA 1
ATOM 7725 C C . ALA D 1 209 ? 7.323 50.385 68.310 1.00 26.06 208 ALA D C 1
ATOM 7726 O O . ALA D 1 209 ? 6.285 50.465 68.962 1.00 25.99 208 ALA D O 1
ATOM 7728 N N . GLY D 1 210 ? 8.523 50.668 68.816 1.00 27.71 209 GLY D N 1
ATOM 7729 C CA . GLY D 1 210 ? 8.684 51.114 70.192 1.00 28.87 209 GLY D CA 1
ATOM 7730 C C . GLY D 1 210 ? 8.363 50.070 71.249 1.00 30.92 209 GLY D C 1
ATOM 7731 O O . GLY D 1 210 ? 7.853 50.399 72.317 1.00 33.44 209 GLY D O 1
ATOM 7732 N N . ILE D 1 211 ? 8.667 48.812 70.957 1.00 29.49 210 ILE D N 1
ATOM 7733 C CA . ILE D 1 211 ? 8.388 47.719 71.880 1.00 28.72 210 ILE D CA 1
ATOM 7734 C C . ILE D 1 211 ? 9.543 47.439 72.830 1.00 28.40 210 ILE D C 1
ATOM 7735 O O . ILE D 1 211 ? 10.632 47.076 72.393 1.00 27.59 210 ILE D O 1
ATOM 7740 N N . PRO D 1 212 ? 9.314 47.606 74.148 1.00 28.58 211 PRO D N 1
ATOM 7741 C CA . PRO D 1 212 ? 10.327 47.371 75.188 1.00 28.43 211 PRO D CA 1
ATOM 7742 C C . PRO D 1 212 ? 10.833 45.929 75.103 1.00 27.41 211 PRO D C 1
ATOM 7743 O O . PRO D 1 212 ? 10.069 45.019 74.773 1.00 27.48 211 PRO D O 1
ATOM 7747 N N . SER D 1 213 ? 12.109 45.718 75.411 1.00 26.74 212 SER D N 1
ATOM 7748 C CA . SER D 1 213 ? 12.682 44.386 75.305 1.00 26.60 212 SER D CA 1
ATOM 7749 C C . SER D 1 213 ? 13.808 44.066 76.287 1.00 27.64 212 SER D C 1
ATOM 7750 O O . SER D 1 213 ? 14.357 44.956 76.946 1.00 27.70 212 SER D O 1
ATOM 7753 N N . VAL D 1 214 ? 14.134 42.775 76.365 1.00 25.97 213 VAL D N 1
ATOM 7754 C CA . VAL D 1 214 ? 15.218 42.261 77.193 1.00 25.00 213 VAL D CA 1
ATOM 7755 C C . VAL D 1 214 ? 16.015 41.258 76.333 1.00 24.74 213 VAL D C 1
ATOM 7756 O O . VAL D 1 214 ? 15.477 40.223 75.946 1.00 25.49 213 VAL D O 1
ATOM 7760 N N . ASN D 1 215 ? 17.270 41.562 75.995 1.00 24.19 214 ASN D N 1
ATOM 7761 C CA . ASN D 1 215 ? 17.930 42.814 76.355 1.00 23.11 214 ASN D CA 1
ATOM 7762 C C . ASN D 1 215 ? 17.326 43.945 75.527 1.00 22.89 214 ASN D C 1
ATOM 7763 O O . ASN D 1 215 ? 16.496 43.701 74.649 1.00 23.80 214 ASN D O 1
ATOM 7768 N N . SER D 1 216 ? 17.734 45.180 75.802 1.00 21.00 215 SER D N 1
ATOM 7769 C CA . SER D 1 216 ? 17.207 46.322 75.049 1.00 21.82 215 SER D CA 1
ATOM 7770 C C . SER D 1 216 ? 17.474 46.078 73.573 1.00 20.08 215 SER D C 1
ATOM 7771 O O . SER D 1 216 ? 18.524 45.562 73.206 1.00 18.65 215 SER D O 1
ATOM 7774 N N . LEU D 1 217 ? 16.524 46.450 72.730 1.00 22.41 216 LEU D N 1
ATOM 7775 C CA . LEU D 1 217 ? 16.697 46.270 71.301 1.00 22.53 216 LEU D CA 1
ATOM 7776 C C . LEU D 1 217 ? 17.967 46.999 70.837 1.00 22.78 216 LEU D C 1
ATOM 7777 O O . LEU D 1 217 ? 18.622 46.583 69.875 1.00 20.56 216 LEU D O 1
ATOM 7782 N N . HIS D 1 218 ? 18.319 48.085 71.525 1.00 22.41 217 HIS D N 1
ATOM 7783 C CA . HIS D 1 218 ? 19.525 48.822 71.165 1.00 21.26 217 HIS D CA 1
ATOM 7784 C C . HIS D 1 218 ? 20.767 47.944 71.328 1.00 21.68 217 HIS D C 1
ATOM 7785 O O . HIS D 1 218 ? 21.656 47.948 70.474 1.00 20.94 217 HIS D O 1
ATOM 7792 N N . SER D 1 219 ? 20.836 47.200 72.429 1.00 19.64 218 SER D N 1
ATOM 7793 C CA . SER D 1 219 ? 21.990 46.337 72.664 1.00 20.32 218 SER D CA 1
ATOM 7794 C C . SER D 1 219 ? 21.960 45.143 71.711 1.00 18.27 218 SER D C 1
ATOM 7795 O O . SER D 1 219 ? 23.003 44.628 71.308 1.00 20.93 218 SER D O 1
ATOM 7798 N N . VAL D 1 220 ? 20.760 44.705 71.356 1.00 19.49 219 VAL D N 1
ATOM 7799 C CA . VAL D 1 220 ? 20.610 43.577 70.449 1.00 20.45 219 VAL D CA 1
ATOM 7800 C C . VAL D 1 220 ? 21.144 43.936 69.071 1.00 21.08 219 VAL D C 1
ATOM 7801 O O . VAL D 1 220 ? 21.886 43.160 68.467 1.00 21.37 219 VAL D O 1
ATOM 7805 N N . TYR D 1 221 ? 20.768 45.117 68.585 1.00 17.77 220 TYR D N 1
ATOM 7806 C CA . TYR D 1 221 ? 21.216 45.590 67.287 1.00 19.02 220 TYR D CA 1
ATOM 7807 C C . TYR D 1 221 ? 22.743 45.769 67.275 1.00 19.11 220 TYR D C 1
ATOM 7808 O O . TYR D 1 221 ? 23.419 45.325 66.346 1.00 17.17 220 TYR D O 1
ATOM 7817 N N . ASN D 1 222 ? 23.285 46.404 68.310 1.00 17.59 221 ASN D N 1
ATOM 7818 C CA . ASN D 1 222 ? 24.724 46.621 68.380 1.00 19.11 221 ASN D CA 1
ATOM 7819 C C . ASN D 1 222 ? 25.522 45.357 68.672 1.00 22.15 221 ASN D C 1
ATOM 7820 O O . ASN D 1 222 ? 26.750 45.365 68.587 1.00 22.46 221 ASN D O 1
ATOM 7825 N N . PHE D 1 223 ? 24.834 44.270 69.014 1.00 23.00 222 PHE D N 1
ATOM 7826 C CA . PHE D 1 223 ? 25.529 43.018 69.281 1.00 24.31 222 PHE D CA 1
ATOM 7827 C C . PHE D 1 223 ? 25.648 42.183 68.001 1.00 24.24 222 PHE D C 1
ATOM 7828 O O . PHE D 1 223 ? 26.229 41.099 68.027 1.00 20.70 222 PHE D O 1
ATOM 7836 N N . CYS D 1 224 ? 25.107 42.691 66.888 1.00 22.70 223 CYS D N 1
ATOM 7837 C CA . CYS D 1 224 ? 25.138 41.965 65.617 1.00 22.19 223 CYS D CA 1
ATOM 7838 C C . CYS D 1 224 ? 26.458 41.934 64.842 1.00 23.31 223 CYS D C 1
ATOM 7839 O O . CYS D 1 224 ? 26.490 41.530 63.666 1.00 23.23 223 CYS D O 1
ATOM 7842 N N . ASP D 1 225 ? 27.534 42.364 65.494 1.00 20.90 224 ASP D N 1
ATOM 7843 C CA . ASP D 1 225 ? 28.869 42.334 64.908 1.00 21.58 224 ASP D CA 1
ATOM 7844 C C . ASP D 1 225 ? 29.826 42.014 66.055 1.00 23.20 224 ASP D C 1
ATOM 7845 O O . ASP D 1 225 ? 30.187 42.892 66.838 1.00 21.03 224 ASP D O 1
ATOM 7850 N N . LYS D 1 226 ? 30.233 40.755 66.164 1.00 22.70 225 LYS D N 1
ATOM 7851 C CA . LYS D 1 226 ? 31.118 40.387 67.252 1.00 24.80 225 LYS D CA 1
ATOM 7852 C C . LYS D 1 226 ? 32.284 41.351 67.447 1.00 25.60 225 LYS D C 1
ATOM 7853 O O . LYS D 1 226 ? 32.563 41.765 68.575 1.00 26.11 225 LYS D O 1
ATOM 7859 N N . PRO D 1 227 ? 32.980 41.729 66.364 1.00 25.12 226 PRO D N 1
ATOM 7860 C CA . PRO D 1 227 ? 34.102 42.662 66.532 1.00 23.96 226 PRO D CA 1
ATOM 7861 C C . PRO D 1 227 ? 33.697 44.036 67.103 1.00 24.82 226 PRO D C 1
ATOM 7862 O O . PRO D 1 227 ? 34.511 44.720 67.737 1.00 23.42 226 PRO D O 1
ATOM 7866 N N . TRP D 1 228 ? 32.446 44.433 66.873 1.00 21.58 227 TRP D N 1
ATOM 7867 C CA . TRP D 1 228 ? 31.941 45.713 67.366 1.00 22.32 227 TRP D CA 1
ATOM 7868 C C . TRP D 1 228 ? 31.828 45.639 68.883 1.00 23.86 227 TRP D C 1
ATOM 7869 O O . TRP D 1 228 ? 32.132 46.602 69.583 1.00 23.39 227 TRP D O 1
ATOM 7880 N N . VAL D 1 229 ? 31.387 44.487 69.381 1.00 23.50 228 VAL D N 1
ATOM 7881 C CA . VAL D 1 229 ? 31.253 44.274 70.817 1.00 22.88 228 VAL D CA 1
ATOM 7882 C C . VAL D 1 229 ? 32.641 44.143 71.441 1.00 23.50 228 VAL D C 1
ATOM 7883 O O . VAL D 1 229 ? 32.918 44.729 72.492 1.00 22.39 228 VAL D O 1
ATOM 7887 N N . PHE D 1 230 ? 33.508 43.375 70.788 1.00 22.43 229 PHE D N 1
ATOM 7888 C CA . PHE D 1 230 ? 34.864 43.165 71.281 1.00 22.63 229 PHE D CA 1
ATOM 7889 C C . PHE D 1 230 ? 35.538 44.515 71.483 1.00 24.32 229 PHE D C 1
ATOM 7890 O O . PHE D 1 230 ? 36.287 44.709 72.446 1.00 23.16 229 PHE D O 1
ATOM 7898 N N . ALA D 1 231 ? 35.272 45.441 70.563 1.00 24.76 230 ALA D N 1
ATOM 7899 C CA . ALA D 1 231 ? 35.834 46.784 70.639 1.00 26.22 230 ALA D CA 1
ATOM 7900 C C . ALA D 1 231 ? 35.512 47.387 72.005 1.00 27.19 230 ALA D C 1
ATOM 7901 O O . ALA D 1 231 ? 36.349 48.067 72.609 1.00 27.67 230 ALA D O 1
ATOM 7903 N N . GLN D 1 232 ? 34.298 47.139 72.485 1.00 26.59 231 GLN D N 1
ATOM 7904 C CA . GLN D 1 232 ? 33.885 47.646 73.787 1.00 29.04 231 GLN D CA 1
ATOM 7905 C C . GLN D 1 232 ? 34.775 47.019 74.857 1.00 30.23 231 GLN D C 1
ATOM 7906 O O . GLN D 1 232 ? 35.205 47.697 75.789 1.00 32.63 231 GLN D O 1
ATOM 7912 N N . MET D 1 233 ? 35.054 45.726 74.725 1.00 29.39 232 MET D N 1
ATOM 7913 C CA . MET D 1 233 ? 35.906 45.055 75.697 1.00 31.25 232 MET D CA 1
ATOM 7914 C C . MET D 1 233 ? 37.355 45.522 75.586 1.00 32.19 232 MET D C 1
ATOM 7915 O O . MET D 1 233 ? 38.151 45.334 76.511 1.00 31.59 232 MET D O 1
ATOM 7920 N N . VAL D 1 234 ? 37.703 46.125 74.453 1.00 32.28 233 VAL D N 1
ATOM 7921 C CA . VAL D 1 234 ? 39.056 46.637 74.274 1.00 33.46 233 VAL D CA 1
ATOM 7922 C C . VAL D 1 234 ? 39.163 47.888 75.146 1.00 35.50 233 VAL D C 1
ATOM 7923 O O . VAL D 1 234 ? 40.151 48.095 75.850 1.00 34.54 233 VAL D O 1
ATOM 7927 N N . ARG D 1 235 ? 38.123 48.713 75.090 1.00 35.99 234 ARG D N 1
ATOM 7928 C CA . ARG D 1 235 ? 38.067 49.941 75.863 1.00 36.24 234 ARG D CA 1
ATOM 7929 C C . ARG D 1 235 ? 38.195 49.620 77.355 1.00 37.38 234 ARG D C 1
ATOM 7930 O O . ARG D 1 235 ? 39.021 50.210 78.062 1.00 37.67 234 ARG D O 1
ATOM 7938 N N . LEU D 1 236 ? 37.381 48.681 77.828 1.00 36.81 235 LEU D N 1
ATOM 7939 C CA . LEU D 1 236 ? 37.412 48.282 79.229 1.00 37.22 235 LEU D CA 1
ATOM 7940 C C . LEU D 1 236 ? 38.785 47.750 79.635 1.00 38.27 235 LEU D C 1
ATOM 7941 O O . LEU D 1 236 ? 39.238 47.984 80.754 1.00 38.23 235 LEU D O 1
ATOM 7946 N N . HIS D 1 237 ? 39.446 47.035 78.731 1.00 37.93 236 HIS D N 1
ATOM 7947 C CA . HIS D 1 237 ? 40.770 46.498 79.022 1.00 39.83 236 HIS D CA 1
ATOM 7948 C C . HIS D 1 237 ? 41.785 47.629 79.150 1.00 40.67 236 HIS D C 1
ATOM 7949 O O . HIS D 1 237 ? 42.626 47.615 80.051 1.00 40.86 236 HIS D O 1
ATOM 7956 N N . LYS D 1 238 ? 41.710 48.597 78.239 1.00 41.23 237 LYS D N 1
ATOM 7957 C CA . LYS D 1 238 ? 42.615 49.743 78.257 1.00 41.56 237 LYS D CA 1
ATOM 7958 C C . LYS D 1 238 ? 42.452 50.467 79.583 1.00 40.97 237 LYS D C 1
ATOM 7959 O O . LYS D 1 238 ? 43.411 50.961 80.165 1.00 39.71 237 LYS D O 1
ATOM 7965 N N . LYS D 1 239 ? 41.216 50.524 80.054 1.00 41.48 238 LYS D N 1
ATOM 7966 C CA . LYS D 1 239 ? 40.908 51.201 81.301 1.00 42.31 238 LYS D CA 1
ATOM 7967 C C . LYS D 1 239 ? 41.317 50.403 82.537 1.00 42.15 238 LYS D C 1
ATOM 7968 O O . LYS D 1 239 ? 41.979 50.931 83.429 1.00 44.05 238 LYS D O 1
ATOM 7974 N N . LEU D 1 240 ? 40.938 49.131 82.581 1.00 40.03 239 LEU D N 1
ATOM 7975 C CA . LEU D 1 240 ? 41.220 48.282 83.734 1.00 38.63 239 LEU D CA 1
ATOM 7976 C C . LEU D 1 240 ? 42.589 47.607 83.870 1.00 37.92 239 LEU D C 1
ATOM 7977 O O . LEU D 1 240 ? 43.058 47.386 84.990 1.00 37.63 239 LEU D O 1
ATOM 7982 N N . GLY D 1 241 ? 43.229 47.274 82.756 1.00 36.33 240 GLY D N 1
ATOM 7983 C CA . GLY D 1 241 ? 44.520 46.614 82.835 1.00 35.47 240 GLY D CA 1
ATOM 7984 C C . GLY D 1 241 ? 44.380 45.102 82.741 1.00 35.92 240 GLY D C 1
ATOM 7985 O O . GLY D 1 241 ? 43.342 44.537 83.099 1.00 34.23 240 GLY D O 1
ATOM 7986 N N . THR D 1 242 ? 45.432 44.445 82.263 1.00 37.32 241 THR D N 1
ATOM 7987 C CA . THR D 1 242 ? 45.440 42.995 82.095 1.00 39.45 241 THR D CA 1
ATOM 7988 C C . THR D 1 242 ? 45.142 42.217 83.377 1.00 41.70 241 THR D C 1
ATOM 7989 O O . THR D 1 242 ? 44.419 41.219 83.353 1.00 40.70 241 THR D O 1
ATOM 7993 N N . GLU D 1 243 ? 45.701 42.675 84.493 1.00 43.47 242 GLU D N 1
ATOM 7994 C CA . GLU D 1 243 ? 45.515 42.006 85.776 1.00 45.62 242 GLU D CA 1
ATOM 7995 C C . GLU D 1 243 ? 44.052 41.809 86.164 1.00 44.53 242 GLU D C 1
ATOM 7996 O O . GLU D 1 243 ? 43.666 40.719 86.580 1.00 43.18 242 GLU D O 1
ATOM 8002 N N . GLU D 1 244 ? 43.236 42.851 86.033 1.00 44.30 243 GLU D N 1
ATOM 8003 C CA . GLU D 1 244 ? 41.822 42.731 86.384 1.00 45.66 243 GLU D CA 1
ATOM 8004 C C . GLU D 1 244 ? 40.971 42.293 85.182 1.00 44.08 243 GLU D C 1
ATOM 8005 O O . GLU D 1 244 ? 39.997 41.555 85.343 1.00 42.12 243 GLU D O 1
ATOM 8011 N N . PHE D 1 245 ? 41.344 42.746 83.984 1.00 42.30 244 PHE D N 1
ATOM 8012 C CA . PHE D 1 245 ? 40.605 42.418 82.759 1.00 40.73 244 PHE D CA 1
ATOM 8013 C C . PHE D 1 245 ? 41.583 41.887 81.707 1.00 38.70 244 PHE D C 1
ATOM 8014 O O . PHE D 1 245 ? 42.059 42.643 80.857 1.00 37.19 244 PHE D O 1
ATOM 8022 N N . PRO D 1 246 ? 41.886 40.575 81.752 1.00 37.21 245 PRO D N 1
ATOM 8023 C CA . PRO D 1 246 ? 42.807 39.882 80.844 1.00 35.54 245 PRO D CA 1
ATOM 8024 C C . PRO D 1 246 ? 42.265 39.553 79.452 1.00 34.28 245 PRO D C 1
ATOM 8025 O O . PRO D 1 246 ? 42.212 38.380 79.061 1.00 32.30 245 PRO D O 1
ATOM 8029 N N . LEU D 1 247 ? 41.878 40.582 78.708 1.00 32.54 246 LEU D N 1
ATOM 8030 C CA . LEU D 1 247 ? 41.337 40.398 77.361 1.00 32.92 246 LEU D CA 1
ATOM 8031 C C . LEU D 1 247 ? 42.348 39.710 76.444 1.00 32.91 246 LEU D C 1
ATOM 8032 O O . LEU D 1 247 ? 43.518 40.098 76.384 1.00 32.18 246 LEU D O 1
ATOM 8037 N N . ILE D 1 248 ? 41.891 38.688 75.727 1.00 33.48 247 ILE D N 1
ATOM 8038 C CA . ILE D 1 248 ? 42.766 37.954 74.823 1.00 33.71 247 ILE D CA 1
ATOM 8039 C C . ILE D 1 248 ? 43.363 38.897 73.780 1.00 33.65 247 ILE D C 1
ATOM 8040 O O . ILE D 1 248 ? 42.775 39.931 73.454 1.00 32.15 247 ILE D O 1
ATOM 8045 N N . ASP D 1 249 ? 44.538 38.540 73.272 1.00 35.01 248 ASP D N 1
ATOM 8046 C CA . ASP D 1 249 ? 45.216 39.338 72.252 1.00 36.75 248 ASP D CA 1
ATOM 8047 C C . ASP D 1 249 ? 44.561 39.054 70.901 1.00 35.19 248 ASP D C 1
ATOM 8048 O O . ASP D 1 249 ? 44.778 38.010 70.309 1.00 36.91 248 ASP D O 1
ATOM 8053 N N . GLN D 1 250 ? 43.759 39.982 70.407 1.00 32.59 249 GLN D N 1
ATOM 8054 C CA . GLN D 1 250 ? 43.089 39.754 69.136 1.00 29.79 249 GLN D CA 1
ATOM 8055 C C . GLN D 1 250 ? 43.415 40.841 68.115 1.00 28.88 249 GLN D C 1
ATOM 8056 O O . GLN D 1 250 ? 43.658 41.994 68.473 1.00 29.23 249 GLN D O 1
ATOM 8062 N N . THR D 1 251 ? 43.420 40.456 66.842 1.00 28.61 250 THR D N 1
ATOM 8063 C CA . THR D 1 251 ? 43.693 41.375 65.745 1.00 27.00 250 THR D CA 1
ATOM 8064 C C . THR D 1 251 ? 42.475 41.408 64.822 1.00 26.57 250 THR D C 1
ATOM 8065 O O . THR D 1 251 ? 41.989 40.361 64.401 1.00 27.63 250 THR D O 1
ATOM 8069 N N . PHE D 1 252 ? 41.982 42.605 64.515 1.00 24.89 251 PHE D N 1
ATOM 8070 C CA . PHE D 1 252 ? 40.819 42.756 63.643 1.00 25.30 251 PHE D CA 1
ATOM 8071 C C . PHE D 1 252 ? 41.210 43.079 62.209 1.00 24.59 251 PHE D C 1
ATOM 8072 O O . PHE D 1 252 ? 41.998 43.985 61.963 1.00 26.66 251 PHE D O 1
ATOM 8080 N N . TYR D 1 253 ? 40.644 42.329 61.272 1.00 23.77 252 TYR D N 1
ATOM 8081 C CA . TYR D 1 253 ? 40.89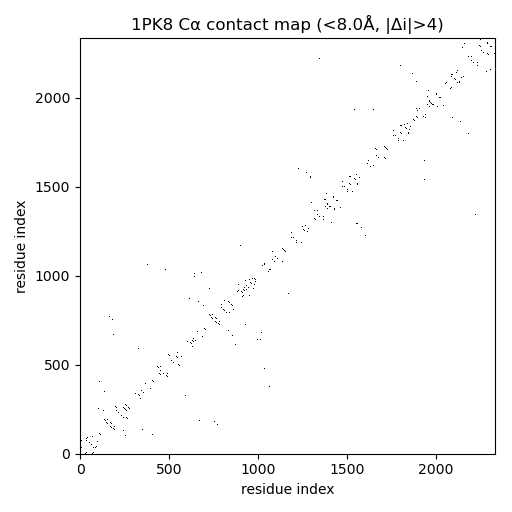9 42.525 59.852 1.00 23.97 252 TYR D CA 1
ATOM 8082 C C . TYR D 1 253 ? 39.588 42.951 59.175 1.00 24.14 252 TYR D C 1
ATOM 8083 O O . TYR D 1 253 ? 38.604 42.207 59.191 1.00 22.28 252 TYR D O 1
ATOM 8092 N N . PRO D 1 254 ? 39.557 44.157 58.582 1.00 23.48 253 PRO D N 1
ATOM 8093 C CA . PRO D 1 254 ? 38.361 44.668 57.899 1.00 24.89 253 PRO D CA 1
ATOM 8094 C C . PRO D 1 254 ? 37.972 43.755 56.740 1.00 25.30 253 PRO D C 1
ATOM 8095 O O . PRO D 1 254 ? 36.793 43.591 56.431 1.00 26.71 253 PRO D O 1
ATOM 8099 N N . ASN D 1 255 ? 38.981 43.172 56.102 1.00 25.88 254 ASN D N 1
ATOM 8100 C CA . ASN D 1 255 ? 38.783 42.242 54.998 1.00 26.33 254 ASN D CA 1
ATOM 8101 C C . ASN D 1 255 ? 40.078 41.453 54.842 1.00 26.55 254 ASN D C 1
ATOM 8102 O O . ASN D 1 255 ? 41.087 41.782 55.467 1.00 24.77 254 ASN D O 1
ATOM 8107 N N . HIS D 1 256 ? 40.051 40.420 54.010 1.00 26.90 255 HIS D N 1
ATOM 8108 C CA . HIS D 1 256 ? 41.215 39.556 53.828 1.00 29.79 255 HIS D CA 1
ATOM 8109 C C . HIS D 1 256 ? 42.522 40.216 53.404 1.00 31.47 255 HIS D C 1
ATOM 8110 O O . HIS D 1 256 ? 43.586 39.631 53.590 1.00 31.40 255 HIS D O 1
ATOM 8117 N N . LYS D 1 257 ? 42.453 41.420 52.841 1.00 33.08 256 LYS D N 1
ATOM 8118 C CA . LYS D 1 257 ? 43.659 42.097 52.351 1.00 36.04 256 LYS D CA 1
ATOM 8119 C C . LYS D 1 257 ? 44.733 42.427 53.373 1.00 36.26 256 LYS D C 1
ATOM 8120 O O . LYS D 1 257 ? 45.909 42.521 53.025 1.00 36.14 256 LYS D O 1
ATOM 8126 N N . GLU D 1 258 ? 44.343 42.607 54.627 1.00 37.18 257 GLU D N 1
ATOM 8127 C CA . GLU D 1 258 ? 45.311 42.940 55.671 1.00 39.04 257 GLU D CA 1
ATOM 8128 C C . GLU D 1 258 ? 45.816 41.705 56.415 1.00 38.38 257 GLU D C 1
ATOM 8129 O O . GLU D 1 258 ? 46.676 41.802 57.289 1.00 38.90 257 GLU D O 1
ATOM 8135 N N . MET D 1 259 ? 45.275 40.544 56.063 1.00 39.16 258 MET D N 1
ATOM 8136 C CA . MET D 1 259 ? 45.673 39.285 56.685 1.00 39.84 258 MET D CA 1
ATOM 8137 C C . MET D 1 259 ? 46.931 38.766 56.018 1.00 41.82 258 MET D C 1
ATOM 8138 O O . MET D 1 259 ? 46.854 37.941 55.115 1.00 42.26 258 MET D O 1
ATOM 8143 N N . LEU D 1 260 ? 48.088 39.238 56.458 1.00 45.15 259 LEU D N 1
ATOM 8144 C CA . LEU D 1 260 ? 49.339 38.791 55.860 1.00 48.77 259 LEU D CA 1
ATOM 8145 C C . LEU D 1 260 ? 49.991 37.632 56.608 1.00 49.87 259 LEU D C 1
ATOM 8146 O O . LEU D 1 260 ? 50.317 36.606 56.010 1.00 50.42 259 LEU D O 1
ATOM 8151 N N . SER D 1 261 ? 50.177 37.790 57.912 1.00 50.88 260 SER D N 1
ATOM 8152 C CA . SER D 1 261 ? 50.798 36.740 58.706 1.00 51.58 260 SER D CA 1
ATOM 8153 C C . SER D 1 261 ? 50.506 36.909 60.185 1.00 52.29 260 SER D C 1
ATOM 8154 O O . SER D 1 261 ? 49.770 37.813 60.587 1.00 51.71 260 SER D O 1
ATOM 8157 N N . SER D 1 262 ? 51.090 36.030 60.993 1.00 52.79 261 SER D N 1
ATOM 8158 C CA . SER D 1 262 ? 50.904 36.085 62.433 1.00 53.81 261 SER D CA 1
ATOM 8159 C C . SER D 1 262 ? 52.265 36.076 63.118 1.00 54.59 261 SER D C 1
ATOM 8160 O O . SER D 1 262 ? 53.214 35.468 62.624 1.00 55.27 261 SER D O 1
ATOM 8163 N N . THR D 1 263 ? 52.354 36.758 64.254 1.00 55.16 262 THR D N 1
ATOM 8164 C CA . THR D 1 263 ? 53.596 36.813 65.014 1.00 55.54 262 THR D CA 1
ATOM 8165 C C . THR D 1 263 ? 53.909 35.434 65.579 1.00 54.89 262 THR D C 1
ATOM 8166 O O . THR D 1 263 ? 55.063 35.005 65.608 1.00 55.02 262 THR D O 1
ATOM 8170 N N . THR D 1 264 ? 52.864 34.745 66.024 1.00 53.51 263 THR D N 1
ATOM 8171 C CA . THR D 1 264 ? 53.010 33.420 66.605 1.00 53.01 263 THR D CA 1
ATOM 8172 C C . THR D 1 264 ? 51.944 32.448 66.110 1.00 51.44 263 THR D C 1
ATOM 8173 O O . THR D 1 264 ? 50.852 32.848 65.709 1.00 51.58 263 THR D O 1
ATOM 8177 N N . TYR D 1 265 ? 52.278 31.165 66.145 1.00 49.29 264 TYR D N 1
ATOM 8178 C CA . TYR D 1 265 ? 51.364 30.115 65.726 1.00 46.81 264 TYR D CA 1
ATOM 8179 C C . TYR D 1 265 ? 51.333 29.048 66.812 1.00 44.42 264 TYR D C 1
ATOM 8180 O O . TYR D 1 265 ? 52.306 28.864 67.538 1.00 44.82 264 TYR D O 1
ATOM 8189 N N . PRO D 1 266 ? 50.210 28.330 66.938 1.00 42.78 265 PRO D N 1
ATOM 8190 C CA . PRO D 1 266 ? 49.016 28.491 66.108 1.00 40.06 265 PRO D CA 1
ATOM 8191 C C . PRO D 1 266 ? 48.092 29.624 66.554 1.00 38.17 265 PRO D C 1
ATOM 8192 O O . PRO D 1 266 ? 48.175 30.113 67.688 1.00 37.03 265 PRO D O 1
ATOM 8196 N N . VAL D 1 267 ? 47.214 30.033 65.643 1.00 33.38 266 VAL D N 1
ATOM 8197 C CA . VAL D 1 267 ? 46.243 31.080 65.919 1.00 29.26 266 VAL D CA 1
ATOM 8198 C C . VAL D 1 267 ? 44.851 30.535 65.625 1.00 27.42 266 VAL D C 1
ATOM 8199 O O . VAL D 1 267 ? 44.689 29.444 65.078 1.00 28.23 266 VAL D O 1
ATOM 8203 N N . VAL D 1 268 ? 43.842 31.299 66.003 1.00 26.96 267 VAL D N 1
ATOM 8204 C CA . VAL D 1 268 ? 42.465 30.915 65.757 1.00 25.54 267 VAL D CA 1
ATOM 8205 C C . VAL D 1 268 ? 41.832 32.035 64.946 1.00 26.55 267 VAL D C 1
ATOM 8206 O O . VAL D 1 268 ? 41.790 33.185 65.387 1.00 25.77 267 VAL D O 1
ATOM 8210 N N . VAL D 1 269 ? 41.352 31.699 63.755 1.00 25.81 268 VAL D N 1
ATOM 8211 C CA . VAL D 1 269 ? 40.707 32.683 62.905 1.00 23.81 268 VAL D CA 1
ATOM 8212 C C . VAL D 1 269 ? 39.201 32.564 63.085 1.00 24.39 268 VAL D C 1
ATOM 8213 O O . VAL D 1 269 ? 38.635 31.473 62.981 1.00 25.70 268 VAL D O 1
ATOM 8217 N N . LYS D 1 270 ? 38.554 33.690 63.362 1.00 22.47 269 LYS D N 1
ATOM 8218 C CA . LYS D 1 270 ? 37.111 33.709 63.544 1.00 23.90 269 LYS D CA 1
ATOM 8219 C C . LYS D 1 270 ? 36.576 34.581 62.428 1.00 22.74 269 LYS D C 1
ATOM 8220 O O . LYS D 1 270 ? 36.758 35.793 62.436 1.00 24.35 269 LYS D O 1
ATOM 8226 N N . MET D 1 271 ? 35.923 33.937 61.468 1.00 21.01 270 MET D N 1
ATOM 8227 C CA . MET D 1 271 ? 35.392 34.607 60.292 1.00 18.80 270 MET D CA 1
ATOM 8228 C C . MET D 1 271 ? 34.024 35.237 60.442 1.00 18.52 270 MET D C 1
ATOM 8229 O O . MET D 1 271 ? 33.067 34.576 60.831 1.00 16.76 270 MET D O 1
ATOM 8234 N N . GLY D 1 272 ? 33.951 36.524 60.120 1.00 17.94 271 GLY D N 1
ATOM 8235 C CA . GLY D 1 272 ? 32.701 37.252 60.181 1.00 19.20 271 GLY D CA 1
ATOM 8236 C C . GLY D 1 272 ? 31.966 37.165 61.500 1.00 21.47 271 GLY D C 1
ATOM 8237 O O . GLY D 1 272 ? 32.575 37.231 62.569 1.00 20.14 271 GLY D O 1
ATOM 8238 N N . HIS D 1 273 ? 30.649 37.007 61.414 1.00 20.92 272 HIS D N 1
ATOM 8239 C CA . HIS D 1 273 ? 29.789 36.948 62.589 1.00 21.86 272 HIS D CA 1
ATOM 8240 C C . HIS D 1 273 ? 28.932 35.684 62.553 1.00 22.96 272 HIS D C 1
ATOM 8241 O O . HIS D 1 273 ? 27.988 35.597 61.761 1.00 23.50 272 HIS D O 1
ATOM 8248 N N . ALA D 1 274 ? 29.261 34.716 63.411 1.00 22.18 273 ALA D N 1
ATOM 8249 C CA . ALA D 1 274 ? 28.524 33.454 63.476 1.00 22.13 273 ALA D CA 1
ATOM 8250 C C . ALA D 1 274 ? 28.607 32.820 64.873 1.00 22.40 273 ALA D C 1
ATOM 8251 O O . ALA D 1 274 ? 29.379 33.268 65.718 1.00 22.32 273 ALA D O 1
ATOM 8253 N N . HIS D 1 275 ? 27.819 31.769 65.102 1.00 23.77 274 HIS D N 1
ATOM 8254 C CA . HIS D 1 275 ? 27.773 31.114 66.405 1.00 25.22 274 HIS D CA 1
ATOM 8255 C C . HIS D 1 275 ? 28.038 29.604 66.430 1.00 25.33 274 HIS D C 1
ATOM 8256 O O . HIS D 1 275 ? 28.218 28.956 65.394 1.00 23.40 274 HIS D O 1
ATOM 8263 N N . SER D 1 276 ? 28.053 29.063 67.646 1.00 26.98 275 SER D N 1
ATOM 8264 C CA . SER D 1 276 ? 28.275 27.644 67.906 1.00 26.43 275 SER D CA 1
ATOM 8265 C C . SER D 1 276 ? 29.488 27.063 67.205 1.00 25.73 275 SER D C 1
ATOM 8266 O O . SER D 1 276 ? 29.456 25.931 66.735 1.00 27.10 275 SER D O 1
ATOM 8269 N N . GLY D 1 277 ? 30.555 27.847 67.135 1.00 24.88 276 GLY D N 1
ATOM 8270 C CA . GLY D 1 277 ? 31.794 27.396 66.526 1.00 25.79 276 GLY D CA 1
ATOM 8271 C C . GLY D 1 277 ? 31.947 27.632 65.038 1.00 26.25 276 GLY D C 1
ATOM 8272 O O . GLY D 1 277 ? 33.032 27.445 64.494 1.00 27.21 276 GLY D O 1
ATOM 8273 N N . MET D 1 278 ? 30.871 28.042 64.377 1.00 25.08 277 MET D N 1
ATOM 8274 C CA . MET D 1 278 ? 30.898 28.284 62.936 1.00 24.20 277 MET D CA 1
ATOM 8275 C C . MET D 1 278 ? 31.908 29.344 62.487 1.00 23.50 277 MET D C 1
ATOM 8276 O O . MET D 1 278 ? 31.974 30.434 63.049 1.00 23.45 277 MET D O 1
ATOM 8281 N N . GLY D 1 279 ? 32.691 29.013 61.464 1.00 22.35 278 GLY D N 1
ATOM 8282 C CA . GLY D 1 279 ? 33.669 29.951 60.944 1.00 22.97 278 GLY D CA 1
ATOM 8283 C C . GLY D 1 279 ? 34.938 30.106 61.757 1.00 22.16 278 GLY D C 1
ATOM 8284 O O . GLY D 1 279 ? 35.719 31.018 61.499 1.00 22.71 278 GLY D O 1
ATOM 8285 N N . LYS D 1 280 ? 35.147 29.227 62.733 1.00 22.93 279 LYS D N 1
ATOM 8286 C CA . LYS D 1 280 ? 36.337 29.272 63.593 1.00 23.39 279 LYS D CA 1
ATOM 8287 C C . LYS D 1 280 ? 37.295 28.141 63.251 1.00 22.26 279 LYS D C 1
ATOM 8288 O O . LYS D 1 280 ? 36.922 26.974 63.319 1.00 21.68 279 LYS D O 1
ATOM 8294 N N . VAL D 1 281 ? 38.527 28.478 62.891 1.00 22.80 280 VAL D N 1
ATOM 8295 C CA . VAL D 1 281 ? 39.497 27.449 62.551 1.00 25.42 280 VAL D CA 1
ATOM 8296 C C . VAL D 1 281 ? 40.856 27.703 63.173 1.00 26.55 280 VAL D C 1
ATOM 8297 O O . VAL D 1 281 ? 41.289 28.848 63.310 1.00 28.18 280 VAL D O 1
ATOM 8301 N N . LYS D 1 282 ? 41.526 26.617 63.546 1.00 28.56 281 LYS D N 1
ATOM 8302 C CA . LYS D 1 282 ? 42.860 26.698 64.132 1.00 28.79 281 LYS D CA 1
ATOM 8303 C C . LYS D 1 282 ? 43.858 26.693 62.972 1.00 28.97 281 LYS D C 1
ATOM 8304 O O . LYS D 1 282 ? 43.723 25.917 62.027 1.00 29.61 281 LYS D O 1
ATOM 8310 N N . VAL D 1 283 ? 44.856 27.563 63.039 1.00 28.81 282 VAL D N 1
ATOM 8311 C CA . VAL D 1 283 ? 45.854 27.651 61.981 1.00 30.18 282 VAL D CA 1
ATOM 8312 C C . VAL D 1 283 ? 47.239 27.485 62.606 1.00 30.71 282 VAL D C 1
ATOM 8313 O O . VAL D 1 283 ? 47.651 28.300 63.433 1.00 29.66 282 VAL D O 1
ATOM 8317 N N . ASP D 1 284 ? 47.948 26.433 62.199 1.00 32.26 283 ASP D N 1
ATOM 8318 C CA . ASP D 1 284 ? 49.253 26.119 62.769 1.00 33.84 283 ASP D CA 1
ATOM 8319 C C . ASP D 1 284 ? 50.484 26.714 62.108 1.00 35.18 283 ASP D C 1
ATOM 8320 O O . ASP D 1 284 ? 51.568 26.658 62.678 1.00 36.94 283 ASP D O 1
ATOM 8325 N N . ASN D 1 285 ? 50.346 27.279 60.917 1.00 37.40 284 ASN D N 1
ATOM 8326 C CA . ASN D 1 285 ? 51.511 27.862 60.261 1.00 38.36 284 ASN D CA 1
ATOM 8327 C C . ASN D 1 285 ? 51.170 28.874 59.186 1.00 40.16 284 ASN D C 1
ATOM 8328 O O . ASN D 1 285 ? 50.019 28.997 58.778 1.00 40.71 284 ASN D O 1
ATOM 8333 N N . GLN D 1 286 ? 52.193 29.594 58.735 1.00 41.32 285 GLN D N 1
ATOM 8334 C CA . GLN D 1 286 ? 52.054 30.623 57.711 1.00 42.13 285 GLN D CA 1
ATOM 8335 C C . GLN D 1 286 ? 51.343 30.124 56.452 1.00 42.32 285 GLN D C 1
ATOM 8336 O O . GLN D 1 286 ? 50.348 30.711 56.027 1.00 43.56 285 GLN D O 1
ATOM 8342 N N . HIS D 1 287 ? 51.845 29.047 55.855 1.00 41.20 286 HIS D N 1
ATOM 8343 C CA . HIS D 1 287 ? 51.228 28.512 54.647 1.00 41.24 286 HIS D CA 1
ATOM 8344 C C . HIS D 1 287 ? 49.734 28.265 54.832 1.00 39.42 286 HIS D C 1
ATOM 8345 O O . HIS D 1 287 ? 48.948 28.471 53.905 1.00 40.13 286 HIS D O 1
ATOM 8352 N N . ASP D 1 288 ? 49.345 27.825 56.024 1.00 37.46 287 ASP D N 1
ATOM 8353 C CA . ASP D 1 288 ? 47.940 27.576 56.310 1.00 35.15 287 ASP D CA 1
ATOM 8354 C C . ASP D 1 288 ? 47.200 28.892 56.553 1.00 33.39 287 ASP D C 1
ATOM 8355 O O . ASP D 1 288 ? 46.007 28.999 56.257 1.00 31.58 287 ASP D O 1
ATOM 8360 N N . PHE D 1 289 ? 47.905 29.890 57.084 1.00 30.12 288 PHE D N 1
ATOM 8361 C CA . PHE D 1 289 ? 47.295 31.189 57.349 1.00 29.49 288 PHE D CA 1
ATOM 8362 C C . PHE D 1 289 ? 46.917 31.854 56.026 1.00 29.65 288 PHE D C 1
ATOM 8363 O O . PHE D 1 289 ? 45.875 32.502 55.918 1.00 31.05 288 PHE D O 1
ATOM 8371 N N . GLN D 1 290 ? 47.768 31.689 55.022 1.00 28.59 289 GLN D N 1
ATOM 8372 C CA . GLN D 1 290 ? 47.511 32.283 53.721 1.00 28.89 289 GLN D CA 1
ATOM 8373 C C . GLN D 1 290 ? 46.350 31.576 53.023 1.00 28.19 289 GLN D C 1
ATOM 8374 O O . GLN D 1 290 ? 45.528 32.225 52.371 1.00 26.55 289 GLN D O 1
ATOM 8380 N N . ASP D 1 291 ? 46.277 30.255 53.159 1.00 26.11 290 ASP D N 1
ATOM 8381 C CA . ASP D 1 291 ? 45.170 29.506 52.569 1.00 27.24 290 ASP D CA 1
ATOM 8382 C C . ASP D 1 291 ? 43.858 29.985 53.200 1.00 26.99 290 ASP D C 1
ATOM 8383 O O . ASP D 1 291 ? 42.841 30.163 52.525 1.00 27.97 290 ASP D O 1
ATOM 8388 N N . ILE D 1 292 ? 43.889 30.187 54.510 1.00 24.40 291 ILE D N 1
ATOM 8389 C CA . ILE D 1 292 ? 42.707 30.629 55.224 1.00 23.20 291 ILE D CA 1
ATOM 8390 C C . ILE D 1 292 ? 42.393 32.088 54.899 1.00 23.22 291 ILE D C 1
ATOM 8391 O O . ILE D 1 292 ? 41.232 32.499 54.912 1.00 23.39 291 ILE D O 1
ATOM 8396 N N . ALA D 1 293 ? 43.426 32.866 54.596 1.00 21.51 292 ALA D N 1
ATOM 8397 C CA . ALA D 1 293 ? 43.230 34.259 54.221 1.00 22.89 292 ALA D CA 1
ATOM 8398 C C . ALA D 1 293 ? 42.459 34.277 52.899 1.00 23.63 292 ALA D C 1
ATOM 8399 O O . ALA D 1 293 ? 41.575 35.112 52.698 1.00 23.79 292 ALA D O 1
ATOM 8401 N N . SER D 1 294 ? 42.792 33.348 52.004 1.00 23.18 293 SER D N 1
ATOM 8402 C CA . SER D 1 294 ? 42.120 33.267 50.713 1.00 24.46 293 SER D CA 1
ATOM 8403 C C . SER D 1 294 ? 40.659 32.833 50.895 1.00 25.38 293 SER D C 1
ATOM 8404 O O . SER D 1 294 ? 39.794 33.194 50.091 1.00 27.17 293 SER D O 1
ATOM 8407 N N . VAL D 1 295 ? 40.384 32.058 51.943 1.00 23.36 294 VAL D N 1
ATOM 8408 C CA . VAL D 1 295 ? 39.020 31.615 52.212 1.00 22.70 294 VAL D CA 1
ATOM 8409 C C . VAL D 1 295 ? 38.209 32.816 52.718 1.00 22.60 294 VAL D C 1
ATOM 8410 O O . VAL D 1 295 ? 37.040 32.999 52.354 1.00 22.14 294 VAL D O 1
ATOM 8414 N N . VAL D 1 296 ? 38.831 33.635 53.561 1.00 20.57 295 VAL D N 1
ATOM 8415 C CA . VAL D 1 296 ? 38.159 34.822 54.086 1.00 20.70 295 VAL D CA 1
ATOM 8416 C C . VAL D 1 296 ? 37.716 35.689 52.901 1.00 21.96 295 VAL D C 1
ATOM 8417 O O . VAL D 1 296 ? 36.614 36.248 52.902 1.00 20.64 295 VAL D O 1
ATOM 8421 N N . ALA D 1 297 ? 38.584 35.791 51.899 1.00 20.57 296 ALA D N 1
ATOM 8422 C CA . ALA D 1 297 ? 38.286 36.574 50.704 1.00 24.88 296 ALA D CA 1
ATOM 8423 C C . ALA D 1 297 ? 36.943 36.124 50.130 1.00 25.30 296 ALA D C 1
ATOM 8424 O O . ALA D 1 297 ? 36.159 36.944 49.661 1.00 27.18 296 ALA D O 1
ATOM 8426 N N . LEU D 1 298 ? 36.684 34.818 50.172 1.00 25.14 297 LEU D N 1
ATOM 8427 C CA . LEU D 1 298 ? 35.435 34.275 49.654 1.00 25.26 297 LEU D CA 1
ATOM 8428 C C . LEU D 1 298 ? 34.225 34.586 50.538 1.00 23.76 297 LEU D C 1
ATOM 8429 O O . LEU D 1 298 ? 33.090 34.592 50.055 1.00 23.33 297 LEU D O 1
ATOM 8434 N N . THR D 1 299 ? 34.447 34.835 51.825 1.00 22.21 298 THR D N 1
ATOM 8435 C CA . THR D 1 299 ? 33.329 35.174 52.705 1.00 21.98 298 THR D CA 1
ATOM 8436 C C . THR D 1 299 ? 32.971 36.642 52.451 1.00 22.34 298 THR D C 1
ATOM 8437 O O . THR D 1 299 ? 31.891 37.102 52.813 1.00 21.50 298 THR D O 1
ATOM 8441 N N . LYS D 1 300 ? 33.905 37.362 51.828 1.00 23.27 299 LYS D N 1
ATOM 8442 C CA . LYS D 1 300 ? 33.742 38.773 51.507 1.00 24.51 299 LYS D CA 1
ATOM 8443 C C . LYS D 1 300 ? 33.357 39.595 52.738 1.00 24.88 299 LYS D C 1
ATOM 8444 O O . LYS D 1 300 ? 32.519 40.493 52.661 1.00 24.80 299 LYS D O 1
ATOM 8450 N N . THR D 1 301 ? 33.975 39.288 53.876 1.00 23.19 300 THR D N 1
ATOM 8451 C CA . THR D 1 301 ? 33.683 40.015 55.110 1.00 22.57 300 THR D CA 1
ATOM 8452 C C . THR D 1 301 ? 34.926 40.093 55.998 1.00 22.44 300 THR D C 1
ATOM 8453 O O . THR D 1 301 ? 36.010 39.657 55.604 1.00 17.89 300 THR D O 1
ATOM 8457 N N . TYR D 1 302 ? 34.759 40.640 57.201 1.00 22.03 301 TYR D N 1
ATOM 8458 C CA . TYR D 1 302 ? 35.873 40.785 58.135 1.00 21.21 301 TYR D CA 1
ATOM 8459 C C . TYR D 1 302 ? 36.216 39.497 58.866 1.00 21.47 301 TYR D C 1
ATOM 8460 O O . TYR D 1 302 ? 35.496 38.511 58.784 1.00 19.32 301 TYR D O 1
ATOM 8469 N N . ALA D 1 303 ? 37.329 39.520 59.588 1.00 21.94 302 ALA D N 1
ATOM 8470 C CA . ALA D 1 303 ? 37.763 38.361 60.353 1.00 23.85 302 ALA D CA 1
ATOM 8471 C C . ALA D 1 303 ? 38.728 38.816 61.439 1.00 23.88 302 ALA D C 1
ATOM 8472 O O . ALA D 1 303 ? 39.305 39.900 61.355 1.00 22.43 302 ALA D O 1
ATOM 8474 N N . THR D 1 304 ? 38.888 37.989 62.463 1.00 24.33 303 THR D N 1
ATOM 8475 C CA . THR D 1 304 ? 39.814 38.291 63.541 1.00 25.83 303 THR D CA 1
ATOM 8476 C C . THR D 1 304 ? 40.740 37.097 63.707 1.00 25.70 303 THR D C 1
ATOM 8477 O O . THR D 1 304 ? 40.422 35.982 63.297 1.00 25.04 303 THR D O 1
ATOM 8481 N N . ALA D 1 305 ? 41.897 37.340 64.299 1.00 24.96 304 ALA D N 1
ATOM 8482 C CA . ALA D 1 305 ? 42.849 36.279 64.548 1.00 26.04 304 ALA D CA 1
ATOM 8483 C C . ALA D 1 305 ? 43.302 36.502 65.981 1.00 27.55 304 ALA D C 1
ATOM 8484 O O . ALA D 1 305 ? 43.412 37.645 66.423 1.00 27.08 304 ALA D O 1
ATOM 8486 N N . GLU D 1 306 ? 43.551 35.420 66.709 1.00 28.20 305 GLU D N 1
ATOM 8487 C CA . GLU D 1 306 ? 44.000 35.538 68.090 1.00 30.57 305 GLU D CA 1
ATOM 8488 C C . GLU D 1 306 ? 44.896 34.355 68.435 1.00 31.68 305 GLU D C 1
ATOM 8489 O O . GLU D 1 306 ? 44.870 33.329 67.752 1.00 32.22 305 GLU D O 1
ATOM 8495 N N . PRO D 1 307 ? 45.703 34.481 69.502 1.00 32.70 306 PRO D N 1
ATOM 8496 C CA . PRO D 1 307 ? 46.595 33.389 69.897 1.00 32.28 306 PRO D CA 1
ATOM 8497 C C . PRO D 1 307 ? 45.788 32.151 70.250 1.00 31.95 306 PRO D C 1
ATOM 8498 O O . PRO D 1 307 ? 44.729 32.254 70.881 1.00 31.03 306 PRO D O 1
ATOM 8502 N N . PHE D 1 308 ? 46.272 30.987 69.832 1.00 31.85 307 PHE D N 1
ATOM 8503 C CA . PHE D 1 308 ? 45.589 29.760 70.186 1.00 33.03 307 PHE D CA 1
ATOM 8504 C C . PHE D 1 308 ? 46.016 29.523 71.627 1.00 34.84 307 PHE D C 1
ATOM 8505 O O . PHE D 1 308 ? 47.200 29.644 71.953 1.00 35.37 307 PHE D O 1
ATOM 8513 N N . ILE D 1 309 ? 45.060 29.196 72.488 1.00 35.16 308 ILE D N 1
ATOM 8514 C CA . ILE D 1 309 ? 45.372 28.955 73.885 1.00 36.59 308 ILE D CA 1
ATOM 8515 C C . ILE D 1 309 ? 45.291 27.482 74.242 1.00 38.23 308 ILE D C 1
ATOM 8516 O O . ILE D 1 309 ? 44.252 26.847 74.051 1.00 36.35 308 ILE D O 1
ATOM 8521 N N . ASP D 1 310 ? 46.392 26.939 74.754 1.00 39.95 309 ASP D N 1
ATOM 8522 C CA . ASP D 1 310 ? 46.409 25.545 75.179 1.00 42.55 309 ASP D CA 1
ATOM 8523 C C . ASP D 1 310 ? 45.700 25.610 76.528 1.00 42.67 309 ASP D C 1
ATOM 8524 O O . ASP D 1 310 ? 46.338 25.759 77.571 1.00 43.16 309 ASP D O 1
ATOM 8529 N N . ALA D 1 311 ? 44.377 25.504 76.499 1.00 42.93 310 ALA D N 1
ATOM 8530 C CA . ALA D 1 311 ? 43.575 25.623 77.707 1.00 44.20 310 ALA D CA 1
ATOM 8531 C C . ALA D 1 311 ? 43.328 24.362 78.513 1.00 44.93 310 ALA D C 1
ATOM 8532 O O . ALA D 1 311 ? 43.117 23.282 77.966 1.00 46.22 310 ALA D O 1
ATOM 8534 N N . LYS D 1 312 ? 43.351 24.525 79.831 1.00 45.13 311 LYS D N 1
ATOM 8535 C CA . LYS D 1 312 ? 43.095 23.434 80.763 1.00 45.71 311 LYS D CA 1
ATOM 8536 C C . LYS D 1 312 ? 41.576 23.273 80.714 1.00 45.17 311 LYS D C 1
ATOM 8537 O O . LYS D 1 312 ? 41.027 22.195 80.939 1.00 46.04 311 LYS D O 1
ATOM 8543 N N . TYR D 1 313 ? 40.913 24.379 80.399 1.00 44.10 312 TYR D N 1
ATOM 8544 C CA . TYR D 1 313 ? 39.461 24.443 80.321 1.00 43.16 312 TYR D CA 1
ATOM 8545 C C . TYR D 1 313 ? 39.103 25.888 79.986 1.00 42.00 312 TYR D C 1
ATOM 8546 O O . TYR D 1 313 ? 39.975 26.755 79.976 1.00 41.79 312 TYR D O 1
ATOM 8555 N N . ASP D 1 314 ? 37.832 26.152 79.703 1.00 40.45 313 ASP D N 1
ATOM 8556 C CA . ASP D 1 314 ? 37.409 27.521 79.441 1.00 40.20 313 ASP D CA 1
ATOM 8557 C C . ASP D 1 314 ? 36.287 27.812 80.420 1.00 38.97 313 ASP D C 1
ATOM 8558 O O . ASP D 1 314 ? 35.580 26.901 80.846 1.00 38.67 313 ASP D O 1
ATOM 8563 N N . VAL D 1 315 ? 36.136 29.079 80.785 1.00 38.51 314 VAL D N 1
ATOM 8564 C CA . VAL D 1 315 ? 35.125 29.473 81.757 1.00 37.56 314 VAL D CA 1
ATOM 8565 C C . VAL D 1 315 ? 34.149 30.510 81.229 1.00 37.66 314 VAL D C 1
ATOM 8566 O O . VAL D 1 315 ? 34.473 31.284 80.324 1.00 37.98 314 VAL D O 1
ATOM 8570 N N . ARG D 1 316 ? 32.950 30.517 81.800 1.00 36.25 315 ARG D N 1
ATOM 8571 C CA . ARG D 1 316 ? 31.948 31.506 81.435 1.00 36.44 315 ARG D CA 1
ATOM 8572 C C . ARG D 1 316 ? 31.289 32.003 82.713 1.00 35.33 315 ARG D C 1
ATOM 8573 O O . ARG D 1 316 ? 30.766 31.209 83.497 1.00 35.78 315 ARG D O 1
ATOM 8581 N N . VAL D 1 317 ? 31.329 33.316 82.916 1.00 33.29 316 VAL D N 1
ATOM 8582 C CA . VAL D 1 317 ? 30.714 33.941 84.080 1.00 31.37 316 VAL D CA 1
ATOM 8583 C C . VAL D 1 317 ? 29.466 34.658 83.592 1.00 29.85 316 VAL D C 1
ATOM 8584 O O . VAL D 1 317 ? 29.552 35.589 82.796 1.00 31.17 316 VAL D O 1
ATOM 8588 N N . GLN D 1 318 ? 28.308 34.224 84.064 1.00 29.24 317 GLN D N 1
ATOM 8589 C CA . GLN D 1 318 ? 27.051 34.828 83.645 1.00 30.05 317 GLN D CA 1
ATOM 8590 C C . GLN D 1 318 ? 26.443 35.737 84.704 1.00 30.78 317 GLN D C 1
ATOM 8591 O O . GLN D 1 318 ? 26.723 35.608 85.897 1.00 29.98 317 GLN D O 1
ATOM 8597 N N . LYS D 1 319 ? 25.606 36.659 84.244 1.00 31.54 318 LYS D N 1
ATOM 8598 C CA . LYS D 1 319 ? 24.912 37.594 85.117 1.00 32.80 318 LYS D CA 1
ATOM 8599 C C . LYS D 1 319 ? 23.517 37.824 84.579 1.00 33.80 318 LYS D C 1
ATOM 8600 O O . LYS D 1 319 ? 23.348 38.339 83.470 1.00 33.42 318 LYS D O 1
ATOM 8606 N N . ILE D 1 320 ? 22.524 37.424 85.366 1.00 34.03 319 ILE D N 1
ATOM 8607 C CA . ILE D 1 320 ? 21.125 37.601 85.011 1.00 34.60 319 ILE D CA 1
ATOM 8608 C C . ILE D 1 320 ? 20.573 38.522 86.090 1.00 36.95 319 ILE D C 1
ATOM 8609 O O . ILE D 1 320 ? 20.369 38.100 87.227 1.00 37.68 319 ILE D O 1
ATOM 8614 N N . GLY D 1 321 ? 20.333 39.781 85.742 1.00 38.19 320 GLY D N 1
ATOM 8615 C CA . GLY D 1 321 ? 19.839 40.712 86.736 1.00 38.84 320 GLY D CA 1
ATOM 8616 C C . GLY D 1 321 ? 20.928 40.857 87.783 1.00 39.99 320 GLY D C 1
ATOM 8617 O O . GLY D 1 321 ? 21.996 41.412 87.498 1.00 40.02 320 GLY D O 1
ATOM 8618 N N . GLN D 1 322 ? 20.676 40.353 88.988 1.00 39.75 321 GLN D N 1
ATOM 8619 C CA . GLN D 1 322 ? 21.665 40.433 90.060 1.00 41.98 321 GLN D CA 1
ATOM 8620 C C . GLN D 1 322 ? 22.216 39.065 90.448 1.00 41.86 321 GLN D C 1
ATOM 8621 O O . GLN D 1 322 ? 22.952 38.941 91.426 1.00 41.42 321 GLN D O 1
ATOM 8627 N N . ASN D 1 323 ? 21.862 38.040 89.680 1.00 42.23 322 ASN D N 1
ATOM 8628 C CA . ASN D 1 323 ? 22.334 36.685 89.958 1.00 41.67 322 ASN D CA 1
ATOM 8629 C C . ASN D 1 323 ? 23.541 36.318 89.100 1.00 42.32 322 ASN D C 1
ATOM 8630 O O . ASN D 1 323 ? 23.513 36.444 87.873 1.00 42.20 322 ASN D O 1
ATOM 8635 N N . TYR D 1 324 ? 24.600 35.861 89.759 1.00 42.09 323 TYR D N 1
ATOM 8636 C CA . TYR D 1 324 ? 25.824 35.480 89.074 1.00 42.06 323 TYR D CA 1
ATOM 8637 C C . TYR D 1 324 ? 26.074 33.979 89.208 1.00 43.22 323 TYR D C 1
ATOM 8638 O O . TYR D 1 324 ? 25.665 33.357 90.188 1.00 43.42 323 TYR D O 1
ATOM 8647 N N . LYS D 1 325 ? 26.754 33.411 88.216 1.00 42.89 324 LYS D N 1
ATOM 8648 C CA . LYS D 1 325 ? 27.109 31.994 88.206 1.00 43.11 324 LYS D CA 1
ATOM 8649 C C . LYS D 1 325 ? 28.346 31.829 87.334 1.00 44.51 324 LYS D C 1
ATOM 8650 O O . LYS D 1 325 ? 28.575 32.619 86.416 1.00 46.16 324 LYS D O 1
ATOM 8656 N N . ALA D 1 326 ? 29.141 30.805 87.618 1.00 43.53 325 ALA D N 1
ATOM 8657 C CA . ALA D 1 326 ? 30.344 30.555 86.845 1.00 43.83 325 ALA D CA 1
ATOM 8658 C C . ALA D 1 326 ? 30.472 29.069 86.555 1.00 45.32 325 ALA D C 1
ATOM 8659 O O . ALA D 1 326 ? 30.426 28.244 87.466 1.00 46.09 325 ALA D O 1
ATOM 8661 N N . TYR D 1 327 ? 30.628 28.732 85.281 1.00 45.23 326 TYR D N 1
ATOM 8662 C CA . TYR D 1 327 ? 30.762 27.341 84.863 1.00 45.01 326 TYR D CA 1
ATOM 8663 C C . TYR D 1 327 ? 32.088 27.145 84.152 1.00 45.23 326 TYR D C 1
ATOM 8664 O O . TYR D 1 327 ? 32.592 28.064 83.503 1.00 45.03 326 TYR D O 1
ATOM 8673 N N . MET D 1 328 ? 32.655 25.950 84.281 1.00 44.93 327 MET D N 1
ATOM 8674 C CA . MET D 1 328 ? 33.909 25.640 83.613 1.00 45.05 327 MET D CA 1
ATOM 8675 C C . MET D 1 328 ? 33.602 24.464 82.694 1.00 44.62 327 MET D C 1
ATOM 8676 O O . MET D 1 328 ? 32.841 23.562 83.055 1.00 44.38 327 MET D O 1
ATOM 8681 N N . ARG D 1 329 ? 34.183 24.481 81.501 1.00 43.06 328 ARG D N 1
ATOM 8682 C CA . ARG D 1 329 ? 33.930 23.425 80.536 1.00 42.56 328 ARG D CA 1
ATOM 8683 C C . ARG D 1 329 ? 35.220 22.905 79.936 1.00 42.72 328 ARG D C 1
ATOM 8684 O O . ARG D 1 329 ? 36.107 23.677 79.567 1.00 42.77 328 ARG D O 1
ATOM 8692 N N . THR D 1 330 ? 35.314 21.584 79.847 1.00 42.64 329 THR D N 1
ATOM 8693 C CA . THR D 1 330 ? 36.483 20.926 79.293 1.00 43.21 329 THR D CA 1
ATOM 8694 C C . THR D 1 330 ? 35.993 19.836 78.347 1.00 42.78 329 THR D C 1
ATOM 8695 O O . THR D 1 330 ? 34.955 19.218 78.590 1.00 42.91 329 THR D O 1
ATOM 8699 N N . SER D 1 331 ? 36.735 19.605 77.268 1.00 41.53 330 SER D N 1
ATOM 8700 C CA . SER D 1 331 ? 36.351 18.601 76.281 1.00 41.91 330 SER D CA 1
ATOM 8701 C C . SER D 1 331 ? 36.766 17.169 76.630 1.00 42.30 330 SER D C 1
ATOM 8702 O O . SER D 1 331 ? 37.729 16.948 77.366 1.00 41.95 330 SER D O 1
ATOM 8705 N N . VAL D 1 332 ? 36.024 16.206 76.092 1.00 42.33 331 VAL D N 1
ATOM 8706 C CA . VAL D 1 332 ? 36.310 14.789 76.302 1.00 43.54 331 VAL D CA 1
ATOM 8707 C C . VAL D 1 332 ? 36.120 14.013 74.999 1.00 44.20 331 VAL D C 1
ATOM 8708 O O . VAL D 1 332 ? 36.119 12.777 74.992 1.00 44.44 331 VAL D O 1
ATOM 8712 N N . SER D 1 333 ? 35.957 14.742 73.897 1.00 44.21 332 SER D N 1
ATOM 8713 C CA . SER D 1 333 ? 35.775 14.121 72.589 1.00 43.06 332 SER D CA 1
ATOM 8714 C C . SER D 1 333 ? 36.921 14.493 71.655 1.00 42.93 332 SER D C 1
ATOM 8715 O O . SER D 1 333 ? 36.830 14.304 70.439 1.00 43.00 332 SER D O 1
ATOM 8718 N N . GLY D 1 334 ? 37.992 15.030 72.236 1.00 42.23 333 GLY D N 1
ATOM 8719 C CA . GLY D 1 334 ? 39.174 15.398 71.473 1.00 41.76 333 GLY D CA 1
ATOM 8720 C C . GLY D 1 334 ? 39.127 16.664 70.635 1.00 42.94 333 GLY D C 1
ATOM 8721 O O . GLY D 1 334 ? 39.839 16.765 69.635 1.00 43.10 333 GLY D O 1
ATOM 8722 N N . ASN D 1 335 ? 38.318 17.641 71.031 1.00 42.07 334 ASN D N 1
ATOM 8723 C CA . ASN D 1 335 ? 38.214 18.871 70.251 1.00 42.22 334 ASN D CA 1
ATOM 8724 C C . ASN D 1 335 ? 38.627 20.141 70.995 1.00 40.03 334 ASN D C 1
ATOM 8725 O O . ASN D 1 335 ? 38.240 20.346 72.144 1.00 40.86 334 ASN D O 1
ATOM 8730 N N . TRP D 1 336 ? 39.411 20.996 70.340 1.00 38.92 335 TRP D N 1
ATOM 8731 C CA . TRP D 1 336 ? 39.829 22.247 70.971 1.00 36.01 335 TRP D CA 1
ATOM 8732 C C . TRP D 1 336 ? 38.618 23.167 71.141 1.00 34.61 335 TRP D C 1
ATOM 8733 O O . TRP D 1 336 ? 38.602 24.026 72.023 1.00 33.95 335 TRP D O 1
ATOM 8744 N N . LYS D 1 337 ? 37.609 22.993 70.292 1.00 32.91 336 LYS D N 1
ATOM 8745 C CA . LYS D 1 337 ? 36.384 23.777 70.420 1.00 34.28 336 LYS D CA 1
ATOM 8746 C C . LYS D 1 337 ? 35.544 22.962 71.394 1.00 35.58 336 LYS D C 1
ATOM 8747 O O . LYS D 1 337 ? 34.816 22.058 70.983 1.00 35.33 336 LYS D O 1
ATOM 8753 N N . THR D 1 338 ? 35.643 23.276 72.680 1.00 38.04 337 THR D N 1
ATOM 8754 C CA . THR D 1 338 ? 34.914 22.527 73.698 1.00 40.00 337 THR D CA 1
ATOM 8755 C C . THR D 1 338 ? 33.400 22.692 73.695 1.00 41.47 337 THR D C 1
ATOM 8756 O O . THR D 1 338 ? 32.744 22.367 74.680 1.00 44.35 337 THR D O 1
ATOM 8760 N N . ASN D 1 339 ? 32.848 23.201 72.600 1.00 43.00 338 ASN D N 1
ATOM 8761 C CA . ASN D 1 339 ? 31.400 23.377 72.468 1.00 44.54 338 ASN D CA 1
ATOM 8762 C C . ASN D 1 339 ? 30.987 22.512 71.278 1.00 46.36 338 ASN D C 1
ATOM 8763 O O . ASN D 1 339 ? 29.858 22.577 70.789 1.00 45.37 338 ASN D O 1
ATOM 8768 N N . THR D 1 340 ? 31.938 21.699 70.832 1.00 47.80 339 THR D N 1
ATOM 8769 C CA . THR D 1 340 ? 31.755 20.801 69.703 1.00 50.02 339 THR D CA 1
ATOM 8770 C C . THR D 1 340 ? 32.126 19.392 70.154 1.00 49.74 339 THR D C 1
ATOM 8771 O O . THR D 1 340 ? 33.307 19.075 70.307 1.00 49.86 339 THR D O 1
ATOM 8775 N N . GLY D 1 341 ? 31.114 18.557 70.368 1.00 50.42 340 GLY D N 1
ATOM 8776 C CA . GLY D 1 341 ? 31.355 17.195 70.811 1.00 51.37 340 GLY D CA 1
ATOM 8777 C C . GLY D 1 341 ? 31.080 17.046 72.294 1.00 51.29 340 GLY D C 1
ATOM 8778 O O . GLY D 1 341 ? 30.750 18.016 72.971 1.00 51.26 340 GLY D O 1
ATOM 8779 N N . SER D 1 342 ? 31.213 15.828 72.803 1.00 51.91 341 SER D N 1
ATOM 8780 C CA . SER D 1 342 ? 30.977 15.576 74.216 1.00 52.33 341 SER D CA 1
ATOM 8781 C C . SER D 1 342 ? 31.957 16.396 75.051 1.00 51.77 341 SER D C 1
ATOM 8782 O O . SER D 1 342 ? 33.139 16.503 74.717 1.00 50.00 341 SER D O 1
ATOM 8785 N N . ALA D 1 343 ? 31.453 16.979 76.132 1.00 51.91 342 ALA D N 1
ATOM 8786 C CA . ALA D 1 343 ? 32.270 17.782 77.033 1.00 52.74 342 ALA D CA 1
ATOM 8787 C C . ALA D 1 343 ? 31.667 17.702 78.432 1.00 53.61 342 ALA D C 1
ATOM 8788 O O . ALA D 1 343 ? 30.528 17.254 78.598 1.00 53.01 342 ALA D O 1
ATOM 8790 N N . MET D 1 344 ? 32.425 18.132 79.437 1.00 54.30 343 MET D N 1
ATOM 8791 C CA . MET D 1 344 ? 31.934 18.096 80.808 1.00 55.42 343 MET D CA 1
ATOM 8792 C C . MET D 1 344 ? 31.873 19.503 81.390 1.00 55.95 343 MET D C 1
ATOM 8793 O O . MET D 1 344 ? 32.824 20.280 81.269 1.00 55.29 343 MET D O 1
ATOM 8798 N N . LEU D 1 345 ? 30.741 19.819 82.013 1.00 56.86 344 LEU D N 1
ATOM 8799 C CA . LEU D 1 345 ? 30.521 21.117 82.649 1.00 57.55 344 LEU D CA 1
ATOM 8800 C C . LEU D 1 345 ? 30.587 20.960 84.160 1.00 56.48 344 LEU D C 1
ATOM 8801 O O . LEU D 1 345 ? 30.182 19.937 84.707 1.00 55.65 344 LEU D O 1
ATOM 8806 N N . GLU D 1 346 ? 31.092 21.982 84.832 1.00 56.55 345 GLU D N 1
ATOM 8807 C CA . GLU D 1 346 ? 31.206 21.952 86.280 1.00 56.78 345 GLU D CA 1
ATOM 8808 C C . GLU D 1 346 ? 31.010 23.372 86.786 1.00 55.95 345 GLU D C 1
ATOM 8809 O O . GLU D 1 346 ? 31.745 24.276 86.393 1.00 55.99 345 GLU D O 1
ATOM 8815 N N . GLN D 1 347 ? 30.018 23.582 87.643 1.00 55.23 346 GLN D N 1
ATOM 8816 C CA . GLN D 1 347 ? 29.810 24.912 88.182 1.00 53.46 346 GLN D CA 1
ATOM 8817 C C . GLN D 1 347 ? 30.910 25.143 89.194 1.00 53.65 346 GLN D C 1
ATOM 8818 O O . GLN D 1 347 ? 31.310 24.224 89.902 1.00 53.58 346 GLN D O 1
ATOM 8824 N N . ILE D 1 348 ? 31.407 26.370 89.254 1.00 53.29 347 ILE D N 1
ATOM 8825 C CA . ILE D 1 348 ? 32.458 26.704 90.196 1.00 53.54 347 ILE D CA 1
ATOM 8826 C C . ILE D 1 348 ? 32.058 27.956 90.960 1.00 53.23 347 ILE D C 1
ATOM 8827 O O . ILE D 1 348 ? 31.049 28.587 90.645 1.00 52.73 347 ILE D O 1
ATOM 8832 N N . ALA D 1 349 ? 32.848 28.312 91.964 1.00 52.79 348 ALA D N 1
ATOM 8833 C CA . ALA D 1 349 ? 32.542 29.466 92.794 1.00 53.27 348 ALA D CA 1
ATOM 8834 C C . ALA D 1 349 ? 32.839 30.808 92.149 1.00 53.05 348 ALA D C 1
ATOM 8835 O O . ALA D 1 349 ? 33.848 30.976 91.461 1.00 53.19 348 ALA D O 1
ATOM 8837 N N . MET D 1 350 ? 31.942 31.761 92.380 1.00 53.03 349 MET D N 1
ATOM 8838 C CA . MET D 1 350 ? 32.111 33.111 91.869 1.00 53.17 349 MET D CA 1
ATOM 8839 C C . MET D 1 350 ? 33.229 33.746 92.677 1.00 53.80 349 MET D C 1
ATOM 8840 O O . MET D 1 350 ? 33.369 33.483 93.874 1.00 54.52 349 MET D O 1
ATOM 8845 N N . SER D 1 351 ? 34.028 34.573 92.021 1.00 53.32 350 SER D N 1
ATOM 8846 C CA . SER D 1 351 ? 35.114 35.267 92.689 1.00 52.28 350 SER D CA 1
ATOM 8847 C C . SER D 1 351 ? 34.838 36.733 92.435 1.00 51.77 350 SER D C 1
ATOM 8848 O O . SER D 1 351 ? 33.929 37.068 91.679 1.00 51.96 350 SER D O 1
ATOM 8851 N N . ASP D 1 352 ? 35.605 37.613 93.061 1.00 50.72 351 ASP D N 1
ATOM 8852 C CA . ASP D 1 352 ? 35.408 39.033 92.827 1.00 50.33 351 ASP D CA 1
ATOM 8853 C C . ASP D 1 352 ? 36.050 39.369 91.475 1.00 48.91 351 ASP D C 1
ATOM 8854 O O . ASP D 1 352 ? 35.685 40.345 90.817 1.00 49.06 351 ASP D O 1
ATOM 8859 N N . ARG D 1 353 ? 37.005 38.535 91.075 1.00 46.44 352 ARG D N 1
ATOM 8860 C CA . ARG D 1 353 ? 37.704 38.680 89.805 1.00 46.03 352 ARG D CA 1
ATOM 8861 C C . ARG D 1 353 ? 36.686 38.491 88.679 1.00 44.69 352 ARG D C 1
ATOM 8862 O O . ARG D 1 353 ? 36.638 39.280 87.735 1.00 43.82 352 ARG D O 1
ATOM 8870 N N . TYR D 1 354 ? 35.870 37.446 88.802 1.00 44.03 353 TYR D N 1
ATOM 8871 C CA . TYR D 1 354 ? 34.840 37.127 87.818 1.00 42.30 353 TYR D CA 1
ATOM 8872 C C . TYR D 1 354 ? 33.707 38.140 87.844 1.00 42.39 353 TYR D C 1
ATOM 8873 O O . TYR D 1 354 ? 33.212 38.571 86.799 1.00 42.55 353 TYR D O 1
ATOM 8882 N N . LYS D 1 355 ? 33.289 38.507 89.047 1.00 40.74 354 LYS D N 1
ATOM 8883 C CA . LYS D 1 355 ? 32.208 39.462 89.212 1.00 40.26 354 LYS D CA 1
ATOM 8884 C C . LYS D 1 355 ? 32.562 40.751 88.479 1.00 39.55 354 LYS D C 1
ATOM 8885 O O . LYS D 1 355 ? 31.711 41.365 87.833 1.00 38.95 354 LYS D O 1
ATOM 8891 N N . LEU D 1 356 ? 33.826 41.153 88.578 1.00 38.85 355 LEU D N 1
ATOM 8892 C CA . LEU D 1 356 ? 34.282 42.371 87.925 1.00 39.77 355 LEU D CA 1
ATOM 8893 C C . LEU D 1 356 ? 34.104 42.248 86.417 1.00 39.61 355 LEU D C 1
ATOM 8894 O O . LEU D 1 356 ? 33.648 43.183 85.760 1.00 40.45 355 LEU D O 1
ATOM 8899 N N . TRP D 1 357 ? 34.465 41.088 85.876 1.00 38.87 356 TRP D N 1
ATOM 8900 C CA . TRP D 1 357 ? 34.353 40.845 84.442 1.00 37.48 356 TRP D CA 1
ATOM 8901 C C . TRP D 1 357 ? 32.955 41.086 83.908 1.00 36.87 356 TRP D C 1
ATOM 8902 O O . TRP D 1 357 ? 32.741 41.954 83.057 1.00 35.63 356 TRP D O 1
ATOM 8913 N N . VAL D 1 358 ? 31.998 40.316 84.406 1.00 36.52 357 VAL D N 1
ATOM 8914 C CA . VAL D 1 358 ? 30.631 40.452 83.932 1.00 37.76 357 VAL D CA 1
ATOM 8915 C C . VAL D 1 358 ? 29.968 41.763 84.355 1.00 37.82 357 VAL D C 1
ATOM 8916 O O . VAL D 1 358 ? 29.052 42.243 83.681 1.00 39.40 357 VAL D O 1
ATOM 8920 N N . ASP D 1 359 ? 30.421 42.349 85.460 1.00 37.38 358 ASP D N 1
ATOM 8921 C CA . ASP D 1 359 ? 29.840 43.611 85.904 1.00 36.97 358 ASP D CA 1
ATOM 8922 C C . ASP D 1 359 ? 30.219 44.722 84.945 1.00 36.21 358 ASP D C 1
ATOM 8923 O O . ASP D 1 359 ? 29.367 45.495 84.516 1.00 35.46 358 ASP D O 1
ATOM 8928 N N . THR D 1 360 ? 31.502 44.795 84.608 1.00 35.99 359 THR D N 1
ATOM 8929 C CA . THR D 1 360 ? 31.987 45.816 83.693 1.00 36.57 359 THR D CA 1
ATOM 8930 C C . THR D 1 360 ? 31.332 45.702 82.313 1.00 35.48 359 THR D C 1
ATOM 8931 O O . THR D 1 360 ? 30.816 46.689 81.789 1.00 36.37 359 THR D O 1
ATOM 8935 N N . CYS D 1 361 ? 31.343 44.507 81.729 1.00 34.55 360 CYS D N 1
ATOM 8936 C CA . CYS D 1 361 ? 30.743 44.301 80.409 1.00 33.13 360 CYS D CA 1
ATOM 8937 C C . CYS D 1 361 ? 29.236 44.517 80.367 1.00 31.95 360 CYS D C 1
ATOM 8938 O O . CYS D 1 361 ? 28.693 44.909 79.336 1.00 32.30 360 CYS D O 1
ATOM 8941 N N . SER D 1 362 ? 28.561 44.267 81.483 1.00 31.83 361 SER D N 1
ATOM 8942 C CA . SER D 1 362 ? 27.107 44.418 81.559 1.00 30.44 361 SER D CA 1
ATOM 8943 C C . SER D 1 362 ? 26.636 45.866 81.417 1.00 30.23 361 SER D C 1
ATOM 8944 O O . SER D 1 362 ? 25.440 46.131 81.276 1.00 28.27 361 SER D O 1
ATOM 8947 N N . GLU D 1 363 ? 27.570 46.806 81.456 1.00 31.84 362 GLU D N 1
ATOM 8948 C CA . GLU D 1 363 ? 27.210 48.212 81.338 1.00 33.15 362 GLU D CA 1
ATOM 8949 C C . GLU D 1 363 ? 27.280 48.760 79.911 1.00 32.70 362 GLU D C 1
ATOM 8950 O O . GLU D 1 363 ? 26.895 49.904 79.665 1.00 31.80 362 GLU D O 1
ATOM 8956 N N . ILE D 1 364 ? 27.757 47.953 78.968 1.00 31.06 363 ILE D N 1
ATOM 8957 C CA . ILE D 1 364 ? 27.871 48.427 77.590 1.00 29.80 363 ILE D CA 1
ATOM 8958 C C . ILE D 1 364 ? 26.525 48.580 76.884 1.00 29.36 363 ILE D C 1
ATOM 8959 O O . ILE D 1 364 ? 25.535 47.942 77.242 1.00 29.46 363 ILE D O 1
ATOM 8964 N N . PHE D 1 365 ? 26.516 49.449 75.879 1.00 28.73 364 PHE D N 1
ATOM 8965 C CA . PHE D 1 365 ? 25.340 49.746 75.072 1.00 27.91 364 PHE D CA 1
ATOM 8966 C C . PHE D 1 365 ? 24.116 50.082 75.900 1.00 28.40 364 PHE D C 1
ATOM 8967 O O . PHE D 1 365 ? 23.011 49.626 75.601 1.00 28.09 364 PHE D O 1
ATOM 8975 N N . GLY D 1 366 ? 24.318 50.890 76.939 1.00 28.39 365 GLY D N 1
ATOM 8976 C CA . GLY D 1 366 ? 23.209 51.299 77.783 1.00 24.60 365 GLY D CA 1
ATOM 8977 C C . GLY D 1 366 ? 22.787 50.286 78.830 1.00 24.27 365 GLY D C 1
ATOM 8978 O O . GLY D 1 366 ? 21.834 50.529 79.563 1.00 22.06 365 GLY D O 1
ATOM 8979 N N . GLY D 1 367 ? 23.484 49.154 78.904 1.00 24.39 366 GLY D N 1
ATOM 8980 C CA . GLY D 1 367 ? 23.133 48.152 79.898 1.00 25.42 366 GLY D CA 1
ATOM 8981 C C . GLY D 1 367 ? 22.568 46.840 79.378 1.00 25.38 366 GLY D C 1
ATOM 8982 O O . GLY D 1 367 ? 21.590 46.814 78.639 1.00 23.18 366 GLY D O 1
ATOM 8983 N N . LEU D 1 368 ? 23.196 45.741 79.785 1.00 26.66 367 LEU D N 1
ATOM 8984 C CA . LEU D 1 368 ? 22.775 44.404 79.380 1.00 27.53 367 LEU D CA 1
ATOM 8985 C C . LEU D 1 368 ? 22.103 43.695 80.557 1.00 29.81 367 LEU D C 1
ATOM 8986 O O . LEU D 1 368 ? 22.731 43.454 81.588 1.00 31.90 367 LEU D O 1
ATOM 8991 N N . ASP D 1 369 ? 20.826 43.367 80.403 1.00 31.62 368 ASP D N 1
ATOM 8992 C CA . ASP D 1 369 ? 20.078 42.679 81.452 1.00 32.79 368 ASP D CA 1
ATOM 8993 C C . ASP D 1 369 ? 20.574 41.251 81.636 1.00 32.89 368 ASP D C 1
ATOM 8994 O O . ASP D 1 369 ? 20.697 40.764 82.761 1.00 34.23 368 ASP D O 1
ATOM 8999 N N . ILE D 1 370 ? 20.853 40.585 80.520 1.00 31.68 369 ILE D N 1
ATOM 9000 C CA . ILE D 1 370 ? 21.359 39.215 80.526 1.00 30.25 369 ILE D CA 1
ATOM 9001 C C . ILE D 1 370 ? 22.670 39.190 79.752 1.00 30.77 369 ILE D C 1
ATOM 9002 O O . ILE D 1 370 ? 22.717 39.627 78.601 1.00 28.18 369 ILE D O 1
ATOM 9007 N N . CYS D 1 371 ? 23.735 38.690 80.373 1.00 30.18 370 CYS D N 1
ATOM 9008 C CA . CYS D 1 371 ? 25.018 38.611 79.683 1.00 29.44 370 CYS D CA 1
ATOM 9009 C C . CYS D 1 371 ? 25.998 37.685 80.383 1.00 29.01 370 CYS D C 1
ATOM 9010 O O . CYS D 1 371 ? 25.776 37.257 81.514 1.00 28.46 370 CYS D O 1
ATOM 9013 N N . ALA D 1 372 ? 27.090 37.379 79.700 1.00 27.39 371 ALA D N 1
ATOM 9014 C CA . ALA D 1 372 ? 28.111 36.504 80.255 1.00 26.27 371 ALA D CA 1
ATOM 9015 C C . ALA D 1 372 ? 29.426 36.766 79.541 1.00 26.58 371 ALA D C 1
ATOM 9016 O O . ALA D 1 372 ? 29.446 37.172 78.370 1.00 25.71 371 ALA D O 1
ATOM 9018 N N . VAL D 1 373 ? 30.517 36.535 80.255 1.00 24.63 372 VAL D N 1
ATOM 9019 C CA . VAL D 1 373 ? 31.849 36.732 79.720 1.00 25.75 372 VAL D CA 1
ATOM 9020 C C . VAL D 1 373 ? 32.532 35.376 79.630 1.00 27.79 372 VAL D C 1
ATOM 9021 O O . VAL D 1 373 ? 32.567 34.624 80.603 1.00 26.01 372 VAL D O 1
ATOM 9025 N N . GLU D 1 374 ? 33.066 35.072 78.455 1.00 28.38 373 GLU D N 1
ATOM 9026 C CA . GLU D 1 374 ? 33.751 33.813 78.220 1.00 30.68 373 GLU D CA 1
ATOM 9027 C C . GLU D 1 374 ? 35.250 34.053 78.263 1.00 30.78 373 GLU D C 1
ATOM 9028 O O . GLU D 1 374 ? 35.742 35.045 77.725 1.00 31.06 373 GLU D O 1
ATOM 9034 N N . ALA D 1 375 ? 35.968 33.140 78.902 1.00 31.96 374 ALA D N 1
ATOM 9035 C CA . ALA D 1 375 ? 37.416 33.241 79.005 1.00 33.11 374 ALA D CA 1
ATOM 9036 C C . ALA D 1 375 ? 38.046 31.851 78.937 1.00 33.38 374 ALA D C 1
ATOM 9037 O O . ALA D 1 375 ? 37.420 30.855 79.296 1.00 34.47 374 ALA D O 1
ATOM 9039 N N . LEU D 1 376 ? 39.286 31.794 78.467 1.00 34.04 375 LEU D N 1
ATOM 9040 C CA . LEU D 1 376 ? 40.007 30.532 78.364 1.00 35.81 375 LEU D CA 1
ATOM 9041 C C . LEU D 1 376 ? 41.084 30.500 79.451 1.00 36.32 375 LEU D C 1
ATOM 9042 O O . LEU D 1 376 ? 41.766 31.502 79.686 1.00 36.54 375 LEU D O 1
ATOM 9047 N N . HIS D 1 377 ? 41.238 29.358 80.115 1.00 36.34 376 HIS D N 1
ATOM 9048 C CA . HIS D 1 377 ? 42.257 29.240 81.152 1.00 36.83 376 HIS D CA 1
ATOM 9049 C C . HIS D 1 377 ? 43.419 28.400 80.637 1.00 36.00 376 HIS D C 1
ATOM 9050 O O . HIS D 1 377 ? 43.329 27.173 80.578 1.00 36.66 376 HIS D O 1
ATOM 9057 N N . GLY D 1 378 ? 44.506 29.066 80.269 1.00 35.50 377 GLY D N 1
ATOM 9058 C CA . GLY D 1 378 ? 45.672 28.374 79.752 1.00 38.44 377 GLY D CA 1
ATOM 9059 C C . GLY D 1 378 ? 46.329 27.436 80.748 1.00 40.55 377 GLY D C 1
ATOM 9060 O O . GLY D 1 378 ? 46.095 27.526 81.960 1.00 40.14 377 GLY D O 1
ATOM 9061 N N . LYS D 1 379 ? 47.156 26.529 80.236 1.00 41.10 378 LYS D N 1
ATOM 9062 C CA . LYS D 1 379 ? 47.847 25.570 81.086 1.00 43.22 378 LYS D CA 1
ATOM 9063 C C . LYS D 1 379 ? 48.924 26.265 81.908 1.00 42.72 378 LYS D C 1
ATOM 9064 O O . LYS D 1 379 ? 49.431 25.708 82.880 1.00 42.58 378 LYS D O 1
ATOM 9070 N N . ASP D 1 380 ? 49.260 27.490 81.513 1.00 42.66 379 ASP D N 1
ATOM 9071 C CA . ASP D 1 380 ? 50.272 28.277 82.207 1.00 41.21 379 ASP D CA 1
ATOM 9072 C C . ASP D 1 380 ? 49.634 29.075 83.332 1.00 41.27 379 ASP D C 1
ATOM 9073 O O . ASP D 1 380 ? 50.299 29.873 83.989 1.00 42.42 379 ASP D O 1
ATOM 9078 N N . GLY D 1 381 ? 48.339 28.863 83.542 1.00 40.11 380 GLY D N 1
ATOM 9079 C CA . GLY D 1 381 ? 47.635 29.554 84.607 1.00 40.90 380 GLY D CA 1
ATOM 9080 C C . GLY D 1 381 ? 46.954 30.865 84.256 1.00 42.02 380 GLY D C 1
ATOM 9081 O O . GLY D 1 381 ? 46.160 31.376 85.047 1.00 43.46 380 GLY D O 1
ATOM 9082 N N . ARG D 1 382 ? 47.249 31.417 83.084 1.00 42.74 381 ARG D N 1
ATOM 9083 C CA . ARG D 1 382 ? 46.655 32.689 82.673 1.00 42.99 381 ARG D CA 1
ATOM 9084 C C . ARG D 1 382 ? 45.269 32.564 82.056 1.00 41.82 381 ARG D C 1
ATOM 9085 O O . ARG D 1 382 ? 44.948 31.577 81.397 1.00 41.10 381 ARG D O 1
ATOM 9093 N N . ASP D 1 383 ? 44.452 33.584 82.277 1.00 41.44 382 ASP D N 1
ATOM 9094 C CA . ASP D 1 383 ? 43.111 33.627 81.712 1.00 41.27 382 ASP D CA 1
ATOM 9095 C C . ASP D 1 383 ? 43.124 34.535 80.491 1.00 39.93 382 ASP D C 1
ATOM 9096 O O . ASP D 1 383 ? 43.961 35.435 80.380 1.00 40.88 382 ASP D O 1
ATOM 9101 N N . HIS D 1 384 ? 42.199 34.292 79.573 1.00 37.96 383 HIS D N 1
ATOM 9102 C CA . HIS D 1 384 ? 42.094 35.100 78.365 1.00 36.35 383 HIS D CA 1
ATOM 9103 C C . HIS D 1 384 ? 40.618 35.235 78.036 1.00 35.25 383 HIS D C 1
ATOM 9104 O O . HIS D 1 384 ? 39.966 34.256 77.659 1.00 34.94 383 HIS D O 1
ATOM 9111 N N . ILE D 1 385 ? 40.096 36.445 78.192 1.00 32.11 384 ILE D N 1
ATOM 9112 C CA . ILE D 1 385 ? 38.696 36.715 77.913 1.00 32.26 384 ILE D CA 1
ATOM 9113 C C . ILE D 1 385 ? 38.573 36.815 76.399 1.00 31.81 384 ILE D C 1
ATOM 9114 O O . ILE D 1 385 ? 39.362 37.510 75.755 1.00 32.84 384 ILE D O 1
ATOM 9119 N N . ILE D 1 386 ? 37.595 36.122 75.826 1.00 30.29 385 ILE D N 1
ATOM 9120 C CA . ILE D 1 386 ? 37.446 36.134 74.375 1.00 31.38 385 ILE D CA 1
ATOM 9121 C C . ILE D 1 386 ? 36.112 36.650 73.857 1.00 31.93 385 ILE D C 1
ATOM 9122 O O . ILE D 1 386 ? 35.949 36.842 72.652 1.00 32.00 385 ILE D O 1
ATOM 9127 N N . GLU D 1 387 ? 35.154 36.884 74.746 1.00 31.85 386 GLU D N 1
ATOM 9128 C CA . GLU D 1 387 ? 33.865 37.346 74.268 1.00 31.91 386 GLU D CA 1
ATOM 9129 C C . GLU D 1 387 ? 32.856 37.603 75.378 1.00 31.79 386 GLU D C 1
ATOM 9130 O O . GLU D 1 387 ? 32.963 37.043 76.474 1.00 33.38 386 GLU D O 1
ATOM 9136 N N . VAL D 1 388 ? 31.887 38.467 75.087 1.00 29.41 387 VAL D N 1
ATOM 9137 C CA . VAL D 1 388 ? 30.795 38.762 76.006 1.00 27.42 387 VAL D CA 1
ATOM 9138 C C . VAL D 1 388 ? 29.526 38.544 75.184 1.00 27.22 387 VAL D C 1
ATOM 9139 O O . VAL D 1 388 ? 29.399 39.065 74.079 1.00 26.99 387 VAL D O 1
ATOM 9143 N N . VAL D 1 389 ? 28.596 37.760 75.717 1.00 28.34 388 VAL D N 1
ATOM 9144 C CA . VAL D 1 389 ? 27.347 37.476 75.017 1.00 28.34 388 VAL D CA 1
ATOM 9145 C C . VAL D 1 389 ? 26.189 38.201 75.670 1.00 27.82 388 VAL D C 1
ATOM 9146 O O . VAL D 1 389 ? 26.282 38.594 76.832 1.00 26.75 388 VAL D O 1
ATOM 9150 N N . GLY D 1 390 ? 25.102 38.368 74.913 1.00 27.28 389 GLY D N 1
ATOM 9151 C CA . GLY D 1 390 ? 23.930 39.060 75.414 1.00 28.62 389 GLY D CA 1
ATOM 9152 C C . GLY D 1 390 ? 22.780 38.168 75.838 1.00 32.13 389 GLY D C 1
ATOM 9153 O O . GLY D 1 390 ? 22.994 37.053 76.322 1.00 32.62 389 GLY D O 1
ATOM 9154 N N . SER D 1 391 ? 21.555 38.658 75.645 1.00 32.81 390 SER D N 1
ATOM 9155 C CA . SER D 1 391 ? 20.345 37.934 76.042 1.00 33.59 390 SER D CA 1
ATOM 9156 C C . SER D 1 391 ? 20.052 36.632 75.301 1.00 34.94 390 SER D C 1
ATOM 9157 O O . SER D 1 391 ? 19.070 35.953 75.615 1.00 35.99 390 SER D O 1
ATOM 9160 N N . SER D 1 392 ? 20.875 36.278 74.321 1.00 35.57 391 SER D N 1
ATOM 9161 C CA . SER D 1 392 ? 20.648 35.034 73.597 1.00 37.30 391 SER D CA 1
ATOM 9162 C C . SER D 1 392 ? 21.742 34.038 73.954 1.00 38.21 391 SER D C 1
ATOM 9163 O O . SER D 1 392 ? 21.985 33.076 73.225 1.00 39.08 391 SER D O 1
ATOM 9166 N N . MET D 1 393 ? 22.409 34.277 75.079 1.00 38.78 392 MET D N 1
ATOM 9167 C CA . MET D 1 393 ? 23.447 33.366 75.535 1.00 40.89 392 MET D CA 1
ATOM 9168 C C . MET D 1 393 ? 22.727 32.078 75.920 1.00 41.78 392 MET D C 1
ATOM 9169 O O . MET D 1 393 ? 21.666 32.116 76.545 1.00 41.53 392 MET D O 1
ATOM 9174 N N . PRO D 1 394 ? 23.288 30.920 75.550 1.00 43.20 393 PRO D N 1
ATOM 9175 C CA . PRO D 1 394 ? 22.627 29.661 75.901 1.00 44.36 393 PRO D CA 1
ATOM 9176 C C . PRO D 1 394 ? 22.731 29.375 77.397 1.00 45.63 393 PRO D C 1
ATOM 9177 O O . PRO D 1 394 ? 23.743 29.688 78.028 1.00 44.48 393 PRO D O 1
ATOM 9181 N N . LEU D 1 395 ? 21.676 28.789 77.955 1.00 47.04 394 LEU D N 1
ATOM 9182 C CA . LEU D 1 395 ? 21.649 28.443 79.368 1.00 48.94 394 LEU D CA 1
ATOM 9183 C C . LEU D 1 395 ? 22.357 27.106 79.518 1.00 51.11 394 LEU D C 1
ATOM 9184 O O . LEU D 1 395 ? 21.982 26.132 78.871 1.00 50.91 394 LEU D O 1
ATOM 9189 N N . ILE D 1 396 ? 23.379 27.063 80.367 1.00 53.83 395 ILE D N 1
ATOM 9190 C CA . ILE D 1 396 ? 24.148 25.841 80.581 1.00 56.71 395 ILE D CA 1
ATOM 9191 C C . ILE D 1 396 ? 24.119 25.338 82.019 1.00 59.32 395 ILE D C 1
ATOM 9192 O O . ILE D 1 396 ? 23.606 26.005 82.922 1.00 59.50 395 ILE D O 1
ATOM 9197 N N . GLY D 1 397 ? 24.673 24.146 82.218 1.00 61.81 396 GLY D N 1
ATOM 9198 C CA . GLY D 1 397 ? 24.732 23.566 83.546 1.00 63.90 396 GLY D CA 1
ATOM 9199 C C . GLY D 1 397 ? 23.456 22.996 84.137 1.00 65.92 396 GLY D C 1
ATOM 9200 O O . GLY D 1 397 ? 22.415 22.883 83.485 1.00 64.96 396 GLY D O 1
ATOM 9201 N N . ASP D 1 398 ? 23.562 22.639 85.411 1.00 68.20 397 ASP D N 1
ATOM 9202 C CA . ASP D 1 398 ? 22.474 22.048 86.176 1.00 70.01 397 ASP D CA 1
ATOM 9203 C C . ASP D 1 398 ? 21.400 23.029 86.649 1.00 70.21 397 ASP D C 1
ATOM 9204 O O . ASP D 1 398 ? 20.371 22.608 87.182 1.00 70.72 397 ASP D O 1
ATOM 9209 N N . HIS D 1 399 ? 21.625 24.326 86.457 1.00 69.37 398 HIS D N 1
ATOM 9210 C CA . HIS D 1 399 ? 20.657 25.323 86.911 1.00 68.76 398 HIS D CA 1
ATOM 9211 C C . HIS D 1 399 ? 19.903 26.071 85.817 1.00 67.69 398 HIS D C 1
ATOM 9212 O O . HIS D 1 399 ? 19.606 27.258 85.963 1.00 67.44 398 HIS D O 1
ATOM 9219 N N . GLN D 1 400 ? 19.584 25.379 84.729 1.00 66.13 399 GLN D N 1
ATOM 9220 C CA . GLN D 1 400 ? 18.868 26.008 83.631 1.00 64.12 399 GLN D CA 1
ATOM 9221 C C . GLN D 1 400 ? 17.448 26.385 84.045 1.00 64.12 399 GLN D C 1
ATOM 9222 O O . GLN D 1 400 ? 16.930 27.413 83.614 1.00 64.32 399 GLN D O 1
ATOM 9228 N N . ASP D 1 401 ? 16.822 25.558 84.881 1.00 63.52 400 ASP D N 1
ATOM 9229 C CA . ASP D 1 401 ? 15.468 25.841 85.351 1.00 62.85 400 ASP D CA 1
ATOM 9230 C C . ASP D 1 401 ? 15.484 27.112 86.193 1.00 61.24 400 ASP D C 1
ATOM 9231 O O . ASP D 1 401 ? 14.594 27.957 86.086 1.00 60.87 400 ASP D O 1
ATOM 9236 N N . GLU D 1 402 ? 16.507 27.237 87.032 1.00 58.99 401 GLU D N 1
ATOM 9237 C CA . GLU D 1 402 ? 16.647 28.402 87.893 1.00 56.93 401 GLU D CA 1
ATOM 9238 C C . GLU D 1 402 ? 16.931 29.657 87.071 1.00 55.01 401 GLU D C 1
ATOM 9239 O O . GLU D 1 402 ? 16.448 30.744 87.394 1.00 54.36 401 GLU D O 1
ATOM 9245 N N . ASP D 1 403 ? 17.720 29.507 86.012 1.00 53.49 402 ASP D N 1
ATOM 9246 C CA . ASP D 1 403 ? 18.047 30.643 85.160 1.00 52.02 402 ASP D CA 1
ATOM 9247 C C . ASP D 1 403 ? 16.815 31.115 84.396 1.00 50.94 402 ASP D C 1
ATOM 9248 O O . ASP D 1 403 ? 16.615 32.316 84.219 1.00 51.41 402 ASP D O 1
ATOM 9253 N N . LYS D 1 404 ? 15.988 30.175 83.950 1.00 49.10 403 LYS D N 1
ATOM 9254 C CA . LYS D 1 404 ? 14.774 30.524 83.222 1.00 48.69 403 LYS D CA 1
ATOM 9255 C C . LYS D 1 404 ? 13.810 31.221 84.174 1.00 48.67 403 LYS D C 1
ATOM 9256 O O . LYS D 1 404 ? 13.011 32.065 83.764 1.00 48.98 403 LYS D O 1
ATOM 9262 N N . GLN D 1 405 ? 13.900 30.861 85.452 1.00 49.48 404 GLN D N 1
ATOM 9263 C CA . GLN D 1 405 ? 13.061 31.444 86.495 1.00 49.44 404 GLN D CA 1
ATOM 9264 C C . GLN D 1 405 ? 13.545 32.847 86.839 1.00 47.77 404 GLN D C 1
ATOM 9265 O O . GLN D 1 405 ? 12.748 33.743 87.124 1.00 45.98 404 GLN D O 1
ATOM 9271 N N . LEU D 1 406 ? 14.861 33.028 86.820 1.00 46.20 405 LEU D N 1
ATOM 9272 C CA . LEU D 1 406 ? 15.449 34.329 87.101 1.00 44.28 405 LEU D CA 1
ATOM 9273 C C . LEU D 1 406 ? 15.061 35.264 85.957 1.00 42.85 405 LEU D C 1
ATOM 9274 O O . LEU D 1 406 ? 14.725 36.433 86.173 1.00 40.43 405 LEU D O 1
ATOM 9279 N N . ILE D 1 407 ? 15.101 34.732 84.739 1.00 41.42 406 ILE D N 1
ATOM 9280 C CA . ILE D 1 407 ? 14.755 35.505 83.554 1.00 40.51 406 ILE D CA 1
ATOM 9281 C C . ILE D 1 407 ? 13.280 35.900 83.573 1.00 40.04 406 ILE D C 1
ATOM 9282 O O . ILE D 1 407 ? 12.929 37.000 83.142 1.00 39.48 406 ILE D O 1
ATOM 9287 N N . VAL D 1 408 ? 12.417 35.014 84.071 1.00 40.52 407 VAL D N 1
ATOM 9288 C CA . VAL D 1 408 ? 10.989 35.327 84.147 1.00 41.38 407 VAL D CA 1
ATOM 9289 C C . VAL D 1 408 ? 10.791 36.475 85.123 1.00 41.97 407 VAL D C 1
ATOM 9290 O O . VAL D 1 408 ? 10.064 37.424 84.838 1.00 42.92 407 VAL D O 1
ATOM 9294 N N . GLU D 1 409 ? 11.444 36.380 86.276 1.00 43.80 408 GLU D N 1
ATOM 9295 C CA . GLU D 1 409 ? 11.352 37.420 87.292 1.00 44.65 408 GLU D CA 1
ATOM 9296 C C . GLU D 1 409 ? 11.835 38.751 86.719 1.00 43.97 408 GLU D C 1
ATOM 9297 O O . GLU D 1 409 ? 11.171 39.778 86.874 1.00 42.86 408 GLU D O 1
ATOM 9303 N N . LEU D 1 410 ? 12.991 38.725 86.056 1.00 42.32 409 LEU D N 1
ATOM 9304 C CA . LEU D 1 410 ? 13.559 39.933 85.467 1.00 39.35 409 LEU D CA 1
ATOM 9305 C C . LEU D 1 410 ? 12.571 40.562 84.493 1.00 38.17 409 LEU D C 1
ATOM 9306 O O . LEU D 1 410 ? 12.316 41.763 84.547 1.00 38.39 409 LEU D O 1
ATOM 9311 N N . VAL D 1 411 ? 12.011 39.748 83.605 1.00 37.52 410 VAL D N 1
ATOM 9312 C CA . VAL D 1 411 ? 11.064 40.255 82.624 1.00 35.23 410 VAL D CA 1
ATOM 9313 C C . VAL D 1 411 ? 9.789 40.780 83.267 1.00 35.67 410 VAL D C 1
ATOM 9314 O O . VAL D 1 411 ? 9.302 41.845 82.897 1.00 34.24 410 VAL D O 1
ATOM 9318 N N . VAL D 1 412 ? 9.242 40.042 84.229 1.00 37.70 411 VAL D N 1
ATOM 9319 C CA . VAL D 1 412 ? 8.016 40.484 84.890 1.00 39.01 411 VAL D CA 1
ATOM 9320 C C . VAL D 1 412 ? 8.225 41.883 85.451 1.00 38.96 411 VAL D C 1
ATOM 9321 O O . VAL D 1 412 ? 7.401 42.771 85.245 1.00 38.85 411 VAL D O 1
ATOM 9325 N N . ASN D 1 413 ? 9.336 42.070 86.156 1.00 39.48 412 ASN D N 1
ATOM 9326 C CA . ASN D 1 413 ? 9.674 43.363 86.739 1.00 40.83 412 ASN D CA 1
ATOM 9327 C C . ASN D 1 413 ? 9.725 44.447 85.665 1.00 41.46 412 ASN D C 1
ATOM 9328 O O . ASN D 1 413 ? 9.090 45.500 85.802 1.00 40.56 412 ASN D O 1
ATOM 9333 N N . LYS D 1 414 ? 10.484 44.181 84.601 1.00 41.33 413 LYS D N 1
ATOM 9334 C CA . LYS D 1 414 ? 10.627 45.128 83.498 1.00 41.31 413 LYS D CA 1
ATOM 9335 C C . LYS D 1 414 ? 9.275 45.458 82.885 1.00 41.53 413 LYS D C 1
ATOM 9336 O O . LYS D 1 414 ? 9.030 46.598 82.497 1.00 42.20 413 LYS D O 1
ATOM 9342 N N . MET D 1 415 ? 8.396 44.464 82.798 1.00 41.38 414 MET D N 1
ATOM 9343 C CA . MET D 1 415 ? 7.072 44.696 82.237 1.00 43.01 414 MET D CA 1
ATOM 9344 C C . MET D 1 415 ? 6.248 45.549 83.194 1.00 45.40 414 MET D C 1
ATOM 9345 O O . MET D 1 415 ? 5.464 46.398 82.772 1.00 45.95 414 MET D O 1
ATOM 9350 N N . THR D 1 416 ? 6.434 45.313 84.487 1.00 48.24 415 THR D N 1
ATOM 9351 C CA . THR D 1 416 ? 5.725 46.063 85.513 1.00 50.60 415 THR D CA 1
ATOM 9352 C C . THR D 1 416 ? 5.991 47.552 85.324 1.00 52.56 415 THR D C 1
ATOM 9353 O O . THR D 1 416 ? 5.113 48.383 85.550 1.00 52.90 415 THR D O 1
ATOM 9357 N N . GLN D 1 417 ? 7.207 47.883 84.902 1.00 55.09 416 GLN D N 1
ATOM 9358 C CA . GLN D 1 417 ? 7.582 49.275 84.688 1.00 57.98 416 GLN D CA 1
ATOM 9359 C C . GLN D 1 417 ? 7.333 49.727 83.254 1.00 59.47 416 GLN D C 1
ATOM 9360 O O . GLN D 1 417 ? 8.264 49.932 82.474 1.00 61.56 416 GLN D O 1
ATOM 9366 N N . ALA D 1 418 ? 6.050 49.873 82.932 1.00 60.83 417 ALA D N 1
ATOM 9367 C CA . ALA D 1 418 ? 5.573 50.307 81.621 1.00 60.64 417 ALA D CA 1
ATOM 9368 C C . ALA D 1 418 ? 4.059 50.091 81.583 1.00 61.45 417 ALA D C 1
ATOM 9369 O O . ALA D 1 418 ? 3.309 51.071 81.794 1.00 62.56 417 ALA D O 1
ATOM 9371 N N . ALA E 1 113 ? 56.356 -35.835 105.149 1.00 51.69 112 ALA E N 1
ATOM 9372 C CA . ALA E 1 113 ? 56.348 -34.639 106.042 1.00 51.38 112 ALA E CA 1
ATOM 9373 C C . ALA E 1 113 ? 55.828 -33.429 105.278 1.00 51.03 112 ALA E C 1
ATOM 9374 O O . ALA E 1 113 ? 56.247 -33.166 104.153 1.00 51.32 112 ALA E O 1
ATOM 9376 N N . ALA E 1 114 ? 54.916 -32.693 105.900 1.00 49.94 113 ALA E N 1
ATOM 9377 C CA . ALA E 1 114 ? 54.317 -31.525 105.270 1.00 49.88 113 ALA E CA 1
ATOM 9378 C C . ALA E 1 114 ? 55.277 -30.361 105.042 1.00 49.03 113 ALA E C 1
ATOM 9379 O O . ALA E 1 114 ? 56.319 -30.247 105.687 1.00 49.82 113 ALA E O 1
ATOM 9381 N N . ARG E 1 115 ? 54.900 -29.500 104.104 1.00 48.10 114 ARG E N 1
ATOM 9382 C CA . ARG E 1 115 ? 55.660 -28.306 103.768 1.00 46.68 114 ARG E CA 1
ATOM 9383 C C . ARG E 1 115 ? 54.966 -27.145 104.494 1.00 44.25 114 ARG E C 1
ATOM 9384 O O . ARG E 1 115 ? 53.733 -27.093 104.549 1.00 43.98 114 ARG E O 1
ATOM 9392 N N . VAL E 1 116 ? 55.741 -26.223 105.051 1.00 40.21 115 VAL E N 1
ATOM 9393 C CA . VAL E 1 116 ? 55.155 -25.101 105.776 1.00 38.33 115 VAL E CA 1
ATOM 9394 C C . VAL E 1 116 ? 55.202 -23.795 104.998 1.00 37.53 115 VAL E C 1
ATOM 9395 O O . VAL E 1 116 ? 56.281 -23.282 104.676 1.00 36.52 115 VAL E O 1
ATOM 9399 N N . LEU E 1 117 ? 54.020 -23.261 104.706 1.00 36.44 116 LEU E N 1
ATOM 9400 C CA . LEU E 1 117 ? 53.893 -22.007 103.982 1.00 36.21 116 LEU E CA 1
ATOM 9401 C C . LEU E 1 117 ? 53.413 -20.887 104.902 1.00 36.29 116 LEU E C 1
ATOM 9402 O O . LEU E 1 117 ? 52.296 -20.936 105.424 1.00 35.92 116 LEU E O 1
ATOM 9407 N N . LEU E 1 118 ? 54.255 -19.883 105.112 1.00 35.32 117 LEU E N 1
ATOM 9408 C CA . LEU E 1 118 ? 53.841 -18.755 105.929 1.00 34.08 117 LEU E CA 1
ATOM 9409 C C . LEU E 1 118 ? 53.276 -17.680 105.006 1.00 35.05 117 LEU E C 1
ATOM 9410 O O . LEU E 1 118 ? 53.980 -17.149 104.142 1.00 34.48 117 LEU E O 1
ATOM 9415 N N . VAL E 1 119 ? 51.999 -17.371 105.179 1.00 34.73 118 VAL E N 1
ATOM 9416 C CA . VAL E 1 119 ? 51.374 -16.332 104.384 1.00 34.83 118 VAL E CA 1
ATOM 9417 C C . VAL E 1 119 ? 51.246 -15.126 105.297 1.00 35.39 118 VAL E C 1
ATOM 9418 O O . VAL E 1 119 ? 50.617 -15.199 106.355 1.00 35.81 118 VAL E O 1
ATOM 9422 N N . ILE E 1 120 ? 51.858 -14.021 104.892 1.00 34.66 119 ILE E N 1
ATOM 9423 C CA . ILE E 1 120 ? 51.807 -12.800 105.675 1.00 33.05 119 ILE E CA 1
ATOM 9424 C C . ILE E 1 120 ? 50.713 -11.938 105.070 1.00 33.52 119 ILE E C 1
ATOM 9425 O O . ILE E 1 120 ? 50.887 -11.340 104.009 1.00 32.84 119 ILE E O 1
ATOM 9430 N N . ASP E 1 121 ? 49.577 -11.888 105.757 1.00 34.57 120 ASP E N 1
ATOM 9431 C CA . ASP E 1 121 ? 48.428 -11.140 105.278 1.00 35.56 120 ASP E CA 1
ATOM 9432 C C . ASP E 1 121 ? 47.435 -10.924 106.420 1.00 38.31 120 ASP E C 1
ATOM 9433 O O . ASP E 1 121 ? 47.440 -11.671 107.400 1.00 38.57 120 ASP E O 1
ATOM 9438 N N . GLU E 1 122 ? 46.592 -9.901 106.303 1.00 40.15 121 GLU E N 1
ATOM 9439 C CA . GLU E 1 122 ? 45.601 -9.632 107.338 1.00 41.73 121 GLU E CA 1
ATOM 9440 C C . GLU E 1 122 ? 44.692 -10.852 107.462 1.00 42.90 121 GLU E C 1
ATOM 9441 O O . GLU E 1 122 ? 44.591 -11.657 106.539 1.00 41.85 121 GLU E O 1
ATOM 9447 N N . PRO E 1 123 ? 44.020 -11.006 108.612 1.00 44.63 122 PRO E N 1
ATOM 9448 C CA . PRO E 1 123 ? 43.125 -12.142 108.854 1.00 45.41 122 PRO E CA 1
ATOM 9449 C C . PRO E 1 123 ? 41.896 -12.290 107.958 1.00 46.12 122 PRO E C 1
ATOM 9450 O O . PRO E 1 123 ? 41.305 -13.369 107.894 1.00 46.12 122 PRO E O 1
ATOM 9454 N N . HIS E 1 124 ? 41.513 -11.227 107.261 1.00 47.42 123 HIS E N 1
ATOM 9455 C CA . HIS E 1 124 ? 40.315 -11.274 106.431 1.00 48.06 123 HIS E CA 1
ATOM 9456 C C . HIS E 1 124 ? 40.235 -12.318 105.315 1.00 49.26 123 HIS E C 1
ATOM 9457 O O . HIS E 1 124 ? 39.145 -12.593 104.806 1.00 49.94 123 HIS E O 1
ATOM 9464 N N . THR E 1 125 ? 41.367 -12.896 104.926 1.00 49.17 124 THR E N 1
ATOM 9465 C CA . THR E 1 125 ? 41.370 -13.942 103.901 1.00 49.70 124 THR E CA 1
ATOM 9466 C C . THR E 1 125 ? 41.895 -15.207 104.569 1.00 49.30 124 THR E C 1
ATOM 9467 O O . THR E 1 125 ? 42.960 -15.190 105.187 1.00 49.78 124 THR E O 1
ATOM 9471 N N . ASP E 1 126 ? 41.151 -16.301 104.454 1.00 48.73 125 ASP E N 1
ATOM 9472 C CA . ASP E 1 126 ? 41.582 -17.557 105.053 1.00 49.32 125 ASP E CA 1
ATOM 9473 C C . ASP E 1 126 ? 42.301 -18.379 103.992 1.00 48.04 125 ASP E C 1
ATOM 9474 O O . ASP E 1 126 ? 41.675 -19.119 103.231 1.00 48.03 125 ASP E O 1
ATOM 9479 N N . TRP E 1 127 ? 43.621 -18.242 103.946 1.00 46.63 126 TRP E N 1
ATOM 9480 C CA . TRP E 1 127 ? 44.420 -18.954 102.958 1.00 45.52 126 TRP E CA 1
ATOM 9481 C C . TRP E 1 127 ? 44.512 -20.452 103.213 1.00 45.36 126 TRP E C 1
ATOM 9482 O O . TRP E 1 127 ? 44.707 -21.229 102.276 1.00 44.92 126 TRP E O 1
ATOM 9493 N N . ALA E 1 128 ? 44.366 -20.859 104.472 1.00 45.24 127 ALA E N 1
ATOM 9494 C CA . ALA E 1 128 ? 44.422 -22.278 104.819 1.00 44.87 127 ALA E CA 1
ATOM 9495 C C . ALA E 1 128 ? 43.272 -23.004 104.127 1.00 45.42 127 ALA E C 1
ATOM 9496 O O . ALA E 1 128 ? 43.346 -24.206 103.866 1.00 44.29 127 ALA E O 1
ATOM 9498 N N . LYS E 1 129 ? 42.212 -22.258 103.833 1.00 45.28 128 LYS E N 1
ATOM 9499 C CA . LYS E 1 129 ? 41.040 -22.796 103.150 1.00 46.83 128 LYS E CA 1
ATOM 9500 C C . LYS E 1 129 ? 41.341 -22.968 101.660 1.00 46.91 128 LYS E C 1
ATOM 9501 O O . LYS E 1 129 ? 41.116 -24.032 101.086 1.00 46.96 128 LYS E O 1
ATOM 9507 N N . TYR E 1 130 ? 41.851 -21.909 101.042 1.00 47.97 129 TYR E N 1
ATOM 9508 C CA . TYR E 1 130 ? 42.188 -21.920 99.622 1.00 48.11 129 TYR E CA 1
ATOM 9509 C C . TYR E 1 130 ? 43.293 -22.918 99.279 1.00 48.56 129 TYR E C 1
ATOM 9510 O O . TYR E 1 130 ? 43.285 -23.512 98.202 1.00 49.27 129 TYR E O 1
ATOM 9519 N N . PHE E 1 131 ? 44.241 -23.106 100.192 1.00 48.64 130 PHE E N 1
ATOM 9520 C CA . PHE E 1 131 ? 45.330 -24.051 99.965 1.00 49.84 130 PHE E CA 1
ATOM 9521 C C . PHE E 1 131 ? 44.945 -25.480 100.352 1.00 51.10 130 PHE E C 1
ATOM 9522 O O . PHE E 1 131 ? 45.608 -26.440 99.961 1.00 52.03 130 PHE E O 1
ATOM 9530 N N . LYS E 1 132 ? 43.869 -25.609 101.119 1.00 52.42 131 LYS E N 1
ATOM 9531 C CA . LYS E 1 132 ? 43.380 -26.905 101.582 1.00 53.77 131 LYS E CA 1
ATOM 9532 C C . LYS E 1 132 ? 43.377 -27.960 100.472 1.00 54.66 131 LYS E C 1
ATOM 9533 O O . LYS E 1 132 ? 42.884 -27.716 99.365 1.00 54.87 131 LYS E O 1
ATOM 9539 N N . GLY E 1 133 ? 43.936 -29.129 100.771 1.00 54.22 132 GLY E N 1
ATOM 9540 C CA . GLY E 1 133 ? 43.962 -30.201 99.793 1.00 54.71 132 GLY E CA 1
ATOM 9541 C C . GLY E 1 133 ? 45.037 -30.109 98.726 1.00 55.32 132 GLY E C 1
ATOM 9542 O O . GLY E 1 133 ? 45.359 -31.108 98.082 1.00 55.39 132 GLY E O 1
ATOM 9543 N N . LYS E 1 134 ? 45.592 -28.920 98.521 1.00 55.15 133 LYS E N 1
ATOM 9544 C CA . LYS E 1 134 ? 46.642 -28.758 97.525 1.00 55.10 133 LYS E CA 1
ATOM 9545 C C . LYS E 1 134 ? 47.873 -29.476 98.050 1.00 56.22 133 LYS E C 1
ATOM 9546 O O . LYS E 1 134 ? 48.235 -29.334 99.217 1.00 56.85 133 LYS E O 1
ATOM 9552 N N . LYS E 1 135 ? 48.517 -30.252 97.190 1.00 57.79 134 LYS E N 1
ATOM 9553 C CA . LYS E 1 135 ? 49.696 -31.001 97.601 1.00 60.17 134 LYS E CA 1
ATOM 9554 C C . LYS E 1 135 ? 50.833 -30.810 96.603 1.00 61.52 134 LYS E C 1
ATOM 9555 O O . LYS E 1 135 ? 50.601 -30.701 95.397 1.00 61.02 134 LYS E O 1
ATOM 9561 N N . ILE E 1 136 ? 52.060 -30.758 97.113 1.00 63.04 135 ILE E N 1
ATOM 9562 C CA . ILE E 1 136 ? 53.231 -30.585 96.263 1.00 65.87 135 ILE E CA 1
ATOM 9563 C C . ILE E 1 136 ? 53.516 -31.911 95.558 1.00 67.81 135 ILE E C 1
ATOM 9564 O O . ILE E 1 136 ? 53.605 -32.964 96.198 1.00 68.52 135 ILE E O 1
ATOM 9569 N N . HIS E 1 137 ? 53.658 -31.852 94.237 1.00 69.28 136 HIS E N 1
ATOM 9570 C CA . HIS E 1 137 ? 53.875 -33.049 93.437 1.00 69.68 136 HIS E CA 1
ATOM 9571 C C . HIS E 1 137 ? 52.585 -33.851 93.560 1.00 69.62 136 HIS E C 1
ATOM 9572 O O . HIS E 1 137 ? 51.548 -33.430 93.053 1.00 70.34 136 HIS E O 1
ATOM 9579 N N . GLY E 1 138 ? 52.630 -34.993 94.232 1.00 68.70 137 GLY E N 1
ATOM 9580 C CA . GLY E 1 138 ? 51.417 -35.772 94.381 1.00 67.80 137 GLY E CA 1
ATOM 9581 C C . GLY E 1 138 ? 51.385 -36.548 95.678 1.00 67.33 137 GLY E C 1
ATOM 9582 O O . GLY E 1 138 ? 50.729 -37.588 95.766 1.00 68.22 137 GLY E O 1
ATOM 9583 N N . GLU E 1 139 ? 52.083 -36.045 96.693 1.00 65.38 138 GLU E N 1
ATOM 9584 C CA . GLU E 1 139 ? 52.133 -36.736 97.975 1.00 63.83 138 GLU E CA 1
ATOM 9585 C C . GLU E 1 139 ? 52.282 -35.815 99.187 1.00 62.43 138 GLU E C 1
ATOM 9586 O O . GLU E 1 139 ? 51.594 -35.985 100.198 1.00 63.04 138 GLU E O 1
ATOM 9592 N N . ILE E 1 140 ? 53.182 -34.841 99.079 1.00 60.28 139 ILE E N 1
ATOM 9593 C CA . ILE E 1 140 ? 53.458 -33.913 100.171 1.00 56.94 139 ILE E CA 1
ATOM 9594 C C . ILE E 1 140 ? 52.351 -32.890 100.409 1.00 55.67 139 ILE E C 1
ATOM 9595 O O . ILE E 1 140 ? 51.816 -32.296 99.471 1.00 55.33 139 ILE E O 1
ATOM 9600 N N . ASP E 1 141 ? 52.017 -32.687 101.678 1.00 53.37 140 ASP E N 1
ATOM 9601 C CA . ASP E 1 141 ? 50.979 -31.743 102.050 1.00 51.86 140 ASP E CA 1
ATOM 9602 C C . ASP E 1 141 ? 51.586 -30.385 102.361 1.00 49.45 140 ASP E C 1
ATOM 9603 O O . ASP E 1 141 ? 52.801 -30.240 102.458 1.00 47.56 140 ASP E O 1
ATOM 9608 N N . ILE E 1 142 ? 50.724 -29.392 102.519 1.00 47.73 141 ILE E N 1
ATOM 9609 C CA . ILE E 1 142 ? 51.162 -28.037 102.812 1.00 46.49 141 ILE E CA 1
ATOM 9610 C C . ILE E 1 142 ? 50.403 -27.505 104.017 1.00 45.02 141 ILE E C 1
ATOM 9611 O O . ILE E 1 142 ? 49.172 -27.477 104.009 1.00 44.92 141 ILE E O 1
ATOM 9616 N N . LYS E 1 143 ? 51.130 -27.093 105.051 1.00 43.69 142 LYS E N 1
ATOM 9617 C CA . LYS E 1 143 ? 50.492 -26.522 106.230 1.00 42.91 142 LYS E CA 1
ATOM 9618 C C . LYS E 1 143 ? 50.580 -25.005 106.104 1.00 43.37 142 LYS E C 1
ATOM 9619 O O . LYS E 1 143 ? 51.659 -24.455 105.876 1.00 44.25 142 LYS E O 1
ATOM 9625 N N . VAL E 1 144 ? 49.444 -24.332 106.248 1.00 43.61 143 VAL E N 1
ATOM 9626 C CA . VAL E 1 144 ? 49.401 -22.880 106.140 1.00 43.86 143 VAL E CA 1
ATOM 9627 C C . VAL E 1 144 ? 49.462 -22.160 107.489 1.00 44.32 143 VAL E C 1
ATOM 9628 O O . VAL E 1 144 ? 48.674 -22.439 108.393 1.00 44.86 143 VAL E O 1
ATOM 9632 N N . GLU E 1 145 ? 50.408 -21.235 107.611 1.00 44.82 144 GLU E N 1
ATOM 9633 C CA . GLU E 1 145 ? 50.566 -20.428 108.816 1.00 44.27 144 GLU E CA 1
ATOM 9634 C C . GLU E 1 145 ? 50.359 -18.995 108.345 1.00 43.67 144 GLU E C 1
ATOM 9635 O O . GLU E 1 145 ? 51.066 -18.531 107.448 1.00 42.87 144 GLU E O 1
ATOM 9641 N N . GLN E 1 146 ? 49.399 -18.296 108.947 1.00 40.76 145 GLN E N 1
ATOM 9642 C CA . GLN E 1 146 ? 49.085 -16.930 108.541 1.00 38.35 145 GLN E CA 1
ATOM 9643 C C . GLN E 1 146 ? 49.129 -15.914 109.682 1.00 39.94 145 GLN E C 1
ATOM 9644 O O . GLN E 1 146 ? 48.546 -16.132 110.745 1.00 40.77 145 GLN E O 1
ATOM 9650 N N . ALA E 1 147 ? 49.821 -14.801 109.454 1.00 39.04 146 ALA E N 1
ATOM 9651 C CA . ALA E 1 147 ? 49.942 -13.748 110.459 1.00 38.84 146 ALA E CA 1
ATOM 9652 C C . ALA E 1 147 ? 50.367 -12.448 109.800 1.00 38.47 146 ALA E C 1
ATOM 9653 O O . ALA E 1 147 ? 50.938 -12.451 108.711 1.00 38.79 146 ALA E O 1
ATOM 9655 N N . GLU E 1 148 ? 50.088 -11.334 110.463 1.00 37.61 147 GLU E N 1
ATOM 9656 C CA . GLU E 1 148 ? 50.457 -10.032 109.934 1.00 38.05 147 GLU E CA 1
ATOM 9657 C C . GLU E 1 148 ? 51.879 -9.665 110.344 1.00 37.28 147 GLU E C 1
ATOM 9658 O O . GLU E 1 148 ? 52.380 -10.141 111.365 1.00 38.19 147 GLU E O 1
ATOM 9664 N N . PHE E 1 149 ? 52.523 -8.822 109.544 1.00 33.51 148 PHE E N 1
ATOM 9665 C CA . PHE E 1 149 ? 53.875 -8.380 109.836 1.00 32.25 148 PHE E CA 1
ATOM 9666 C C . PHE E 1 149 ? 54.011 -7.888 111.280 1.00 33.10 148 PHE E C 1
ATOM 9667 O O . PHE E 1 149 ? 55.021 -8.143 111.941 1.00 31.33 148 PHE E O 1
ATOM 9675 N N . SER E 1 150 ? 52.991 -7.182 111.767 1.00 33.31 149 SER E N 1
ATOM 9676 C CA . SER E 1 150 ? 53.018 -6.633 113.125 1.00 34.23 149 SER E CA 1
ATOM 9677 C C . SER E 1 150 ? 53.047 -7.673 114.249 1.00 34.05 149 SER E C 1
ATOM 9678 O O . SER E 1 150 ? 53.302 -7.325 115.399 1.00 34.62 149 SER E O 1
ATOM 9681 N N . ASP E 1 151 ? 52.791 -8.939 113.923 1.00 33.14 150 ASP E N 1
ATOM 9682 C CA . ASP E 1 151 ? 52.806 -10.000 114.925 1.00 34.25 150 ASP E CA 1
ATOM 9683 C C . ASP E 1 151 ? 53.895 -11.019 114.641 1.00 34.56 150 ASP E C 1
ATOM 9684 O O . ASP E 1 151 ? 53.798 -12.181 115.051 1.00 34.20 150 ASP E O 1
ATOM 9689 N N . LEU E 1 152 ? 54.935 -10.581 113.942 1.00 32.69 151 LEU E N 1
ATOM 9690 C CA . LEU E 1 152 ? 56.025 -11.472 113.591 1.00 30.56 151 LEU E CA 1
ATOM 9691 C C . LEU E 1 152 ? 57.402 -10.956 113.980 1.00 30.66 151 LEU E C 1
ATOM 9692 O O . LEU E 1 152 ? 57.639 -9.749 114.107 1.00 30.50 151 LEU E O 1
ATOM 9697 N N . ASN E 1 153 ? 58.305 -11.905 114.175 1.00 28.54 152 ASN E N 1
ATOM 9698 C CA . ASN E 1 153 ? 59.683 -11.620 114.507 1.00 27.12 152 ASN E CA 1
ATOM 9699 C C . ASN E 1 153 ? 60.386 -12.920 114.174 1.00 26.38 152 ASN E C 1
ATOM 9700 O O . ASN E 1 153 ? 59.740 -13.913 113.852 1.00 27.72 152 ASN E O 1
ATOM 9705 N N . LEU E 1 154 ? 61.704 -12.928 114.245 1.00 26.27 153 LEU E N 1
ATOM 9706 C CA . LEU E 1 154 ? 62.422 -14.143 113.935 1.00 27.01 153 LEU E CA 1
ATOM 9707 C C . LEU E 1 154 ? 63.862 -14.019 114.358 1.00 26.85 153 LEU E C 1
ATOM 9708 O O . LEU E 1 154 ? 64.301 -12.964 114.808 1.00 26.29 153 LEU E O 1
ATOM 9713 N N . VAL E 1 155 ? 64.583 -15.118 114.222 1.00 24.42 154 VAL E N 1
ATOM 9714 C CA . VAL E 1 155 ? 65.992 -15.166 114.531 1.00 27.55 154 VAL E CA 1
ATOM 9715 C C . VAL E 1 155 ? 66.546 -16.126 113.480 1.00 27.21 154 VAL E C 1
ATOM 9716 O O . VAL E 1 155 ? 66.037 -17.230 113.315 1.00 29.55 154 VAL E O 1
ATOM 9720 N N . ALA E 1 156 ? 67.574 -15.700 112.757 1.00 27.00 155 ALA E N 1
ATOM 9721 C CA . ALA E 1 156 ? 68.160 -16.532 111.710 1.00 27.78 155 ALA E CA 1
ATOM 9722 C C . ALA E 1 156 ? 69.645 -16.661 111.929 1.00 26.35 155 ALA E C 1
ATOM 9723 O O . ALA E 1 156 ? 70.295 -15.712 112.344 1.00 28.00 155 ALA E O 1
ATOM 9725 N N . HIS E 1 157 ? 70.175 -17.846 111.645 1.00 27.26 156 HIS E N 1
ATOM 9726 C CA . HIS E 1 157 ? 71.595 -18.122 111.821 1.00 26.45 156 HIS E CA 1
ATOM 9727 C C . HIS E 1 157 ? 72.266 -18.392 110.483 1.00 26.96 156 HIS E C 1
ATOM 9728 O O . HIS E 1 157 ? 71.652 -18.927 109.564 1.00 29.42 156 HIS E O 1
ATOM 9735 N N . ALA E 1 158 ? 73.532 -18.021 110.371 1.00 26.68 157 ALA E N 1
ATOM 9736 C CA . ALA E 1 158 ? 74.261 -18.242 109.136 1.00 25.27 157 ALA E CA 1
ATOM 9737 C C . ALA E 1 158 ? 74.358 -19.739 108.850 1.00 26.88 157 ALA E C 1
ATOM 9738 O O . ALA E 1 158 ? 74.325 -20.157 107.693 1.00 27.53 157 ALA E O 1
ATOM 9740 N N . ASN E 1 159 ? 74.470 -20.547 109.901 1.00 26.95 158 ASN E N 1
ATOM 9741 C CA . ASN E 1 159 ? 74.579 -21.994 109.721 1.00 30.85 158 ASN E CA 1
ATOM 9742 C C . ASN E 1 159 ? 73.289 -22.649 109.228 1.00 30.98 158 ASN E C 1
ATOM 9743 O O . ASN E 1 159 ? 73.217 -23.872 109.128 1.00 32.01 158 ASN E O 1
ATOM 9748 N N . GLY E 1 160 ? 72.274 -21.841 108.928 1.00 31.67 159 GLY E N 1
ATOM 9749 C CA . GLY E 1 160 ? 71.022 -22.382 108.426 1.00 31.28 159 GLY E CA 1
ATOM 9750 C C . GLY E 1 160 ? 69.860 -22.476 109.400 1.00 31.90 159 GLY E C 1
ATOM 9751 O O . GLY E 1 160 ? 68.702 -22.508 108.979 1.00 31.81 159 GLY E O 1
ATOM 9752 N N . GLY E 1 161 ? 70.147 -22.528 110.698 1.00 32.35 160 GLY E N 1
ATOM 9753 C CA . GLY E 1 161 ? 69.067 -22.628 111.663 1.00 32.70 160 GLY E CA 1
ATOM 9754 C C . GLY E 1 161 ? 68.274 -21.338 111.764 1.00 32.94 160 GLY E C 1
ATOM 9755 O O . GLY E 1 161 ? 68.837 -20.256 111.637 1.00 32.98 160 GLY E O 1
ATOM 9756 N N . PHE E 1 162 ? 66.969 -21.440 111.984 1.00 32.47 161 PHE E N 1
ATOM 9757 C CA . PHE E 1 162 ? 66.150 -20.246 112.117 1.00 34.43 161 PHE E CA 1
ATOM 9758 C C . PHE E 1 162 ? 64.790 -20.543 112.727 1.00 35.25 161 PHE E C 1
ATOM 9759 O O . PHE E 1 162 ? 64.340 -21.690 112.749 1.00 33.80 161 PHE E O 1
ATOM 9767 N N . SER E 1 163 ? 64.139 -19.494 113.217 1.00 35.50 162 SER E N 1
ATOM 9768 C CA . SER E 1 163 ? 62.826 -19.614 113.833 1.00 36.91 162 SER E CA 1
ATOM 9769 C C . SER E 1 163 ? 62.019 -18.341 113.656 1.00 37.98 162 SER E C 1
ATOM 9770 O O . SER E 1 163 ? 62.538 -17.241 113.842 1.00 38.28 162 SER E O 1
ATOM 9773 N N . VAL E 1 164 ? 60.750 -18.499 113.294 1.00 39.90 163 VAL E N 1
ATOM 9774 C CA . VAL E 1 164 ? 59.846 -17.371 113.123 1.00 40.75 163 VAL E CA 1
ATOM 9775 C C . VAL E 1 164 ? 58.877 -17.420 114.302 1.00 42.90 163 VAL E C 1
ATOM 9776 O O . VAL E 1 164 ? 58.319 -18.473 114.606 1.00 43.44 163 VAL E O 1
ATOM 9780 N N . ASP E 1 165 ? 58.681 -16.286 114.965 1.00 43.26 164 ASP E N 1
ATOM 9781 C CA . ASP E 1 165 ? 57.790 -16.224 116.117 1.00 43.95 164 ASP E CA 1
ATOM 9782 C C . ASP E 1 165 ? 56.520 -15.430 115.829 1.00 43.80 164 ASP E C 1
ATOM 9783 O O . ASP E 1 165 ? 56.572 -14.238 115.531 1.00 43.22 164 ASP E O 1
ATOM 9788 N N . MET E 1 166 ? 55.380 -16.108 115.925 1.00 44.76 165 MET E N 1
ATOM 9789 C CA . MET E 1 166 ? 54.076 -15.500 115.670 1.00 45.80 165 MET E CA 1
ATOM 9790 C C . MET E 1 166 ? 53.293 -15.284 116.968 1.00 47.99 165 MET E C 1
ATOM 9791 O O . MET E 1 166 ? 53.085 -16.224 117.739 1.00 47.84 165 MET E O 1
ATOM 9796 N N . GLU E 1 167 ? 52.859 -14.046 117.203 1.00 49.68 166 GLU E N 1
ATOM 9797 C CA . GLU E 1 167 ? 52.101 -13.709 118.404 1.00 51.59 166 GLU E CA 1
ATOM 9798 C C . GLU E 1 167 ? 50.595 -13.757 118.163 1.00 51.65 166 GLU E C 1
ATOM 9799 O O . GLU E 1 167 ? 50.121 -13.461 117.067 1.00 52.04 166 GLU E O 1
ATOM 9805 N N . VAL E 1 176 ? 52.605 -16.614 121.898 1.00 60.01 175 VAL E N 1
ATOM 9806 C CA . VAL E 1 176 ? 53.757 -16.630 121.003 1.00 60.72 175 VAL E CA 1
ATOM 9807 C C . VAL E 1 176 ? 54.140 -18.040 120.572 1.00 60.35 175 VAL E C 1
ATOM 9808 O O . VAL E 1 176 ? 54.753 -18.788 121.332 1.00 60.79 175 VAL E O 1
ATOM 9812 N N . ARG E 1 177 ? 53.781 -18.398 119.346 1.00 59.69 176 ARG E N 1
ATOM 9813 C CA . ARG E 1 177 ? 54.100 -19.715 118.814 1.00 59.41 176 ARG E CA 1
ATOM 9814 C C . ARG E 1 177 ? 55.174 -19.574 117.744 1.00 58.08 176 ARG E C 1
ATOM 9815 O O . ARG E 1 177 ? 55.137 -18.640 116.942 1.00 57.65 176 ARG E O 1
ATOM 9823 N N . SER E 1 178 ? 56.129 -20.499 117.730 1.00 56.01 177 SER E N 1
ATOM 9824 C CA . SER E 1 178 ? 57.200 -20.454 116.747 1.00 53.16 177 SER E CA 1
ATOM 9825 C C . SER E 1 178 ? 56.925 -21.427 115.609 1.00 51.35 177 SER E C 1
ATOM 9826 O O . SER E 1 178 ? 56.173 -22.392 115.764 1.00 50.65 177 SER E O 1
ATOM 9829 N N . LEU E 1 179 ? 57.537 -21.159 114.462 1.00 48.74 178 LEU E N 1
ATOM 9830 C CA . LEU E 1 179 ? 57.380 -22.001 113.288 1.00 46.67 178 LEU E CA 1
ATOM 9831 C C . LEU E 1 179 ? 58.622 -21.906 112.414 1.00 45.14 178 LEU E C 1
ATOM 9832 O O . LEU E 1 179 ? 59.496 -21.069 112.639 1.00 45.23 178 LEU E O 1
ATOM 9837 N N . LYS E 1 180 ? 58.698 -22.775 111.418 1.00 43.44 179 LYS E N 1
ATOM 9838 C CA . LYS E 1 180 ? 59.830 -22.787 110.505 1.00 42.31 179 LYS E CA 1
ATOM 9839 C C . LYS E 1 180 ? 59.268 -22.964 109.109 1.00 41.05 179 LYS E C 1
ATOM 9840 O O . LYS E 1 180 ? 59.166 -24.083 108.612 1.00 39.88 179 LYS E O 1
ATOM 9846 N N . PRO E 1 181 ? 58.881 -21.854 108.459 1.00 40.72 180 PRO E N 1
ATOM 9847 C CA . PRO E 1 181 ? 58.323 -21.928 107.105 1.00 39.20 180 PRO E CA 1
ATOM 9848 C C . PRO E 1 181 ? 59.354 -22.369 106.073 1.00 37.74 180 PRO E C 1
ATOM 9849 O O . PRO E 1 181 ? 60.549 -22.118 106.225 1.00 37.86 180 PRO E O 1
ATOM 9853 N N . ASP E 1 182 ? 58.879 -23.034 105.030 1.00 36.01 181 ASP E N 1
ATOM 9854 C CA . ASP E 1 182 ? 59.746 -23.493 103.954 1.00 35.61 181 ASP E CA 1
ATOM 9855 C C . ASP E 1 182 ? 59.549 -22.520 102.805 1.00 35.56 181 ASP E C 1
ATOM 9856 O O . ASP E 1 182 ? 60.360 -22.448 101.887 1.00 35.68 181 ASP E O 1
ATOM 9861 N N . PHE E 1 183 ? 58.456 -21.770 102.875 1.00 34.86 182 PHE E N 1
ATOM 9862 C CA . PHE E 1 183 ? 58.117 -20.817 101.833 1.00 35.23 182 PHE E CA 1
ATOM 9863 C C . PHE E 1 183 ? 57.215 -19.721 102.403 1.00 34.48 182 PHE E C 1
ATOM 9864 O O . PHE E 1 183 ? 56.450 -19.961 103.334 1.00 34.18 182 PHE E O 1
ATOM 9872 N N . VAL E 1 184 ? 57.309 -18.520 101.842 1.00 34.35 183 VAL E N 1
ATOM 9873 C CA . VAL E 1 184 ? 56.499 -17.405 102.313 1.00 33.55 183 VAL E CA 1
ATOM 9874 C C . VAL E 1 184 ? 55.781 -16.693 101.181 1.00 32.77 183 VAL E C 1
ATOM 9875 O O . VAL E 1 184 ? 56.327 -16.528 100.093 1.00 32.36 183 VAL E O 1
ATOM 9879 N N . LEU E 1 185 ? 54.548 -16.282 101.457 1.00 33.23 184 LEU E N 1
ATOM 9880 C CA . LEU E 1 185 ? 53.715 -15.538 100.521 1.00 32.15 184 LEU E CA 1
ATOM 9881 C C . LEU E 1 185 ? 53.470 -14.195 101.198 1.00 32.93 184 LEU E C 1
ATOM 9882 O O . LEU E 1 185 ? 52.818 -14.133 102.249 1.00 33.56 184 LEU E O 1
ATOM 9887 N N . ILE E 1 186 ? 53.991 -13.127 100.603 1.00 30.21 185 ILE E N 1
ATOM 9888 C CA . ILE E 1 186 ? 53.853 -11.795 101.176 1.00 29.24 185 ILE E CA 1
ATOM 9889 C C . ILE E 1 186 ? 52.744 -10.973 100.514 1.00 29.59 185 ILE E C 1
ATOM 9890 O O . ILE E 1 186 ? 52.873 -10.528 99.374 1.00 31.12 185 ILE E O 1
ATOM 9895 N N . ARG E 1 187 ? 51.652 -10.781 101.248 1.00 28.51 186 ARG E N 1
ATOM 9896 C CA . ARG E 1 187 ? 50.502 -10.036 100.758 1.00 27.91 186 ARG E CA 1
ATOM 9897 C C . ARG E 1 187 ? 50.331 -8.674 101.428 1.00 29.55 186 ARG E C 1
ATOM 9898 O O . ARG E 1 187 ? 49.336 -7.989 101.198 1.00 30.52 186 ARG E O 1
ATOM 9906 N N . GLN E 1 188 ? 51.298 -8.284 102.255 1.00 29.72 187 GLN E N 1
ATOM 9907 C CA . GLN E 1 188 ? 51.244 -6.998 102.945 1.00 30.12 187 GLN E CA 1
ATOM 9908 C C . GLN E 1 188 ? 52.428 -6.125 102.577 1.00 30.11 187 GLN E C 1
ATOM 9909 O O . GLN E 1 188 ? 53.448 -6.619 102.110 1.00 29.41 187 GLN E O 1
ATOM 9915 N N . HIS E 1 189 ? 52.286 -4.823 102.802 1.00 30.28 188 HIS E N 1
ATOM 9916 C CA . HIS E 1 189 ? 53.356 -3.875 102.517 1.00 29.49 188 HIS E CA 1
ATOM 9917 C C . HIS E 1 189 ? 54.433 -4.107 103.560 1.00 29.14 188 HIS E C 1
ATOM 9918 O O . HIS E 1 189 ? 54.135 -4.152 104.754 1.00 28.00 188 HIS E O 1
ATOM 9925 N N . ALA E 1 190 ? 55.676 -4.258 103.110 1.00 26.94 189 ALA E N 1
ATOM 9926 C CA . ALA E 1 190 ? 56.800 -4.494 104.012 1.00 26.26 189 ALA E CA 1
ATOM 9927 C C . ALA E 1 190 ? 57.347 -3.199 104.593 1.00 27.40 189 ALA E C 1
ATOM 9928 O O . ALA E 1 190 ? 58.056 -3.218 105.596 1.00 26.16 189 ALA E O 1
ATOM 9930 N N . PHE E 1 191 ? 57.024 -2.071 103.969 1.00 27.19 190 PHE E N 1
ATOM 9931 C CA . PHE E 1 191 ? 57.515 -0.796 104.462 1.00 26.88 190 PHE E CA 1
ATOM 9932 C C . PHE E 1 191 ? 56.519 0.328 104.260 1.00 28.03 190 PHE E C 1
ATOM 9933 O O . PHE E 1 191 ? 55.832 0.396 103.237 1.00 28.86 190 PHE E O 1
ATOM 9941 N N . SER E 1 192 ? 56.450 1.200 105.261 1.00 27.67 191 SER E N 1
ATOM 9942 C CA . SER E 1 192 ? 55.581 2.368 105.255 1.00 28.10 191 SER E CA 1
ATOM 9943 C C . SER E 1 192 ? 56.249 3.355 106.195 1.00 28.80 191 SER E C 1
ATOM 9944 O O . SER E 1 192 ? 56.753 2.962 107.247 1.00 29.25 191 SER E O 1
ATOM 9947 N N . MET E 1 193 ? 56.269 4.628 105.829 1.00 28.40 192 MET E N 1
ATOM 9948 C CA . MET E 1 193 ? 56.918 5.603 106.686 1.00 30.34 192 MET E CA 1
ATOM 9949 C C . MET E 1 193 ? 56.056 6.090 107.834 1.00 30.29 192 MET E C 1
ATOM 9950 O O . MET E 1 193 ? 56.463 6.970 108.590 1.00 31.56 192 MET E O 1
ATOM 9955 N N . ALA E 1 194 ? 54.864 5.517 107.966 1.00 32.23 193 ALA E N 1
ATOM 9956 C CA . ALA E 1 194 ? 53.978 5.879 109.070 1.00 35.23 193 ALA E CA 1
ATOM 9957 C C . ALA E 1 194 ? 54.543 5.131 110.276 1.00 37.36 193 ALA E C 1
ATOM 9958 O O . ALA E 1 194 ? 55.332 4.199 110.105 1.00 36.18 193 ALA E O 1
ATOM 9960 N N . ARG E 1 195 ? 54.154 5.527 111.484 1.00 38.89 194 ARG E N 1
ATOM 9961 C CA . ARG E 1 195 ? 54.654 4.863 112.684 1.00 40.34 194 ARG E CA 1
ATOM 9962 C C . ARG E 1 195 ? 54.342 3.370 112.638 1.00 40.21 194 ARG E C 1
ATOM 9963 O O . ARG E 1 195 ? 53.254 2.967 112.221 1.00 40.67 194 ARG E O 1
ATOM 9971 N N . ASN E 1 196 ? 55.308 2.559 113.059 1.00 39.91 195 ASN E N 1
ATOM 9972 C CA . ASN E 1 196 ? 55.169 1.103 113.090 1.00 41.04 195 ASN E CA 1
ATOM 9973 C C . ASN E 1 196 ? 54.891 0.395 111.760 1.00 40.54 195 ASN E C 1
ATOM 9974 O O . ASN E 1 196 ? 54.309 -0.693 111.744 1.00 41.98 195 ASN E O 1
ATOM 9979 N N . GLY E 1 197 ? 55.303 0.990 110.647 1.00 37.79 196 GLY E N 1
ATOM 9980 C CA . GLY E 1 197 ? 55.066 0.347 109.369 1.00 33.78 196 GLY E CA 1
ATOM 9981 C C . GLY E 1 197 ? 56.329 -0.215 108.751 1.00 30.94 196 GLY E C 1
ATOM 9982 O O . GLY E 1 197 ? 56.307 -0.666 107.610 1.00 32.08 196 GLY E O 1
ATOM 9983 N N . ASP E 1 198 ? 57.428 -0.195 109.497 1.00 28.70 197 ASP E N 1
ATOM 9984 C CA . ASP E 1 198 ? 58.704 -0.681 108.985 1.00 29.39 197 ASP E CA 1
ATOM 9985 C C . ASP E 1 198 ? 59.008 -2.138 109.310 1.00 29.41 197 ASP E C 1
ATOM 9986 O O . ASP E 1 198 ? 59.407 -2.464 110.426 1.00 29.46 197 ASP E O 1
ATOM 9991 N N . TYR E 1 199 ? 58.829 -3.007 108.321 1.00 29.65 198 TYR E N 1
ATOM 9992 C CA . TYR E 1 199 ? 59.083 -4.430 108.493 1.00 29.68 198 TYR E CA 1
ATOM 9993 C C . TYR E 1 199 ? 60.206 -4.914 107.582 1.00 29.88 198 TYR E C 1
ATOM 9994 O O . TYR E 1 199 ? 60.283 -6.098 107.248 1.00 29.85 198 TYR E O 1
ATOM 10003 N N . ARG E 1 200 ? 61.080 -3.995 107.189 1.00 29.02 199 ARG E N 1
ATOM 10004 C CA . ARG E 1 200 ? 62.191 -4.335 106.317 1.00 28.85 199 ARG E CA 1
ATOM 10005 C C . ARG E 1 200 ? 63.135 -5.333 106.971 1.00 28.76 199 ARG E C 1
ATOM 10006 O O . ARG E 1 200 ? 63.621 -6.254 106.308 1.00 29.42 199 ARG E O 1
ATOM 10014 N N . SER E 1 201 ? 63.386 -5.156 108.268 1.00 27.84 200 SER E N 1
ATOM 10015 C CA . SER E 1 201 ? 64.290 -6.039 108.998 1.00 25.82 200 SER E CA 1
ATOM 10016 C C . SER E 1 201 ? 63.789 -7.479 108.978 1.00 23.68 200 SER E C 1
ATOM 10017 O O . SER E 1 201 ? 64.583 -8.407 109.103 1.00 23.96 200 SER E O 1
ATOM 10020 N N . LEU E 1 202 ? 62.482 -7.668 108.820 1.00 23.07 201 LEU E N 1
ATOM 10021 C CA . LEU E 1 202 ? 61.932 -9.014 108.754 1.00 24.41 201 LEU E CA 1
ATOM 10022 C C . LEU E 1 202 ? 62.187 -9.604 107.361 1.00 24.90 201 LEU E C 1
ATOM 10023 O O . LEU E 1 202 ? 62.485 -10.793 107.225 1.00 24.23 201 LEU E O 1
ATOM 10028 N N . VAL E 1 203 ? 62.073 -8.777 106.327 1.00 23.71 202 VAL E N 1
ATOM 10029 C CA . VAL E 1 203 ? 62.320 -9.252 104.972 1.00 23.55 202 VAL E CA 1
ATOM 10030 C C . VAL E 1 203 ? 63.788 -9.654 104.888 1.00 23.19 202 VAL E C 1
ATOM 10031 O O . VAL E 1 203 ? 64.136 -10.684 104.311 1.00 23.70 202 VAL E O 1
ATOM 10035 N N . ILE E 1 204 ? 64.646 -8.836 105.475 1.00 21.21 203 ILE E N 1
ATOM 10036 C CA . ILE E 1 204 ? 66.069 -9.120 105.481 1.00 21.38 203 ILE E CA 1
ATOM 10037 C C . ILE E 1 204 ? 66.319 -10.434 106.224 1.00 23.07 203 ILE E C 1
ATOM 10038 O O . ILE E 1 204 ? 67.146 -11.249 105.804 1.00 19.40 203 ILE E O 1
ATOM 10043 N N . GLY E 1 205 ? 65.589 -10.629 107.323 1.00 25.17 204 GLY E N 1
ATOM 10044 C CA . GLY E 1 205 ? 65.745 -11.826 108.132 1.00 23.47 204 GLY E CA 1
ATOM 10045 C C . GLY E 1 205 ? 65.266 -13.077 107.424 1.00 23.48 204 GLY E C 1
ATOM 10046 O O . GLY E 1 205 ? 65.888 -14.131 107.527 1.00 23.64 204 GLY E O 1
ATOM 10047 N N . LEU E 1 206 ? 64.158 -12.970 106.704 1.00 22.69 205 LEU E N 1
ATOM 10048 C CA . LEU E 1 206 ? 63.636 -14.118 105.986 1.00 24.08 205 LEU E CA 1
ATOM 10049 C C . LEU E 1 206 ? 64.635 -14.514 104.898 1.00 25.62 205 LEU E C 1
ATOM 10050 O O . LEU E 1 206 ? 64.858 -15.698 104.654 1.00 25.31 205 LEU E O 1
ATOM 10055 N N . GLN E 1 207 ? 65.244 -13.521 104.256 1.00 25.00 206 GLN E N 1
ATOM 10056 C CA . GLN E 1 207 ? 66.228 -13.775 103.204 1.00 25.11 206 GLN E CA 1
ATOM 10057 C C . GLN E 1 207 ? 67.494 -14.385 103.813 1.00 24.69 206 GLN E C 1
ATOM 10058 O O . GLN E 1 207 ? 68.057 -15.350 103.293 1.00 23.37 206 GLN E O 1
ATOM 10064 N N . TYR E 1 208 ? 67.932 -13.807 104.924 1.00 24.94 207 TYR E N 1
ATOM 10065 C CA . TYR E 1 208 ? 69.114 -14.266 105.652 1.00 25.13 207 TYR E CA 1
ATOM 10066 C C . TYR E 1 208 ? 68.924 -15.743 106.032 1.00 26.00 207 TYR E C 1
ATOM 10067 O O . TYR E 1 208 ? 69.891 -16.477 106.205 1.00 27.60 207 TYR E O 1
ATOM 10076 N N . ALA E 1 209 ? 67.665 -16.157 106.157 1.00 25.67 208 ALA E N 1
ATOM 10077 C CA . ALA E 1 209 ? 67.316 -17.526 106.509 1.00 27.59 208 ALA E CA 1
ATOM 10078 C C . ALA E 1 209 ? 67.189 -18.395 105.259 1.00 27.97 208 ALA E C 1
ATOM 10079 O O . ALA E 1 209 ? 67.076 -19.618 105.357 1.00 26.90 208 ALA E O 1
ATOM 10081 N N . GLY E 1 210 ? 67.204 -17.755 104.093 1.00 27.31 209 GLY E N 1
ATOM 10082 C CA . GLY E 1 210 ? 67.100 -18.476 102.836 1.00 27.20 209 GLY E CA 1
ATOM 10083 C C . GLY E 1 210 ? 65.720 -19.015 102.506 1.00 25.84 209 GLY E C 1
ATOM 10084 O O . GLY E 1 210 ? 65.597 -20.047 101.851 1.00 27.51 209 GLY E O 1
ATOM 10085 N N . ILE E 1 211 ? 64.676 -18.323 102.944 1.00 25.18 210 ILE E N 1
ATOM 10086 C CA . ILE E 1 211 ? 63.307 -18.767 102.685 1.00 24.90 210 ILE E CA 1
ATOM 10087 C C . ILE E 1 211 ? 62.768 -18.216 101.368 1.00 26.36 210 ILE E C 1
ATOM 10088 O O . ILE E 1 211 ? 62.714 -17.003 101.173 1.00 25.44 210 ILE E O 1
ATOM 10093 N N . PRO E 1 212 ? 62.362 -19.104 100.447 1.00 27.44 211 PRO E N 1
ATOM 10094 C CA . PRO E 1 212 ? 61.822 -18.706 99.140 1.00 27.23 211 PRO E CA 1
ATOM 10095 C C . PRO E 1 212 ? 60.505 -17.963 99.343 1.00 27.78 211 PRO E C 1
ATOM 10096 O O . PRO E 1 212 ? 59.768 -18.246 100.292 1.00 28.92 211 PRO E O 1
ATOM 10100 N N . SER E 1 213 ? 60.199 -17.029 98.453 1.00 25.65 212 SER E N 1
ATOM 10101 C CA . SER E 1 213 ? 58.989 -16.241 98.598 1.00 24.73 212 SER E CA 1
ATOM 10102 C C . SER E 1 213 ? 58.368 -15.790 97.287 1.00 25.62 212 SER E C 1
ATOM 10103 O O . SER E 1 213 ? 59.033 -15.744 96.249 1.00 24.30 212 SER E O 1
ATOM 10106 N N . VAL E 1 214 ? 57.080 -15.464 97.362 1.00 25.31 213 VAL E N 1
ATOM 10107 C CA . VAL E 1 214 ? 56.303 -14.936 96.245 1.00 25.09 213 VAL E CA 1
ATOM 10108 C C . VAL E 1 214 ? 55.622 -13.670 96.791 1.00 26.38 213 VAL E C 1
ATOM 10109 O O . VAL E 1 214 ? 54.779 -13.764 97.688 1.00 26.16 213 VAL E O 1
ATOM 10113 N N . ASN E 1 215 ? 55.992 -12.492 96.283 1.00 25.49 214 ASN E N 1
ATOM 10114 C CA . ASN E 1 215 ? 57.017 -12.346 95.255 1.00 24.93 214 ASN E CA 1
ATOM 10115 C C . ASN E 1 215 ? 58.352 -12.617 95.919 1.00 24.02 214 ASN E C 1
ATOM 10116 O O . ASN E 1 215 ? 58.411 -12.839 97.121 1.00 21.85 214 ASN E O 1
ATOM 10121 N N . SER E 1 216 ? 59.421 -12.590 95.134 1.00 24.30 215 SER E N 1
ATOM 10122 C CA . SER E 1 216 ? 60.763 -12.830 95.655 1.00 24.04 215 SER E CA 1
ATOM 10123 C C . SER E 1 216 ? 61.124 -11.808 96.731 1.00 24.61 215 SER E C 1
ATOM 10124 O O . SER E 1 216 ? 60.792 -10.624 96.621 1.00 21.93 215 SER E O 1
ATOM 10127 N N . LEU E 1 217 ? 61.817 -12.267 97.765 1.00 24.73 216 LEU E N 1
ATOM 10128 C CA . LEU E 1 217 ? 62.217 -11.376 98.837 1.00 26.20 216 LEU E CA 1
ATOM 10129 C C . LEU E 1 217 ? 63.043 -10.236 98.259 1.00 25.74 216 LEU E C 1
ATOM 10130 O O . LEU E 1 217 ? 63.003 -9.112 98.761 1.00 25.29 216 LEU E O 1
ATOM 10135 N N . HIS E 1 218 ? 63.795 -10.530 97.203 1.00 24.94 217 HIS E N 1
ATOM 10136 C CA . HIS E 1 218 ? 64.629 -9.514 96.571 1.00 24.35 217 HIS E CA 1
ATOM 10137 C C . HIS E 1 218 ? 63.750 -8.410 96.005 1.00 22.27 217 HIS E C 1
ATOM 10138 O O . HIS E 1 218 ? 64.031 -7.228 96.200 1.00 21.98 217 HIS E O 1
ATOM 10145 N N . SER E 1 219 ? 62.682 -8.795 95.311 1.00 22.44 218 SER E N 1
ATOM 10146 C CA . SER E 1 219 ? 61.775 -7.813 94.733 1.00 21.59 218 SER E CA 1
ATOM 10147 C C . SER E 1 219 ? 61.043 -7.031 95.828 1.00 24.02 218 SER E C 1
ATOM 10148 O O . SER E 1 219 ? 60.811 -5.824 95.698 1.00 23.92 218 SER E O 1
ATOM 10151 N N . VAL E 1 220 ? 60.684 -7.713 96.911 1.00 23.26 219 VAL E N 1
ATOM 10152 C CA . VAL E 1 220 ? 59.968 -7.056 97.998 1.00 22.64 219 VAL E CA 1
ATOM 10153 C C . VAL E 1 220 ? 60.830 -6.011 98.700 1.00 23.43 219 VAL E C 1
ATOM 10154 O O . VAL E 1 220 ? 60.359 -4.925 99.033 1.00 25.39 219 VAL E O 1
ATOM 10158 N N . TYR E 1 221 ? 62.095 -6.337 98.916 1.00 20.55 220 TYR E N 1
ATOM 10159 C CA . TYR E 1 221 ? 63.008 -5.413 99.564 1.00 22.34 220 TYR E CA 1
ATOM 10160 C C . TYR E 1 221 ? 63.257 -4.188 98.681 1.00 22.97 220 TYR E C 1
ATOM 10161 O O . TYR E 1 221 ? 63.344 -3.064 99.175 1.00 22.77 220 TYR E O 1
ATOM 10170 N N . ASN E 1 222 ? 63.369 -4.413 97.375 1.00 22.69 221 ASN E N 1
ATOM 10171 C CA . ASN E 1 222 ? 63.600 -3.331 96.429 1.00 21.51 221 ASN E CA 1
ATOM 10172 C C . ASN E 1 222 ? 62.339 -2.512 96.177 1.00 21.40 221 ASN E C 1
ATOM 10173 O O . ASN E 1 222 ? 62.412 -1.412 95.637 1.00 23.83 221 ASN E O 1
ATOM 10178 N N . PHE E 1 223 ? 61.184 -3.049 96.569 1.00 21.23 222 PHE E N 1
ATOM 10179 C CA . PHE E 1 223 ? 59.928 -2.332 96.405 1.00 20.84 222 PHE E CA 1
ATOM 10180 C C . PHE E 1 223 ? 59.658 -1.423 97.603 1.00 20.99 222 PHE E C 1
ATOM 10181 O O . PHE E 1 223 ? 58.628 -0.756 97.654 1.00 21.47 222 PHE E O 1
ATOM 10189 N N . CYS E 1 224 ? 60.582 -1.392 98.560 1.00 18.93 223 CYS E N 1
ATOM 10190 C CA . CYS E 1 224 ? 60.381 -0.573 99.751 1.00 22.66 223 CYS E CA 1
ATOM 10191 C C . CYS E 1 224 ? 60.612 0.930 99.605 1.00 23.32 223 CYS E C 1
ATOM 10192 O O . CYS E 1 224 ? 60.524 1.675 100.588 1.00 27.35 223 CYS E O 1
ATOM 10195 N N . ASP E 1 225 ? 60.911 1.379 98.389 1.00 24.24 224 ASP E N 1
ATOM 10196 C CA . ASP E 1 225 ? 61.097 2.804 98.111 1.00 22.58 224 ASP E CA 1
ATOM 10197 C C . ASP E 1 225 ? 60.395 3.059 96.778 1.00 23.99 224 ASP E C 1
ATOM 10198 O O . ASP E 1 225 ? 60.929 2.727 95.723 1.00 22.12 224 ASP E O 1
ATOM 10203 N N . LYS E 1 226 ? 59.199 3.642 96.820 1.00 23.93 225 LYS E N 1
ATOM 10204 C CA . LYS E 1 226 ? 58.451 3.890 95.590 1.00 27.36 225 LYS E CA 1
ATOM 10205 C C . LYS E 1 226 ? 59.261 4.522 94.455 1.00 27.55 225 LYS E C 1
ATOM 10206 O O . LYS E 1 226 ? 59.229 4.033 93.329 1.00 29.20 225 LYS E O 1
ATOM 10212 N N . PRO E 1 227 ? 60.005 5.605 94.729 1.00 26.75 226 PRO E N 1
ATOM 10213 C CA . PRO E 1 227 ? 60.784 6.209 93.642 1.00 26.82 226 PRO E CA 1
ATOM 10214 C C . PRO E 1 227 ? 61.848 5.273 93.062 1.00 26.46 226 PRO E C 1
ATOM 10215 O O . PRO E 1 227 ? 62.263 5.437 91.914 1.00 25.19 226 PRO E O 1
ATOM 10219 N N . TRP E 1 228 ? 62.292 4.303 93.856 1.00 24.42 227 TRP E N 1
ATOM 10220 C CA . TRP E 1 228 ? 63.290 3.344 93.387 1.00 22.56 227 TRP E CA 1
ATOM 10221 C C . TRP E 1 228 ? 62.628 2.399 92.387 1.00 22.06 227 TRP E C 1
ATOM 10222 O O . TRP E 1 228 ? 63.247 1.975 91.414 1.00 22.35 227 TRP E O 1
ATOM 10233 N N . VAL E 1 229 ? 61.363 2.078 92.629 1.00 21.91 228 VAL E N 1
ATOM 10234 C CA . VAL E 1 229 ? 60.617 1.215 91.725 1.00 20.95 228 VAL E CA 1
ATOM 10235 C C . VAL E 1 229 ? 60.341 2.017 90.445 1.00 22.78 228 VAL E C 1
ATOM 10236 O O . VAL E 1 229 ? 60.458 1.508 89.317 1.00 20.79 228 VAL E O 1
ATOM 10240 N N . PHE E 1 230 ? 59.981 3.283 90.641 1.00 21.69 229 PHE E N 1
ATOM 10241 C CA . PHE E 1 230 ? 59.663 4.186 89.544 1.00 21.22 229 PHE E CA 1
ATOM 10242 C C . PHE E 1 230 ? 60.853 4.355 88.623 1.00 21.57 229 PHE E C 1
ATOM 10243 O O . PHE E 1 230 ? 60.689 4.413 87.412 1.00 20.67 229 PHE E O 1
ATOM 10251 N N . ALA E 1 231 ? 62.050 4.440 89.201 1.00 21.06 230 ALA E N 1
ATOM 10252 C CA . ALA E 1 231 ? 63.257 4.590 88.409 1.00 24.16 230 ALA E CA 1
ATOM 10253 C C . ALA E 1 231 ? 63.363 3.454 87.390 1.00 26.65 230 ALA E C 1
ATOM 10254 O O . ALA E 1 231 ? 63.862 3.653 86.282 1.00 29.77 230 ALA E O 1
ATOM 10256 N N . GLN E 1 232 ? 62.899 2.267 87.771 1.00 28.23 231 GLN E N 1
ATOM 10257 C CA . GLN E 1 232 ? 62.945 1.116 86.874 1.00 28.91 231 GLN E CA 1
ATOM 10258 C C . GLN E 1 232 ? 62.028 1.398 85.702 1.00 27.97 231 GLN E C 1
ATOM 10259 O O . GLN E 1 232 ? 62.355 1.081 84.567 1.00 28.70 231 GLN E O 1
ATOM 10265 N N . MET E 1 233 ? 60.873 1.993 85.986 1.00 28.51 232 MET E N 1
ATOM 10266 C CA . MET E 1 233 ? 59.919 2.322 84.939 1.00 28.23 232 MET E CA 1
ATOM 10267 C C . MET E 1 233 ? 60.484 3.440 84.063 1.00 27.41 232 MET E C 1
ATOM 10268 O O . MET E 1 233 ? 60.191 3.511 82.875 1.00 26.55 232 MET E O 1
ATOM 10273 N N . VAL E 1 234 ? 61.298 4.311 84.645 1.00 26.28 233 VAL E N 1
ATOM 10274 C CA . VAL E 1 234 ? 61.916 5.369 83.861 1.00 27.37 233 VAL E CA 1
ATOM 10275 C C . VAL E 1 234 ? 62.794 4.718 82.773 1.00 28.98 233 VAL E C 1
ATOM 10276 O O . VAL E 1 234 ? 62.767 5.138 81.613 1.00 27.24 233 VAL E O 1
ATOM 10280 N N . ARG E 1 235 ? 63.562 3.695 83.152 1.00 29.17 234 ARG E N 1
ATOM 10281 C CA . ARG E 1 235 ? 64.427 2.984 82.207 1.00 28.87 234 ARG E CA 1
ATOM 10282 C C . ARG E 1 235 ? 63.611 2.280 81.115 1.00 28.58 234 ARG E C 1
ATOM 10283 O O . ARG E 1 235 ? 63.996 2.266 79.943 1.00 28.27 234 ARG E O 1
ATOM 10291 N N . LEU E 1 236 ? 62.487 1.691 81.505 1.00 26.79 235 LEU E N 1
ATOM 10292 C CA . LEU E 1 236 ? 61.631 1.012 80.551 1.00 28.56 235 LEU E CA 1
ATOM 10293 C C . LEU E 1 236 ? 61.066 2.040 79.580 1.00 29.25 235 LEU E C 1
ATOM 10294 O O . LEU E 1 236 ? 61.039 1.816 78.368 1.00 29.42 235 LEU E O 1
ATOM 10299 N N . HIS E 1 237 ? 60.621 3.172 80.114 1.00 29.39 236 HIS E N 1
ATOM 10300 C CA . HIS E 1 237 ? 60.070 4.229 79.281 1.00 30.48 236 HIS E CA 1
ATOM 10301 C C . HIS E 1 237 ? 61.096 4.735 78.273 1.00 30.37 236 HIS E C 1
ATOM 10302 O O . HIS E 1 237 ? 60.772 4.953 77.107 1.00 31.14 236 HIS E O 1
ATOM 10309 N N . LYS E 1 238 ? 62.327 4.929 78.733 1.00 30.00 237 LYS E N 1
ATOM 10310 C CA . LYS E 1 238 ? 63.407 5.407 77.876 1.00 32.75 237 LYS E CA 1
ATOM 10311 C C . LYS E 1 238 ? 63.585 4.466 76.678 1.00 33.59 237 LYS E C 1
ATOM 10312 O O . LYS E 1 238 ? 63.740 4.913 75.541 1.00 33.70 237 LYS E O 1
ATOM 10318 N N . LYS E 1 239 ? 63.553 3.165 76.953 1.00 33.35 238 LYS E N 1
ATOM 10319 C CA . LYS E 1 239 ? 63.703 2.128 75.933 1.00 32.12 238 LYS E CA 1
ATOM 10320 C C . LYS E 1 239 ? 62.508 1.956 74.989 1.00 30.43 238 LYS E C 1
ATOM 10321 O O . LYS E 1 239 ? 62.681 1.875 73.777 1.00 29.43 238 LYS E O 1
ATOM 10327 N N . LEU E 1 240 ? 61.302 1.897 75.550 1.00 29.49 239 LEU E N 1
ATOM 10328 C CA . LEU E 1 240 ? 60.079 1.702 74.769 1.00 28.59 239 LEU E CA 1
ATOM 10329 C C . LEU E 1 240 ? 59.493 2.956 74.104 1.00 29.18 239 LEU E C 1
ATOM 10330 O O . LEU E 1 240 ? 58.956 2.887 73.000 1.00 28.97 239 LEU E O 1
ATOM 10335 N N . GLY E 1 241 ? 59.586 4.097 74.776 1.00 28.29 240 GLY E N 1
ATOM 10336 C CA . GLY E 1 241 ? 59.043 5.313 74.207 1.00 25.27 240 GLY E CA 1
ATOM 10337 C C . GLY E 1 241 ? 57.615 5.569 74.647 1.00 26.50 240 GLY E C 1
ATOM 10338 O O . GLY E 1 241 ? 56.850 4.638 74.920 1.00 26.62 240 GLY E O 1
ATOM 10339 N N . THR E 1 242 ? 57.255 6.845 74.698 1.00 25.03 241 THR E N 1
ATOM 10340 C CA . THR E 1 242 ? 55.933 7.284 75.122 1.00 27.26 241 THR E CA 1
ATOM 10341 C C . THR E 1 242 ? 54.751 6.623 74.421 1.00 28.90 241 THR E C 1
ATOM 10342 O O . THR E 1 242 ? 53.740 6.309 75.067 1.00 26.48 241 THR E O 1
ATOM 10346 N N . GLU E 1 243 ? 54.860 6.410 73.113 1.00 29.84 242 GLU E N 1
ATOM 10347 C CA . GLU E 1 243 ? 53.764 5.791 72.375 1.00 33.16 242 GLU E CA 1
ATOM 10348 C C . GLU E 1 243 ? 53.505 4.351 72.831 1.00 32.71 242 GLU E C 1
ATOM 10349 O O . GLU E 1 243 ? 52.398 3.832 72.686 1.00 33.28 242 GLU E O 1
ATOM 10355 N N . GLU E 1 244 ? 54.528 3.713 73.387 1.00 31.72 243 GLU E N 1
ATOM 10356 C CA . GLU E 1 244 ? 54.409 2.335 73.855 1.00 33.38 243 GLU E CA 1
ATOM 10357 C C . GLU E 1 244 ? 54.204 2.262 75.376 1.00 33.61 243 GLU E C 1
ATOM 10358 O O . GLU E 1 244 ? 53.360 1.507 75.870 1.00 32.48 243 GLU E O 1
ATOM 10364 N N . PHE E 1 245 ? 54.992 3.056 76.100 1.00 32.22 244 PHE E N 1
ATOM 10365 C CA . PHE E 1 245 ? 54.978 3.074 77.563 1.00 30.89 244 PHE E CA 1
ATOM 10366 C C . PHE E 1 245 ? 54.873 4.524 78.035 1.00 29.57 244 PHE E C 1
ATOM 10367 O O . PHE E 1 245 ? 55.887 5.172 78.305 1.00 29.09 244 PHE E O 1
ATOM 10375 N N . PRO E 1 246 ? 53.644 5.052 78.147 1.00 28.83 245 PRO E N 1
ATOM 10376 C CA . PRO E 1 246 ? 53.443 6.438 78.581 1.00 29.10 245 PRO E CA 1
ATOM 10377 C C . PRO E 1 246 ? 53.598 6.672 80.078 1.00 28.78 245 PRO E C 1
ATOM 10378 O O . PRO E 1 246 ? 52.607 6.724 80.803 1.00 30.38 245 PRO E O 1
ATOM 10382 N N . LEU E 1 247 ? 54.838 6.816 80.531 1.00 27.87 246 LEU E N 1
ATOM 10383 C CA . LEU E 1 247 ? 55.110 7.054 81.945 1.00 28.49 246 LEU E CA 1
ATOM 10384 C C . LEU E 1 247 ? 54.760 8.513 82.226 1.00 28.84 246 LEU E C 1
ATOM 10385 O O . LEU E 1 247 ? 55.062 9.394 81.417 1.00 28.84 246 LEU E O 1
ATOM 10390 N N . ILE E 1 248 ? 54.122 8.776 83.363 1.00 28.08 247 ILE E N 1
ATOM 10391 C CA . ILE E 1 248 ? 53.738 10.144 83.691 1.00 26.69 247 ILE E CA 1
ATOM 10392 C C . ILE E 1 248 ? 54.976 10.973 83.997 1.00 30.56 247 ILE E C 1
ATOM 10393 O O . ILE E 1 248 ? 55.967 10.451 84.512 1.00 30.81 247 ILE E O 1
ATOM 10398 N N . ASP E 1 249 ? 54.923 12.262 83.668 1.00 33.35 248 ASP E N 1
ATOM 10399 C CA . ASP E 1 249 ? 56.037 13.177 83.921 1.00 36.32 248 ASP E CA 1
ATOM 10400 C C . ASP E 1 249 ? 56.189 13.411 85.422 1.00 36.44 248 ASP E C 1
ATOM 10401 O O . ASP E 1 249 ? 55.446 14.189 86.015 1.00 39.15 248 ASP E O 1
ATOM 10406 N N . GLN E 1 250 ? 57.158 12.752 86.035 1.00 33.65 249 GLN E N 1
ATOM 10407 C CA . GLN E 1 250 ? 57.349 12.889 87.467 1.00 31.33 249 GLN E CA 1
ATOM 10408 C C . GLN E 1 250 ? 58.735 13.422 87.794 1.00 30.55 249 GLN E C 1
ATOM 10409 O O . GLN E 1 250 ? 59.702 13.157 87.071 1.00 31.62 249 GLN E O 1
ATOM 10415 N N . THR E 1 251 ? 58.826 14.180 88.880 1.00 26.83 250 THR E N 1
ATOM 10416 C CA . THR E 1 251 ? 60.095 14.726 89.321 1.00 26.15 250 THR E CA 1
ATOM 10417 C C . THR E 1 251 ? 60.397 14.156 90.704 1.00 25.25 250 THR E C 1
ATOM 10418 O O . THR E 1 251 ? 59.506 14.078 91.550 1.00 25.75 250 THR E O 1
ATOM 10422 N N . PHE E 1 252 ? 61.648 13.761 90.924 1.00 23.80 251 PHE E N 1
ATOM 10423 C CA . PHE E 1 252 ? 62.073 13.215 92.206 1.00 23.49 251 PHE E CA 1
ATOM 10424 C C . PHE E 1 252 ? 62.953 14.209 92.952 1.00 25.52 251 PHE E C 1
ATOM 10425 O O . PHE E 1 252 ? 63.909 14.757 92.385 1.00 23.53 251 PHE E O 1
ATOM 10433 N N . TYR E 1 253 ? 62.626 14.432 94.224 1.00 24.22 252 TYR E N 1
ATOM 10434 C CA . TYR E 1 253 ? 63.378 15.350 95.069 1.00 24.85 252 TYR E CA 1
ATOM 10435 C C . TYR E 1 253 ? 63.934 14.565 96.255 1.00 24.83 252 TYR E C 1
ATOM 10436 O O . TYR E 1 253 ? 63.164 14.081 97.081 1.00 21.73 252 TYR E O 1
ATOM 10445 N N . PRO E 1 254 ? 65.272 14.438 96.361 1.00 26.78 253 PRO E N 1
ATOM 10446 C CA . PRO E 1 254 ? 65.955 13.712 97.448 1.00 27.05 253 PRO E CA 1
ATOM 10447 C C . PRO E 1 254 ? 65.507 14.203 98.829 1.00 29.57 253 PRO E C 1
ATOM 10448 O O . PRO E 1 254 ? 65.473 13.445 99.800 1.00 29.32 253 PRO E O 1
ATOM 10452 N N . ASN E 1 255 ? 65.181 15.490 98.894 1.00 29.10 254 ASN E N 1
ATOM 10453 C CA . ASN E 1 255 ? 64.710 16.135 100.113 1.00 29.84 254 ASN E CA 1
ATOM 10454 C C . ASN E 1 255 ? 64.092 17.462 99.686 1.00 30.13 254 ASN E C 1
ATOM 10455 O O . ASN E 1 255 ? 64.271 17.890 98.545 1.00 30.02 254 ASN E O 1
ATOM 10460 N N . HIS E 1 256 ? 63.382 18.113 100.598 1.00 29.87 255 HIS E N 1
ATOM 10461 C CA . HIS E 1 256 ? 62.695 19.367 100.296 1.00 32.33 255 HIS E CA 1
ATOM 10462 C C . HIS E 1 256 ? 63.516 20.517 99.683 1.00 32.96 255 HIS E C 1
ATOM 10463 O O . HIS E 1 256 ? 62.975 21.323 98.929 1.00 31.13 255 HIS E O 1
ATOM 10470 N N . LYS E 1 257 ? 64.806 20.595 99.995 1.00 34.62 256 LYS E N 1
ATOM 10471 C CA . LYS E 1 257 ? 65.638 21.689 99.493 1.00 37.91 256 LYS E CA 1
ATOM 10472 C C . LYS E 1 257 ? 65.639 21.922 97.985 1.00 39.95 256 LYS E C 1
ATOM 10473 O O . LYS E 1 257 ? 65.969 23.015 97.534 1.00 40.36 256 LYS E O 1
ATOM 10479 N N . GLU E 1 258 ? 65.273 20.912 97.205 1.00 41.47 257 GLU E N 1
ATOM 10480 C CA . GLU E 1 258 ? 65.252 21.058 95.756 1.00 42.73 257 GLU E CA 1
ATOM 10481 C C . GLU E 1 258 ? 63.853 21.344 95.214 1.00 43.22 257 GLU E C 1
ATOM 10482 O O . GLU E 1 258 ? 63.684 21.577 94.018 1.00 42.39 257 GLU E O 1
ATOM 10488 N N . MET E 1 259 ? 62.853 21.326 96.091 1.00 42.97 258 MET E N 1
ATOM 10489 C CA . MET E 1 259 ? 61.478 21.598 95.675 1.00 45.00 258 MET E CA 1
ATOM 10490 C C . MET E 1 259 ? 61.278 23.104 95.539 1.00 47.01 258 MET E C 1
ATOM 10491 O O . MET E 1 259 ? 60.773 23.756 96.453 1.00 47.38 258 MET E O 1
ATOM 10496 N N . LEU E 1 260 ? 61.672 23.654 94.396 1.00 49.20 259 LEU E N 1
ATOM 10497 C CA . LEU E 1 260 ? 61.557 25.088 94.168 1.00 51.30 259 LEU E CA 1
ATOM 10498 C C . LEU E 1 260 ? 60.283 25.513 93.452 1.00 52.05 259 LEU E C 1
ATOM 10499 O O . LEU E 1 260 ? 59.645 26.487 93.847 1.00 52.84 259 LEU E O 1
ATOM 10504 N N . SER E 1 261 ? 59.911 24.793 92.401 1.00 52.79 260 SER E N 1
ATOM 10505 C CA . SER E 1 261 ? 58.698 25.130 91.668 1.00 54.01 260 SER E CA 1
ATOM 10506 C C . SER E 1 261 ? 58.290 24.042 90.693 1.00 53.91 260 SER E C 1
ATOM 10507 O O . SER E 1 261 ? 58.984 23.040 90.526 1.00 53.28 260 SER E O 1
ATOM 10510 N N . SER E 1 262 ? 57.152 24.251 90.049 1.00 54.27 261 SER E N 1
ATOM 10511 C CA . SER E 1 262 ? 56.643 23.299 89.081 1.00 55.73 261 SER E CA 1
ATOM 10512 C C . SER E 1 262 ? 56.465 24.020 87.754 1.00 56.75 261 SER E C 1
ATOM 10513 O O . SER E 1 262 ? 56.206 25.224 87.728 1.00 57.27 261 SER E O 1
ATOM 10516 N N . THR E 1 263 ? 56.614 23.292 86.653 1.00 57.10 262 THR E N 1
ATOM 10517 C CA . THR E 1 263 ? 56.440 23.896 85.340 1.00 57.45 262 THR E CA 1
ATOM 10518 C C . THR E 1 263 ? 54.983 24.318 85.251 1.00 56.50 262 THR E C 1
ATOM 10519 O O . THR E 1 263 ? 54.669 25.477 84.968 1.00 55.80 262 THR E O 1
ATOM 10523 N N . THR E 1 264 ? 54.097 23.361 85.510 1.00 55.11 263 THR E N 1
ATOM 10524 C CA . THR E 1 264 ? 52.665 23.608 85.460 1.00 54.00 263 THR E CA 1
ATOM 10525 C C . THR E 1 264 ? 51.961 23.246 86.765 1.00 51.91 263 THR E C 1
ATOM 10526 O O . THR E 1 264 ? 52.565 22.712 87.696 1.00 53.08 263 THR E O 1
ATOM 10530 N N . TYR E 1 265 ? 50.671 23.547 86.808 1.00 48.03 264 TYR E N 1
ATOM 10531 C CA . TYR E 1 265 ? 49.827 23.276 87.960 1.00 43.76 264 TYR E CA 1
ATOM 10532 C C . TYR E 1 265 ? 48.452 22.950 87.407 1.00 42.18 264 TYR E C 1
ATOM 10533 O O . TYR E 1 265 ? 48.136 23.326 86.279 1.00 43.85 264 TYR E O 1
ATOM 10542 N N . PRO E 1 266 ? 47.617 22.239 88.181 1.00 40.84 265 PRO E N 1
ATOM 10543 C CA . PRO E 1 266 ? 47.918 21.727 89.523 1.00 39.78 265 PRO E CA 1
ATOM 10544 C C . PRO E 1 266 ? 48.860 20.524 89.452 1.00 40.18 265 PRO E C 1
ATOM 10545 O O . PRO E 1 266 ? 48.945 19.849 88.421 1.00 39.03 265 PRO E O 1
ATOM 10549 N N . VAL E 1 267 ? 49.562 20.255 90.546 1.00 39.18 266 VAL E N 1
ATOM 10550 C CA . VAL E 1 267 ? 50.497 19.143 90.580 1.00 37.89 266 VAL E CA 1
ATOM 10551 C C . VAL E 1 267 ? 50.197 18.265 91.792 1.00 37.19 266 VAL E C 1
ATOM 10552 O O . VAL E 1 267 ? 49.563 18.716 92.745 1.00 37.76 266 VAL E O 1
ATOM 10556 N N . VAL E 1 268 ? 50.636 17.011 91.752 1.00 35.60 267 VAL E N 1
ATOM 10557 C CA . VAL E 1 268 ? 50.418 16.104 92.875 1.00 32.28 267 VAL E CA 1
ATOM 10558 C C . VAL E 1 268 ? 51.753 15.747 93.491 1.00 31.30 267 VAL E C 1
ATOM 10559 O O . VAL E 1 268 ? 52.652 15.244 92.813 1.00 31.46 267 VAL E O 1
ATOM 10563 N N . VAL E 1 269 ? 51.880 16.024 94.782 1.00 29.89 268 VAL E N 1
ATOM 10564 C CA . VAL E 1 269 ? 53.097 15.721 95.504 1.00 28.86 268 VAL E CA 1
ATOM 10565 C C . VAL E 1 269 ? 52.848 14.458 96.316 1.00 28.21 268 VAL E C 1
ATOM 10566 O O . VAL E 1 269 ? 51.840 14.345 97.015 1.00 29.74 268 VAL E O 1
ATOM 10570 N N . LYS E 1 270 ? 53.764 13.503 96.199 1.00 27.64 269 LYS E N 1
ATOM 10571 C CA . LYS E 1 270 ? 53.671 12.239 96.928 1.00 25.18 269 LYS E CA 1
ATOM 10572 C C . LYS E 1 270 ? 54.880 12.200 97.846 1.00 23.03 269 LYS E C 1
ATOM 10573 O O . LYS E 1 270 ? 56.025 12.126 97.398 1.00 21.72 269 LYS E O 1
ATOM 10579 N N . MET E 1 271 ? 54.615 12.264 99.142 1.00 21.88 270 MET E N 1
ATOM 10580 C CA . MET E 1 271 ? 55.689 12.309 100.122 1.00 21.88 270 MET E CA 1
ATOM 10581 C C . MET E 1 271 ? 56.205 10.958 100.575 1.00 20.64 270 MET E C 1
ATOM 10582 O O . MET E 1 271 ? 55.435 10.075 100.949 1.00 19.11 270 MET E O 1
ATOM 10587 N N . GLY E 1 272 ? 57.524 10.821 100.534 1.00 22.10 271 GLY E N 1
ATOM 10588 C CA . GLY E 1 272 ? 58.167 9.587 100.949 1.00 23.57 271 GLY E CA 1
ATOM 10589 C C . GLY E 1 272 ? 57.566 8.305 100.407 1.00 21.99 271 GLY E C 1
ATOM 10590 O O . GLY E 1 272 ? 57.200 8.213 99.235 1.00 21.20 271 GLY E O 1
ATOM 10591 N N . HIS E 1 273 ? 57.464 7.310 101.279 1.00 22.89 272 HIS E N 1
ATOM 10592 C CA . HIS E 1 273 ? 56.939 5.996 100.914 1.00 23.01 272 HIS E CA 1
ATOM 10593 C C . HIS E 1 273 ? 55.729 5.603 101.779 1.00 23.38 272 HIS E C 1
ATOM 10594 O O . HIS E 1 273 ? 55.892 5.210 102.933 1.00 21.59 272 HIS E O 1
ATOM 10601 N N . ALA E 1 274 ? 54.526 5.702 101.220 1.00 23.14 273 ALA E N 1
ATOM 10602 C CA . ALA E 1 274 ? 53.299 5.372 101.951 1.00 26.22 273 ALA E CA 1
ATOM 10603 C C . ALA E 1 274 ? 52.267 4.784 101.005 1.00 27.33 273 ALA E C 1
ATOM 10604 O O . ALA E 1 274 ? 52.424 4.855 99.787 1.00 30.48 273 ALA E O 1
ATOM 10606 N N . HIS E 1 275 ? 51.205 4.215 101.565 1.00 29.31 274 HIS E N 1
ATOM 10607 C CA . HIS E 1 275 ? 50.167 3.578 100.758 1.00 30.49 274 HIS E CA 1
ATOM 10608 C C . HIS E 1 275 ? 48.750 4.035 101.132 1.00 32.63 274 HIS E C 1
ATOM 10609 O O . HIS E 1 275 ? 48.556 4.783 102.101 1.00 32.09 274 HIS E O 1
ATOM 10616 N N . SER E 1 276 ? 47.772 3.579 100.350 1.00 31.60 275 SER E N 1
ATOM 10617 C CA . SER E 1 276 ? 46.366 3.913 100.557 1.00 33.23 275 SER E CA 1
ATOM 10618 C C . SER E 1 276 ? 46.114 5.417 100.617 1.00 31.90 275 SER E C 1
ATOM 10619 O O . SER E 1 276 ? 45.375 5.900 101.472 1.00 32.03 275 SER E O 1
ATOM 10622 N N . GLY E 1 277 ? 46.739 6.145 99.700 1.00 31.37 276 GLY E N 1
ATOM 10623 C CA . GLY E 1 277 ? 46.563 7.585 99.627 1.00 32.81 276 GLY E CA 1
ATOM 10624 C C . GLY E 1 277 ? 47.371 8.451 100.577 1.00 32.68 276 GLY E C 1
ATOM 10625 O O . GLY E 1 277 ? 47.448 9.665 100.386 1.00 33.16 276 GLY E O 1
ATOM 10626 N N . MET E 1 278 ? 47.983 7.846 101.592 1.00 31.90 277 MET E N 1
ATOM 10627 C CA . MET E 1 278 ? 48.762 8.603 102.569 1.00 30.36 277 MET E CA 1
ATOM 10628 C C . MET E 1 278 ? 49.948 9.392 102.010 1.00 29.60 277 MET E C 1
ATOM 10629 O O . MET E 1 278 ? 50.722 8.893 101.189 1.00 28.99 277 MET E O 1
ATOM 10634 N N . GLY E 1 279 ? 50.086 10.632 102.470 1.00 27.66 278 GLY E N 1
ATOM 10635 C CA . GLY E 1 279 ? 51.185 11.473 102.026 1.00 26.81 278 GLY E CA 1
ATOM 10636 C C . GLY E 1 279 ? 51.021 12.073 100.642 1.00 24.96 278 GLY E C 1
ATOM 10637 O O . GLY E 1 279 ? 51.952 12.683 100.123 1.00 26.77 278 GLY E O 1
ATOM 10638 N N . LYS E 1 280 ? 49.844 11.902 100.045 1.00 24.61 279 LYS E N 1
ATOM 10639 C CA . LYS E 1 280 ? 49.565 12.428 98.709 1.00 25.64 279 LYS E CA 1
ATOM 10640 C C . LYS E 1 280 ? 48.615 13.619 98.716 1.00 26.10 279 LYS E C 1
ATOM 10641 O O . LYS E 1 280 ? 47.467 13.503 99.149 1.00 24.70 279 LYS E O 1
ATOM 10647 N N . VAL E 1 281 ? 49.094 14.752 98.214 1.00 25.49 280 VAL E N 1
ATOM 10648 C CA . VAL E 1 281 ? 48.285 15.963 98.163 1.00 27.41 280 VAL E CA 1
ATOM 10649 C C . VAL E 1 281 ? 48.357 16.693 96.822 1.00 27.79 280 VAL E C 1
ATOM 10650 O O . VAL E 1 281 ? 49.402 16.725 96.171 1.00 27.39 280 VAL E O 1
ATOM 10654 N N . LYS E 1 282 ? 47.227 17.277 96.430 1.00 30.35 281 LYS E N 1
ATOM 10655 C CA . LYS E 1 282 ? 47.109 18.057 95.199 1.00 30.84 281 LYS E CA 1
ATOM 10656 C C . LYS E 1 282 ? 47.511 19.508 95.512 1.00 32.59 281 LYS E C 1
ATOM 10657 O O . LYS E 1 282 ? 46.996 20.112 96.453 1.00 33.71 281 LYS E O 1
ATOM 10663 N N . VAL E 1 283 ? 48.433 20.057 94.724 1.00 33.24 282 VAL E N 1
ATOM 10664 C CA . VAL E 1 283 ? 48.919 21.425 94.905 1.00 33.86 282 VAL E CA 1
ATOM 10665 C C . VAL E 1 283 ? 48.537 22.287 93.689 1.00 35.62 282 VAL E C 1
ATOM 10666 O O . VAL E 1 283 ? 49.015 22.055 92.576 1.00 34.78 282 VAL E O 1
ATOM 10670 N N . ASP E 1 284 ? 47.686 23.287 93.911 1.00 35.81 283 ASP E N 1
ATOM 10671 C CA . ASP E 1 284 ? 47.211 24.141 92.828 1.00 35.99 283 ASP E CA 1
ATOM 1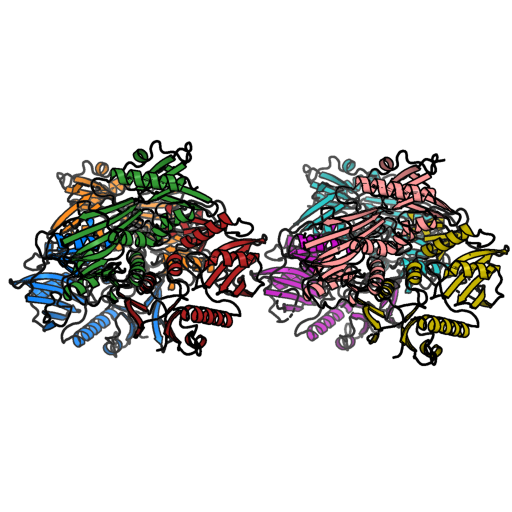0672 C C . ASP E 1 284 ? 48.046 25.348 92.413 1.00 35.34 283 ASP E C 1
ATOM 10673 O O . ASP E 1 284 ? 47.743 25.962 91.393 1.00 37.47 283 ASP E O 1
ATOM 10678 N N . ASN E 1 285 ? 49.082 25.710 93.165 1.00 34.71 284 ASN E N 1
ATOM 10679 C CA . ASN E 1 285 ? 49.882 26.868 92.767 1.00 35.25 284 ASN E CA 1
ATOM 10680 C C . ASN E 1 285 ? 51.220 27.011 93.483 1.00 36.67 284 ASN E C 1
ATOM 10681 O O . ASN E 1 285 ? 51.480 26.344 94.484 1.00 36.89 284 ASN E O 1
ATOM 10686 N N . GLN E 1 286 ? 52.059 27.897 92.953 1.00 37.98 285 GLN E N 1
ATOM 10687 C CA . GLN E 1 286 ? 53.393 28.158 93.491 1.00 41.03 285 GLN E CA 1
ATOM 10688 C C . GLN E 1 286 ? 53.455 28.349 95.006 1.00 41.71 285 GLN E C 1
ATOM 10689 O O . GLN E 1 286 ? 54.277 27.737 95.683 1.00 41.17 285 GLN E O 1
ATOM 10695 N N . HIS E 1 287 ? 52.595 29.204 95.540 1.00 43.07 286 HIS E N 1
ATOM 10696 C CA . HIS E 1 287 ? 52.604 29.454 96.976 1.00 44.19 286 HIS E CA 1
ATOM 10697 C C . HIS E 1 287 ? 52.246 28.212 97.778 1.00 42.00 286 HIS E C 1
ATOM 10698 O O . HIS E 1 287 ? 52.877 27.930 98.794 1.00 41.99 286 HIS E O 1
ATOM 10705 N N . ASP E 1 288 ? 51.243 27.469 97.324 1.00 40.53 287 ASP E N 1
ATOM 10706 C CA . ASP E 1 288 ? 50.835 26.253 98.014 1.00 39.30 287 ASP E CA 1
ATOM 10707 C C . ASP E 1 288 ? 51.947 25.214 97.932 1.00 39.37 287 ASP E C 1
ATOM 10708 O O . ASP E 1 288 ? 52.098 24.376 98.818 1.00 38.49 287 ASP E O 1
ATOM 10713 N N . PHE E 1 289 ? 52.727 25.284 96.860 1.00 39.06 288 PHE E N 1
ATOM 10714 C CA . PHE E 1 289 ? 53.823 24.350 96.643 1.00 38.77 288 PHE E CA 1
ATOM 10715 C C . PHE E 1 289 ? 54.937 24.626 97.641 1.00 39.63 288 PHE E C 1
ATOM 10716 O O . PHE E 1 289 ? 55.531 23.696 98.190 1.00 41.49 288 PHE E O 1
ATOM 10724 N N . GLN E 1 290 ? 55.224 25.904 97.870 1.00 38.78 289 GLN E N 1
ATOM 10725 C CA . GLN E 1 290 ? 56.260 26.273 98.819 1.00 39.59 289 GLN E CA 1
ATOM 10726 C C . GLN E 1 290 ? 55.830 25.836 100.215 1.00 37.38 289 GLN E C 1
ATOM 10727 O O . GLN E 1 290 ? 56.657 25.409 101.014 1.00 36.82 289 GLN E O 1
ATOM 10733 N N . ASP E 1 291 ? 54.536 25.941 100.501 1.00 35.32 290 ASP E N 1
ATOM 10734 C CA . ASP E 1 291 ? 54.013 25.522 101.795 1.00 33.87 290 ASP E CA 1
ATOM 10735 C C . ASP E 1 291 ? 54.221 24.017 101.958 1.00 34.19 290 ASP E C 1
ATOM 10736 O O . ASP E 1 291 ? 54.748 23.555 102.967 1.00 30.79 290 ASP E O 1
ATOM 10741 N N . ILE E 1 292 ? 53.795 23.257 100.954 1.00 34.29 291 ILE E N 1
ATOM 10742 C CA . ILE E 1 292 ? 53.930 21.812 100.993 1.00 33.57 291 ILE E CA 1
ATOM 10743 C C . ILE E 1 292 ? 55.388 21.356 101.071 1.00 31.70 291 ILE E C 1
ATOM 10744 O O . ILE E 1 292 ? 55.684 20.323 101.665 1.00 31.90 291 ILE E O 1
ATOM 10749 N N . ALA E 1 293 ? 56.296 22.125 100.483 1.00 30.24 292 ALA E N 1
ATOM 10750 C CA . ALA E 1 293 ? 57.710 21.779 100.526 1.00 30.24 292 ALA E CA 1
ATOM 10751 C C . ALA E 1 293 ? 58.234 21.889 101.960 1.00 30.99 292 ALA E C 1
ATOM 10752 O O . ALA E 1 293 ? 59.046 21.067 102.397 1.00 30.08 292 ALA E O 1
ATOM 10754 N N . SER E 1 294 ? 57.774 22.903 102.694 1.00 28.63 293 SER E N 1
ATOM 10755 C CA . SER E 1 294 ? 58.216 23.085 104.071 1.00 28.95 293 SER E CA 1
ATOM 10756 C C . SER E 1 294 ? 57.675 21.921 104.890 1.00 29.76 293 SER E C 1
ATOM 10757 O O . SER E 1 294 ? 58.229 21.576 105.938 1.00 31.03 293 SER E O 1
ATOM 10760 N N . VAL E 1 295 ? 56.588 21.325 104.407 1.00 28.83 294 VAL E N 1
ATOM 10761 C CA . VAL E 1 295 ? 55.981 20.173 105.063 1.00 29.62 294 VAL E CA 1
ATOM 10762 C C . VAL E 1 295 ? 56.845 18.937 104.790 1.00 30.98 294 VAL E C 1
ATOM 10763 O O . VAL E 1 295 ? 57.012 18.072 105.659 1.00 32.33 294 VAL E O 1
ATOM 10767 N N . VAL E 1 296 ? 57.396 18.853 103.581 1.00 30.34 295 VAL E N 1
ATOM 10768 C CA . VAL E 1 296 ? 58.266 17.731 103.229 1.00 28.09 295 VAL E CA 1
ATOM 10769 C C . VAL E 1 296 ? 59.479 17.761 104.158 1.00 27.87 295 VAL E C 1
ATOM 10770 O O . VAL E 1 296 ? 59.950 16.726 104.617 1.00 27.37 295 VAL E O 1
ATOM 10774 N N . ALA E 1 297 ? 59.977 18.963 104.431 1.00 29.54 296 ALA E N 1
ATOM 10775 C CA . ALA E 1 297 ? 61.130 19.140 105.304 1.00 28.36 296 ALA E CA 1
ATOM 10776 C C . ALA E 1 297 ? 60.906 18.442 106.643 1.00 29.57 296 ALA E C 1
ATOM 10777 O O . ALA E 1 297 ? 61.838 17.858 107.214 1.00 28.06 296 ALA E O 1
ATOM 10779 N N . LEU E 1 298 ? 59.668 18.503 107.132 1.00 27.61 297 LEU E N 1
ATOM 10780 C CA . LEU E 1 298 ? 59.321 17.900 108.407 1.00 28.61 297 LEU E CA 1
ATOM 10781 C C . LEU E 1 298 ? 59.200 16.381 108.363 1.00 28.97 297 LEU E C 1
ATOM 10782 O O . LEU E 1 298 ? 59.320 15.717 109.393 1.00 27.54 297 LEU E O 1
ATOM 10787 N N . THR E 1 299 ? 58.959 15.828 107.178 1.00 28.51 298 THR E N 1
ATOM 10788 C CA . THR E 1 299 ? 58.872 14.380 107.033 1.00 27.43 298 THR E CA 1
ATOM 10789 C C . THR E 1 299 ? 60.313 13.884 106.975 1.00 27.86 298 THR E C 1
ATOM 10790 O O . THR E 1 299 ? 60.592 12.697 107.144 1.00 27.50 298 THR E O 1
ATOM 10794 N N . LYS E 1 300 ? 61.218 14.823 106.717 1.00 26.42 299 LYS E N 1
ATOM 10795 C CA . LYS E 1 300 ? 62.641 14.544 106.624 1.00 27.59 299 LYS E CA 1
ATOM 10796 C C . LYS E 1 300 ? 62.987 13.430 105.632 1.00 27.99 299 LYS E C 1
ATOM 10797 O O . LYS E 1 300 ? 63.893 12.625 105.865 1.00 27.60 299 LYS E O 1
ATOM 10803 N N . THR E 1 301 ? 62.268 13.389 104.517 1.00 26.62 300 THR E N 1
ATOM 10804 C CA . THR E 1 301 ? 62.532 12.372 103.514 1.00 27.06 300 THR E CA 1
ATOM 10805 C C . THR E 1 301 ? 62.290 12.902 102.103 1.00 27.28 300 THR E C 1
ATOM 10806 O O . THR E 1 301 ? 62.045 14.100 101.915 1.00 25.77 300 THR E O 1
ATOM 10810 N N . TYR E 1 302 ? 62.362 12.015 101.114 1.00 23.50 301 TYR E N 1
ATOM 10811 C CA . TYR E 1 302 ? 62.180 12.429 99.738 1.00 22.14 301 TYR E CA 1
ATOM 10812 C C . TYR E 1 302 ? 60.719 12.617 99.396 1.00 22.36 301 TYR E C 1
ATOM 10813 O O . TYR E 1 302 ? 59.831 12.290 100.178 1.00 22.12 301 TYR E O 1
ATOM 10822 N N . ALA E 1 303 ? 60.483 13.156 98.208 1.00 23.71 302 ALA E N 1
ATOM 10823 C CA . ALA E 1 303 ? 59.134 13.396 97.731 1.00 24.91 302 ALA E CA 1
ATOM 10824 C C . ALA E 1 303 ? 59.186 13.530 96.217 1.00 24.91 302 ALA E C 1
ATOM 10825 O O . ALA E 1 303 ? 60.238 13.820 95.649 1.00 26.15 302 ALA E O 1
ATOM 10827 N N . THR E 1 304 ? 58.051 13.305 95.573 1.00 25.24 303 THR E N 1
ATOM 10828 C CA . THR E 1 304 ? 57.970 13.449 94.134 1.00 28.75 303 THR E CA 1
ATOM 10829 C C . THR E 1 304 ? 56.798 14.355 93.786 1.00 29.24 303 THR E C 1
ATOM 10830 O O . THR E 1 304 ? 55.854 14.505 94.565 1.00 30.06 303 THR E O 1
ATOM 10834 N N . ALA E 1 305 ? 56.871 14.961 92.610 1.00 30.77 304 ALA E N 1
ATOM 10835 C CA . ALA E 1 305 ? 55.812 15.836 92.127 1.00 31.23 304 ALA E CA 1
ATOM 10836 C C . ALA E 1 305 ? 55.551 15.445 90.676 1.00 30.47 304 ALA E C 1
ATOM 10837 O O . ALA E 1 305 ? 56.485 15.224 89.908 1.00 30.91 304 ALA E O 1
ATOM 10839 N N . GLU E 1 306 ? 54.282 15.349 90.309 1.00 31.05 305 GLU E N 1
ATOM 10840 C CA . GLU E 1 306 ? 53.907 14.976 88.951 1.00 31.22 305 GLU E CA 1
ATOM 10841 C C . GLU E 1 306 ? 52.666 15.770 88.571 1.00 33.58 305 GLU E C 1
ATOM 10842 O O . GLU E 1 306 ? 51.853 16.116 89.439 1.00 32.97 305 GLU E O 1
ATOM 10848 N N . PRO E 1 307 ? 52.495 16.069 87.273 1.00 33.49 306 PRO E N 1
ATOM 10849 C CA . PRO E 1 307 ? 51.316 16.828 86.859 1.00 33.62 306 PRO E CA 1
ATOM 10850 C C . PRO E 1 307 ? 50.025 16.177 87.324 1.00 33.73 306 PRO E C 1
ATOM 10851 O O . PRO E 1 307 ? 49.894 14.951 87.310 1.00 31.48 306 PRO E O 1
ATOM 10855 N N . PHE E 1 308 ? 49.074 17.003 87.747 1.00 35.48 307 PHE E N 1
ATOM 10856 C CA . PHE E 1 308 ? 47.780 16.489 88.163 1.00 35.96 307 PHE E CA 1
ATOM 10857 C C . PHE E 1 308 ? 47.059 16.165 86.862 1.00 37.39 307 PHE E C 1
ATOM 10858 O O . PHE E 1 308 ? 47.069 16.966 85.927 1.00 37.39 307 PHE E O 1
ATOM 10866 N N . ILE E 1 309 ? 46.432 14.999 86.795 1.00 37.56 308 ILE E N 1
ATOM 10867 C CA . ILE E 1 309 ? 45.744 14.611 85.582 1.00 37.30 308 ILE E CA 1
ATOM 10868 C C . ILE E 1 309 ? 44.242 14.706 85.733 1.00 39.28 308 ILE E C 1
ATOM 10869 O O . ILE E 1 309 ? 43.645 13.993 86.544 1.00 38.75 308 ILE E O 1
ATOM 10874 N N . ASP E 1 310 ? 43.633 15.597 84.957 1.00 40.10 309 ASP E N 1
ATOM 10875 C CA . ASP E 1 310 ? 42.186 15.738 84.979 1.00 41.41 309 ASP E CA 1
ATOM 10876 C C . ASP E 1 310 ? 41.762 14.449 84.285 1.00 42.60 309 ASP E C 1
ATOM 10877 O O . ASP E 1 310 ? 41.628 14.401 83.061 1.00 43.49 309 ASP E O 1
ATOM 10882 N N . ALA E 1 311 ? 41.563 13.404 85.079 1.00 42.47 310 ALA E N 1
ATOM 10883 C CA . ALA E 1 311 ? 41.217 12.095 84.549 1.00 43.29 310 ALA E CA 1
ATOM 10884 C C . ALA E 1 311 ? 39.747 11.808 84.330 1.00 44.13 310 ALA E C 1
ATOM 10885 O O . ALA E 1 311 ? 38.882 12.284 85.063 1.00 43.94 310 ALA E O 1
ATOM 10887 N N . LYS E 1 312 ? 39.490 11.008 83.302 1.00 45.56 311 LYS E N 1
ATOM 10888 C CA . LYS E 1 312 ? 38.150 10.576 82.935 1.00 47.02 311 LYS E CA 1
ATOM 10889 C C . LYS E 1 312 ? 37.940 9.287 83.729 1.00 47.40 311 LYS E C 1
ATOM 10890 O O . LYS E 1 312 ? 36.818 8.930 84.101 1.00 46.97 311 LYS E O 1
ATOM 10896 N N . TYR E 1 313 ? 39.051 8.599 83.978 1.00 47.25 312 TYR E N 1
ATOM 10897 C CA . TYR E 1 313 ? 39.063 7.351 84.734 1.00 47.16 312 TYR E CA 1
ATOM 10898 C C . TYR E 1 313 ? 40.502 6.875 84.898 1.00 45.85 312 TYR E C 1
ATOM 10899 O O . TYR E 1 313 ? 41.428 7.432 84.303 1.00 45.61 312 TYR E O 1
ATOM 10908 N N . ASP E 1 314 ? 40.685 5.847 85.712 1.00 44.68 313 ASP E N 1
ATOM 10909 C CA . ASP E 1 314 ? 42.006 5.289 85.940 1.00 44.49 313 ASP E CA 1
ATOM 10910 C C . ASP E 1 314 ? 41.899 3.804 85.648 1.00 41.70 313 ASP E C 1
ATOM 10911 O O . ASP E 1 314 ? 40.808 3.236 85.688 1.00 41.49 313 ASP E O 1
ATOM 10916 N N . VAL E 1 315 ? 43.026 3.175 85.344 1.00 37.91 314 VAL E N 1
ATOM 10917 C CA . VAL E 1 315 ? 43.020 1.758 85.032 1.00 35.16 314 VAL E CA 1
ATOM 10918 C C . VAL E 1 315 ? 44.151 1.015 85.717 1.00 32.75 314 VAL E C 1
ATOM 10919 O O . VAL E 1 315 ? 45.252 1.544 85.895 1.00 31.28 314 VAL E O 1
ATOM 10923 N N . ARG E 1 316 ? 43.870 -0.215 86.119 1.00 31.55 315 ARG E N 1
ATOM 10924 C CA . ARG E 1 316 ? 44.906 -1.026 86.716 1.00 32.59 315 ARG E CA 1
ATOM 10925 C C . ARG E 1 316 ? 44.917 -2.326 85.937 1.00 31.76 315 ARG E C 1
ATOM 10926 O O . ARG E 1 316 ? 43.881 -2.974 85.769 1.00 32.45 315 ARG E O 1
ATOM 10934 N N . VAL E 1 317 ? 46.100 -2.684 85.451 1.00 31.05 316 VAL E N 1
ATOM 10935 C CA . VAL E 1 317 ? 46.301 -3.902 84.677 1.00 29.47 316 VAL E CA 1
ATOM 10936 C C . VAL E 1 317 ? 47.092 -4.849 85.562 1.00 28.38 316 VAL E C 1
ATOM 10937 O O . VAL E 1 317 ? 48.227 -4.556 85.939 1.00 27.67 316 VAL E O 1
ATOM 10941 N N . GLN E 1 318 ? 46.501 -5.987 85.892 1.00 28.59 317 GLN E N 1
ATOM 10942 C CA . GLN E 1 318 ? 47.180 -6.935 86.758 1.00 30.17 317 GLN E CA 1
ATOM 10943 C C . GLN E 1 318 ? 47.670 -8.199 86.062 1.00 29.82 317 GLN E C 1
ATOM 10944 O O . GLN E 1 318 ? 47.129 -8.616 85.036 1.00 26.61 317 GLN E O 1
ATOM 10950 N N . LYS E 1 319 ? 48.702 -8.796 86.650 1.00 30.15 318 LYS E N 1
ATOM 10951 C CA . LYS E 1 319 ? 49.288 -10.026 86.143 1.00 29.83 318 LYS E CA 1
ATOM 10952 C C . LYS E 1 319 ? 49.708 -10.916 87.302 1.00 28.75 318 LYS E C 1
ATOM 10953 O O . LYS E 1 319 ? 50.620 -10.584 88.060 1.00 26.55 318 LYS E O 1
ATOM 10959 N N . ILE E 1 320 ? 49.021 -12.047 87.425 1.00 29.86 319 ILE E N 1
ATOM 10960 C CA . ILE E 1 320 ? 49.288 -13.041 88.457 1.00 29.56 319 ILE E CA 1
ATOM 10961 C C . ILE E 1 320 ? 49.692 -14.281 87.678 1.00 30.62 319 ILE E C 1
ATOM 10962 O O . ILE E 1 320 ? 48.874 -14.834 86.950 1.00 29.12 319 ILE E O 1
ATOM 10967 N N . GLY E 1 321 ? 50.938 -14.723 87.832 1.00 31.48 320 GLY E N 1
ATOM 10968 C CA . GLY E 1 321 ? 51.377 -15.885 87.085 1.00 31.75 320 GLY E CA 1
ATOM 10969 C C . GLY E 1 321 ? 51.252 -15.495 85.624 1.00 34.25 320 GLY E C 1
ATOM 10970 O O . GLY E 1 321 ? 51.933 -14.574 85.174 1.00 32.50 320 GLY E O 1
ATOM 10971 N N . GLN E 1 322 ? 50.382 -16.178 84.884 1.00 34.75 321 GLN E N 1
ATOM 10972 C CA . GLN E 1 322 ? 50.180 -15.857 83.477 1.00 35.39 321 GLN E CA 1
ATOM 10973 C C . GLN E 1 322 ? 48.733 -15.472 83.185 1.00 35.03 321 GLN E C 1
ATOM 10974 O O . GLN E 1 322 ? 48.251 -15.661 82.067 1.00 34.44 321 GLN E O 1
ATOM 10980 N N . ASN E 1 323 ? 48.045 -14.939 84.192 1.00 34.05 322 ASN E N 1
ATOM 10981 C CA . ASN E 1 323 ? 46.657 -14.504 84.036 1.00 33.02 322 ASN E CA 1
ATOM 10982 C C . ASN E 1 323 ? 46.583 -12.983 84.056 1.00 31.88 322 ASN E C 1
ATOM 10983 O O . ASN E 1 323 ? 47.190 -12.334 84.905 1.00 32.48 322 ASN E O 1
ATOM 10988 N N . TYR E 1 324 ? 45.830 -12.416 83.122 1.00 32.29 323 TYR E N 1
ATOM 10989 C CA . TYR E 1 324 ? 45.712 -10.967 83.023 1.00 31.25 323 TYR E CA 1
ATOM 10990 C C . TYR E 1 324 ? 44.285 -10.453 83.184 1.00 32.08 323 TYR E C 1
ATOM 10991 O O . TYR E 1 324 ? 43.318 -11.066 82.711 1.00 32.13 323 TYR E O 1
ATOM 11000 N N . LYS E 1 325 ? 44.168 -9.315 83.854 1.00 31.77 324 LYS E N 1
ATOM 11001 C CA . LYS E 1 325 ? 42.882 -8.664 84.056 1.00 33.37 324 LYS E CA 1
ATOM 11002 C C . LYS E 1 325 ? 43.102 -7.156 84.101 1.00 34.12 324 LYS E C 1
ATOM 11003 O O . LYS E 1 325 ? 44.115 -6.673 84.616 1.00 32.42 324 LYS E O 1
ATOM 11009 N N . ALA E 1 326 ? 42.152 -6.414 83.552 1.00 35.72 325 ALA E N 1
ATOM 11010 C CA . ALA E 1 326 ? 42.239 -4.962 83.539 1.00 36.64 325 ALA E CA 1
ATOM 11011 C C . ALA E 1 326 ? 40.955 -4.391 84.124 1.00 37.16 325 ALA E C 1
ATOM 11012 O O . ALA E 1 326 ? 39.860 -4.726 83.675 1.00 35.68 325 ALA E O 1
ATOM 11014 N N . TYR E 1 327 ? 41.092 -3.533 85.129 1.00 37.21 326 TYR E N 1
ATOM 11015 C CA . TYR E 1 327 ? 39.930 -2.930 85.765 1.00 38.39 326 TYR E CA 1
ATOM 11016 C C . TYR E 1 327 ? 39.924 -1.426 85.599 1.00 41.60 326 TYR E C 1
ATOM 11017 O O . TYR E 1 327 ? 40.956 -0.766 85.724 1.00 42.57 326 TYR E O 1
ATOM 11026 N N . MET E 1 328 ? 38.743 -0.895 85.313 1.00 45.09 327 MET E N 1
ATOM 11027 C CA . MET E 1 328 ? 38.559 0.534 85.120 1.00 50.08 327 MET E CA 1
ATOM 11028 C C . MET E 1 328 ? 37.849 1.111 86.341 1.00 51.89 327 MET E C 1
ATOM 11029 O O . MET E 1 328 ? 36.775 0.649 86.719 1.00 52.43 327 MET E O 1
ATOM 11034 N N . ARG E 1 329 ? 38.455 2.116 86.956 1.00 54.62 328 ARG E N 1
ATOM 11035 C CA . ARG E 1 329 ? 37.867 2.750 88.126 1.00 58.47 328 ARG E CA 1
ATOM 11036 C C . ARG E 1 329 ? 37.444 4.159 87.731 1.00 60.36 328 ARG E C 1
ATOM 11037 O O . ARG E 1 329 ? 38.141 4.831 86.972 1.00 61.76 328 ARG E O 1
ATOM 11045 N N . THR E 1 330 ? 36.304 4.611 88.238 1.00 63.14 329 THR E N 1
ATOM 11046 C CA . THR E 1 330 ? 35.816 5.944 87.905 1.00 64.75 329 THR E CA 1
ATOM 11047 C C . THR E 1 330 ? 34.918 6.527 89.008 1.00 66.58 329 THR E C 1
ATOM 11048 O O . THR E 1 330 ? 34.712 5.839 90.032 1.00 68.35 329 THR E O 1
ATOM 11052 N N . TRP E 1 336 ? 39.403 13.743 94.024 1.00 52.22 335 TRP E N 1
ATOM 11053 C CA . TRP E 1 336 ? 40.217 13.455 92.806 1.00 53.30 335 TRP E CA 1
ATOM 11054 C C . TRP E 1 336 ? 40.977 12.146 92.939 1.00 53.08 335 TRP E C 1
ATOM 11055 O O . TRP E 1 336 ? 41.442 11.603 91.934 1.00 54.41 335 TRP E O 1
ATOM 11066 N N . LYS E 1 337 ? 41.130 11.628 94.159 1.00 52.81 336 LYS E N 1
ATOM 11067 C CA . LYS E 1 337 ? 41.803 10.348 94.305 1.00 53.22 336 LYS E CA 1
ATOM 11068 C C . LYS E 1 337 ? 40.809 9.292 94.748 1.00 53.86 336 LYS E C 1
ATOM 11069 O O . LYS E 1 337 ? 40.334 9.272 95.884 1.00 53.01 336 LYS E O 1
ATOM 11075 N N . THR E 1 338 ? 40.524 8.413 93.800 1.00 55.26 337 THR E N 1
ATOM 11076 C CA . THR E 1 338 ? 39.574 7.317 93.921 1.00 56.62 337 THR E CA 1
ATOM 11077 C C . THR E 1 338 ? 40.077 6.150 94.783 1.00 58.23 337 THR E C 1
ATOM 11078 O O . THR E 1 338 ? 39.268 5.274 95.181 1.00 60.17 337 THR E O 1
ATOM 11082 N N . LEU E 1 345 ? 34.045 0.359 89.804 1.00 58.11 344 LEU E N 1
ATOM 11083 C CA . LEU E 1 345 ? 34.902 -0.643 89.102 1.00 58.79 344 LEU E CA 1
ATOM 11084 C C . LEU E 1 345 ? 34.180 -1.358 87.973 1.00 58.91 344 LEU E C 1
ATOM 11085 O O . LEU E 1 345 ? 33.039 -1.801 88.118 1.00 58.96 344 LEU E O 1
ATOM 11090 N N . GLU E 1 346 ? 34.869 -1.474 86.845 1.00 58.61 345 GLU E N 1
ATOM 11091 C CA . GLU E 1 346 ? 34.310 -2.125 85.675 1.00 58.58 345 GLU E CA 1
ATOM 11092 C C . GLU E 1 346 ? 35.414 -2.876 84.938 1.00 57.23 345 GLU E C 1
ATOM 11093 O O . GLU E 1 346 ? 36.315 -2.262 84.369 1.00 56.83 345 GLU E O 1
ATOM 11099 N N . GLN E 1 347 ? 35.349 -4.203 84.957 1.00 55.86 346 GLN E N 1
ATOM 11100 C CA . GLN E 1 347 ? 36.354 -4.996 84.273 1.00 55.11 346 GLN E CA 1
ATOM 11101 C C . GLN E 1 347 ? 36.306 -4.704 82.783 1.00 54.36 346 GLN E C 1
ATOM 11102 O O . GLN E 1 347 ? 35.253 -4.799 82.154 1.00 54.47 346 GLN E O 1
ATOM 11108 N N . ILE E 1 348 ? 37.453 -4.342 82.221 1.00 52.73 347 ILE E N 1
ATOM 11109 C CA . ILE E 1 348 ? 37.538 -4.055 80.798 1.00 50.41 347 ILE E CA 1
ATOM 11110 C C . ILE E 1 348 ? 38.451 -5.066 80.115 1.00 48.49 347 ILE E C 1
ATOM 11111 O O . ILE E 1 348 ? 39.249 -5.747 80.763 1.00 47.73 347 ILE E O 1
ATOM 11116 N N . ALA E 1 349 ? 38.323 -5.162 78.798 1.00 47.47 348 ALA E N 1
ATOM 11117 C CA . ALA E 1 349 ? 39.121 -6.095 78.023 1.00 43.95 348 ALA E CA 1
ATOM 11118 C C . ALA E 1 349 ? 40.599 -5.737 78.039 1.00 41.57 348 ALA E C 1
ATOM 11119 O O . ALA E 1 349 ? 40.973 -4.570 78.157 1.00 40.24 348 ALA E O 1
ATOM 11121 N N . MET E 1 350 ? 41.432 -6.762 77.925 1.00 39.70 349 MET E N 1
ATOM 11122 C CA . MET E 1 350 ? 42.878 -6.591 77.883 1.00 37.96 349 MET E CA 1
ATOM 11123 C C . MET E 1 350 ? 43.271 -6.253 76.448 1.00 36.82 349 MET E C 1
ATOM 11124 O O . MET E 1 350 ? 42.793 -6.872 75.502 1.00 38.54 349 MET E O 1
ATOM 11129 N N . SER E 1 351 ? 44.134 -5.264 76.287 1.00 35.35 350 SER E N 1
ATOM 11130 C CA . SER E 1 351 ? 44.600 -4.887 74.966 1.00 34.45 350 SER E CA 1
ATOM 11131 C C . SER E 1 351 ? 46.086 -5.217 74.977 1.00 32.78 350 SER E C 1
ATOM 11132 O O . SER E 1 351 ? 46.692 -5.294 76.048 1.00 32.53 350 SER E O 1
ATOM 11135 N N . ASP E 1 352 ? 46.675 -5.423 73.802 1.00 32.76 351 ASP E N 1
ATOM 11136 C CA . ASP E 1 352 ? 48.102 -5.734 73.729 1.00 30.44 351 ASP E CA 1
ATOM 11137 C C . ASP E 1 352 ? 48.883 -4.554 74.309 1.00 27.98 351 ASP E C 1
ATOM 11138 O O . ASP E 1 352 ? 50.029 -4.696 74.732 1.00 27.30 351 ASP E O 1
ATOM 11143 N N . ARG E 1 353 ? 48.250 -3.386 74.317 1.00 26.91 352 ARG E N 1
ATOM 11144 C CA . ARG E 1 353 ? 48.862 -2.176 74.859 1.00 26.84 352 ARG E CA 1
ATOM 11145 C C . ARG E 1 353 ? 48.972 -2.361 76.377 1.00 26.41 352 ARG E C 1
ATOM 11146 O O . ARG E 1 353 ? 50.031 -2.147 76.967 1.00 24.31 352 ARG E O 1
ATOM 11154 N N . TYR E 1 354 ? 47.870 -2.767 77.001 1.00 27.13 353 TYR E N 1
ATOM 11155 C CA . TYR E 1 354 ? 47.867 -2.984 78.447 1.00 29.16 353 TYR E CA 1
ATOM 11156 C C . TYR E 1 354 ? 48.800 -4.127 78.810 1.00 29.75 353 TYR E C 1
ATOM 11157 O O . TYR E 1 354 ? 49.567 -4.013 79.766 1.00 28.72 353 TYR E O 1
ATOM 11166 N N . LYS E 1 355 ? 48.736 -5.219 78.041 1.00 27.81 354 LYS E N 1
ATOM 11167 C CA . LYS E 1 355 ? 49.577 -6.386 78.298 1.00 26.82 354 LYS E CA 1
ATOM 11168 C C . LYS E 1 355 ? 51.066 -6.037 78.301 1.00 26.83 354 LYS E C 1
ATOM 11169 O O . LYS E 1 355 ? 51.808 -6.458 79.194 1.00 25.47 354 LYS E O 1
ATOM 11175 N N . LEU E 1 356 ? 51.506 -5.263 77.312 1.00 26.13 355 LEU E N 1
ATOM 11176 C CA . LEU E 1 356 ? 52.913 -4.886 77.239 1.00 26.27 355 LEU E CA 1
ATOM 11177 C C . LEU E 1 356 ? 53.367 -4.157 78.500 1.00 26.51 355 LEU E C 1
ATOM 11178 O O . LEU E 1 356 ? 54.428 -4.451 79.051 1.00 26.88 355 LEU E O 1
ATOM 11183 N N . TRP E 1 357 ? 52.561 -3.198 78.946 1.00 28.02 356 TRP E N 1
ATOM 11184 C CA . TRP E 1 357 ? 52.884 -2.414 80.138 1.00 29.84 356 TRP E CA 1
ATOM 11185 C C . TRP E 1 357 ? 53.211 -3.297 81.334 1.00 29.25 356 TRP E C 1
ATOM 11186 O O . TRP E 1 357 ? 54.273 -3.170 81.945 1.00 29.64 356 TRP E O 1
ATOM 11197 N N . VAL E 1 358 ? 52.291 -4.195 81.665 1.00 28.25 357 VAL E N 1
ATOM 11198 C CA . VAL E 1 358 ? 52.480 -5.067 82.815 1.00 28.84 357 VAL E CA 1
ATOM 11199 C C . VAL E 1 358 ? 53.521 -6.157 82.569 1.00 29.43 357 VAL E C 1
ATOM 11200 O O . VAL E 1 358 ? 54.271 -6.511 83.482 1.00 30.37 357 VAL E O 1
ATOM 11204 N N . ASP E 1 359 ? 53.588 -6.685 81.348 1.00 29.14 358 ASP E N 1
ATOM 11205 C CA . ASP E 1 359 ? 54.592 -7.712 81.062 1.00 28.63 358 ASP E CA 1
ATOM 11206 C C . ASP E 1 359 ? 55.963 -7.093 81.268 1.00 27.48 358 ASP E C 1
ATOM 11207 O O . ASP E 1 359 ? 56.829 -7.683 81.901 1.00 27.38 358 ASP E O 1
ATOM 11212 N N . THR E 1 360 ? 56.155 -5.895 80.728 1.00 27.34 359 THR E N 1
ATOM 11213 C CA . THR E 1 360 ? 57.437 -5.225 80.857 1.00 27.62 359 THR E CA 1
ATOM 11214 C C . THR E 1 360 ? 57.762 -4.989 82.326 1.00 25.41 359 THR E C 1
ATOM 11215 O O . THR E 1 360 ? 58.853 -5.320 82.783 1.00 22.66 359 THR E O 1
ATOM 11219 N N . CYS E 1 361 ? 56.812 -4.431 83.067 1.00 25.01 360 CYS E N 1
ATOM 11220 C CA . CYS E 1 361 ? 57.033 -4.155 84.489 1.00 27.13 360 CYS E CA 1
ATOM 11221 C C . CYS E 1 361 ? 57.241 -5.411 85.333 1.00 25.92 360 CYS E C 1
ATOM 11222 O O . CYS E 1 361 ? 57.996 -5.389 86.305 1.00 29.64 360 CYS E O 1
ATOM 11225 N N . SER E 1 362 ? 56.581 -6.503 84.968 1.00 25.76 361 SER E N 1
ATOM 11226 C CA . SER E 1 362 ? 56.715 -7.752 85.722 1.00 24.50 361 SER E CA 1
ATOM 11227 C C . SER E 1 362 ? 58.127 -8.340 85.696 1.00 24.88 361 SER E C 1
ATOM 11228 O O . SER E 1 362 ? 58.436 -9.235 86.474 1.00 24.74 361 SER E O 1
ATOM 11231 N N . GLU E 1 363 ? 58.982 -7.836 84.813 1.00 24.95 362 GLU E N 1
ATOM 11232 C CA . GLU E 1 363 ? 60.348 -8.348 84.698 1.00 26.57 362 GLU E CA 1
ATOM 11233 C C . GLU E 1 363 ? 61.377 -7.664 85.594 1.00 24.80 362 GLU E C 1
ATOM 11234 O O . GLU E 1 363 ? 62.504 -8.141 85.715 1.00 23.99 362 GLU E O 1
ATOM 11240 N N . ILE E 1 364 ? 61.007 -6.554 86.221 1.00 25.13 363 ILE E N 1
ATOM 11241 C CA . ILE E 1 364 ? 61.965 -5.837 87.063 1.00 25.39 363 ILE E CA 1
ATOM 11242 C C . ILE E 1 364 ? 62.355 -6.610 88.316 1.00 23.98 363 ILE E C 1
ATOM 11243 O O . ILE E 1 364 ? 61.619 -7.479 88.773 1.00 22.89 363 ILE E O 1
ATOM 11248 N N . PHE E 1 365 ? 63.529 -6.279 88.848 1.00 22.94 364 PHE E N 1
ATOM 11249 C CA . PHE E 1 365 ? 64.065 -6.888 90.055 1.00 23.22 364 PHE E CA 1
ATOM 11250 C C . PHE E 1 365 ? 64.089 -8.409 90.013 1.00 23.72 364 PHE E C 1
ATOM 11251 O O . PHE E 1 365 ? 63.916 -9.078 91.035 1.00 25.55 364 PHE E O 1
ATOM 11259 N N . GLY E 1 366 ? 64.308 -8.950 88.819 1.00 22.64 365 GLY E N 1
ATOM 11260 C CA . GLY E 1 366 ? 64.382 -10.392 88.663 1.00 22.40 365 GLY E CA 1
ATOM 11261 C C . GLY E 1 366 ? 63.045 -11.060 88.413 1.00 23.75 365 GLY E C 1
ATOM 11262 O O . GLY E 1 366 ? 62.974 -12.292 88.348 1.00 24.96 365 GLY E O 1
ATOM 11263 N N . GLY E 1 367 ? 61.986 -10.263 88.279 1.00 22.08 366 GLY E N 1
ATOM 11264 C CA . GLY E 1 367 ? 60.669 -10.825 88.017 1.00 22.89 366 GLY E CA 1
ATOM 11265 C C . GLY E 1 367 ? 59.704 -10.737 89.183 1.00 24.28 366 GLY E C 1
ATOM 11266 O O . GLY E 1 367 ? 60.061 -11.025 90.324 1.00 25.49 366 GLY E O 1
ATOM 11267 N N . LEU E 1 368 ? 58.473 -10.340 88.882 1.00 26.13 367 LEU E N 1
ATOM 11268 C CA . LEU E 1 368 ? 57.415 -10.204 89.874 1.00 27.05 367 LEU E CA 1
ATOM 11269 C C . LEU E 1 368 ? 56.311 -11.186 89.503 1.00 29.03 367 LEU E C 1
ATOM 11270 O O . LEU E 1 368 ? 55.678 -11.049 88.454 1.00 31.32 367 LEU E O 1
ATOM 11275 N N . ASP E 1 369 ? 56.082 -12.174 90.364 1.00 28.60 368 ASP E N 1
ATOM 11276 C CA . ASP E 1 369 ? 55.062 -13.181 90.118 1.00 27.35 368 ASP E CA 1
ATOM 11277 C C . ASP E 1 369 ? 53.672 -12.582 90.202 1.00 27.86 368 ASP E C 1
ATOM 11278 O O . ASP E 1 369 ? 52.759 -13.023 89.507 1.00 29.41 368 ASP E O 1
ATOM 11283 N N . ILE E 1 370 ? 53.524 -11.577 91.061 1.00 27.11 369 ILE E N 1
ATOM 11284 C CA . ILE E 1 370 ? 52.254 -10.883 91.262 1.00 25.49 369 ILE E CA 1
ATOM 11285 C C . ILE E 1 370 ? 52.520 -9.391 91.128 1.00 25.11 369 ILE E C 1
ATOM 11286 O O . ILE E 1 370 ? 53.326 -8.834 91.881 1.00 24.07 369 ILE E O 1
ATOM 11291 N N . CYS E 1 371 ? 51.862 -8.739 90.171 1.00 24.81 370 CYS E N 1
ATOM 11292 C CA . CYS E 1 371 ? 52.051 -7.307 90.012 1.00 24.51 370 CYS E CA 1
ATOM 11293 C C . CYS E 1 371 ? 50.928 -6.653 89.228 1.00 24.66 370 CYS E C 1
ATOM 11294 O O . CYS E 1 371 ? 50.044 -7.321 88.688 1.00 25.03 370 CYS E O 1
ATOM 11297 N N . ALA E 1 372 ? 50.964 -5.330 89.187 1.00 24.56 371 ALA E N 1
ATOM 11298 C CA . ALA E 1 372 ? 49.966 -4.571 88.467 1.00 26.56 371 ALA E CA 1
ATOM 11299 C C . ALA E 1 372 ? 50.529 -3.206 88.085 1.00 26.27 371 ALA E C 1
ATOM 11300 O O . ALA E 1 372 ? 51.462 -2.698 88.720 1.00 27.68 371 ALA E O 1
ATOM 11302 N N . VAL E 1 373 ? 49.961 -2.617 87.041 1.00 25.81 372 VAL E N 1
ATOM 11303 C CA . VAL E 1 373 ? 50.391 -1.302 86.591 1.00 26.91 372 VAL E CA 1
ATOM 11304 C C . VAL E 1 373 ? 49.188 -0.376 86.662 1.00 28.05 372 VAL E C 1
ATOM 11305 O O . VAL E 1 373 ? 48.088 -0.737 86.242 1.00 26.43 372 VAL E O 1
ATOM 11309 N N . GLU E 1 374 ? 49.400 0.816 87.204 1.00 30.73 373 GLU E N 1
ATOM 11310 C CA . GLU E 1 374 ? 48.325 1.785 87.340 1.00 31.47 373 GLU E CA 1
ATOM 11311 C C . GLU E 1 374 ? 48.499 2.934 86.367 1.00 30.87 373 GLU E C 1
ATOM 11312 O O . GLU E 1 374 ? 49.571 3.529 86.274 1.00 29.71 373 GLU E O 1
ATOM 11318 N N . ALA E 1 375 ? 47.429 3.241 85.642 1.00 31.34 374 ALA E N 1
ATOM 11319 C CA . ALA E 1 375 ? 47.455 4.322 84.675 1.00 31.40 374 ALA E CA 1
ATOM 11320 C C . ALA E 1 375 ? 46.204 5.185 84.791 1.00 33.85 374 ALA E C 1
ATOM 11321 O O . ALA E 1 375 ? 45.113 4.704 85.124 1.00 33.56 374 ALA E O 1
ATOM 11323 N N . LEU E 1 376 ? 46.380 6.468 84.509 1.00 34.98 375 LEU E N 1
ATOM 11324 C CA . LEU E 1 376 ? 45.290 7.426 84.549 1.00 34.57 375 LEU E CA 1
ATOM 11325 C C . LEU E 1 376 ? 45.020 7.834 83.104 1.00 33.80 375 LEU E C 1
ATOM 11326 O O . LEU E 1 376 ? 45.950 8.129 82.356 1.00 31.38 375 LEU E O 1
ATOM 11331 N N . HIS E 1 377 ? 43.751 7.841 82.711 1.00 35.44 376 HIS E N 1
ATOM 11332 C CA . HIS E 1 377 ? 43.384 8.233 81.356 1.00 35.83 376 HIS E CA 1
ATOM 11333 C C . HIS E 1 377 ? 42.684 9.593 81.385 1.00 34.46 376 HIS E C 1
ATOM 11334 O O . HIS E 1 377 ? 41.510 9.696 81.749 1.00 33.37 376 HIS E O 1
ATOM 11341 N N . GLY E 1 378 ? 43.418 10.629 80.993 1.00 34.77 377 GLY E N 1
ATOM 11342 C CA . GLY E 1 378 ? 42.883 11.980 80.992 1.00 34.21 377 GLY E CA 1
ATOM 11343 C C . GLY E 1 378 ? 41.790 12.283 79.983 1.00 34.18 377 GLY E C 1
ATOM 11344 O O . GLY E 1 378 ? 41.706 11.651 78.929 1.00 32.03 377 GLY E O 1
ATOM 11345 N N . LYS E 1 379 ? 40.953 13.264 80.321 1.00 34.86 378 LYS E N 1
ATOM 11346 C CA . LYS E 1 379 ? 39.851 13.697 79.468 1.00 35.41 378 LYS E CA 1
ATOM 11347 C C . LYS E 1 379 ? 40.323 13.986 78.043 1.00 36.59 378 LYS E C 1
ATOM 11348 O O . LYS E 1 379 ? 39.541 13.901 77.094 1.00 35.01 378 LYS E O 1
ATOM 11354 N N . ASP E 1 380 ? 41.602 14.327 77.901 1.00 37.47 379 ASP E N 1
ATOM 11355 C CA . ASP E 1 380 ? 42.171 14.631 76.592 1.00 39.19 379 ASP E CA 1
ATOM 11356 C C . ASP E 1 380 ? 42.608 13.368 75.851 1.00 39.46 379 ASP E C 1
ATOM 11357 O O . ASP E 1 380 ? 43.328 13.448 74.854 1.00 40.11 379 ASP E O 1
ATOM 11362 N N . GLY E 1 381 ? 42.175 12.210 76.347 1.00 40.08 380 GLY E N 1
ATOM 11363 C CA . GLY E 1 381 ? 42.513 10.941 75.718 1.00 38.81 380 GLY E CA 1
ATOM 11364 C C . GLY E 1 381 ? 43.887 10.337 75.994 1.00 38.74 380 GLY E C 1
ATOM 11365 O O . GLY E 1 381 ? 44.154 9.212 75.569 1.00 37.79 380 GLY E O 1
ATOM 11366 N N . ARG E 1 382 ? 44.764 11.054 76.692 1.00 37.11 381 ARG E N 1
ATOM 11367 C CA . ARG E 1 382 ? 46.095 10.515 76.976 1.00 37.85 381 ARG E CA 1
ATOM 11368 C C . ARG E 1 382 ? 46.184 9.636 78.228 1.00 38.00 381 ARG E C 1
ATOM 11369 O O . ARG E 1 382 ? 45.489 9.867 79.223 1.00 38.59 381 ARG E O 1
ATOM 11377 N N . ASP E 1 383 ? 47.052 8.625 78.160 1.00 37.72 382 ASP E N 1
ATOM 11378 C CA . ASP E 1 383 ? 47.284 7.701 79.274 1.00 34.97 382 ASP E CA 1
ATOM 11379 C C . ASP E 1 383 ? 48.525 8.105 80.057 1.00 33.83 382 ASP E C 1
ATOM 11380 O O . ASP E 1 383 ? 49.499 8.595 79.479 1.00 32.75 382 ASP E O 1
ATOM 11385 N N . HIS E 1 384 ? 48.487 7.897 81.370 1.00 32.26 383 HIS E N 1
ATOM 11386 C CA . HIS E 1 384 ? 49.615 8.236 82.227 1.00 32.02 383 HIS E CA 1
ATOM 11387 C C . HIS E 1 384 ? 49.849 7.140 83.248 1.00 31.57 383 HIS E C 1
ATOM 11388 O O . HIS E 1 384 ? 49.024 6.933 84.140 1.00 31.91 383 HIS E O 1
ATOM 11395 N N . ILE E 1 385 ? 50.973 6.441 83.112 1.00 30.45 384 ILE E N 1
ATOM 11396 C CA . ILE E 1 385 ? 51.341 5.372 84.035 1.00 28.45 384 ILE E CA 1
ATOM 11397 C C . ILE E 1 385 ? 51.939 6.015 85.286 1.00 27.52 384 ILE E C 1
ATOM 11398 O O . ILE E 1 385 ? 52.918 6.759 85.200 1.00 28.59 384 ILE E O 1
ATOM 11403 N N . ILE E 1 386 ? 51.357 5.729 86.447 1.00 27.84 385 ILE E N 1
ATOM 11404 C CA . ILE E 1 386 ? 51.836 6.340 87.685 1.00 29.01 385 ILE E CA 1
ATOM 11405 C C . ILE E 1 386 ? 52.555 5.431 88.671 1.00 31.10 385 ILE E C 1
ATOM 11406 O O . ILE E 1 386 ? 53.288 5.921 89.535 1.00 31.94 385 ILE E O 1
ATOM 11411 N N . GLU E 1 387 ? 52.349 4.119 88.564 1.00 30.98 386 GLU E N 1
ATOM 11412 C CA . GLU E 1 387 ? 53.043 3.187 89.450 1.00 31.70 386 GLU E CA 1
ATOM 11413 C C . GLU E 1 387 ? 52.758 1.726 89.128 1.00 30.95 386 GLU E C 1
ATOM 11414 O O . GLU E 1 387 ? 51.783 1.390 88.450 1.00 30.72 386 GLU E O 1
ATOM 11420 N N . VAL E 1 388 ? 53.642 0.869 89.619 1.00 30.25 387 VAL E N 1
ATOM 11421 C CA . VAL E 1 388 ? 53.523 -0.568 89.458 1.00 30.63 387 VAL E CA 1
ATOM 11422 C C . VAL E 1 388 ? 53.605 -1.129 90.883 1.00 30.42 387 VAL E C 1
ATOM 11423 O O . VAL E 1 388 ? 54.530 -0.802 91.629 1.00 30.20 387 VAL E O 1
ATOM 11427 N N . VAL E 1 389 ? 52.630 -1.952 91.262 1.00 30.13 388 VAL E N 1
ATOM 11428 C CA . VAL E 1 389 ? 52.592 -2.545 92.602 1.00 29.95 388 VAL E CA 1
ATOM 11429 C C . VAL E 1 389 ? 53.004 -4.019 92.588 1.00 30.51 388 VAL E C 1
ATOM 11430 O O . VAL E 1 389 ? 52.817 -4.709 91.581 1.00 30.21 388 VAL E O 1
ATOM 11434 N N . GLY E 1 390 ? 53.557 -4.488 93.711 1.00 30.01 389 GLY E N 1
ATOM 11435 C CA . GLY E 1 390 ? 54.015 -5.865 93.823 1.00 28.95 389 GLY E CA 1
ATOM 11436 C C . GLY E 1 390 ? 53.036 -6.891 94.379 1.00 29.60 389 GLY E C 1
ATOM 11437 O O . GLY E 1 390 ? 51.825 -6.763 94.203 1.00 28.36 389 GLY E O 1
ATOM 11438 N N . SER E 1 391 ? 53.564 -7.910 95.063 1.00 30.81 390 SER E N 1
ATOM 11439 C CA . SER E 1 391 ? 52.733 -8.984 95.613 1.00 32.86 390 SER E CA 1
ATOM 11440 C C . SER E 1 391 ? 51.770 -8.566 96.713 1.00 34.31 390 SER E C 1
ATOM 11441 O O . SER E 1 391 ? 50.988 -9.385 97.193 1.00 34.57 390 SER E O 1
ATOM 11444 N N . SER E 1 392 ? 51.822 -7.301 97.114 1.00 36.26 391 SER E N 1
ATOM 11445 C CA . SER E 1 392 ? 50.912 -6.808 98.139 1.00 39.48 391 SER E CA 1
ATOM 11446 C C . SER E 1 392 ? 49.792 -5.997 97.486 1.00 41.11 391 SER E C 1
ATOM 11447 O O . SER E 1 392 ? 49.071 -5.257 98.159 1.00 42.05 391 SER E O 1
ATOM 11450 N N . MET E 1 393 ? 49.649 -6.142 96.170 1.00 40.38 392 MET E N 1
ATOM 11451 C CA . MET E 1 393 ? 48.613 -5.420 95.449 1.00 40.12 392 MET E CA 1
ATOM 11452 C C . MET E 1 393 ? 47.243 -5.891 95.896 1.00 41.08 392 MET E C 1
ATOM 11453 O O . MET E 1 393 ? 46.971 -7.089 95.957 1.00 41.15 392 MET E O 1
ATOM 11458 N N . PRO E 1 394 ? 46.354 -4.949 96.217 1.00 41.33 393 PRO E N 1
ATOM 11459 C CA . PRO E 1 394 ? 45.019 -5.361 96.650 1.00 41.66 393 PRO E CA 1
ATOM 11460 C C . PRO E 1 394 ? 44.291 -6.108 95.537 1.00 42.22 393 PRO E C 1
ATOM 11461 O O . PRO E 1 394 ? 44.490 -5.820 94.355 1.00 43.17 393 PRO E O 1
ATOM 11465 N N . LEU E 1 395 ? 43.460 -7.075 95.909 1.00 43.46 394 LEU E N 1
ATOM 11466 C CA . LEU E 1 395 ? 42.684 -7.818 94.923 1.00 44.31 394 LEU E CA 1
ATOM 11467 C C . LEU E 1 395 ? 41.377 -7.042 94.804 1.00 46.49 394 LEU E C 1
ATOM 11468 O O . LEU E 1 395 ? 40.724 -6.756 95.812 1.00 47.12 394 LEU E O 1
ATOM 11473 N N . ILE E 1 396 ? 40.997 -6.701 93.576 1.00 46.46 395 ILE E N 1
ATOM 11474 C CA . ILE E 1 396 ? 39.798 -5.907 93.351 1.00 47.17 395 ILE E CA 1
ATOM 11475 C C . ILE E 1 396 ? 38.770 -6.547 92.425 1.00 48.54 395 ILE E C 1
ATOM 11476 O O . ILE E 1 396 ? 38.954 -7.656 91.929 1.00 48.89 395 ILE E O 1
ATOM 11481 N N . GLY E 1 397 ? 37.678 -5.825 92.206 1.00 49.38 396 GLY E N 1
ATOM 11482 C CA . GLY E 1 397 ? 36.633 -6.289 91.314 1.00 50.94 396 GLY E CA 1
ATOM 11483 C C . GLY E 1 397 ? 35.872 -7.556 91.651 1.00 52.01 396 GLY E C 1
ATOM 11484 O O . GLY E 1 397 ? 35.920 -8.067 92.769 1.00 53.08 396 GLY E O 1
ATOM 11485 N N . ASP E 1 398 ? 35.166 -8.053 90.639 1.00 52.87 397 ASP E N 1
ATOM 11486 C CA . ASP E 1 398 ? 34.330 -9.249 90.716 1.00 53.54 397 ASP E CA 1
ATOM 11487 C C . ASP E 1 398 ? 35.032 -10.597 90.857 1.00 53.19 397 ASP E C 1
ATOM 11488 O O . ASP E 1 398 ? 34.401 -11.576 91.258 1.00 54.42 397 ASP E O 1
ATOM 11493 N N . HIS E 1 399 ? 36.319 -10.669 90.535 1.00 52.11 398 HIS E N 1
ATOM 11494 C CA . HIS E 1 399 ? 37.004 -11.955 90.590 1.00 50.49 398 HIS E CA 1
ATOM 11495 C C . HIS E 1 399 ? 38.111 -12.080 91.614 1.00 50.39 398 HIS E C 1
ATOM 11496 O O . HIS E 1 399 ? 39.207 -12.550 91.305 1.00 49.93 398 HIS E O 1
ATOM 11503 N N . GLN E 1 400 ? 37.819 -11.674 92.841 1.00 49.06 399 GLN E N 1
ATOM 11504 C CA . GLN E 1 400 ? 38.810 -11.752 93.895 1.00 48.67 399 GLN E CA 1
ATOM 11505 C C . GLN E 1 400 ? 39.032 -13.206 94.295 1.00 48.26 399 GLN E C 1
ATOM 11506 O O . GLN E 1 400 ? 40.153 -13.607 94.615 1.00 46.51 399 GLN E O 1
ATOM 11512 N N . ASP E 1 401 ? 37.963 -13.996 94.264 1.00 48.22 400 ASP E N 1
ATOM 11513 C CA . ASP E 1 401 ? 38.058 -15.407 94.609 1.00 48.98 400 ASP E CA 1
ATOM 11514 C C . ASP E 1 401 ? 38.957 -16.094 93.584 1.00 48.96 400 ASP E C 1
ATOM 11515 O O . ASP E 1 401 ? 39.881 -16.830 93.945 1.00 48.59 400 ASP E O 1
ATOM 11520 N N . GLU E 1 402 ? 38.683 -15.847 92.304 1.00 47.92 401 GLU E N 1
ATOM 11521 C CA . GLU E 1 402 ? 39.475 -16.435 91.229 1.00 46.58 401 GLU E CA 1
ATOM 11522 C C . GLU E 1 402 ? 40.953 -16.076 91.371 1.00 44.06 401 GLU E C 1
ATOM 11523 O O . GLU E 1 402 ? 41.827 -16.927 91.198 1.00 42.10 401 GLU E O 1
ATOM 11529 N N . ASP E 1 403 ? 41.228 -14.814 91.688 1.00 42.54 402 ASP E N 1
ATOM 11530 C CA . ASP E 1 403 ? 42.605 -14.363 91.839 1.00 42.11 402 ASP E CA 1
ATOM 11531 C C . ASP E 1 403 ? 43.314 -15.035 93.005 1.00 42.94 402 ASP E C 1
ATOM 11532 O O . ASP E 1 403 ? 44.521 -15.278 92.944 1.00 43.14 402 ASP E O 1
ATOM 11537 N N . LYS E 1 404 ? 42.572 -15.335 94.068 1.00 42.80 403 LYS E N 1
ATOM 11538 C CA . LYS E 1 404 ? 43.161 -15.995 95.223 1.00 42.22 403 LYS E CA 1
ATOM 11539 C C . LYS E 1 404 ? 43.595 -17.393 94.804 1.00 41.96 403 LYS E C 1
ATOM 11540 O O . LYS E 1 404 ? 44.707 -17.822 95.106 1.00 42.76 403 LYS E O 1
ATOM 11546 N N . GLN E 1 405 ? 42.714 -18.098 94.099 1.00 41.59 404 GLN E N 1
ATOM 11547 C CA . GLN E 1 405 ? 43.014 -19.446 93.627 1.00 41.64 404 GLN E CA 1
ATOM 11548 C C . GLN E 1 405 ? 44.207 -19.438 92.684 1.00 40.47 404 GLN E C 1
ATOM 11549 O O . GLN E 1 405 ? 45.002 -20.371 92.676 1.00 40.70 404 GLN E O 1
ATOM 11555 N N . LEU E 1 406 ? 44.326 -18.380 91.886 1.00 39.90 405 LEU E N 1
ATOM 11556 C CA . LEU E 1 406 ? 45.442 -18.250 90.953 1.00 37.77 405 LEU E CA 1
ATOM 11557 C C . LEU E 1 406 ? 46.738 -18.115 91.743 1.00 36.69 405 LEU E C 1
ATOM 11558 O O . LEU E 1 406 ? 47.773 -18.669 91.368 1.00 35.53 405 LEU E O 1
ATOM 11563 N N . ILE E 1 407 ? 46.678 -17.378 92.845 1.00 34.69 406 ILE E N 1
ATOM 11564 C CA . ILE E 1 407 ? 47.853 -17.197 93.675 1.00 34.44 406 ILE E CA 1
ATOM 11565 C C . ILE E 1 407 ? 48.214 -18.549 94.274 1.00 34.71 406 ILE E C 1
ATOM 11566 O O . ILE E 1 407 ? 49.386 -18.913 94.356 1.00 33.60 406 ILE E O 1
ATOM 11571 N N . VAL E 1 408 ? 47.194 -19.294 94.686 1.00 35.43 407 VAL E N 1
ATOM 11572 C CA . VAL E 1 408 ? 47.395 -20.617 95.261 1.00 36.02 407 VAL E CA 1
ATOM 11573 C C . VAL E 1 408 ? 48.153 -21.476 94.261 1.00 35.99 407 VAL E C 1
ATOM 11574 O O . VAL E 1 408 ? 49.217 -22.011 94.576 1.00 35.98 407 VAL E O 1
ATOM 11578 N N . GLU E 1 409 ? 47.601 -21.602 93.058 1.00 35.05 408 GLU E N 1
ATOM 11579 C CA . GLU E 1 409 ? 48.229 -22.393 92.005 1.00 35.95 408 GLU E CA 1
ATOM 11580 C C . GLU E 1 409 ? 49.651 -21.902 91.784 1.00 34.97 408 GLU E C 1
ATOM 11581 O O . GLU E 1 409 ? 50.585 -22.696 91.678 1.00 35.60 408 GLU E O 1
ATOM 11587 N N . LEU E 1 410 ? 49.808 -20.585 91.719 1.00 34.00 409 LEU E N 1
ATOM 11588 C CA . LEU E 1 410 ? 51.117 -19.984 91.521 1.00 34.24 409 LEU E CA 1
ATOM 11589 C C . LEU E 1 410 ? 52.085 -20.382 92.626 1.00 33.63 409 LEU E C 1
ATOM 11590 O O . LEU E 1 410 ? 53.216 -20.789 92.356 1.00 33.88 409 LEU E O 1
ATOM 11595 N N . VAL E 1 411 ? 51.644 -20.262 93.875 1.00 33.06 410 VAL E N 1
ATOM 11596 C CA . VAL E 1 411 ? 52.491 -20.607 95.008 1.00 33.26 410 VAL E CA 1
ATOM 11597 C C . VAL E 1 411 ? 52.809 -22.101 95.025 1.00 32.80 410 VAL E C 1
ATOM 11598 O O . VAL E 1 411 ? 53.959 -22.495 95.231 1.00 30.84 410 VAL E O 1
ATOM 11602 N N . VAL E 1 412 ? 51.792 -22.929 94.810 1.00 33.07 411 VAL E N 1
ATOM 11603 C CA . VAL E 1 412 ? 52.009 -24.369 94.799 1.00 35.44 411 VAL E CA 1
ATOM 11604 C C . VAL E 1 412 ? 53.080 -24.676 93.761 1.00 37.46 411 VAL E C 1
ATOM 11605 O O . VAL E 1 412 ? 53.978 -25.478 93.997 1.00 38.61 411 VAL E O 1
ATOM 11609 N N . ASN E 1 413 ? 52.979 -24.027 92.608 1.00 39.70 412 ASN E N 1
ATOM 11610 C CA . ASN E 1 413 ? 53.953 -24.230 91.551 1.00 41.66 412 ASN E CA 1
ATOM 11611 C C . ASN E 1 413 ? 55.348 -23.786 91.984 1.00 40.37 412 ASN E C 1
ATOM 11612 O O . ASN E 1 413 ? 56.323 -24.493 91.740 1.00 40.26 412 ASN E O 1
ATOM 11617 N N . LYS E 1 414 ? 55.446 -22.623 92.626 1.00 39.90 413 LYS E N 1
ATOM 11618 C CA . LYS E 1 414 ? 56.745 -22.127 93.079 1.00 39.14 413 LYS E CA 1
ATOM 11619 C C . LYS E 1 414 ? 57.325 -23.014 94.168 1.00 38.18 413 LYS E C 1
ATOM 11620 O O . LYS E 1 414 ? 58.537 -23.213 94.230 1.00 36.98 413 LYS E O 1
ATOM 11626 N N . MET E 1 415 ? 56.464 -23.547 95.030 1.00 38.65 414 MET E N 1
ATOM 11627 C CA . MET E 1 415 ? 56.936 -24.419 96.099 1.00 39.29 414 MET E CA 1
ATOM 11628 C C . MET E 1 415 ? 57.466 -25.728 95.523 1.00 39.29 414 MET E C 1
ATOM 11629 O O . MET E 1 415 ? 58.554 -26.169 95.875 1.00 38.12 414 MET E O 1
ATOM 11634 N N . THR E 1 416 ? 56.695 -26.340 94.631 1.00 40.37 415 THR E N 1
ATOM 11635 C CA . THR E 1 416 ? 57.099 -27.598 94.009 1.00 43.00 415 THR E CA 1
ATOM 11636 C C . THR E 1 416 ? 58.539 -27.532 93.523 1.00 45.07 415 THR E C 1
ATOM 11637 O O . THR E 1 416 ? 59.293 -28.493 93.650 1.00 46.47 415 THR E O 1
ATOM 11641 N N . GLN E 1 417 ? 58.911 -26.385 92.967 1.00 46.21 416 GLN E N 1
ATOM 11642 C CA . GLN E 1 417 ? 60.252 -26.177 92.441 1.00 47.87 416 GLN E CA 1
ATOM 11643 C C . GLN E 1 417 ? 61.288 -25.856 93.502 1.00 47.60 416 GLN E C 1
ATOM 11644 O O . GLN E 1 417 ? 62.446 -26.281 93.313 1.00 47.75 416 GLN E O 1
ATOM 11650 N N . ALA F 1 114 ? 83.250 16.522 75.683 1.00 59.93 113 ALA F N 1
ATOM 11651 C CA . ALA F 1 114 ? 83.745 15.829 76.907 1.00 60.21 113 ALA F CA 1
ATOM 11652 C C . ALA F 1 114 ? 82.611 15.111 77.632 1.00 60.33 113 ALA F C 1
ATOM 11653 O O . ALA F 1 114 ? 81.431 15.406 77.426 1.00 60.42 113 ALA F O 1
ATOM 11655 N N . ARG F 1 115 ? 82.984 14.160 78.480 1.00 59.85 114 ARG F N 1
ATOM 11656 C CA . ARG F 1 115 ? 82.022 13.398 79.264 1.00 58.46 114 ARG F CA 1
ATOM 11657 C C . ARG F 1 115 ? 82.262 13.755 80.724 1.00 56.27 114 ARG F C 1
ATOM 11658 O O . ARG F 1 115 ? 83.411 13.827 81.161 1.00 57.01 114 ARG F O 1
ATOM 11666 N N . VAL F 1 116 ? 81.189 13.981 81.477 1.00 53.17 115 VAL F N 1
ATOM 11667 C CA . VAL F 1 116 ? 81.330 14.354 82.882 1.00 51.23 115 VAL F CA 1
ATOM 11668 C C . VAL F 1 116 ? 81.307 13.158 83.829 1.00 49.87 115 VAL F C 1
ATOM 11669 O O . VAL F 1 116 ? 80.357 12.371 83.840 1.00 49.03 115 VAL F O 1
ATOM 11673 N N . LEU F 1 117 ? 82.365 13.038 84.623 1.00 47.59 116 LEU F N 1
ATOM 11674 C CA . LEU F 1 117 ? 82.489 11.957 85.586 1.00 45.76 116 LEU F CA 1
ATOM 11675 C C . LEU F 1 117 ? 82.381 12.481 87.008 1.00 45.17 116 LEU F C 1
ATOM 11676 O O . LEU F 1 117 ? 83.254 13.210 87.476 1.00 45.47 116 LEU F O 1
ATOM 11681 N N . LEU F 1 118 ? 81.308 12.110 87.695 1.00 43.84 117 LEU F N 1
ATOM 11682 C CA . LEU F 1 118 ? 81.123 12.528 89.075 1.00 43.04 117 LEU F CA 1
ATOM 11683 C C . LEU F 1 118 ? 81.684 11.454 89.999 1.00 42.28 117 LEU F C 1
ATOM 11684 O O . LEU F 1 118 ? 81.195 10.323 90.019 1.00 42.97 117 LEU F O 1
ATOM 11689 N N . VAL F 1 119 ? 82.712 11.807 90.760 1.00 41.32 118 VAL F N 1
ATOM 11690 C CA . VAL F 1 119 ? 83.328 10.867 91.684 1.00 40.84 118 VAL F CA 1
ATOM 11691 C C . VAL F 1 119 ? 83.006 11.276 93.108 1.00 40.96 118 VAL F C 1
ATOM 11692 O O . VAL F 1 119 ? 83.532 12.265 93.613 1.00 41.39 118 VAL F O 1
ATOM 11696 N N . ILE F 1 120 ? 82.134 10.507 93.747 1.00 40.90 119 ILE F N 1
ATOM 11697 C CA . ILE F 1 120 ? 81.730 10.778 95.117 1.00 40.91 119 ILE F CA 1
ATOM 11698 C C . ILE F 1 120 ? 82.765 10.180 96.062 1.00 41.74 119 ILE F C 1
ATOM 11699 O O . ILE F 1 120 ? 82.792 8.971 96.283 1.00 42.16 119 ILE F O 1
ATOM 11704 N N . ASP F 1 121 ? 83.618 11.037 96.615 1.00 43.56 120 ASP F N 1
ATOM 11705 C CA . ASP F 1 121 ? 84.673 10.597 97.520 1.00 46.58 120 ASP F CA 1
ATOM 11706 C C . ASP F 1 121 ? 85.298 11.784 98.261 1.00 49.24 120 ASP F C 1
ATOM 11707 O O . ASP F 1 121 ? 85.237 12.919 97.788 1.00 49.84 120 ASP F O 1
ATOM 11712 N N . GLU F 1 122 ? 85.892 11.517 99.423 1.00 51.47 121 GLU F N 1
ATOM 11713 C CA . GLU F 1 122 ? 86.532 12.559 100.219 1.00 54.22 121 GLU F CA 1
ATOM 11714 C C . GLU F 1 122 ? 87.686 13.182 99.435 1.00 56.62 121 GLU F C 1
ATOM 11715 O O . GLU F 1 122 ? 88.227 12.564 98.521 1.00 56.93 121 GLU F O 1
ATOM 11721 N N . PRO F 1 123 ? 88.076 14.419 99.785 1.00 58.97 122 PRO F N 1
ATOM 11722 C CA . PRO F 1 123 ? 89.166 15.125 99.105 1.00 60.73 122 PRO F CA 1
ATOM 11723 C C . PRO F 1 123 ? 90.578 14.564 99.292 1.00 63.13 122 PRO F C 1
ATOM 11724 O O . PRO F 1 123 ? 91.477 14.896 98.523 1.00 63.36 122 PRO F O 1
ATOM 11728 N N . HIS F 1 124 ? 90.775 13.721 100.304 1.00 65.86 123 HIS F N 1
ATOM 11729 C CA . HIS F 1 124 ? 92.089 13.130 100.563 1.00 67.64 123 HIS F CA 1
ATOM 11730 C C . HIS F 1 124 ? 92.763 12.581 99.301 1.00 67.63 123 HIS F C 1
ATOM 11731 O O . HIS F 1 124 ? 93.986 12.422 99.258 1.00 67.59 123 HIS F O 1
ATOM 11738 N N . THR F 1 125 ? 91.965 12.292 98.279 1.00 67.42 124 THR F N 1
ATOM 11739 C CA . THR F 1 125 ? 92.485 11.769 97.021 1.00 66.76 124 THR F CA 1
ATOM 11740 C C . THR F 1 125 ? 91.976 12.578 95.834 1.00 66.64 124 THR F C 1
ATOM 11741 O O . THR F 1 125 ? 90.774 12.619 95.561 1.00 66.55 124 THR F O 1
ATOM 11745 N N . ASP F 1 126 ? 92.903 13.222 95.133 1.00 65.88 125 ASP F N 1
ATOM 11746 C CA . ASP F 1 126 ? 92.565 14.031 93.971 1.00 65.61 125 ASP F CA 1
ATOM 11747 C C . ASP F 1 126 ? 92.433 13.147 92.739 1.00 64.56 125 ASP F C 1
ATOM 11748 O O . ASP F 1 126 ? 93.414 12.873 92.052 1.00 64.83 125 ASP F O 1
ATOM 11753 N N . TRP F 1 127 ? 91.211 12.705 92.461 1.00 63.22 126 TRP F N 1
ATOM 11754 C CA . TRP F 1 127 ? 90.958 11.836 91.319 1.00 62.98 126 TRP F CA 1
ATOM 11755 C C . TRP F 1 127 ? 91.212 12.473 89.957 1.00 62.78 126 TRP F C 1
ATOM 11756 O O . TRP F 1 127 ? 91.653 11.793 89.027 1.00 62.28 126 TRP F O 1
ATOM 11767 N N . ALA F 1 128 ? 90.940 13.767 89.836 1.00 62.86 127 ALA F N 1
ATOM 11768 C CA . ALA F 1 128 ? 91.158 14.465 88.572 1.00 63.09 127 ALA F CA 1
ATOM 11769 C C . ALA F 1 128 ? 92.574 14.169 88.078 1.00 63.04 127 ALA F C 1
ATOM 11770 O O . ALA F 1 128 ? 92.807 13.985 86.879 1.00 61.91 127 ALA F O 1
ATOM 11772 N N . LYS F 1 129 ? 93.510 14.122 89.020 1.00 62.83 128 LYS F N 1
ATOM 11773 C CA . LYS F 1 129 ? 94.907 13.839 88.721 1.00 63.62 128 LYS F CA 1
ATOM 11774 C C . LYS F 1 129 ? 95.073 12.520 87.962 1.00 63.49 128 LYS F C 1
ATOM 11775 O O . LYS F 1 129 ? 95.643 12.490 86.870 1.00 64.35 128 LYS F O 1
ATOM 11781 N N . TYR F 1 130 ? 94.570 11.435 88.546 1.00 62.20 129 TYR F N 1
ATOM 11782 C CA . TYR F 1 130 ? 94.676 10.106 87.949 1.00 60.23 129 TYR F CA 1
ATOM 11783 C C . TYR F 1 130 ? 93.971 9.963 86.611 1.00 60.44 129 TYR F C 1
ATOM 11784 O O . TYR F 1 130 ? 94.449 9.252 85.729 1.00 61.12 129 TYR F O 1
ATOM 11793 N N . PHE F 1 131 ? 92.836 10.633 86.454 1.00 60.10 130 PHE F N 1
ATOM 11794 C CA . PHE F 1 131 ? 92.097 10.556 85.201 1.00 60.38 130 PHE F CA 1
ATOM 11795 C C . PHE F 1 131 ? 92.696 11.477 84.143 1.00 61.20 130 PHE F C 1
ATOM 11796 O O . PHE F 1 131 ? 92.340 11.401 82.966 1.00 61.36 130 PHE F O 1
ATOM 11804 N N . LYS F 1 132 ? 93.613 12.340 84.570 1.00 61.95 131 LYS F N 1
ATOM 11805 C CA . LYS F 1 132 ? 94.260 13.286 83.669 1.00 63.35 131 LYS F CA 1
ATOM 11806 C C . LYS F 1 132 ? 94.711 12.666 82.349 1.00 64.00 131 LYS F C 1
ATOM 11807 O O . LYS F 1 132 ? 95.310 11.593 82.322 1.00 64.29 131 LYS F O 1
ATOM 11813 N N . GLY F 1 133 ? 94.411 13.356 81.255 1.00 64.96 132 GLY F N 1
ATOM 11814 C CA . GLY F 1 133 ? 94.807 12.879 79.943 1.00 66.20 132 GLY F CA 1
ATOM 11815 C C . GLY F 1 133 ? 94.017 11.710 79.389 1.00 67.12 132 GLY F C 1
ATOM 11816 O O . GLY F 1 133 ? 94.072 11.444 78.189 1.00 67.48 132 GLY F O 1
ATOM 11817 N N . LYS F 1 134 ? 93.285 11.005 80.244 1.00 67.80 133 LYS F N 1
ATOM 11818 C CA . LYS F 1 134 ? 92.506 9.862 79.787 1.00 68.55 133 LYS F CA 1
ATOM 11819 C C . LYS F 1 134 ? 91.365 10.308 78.888 1.00 69.10 133 LYS F C 1
ATOM 11820 O O . LYS F 1 134 ? 90.556 11.153 79.269 1.00 69.45 133 LYS F O 1
ATOM 11826 N N . LYS F 1 135 ? 91.311 9.732 77.691 1.00 70.02 134 LYS F N 1
ATOM 11827 C CA . LYS F 1 135 ? 90.289 10.074 76.711 1.00 70.93 134 LYS F CA 1
ATOM 11828 C C . LYS F 1 135 ? 89.509 8.839 76.275 1.00 71.74 134 LYS F C 1
ATOM 11829 O O . LYS F 1 135 ? 90.072 7.758 76.127 1.00 71.98 134 LYS F O 1
ATOM 11835 N N . ILE F 1 136 ? 88.208 9.012 76.073 1.00 73.56 135 ILE F N 1
ATOM 11836 C CA . ILE F 1 136 ? 87.331 7.921 75.662 1.00 75.60 135 ILE F CA 1
ATOM 11837 C C . ILE F 1 136 ? 87.373 7.722 74.151 1.00 77.27 135 ILE F C 1
ATOM 11838 O O . ILE F 1 136 ? 87.134 8.657 73.385 1.00 77.99 135 ILE F O 1
ATOM 11843 N N . HIS F 1 137 ? 87.677 6.497 73.735 1.00 78.69 136 HIS F N 1
ATOM 11844 C CA . HIS F 1 137 ? 87.775 6.153 72.321 1.00 80.13 136 HIS F CA 1
ATOM 11845 C C . HIS F 1 137 ? 89.012 6.780 71.688 1.00 79.75 136 HIS F C 1
ATOM 11846 O O . HIS F 1 137 ? 89.322 6.523 70.524 1.00 80.36 136 HIS F O 1
ATOM 11853 N N . GLY F 1 138 ? 89.721 7.596 72.461 1.00 79.38 137 GLY F N 1
ATOM 11854 C CA . GLY F 1 138 ? 90.927 8.230 71.959 1.00 78.51 137 GLY F CA 1
ATOM 11855 C C . GLY F 1 138 ? 90.873 9.743 71.851 1.00 77.83 137 GLY F C 1
ATOM 11856 O O . GLY F 1 138 ? 91.901 10.412 71.964 1.00 77.89 137 GLY F O 1
ATOM 11857 N N . GLU F 1 139 ? 89.681 10.289 71.632 1.00 77.27 138 GLU F N 1
ATOM 11858 C CA . GLU F 1 139 ? 89.522 11.734 71.495 1.00 76.77 138 GLU F CA 1
ATOM 11859 C C . GLU F 1 139 ? 88.663 12.386 72.576 1.00 75.62 138 GLU F C 1
ATOM 11860 O O . GLU F 1 139 ? 89.068 13.387 73.166 1.00 76.10 138 GLU F O 1
ATOM 11866 N N . ILE F 1 140 ? 87.483 11.825 72.832 1.00 73.85 139 ILE F N 1
ATOM 11867 C CA . ILE F 1 140 ? 86.568 12.368 73.837 1.00 71.32 139 ILE F CA 1
ATOM 11868 C C . ILE F 1 140 ? 87.200 12.496 75.223 1.00 69.78 139 ILE F C 1
ATOM 11869 O O . ILE F 1 140 ? 87.495 11.497 75.876 1.00 70.04 139 ILE F O 1
ATOM 11874 N N . ASP F 1 141 ? 87.401 13.730 75.670 1.00 67.89 140 ASP F N 1
ATOM 11875 C CA . ASP F 1 141 ? 87.992 13.980 76.981 1.00 66.29 140 ASP F CA 1
ATOM 11876 C C . ASP F 1 141 ? 87.036 13.641 78.124 1.00 63.76 140 ASP F C 1
ATOM 11877 O O . ASP F 1 141 ? 85.836 13.456 77.921 1.00 62.54 140 ASP F O 1
ATOM 11882 N N . ILE F 1 142 ? 87.589 13.568 79.330 1.00 60.72 141 ILE F N 1
ATOM 11883 C CA . ILE F 1 142 ? 86.817 13.262 80.527 1.00 58.02 141 ILE F CA 1
ATOM 11884 C C . ILE F 1 142 ? 87.046 14.327 81.595 1.00 56.69 141 ILE F C 1
ATOM 11885 O O . ILE F 1 142 ? 88.167 14.504 82.076 1.00 55.87 141 ILE F O 1
ATOM 11890 N N . LYS F 1 143 ? 85.980 15.034 81.960 1.00 55.16 142 LYS F N 1
ATOM 11891 C CA . LYS F 1 143 ? 86.058 16.068 82.988 1.00 54.12 142 LYS F CA 1
ATOM 11892 C C . LYS F 1 143 ? 85.690 15.426 84.323 1.00 53.45 142 LYS F C 1
ATOM 11893 O O . LYS F 1 143 ? 84.621 14.836 84.462 1.00 52.84 142 LYS F O 1
ATOM 11899 N N . VAL F 1 144 ? 86.580 15.543 85.301 1.00 52.77 143 VAL F N 1
ATOM 11900 C CA . VAL F 1 144 ? 86.349 14.949 86.609 1.00 52.40 143 VAL F CA 1
ATOM 11901 C C . VAL F 1 144 ? 85.817 15.929 87.652 1.00 52.73 143 VAL F C 1
ATOM 11902 O O . VAL F 1 144 ? 86.454 16.932 87.977 1.00 53.07 143 VAL F O 1
ATOM 11906 N N . GLU F 1 145 ? 84.635 15.619 88.170 1.00 52.85 144 GLU F N 1
ATOM 11907 C CA . GLU F 1 145 ? 83.981 16.429 89.189 1.00 52.43 144 GLU F CA 1
ATOM 11908 C C . GLU F 1 145 ? 84.027 15.599 90.468 1.00 51.18 144 GLU F C 1
ATOM 11909 O O . GLU F 1 145 ? 83.791 14.391 90.430 1.00 51.74 144 GLU F O 1
ATOM 11915 N N . GLN F 1 146 ? 84.323 16.229 91.597 1.00 48.83 145 GLN F N 1
ATOM 11916 C CA . GLN F 1 146 ? 84.408 15.480 92.844 1.00 47.67 145 GLN F CA 1
ATOM 11917 C C . GLN F 1 146 ? 83.795 16.205 94.029 1.00 47.08 145 GLN F C 1
ATOM 11918 O O . GLN F 1 146 ? 83.939 17.419 94.167 1.00 48.79 145 GLN F O 1
ATOM 11924 N N . ALA F 1 147 ? 83.114 15.447 94.882 1.00 45.45 146 ALA F N 1
ATOM 11925 C CA . ALA F 1 147 ? 82.474 15.992 96.077 1.00 44.89 146 ALA F CA 1
ATOM 11926 C C . ALA F 1 147 ? 82.049 14.848 96.991 1.00 43.70 146 ALA F C 1
ATOM 11927 O O . ALA F 1 147 ? 81.959 13.703 96.556 1.00 42.89 146 ALA F O 1
ATOM 11929 N N . GLU F 1 148 ? 81.794 15.157 98.257 1.00 43.04 147 GLU F N 1
ATOM 11930 C CA . GLU F 1 148 ? 81.358 14.138 99.202 1.00 43.11 147 GLU F CA 1
ATOM 11931 C C . GLU F 1 148 ? 79.836 14.132 99.221 1.00 41.56 147 GLU F C 1
ATOM 11932 O O . GLU F 1 148 ? 79.198 15.093 98.789 1.00 41.39 147 GLU F O 1
ATOM 11938 N N . PHE F 1 149 ? 79.257 13.045 99.713 1.00 40.05 148 PHE F N 1
ATOM 11939 C CA . PHE F 1 149 ? 77.811 12.923 99.773 1.00 39.14 148 PHE F CA 1
ATOM 11940 C C . PHE F 1 149 ? 77.178 14.102 100.490 1.00 39.37 148 PHE F C 1
ATOM 11941 O O . PHE F 1 149 ? 76.139 14.604 100.076 1.00 39.83 148 PHE F O 1
ATOM 11949 N N . SER F 1 150 ? 77.822 14.535 101.567 1.00 39.66 149 SER F N 1
ATOM 11950 C CA . SER F 1 150 ? 77.343 15.645 102.381 1.00 40.12 149 SER F CA 1
ATOM 11951 C C . SER F 1 150 ? 77.172 16.967 101.632 1.00 39.97 149 SER F C 1
ATOM 11952 O O . SER F 1 150 ? 76.331 17.783 102.004 1.00 40.98 149 SER F O 1
ATOM 11955 N N . ASP F 1 151 ? 77.963 17.178 100.586 1.00 39.27 150 ASP F N 1
ATOM 11956 C CA . ASP F 1 151 ? 77.891 18.418 99.819 1.00 38.63 150 ASP F CA 1
ATOM 11957 C C . ASP F 1 151 ? 77.214 18.253 98.459 1.00 38.06 150 ASP F C 1
ATOM 11958 O O . ASP F 1 151 ? 77.482 19.018 97.533 1.00 37.73 150 ASP F O 1
ATOM 11963 N N . LEU F 1 152 ? 76.334 17.260 98.344 1.00 35.17 151 LEU F N 1
ATOM 11964 C CA . LEU F 1 152 ? 75.636 17.007 97.093 1.00 32.61 151 LEU F CA 1
ATOM 11965 C C . LEU F 1 152 ? 74.126 16.928 97.245 1.00 31.82 151 LEU F C 1
ATOM 11966 O O . LEU F 1 152 ? 73.602 16.614 98.310 1.00 32.90 151 LEU F O 1
ATOM 11971 N N . ASN F 1 153 ? 73.437 17.218 96.151 1.00 31.30 152 ASN F N 1
ATOM 11972 C CA . ASN F 1 153 ? 71.989 17.129 96.094 1.00 30.07 152 ASN F CA 1
ATOM 11973 C C . ASN F 1 153 ? 71.668 17.081 94.612 1.00 27.93 152 ASN F C 1
ATOM 11974 O O . ASN F 1 153 ? 72.556 17.265 93.787 1.00 28.83 152 ASN F O 1
ATOM 11979 N N . LEU F 1 154 ? 70.416 16.827 94.264 1.00 26.50 153 LEU F N 1
ATOM 11980 C CA . LEU F 1 154 ? 70.050 16.761 92.857 1.00 26.61 153 LEU F CA 1
ATOM 11981 C C . LEU F 1 154 ? 68.547 16.804 92.690 1.00 25.78 153 LEU F C 1
ATOM 11982 O O . LEU F 1 154 ? 67.812 16.814 93.662 1.00 26.93 153 LEU F O 1
ATOM 11987 N N . VAL F 1 155 ? 68.111 16.831 91.438 1.00 26.50 154 VAL F N 1
ATOM 11988 C CA . VAL F 1 155 ? 66.700 16.808 91.089 1.00 27.68 154 VAL F CA 1
ATOM 11989 C C . VAL F 1 155 ? 66.670 16.001 89.794 1.00 28.55 154 VAL F C 1
ATOM 11990 O O . VAL F 1 155 ? 67.487 16.221 88.907 1.00 30.13 154 VAL F O 1
ATOM 11994 N N . ALA F 1 156 ? 65.743 15.057 89.688 1.00 28.30 155 ALA F N 1
ATOM 11995 C CA . ALA F 1 156 ? 65.678 14.219 88.500 1.00 29.37 155 ALA F CA 1
ATOM 11996 C C . ALA F 1 156 ? 64.273 14.180 87.953 1.00 29.27 155 ALA F C 1
ATOM 11997 O O . ALA F 1 156 ? 63.307 14.161 88.707 1.00 28.56 155 ALA F O 1
ATOM 11999 N N . HIS F 1 157 ? 64.170 14.170 86.631 1.00 31.95 156 HIS F N 1
ATOM 12000 C CA . HIS F 1 157 ? 62.878 14.148 85.965 1.00 34.20 156 HIS F CA 1
ATOM 12001 C C . HIS F 1 157 ? 62.721 12.857 85.188 1.00 34.64 156 HIS F C 1
ATOM 12002 O O . HIS F 1 157 ? 63.685 12.336 84.633 1.00 35.73 156 HIS F O 1
ATOM 12009 N N . ALA F 1 158 ? 61.497 12.346 85.148 1.00 34.09 157 ALA F N 1
ATOM 12010 C CA . ALA F 1 158 ? 61.212 11.108 84.444 1.00 34.24 157 ALA F CA 1
ATOM 12011 C C . ALA F 1 158 ? 61.413 11.250 82.936 1.00 35.57 157 ALA F C 1
ATOM 12012 O O . ALA F 1 158 ? 61.595 10.257 82.238 1.00 36.47 157 ALA F O 1
ATOM 12014 N N . ASN F 1 159 ? 61.376 12.480 82.434 1.00 37.28 158 ASN F N 1
ATOM 12015 C CA . ASN F 1 159 ? 61.549 12.712 81.004 1.00 38.36 158 ASN F CA 1
ATOM 12016 C C . ASN F 1 159 ? 63.005 12.607 80.591 1.00 38.96 158 ASN F C 1
ATOM 12017 O O . ASN F 1 159 ? 63.304 12.540 79.400 1.00 41.72 158 ASN F O 1
ATOM 12022 N N . GLY F 1 160 ? 63.909 12.592 81.568 1.00 39.02 159 GLY F N 1
ATOM 12023 C CA . GLY F 1 160 ? 65.327 12.484 81.257 1.00 37.83 159 GLY F CA 1
ATOM 12024 C C . GLY F 1 160 ? 66.197 13.631 81.743 1.00 39.08 159 GLY F C 1
ATOM 12025 O O . GLY F 1 160 ? 67.413 13.477 81.904 1.00 38.96 159 GLY F O 1
ATOM 12026 N N . GLY F 1 161 ? 65.587 14.789 81.972 1.00 39.86 160 GLY F N 1
ATOM 12027 C CA . GLY F 1 161 ? 66.354 15.928 82.449 1.00 40.38 160 GLY F CA 1
ATOM 12028 C C . GLY F 1 161 ? 66.713 15.781 83.919 1.00 39.99 160 GLY F C 1
ATOM 12029 O O . GLY F 1 161 ? 65.952 15.200 84.699 1.00 40.76 160 GLY F O 1
ATOM 12030 N N . PHE F 1 162 ? 67.873 16.301 84.303 1.00 38.73 161 PHE F N 1
ATOM 12031 C CA . PHE F 1 162 ? 68.307 16.222 85.690 1.00 37.85 161 PHE F CA 1
ATOM 12032 C C . PHE F 1 162 ? 69.452 17.182 85.958 1.00 37.29 161 PHE F C 1
ATOM 12033 O O . PHE F 1 162 ? 70.044 17.734 85.029 1.00 37.36 161 PHE F O 1
ATOM 12041 N N . SER F 1 163 ? 69.763 17.369 87.235 1.00 36.37 162 SER F N 1
ATOM 12042 C CA . SER F 1 163 ? 70.842 18.255 87.640 1.00 37.07 162 SER F CA 1
ATOM 12043 C C . SER F 1 163 ? 71.377 17.892 89.020 1.00 37.47 162 SER F C 1
ATOM 12044 O O . SER F 1 163 ? 70.617 17.705 89.969 1.00 38.27 162 SER F O 1
ATOM 12047 N N . VAL F 1 164 ? 72.694 17.788 89.124 1.00 37.59 163 VAL F N 1
ATOM 12048 C CA . VAL F 1 164 ? 73.328 17.478 90.391 1.00 38.79 163 VAL F CA 1
ATOM 12049 C C . VAL F 1 164 ? 73.932 18.788 90.868 1.00 40.25 163 VAL F C 1
ATOM 12050 O O . VAL F 1 164 ? 74.689 19.423 90.138 1.00 41.04 163 VAL F O 1
ATOM 12054 N N . ASP F 1 165 ? 73.592 19.199 92.083 1.00 40.29 164 ASP F N 1
ATOM 12055 C CA . ASP F 1 165 ? 74.117 20.443 92.625 1.00 40.70 164 ASP F CA 1
ATOM 12056 C C . ASP F 1 165 ? 75.179 20.149 93.670 1.00 40.91 164 ASP F C 1
ATOM 12057 O O . ASP F 1 165 ? 74.942 19.393 94.613 1.00 40.57 164 ASP F O 1
ATOM 12062 N N . MET F 1 166 ? 76.352 20.750 93.492 1.00 41.75 165 MET F N 1
ATOM 12063 C CA . MET F 1 166 ? 77.473 20.561 94.407 1.00 43.25 165 MET F CA 1
ATOM 12064 C C . MET F 1 166 ? 77.776 21.844 95.185 1.00 44.69 165 MET F C 1
ATOM 12065 O O . MET F 1 166 ? 77.930 22.913 94.594 1.00 44.61 165 MET F O 1
ATOM 12070 N N . GLU F 1 167 ? 77.868 21.740 96.508 1.00 46.25 166 GLU F N 1
ATOM 12071 C CA . GLU F 1 167 ? 78.157 22.910 97.331 1.00 47.76 166 GLU F CA 1
ATOM 12072 C C . GLU F 1 167 ? 79.658 23.168 97.397 1.00 47.21 166 GLU F C 1
ATOM 12073 O O . GLU F 1 167 ? 80.414 22.357 97.931 1.00 46.66 166 GLU F O 1
ATOM 12079 N N . VAL F 1 176 ? 77.168 26.908 95.153 1.00 51.41 175 VAL F N 1
ATOM 12080 C CA . VAL F 1 176 ? 76.327 25.860 94.580 1.00 52.27 175 VAL F CA 1
ATOM 12081 C C . VAL F 1 176 ? 76.390 25.833 93.056 1.00 52.42 175 VAL F C 1
ATOM 12082 O O . VAL F 1 176 ? 75.798 26.674 92.383 1.00 51.34 175 VAL F O 1
ATOM 12086 N N . ARG F 1 177 ? 77.108 24.855 92.517 1.00 52.70 176 ARG F N 1
ATOM 12087 C CA . ARG F 1 177 ? 77.245 24.716 91.075 1.00 52.51 176 ARG F CA 1
ATOM 12088 C C . ARG F 1 177 ? 76.530 23.459 90.601 1.00 51.84 176 ARG F C 1
ATOM 12089 O O . ARG F 1 177 ? 76.570 22.427 91.269 1.00 52.59 176 ARG F O 1
ATOM 12097 N N . SER F 1 178 ? 75.876 23.550 89.447 1.00 50.00 177 SER F N 1
ATOM 12098 C CA . SER F 1 178 ? 75.138 22.424 88.898 1.00 48.93 177 SER F CA 1
ATOM 12099 C C . SER F 1 178 ? 75.894 21.725 87.781 1.00 49.14 177 SER F C 1
ATOM 12100 O O . SER F 1 178 ? 76.577 22.364 86.985 1.00 50.06 177 SER F O 1
ATOM 12103 N N . LEU F 1 179 ? 75.764 20.402 87.736 1.00 48.57 178 LEU F N 1
ATOM 12104 C CA . LEU F 1 179 ? 76.411 19.584 86.719 1.00 47.84 178 LEU F CA 1
ATOM 12105 C C . LEU F 1 179 ? 75.471 18.488 86.236 1.00 47.42 178 LEU F C 1
ATOM 12106 O O . LEU F 1 179 ? 74.435 18.227 86.851 1.00 47.16 178 LEU F O 1
ATOM 12111 N N . LYS F 1 180 ? 75.843 17.848 85.133 1.00 46.53 179 LYS F N 1
ATOM 12112 C CA . LYS F 1 180 ? 75.032 16.795 84.538 1.00 46.79 179 LYS F CA 1
ATOM 12113 C C . LYS F 1 180 ? 75.953 15.640 84.147 1.00 46.79 179 LYS F C 1
ATOM 12114 O O . LYS F 1 180 ? 76.233 15.434 82.969 1.00 47.89 179 LYS F O 1
ATOM 12120 N N . PRO F 1 181 ? 76.430 14.867 85.140 1.00 46.68 180 PRO F N 1
ATOM 12121 C CA . PRO F 1 181 ? 77.330 13.726 84.935 1.00 45.11 180 PRO F CA 1
ATOM 12122 C C . PRO F 1 181 ? 76.837 12.682 83.939 1.00 43.77 180 PRO F C 1
ATOM 12123 O O . PRO F 1 181 ? 75.640 12.421 83.833 1.00 42.98 180 PRO F O 1
ATOM 12127 N N . ASP F 1 182 ? 77.777 12.090 83.211 1.00 43.09 181 ASP F N 1
ATOM 12128 C CA . ASP F 1 182 ? 77.468 11.046 82.236 1.00 42.68 181 ASP F CA 1
ATOM 12129 C C . ASP F 1 182 ? 77.716 9.699 82.900 1.00 40.87 181 ASP F C 1
ATOM 12130 O O . ASP F 1 182 ? 77.242 8.658 82.440 1.00 41.74 181 ASP F O 1
ATOM 12135 N N . PHE F 1 183 ? 78.469 9.733 83.991 1.00 38.80 182 PHE F N 1
ATOM 12136 C CA . PHE F 1 183 ? 78.806 8.526 84.720 1.00 37.78 182 PHE F CA 1
ATOM 12137 C C . PHE F 1 183 ? 79.180 8.953 86.127 1.00 37.32 182 PHE F C 1
ATOM 12138 O O . PHE F 1 183 ? 79.530 10.112 86.355 1.00 38.41 182 PHE F O 1
ATOM 12146 N N . VAL F 1 184 ? 79.103 8.025 87.073 1.00 35.89 183 VAL F N 1
ATOM 12147 C CA . VAL F 1 184 ? 79.457 8.335 88.447 1.00 34.85 183 VAL F CA 1
ATOM 12148 C C . VAL F 1 184 ? 80.233 7.184 89.078 1.00 35.84 183 VAL F C 1
ATOM 12149 O O . VAL F 1 184 ? 79.944 6.013 88.833 1.00 35.41 183 VAL F O 1
ATOM 12153 N N . LEU F 1 185 ? 81.231 7.538 89.878 1.00 35.79 184 LEU F N 1
ATOM 12154 C CA . LEU F 1 185 ? 82.055 6.571 90.586 1.00 36.93 184 LEU F CA 1
ATOM 12155 C C . LEU F 1 185 ? 81.824 6.818 92.075 1.00 36.80 184 LEU F C 1
ATOM 12156 O O . LEU F 1 185 ? 82.208 7.862 92.611 1.00 36.59 184 LEU F O 1
ATOM 12161 N N . ILE F 1 186 ? 81.195 5.856 92.740 1.00 35.76 185 ILE F N 1
ATOM 12162 C CA . ILE F 1 186 ? 80.889 5.996 94.155 1.00 34.63 185 ILE F CA 1
ATOM 12163 C C . ILE F 1 186 ? 81.930 5.318 95.035 1.00 34.83 185 ILE F C 1
ATOM 12164 O O . ILE F 1 186 ? 81.992 4.097 95.111 1.00 36.21 185 ILE F O 1
ATOM 12169 N N . ARG F 1 187 ? 82.743 6.135 95.698 1.00 34.54 186 ARG F N 1
ATOM 12170 C CA . ARG F 1 187 ? 83.810 5.665 96.576 1.00 36.39 186 ARG F CA 1
ATOM 12171 C C . ARG F 1 187 ? 83.502 5.885 98.058 1.00 36.88 186 ARG F C 1
ATOM 12172 O O . ARG F 1 187 ? 84.307 5.557 98.929 1.00 37.16 186 ARG F O 1
ATOM 12180 N N . GLN F 1 188 ? 82.331 6.438 98.338 1.00 37.48 187 GLN F N 1
ATOM 12181 C CA . GLN F 1 188 ? 81.937 6.735 99.708 1.00 35.97 187 GLN F CA 1
ATOM 12182 C C . GLN F 1 188 ? 80.721 5.907 100.115 1.00 34.14 187 GLN F C 1
ATOM 12183 O O . GLN F 1 188 ? 79.908 5.542 99.274 1.00 34.47 187 GLN F O 1
ATOM 12189 N N . HIS F 1 189 ? 80.598 5.607 101.404 1.00 33.60 188 HIS F N 1
ATOM 12190 C CA . HIS F 1 189 ? 79.460 4.837 101.896 1.00 31.64 188 HIS F CA 1
ATOM 12191 C C . HIS F 1 189 ? 78.172 5.638 101.691 1.00 30.43 188 HIS F C 1
ATOM 12192 O O . HIS F 1 189 ? 78.073 6.789 102.109 1.00 30.14 188 HIS F O 1
ATOM 12199 N N . ALA F 1 190 ? 77.192 5.018 101.045 1.00 29.00 189 ALA F N 1
ATOM 12200 C CA . ALA F 1 190 ? 75.916 5.662 100.761 1.00 27.93 189 ALA F CA 1
ATOM 12201 C C . ALA F 1 190 ? 74.991 5.699 101.974 1.00 28.02 189 ALA F C 1
ATOM 12202 O O . ALA F 1 190 ? 74.075 6.518 102.041 1.00 25.07 189 ALA F O 1
ATOM 12204 N N . PHE F 1 191 ? 75.230 4.813 102.932 1.00 27.59 190 PHE F N 1
ATOM 12205 C CA . PHE F 1 191 ? 74.383 4.752 104.109 1.00 28.81 190 PHE F CA 1
ATOM 12206 C C . PHE F 1 191 ? 75.131 4.415 105.386 1.00 29.40 190 PHE F C 1
ATOM 12207 O O . PHE F 1 191 ? 76.132 3.704 105.374 1.00 31.53 190 PHE F O 1
ATOM 12215 N N . SER F 1 192 ? 74.622 4.950 106.485 1.00 28.34 191 SER F N 1
ATOM 12216 C CA . SER F 1 192 ? 75.153 4.723 107.823 1.00 29.22 191 SER F CA 1
ATOM 12217 C C . SER F 1 192 ? 74.066 5.171 108.794 1.00 28.88 191 SER F C 1
ATOM 12218 O O . SER F 1 192 ? 73.347 6.133 108.523 1.00 27.37 191 SER F O 1
ATOM 12221 N N . MET F 1 193 ? 73.934 4.483 109.919 1.00 29.20 192 MET F N 1
ATOM 12222 C CA . MET F 1 193 ? 72.896 4.855 110.861 1.00 29.29 192 MET F CA 1
ATOM 12223 C C . MET F 1 193 ? 73.325 5.935 111.847 1.00 29.23 192 MET F C 1
ATOM 12224 O O . MET F 1 193 ? 72.630 6.204 112.825 1.00 29.50 192 MET F O 1
ATOM 12229 N N . ALA F 1 194 ? 74.473 6.554 111.586 1.00 29.27 193 ALA F N 1
ATOM 12230 C CA . ALA F 1 194 ? 74.948 7.643 112.433 1.00 31.48 193 ALA F CA 1
ATOM 12231 C C . ALA F 1 194 ? 74.276 8.894 111.865 1.00 33.00 193 ALA F C 1
ATOM 12232 O O . ALA F 1 194 ? 73.840 8.884 110.708 1.00 30.40 193 ALA F O 1
ATOM 12234 N N . ARG F 1 195 ? 74.187 9.959 112.661 1.00 34.17 194 ARG F N 1
ATOM 12235 C CA . ARG F 1 195 ? 73.564 11.192 112.187 1.00 36.97 194 ARG F CA 1
ATOM 12236 C C . ARG F 1 195 ? 74.194 11.690 110.894 1.00 37.73 194 ARG F C 1
ATOM 12237 O O . ARG F 1 195 ? 75.417 11.719 110.755 1.00 38.46 194 ARG F O 1
ATOM 12245 N N . ASN F 1 196 ? 73.344 12.083 109.952 1.00 38.17 195 ASN F N 1
ATOM 12246 C CA . ASN F 1 196 ? 73.792 12.597 108.661 1.00 39.97 195 ASN F CA 1
ATOM 12247 C C . ASN F 1 196 ? 74.610 11.605 107.848 1.00 39.94 195 ASN F C 1
ATOM 12248 O O . ASN F 1 196 ? 75.508 12.001 107.104 1.00 41.83 195 ASN F O 1
ATOM 12253 N N . GLY F 1 197 ? 74.307 10.321 107.984 1.00 37.10 196 GLY F N 1
ATOM 12254 C CA . GLY F 1 197 ? 75.038 9.331 107.219 1.00 34.66 196 GLY F CA 1
ATOM 12255 C C . GLY F 1 197 ? 74.142 8.700 106.173 1.00 32.42 196 GLY F C 1
ATOM 12256 O O . GLY F 1 197 ? 74.572 7.821 105.426 1.00 31.06 196 GLY F O 1
ATOM 12257 N N . ASP F 1 198 ? 72.893 9.156 106.113 1.00 30.13 197 ASP F N 1
ATOM 12258 C CA . ASP F 1 198 ? 71.937 8.606 105.172 1.00 28.69 197 ASP F CA 1
ATOM 12259 C C . ASP F 1 198 ? 71.859 9.350 103.848 1.00 28.73 197 ASP F C 1
ATOM 12260 O O . ASP F 1 198 ? 71.249 10.418 103.752 1.00 28.30 197 ASP F O 1
ATOM 12265 N N . TYR F 1 199 ? 72.468 8.764 102.825 1.00 26.88 198 TYR F N 1
ATOM 12266 C CA . TYR F 1 199 ? 72.485 9.344 101.496 1.00 25.21 198 TYR F CA 1
ATOM 12267 C C . TYR F 1 199 ? 71.773 8.464 100.481 1.00 25.09 198 TYR F C 1
ATOM 12268 O O . TYR F 1 199 ? 71.958 8.612 99.274 1.00 26.96 198 TYR F O 1
ATOM 12277 N N . ARG F 1 200 ? 70.948 7.549 100.973 1.00 24.84 199 ARG F N 1
ATOM 12278 C CA . ARG F 1 200 ? 70.217 6.645 100.097 1.00 25.99 199 ARG F CA 1
ATOM 12279 C C . ARG F 1 200 ? 69.351 7.358 99.062 1.00 25.30 199 ARG F C 1
ATOM 12280 O O . ARG F 1 200 ? 69.196 6.864 97.940 1.00 25.55 199 ARG F O 1
ATOM 12288 N N . SER F 1 201 ? 68.791 8.513 99.425 1.00 22.70 200 SER F N 1
ATOM 12289 C CA . SER F 1 201 ? 67.933 9.254 98.501 1.00 22.76 200 SER F CA 1
ATOM 12290 C C . SER F 1 201 ? 68.742 9.744 97.304 1.00 21.32 200 SER F C 1
ATOM 12291 O O . SER F 1 201 ? 68.218 9.846 96.193 1.00 19.12 200 SER F O 1
ATOM 12294 N N . LEU F 1 202 ? 70.018 10.040 97.529 1.00 22.09 201 LEU F N 1
ATOM 12295 C CA . LEU F 1 202 ? 70.876 10.484 96.447 1.00 22.75 201 LEU F CA 1
ATOM 12296 C C . LEU F 1 202 ? 71.135 9.321 95.484 1.00 25.67 201 LEU F C 1
ATOM 12297 O O . LEU F 1 202 ? 71.137 9.511 94.261 1.00 25.71 201 LEU F O 1
ATOM 12302 N N . VAL F 1 203 ? 71.349 8.118 96.029 1.00 24.33 202 VAL F N 1
ATOM 12303 C CA . VAL F 1 203 ? 71.584 6.941 95.189 1.00 22.33 202 VAL F CA 1
ATOM 12304 C C . VAL F 1 203 ? 70.305 6.639 94.415 1.00 20.11 202 VAL F C 1
ATOM 12305 O O . VAL F 1 203 ? 70.350 6.190 93.278 1.00 21.79 202 VAL F O 1
ATOM 12309 N N . ILE F 1 204 ? 69.162 6.897 95.036 1.00 20.27 203 ILE F N 1
ATOM 12310 C CA . ILE F 1 204 ? 67.875 6.661 94.389 1.00 22.42 203 ILE F CA 1
ATOM 12311 C C . ILE F 1 204 ? 67.670 7.685 93.269 1.00 24.39 203 ILE F C 1
ATOM 12312 O O . ILE F 1 204 ? 67.147 7.360 92.200 1.00 23.48 203 ILE F O 1
ATOM 12317 N N . GLY F 1 205 ? 68.089 8.919 93.527 1.00 24.98 204 GLY F N 1
ATOM 12318 C CA . GLY F 1 205 ? 67.944 9.971 92.538 1.00 26.03 204 GLY F CA 1
ATOM 12319 C C . GLY F 1 205 ? 68.828 9.712 91.333 1.00 26.24 204 GLY F C 1
ATOM 12320 O O . GLY F 1 205 ? 68.381 9.817 90.188 1.00 25.21 204 GLY F O 1
ATOM 12321 N N . LEU F 1 206 ? 70.087 9.378 91.593 1.00 26.60 205 LEU F N 1
ATOM 12322 C CA . LEU F 1 206 ? 71.028 9.082 90.522 1.00 27.44 205 LEU F CA 1
ATOM 12323 C C . LEU F 1 206 ? 70.460 7.989 89.607 1.00 28.19 205 LEU F C 1
ATOM 12324 O O . LEU F 1 206 ? 70.551 8.092 88.388 1.00 30.21 205 LEU F O 1
ATOM 12329 N N . GLN F 1 207 ? 69.871 6.950 90.194 1.00 27.75 206 GLN F N 1
ATOM 12330 C CA . GLN F 1 207 ? 69.284 5.862 89.412 1.00 28.89 206 GLN F CA 1
ATOM 12331 C C . GLN F 1 207 ? 68.018 6.352 88.702 1.00 29.99 206 GLN F C 1
ATOM 12332 O O . GLN F 1 207 ? 67.715 5.930 87.581 1.00 30.42 206 GLN F O 1
ATOM 12338 N N . TYR F 1 208 ? 67.283 7.241 89.367 1.00 28.37 207 TYR F N 1
ATOM 12339 C CA . TYR F 1 208 ? 66.059 7.812 88.818 1.00 27.79 207 TYR F CA 1
ATOM 12340 C C . TYR F 1 208 ? 66.437 8.569 87.543 1.00 28.04 207 TYR F C 1
ATOM 12341 O O . TYR F 1 208 ? 65.687 8.585 86.573 1.00 26.87 207 TYR F O 1
ATOM 12350 N N . ALA F 1 209 ? 67.615 9.186 87.564 1.00 27.75 208 ALA F N 1
ATOM 12351 C CA . ALA F 1 209 ? 68.121 9.944 86.427 1.00 30.25 208 ALA F CA 1
ATOM 12352 C C . ALA F 1 209 ? 68.770 9.035 85.381 1.00 31.32 208 ALA F C 1
ATOM 12353 O O . ALA F 1 209 ? 69.100 9.481 84.281 1.00 33.34 208 ALA F O 1
ATOM 12355 N N . GLY F 1 210 ? 68.961 7.768 85.731 1.00 31.31 209 GLY F N 1
ATOM 12356 C CA . GLY F 1 210 ? 69.557 6.818 84.804 1.00 30.92 209 GLY F CA 1
ATOM 12357 C C . GLY F 1 210 ? 71.041 6.991 84.552 1.00 30.10 209 GLY F C 1
ATOM 12358 O O . GLY F 1 210 ? 71.514 6.751 83.447 1.00 29.91 209 GLY F O 1
ATOM 12359 N N . ILE F 1 211 ? 71.781 7.402 85.574 1.00 29.33 210 ILE F N 1
ATOM 12360 C CA . ILE F 1 211 ? 73.215 7.610 85.442 1.00 29.66 210 ILE F CA 1
ATOM 12361 C C . ILE F 1 211 ? 74.020 6.338 85.704 1.00 31.46 210 ILE F C 1
ATOM 12362 O O . ILE F 1 211 ? 73.934 5.745 86.781 1.00 32.05 210 ILE F O 1
ATOM 12367 N N . PRO F 1 212 ? 74.816 5.904 84.713 1.00 31.70 211 PRO F N 1
ATOM 12368 C CA . PRO F 1 212 ? 75.643 4.696 84.836 1.00 31.63 211 PRO F CA 1
ATOM 12369 C C . PRO F 1 212 ? 76.625 4.897 85.979 1.00 31.26 211 PRO F C 1
ATOM 12370 O O . PRO F 1 212 ? 77.113 6.005 86.185 1.00 32.89 211 PRO F O 1
ATOM 12374 N N . SER F 1 213 ? 76.928 3.836 86.714 1.00 31.01 212 SER F N 1
ATOM 12375 C CA . SER F 1 213 ? 77.834 3.964 87.850 1.00 30.16 212 SER F CA 1
ATOM 12376 C C . SER F 1 213 ? 78.769 2.777 88.070 1.00 29.45 212 SER F C 1
ATOM 12377 O O . SER F 1 213 ? 78.653 1.743 87.424 1.00 29.60 212 SER F O 1
ATOM 12380 N N . VAL F 1 214 ? 79.698 2.962 89.000 1.00 30.05 213 VAL F N 1
ATOM 12381 C CA . VAL F 1 214 ? 80.658 1.947 89.406 1.00 30.32 213 VAL F CA 1
ATOM 12382 C C . VAL F 1 214 ? 80.889 2.138 90.898 1.00 30.37 213 VAL F C 1
ATOM 12383 O O . VAL F 1 214 ? 81.466 3.144 91.312 1.00 31.66 213 VAL F O 1
ATOM 12387 N N . ASN F 1 215 ? 80.432 1.184 91.706 1.00 28.92 214 ASN F N 1
ATOM 12388 C CA . ASN F 1 215 ? 79.732 0.006 91.217 1.00 26.75 214 ASN F CA 1
ATOM 12389 C C . ASN F 1 215 ? 78.338 0.408 90.778 1.00 27.01 214 ASN F C 1
ATOM 12390 O O . ASN F 1 215 ? 77.921 1.545 90.994 1.00 27.53 214 ASN F O 1
ATOM 12395 N N . SER F 1 216 ? 77.614 -0.522 90.164 1.00 25.39 215 SER F N 1
ATOM 12396 C CA . SER F 1 216 ? 76.262 -0.227 89.704 1.00 25.37 215 SER F CA 1
ATOM 12397 C C . SER F 1 216 ? 75.479 0.367 90.864 1.00 24.91 215 SER F C 1
ATOM 12398 O O . SER F 1 216 ? 75.718 0.019 92.021 1.00 24.62 215 SER F O 1
ATOM 12401 N N . LEU F 1 217 ? 74.550 1.264 90.553 1.00 25.21 216 LEU F N 1
ATOM 12402 C CA . LEU F 1 217 ? 73.728 1.889 91.584 1.00 25.94 216 LEU F CA 1
ATOM 12403 C C . LEU F 1 217 ? 72.851 0.841 92.266 1.00 24.94 216 LEU F C 1
ATOM 12404 O O . LEU F 1 217 ? 72.566 0.942 93.457 1.00 27.27 216 LEU F O 1
ATOM 12409 N N . HIS F 1 218 ? 72.425 -0.165 91.508 1.00 23.47 217 HIS F N 1
ATOM 12410 C CA . HIS F 1 218 ? 71.592 -1.225 92.060 1.00 25.02 217 HIS F CA 1
ATOM 12411 C C . HIS F 1 218 ? 72.327 -1.966 93.180 1.00 24.73 217 HIS F C 1
ATOM 12412 O O . HIS F 1 218 ? 71.719 -2.344 94.185 1.00 25.16 217 HIS F O 1
ATOM 12419 N N . SER F 1 219 ? 73.632 -2.162 93.016 1.00 23.63 218 SER F N 1
ATOM 12420 C CA . SER F 1 219 ? 74.414 -2.858 94.033 1.00 24.56 218 SER F CA 1
ATOM 12421 C C . SER F 1 219 ? 74.696 -1.944 95.218 1.00 25.45 218 SER F C 1
ATOM 12422 O O . SER F 1 219 ? 74.767 -2.399 96.358 1.00 23.84 218 SER F O 1
ATOM 12425 N N . VAL F 1 220 ? 74.861 -0.653 94.950 1.00 26.24 219 VAL F N 1
ATOM 12426 C CA . VAL F 1 220 ? 75.114 0.299 96.027 1.00 26.60 219 VAL F CA 1
ATOM 12427 C C . VAL F 1 220 ? 73.877 0.362 96.930 1.00 24.65 219 VAL F C 1
ATOM 12428 O O . VAL F 1 220 ? 73.987 0.297 98.151 1.00 25.65 219 VAL F O 1
ATOM 12432 N N . TYR F 1 221 ? 72.703 0.481 96.319 1.00 24.04 220 TYR F N 1
ATOM 12433 C CA . TYR F 1 221 ? 71.454 0.546 97.069 1.00 22.15 220 TYR F CA 1
ATOM 12434 C C . TYR F 1 221 ? 71.257 -0.718 97.912 1.00 22.95 220 TYR F C 1
ATOM 12435 O O . TYR F 1 221 ? 70.913 -0.639 99.097 1.00 22.05 220 TYR F O 1
ATOM 12444 N N . ASN F 1 222 ? 71.482 -1.880 97.307 1.00 21.90 221 ASN F N 1
ATOM 12445 C CA . ASN F 1 222 ? 71.307 -3.137 98.020 1.00 22.04 221 ASN F CA 1
ATOM 12446 C C . ASN F 1 222 ? 72.393 -3.404 99.047 1.00 21.21 221 ASN F C 1
ATOM 12447 O O . ASN F 1 222 ? 72.256 -4.302 99.872 1.00 23.94 221 ASN F O 1
ATOM 12452 N N . PHE F 1 223 ? 73.465 -2.621 99.000 1.00 20.50 222 PHE F N 1
ATOM 12453 C CA . PHE F 1 223 ? 74.555 -2.756 99.956 1.00 21.27 222 PHE F CA 1
ATOM 12454 C C . PHE F 1 223 ? 74.324 -1.879 101.190 1.00 21.53 222 PHE F C 1
ATOM 12455 O O . PHE F 1 223 ? 75.157 -1.849 102.089 1.00 21.99 222 PHE F O 1
ATOM 12463 N N . CYS F 1 224 ? 73.201 -1.167 101.241 1.00 21.56 223 CYS F N 1
ATOM 12464 C CA . CYS F 1 224 ? 72.924 -0.293 102.388 1.00 20.47 223 CYS F CA 1
ATOM 12465 C C . CYS F 1 224 ? 72.376 -0.985 103.657 1.00 22.56 223 CYS F C 1
ATOM 12466 O O . CYS F 1 224 ? 71.819 -0.336 104.540 1.00 22.18 223 CYS F O 1
ATOM 12469 N N . ASP F 1 225 ? 72.549 -2.303 103.743 1.00 22.13 224 ASP F N 1
ATOM 12470 C CA . ASP F 1 225 ? 72.138 -3.098 104.910 1.00 20.39 224 ASP F CA 1
ATOM 12471 C C . ASP F 1 225 ? 73.081 -4.290 104.968 1.00 21.92 224 ASP F C 1
ATOM 12472 O O . ASP F 1 225 ? 72.906 -5.265 104.237 1.00 20.62 224 ASP F O 1
ATOM 12477 N N . LYS F 1 226 ? 74.084 -4.212 105.828 1.00 23.01 225 LYS F N 1
ATOM 12478 C CA . LYS F 1 226 ? 75.048 -5.291 105.925 1.00 27.71 225 LYS F CA 1
ATOM 12479 C C . LYS F 1 226 ? 74.434 -6.685 105.982 1.00 27.68 225 LYS F C 1
ATOM 12480 O O . LYS F 1 226 ? 74.882 -7.587 105.273 1.00 29.53 225 LYS F O 1
ATOM 12486 N N . PRO F 1 227 ? 73.399 -6.884 106.811 1.00 27.32 226 PRO F N 1
ATOM 12487 C CA . PRO F 1 227 ? 72.789 -8.220 106.883 1.00 26.07 226 PRO F CA 1
ATOM 12488 C C . PRO F 1 227 ? 72.133 -8.691 105.583 1.00 24.79 226 PRO F C 1
ATOM 12489 O O . PRO F 1 227 ? 71.992 -9.887 105.348 1.00 23.33 226 PRO F O 1
ATOM 12493 N N . TRP F 1 228 ? 71.727 -7.743 104.746 1.00 24.32 227 TRP F N 1
ATOM 12494 C CA . TRP F 1 228 ? 71.094 -8.064 103.468 1.00 22.73 227 TRP F CA 1
ATOM 12495 C C . TRP F 1 228 ? 72.184 -8.578 102.524 1.00 23.26 227 TRP F C 1
ATOM 12496 O O . TRP F 1 228 ? 71.943 -9.467 101.711 1.00 23.08 227 TRP F O 1
ATOM 12507 N N . VAL F 1 229 ? 73.382 -8.012 102.645 1.00 22.16 228 VAL F N 1
ATOM 12508 C CA . VAL F 1 229 ? 74.514 -8.437 101.837 1.00 23.02 228 VAL F CA 1
ATOM 12509 C C . VAL F 1 229 ? 75.011 -9.781 102.397 1.00 24.85 228 VAL F C 1
ATOM 12510 O O . VAL F 1 229 ? 75.251 -10.738 101.653 1.00 23.95 228 VAL F O 1
ATOM 12514 N N . PHE F 1 230 ? 75.152 -9.842 103.719 1.00 24.35 229 PHE F N 1
ATOM 12515 C CA . PHE F 1 230 ? 75.607 -11.053 104.389 1.00 24.86 229 PHE F CA 1
ATOM 12516 C C . PHE F 1 230 ? 74.731 -12.235 103.987 1.00 25.68 229 PHE F C 1
ATOM 12517 O O . PHE F 1 230 ? 75.219 -13.356 103.840 1.00 26.14 229 PHE F O 1
ATOM 12525 N N . ALA F 1 231 ? 73.438 -11.976 103.811 1.00 23.92 230 ALA F N 1
ATOM 12526 C CA . ALA F 1 231 ? 72.497 -13.014 103.418 1.00 25.36 230 ALA F CA 1
ATOM 12527 C C . ALA F 1 231 ? 72.939 -13.652 102.100 1.00 26.33 230 ALA F C 1
ATOM 12528 O O . ALA F 1 231 ? 72.771 -14.855 101.900 1.00 26.22 230 ALA F O 1
ATOM 12530 N N . GLN F 1 232 ? 73.495 -12.838 101.204 1.00 27.15 231 GLN F N 1
ATOM 12531 C CA . GLN F 1 232 ? 73.973 -13.333 99.917 1.00 27.12 231 GLN F CA 1
ATOM 12532 C C . GLN F 1 232 ? 75.108 -14.321 100.170 1.00 26.09 231 GLN F C 1
ATOM 12533 O O . GLN F 1 232 ? 75.148 -15.388 99.568 1.00 24.51 231 GLN F O 1
ATOM 12539 N N . MET F 1 233 ? 76.023 -13.962 101.065 1.00 24.41 232 MET F N 1
ATOM 12540 C CA . MET F 1 233 ? 77.137 -14.839 101.398 1.00 25.03 232 MET F CA 1
ATOM 12541 C C . MET F 1 233 ? 76.646 -16.131 102.073 1.00 27.08 232 MET F C 1
ATOM 12542 O O . MET F 1 233 ? 77.253 -17.197 101.911 1.00 26.18 232 MET F O 1
ATOM 12547 N N . VAL F 1 234 ? 75.550 -16.041 102.826 1.00 24.46 233 VAL F N 1
ATOM 12548 C CA . VAL F 1 234 ? 75.013 -17.216 103.485 1.00 25.20 233 VAL F CA 1
ATOM 12549 C C . VAL F 1 234 ? 74.561 -18.221 102.428 1.00 27.36 233 VAL F C 1
ATOM 12550 O O . VAL F 1 234 ? 74.681 -19.429 102.616 1.00 25.82 233 VAL F O 1
ATOM 12554 N N . ARG F 1 235 ? 74.041 -17.709 101.318 1.00 28.66 234 ARG F N 1
ATOM 12555 C CA . ARG F 1 235 ? 73.583 -18.552 100.223 1.00 31.06 234 ARG F CA 1
ATOM 12556 C C . ARG F 1 235 ? 74.797 -19.160 99.545 1.00 32.91 234 ARG F C 1
ATOM 12557 O O . ARG F 1 235 ? 74.783 -20.329 99.153 1.00 34.33 234 ARG F O 1
ATOM 12565 N N . LEU F 1 236 ? 75.850 -18.361 99.410 1.00 33.63 235 LEU F N 1
ATOM 12566 C CA . LEU F 1 236 ? 77.080 -18.822 98.788 1.00 34.61 235 LEU F CA 1
ATOM 12567 C C . LEU F 1 236 ? 77.735 -19.899 99.645 1.00 35.89 235 LEU F C 1
ATOM 12568 O O . LEU F 1 236 ? 78.275 -20.879 99.123 1.00 35.63 235 LEU F O 1
ATOM 12573 N N . HIS F 1 237 ? 77.685 -19.713 100.960 1.00 34.83 236 HIS F N 1
ATOM 12574 C CA . HIS F 1 237 ? 78.278 -20.671 101.881 1.00 36.96 236 HIS F CA 1
ATOM 12575 C C . HIS F 1 237 ? 77.555 -22.010 101.843 1.00 37.48 236 HIS F C 1
ATOM 12576 O O . HIS F 1 237 ? 78.189 -23.062 101.889 1.00 36.00 236 HIS F O 1
ATOM 12583 N N . LYS F 1 238 ? 76.230 -21.972 101.769 1.00 37.82 237 LYS F N 1
ATOM 12584 C CA . LYS F 1 238 ? 75.457 -23.204 101.716 1.00 40.77 237 LYS F CA 1
ATOM 12585 C C . LYS F 1 238 ? 75.774 -23.922 100.412 1.00 42.27 237 LYS F C 1
ATOM 12586 O O . LYS F 1 238 ? 75.973 -25.135 100.383 1.00 42.95 237 LYS F O 1
ATOM 12592 N N . LYS F 1 239 ? 75.826 -23.155 99.331 1.00 43.26 238 LYS F N 1
ATOM 12593 C CA . LYS F 1 239 ? 76.106 -23.711 98.022 1.00 43.90 238 LYS F CA 1
ATOM 12594 C C . LYS F 1 239 ? 77.537 -24.222 97.884 1.00 42.51 238 LYS F C 1
ATOM 12595 O O . LYS F 1 239 ? 77.764 -25.278 97.298 1.00 43.07 238 LYS F O 1
ATOM 12601 N N . LEU F 1 240 ? 78.499 -23.482 98.424 1.00 40.81 239 LEU F N 1
ATOM 12602 C CA . LEU F 1 240 ? 79.901 -23.876 98.319 1.00 40.31 239 LEU F CA 1
ATOM 12603 C C . LEU F 1 240 ? 80.440 -24.797 99.407 1.00 39.51 239 LEU F C 1
ATOM 12604 O O . LEU F 1 240 ? 81.249 -25.678 99.121 1.00 41.81 239 LEU F O 1
ATOM 12609 N N . GLY F 1 241 ? 80.003 -24.601 100.647 1.00 37.49 240 GLY F N 1
ATOM 12610 C CA . GLY F 1 241 ? 80.488 -25.427 101.737 1.00 33.32 240 GLY F CA 1
ATOM 12611 C C . GLY F 1 241 ? 81.566 -24.720 102.540 1.00 32.51 240 GLY F C 1
ATOM 12612 O O . GLY F 1 241 ? 82.285 -23.858 102.023 1.00 31.58 240 GLY F O 1
ATOM 12613 N N . THR F 1 242 ? 81.684 -25.092 103.808 1.00 30.79 241 THR F N 1
ATOM 12614 C CA . THR F 1 242 ? 82.650 -24.484 104.714 1.00 32.09 241 THR F CA 1
ATOM 12615 C C . THR F 1 242 ? 84.098 -24.509 104.262 1.00 33.51 241 THR F C 1
ATOM 12616 O O . THR F 1 242 ? 84.821 -23.529 104.437 1.00 32.12 241 THR F O 1
ATOM 12620 N N . GLU F 1 243 ? 84.530 -25.628 103.688 1.00 35.57 242 GLU F N 1
ATOM 12621 C CA . GLU F 1 243 ? 85.915 -25.754 103.257 1.00 36.51 242 GLU F CA 1
ATOM 12622 C C . GLU F 1 243 ? 86.239 -24.707 102.194 1.00 37.07 242 GLU F C 1
ATOM 12623 O O . GLU F 1 243 ? 87.280 -24.047 102.252 1.00 36.12 242 GLU F O 1
ATOM 12629 N N . GLU F 1 244 ? 85.337 -24.561 101.229 1.00 37.92 243 GLU F N 1
ATOM 12630 C CA . GLU F 1 244 ? 85.513 -23.606 100.134 1.00 39.49 243 GLU F CA 1
ATOM 12631 C C . GLU F 1 244 ? 85.182 -22.163 100.512 1.00 37.90 243 GLU F C 1
ATOM 12632 O O . GLU F 1 244 ? 85.856 -21.227 100.074 1.00 37.87 243 GLU F O 1
ATOM 12638 N N . PHE F 1 245 ? 84.145 -21.993 101.325 1.00 35.47 244 PHE F N 1
ATOM 12639 C CA . PHE F 1 245 ? 83.673 -20.664 101.727 1.00 31.52 244 PHE F CA 1
ATOM 12640 C C . PHE F 1 245 ? 83.392 -20.673 103.231 1.00 28.21 244 PHE F C 1
ATOM 12641 O O . PHE F 1 245 ? 82.241 -20.818 103.656 1.00 29.19 244 PHE F O 1
ATOM 12649 N N . PRO F 1 246 ? 84.438 -20.510 104.055 1.00 23.71 245 PRO F N 1
ATOM 12650 C CA . PRO F 1 246 ? 84.296 -20.515 105.513 1.00 25.13 245 PRO F CA 1
ATOM 12651 C C . PRO F 1 246 ? 83.649 -19.273 106.124 1.00 25.47 245 PRO F C 1
ATOM 12652 O O . PRO F 1 246 ? 84.314 -18.501 106.819 1.00 26.59 245 PRO F O 1
ATOM 12656 N N . LEU F 1 247 ? 82.359 -19.095 105.864 1.00 24.73 246 LEU F N 1
ATOM 12657 C CA . LEU F 1 247 ? 81.621 -17.952 106.388 1.00 24.49 246 LEU F CA 1
ATOM 12658 C C . LEU F 1 247 ? 81.488 -18.044 107.899 1.00 25.88 246 LEU F C 1
ATOM 12659 O O . LEU F 1 247 ? 81.077 -19.074 108.430 1.00 24.85 246 LEU F O 1
ATOM 12664 N N . ILE F 1 248 ? 81.828 -16.967 108.597 1.00 26.20 247 ILE F N 1
ATOM 12665 C CA . ILE F 1 248 ? 81.712 -16.971 110.046 1.00 25.66 247 ILE F CA 1
ATOM 12666 C C . ILE F 1 248 ? 80.276 -17.289 110.478 1.00 26.86 247 ILE F C 1
ATOM 12667 O O . ILE F 1 248 ? 79.315 -17.053 109.737 1.00 24.50 247 ILE F O 1
ATOM 12672 N N . ASP F 1 249 ? 80.141 -17.843 111.678 1.00 27.57 248 ASP F N 1
ATOM 12673 C CA . ASP F 1 249 ? 78.831 -18.154 112.227 1.00 30.18 248 ASP F CA 1
ATOM 12674 C C . ASP F 1 249 ? 78.293 -16.806 112.658 1.00 29.86 248 ASP F C 1
ATOM 12675 O O . ASP F 1 249 ? 78.990 -16.054 113.329 1.00 31.82 248 ASP F O 1
ATOM 12680 N N . GLN F 1 250 ? 77.069 -16.490 112.275 1.00 29.23 249 GLN F N 1
ATOM 12681 C CA . GLN F 1 250 ? 76.498 -15.213 112.665 1.00 27.87 249 GLN F CA 1
ATOM 12682 C C . GLN F 1 250 ? 75.014 -15.390 112.882 1.00 26.71 249 GLN F C 1
ATOM 12683 O O . GLN F 1 250 ? 74.385 -16.235 112.249 1.00 28.63 249 GLN F O 1
ATOM 12689 N N . THR F 1 251 ? 74.461 -14.595 113.786 1.00 25.32 250 THR F N 1
ATOM 12690 C CA . THR F 1 251 ? 73.035 -14.643 114.070 1.00 25.15 250 THR F CA 1
ATOM 12691 C C . THR F 1 251 ? 72.472 -13.258 113.779 1.00 23.70 250 THR F C 1
ATOM 12692 O O . THR F 1 251 ? 73.059 -12.248 114.173 1.00 23.69 250 THR F O 1
ATOM 12696 N N . PHE F 1 252 ? 71.346 -13.217 113.082 1.00 23.59 251 PHE F N 1
ATOM 12697 C CA . PHE F 1 252 ? 70.693 -11.956 112.740 1.00 23.58 251 PHE F CA 1
ATOM 12698 C C . PHE F 1 252 ? 69.456 -11.708 113.600 1.00 24.22 251 PHE F C 1
ATOM 12699 O O . PHE F 1 252 ? 68.560 -12.553 113.668 1.00 24.60 251 PHE F O 1
ATOM 12707 N N . TYR F 1 253 ? 69.401 -10.544 114.243 1.00 24.32 252 TYR F N 1
ATOM 12708 C CA . TYR F 1 253 ? 68.259 -10.184 115.086 1.00 24.20 252 TYR F CA 1
ATOM 12709 C C . TYR F 1 253 ? 67.535 -8.998 114.460 1.00 23.97 252 TYR F C 1
ATOM 12710 O O . TYR F 1 253 ? 68.115 -7.919 114.334 1.00 25.04 252 TYR F O 1
ATOM 12719 N N . PRO F 1 254 ? 66.267 -9.178 114.056 1.00 22.42 253 PRO F N 1
ATOM 12720 C CA . PRO F 1 254 ? 65.498 -8.089 113.441 1.00 24.75 253 PRO F CA 1
ATOM 12721 C C . PRO F 1 254 ? 65.412 -6.905 114.395 1.00 27.31 253 PRO F C 1
ATOM 12722 O O . PRO F 1 254 ? 65.369 -5.748 113.971 1.00 27.00 253 PRO F O 1
ATOM 12726 N N . ASN F 1 255 ? 65.390 -7.219 115.687 1.00 28.38 254 ASN F N 1
ATOM 12727 C CA . ASN F 1 255 ? 65.340 -6.220 116.750 1.00 30.28 254 ASN F CA 1
ATOM 12728 C C . ASN F 1 255 ? 65.847 -6.860 118.046 1.00 31.56 254 ASN F C 1
ATOM 12729 O O . ASN F 1 255 ? 66.107 -8.064 118.091 1.00 30.92 254 ASN F O 1
ATOM 12734 N N . HIS F 1 256 ? 65.981 -6.052 119.091 1.00 33.12 255 HIS F N 1
ATOM 12735 C CA . HIS F 1 256 ? 66.503 -6.502 120.381 1.00 34.58 255 HIS F CA 1
ATOM 12736 C C . HIS F 1 256 ? 65.722 -7.598 121.104 1.00 35.50 255 HIS F C 1
ATOM 12737 O O . HIS F 1 256 ? 66.295 -8.322 121.918 1.00 34.47 255 HIS F O 1
ATOM 12744 N N . LYS F 1 257 ? 64.428 -7.721 120.819 1.00 36.47 256 LYS F N 1
ATOM 12745 C CA . LYS F 1 257 ? 63.587 -8.704 121.504 1.00 39.01 256 LYS F CA 1
ATOM 12746 C C . LYS F 1 257 ? 63.907 -10.175 121.272 1.00 39.95 256 LYS F C 1
ATOM 12747 O O . LYS F 1 257 ? 63.341 -11.046 121.931 1.00 39.12 256 LYS F O 1
ATOM 12753 N N . GLU F 1 258 ? 64.801 -10.464 120.337 1.00 40.49 257 GLU F N 1
ATOM 12754 C CA . GLU F 1 258 ? 65.142 -11.847 120.059 1.00 41.16 257 GLU F CA 1
ATOM 12755 C C . GLU F 1 258 ? 66.544 -12.151 120.561 1.00 41.19 257 GLU F C 1
ATOM 12756 O O . GLU F 1 258 ? 66.985 -13.299 120.535 1.00 41.10 257 GLU F O 1
ATOM 12762 N N . MET F 1 259 ? 67.236 -11.111 121.019 1.00 40.33 258 MET F N 1
ATOM 12763 C CA . MET F 1 259 ? 68.585 -11.255 121.551 1.00 40.77 258 MET F CA 1
ATOM 12764 C C . MET F 1 259 ? 68.495 -11.776 122.979 1.00 42.49 258 MET F C 1
ATOM 12765 O O . MET F 1 259 ? 68.495 -10.997 123.929 1.00 43.42 258 MET F O 1
ATOM 12770 N N . LEU F 1 260 ? 68.421 -13.090 123.132 1.00 43.80 259 LEU F N 1
ATOM 12771 C CA . LEU F 1 260 ? 68.320 -13.672 124.462 1.00 46.50 259 LEU F CA 1
ATOM 12772 C C . LEU F 1 260 ? 69.672 -14.068 125.037 1.00 47.64 259 LEU F C 1
ATOM 12773 O O . LEU F 1 260 ? 70.051 -13.624 126.123 1.00 48.46 259 LEU F O 1
ATOM 12778 N N . SER F 1 261 ? 70.403 -14.898 124.307 1.00 48.56 260 SER F N 1
ATOM 12779 C CA . SER F 1 261 ? 71.705 -15.343 124.772 1.00 50.20 260 SER F CA 1
ATOM 12780 C C . SER F 1 261 ? 72.568 -15.848 123.632 1.00 50.71 260 SER F C 1
ATOM 12781 O O . SER F 1 261 ? 72.187 -15.775 122.463 1.00 50.69 260 SER F O 1
ATOM 12784 N N . SER F 1 262 ? 73.737 -16.363 123.986 1.00 51.17 261 SER F N 1
ATOM 12785 C CA . SER F 1 262 ? 74.654 -16.895 122.997 1.00 52.40 261 SER F CA 1
ATOM 12786 C C . SER F 1 262 ? 75.153 -18.258 123.455 1.00 54.48 261 SER F C 1
ATOM 12787 O O . SER F 1 262 ? 75.402 -18.473 124.644 1.00 54.43 261 SER F O 1
ATOM 12790 N N . THR F 1 263 ? 75.292 -19.176 122.505 1.00 55.43 262 THR F N 1
ATOM 12791 C CA . THR F 1 263 ? 75.771 -20.518 122.802 1.00 55.70 262 THR F CA 1
ATOM 12792 C C . THR F 1 263 ? 77.185 -20.469 123.371 1.00 55.02 262 THR F C 1
ATOM 12793 O O . THR F 1 263 ? 77.529 -21.238 124.266 1.00 55.75 262 THR F O 1
ATOM 12797 N N . THR F 1 264 ? 78.003 -19.562 122.847 1.00 53.75 263 THR F N 1
ATOM 12798 C CA . THR F 1 264 ? 79.378 -19.415 123.315 1.00 52.01 263 THR F CA 1
ATOM 12799 C C . THR F 1 264 ? 79.762 -17.950 123.494 1.00 49.44 263 THR F C 1
ATOM 12800 O O . THR F 1 264 ? 79.132 -17.057 122.929 1.00 49.26 263 THR F O 1
ATOM 12804 N N . TYR F 1 265 ? 80.804 -17.722 124.286 1.00 45.49 264 TYR F N 1
ATOM 12805 C CA . TYR F 1 265 ? 81.308 -16.386 124.564 1.00 44.41 264 TYR F CA 1
ATOM 12806 C C . TYR F 1 265 ? 82.833 -16.449 124.513 1.00 42.84 264 TYR F C 1
ATOM 12807 O O . TYR F 1 265 ? 83.419 -17.487 124.800 1.00 44.17 264 TYR F O 1
ATOM 12816 N N . PRO F 1 266 ? 83.499 -15.342 124.140 1.00 41.19 265 PRO F N 1
ATOM 12817 C CA . PRO F 1 266 ? 82.925 -14.044 123.764 1.00 39.62 265 PRO F CA 1
ATOM 12818 C C . PRO F 1 266 ? 82.289 -14.036 122.369 1.00 38.27 265 PRO F C 1
ATOM 12819 O O . PRO F 1 266 ? 82.510 -14.942 121.559 1.00 36.34 265 PRO F O 1
ATOM 12823 N N . VAL F 1 267 ? 81.498 -12.997 122.114 1.00 36.92 266 VAL F N 1
ATOM 12824 C CA . VAL F 1 267 ? 80.810 -12.796 120.845 1.00 35.53 266 VAL F CA 1
ATOM 12825 C C . VAL F 1 267 ? 81.062 -11.332 120.448 1.00 34.65 266 VAL F C 1
ATOM 12826 O O . VAL F 1 267 ? 81.487 -10.512 121.274 1.00 32.77 266 VAL F O 1
ATOM 12830 N N . VAL F 1 268 ? 80.820 -11.011 119.183 1.00 32.50 267 VAL F N 1
ATOM 12831 C CA . VAL F 1 268 ? 80.979 -9.647 118.708 1.00 30.48 267 VAL F CA 1
ATOM 12832 C C . VAL F 1 268 ? 79.602 -9.214 118.254 1.00 27.78 267 VAL F C 1
ATOM 12833 O O . VAL F 1 268 ? 78.983 -9.855 117.407 1.00 26.98 267 VAL F O 1
ATOM 12837 N N . VAL F 1 269 ? 79.118 -8.132 118.840 1.00 24.02 268 VAL F N 1
ATOM 12838 C CA . VAL F 1 269 ? 77.814 -7.617 118.493 1.00 22.12 268 VAL F CA 1
ATOM 12839 C C . VAL F 1 269 ? 77.999 -6.438 117.548 1.00 22.23 268 VAL F C 1
ATOM 12840 O O . VAL F 1 269 ? 78.744 -5.505 117.841 1.00 22.95 268 VAL F O 1
ATOM 12844 N N . LYS F 1 270 ? 77.320 -6.504 116.410 1.00 23.22 269 LYS F N 1
ATOM 12845 C CA . LYS F 1 270 ? 77.375 -5.459 115.394 1.00 23.62 269 LYS F CA 1
ATOM 12846 C C . LYS F 1 270 ? 75.954 -4.917 115.227 1.00 23.50 269 LYS F C 1
ATOM 12847 O O . LYS F 1 270 ? 75.054 -5.616 114.746 1.00 23.16 269 LYS F O 1
ATOM 12853 N N . MET F 1 271 ? 75.765 -3.667 115.642 1.00 22.49 270 MET F N 1
ATOM 12854 C CA . MET F 1 271 ? 74.453 -3.020 115.595 1.00 23.35 270 MET F CA 1
ATOM 12855 C C . MET F 1 271 ? 74.133 -2.232 114.328 1.00 21.21 270 MET F C 1
ATOM 12856 O O . MET F 1 271 ? 74.920 -1.392 113.889 1.00 21.80 270 MET F O 1
ATOM 12861 N N . GLY F 1 272 ? 72.965 -2.504 113.757 1.00 20.87 271 GLY F N 1
ATOM 12862 C CA . GLY F 1 272 ? 72.534 -1.799 112.561 1.00 24.07 271 GLY F CA 1
ATOM 12863 C C . GLY F 1 272 ? 73.547 -1.776 111.432 1.00 25.81 271 GLY F C 1
ATOM 12864 O O . GLY F 1 272 ? 74.291 -2.732 111.233 1.00 24.10 271 GLY F O 1
ATOM 12865 N N . HIS F 1 273 ? 73.574 -0.669 110.697 1.00 26.87 272 HIS F N 1
ATOM 12866 C CA . HIS F 1 273 ? 74.473 -0.502 109.556 1.00 27.07 272 HIS F CA 1
ATOM 12867 C C . HIS F 1 273 ? 75.389 0.696 109.776 1.00 26.80 272 HIS F C 1
ATOM 12868 O O . HIS F 1 273 ? 74.932 1.833 109.744 1.00 28.82 272 HIS F O 1
ATOM 12875 N N . ALA F 1 274 ? 76.674 0.447 110.003 1.00 26.03 273 ALA F N 1
ATOM 12876 C CA . ALA F 1 274 ? 77.633 1.527 110.221 1.00 28.24 273 ALA F CA 1
ATOM 12877 C C . ALA F 1 274 ? 79.025 1.067 109.791 1.00 29.29 273 ALA F C 1
ATOM 12878 O O . ALA F 1 274 ? 79.222 -0.105 109.479 1.00 30.56 273 ALA F O 1
ATOM 12880 N N . HIS F 1 275 ? 79.990 1.981 109.782 1.00 29.44 274 HIS F N 1
ATOM 12881 C CA . HIS F 1 275 ? 81.341 1.648 109.330 1.00 31.43 274 HIS F CA 1
ATOM 12882 C C . HIS F 1 275 ? 82.478 2.060 110.261 1.00 31.19 274 HIS F C 1
ATOM 12883 O O . HIS F 1 275 ? 82.260 2.680 111.299 1.00 29.69 274 HIS F O 1
ATOM 12890 N N . SER F 1 276 ? 83.697 1.696 109.861 1.00 33.02 275 SER F N 1
ATOM 12891 C CA . SER F 1 276 ? 84.921 1.999 110.602 1.00 32.89 275 SER F CA 1
ATOM 12892 C C . SER F 1 276 ? 84.953 1.506 112.044 1.00 33.20 275 SER F C 1
ATOM 12893 O O . SER F 1 276 ? 85.676 2.052 112.874 1.00 34.03 275 SER F O 1
ATOM 12896 N N . GLY F 1 277 ? 84.176 0.471 112.340 1.00 33.39 276 GLY F N 1
ATOM 12897 C CA . GLY F 1 277 ? 84.153 -0.079 113.686 1.00 33.65 276 GLY F CA 1
ATOM 12898 C C . GLY F 1 277 ? 82.976 0.387 114.522 1.00 33.49 276 GLY F C 1
ATOM 12899 O O . GLY F 1 277 ? 82.732 -0.137 115.615 1.00 33.22 276 GLY F O 1
ATOM 12900 N N . MET F 1 278 ? 82.241 1.369 114.010 1.00 31.86 277 MET F N 1
ATOM 12901 C CA . MET F 1 278 ? 81.086 1.921 114.723 1.00 30.55 277 MET F CA 1
ATOM 12902 C C . MET F 1 278 ? 79.981 0.893 114.977 1.00 28.59 277 MET F C 1
ATOM 12903 O O . MET F 1 278 ? 79.610 0.130 114.084 1.00 29.70 277 MET F O 1
ATOM 12908 N N . GLY F 1 279 ? 79.461 0.881 116.203 1.00 27.97 278 GLY F N 1
ATOM 12909 C CA . GLY F 1 279 ? 78.390 -0.036 116.565 1.00 26.85 278 GLY F CA 1
ATOM 12910 C C . GLY F 1 279 ? 78.825 -1.472 116.801 1.00 26.01 278 GLY F C 1
ATOM 12911 O O . GLY F 1 279 ? 77.998 -2.379 116.845 1.00 25.47 278 GLY F O 1
ATOM 12912 N N . LYS F 1 280 ? 80.124 -1.682 116.958 1.00 26.94 279 LYS F N 1
ATOM 12913 C CA . LYS F 1 280 ? 80.651 -3.024 117.168 1.00 28.00 279 LYS F CA 1
ATOM 12914 C C . LYS F 1 280 ? 81.368 -3.144 118.516 1.00 27.29 279 LYS F C 1
ATOM 12915 O O . LYS F 1 280 ? 82.337 -2.438 118.803 1.00 28.23 279 LYS F O 1
ATOM 12921 N N . VAL F 1 281 ? 80.853 -4.051 119.338 1.00 26.41 280 VAL F N 1
ATOM 12922 C CA . VAL F 1 281 ? 81.356 -4.287 120.686 1.00 28.07 280 VAL F CA 1
ATOM 12923 C C . VAL F 1 281 ? 81.583 -5.775 120.990 1.00 27.83 280 VAL F C 1
ATOM 12924 O O . VAL F 1 281 ? 80.890 -6.645 120.464 1.00 29.55 280 VAL F O 1
ATOM 12928 N N . LYS F 1 282 ? 82.561 -6.050 121.847 1.00 28.79 281 LYS F N 1
ATOM 12929 C CA . LYS F 1 282 ? 82.901 -7.414 122.247 1.00 28.53 281 LYS F CA 1
ATOM 12930 C C . LYS F 1 282 ? 82.156 -7.712 123.539 1.00 29.13 281 LYS F C 1
ATOM 12931 O O . LYS F 1 282 ? 82.260 -6.955 124.500 1.00 30.98 281 LYS F O 1
ATOM 12937 N N . VAL F 1 283 ? 81.396 -8.804 123.556 1.00 29.26 282 VAL F N 1
ATOM 12938 C CA . VAL F 1 283 ? 80.624 -9.195 124.733 1.00 29.02 282 VAL F CA 1
ATOM 12939 C C . VAL F 1 283 ? 81.230 -10.470 125.325 1.00 30.30 282 VAL F C 1
ATOM 12940 O O . VAL F 1 283 ? 81.401 -11.464 124.623 1.00 30.12 282 VAL F O 1
ATOM 12944 N N . ASP F 1 284 ? 81.547 -10.434 126.615 1.00 32.11 283 ASP F N 1
ATOM 12945 C CA . ASP F 1 284 ? 82.175 -11.568 127.287 1.00 33.69 283 ASP F CA 1
ATOM 12946 C C . ASP F 1 284 ? 81.275 -12.531 128.052 1.00 35.05 283 ASP F C 1
ATOM 12947 O O . ASP F 1 284 ? 81.729 -13.605 128.450 1.00 36.24 283 ASP F O 1
ATOM 12952 N N . ASN F 1 285 ? 80.016 -12.172 128.276 1.00 34.87 284 ASN F N 1
ATOM 12953 C CA . ASN F 1 285 ? 79.132 -13.073 129.004 1.00 35.97 284 ASN F CA 1
ATOM 12954 C C . ASN F 1 285 ? 77.661 -12.706 128.886 1.00 36.98 284 ASN F C 1
ATOM 12955 O O . ASN F 1 285 ? 77.308 -11.657 128.342 1.00 36.64 284 ASN F O 1
ATOM 12960 N N . GLN F 1 286 ? 76.812 -13.587 129.405 1.00 36.62 285 GLN F N 1
ATOM 12961 C CA . GLN F 1 286 ? 75.370 -13.411 129.362 1.00 38.46 285 GLN F CA 1
ATOM 12962 C C . GLN F 1 286 ? 74.876 -12.074 129.914 1.00 38.16 285 GLN F C 1
ATOM 12963 O O . GLN F 1 286 ? 74.066 -11.405 129.276 1.00 36.86 285 GLN F O 1
ATOM 12969 N N . HIS F 1 287 ? 75.349 -11.691 131.096 1.00 37.61 286 HIS F N 1
ATOM 12970 C CA . HIS F 1 287 ? 74.926 -10.429 131.704 1.00 38.41 286 HIS F CA 1
ATOM 12971 C C . HIS F 1 287 ? 75.297 -9.243 130.814 1.00 37.42 286 HIS F C 1
ATOM 12972 O O . HIS F 1 287 ? 74.470 -8.368 130.554 1.00 36.69 286 HIS F O 1
ATOM 12979 N N . ASP F 1 288 ? 76.541 -9.215 130.349 1.00 35.75 287 ASP F N 1
ATOM 12980 C CA . ASP F 1 288 ? 76.984 -8.144 129.470 1.00 36.21 287 ASP F CA 1
ATOM 12981 C C . ASP F 1 288 ? 76.155 -8.184 128.181 1.00 35.95 287 ASP F C 1
ATOM 12982 O O . ASP F 1 288 ? 75.774 -7.143 127.646 1.00 36.72 287 ASP F O 1
ATOM 12987 N N . PHE F 1 289 ? 75.882 -9.393 127.692 1.00 32.95 288 PHE F N 1
ATOM 12988 C CA . PHE F 1 289 ? 75.101 -9.577 126.476 1.00 32.32 288 PHE F CA 1
ATOM 12989 C C . PHE F 1 289 ? 73.702 -8.996 126.657 1.00 33.60 288 PHE F C 1
ATOM 12990 O O . PHE F 1 289 ? 73.141 -8.402 125.734 1.00 31.93 288 PHE F O 1
ATOM 12998 N N . GLN F 1 290 ? 73.141 -9.181 127.848 1.00 34.98 289 GLN F N 1
ATOM 12999 C CA . GLN F 1 290 ? 71.806 -8.674 128.148 1.00 35.81 289 GLN F CA 1
ATOM 13000 C C . GLN F 1 290 ? 71.801 -7.149 128.221 1.00 34.37 289 GLN F C 1
ATOM 13001 O O . GLN F 1 290 ? 70.813 -6.508 127.863 1.00 34.01 289 GLN F O 1
ATOM 13007 N N . ASP F 1 291 ? 72.906 -6.573 128.683 1.00 31.62 290 ASP F N 1
ATOM 13008 C CA . ASP F 1 291 ? 73.022 -5.126 128.760 1.00 29.95 290 ASP F CA 1
ATOM 13009 C C . ASP F 1 291 ? 73.121 -4.557 127.347 1.00 29.54 290 ASP F C 1
ATOM 13010 O O . ASP F 1 291 ? 72.424 -3.604 126.997 1.00 28.02 290 ASP F O 1
ATOM 13015 N N . ILE F 1 292 ? 74.000 -5.146 126.541 1.00 27.13 291 ILE F N 1
ATOM 13016 C CA . ILE F 1 292 ? 74.192 -4.703 125.168 1.00 26.19 291 ILE F CA 1
ATOM 13017 C C . ILE F 1 292 ? 72.887 -4.831 124.396 1.00 26.67 291 ILE F C 1
ATOM 13018 O O . ILE F 1 292 ? 72.581 -4.019 123.516 1.00 27.50 291 ILE F O 1
ATOM 13023 N N . ALA F 1 293 ? 72.113 -5.856 124.730 1.00 24.60 292 ALA F N 1
ATOM 13024 C CA . ALA F 1 293 ? 70.837 -6.064 124.070 1.00 24.42 292 ALA F CA 1
ATOM 13025 C C . ALA F 1 293 ? 69.882 -4.912 124.389 1.00 25.50 292 ALA F C 1
ATOM 13026 O O . ALA F 1 293 ? 69.067 -4.526 123.540 1.00 24.27 292 ALA F O 1
ATOM 13028 N N . SER F 1 294 ? 69.980 -4.359 125.600 1.00 24.26 293 SER F N 1
ATOM 13029 C CA . SER F 1 294 ? 69.092 -3.254 125.974 1.00 25.19 293 SER F CA 1
ATOM 13030 C C . SER F 1 294 ? 69.518 -1.976 125.249 1.00 24.65 293 SER F C 1
ATOM 13031 O O . SER F 1 294 ? 68.715 -1.064 125.067 1.00 26.25 293 SER F O 1
ATOM 13034 N N . VAL F 1 295 ? 70.784 -1.917 124.843 1.00 25.62 294 VAL F N 1
ATOM 13035 C CA . VAL F 1 295 ? 71.307 -0.778 124.098 1.00 25.65 294 VAL F CA 1
ATOM 13036 C C . VAL F 1 295 ? 70.762 -0.866 122.669 1.00 27.05 294 VAL F C 1
ATOM 13037 O O . VAL F 1 295 ? 70.351 0.139 122.087 1.00 28.77 294 VAL F O 1
ATOM 13041 N N . VAL F 1 296 ? 70.757 -2.072 122.107 1.00 25.08 295 VAL F N 1
ATOM 13042 C CA . VAL F 1 296 ? 70.227 -2.283 120.760 1.00 24.81 295 VAL F CA 1
ATOM 13043 C C . VAL F 1 296 ? 68.788 -1.769 120.722 1.00 25.34 295 VAL F C 1
ATOM 13044 O O . VAL F 1 296 ? 68.325 -1.228 119.714 1.00 23.15 295 VAL F O 1
ATOM 13048 N N . ALA F 1 297 ? 68.088 -1.952 121.834 1.00 25.72 296 ALA F N 1
ATOM 13049 C CA . ALA F 1 297 ? 66.709 -1.518 121.942 1.00 27.59 296 ALA F CA 1
ATOM 13050 C C . ALA F 1 297 ? 66.640 -0.021 121.709 1.00 26.91 296 ALA F C 1
ATOM 13051 O O . ALA F 1 297 ? 65.673 0.476 121.139 1.00 28.29 296 ALA F O 1
ATOM 13053 N N . LEU F 1 298 ? 67.673 0.694 122.147 1.00 27.88 297 LEU F N 1
ATOM 13054 C CA . LEU F 1 298 ? 67.704 2.137 121.973 1.00 28.23 297 LEU F CA 1
ATOM 13055 C C . LEU F 1 298 ? 68.068 2.542 120.549 1.00 27.77 297 LEU F C 1
ATOM 13056 O O . LEU F 1 298 ? 67.668 3.614 120.100 1.00 26.81 297 LEU F O 1
ATOM 13061 N N . THR F 1 299 ? 68.821 1.702 119.838 1.00 24.12 298 THR F N 1
ATOM 13062 C CA . THR F 1 299 ? 69.171 2.025 118.454 1.00 22.86 298 THR F CA 1
ATOM 13063 C C . THR F 1 299 ? 67.908 1.790 117.622 1.00 23.16 298 THR F C 1
ATOM 13064 O O . THR F 1 299 ? 67.812 2.229 116.475 1.00 24.42 298 THR F O 1
ATOM 13068 N N . LYS F 1 300 ? 66.943 1.093 118.216 1.00 21.58 299 LYS F N 1
ATOM 13069 C CA . LYS F 1 300 ? 65.684 0.778 117.547 1.00 24.50 299 LYS F CA 1
ATOM 13070 C C . LYS F 1 300 ? 65.878 0.137 116.173 1.00 24.96 299 LYS F C 1
ATOM 13071 O O . LYS F 1 300 ? 65.084 0.357 115.254 1.00 23.70 299 LYS F O 1
ATOM 13077 N N . THR F 1 301 ? 66.932 -0.660 116.022 1.00 23.33 300 THR F N 1
ATOM 13078 C CA . THR F 1 301 ? 67.160 -1.309 114.745 1.00 24.34 300 THR F CA 1
ATOM 13079 C C . THR F 1 301 ? 67.651 -2.744 114.926 1.00 23.56 300 THR F C 1
ATOM 13080 O O . THR F 1 301 ? 67.705 -3.250 116.041 1.00 23.51 300 THR F O 1
ATOM 13084 N N . TYR F 1 302 ? 68.004 -3.394 113.822 1.00 22.00 301 TYR F N 1
ATOM 13085 C CA . TYR F 1 302 ? 68.477 -4.770 113.865 1.00 20.61 301 TYR F CA 1
ATOM 13086 C C . TYR F 1 302 ? 69.925 -4.864 114.338 1.00 20.18 301 TYR F C 1
ATOM 13087 O O . TYR F 1 302 ? 70.621 -3.856 114.471 1.00 21.06 301 TYR F O 1
ATOM 13096 N N . ALA F 1 303 ? 70.376 -6.086 114.589 1.00 19.71 302 ALA F N 1
ATOM 13097 C CA . ALA F 1 303 ? 71.740 -6.316 115.041 1.00 20.30 302 ALA F CA 1
ATOM 13098 C C . ALA F 1 303 ? 72.170 -7.751 114.767 1.00 20.08 302 ALA F C 1
ATOM 13099 O O . ALA F 1 303 ? 71.347 -8.636 114.546 1.00 20.30 302 ALA F O 1
ATOM 13101 N N . THR F 1 304 ? 73.474 -7.973 114.775 1.00 21.22 303 THR F N 1
ATOM 13102 C CA . THR F 1 304 ? 73.991 -9.316 114.583 1.00 21.38 303 THR F CA 1
ATOM 13103 C C . THR F 1 304 ? 74.962 -9.634 115.708 1.00 19.93 303 THR F C 1
ATOM 13104 O O . THR F 1 304 ? 75.495 -8.737 116.357 1.00 17.76 303 THR F O 1
ATOM 13108 N N . ALA F 1 305 ? 75.172 -10.928 115.925 1.00 19.97 304 ALA F N 1
ATOM 13109 C CA . ALA F 1 305 ? 76.100 -11.428 116.923 1.00 19.59 304 ALA F CA 1
ATOM 13110 C C . ALA F 1 305 ? 76.854 -12.554 116.213 1.00 20.50 304 ALA F C 1
ATOM 13111 O O . ALA F 1 305 ? 76.276 -13.287 115.424 1.00 19.04 304 ALA F O 1
ATOM 13113 N N . GLU F 1 306 ? 78.142 -12.675 116.491 1.00 21.93 305 GLU F N 1
ATOM 13114 C CA . GLU F 1 306 ? 78.961 -13.702 115.866 1.00 23.86 305 GLU F CA 1
ATOM 13115 C C . GLU F 1 306 ? 80.068 -14.051 116.846 1.00 24.20 305 GLU F C 1
ATOM 13116 O O . GLU F 1 306 ? 80.477 -13.216 117.652 1.00 22.54 305 GLU F O 1
ATOM 13122 N N . PRO F 1 307 ? 80.567 -15.294 116.793 1.00 26.35 306 PRO F N 1
ATOM 13123 C CA . PRO F 1 307 ? 81.638 -15.714 117.702 1.00 27.10 306 PRO F CA 1
ATOM 13124 C C . PRO F 1 307 ? 82.812 -14.748 117.658 1.00 28.30 306 PRO F C 1
ATOM 13125 O O . PRO F 1 307 ? 83.168 -14.257 116.582 1.00 26.98 306 PRO F O 1
ATOM 13129 N N . PHE F 1 308 ? 83.403 -14.465 118.816 1.00 28.35 307 PHE F N 1
ATOM 13130 C CA . PHE F 1 308 ? 84.569 -13.601 118.838 1.00 30.73 307 PHE F CA 1
ATOM 13131 C C . PHE F 1 308 ? 85.707 -14.497 118.401 1.00 33.11 307 PHE F C 1
ATOM 13132 O O . PHE F 1 308 ? 85.809 -15.642 118.845 1.00 33.00 307 PHE F O 1
ATOM 13140 N N . ILE F 1 309 ? 86.566 -13.981 117.538 1.00 33.50 308 ILE F N 1
ATOM 13141 C CA . ILE F 1 309 ? 87.687 -14.767 117.068 1.00 35.31 308 ILE F CA 1
ATOM 13142 C C . ILE F 1 309 ? 88.998 -14.162 117.521 1.00 35.44 308 ILE F C 1
ATOM 13143 O O . ILE F 1 309 ? 89.330 -13.036 117.148 1.00 35.63 308 ILE F O 1
ATOM 13148 N N . ASP F 1 310 ? 89.739 -14.900 118.339 1.00 36.34 309 ASP F N 1
ATOM 13149 C CA . ASP F 1 310 ? 91.033 -14.412 118.784 1.00 37.79 309 ASP F CA 1
ATOM 13150 C C . ASP F 1 310 ? 91.903 -14.711 117.578 1.00 39.31 309 ASP F C 1
ATOM 13151 O O . ASP F 1 310 ? 92.406 -15.829 117.421 1.00 40.11 309 ASP F O 1
ATOM 13156 N N . ALA F 1 311 ? 92.065 -13.705 116.724 1.00 39.47 310 ALA F N 1
ATOM 13157 C CA . ALA F 1 311 ? 92.810 -13.856 115.487 1.00 38.92 310 ALA F CA 1
ATOM 13158 C C . ALA F 1 311 ? 94.290 -13.548 115.524 1.00 39.91 310 ALA F C 1
ATOM 13159 O O . ALA F 1 311 ? 94.751 -12.654 116.229 1.00 37.83 310 ALA F O 1
ATOM 13161 N N . LYS F 1 312 ? 95.022 -14.322 114.733 1.00 41.28 311 LYS F N 1
ATOM 13162 C CA . LYS F 1 312 ? 96.458 -14.176 114.591 1.00 44.20 311 LYS F CA 1
ATOM 13163 C C . LYS F 1 312 ? 96.615 -12.918 113.747 1.00 46.13 311 LYS F C 1
ATOM 13164 O O . LYS F 1 312 ? 97.540 -12.125 113.937 1.00 46.14 311 LYS F O 1
ATOM 13170 N N . TYR F 1 313 ? 95.675 -12.754 112.819 1.00 47.62 312 TYR F N 1
ATOM 13171 C CA . TYR F 1 313 ? 95.638 -11.622 111.902 1.00 49.08 312 TYR F CA 1
ATOM 13172 C C . TYR F 1 313 ? 94.385 -11.749 111.041 1.00 49.79 312 TYR F C 1
ATOM 13173 O O . TYR F 1 313 ? 93.803 -12.830 110.948 1.00 49.93 312 TYR F O 1
ATOM 13182 N N . ASP F 1 314 ? 93.956 -10.654 110.419 1.00 49.45 313 ASP F N 1
ATOM 13183 C CA . ASP F 1 314 ? 92.795 -10.735 109.544 1.00 49.37 313 ASP F CA 1
ATOM 13184 C C . ASP F 1 314 ? 93.296 -10.482 108.130 1.00 47.47 313 ASP F C 1
ATOM 13185 O O . ASP F 1 314 ? 94.326 -9.842 107.938 1.00 47.57 313 ASP F O 1
ATOM 13190 N N . VAL F 1 315 ? 92.574 -11.000 107.146 1.00 45.99 314 VAL F N 1
ATOM 13191 C CA . VAL F 1 315 ? 92.969 -10.867 105.753 1.00 44.95 314 VAL F CA 1
ATOM 13192 C C . VAL F 1 315 ? 91.881 -10.243 104.893 1.00 44.12 314 VAL F C 1
ATOM 13193 O O . VAL F 1 315 ? 90.696 -10.340 105.208 1.00 45.24 314 VAL F O 1
ATOM 13197 N N . ARG F 1 316 ? 92.290 -9.597 103.809 1.00 42.56 315 ARG F N 1
ATOM 13198 C CA . ARG F 1 316 ? 91.329 -9.010 102.890 1.00 41.87 315 ARG F CA 1
ATOM 13199 C C . ARG F 1 316 ? 91.758 -9.291 101.457 1.00 40.67 315 ARG F C 1
ATOM 13200 O O . ARG F 1 316 ? 92.889 -9.005 101.056 1.00 40.50 315 ARG F O 1
ATOM 13208 N N . VAL F 1 317 ? 90.836 -9.863 100.696 1.00 40.00 316 VAL F N 1
ATOM 13209 C CA . VAL F 1 317 ? 91.069 -10.205 99.305 1.00 40.06 316 VAL F CA 1
ATOM 13210 C C . VAL F 1 317 ? 90.247 -9.253 98.450 1.00 40.14 316 VAL F C 1
ATOM 13211 O O . VAL F 1 317 ? 89.018 -9.253 98.515 1.00 39.43 316 VAL F O 1
ATOM 13215 N N . GLN F 1 318 ? 90.929 -8.448 97.644 1.00 40.57 317 GLN F N 1
ATOM 13216 C CA . GLN F 1 318 ? 90.246 -7.472 96.799 1.00 41.12 317 GLN F CA 1
ATOM 13217 C C . GLN F 1 318 ? 90.272 -7.827 95.324 1.00 40.83 317 GLN F C 1
ATOM 13218 O O . GLN F 1 318 ? 91.185 -8.498 94.840 1.00 41.27 317 GLN F O 1
ATOM 13224 N N . LYS F 1 319 ? 89.254 -7.365 94.614 1.00 40.36 318 LYS F N 1
ATOM 13225 C CA . LYS F 1 319 ? 89.153 -7.587 93.189 1.00 40.53 318 LYS F CA 1
ATOM 13226 C C . LYS F 1 319 ? 88.726 -6.291 92.525 1.00 42.82 318 LYS F C 1
ATOM 13227 O O . LYS F 1 319 ? 87.612 -5.808 92.730 1.00 42.79 318 LYS F O 1
ATOM 13233 N N . ILE F 1 320 ? 89.633 -5.727 91.737 1.00 44.78 319 ILE F N 1
ATOM 13234 C CA . ILE F 1 320 ? 89.370 -4.497 91.010 1.00 44.78 319 ILE F CA 1
ATOM 13235 C C . ILE F 1 320 ? 89.392 -4.898 89.546 1.00 46.27 319 ILE F C 1
ATOM 13236 O O . ILE F 1 320 ? 90.459 -5.047 88.952 1.00 46.19 319 ILE F O 1
ATOM 13241 N N . GLY F 1 321 ? 88.211 -5.082 88.967 1.00 47.53 320 GLY F N 1
ATOM 13242 C CA . GLY F 1 321 ? 88.141 -5.488 87.578 1.00 48.42 320 GLY F CA 1
ATOM 13243 C C . GLY F 1 321 ? 88.605 -6.927 87.468 1.00 49.36 320 GLY F C 1
ATOM 13244 O O . GLY F 1 321 ? 87.847 -7.853 87.767 1.00 50.49 320 GLY F O 1
ATOM 13245 N N . GLN F 1 322 ? 89.850 -7.118 87.045 1.00 48.91 321 GLN F N 1
ATOM 13246 C CA . GLN F 1 322 ? 90.423 -8.453 86.905 1.00 49.05 321 GLN F CA 1
ATOM 13247 C C . GLN F 1 322 ? 91.714 -8.525 87.709 1.00 48.17 321 GLN F C 1
ATOM 13248 O O . GLN F 1 322 ? 92.442 -9.506 87.643 1.00 48.52 321 GLN F O 1
ATOM 13254 N N . ASN F 1 323 ? 91.990 -7.471 88.467 1.00 48.27 322 ASN F N 1
ATOM 13255 C CA . ASN F 1 323 ? 93.193 -7.397 89.285 1.00 48.68 322 ASN F CA 1
ATOM 13256 C C . ASN F 1 323 ? 92.895 -7.839 90.713 1.00 48.85 322 ASN F C 1
ATOM 13257 O O . ASN F 1 323 ? 91.975 -7.323 91.357 1.00 48.54 322 ASN F O 1
ATOM 13262 N N . TYR F 1 324 ? 93.677 -8.795 91.204 1.00 48.06 323 TYR F N 1
ATOM 13263 C CA . TYR F 1 324 ? 93.498 -9.297 92.559 1.00 47.00 323 TYR F CA 1
ATOM 13264 C C . TYR F 1 324 ? 94.659 -8.880 93.451 1.00 47.89 323 TYR F C 1
ATOM 13265 O O . TYR F 1 324 ? 95.745 -8.561 92.969 1.00 49.03 323 TYR F O 1
ATOM 13274 N N . LYS F 1 325 ? 94.418 -8.884 94.756 1.00 48.08 324 LYS F N 1
ATOM 13275 C CA . LYS F 1 325 ? 95.429 -8.536 95.743 1.00 49.31 324 LYS F CA 1
ATOM 13276 C C . LYS F 1 325 ? 94.975 -9.049 97.103 1.00 50.35 324 LYS F C 1
ATOM 13277 O O . LYS F 1 325 ? 93.779 -9.057 97.403 1.00 51.01 324 LYS F O 1
ATOM 13283 N N . ALA F 1 326 ? 95.930 -9.480 97.921 1.00 50.47 325 ALA F N 1
ATOM 13284 C CA . ALA F 1 326 ? 95.626 -9.991 99.249 1.00 50.94 325 ALA F CA 1
ATOM 13285 C C . ALA F 1 326 ? 96.450 -9.253 100.283 1.00 51.80 325 ALA F C 1
ATOM 13286 O O . ALA F 1 326 ? 97.656 -9.078 100.120 1.00 52.66 325 ALA F O 1
ATOM 13288 N N . TYR F 1 327 ? 95.797 -8.818 101.350 1.00 52.67 326 TYR F N 1
ATOM 13289 C CA . TYR F 1 327 ? 96.492 -8.107 102.404 1.00 54.33 326 TYR F CA 1
ATOM 13290 C C . TYR F 1 327 ? 96.255 -8.729 103.763 1.00 56.17 326 TYR F C 1
ATOM 13291 O O . TYR F 1 327 ? 95.135 -9.096 104.119 1.00 56.57 326 TYR F O 1
ATOM 13300 N N . MET F 1 328 ? 97.342 -8.844 104.513 1.00 58.36 327 MET F N 1
ATOM 13301 C CA . MET F 1 328 ? 97.326 -9.408 105.850 1.00 60.70 327 MET F CA 1
ATOM 13302 C C . MET F 1 328 ? 97.567 -8.260 106.827 1.00 62.14 327 MET F C 1
ATOM 13303 O O . MET F 1 328 ? 98.557 -7.535 106.714 1.00 61.72 327 MET F O 1
ATOM 13308 N N . ARG F 1 329 ? 96.658 -8.092 107.780 1.00 63.42 328 ARG F N 1
ATOM 13309 C CA . ARG F 1 329 ? 96.782 -7.034 108.771 1.00 65.17 328 ARG F CA 1
ATOM 13310 C C . ARG F 1 329 ? 96.934 -7.698 110.137 1.00 66.16 328 ARG F C 1
ATOM 13311 O O . ARG F 1 329 ? 96.295 -8.714 110.413 1.00 65.99 328 ARG F O 1
ATOM 13319 N N . THR F 1 330 ? 97.778 -7.130 110.992 1.00 67.83 329 THR F N 1
ATOM 13320 C CA . THR F 1 330 ? 98.017 -7.710 112.309 1.00 68.47 329 THR F CA 1
ATOM 13321 C C . THR F 1 330 ? 98.264 -6.655 113.400 1.00 69.29 329 THR F C 1
ATOM 13322 O O . THR F 1 330 ? 98.256 -5.454 113.063 1.00 69.69 329 THR F O 1
ATOM 13326 N N . TRP F 1 336 ? 91.700 -5.163 119.779 1.00 50.51 335 TRP F N 1
ATOM 13327 C CA . TRP F 1 336 ? 91.259 -6.287 118.947 1.00 50.25 335 TRP F CA 1
ATOM 13328 C C . TRP F 1 336 ? 90.533 -5.908 117.627 1.00 50.60 335 TRP F C 1
ATOM 13329 O O . TRP F 1 336 ? 90.339 -6.744 116.750 1.00 50.32 335 TRP F O 1
ATOM 13340 N N . LYS F 1 337 ? 90.126 -4.637 117.482 1.00 51.30 336 LYS F N 1
ATOM 13341 C CA . LYS F 1 337 ? 89.533 -4.261 116.226 1.00 52.16 336 LYS F CA 1
ATOM 13342 C C . LYS F 1 337 ? 90.607 -3.365 115.558 1.00 54.08 336 LYS F C 1
ATOM 13343 O O . LYS F 1 337 ? 90.514 -2.110 115.409 1.00 54.68 336 LYS F O 1
ATOM 13349 N N . THR F 1 338 ? 91.651 -4.089 115.161 1.00 55.76 337 THR F N 1
ATOM 13350 C CA . THR F 1 338 ? 92.832 -3.560 114.427 1.00 57.13 337 THR F CA 1
ATOM 13351 C C . THR F 1 338 ? 92.663 -2.147 113.608 1.00 58.81 337 THR F C 1
ATOM 13352 O O . THR F 1 338 ? 93.434 -1.104 113.734 1.00 61.45 337 THR F O 1
ATOM 13356 N N . LEU F 1 345 ? 100.288 -3.871 108.256 1.00 63.73 344 LEU F N 1
ATOM 13357 C CA . LEU F 1 345 ? 99.822 -4.404 106.940 1.00 64.83 344 LEU F CA 1
ATOM 13358 C C . LEU F 1 345 ? 100.915 -5.167 106.213 1.00 64.77 344 LEU F C 1
ATOM 13359 O O . LEU F 1 345 ? 102.099 -4.866 106.352 1.00 65.35 344 LEU F O 1
ATOM 13364 N N . GLU F 1 346 ? 100.506 -6.155 105.429 1.00 64.90 345 GLU F N 1
ATOM 13365 C CA . GLU F 1 346 ? 101.451 -6.962 104.679 1.00 65.55 345 GLU F CA 1
ATOM 13366 C C . GLU F 1 346 ? 100.785 -7.641 103.496 1.00 64.65 345 GLU F C 1
ATOM 13367 O O . GLU F 1 346 ? 99.914 -8.494 103.669 1.00 64.84 345 GLU F O 1
ATOM 13373 N N . GLN F 1 347 ? 101.189 -7.258 102.290 1.00 62.94 346 GLN F N 1
ATOM 13374 C CA . GLN F 1 347 ? 100.618 -7.870 101.104 1.00 61.40 346 GLN F CA 1
ATOM 13375 C C . GLN F 1 347 ? 101.104 -9.304 101.067 1.00 60.87 346 GLN F C 1
ATOM 13376 O O . GLN F 1 347 ? 102.260 -9.582 101.390 1.00 61.42 346 GLN F O 1
ATOM 13382 N N . ILE F 1 348 ? 100.221 -10.214 100.678 1.00 59.52 347 ILE F N 1
ATOM 13383 C CA . ILE F 1 348 ? 100.576 -11.620 100.617 1.00 57.85 347 ILE F CA 1
ATOM 13384 C C . ILE F 1 348 ? 100.105 -12.238 99.312 1.00 56.75 347 ILE F C 1
ATOM 13385 O O . ILE F 1 348 ? 99.293 -11.651 98.594 1.00 56.39 347 ILE F O 1
ATOM 13390 N N . ALA F 1 349 ? 100.620 -13.424 99.012 1.00 55.19 348 ALA F N 1
ATOM 13391 C CA . ALA F 1 349 ? 100.285 -14.123 97.779 1.00 54.33 348 ALA F CA 1
ATOM 13392 C C . ALA F 1 349 ? 98.811 -14.460 97.649 1.00 53.67 348 ALA F C 1
ATOM 13393 O O . ALA F 1 349 ? 98.114 -14.655 98.641 1.00 54.17 348 ALA F O 1
ATOM 13395 N N . MET F 1 350 ? 98.347 -14.520 96.407 1.00 53.49 349 MET F N 1
ATOM 13396 C CA . MET F 1 350 ? 96.967 -14.867 96.116 1.00 53.49 349 MET F CA 1
ATOM 13397 C C . MET F 1 350 ? 96.926 -16.378 95.962 1.00 54.03 349 MET F C 1
ATOM 13398 O O . MET F 1 350 ? 97.880 -16.986 95.475 1.00 54.18 349 MET F O 1
ATOM 13403 N N . SER F 1 351 ? 95.825 -16.983 96.383 1.00 53.07 350 SER F N 1
ATOM 13404 C CA . SER F 1 351 ? 95.672 -18.425 96.283 1.00 53.53 350 SER F CA 1
ATOM 13405 C C . SER F 1 351 ? 94.371 -18.740 95.570 1.00 53.49 350 SER F C 1
ATOM 13406 O O . SER F 1 351 ? 93.431 -17.947 95.610 1.00 53.81 350 SER F O 1
ATOM 13409 N N . ASP F 1 352 ? 94.316 -19.892 94.911 1.00 52.35 351 ASP F N 1
ATOM 13410 C CA . ASP F 1 352 ? 93.110 -20.289 94.203 1.00 53.67 351 ASP F CA 1
ATOM 13411 C C . ASP F 1 352 ? 91.915 -20.220 95.146 1.00 54.22 351 ASP F C 1
ATOM 13412 O O . ASP F 1 352 ? 90.771 -20.032 94.721 1.00 53.35 351 ASP F O 1
ATOM 13417 N N . ARG F 1 353 ? 92.205 -20.380 96.433 1.00 53.91 352 ARG F N 1
ATOM 13418 C CA . ARG F 1 353 ? 91.198 -20.340 97.480 1.00 53.29 352 ARG F CA 1
ATOM 13419 C C . ARG F 1 353 ? 90.693 -18.906 97.626 1.00 51.62 352 ARG F C 1
ATOM 13420 O O . ARG F 1 353 ? 89.496 -18.647 97.508 1.00 50.76 352 ARG F O 1
ATOM 13428 N N . TYR F 1 354 ? 91.614 -17.979 97.881 1.00 49.41 353 TYR F N 1
ATOM 13429 C CA . TYR F 1 354 ? 91.255 -16.574 98.029 1.00 47.86 353 TYR F CA 1
ATOM 13430 C C . TYR F 1 354 ? 90.468 -16.132 96.806 1.00 47.94 353 TYR F C 1
ATOM 13431 O O . TYR F 1 354 ? 89.371 -15.584 96.922 1.00 48.92 353 TYR F O 1
ATOM 13440 N N . LYS F 1 355 ? 91.040 -16.387 95.634 1.00 46.72 354 LYS F N 1
ATOM 13441 C CA . LYS F 1 355 ? 90.423 -16.021 94.369 1.00 45.44 354 LYS F CA 1
ATOM 13442 C C . LYS F 1 355 ? 88.987 -16.512 94.285 1.00 44.17 354 LYS F C 1
ATOM 13443 O O . LYS F 1 355 ? 88.127 -15.848 93.706 1.00 44.36 354 LYS F O 1
ATOM 13449 N N . LEU F 1 356 ? 88.724 -17.674 94.868 1.00 41.89 355 LEU F N 1
ATOM 13450 C CA . LEU F 1 356 ? 87.380 -18.232 94.841 1.00 39.14 355 LEU F CA 1
ATOM 13451 C C . LEU F 1 356 ? 86.407 -17.364 95.655 1.00 37.67 355 LEU F C 1
ATOM 13452 O O . LEU F 1 356 ? 85.272 -17.123 95.234 1.00 36.17 355 LEU F O 1
ATOM 13457 N N . TRP F 1 357 ? 86.854 -16.891 96.814 1.00 35.82 356 TRP F N 1
ATOM 13458 C CA . TRP F 1 357 ? 85.999 -16.060 97.662 1.00 36.68 356 TRP F CA 1
ATOM 13459 C C . TRP F 1 357 ? 85.550 -14.792 96.945 1.00 37.07 356 TRP F C 1
ATOM 13460 O O . TRP F 1 357 ? 84.356 -14.567 96.738 1.00 36.45 356 TRP F O 1
ATOM 13471 N N . VAL F 1 358 ? 86.523 -13.967 96.567 1.00 38.58 357 VAL F N 1
ATOM 13472 C CA . VAL F 1 358 ? 86.242 -12.704 95.900 1.00 40.08 357 VAL F CA 1
ATOM 13473 C C . VAL F 1 358 ? 85.486 -12.864 94.585 1.00 40.62 357 VAL F C 1
ATOM 13474 O O . VAL F 1 358 ? 84.615 -12.049 94.269 1.00 41.37 357 VAL F O 1
ATOM 13478 N N . ASP F 1 359 ? 85.804 -13.907 93.819 1.00 40.02 358 ASP F N 1
ATOM 13479 C CA . ASP F 1 359 ? 85.119 -14.137 92.554 1.00 38.88 358 ASP F CA 1
ATOM 13480 C C . ASP F 1 359 ? 83.656 -14.486 92.769 1.00 38.96 358 ASP F C 1
ATOM 13481 O O . ASP F 1 359 ? 82.786 -14.026 92.030 1.00 37.85 358 ASP F O 1
ATOM 13486 N N . THR F 1 360 ? 83.376 -15.303 93.779 1.00 38.23 359 THR F N 1
ATOM 13487 C CA . THR F 1 360 ? 81.996 -15.688 94.046 1.00 38.75 359 THR F CA 1
ATOM 13488 C C . THR F 1 360 ? 81.175 -14.509 94.584 1.00 36.22 359 THR F C 1
ATOM 13489 O O . THR F 1 360 ? 80.028 -14.316 94.190 1.00 34.93 359 THR F O 1
ATOM 13493 N N . CYS F 1 361 ? 81.761 -13.718 95.475 1.00 36.19 360 CYS F N 1
ATOM 13494 C CA . CYS F 1 361 ? 81.047 -12.566 96.033 1.00 36.26 360 CYS F CA 1
ATOM 13495 C C . CYS F 1 361 ? 80.839 -11.470 94.983 1.00 35.75 360 CYS F C 1
ATOM 13496 O O . CYS F 1 361 ? 79.800 -10.812 94.955 1.00 34.17 360 CYS F O 1
ATOM 13499 N N . SER F 1 362 ? 81.836 -11.292 94.118 1.00 36.43 361 SER F N 1
ATOM 13500 C CA . SER F 1 362 ? 81.799 -10.277 93.068 1.00 35.18 361 SER F CA 1
ATOM 13501 C C . SER F 1 362 ? 80.596 -10.390 92.144 1.00 34.99 361 SER F C 1
ATOM 13502 O O . SER F 1 362 ? 80.288 -9.454 91.412 1.00 35.51 361 SER F O 1
ATOM 13505 N N . GLU F 1 363 ? 79.914 -11.529 92.167 1.00 34.24 362 GLU F N 1
ATOM 13506 C CA . GLU F 1 363 ? 78.762 -11.717 91.296 1.00 33.93 362 GLU F CA 1
ATOM 13507 C C . GLU F 1 363 ? 77.415 -11.353 91.918 1.00 32.45 362 GLU F C 1
ATOM 13508 O O . GLU F 1 363 ? 76.409 -11.317 91.215 1.00 31.20 362 GLU F O 1
ATOM 13514 N N . ILE F 1 364 ? 77.370 -11.088 93.220 1.00 31.77 363 ILE F N 1
ATOM 13515 C CA . ILE F 1 364 ? 76.081 -10.752 93.827 1.00 32.82 363 ILE F CA 1
ATOM 13516 C C . ILE F 1 364 ? 75.516 -9.431 93.306 1.00 33.18 363 ILE F C 1
ATOM 13517 O O . ILE F 1 364 ? 76.252 -8.552 92.848 1.00 32.30 363 ILE F O 1
ATOM 13522 N N . PHE F 1 365 ? 74.194 -9.316 93.374 1.00 33.76 364 PHE F N 1
ATOM 13523 C CA . PHE F 1 365 ? 73.475 -8.130 92.929 1.00 33.86 364 PHE F CA 1
ATOM 13524 C C . PHE F 1 365 ? 73.832 -7.701 91.507 1.00 34.95 364 PHE F C 1
ATOM 13525 O O . PHE F 1 365 ? 73.971 -6.508 91.225 1.00 34.33 364 PHE F O 1
ATOM 13533 N N . GLY F 1 366 ? 73.977 -8.684 90.619 1.00 34.09 365 GLY F N 1
ATOM 13534 C CA . GLY F 1 366 ? 74.280 -8.399 89.228 1.00 32.96 365 GLY F CA 1
ATOM 13535 C C . GLY F 1 366 ? 75.729 -8.124 88.876 1.00 33.35 365 GLY F C 1
ATOM 13536 O O . GLY F 1 366 ? 76.040 -7.911 87.704 1.00 33.76 365 GLY F O 1
ATOM 13537 N N . GLY F 1 367 ? 76.614 -8.118 89.871 1.00 32.71 366 GLY F N 1
ATOM 13538 C CA . GLY F 1 367 ? 78.020 -7.884 89.602 1.00 31.53 366 GLY F CA 1
ATOM 13539 C C . GLY F 1 367 ? 78.647 -6.698 90.311 1.00 33.10 366 GLY F C 1
ATOM 13540 O O . GLY F 1 367 ? 78.112 -5.589 90.285 1.00 34.95 366 GLY F O 1
ATOM 13541 N N . LEU F 1 368 ? 79.791 -6.936 90.942 1.00 32.40 367 LEU F N 1
ATOM 13542 C CA . LEU F 1 368 ? 80.513 -5.894 91.659 1.00 33.09 367 LEU F CA 1
ATOM 13543 C C . LEU F 1 368 ? 81.847 -5.636 90.966 1.00 35.70 367 LEU F C 1
ATOM 13544 O O . LEU F 1 368 ? 82.736 -6.492 90.986 1.00 36.99 367 LEU F O 1
ATOM 13549 N N . ASP F 1 369 ? 81.987 -4.461 90.353 1.00 35.84 368 ASP F N 1
ATOM 13550 C CA . ASP F 1 369 ? 83.222 -4.106 89.661 1.00 35.73 368 ASP F CA 1
ATOM 13551 C C . ASP F 1 369 ? 84.367 -3.968 90.660 1.00 34.40 368 ASP F C 1
ATOM 13552 O O . ASP F 1 369 ? 85.505 -4.327 90.374 1.00 32.34 368 ASP F O 1
ATOM 13557 N N . ILE F 1 370 ? 84.054 -3.445 91.840 1.00 34.46 369 ILE F N 1
ATOM 13558 C CA . ILE F 1 370 ? 85.046 -3.276 92.890 1.00 33.90 369 ILE F CA 1
ATOM 13559 C C . ILE F 1 370 ? 84.522 -3.935 94.157 1.00 35.81 369 ILE F C 1
ATOM 13560 O O . ILE F 1 370 ? 83.428 -3.615 94.616 1.00 37.47 369 ILE F O 1
ATOM 13565 N N . CYS F 1 371 ? 85.289 -4.855 94.725 1.00 35.81 370 CYS F N 1
ATOM 13566 C CA . CYS F 1 371 ? 84.853 -5.507 95.949 1.00 37.07 370 CYS F CA 1
ATOM 13567 C C . CYS F 1 371 ? 85.976 -6.285 96.584 1.00 36.84 370 CYS F C 1
ATOM 13568 O O . CYS F 1 371 ? 86.942 -6.648 95.927 1.00 36.68 370 CYS F O 1
ATOM 13571 N N . ALA F 1 372 ? 85.837 -6.536 97.878 1.00 38.05 371 ALA F N 1
ATOM 13572 C CA . ALA F 1 372 ? 86.835 -7.273 98.633 1.00 35.99 371 ALA F CA 1
ATOM 13573 C C . ALA F 1 372 ? 86.144 -8.095 99.708 1.00 36.86 371 ALA F C 1
ATOM 13574 O O . ALA F 1 372 ? 85.056 -7.745 100.168 1.00 36.30 371 ALA F O 1
ATOM 13576 N N . VAL F 1 373 ? 86.779 -9.191 100.106 1.00 36.09 372 VAL F N 1
ATOM 13577 C CA . VAL F 1 373 ? 86.225 -10.055 101.134 1.00 34.36 372 VAL F CA 1
ATOM 13578 C C . VAL F 1 373 ? 87.165 -10.060 102.328 1.00 33.34 372 VAL F C 1
ATOM 13579 O O . VAL F 1 373 ? 88.358 -10.304 102.185 1.00 32.40 372 VAL F O 1
ATOM 13583 N N . GLU F 1 374 ? 86.620 -9.776 103.504 1.00 33.36 373 GLU F N 1
ATOM 13584 C CA . GLU F 1 374 ? 87.404 -9.751 104.728 1.00 32.65 373 GLU F CA 1
ATOM 13585 C C . GLU F 1 374 ? 87.247 -11.079 105.445 1.00 31.41 373 GLU F C 1
ATOM 13586 O O . GLU F 1 374 ? 86.148 -11.628 105.527 1.00 28.46 373 GLU F O 1
ATOM 13592 N N . ALA F 1 375 ? 88.354 -11.587 105.967 1.00 31.95 374 ALA F N 1
ATOM 13593 C CA . ALA F 1 375 ? 88.340 -12.844 106.695 1.00 33.10 374 ALA F CA 1
ATOM 13594 C C . ALA F 1 375 ? 89.237 -12.721 107.913 1.00 33.38 374 ALA F C 1
ATOM 13595 O O . ALA F 1 375 ? 90.210 -11.960 107.921 1.00 33.36 374 ALA F O 1
ATOM 13597 N N . LEU F 1 376 ? 88.898 -13.465 108.952 1.00 32.58 375 LEU F N 1
ATOM 13598 C CA . LEU F 1 376 ? 89.699 -13.449 110.160 1.00 33.26 375 LEU F CA 1
ATOM 13599 C C . LEU F 1 376 ? 90.404 -14.798 110.254 1.00 32.78 375 LEU F C 1
ATOM 13600 O O . LEU F 1 376 ? 89.793 -15.846 110.036 1.00 31.57 375 LEU F O 1
ATOM 13605 N N . HIS F 1 377 ? 91.692 -14.768 110.565 1.00 33.75 376 HIS F N 1
ATOM 13606 C CA . HIS F 1 377 ? 92.449 -16.000 110.710 1.00 34.19 376 HIS F CA 1
ATOM 13607 C C . HIS F 1 377 ? 92.743 -16.218 112.190 1.00 34.29 376 HIS F C 1
ATOM 13608 O O . HIS F 1 377 ? 93.632 -15.586 112.757 1.00 34.58 376 HIS F O 1
ATOM 13615 N N . GLY F 1 378 ? 91.990 -17.114 112.812 1.00 34.26 377 GLY F N 1
ATOM 13616 C CA . GLY F 1 378 ? 92.183 -17.383 114.223 1.00 36.83 377 GLY F CA 1
ATOM 13617 C C . GLY F 1 378 ? 93.547 -17.931 114.613 1.00 38.30 377 GLY F C 1
ATOM 13618 O O . GLY F 1 378 ? 94.358 -18.321 113.765 1.00 37.40 377 GLY F O 1
ATOM 13619 N N . LYS F 1 379 ? 93.800 -17.951 115.916 1.00 38.09 378 LYS F N 1
ATOM 13620 C CA . LYS F 1 379 ? 95.048 -18.473 116.435 1.00 39.56 378 LYS F CA 1
ATOM 13621 C C . LYS F 1 379 ? 94.973 -19.986 116.442 1.00 38.61 378 LYS F C 1
ATOM 13622 O O . LYS F 1 379 ? 95.958 -20.656 116.715 1.00 40.02 378 LYS F O 1
ATOM 13628 N N . ASP F 1 380 ? 93.794 -20.515 116.137 1.00 38.12 379 ASP F N 1
ATOM 13629 C CA . ASP F 1 380 ? 93.588 -21.954 116.085 1.00 37.66 379 ASP F CA 1
ATOM 13630 C C . ASP F 1 380 ? 93.609 -22.445 114.635 1.00 36.05 379 ASP F C 1
ATOM 13631 O O . ASP F 1 380 ? 93.061 -23.500 114.309 1.00 36.26 379 ASP F O 1
ATOM 13636 N N . GLY F 1 381 ? 94.245 -21.656 113.771 1.00 36.12 380 GLY F N 1
ATOM 13637 C CA . GLY F 1 381 ? 94.382 -22.005 112.365 1.00 36.38 380 GLY F CA 1
ATOM 13638 C C . GLY F 1 381 ? 93.152 -21.961 111.476 1.00 38.09 380 GLY F C 1
ATOM 13639 O O . GLY F 1 381 ? 93.251 -22.264 110.288 1.00 38.32 380 GLY F O 1
ATOM 13640 N N . ARG F 1 382 ? 91.999 -21.593 112.029 1.00 39.46 381 ARG F N 1
ATOM 13641 C CA . ARG F 1 382 ? 90.767 -21.522 111.242 1.00 41.25 381 ARG F CA 1
ATOM 13642 C C . ARG F 1 382 ? 90.548 -20.120 110.671 1.00 41.23 381 ARG F C 1
ATOM 13643 O O . ARG F 1 382 ? 90.908 -19.118 111.293 1.00 40.02 381 ARG F O 1
ATOM 13651 N N . ASP F 1 383 ? 89.954 -20.057 109.486 1.00 40.96 382 ASP F N 1
ATOM 13652 C CA . ASP F 1 383 ? 89.667 -18.781 108.844 1.00 40.07 382 ASP F CA 1
ATOM 13653 C C . ASP F 1 383 ? 88.175 -18.551 108.977 1.00 38.45 382 ASP F C 1
ATOM 13654 O O . ASP F 1 383 ? 87.416 -19.510 109.095 1.00 38.26 382 ASP F O 1
ATOM 13659 N N . HIS F 1 384 ? 87.758 -17.285 108.962 1.00 35.99 383 HIS F N 1
ATOM 13660 C CA . HIS F 1 384 ? 86.341 -16.947 109.049 1.00 33.10 383 HIS F CA 1
ATOM 13661 C C . HIS F 1 384 ? 86.072 -15.691 108.231 1.00 31.26 383 HIS F C 1
ATOM 13662 O O . HIS F 1 384 ? 86.575 -14.615 108.551 1.00 29.57 383 HIS F O 1
ATOM 13669 N N . ILE F 1 385 ? 85.284 -15.835 107.175 1.00 29.69 384 ILE F N 1
ATOM 13670 C CA . ILE F 1 385 ? 84.929 -14.702 106.342 1.00 29.34 384 ILE F CA 1
ATOM 13671 C C . ILE F 1 385 ? 83.863 -13.920 107.118 1.00 29.52 384 ILE F C 1
ATOM 13672 O O . ILE F 1 385 ? 82.829 -14.475 107.519 1.00 27.82 384 ILE F O 1
ATOM 13677 N N . ILE F 1 386 ? 84.113 -12.636 107.347 1.00 28.32 385 ILE F N 1
ATOM 13678 C CA . ILE F 1 386 ? 83.156 -11.835 108.093 1.00 28.77 385 ILE F CA 1
ATOM 13679 C C . ILE F 1 386 ? 82.402 -10.781 107.284 1.00 31.36 385 ILE F C 1
ATOM 13680 O O . ILE F 1 386 ? 81.373 -10.288 107.738 1.00 32.83 385 ILE F O 1
ATOM 13685 N N . GLU F 1 387 ? 82.891 -10.428 106.095 1.00 31.89 386 GLU F N 1
ATOM 13686 C CA . GLU F 1 387 ? 82.203 -9.408 105.303 1.00 32.29 386 GLU F CA 1
ATOM 13687 C C . GLU F 1 387 ? 82.737 -9.223 103.890 1.00 31.45 386 GLU F C 1
ATOM 13688 O O . GLU F 1 387 ? 83.908 -9.470 103.621 1.00 31.57 386 GLU F O 1
ATOM 13694 N N . VAL F 1 388 ? 81.852 -8.789 102.997 1.00 30.30 387 VAL F N 1
ATOM 13695 C CA . VAL F 1 388 ? 82.193 -8.484 101.616 1.00 31.12 387 VAL F CA 1
ATOM 13696 C C . VAL F 1 388 ? 81.891 -6.987 101.462 1.00 32.16 387 VAL F C 1
ATOM 13697 O O . VAL F 1 388 ? 80.803 -6.538 101.816 1.00 31.84 387 VAL F O 1
ATOM 13701 N N . VAL F 1 389 ? 82.849 -6.217 100.949 1.00 32.58 388 VAL F N 1
ATOM 13702 C CA . VAL F 1 389 ? 82.655 -4.781 100.774 1.00 32.54 388 VAL F CA 1
ATOM 13703 C C . VAL F 1 389 ? 82.570 -4.378 99.306 1.00 33.20 388 VAL F C 1
ATOM 13704 O O . VAL F 1 389 ? 83.058 -5.095 98.424 1.00 31.49 388 VAL F O 1
ATOM 13708 N N . GLY F 1 390 ? 81.948 -3.225 99.057 1.00 32.56 389 GLY F N 1
ATOM 13709 C CA . GLY F 1 390 ? 81.770 -2.742 97.699 1.00 34.44 389 GLY F CA 1
ATOM 13710 C C . GLY F 1 390 ? 82.795 -1.746 97.190 1.00 36.23 389 GLY F C 1
ATOM 13711 O O . GLY F 1 390 ? 83.951 -1.755 97.612 1.00 35.71 389 GLY F O 1
ATOM 13712 N N . SER F 1 391 ? 82.362 -0.877 96.278 1.00 38.67 390 SER F N 1
ATOM 13713 C CA . SER F 1 391 ? 83.246 0.117 95.679 1.00 40.77 390 SER F CA 1
ATOM 13714 C C . SER F 1 391 ? 83.711 1.203 96.640 1.00 41.38 390 SER F C 1
ATOM 13715 O O . SER F 1 391 ? 84.451 2.105 96.251 1.00 42.37 390 SER F O 1
ATOM 13718 N N . SER F 1 392 ? 83.286 1.118 97.894 1.00 41.64 391 SER F N 1
ATOM 13719 C CA . SER F 1 392 ? 83.692 2.099 98.889 1.00 43.82 391 SER F CA 1
ATOM 13720 C C . SER F 1 392 ? 84.857 1.544 99.700 1.00 44.96 391 SER F C 1
ATOM 13721 O O . SER F 1 392 ? 85.412 2.229 100.560 1.00 44.19 391 SER F O 1
ATOM 13724 N N . MET F 1 393 ? 85.225 0.299 99.419 1.00 46.01 392 MET F N 1
ATOM 13725 C CA . MET F 1 393 ? 86.314 -0.347 100.139 1.00 47.91 392 MET F CA 1
ATOM 13726 C C . MET F 1 393 ? 87.559 0.526 100.160 1.00 49.25 392 MET F C 1
ATOM 13727 O O . MET F 1 393 ? 88.071 0.928 99.111 1.00 49.61 392 MET F O 1
ATOM 13732 N N . PRO F 1 394 ? 88.066 0.838 101.360 1.00 49.43 393 PRO F N 1
ATOM 13733 C CA . PRO F 1 394 ? 89.266 1.670 101.414 1.00 49.41 393 PRO F CA 1
ATOM 13734 C C . PRO F 1 394 ? 90.399 1.002 100.648 1.00 50.96 393 PRO F C 1
ATOM 13735 O O . PRO F 1 394 ? 90.465 -0.225 100.569 1.00 50.35 393 PRO F O 1
ATOM 13739 N N . LEU F 1 395 ? 91.279 1.809 100.069 1.00 52.36 394 LEU F N 1
ATOM 13740 C CA . LEU F 1 395 ? 92.422 1.272 99.349 1.00 53.96 394 LEU F CA 1
ATOM 13741 C C . LEU F 1 395 ? 93.518 1.234 100.398 1.00 55.11 394 LEU F C 1
ATOM 13742 O O . LEU F 1 395 ? 93.818 2.248 101.023 1.00 55.83 394 LEU F O 1
ATOM 13747 N N . ILE F 1 396 ? 94.109 0.063 100.597 1.00 57.42 395 ILE F N 1
ATOM 13748 C CA . ILE F 1 396 ? 95.137 -0.098 101.615 1.00 59.24 395 ILE F CA 1
ATOM 13749 C C . ILE F 1 396 ? 96.490 -0.544 101.083 1.00 60.56 395 ILE F C 1
ATOM 13750 O O . ILE F 1 396 ? 96.663 -0.769 99.885 1.00 60.79 395 ILE F O 1
ATOM 13755 N N . GLY F 1 397 ? 97.450 -0.659 101.993 1.00 61.77 396 GLY F N 1
ATOM 13756 C CA . GLY F 1 397 ? 98.776 -1.110 101.622 1.00 63.22 396 GLY F CA 1
ATOM 13757 C C . GLY F 1 397 ? 99.626 -0.222 100.732 1.00 63.95 396 GLY F C 1
ATOM 13758 O O . GLY F 1 397 ? 99.288 0.924 100.437 1.00 64.08 396 GLY F O 1
ATOM 13759 N N . ASP F 1 398 ? 100.745 -0.797 100.305 1.00 64.64 397 ASP F N 1
ATOM 13760 C CA . ASP F 1 398 ? 101.743 -0.146 99.467 1.00 64.56 397 ASP F CA 1
ATOM 13761 C C . ASP F 1 398 ? 101.403 0.051 97.991 1.00 64.33 397 ASP F C 1
ATOM 13762 O O . ASP F 1 398 ? 102.235 0.550 97.236 1.00 64.49 397 ASP F O 1
ATOM 13767 N N . HIS F 1 399 ? 100.204 -0.325 97.566 1.00 64.09 398 HIS F N 1
ATOM 13768 C CA . HIS F 1 399 ? 99.848 -0.162 96.158 1.00 64.63 398 HIS F CA 1
ATOM 13769 C C . HIS F 1 399 ? 98.553 0.608 95.951 1.00 63.73 398 HIS F C 1
ATOM 13770 O O . HIS F 1 399 ? 97.799 0.343 95.011 1.00 63.11 398 HIS F O 1
ATOM 13777 N N . GLN F 1 400 ? 98.298 1.569 96.829 1.00 63.37 399 GLN F N 1
ATOM 13778 C CA . GLN F 1 400 ? 97.086 2.362 96.726 1.00 63.55 399 GLN F CA 1
ATOM 13779 C C . GLN F 1 400 ? 96.989 3.005 95.348 1.00 63.20 399 GLN F C 1
ATOM 13780 O O . GLN F 1 400 ? 95.989 2.853 94.649 1.00 63.92 399 GLN F O 1
ATOM 13786 N N . ASP F 1 401 ? 98.039 3.717 94.956 1.00 62.63 400 ASP F N 1
ATOM 13787 C CA . ASP F 1 401 ? 98.058 4.397 93.670 1.00 61.95 400 ASP F CA 1
ATOM 13788 C C . ASP F 1 401 ? 97.890 3.473 92.469 1.00 60.76 400 ASP F C 1
ATOM 13789 O O . ASP F 1 401 ? 97.292 3.864 91.468 1.00 60.64 400 ASP F O 1
ATOM 13794 N N . GLU F 1 402 ? 98.410 2.253 92.555 1.00 59.74 401 GLU F N 1
ATOM 13795 C CA . GLU F 1 402 ? 98.249 1.311 91.447 1.00 58.61 401 GLU F CA 1
ATOM 13796 C C . GLU F 1 402 ? 96.765 0.959 91.372 1.00 57.51 401 GLU F C 1
ATOM 13797 O O . GLU F 1 402 ? 96.197 0.815 90.287 1.00 57.36 401 GLU F O 1
ATOM 13803 N N . ASP F 1 403 ? 96.143 0.825 92.540 1.00 56.04 402 ASP F N 1
ATOM 13804 C CA . ASP F 1 403 ? 94.722 0.507 92.623 1.00 54.82 402 ASP F CA 1
ATOM 13805 C C . ASP F 1 403 ? 93.879 1.632 92.033 1.00 53.96 402 ASP F C 1
ATOM 13806 O O . ASP F 1 403 ? 92.931 1.381 91.292 1.00 53.85 402 ASP F O 1
ATOM 13811 N N . LYS F 1 404 ? 94.225 2.871 92.366 1.00 53.61 403 LYS F N 1
ATOM 13812 C CA . LYS F 1 404 ? 93.498 4.027 91.849 1.00 52.46 403 LYS F CA 1
ATOM 13813 C C . LYS F 1 404 ? 93.551 4.002 90.325 1.00 52.11 403 LYS F C 1
ATOM 13814 O O . LYS F 1 404 ? 92.530 4.138 89.649 1.00 51.45 403 LYS F O 1
ATOM 13820 N N . GLN F 1 405 ? 94.750 3.814 89.786 1.00 53.24 404 GLN F N 1
ATOM 13821 C CA . GLN F 1 405 ? 94.930 3.757 88.341 1.00 53.82 404 GLN F CA 1
ATOM 13822 C C . GLN F 1 405 ? 94.116 2.608 87.759 1.00 53.29 404 GLN F C 1
ATOM 13823 O O . GLN F 1 405 ? 93.517 2.735 86.690 1.00 53.19 404 GLN F O 1
ATOM 13829 N N . LEU F 1 406 ? 94.094 1.483 88.465 1.00 52.28 405 LEU F N 1
ATOM 13830 C CA . LEU F 1 406 ? 93.327 0.330 88.011 1.00 50.93 405 LEU F CA 1
ATOM 13831 C C . LEU F 1 406 ? 91.856 0.721 87.910 1.00 49.48 405 LEU F C 1
ATOM 13832 O O . LEU F 1 406 ? 91.188 0.413 86.923 1.00 49.03 405 LEU F O 1
ATOM 13837 N N . ILE F 1 407 ? 91.362 1.406 88.936 1.00 48.35 406 ILE F N 1
ATOM 13838 C CA . ILE F 1 407 ? 89.978 1.862 88.956 1.00 47.77 406 ILE F CA 1
ATOM 13839 C C . ILE F 1 407 ? 89.757 2.816 87.786 1.00 47.84 406 ILE F C 1
ATOM 13840 O O . ILE F 1 407 ? 88.721 2.757 87.119 1.00 48.17 406 ILE F O 1
ATOM 13845 N N . VAL F 1 408 ? 90.730 3.692 87.534 1.00 47.24 407 VAL F N 1
ATOM 13846 C CA . VAL F 1 408 ? 90.633 4.623 86.406 1.00 47.42 407 VAL F CA 1
ATOM 13847 C C . VAL F 1 408 ? 90.396 3.801 85.145 1.00 46.75 407 VAL F C 1
ATOM 13848 O O . VAL F 1 408 ? 89.401 3.981 84.434 1.00 46.02 407 VAL F O 1
ATOM 13852 N N . GLU F 1 409 ? 91.328 2.893 84.880 1.00 47.18 408 GLU F N 1
ATOM 13853 C CA . GLU F 1 409 ? 91.243 2.022 83.721 1.00 47.69 408 GLU F CA 1
ATOM 13854 C C . GLU F 1 409 ? 89.846 1.426 83.656 1.00 45.91 408 GLU F C 1
ATOM 13855 O O . GLU F 1 409 ? 89.194 1.457 82.614 1.00 44.62 408 GLU F O 1
ATOM 13861 N N . LEU F 1 410 ? 89.393 0.894 84.788 1.00 45.93 409 LEU F N 1
ATOM 13862 C CA . LEU F 1 410 ? 88.072 0.276 84.887 1.00 45.31 409 LEU F CA 1
ATOM 13863 C C . LEU F 1 410 ? 86.932 1.226 84.525 1.00 44.80 409 LEU F C 1
ATOM 13864 O O . LEU F 1 410 ? 86.103 0.907 83.671 1.00 44.64 409 LEU F O 1
ATOM 13869 N N . VAL F 1 411 ? 86.886 2.391 85.165 1.00 45.41 410 VAL F N 1
ATOM 13870 C CA . VAL F 1 411 ? 85.827 3.359 84.879 1.00 47.03 410 VAL F CA 1
ATOM 13871 C C . VAL F 1 411 ? 85.858 3.776 83.412 1.00 48.62 410 VAL F C 1
ATOM 13872 O O . VAL F 1 411 ? 84.826 3.781 82.732 1.00 48.60 410 VAL F O 1
ATOM 13876 N N . VAL F 1 412 ? 87.047 4.124 82.929 1.00 50.77 411 VAL F N 1
ATOM 13877 C CA . VAL F 1 412 ? 87.215 4.534 81.539 1.00 52.32 411 VAL F CA 1
ATOM 13878 C C . VAL F 1 412 ? 86.537 3.536 80.603 1.00 52.67 411 VAL F C 1
ATOM 13879 O O . VAL F 1 412 ? 85.802 3.924 79.698 1.00 52.28 411 VAL F O 1
ATOM 13883 N N . ASN F 1 413 ? 86.781 2.249 80.829 1.00 53.82 412 ASN F N 1
ATOM 13884 C CA . ASN F 1 413 ? 86.185 1.209 79.997 1.00 55.42 412 ASN F CA 1
ATOM 13885 C C . ASN F 1 413 ? 84.671 1.152 80.141 1.00 55.53 412 ASN F C 1
ATOM 13886 O O . ASN F 1 413 ? 83.956 1.001 79.148 1.00 55.80 412 ASN F O 1
ATOM 13891 N N . LYS F 1 414 ? 84.180 1.270 81.372 1.00 54.92 413 LYS F N 1
ATOM 13892 C CA . LYS F 1 414 ? 82.742 1.248 81.609 1.00 54.66 413 LYS F CA 1
ATOM 13893 C C . LYS F 1 414 ? 82.087 2.407 80.874 1.00 53.88 413 LYS F C 1
ATOM 13894 O O . LYS F 1 414 ? 81.037 2.245 80.253 1.00 53.41 413 LYS F O 1
ATOM 13900 N N . MET F 1 415 ? 82.713 3.577 80.950 1.00 53.63 414 MET F N 1
ATOM 13901 C CA . MET F 1 415 ? 82.195 4.762 80.275 1.00 54.21 414 MET F CA 1
ATOM 13902 C C . MET F 1 415 ? 82.208 4.560 78.765 1.00 55.08 414 MET F C 1
ATOM 13903 O O . MET F 1 415 ? 81.209 4.816 78.088 1.00 55.63 414 MET F O 1
ATOM 13908 N N . THR F 1 416 ? 83.342 4.098 78.244 1.00 55.65 415 THR F N 1
ATOM 13909 C CA . THR F 1 416 ? 83.481 3.856 76.814 1.00 56.82 415 THR F CA 1
ATOM 13910 C C . THR F 1 416 ? 82.259 3.105 76.300 1.00 57.84 415 THR F C 1
ATOM 13911 O O . THR F 1 416 ? 81.756 3.393 75.213 1.00 58.48 415 THR F O 1
ATOM 13915 N N . GLN F 1 417 ? 81.783 2.143 77.085 1.00 58.40 416 GLN F N 1
ATOM 13916 C CA . GLN F 1 417 ? 80.598 1.382 76.709 1.00 59.59 416 GLN F CA 1
ATOM 13917 C C . GLN F 1 417 ? 79.377 2.184 77.158 1.00 60.71 416 GLN F C 1
ATOM 13918 O O . GLN F 1 417 ? 78.759 1.901 78.185 1.00 60.93 416 GLN F O 1
ATOM 13924 N N . ALA F 1 418 ? 79.054 3.204 76.368 1.00 62.14 417 ALA F N 1
ATOM 13925 C CA . ALA F 1 418 ? 77.927 4.094 76.626 1.00 62.39 417 ALA F CA 1
ATOM 13926 C C . ALA F 1 418 ? 78.037 5.297 75.690 1.00 62.98 417 ALA F C 1
ATOM 13927 O O . ALA F 1 418 ? 77.157 5.456 74.813 1.00 63.82 417 ALA F O 1
ATOM 13929 N N . ALA G 1 113 ? 27.450 15.177 141.147 1.00 58.64 112 ALA G N 1
ATOM 13930 C CA . ALA G 1 113 ? 28.191 14.700 139.946 1.00 58.32 112 ALA G CA 1
ATOM 13931 C C . ALA G 1 113 ? 29.554 14.151 140.351 1.00 58.00 112 ALA G C 1
ATOM 13932 O O . ALA G 1 113 ? 30.368 14.860 140.946 1.00 57.82 112 ALA G O 1
ATOM 13934 N N . ALA G 1 114 ? 29.792 12.884 140.022 1.00 56.83 113 ALA G N 1
ATOM 13935 C CA . ALA G 1 114 ? 31.043 12.212 140.352 1.00 55.38 113 ALA G CA 1
ATOM 13936 C C . ALA G 1 114 ? 32.265 12.846 139.683 1.00 54.22 113 ALA G C 1
ATOM 13937 O O . ALA G 1 114 ? 32.194 13.313 138.544 1.00 54.44 113 ALA G O 1
ATOM 13939 N N . ARG G 1 115 ? 33.382 12.859 140.404 1.00 51.64 114 ARG G N 1
ATOM 13940 C CA . ARG G 1 115 ? 34.627 13.400 139.874 1.00 49.64 114 ARG G CA 1
ATOM 13941 C C . ARG G 1 115 ? 35.409 12.266 139.224 1.00 46.41 114 ARG G C 1
ATOM 13942 O O . ARG G 1 115 ? 35.760 11.283 139.876 1.00 45.95 114 ARG G O 1
ATOM 13950 N N . VAL G 1 116 ? 35.676 12.409 137.932 1.00 43.06 115 VAL G N 1
ATOM 13951 C CA . VAL G 1 116 ? 36.400 11.391 137.187 1.00 39.80 115 VAL G CA 1
ATOM 13952 C C . VAL G 1 116 ? 37.913 11.523 137.345 1.00 37.77 115 VAL G C 1
ATOM 13953 O O . VAL G 1 116 ? 38.492 12.564 137.037 1.00 36.59 115 VAL G O 1
ATOM 13957 N N . LEU G 1 117 ? 38.539 10.460 137.835 1.00 35.11 116 LEU G N 1
ATOM 13958 C CA . LEU G 1 117 ? 39.981 10.431 138.018 1.00 34.17 116 LEU G CA 1
ATOM 13959 C C . LEU G 1 117 ? 40.574 9.370 137.110 1.00 33.93 116 LEU G C 1
ATOM 13960 O O . LEU G 1 117 ? 40.195 8.198 137.185 1.00 33.83 116 LEU G O 1
ATOM 13965 N N . LEU G 1 118 ? 41.501 9.781 136.254 1.00 32.92 117 LEU G N 1
ATOM 13966 C CA . LEU G 1 118 ? 42.165 8.852 135.356 1.00 32.60 117 LEU G CA 1
ATOM 13967 C C . LEU G 1 118 ? 43.510 8.463 135.942 1.00 32.34 117 LEU G C 1
ATOM 13968 O O . LEU G 1 118 ? 44.335 9.321 136.261 1.00 30.87 117 LEU G O 1
ATOM 13973 N N . VAL G 1 119 ? 43.722 7.164 136.098 1.00 33.44 118 VAL G N 1
ATOM 13974 C CA . VAL G 1 119 ? 44.982 6.671 136.610 1.00 33.18 118 VAL G CA 1
ATOM 13975 C C . VAL G 1 119 ? 45.641 5.952 135.454 1.00 34.43 118 VAL G C 1
ATOM 13976 O O . VAL G 1 119 ? 45.118 4.967 134.930 1.00 34.01 118 VAL G O 1
ATOM 13980 N N . ILE G 1 120 ? 46.791 6.468 135.050 1.00 34.93 119 ILE G N 1
ATOM 13981 C CA . ILE G 1 120 ? 47.548 5.890 133.958 1.00 33.22 119 ILE G CA 1
ATOM 13982 C C . ILE G 1 120 ? 48.592 5.005 134.612 1.00 34.18 119 ILE G C 1
ATOM 13983 O O . ILE G 1 120 ? 49.592 5.482 135.156 1.00 34.32 119 ILE G O 1
ATOM 13988 N N . ASP G 1 121 ? 48.340 3.705 134.558 1.00 36.03 120 ASP G N 1
ATOM 13989 C CA . ASP G 1 121 ? 49.211 2.724 135.175 1.00 38.42 120 ASP G CA 1
ATOM 13990 C C . ASP G 1 121 ? 48.818 1.367 134.617 1.00 41.86 120 ASP G C 1
ATOM 13991 O O . ASP G 1 121 ? 47.719 1.209 134.088 1.00 42.89 120 ASP G O 1
ATOM 13996 N N . GLU G 1 122 ? 49.710 0.389 134.728 1.00 45.86 121 GLU G N 1
ATOM 13997 C CA . GLU G 1 122 ? 49.418 -0.952 134.237 1.00 49.16 121 GLU G CA 1
ATOM 13998 C C . GLU G 1 122 ? 48.257 -1.548 135.037 1.00 49.44 121 GLU G C 1
ATOM 13999 O O . GLU G 1 122 ? 47.815 -0.967 136.027 1.00 48.21 121 GLU G O 1
ATOM 14005 N N . PRO G 1 123 ? 47.750 -2.717 134.615 1.00 50.62 122 PRO G N 1
ATOM 14006 C CA . PRO G 1 123 ? 46.633 -3.382 135.294 1.00 51.17 122 PRO G CA 1
ATOM 14007 C C . PRO G 1 123 ? 46.979 -4.155 136.568 1.00 51.43 122 PRO G C 1
ATOM 14008 O O . PRO G 1 123 ? 46.085 -4.572 137.305 1.00 51.40 122 PRO G O 1
ATOM 14012 N N . HIS G 1 124 ? 48.269 -4.343 136.826 1.00 52.28 123 HIS G N 1
ATOM 14013 C CA . HIS G 1 124 ? 48.712 -5.082 138.007 1.00 53.05 123 HIS G CA 1
ATOM 14014 C C . HIS G 1 124 ? 48.077 -4.574 139.297 1.00 53.26 123 HIS G C 1
ATOM 14015 O O . HIS G 1 124 ? 47.668 -5.363 140.149 1.00 54.63 123 HIS G O 1
ATOM 14022 N N . THR G 1 125 ? 47.997 -3.255 139.438 1.00 52.83 124 THR G N 1
ATOM 14023 C CA . THR G 1 125 ? 47.411 -2.636 140.622 1.00 51.51 124 THR G CA 1
ATOM 14024 C C . THR G 1 125 ? 45.995 -2.158 140.316 1.00 51.25 124 THR G C 1
ATOM 14025 O O . THR G 1 125 ? 45.776 -1.453 139.333 1.00 52.57 124 THR G O 1
ATOM 14029 N N . ASP G 1 126 ? 45.036 -2.544 141.152 1.00 50.55 125 ASP G N 1
ATOM 14030 C CA . ASP G 1 126 ? 43.647 -2.131 140.958 1.00 49.95 125 ASP G CA 1
ATOM 14031 C C . ASP G 1 126 ? 43.376 -0.859 141.746 1.00 48.35 125 ASP G C 1
ATOM 14032 O O . ASP G 1 126 ? 43.078 -0.910 142.938 1.00 48.20 125 ASP G O 1
ATOM 14037 N N . TRP G 1 127 ? 43.471 0.285 141.076 1.00 46.63 126 TRP G N 1
ATOM 14038 C CA . TRP G 1 127 ? 43.255 1.557 141.747 1.00 44.36 126 TRP G CA 1
ATOM 14039 C C . TRP G 1 127 ? 41.807 1.853 142.089 1.00 44.44 126 TRP G C 1
ATOM 14040 O O . TRP G 1 127 ? 41.537 2.506 143.097 1.00 44.43 126 TRP G O 1
ATOM 14051 N N . ALA G 1 128 ? 40.876 1.380 141.266 1.00 45.21 127 ALA G N 1
ATOM 14052 C CA . ALA G 1 128 ? 39.459 1.602 141.541 1.00 45.78 127 ALA G CA 1
ATOM 14053 C C . ALA G 1 128 ? 39.171 1.063 142.943 1.00 47.06 127 ALA G C 1
ATOM 14054 O O . ALA G 1 128 ? 38.459 1.690 143.728 1.00 46.87 127 ALA G O 1
ATOM 14056 N N . LYS G 1 129 ? 39.738 -0.103 143.246 1.00 48.92 128 LYS G N 1
ATOM 14057 C CA . LYS G 1 129 ? 39.577 -0.732 144.552 1.00 50.99 128 LYS G CA 1
ATOM 14058 C C . LYS G 1 129 ? 39.974 0.257 145.642 1.00 51.69 128 LYS G C 1
ATOM 14059 O O . LYS G 1 129 ? 39.126 0.756 146.384 1.00 51.83 128 LYS G O 1
ATOM 14065 N N . TYR G 1 130 ? 41.274 0.533 145.719 1.00 51.07 129 TYR G N 1
ATOM 14066 C CA . TYR G 1 130 ? 41.846 1.448 146.701 1.00 50.50 129 TYR G CA 1
ATOM 14067 C C . TYR G 1 130 ? 41.111 2.777 146.894 1.00 51.05 129 TYR G C 1
ATOM 14068 O O . TYR G 1 130 ? 41.105 3.322 147.997 1.00 51.78 129 TYR G O 1
ATOM 14077 N N . PHE G 1 131 ? 40.501 3.304 145.834 1.00 51.49 130 PHE G N 1
ATOM 14078 C CA . PHE G 1 131 ? 39.770 4.573 145.919 1.00 51.74 130 PHE G CA 1
ATOM 14079 C C . PHE G 1 131 ? 38.291 4.371 146.247 1.00 52.08 130 PHE G C 1
ATOM 14080 O O . PHE G 1 131 ? 37.551 5.336 146.431 1.00 50.52 130 PHE G O 1
ATOM 14088 N N . LYS G 1 132 ? 37.873 3.111 146.315 1.00 53.45 131 LYS G N 1
ATOM 14089 C CA . LYS G 1 132 ? 36.488 2.758 146.618 1.00 54.99 131 LYS G CA 1
ATOM 14090 C C . LYS G 1 132 ? 36.063 3.303 147.983 1.00 55.33 131 LYS G C 1
ATOM 14091 O O . LYS G 1 132 ? 36.640 2.948 149.011 1.00 55.63 131 LYS G O 1
ATOM 14097 N N . GLY G 1 133 ? 35.055 4.166 147.990 1.00 55.58 132 GLY G N 1
ATOM 14098 C CA . GLY G 1 133 ? 34.588 4.726 149.244 1.00 56.46 132 GLY G CA 1
ATOM 14099 C C . GLY G 1 133 ? 35.111 6.126 149.491 1.00 57.83 132 GLY G C 1
ATOM 14100 O O . GLY G 1 133 ? 34.478 6.919 150.192 1.00 58.36 132 GLY G O 1
ATOM 14101 N N . LYS G 1 134 ? 36.270 6.436 148.919 1.00 57.63 133 LYS G N 1
ATOM 14102 C CA . LYS G 1 134 ? 36.862 7.756 149.085 1.00 58.27 133 LYS G CA 1
ATOM 14103 C C . LYS G 1 134 ? 35.949 8.776 148.417 1.00 59.11 133 LYS G C 1
ATOM 14104 O O . LYS G 1 134 ? 35.493 8.564 147.295 1.00 59.62 133 LYS G O 1
ATOM 14110 N N . LYS G 1 135 ? 35.681 9.879 149.107 1.00 59.96 134 LYS G N 1
ATOM 14111 C CA . LYS G 1 135 ? 34.803 10.908 148.568 1.00 61.61 134 LYS G CA 1
ATOM 14112 C C . LYS G 1 135 ? 35.285 12.319 148.895 1.00 62.06 134 LYS G C 1
ATOM 14113 O O . LYS G 1 135 ? 35.716 12.605 150.011 1.00 61.53 134 LYS G O 1
ATOM 14119 N N . ILE G 1 136 ? 35.206 13.195 147.900 1.00 63.38 135 ILE G N 1
ATOM 14120 C CA . ILE G 1 136 ? 35.639 14.582 148.031 1.00 65.01 135 ILE G CA 1
ATOM 14121 C C . ILE G 1 136 ? 34.648 15.450 148.804 1.00 66.28 135 ILE G C 1
ATOM 14122 O O . ILE G 1 136 ? 33.526 15.677 148.350 1.00 66.34 135 ILE G O 1
ATOM 14127 N N . HIS G 1 137 ? 35.077 15.930 149.970 1.00 68.29 136 HIS G N 1
ATOM 14128 C CA . HIS G 1 137 ? 34.262 16.788 150.826 1.00 69.93 136 HIS G CA 1
ATOM 14129 C C . HIS G 1 137 ? 33.236 16.034 151.662 1.00 70.40 136 HIS G C 1
ATOM 14130 O O . HIS G 1 137 ? 32.535 16.632 152.477 1.00 71.31 136 HIS G O 1
ATOM 14137 N N . GLY G 1 138 ? 33.149 14.723 151.470 1.00 70.65 137 GLY G N 1
ATOM 14138 C CA . GLY G 1 138 ? 32.205 13.938 152.246 1.00 71.16 137 GLY G CA 1
ATOM 14139 C C . GLY G 1 138 ? 31.049 13.319 151.482 1.00 71.39 137 GLY G C 1
ATOM 14140 O O . GLY G 1 138 ? 30.480 12.320 151.928 1.00 71.98 137 GLY G O 1
ATOM 14141 N N . GLU G 1 139 ? 30.690 13.894 150.339 1.00 71.10 138 GLU G N 1
ATOM 14142 C CA . GLU G 1 139 ? 29.583 13.351 149.559 1.00 70.94 138 GLU G CA 1
ATOM 14143 C C . GLU G 1 139 ? 29.859 13.227 148.064 1.00 69.32 138 GLU G C 1
ATOM 14144 O O . GLU G 1 139 ? 29.167 12.479 147.371 1.00 69.68 138 GLU G O 1
ATOM 14150 N N . ILE G 1 140 ? 30.856 13.951 147.561 1.00 66.76 139 ILE G N 1
ATOM 14151 C CA . ILE G 1 140 ? 31.181 13.875 146.139 1.00 64.22 139 ILE G CA 1
ATOM 14152 C C . ILE G 1 140 ? 32.016 12.628 145.864 1.00 62.25 139 ILE G C 1
ATOM 14153 O O . ILE G 1 140 ? 33.114 12.468 146.398 1.00 61.90 139 ILE G O 1
ATOM 14158 N N . ASP G 1 141 ? 31.486 11.746 145.024 1.00 59.53 140 ASP G N 1
ATOM 14159 C CA . ASP G 1 141 ? 32.166 10.503 144.691 1.00 57.51 140 ASP G CA 1
ATOM 14160 C C . ASP G 1 141 ? 33.311 10.638 143.699 1.00 54.99 140 ASP G C 1
ATOM 14161 O O . ASP G 1 141 ? 33.472 11.660 143.030 1.00 54.49 140 ASP G O 1
ATOM 14166 N N . ILE G 1 142 ? 34.105 9.580 143.617 1.00 52.25 141 ILE G N 1
ATOM 14167 C CA . ILE G 1 142 ? 35.243 9.532 142.715 1.00 49.94 141 ILE G CA 1
ATOM 14168 C C . ILE G 1 142 ? 35.121 8.293 141.837 1.00 48.44 141 ILE G C 1
ATOM 14169 O O . ILE G 1 142 ? 35.133 7.169 142.337 1.00 47.75 141 ILE G O 1
ATOM 14174 N N . LYS G 1 143 ? 34.987 8.500 140.532 1.00 47.33 142 LYS G N 1
ATOM 14175 C CA . LYS G 1 143 ? 34.904 7.383 139.605 1.00 46.66 142 LYS G CA 1
ATOM 14176 C C . LYS G 1 143 ? 36.312 7.197 139.053 1.00 46.49 142 LYS G C 1
ATOM 14177 O O . LYS G 1 143 ? 36.942 8.157 138.596 1.00 45.92 142 LYS G O 1
ATOM 14183 N N . VAL G 1 144 ? 36.807 5.964 139.096 1.00 45.51 143 VAL G N 1
ATOM 14184 C CA . VAL G 1 144 ? 38.156 5.682 138.629 1.00 43.24 143 VAL G CA 1
ATOM 14185 C C . VAL G 1 144 ? 38.276 4.942 137.302 1.00 43.47 143 VAL G C 1
ATOM 14186 O O . VAL G 1 144 ? 37.838 3.800 137.164 1.00 43.17 143 VAL G O 1
ATOM 14190 N N . GLU G 1 145 ? 38.880 5.617 136.329 1.00 43.09 144 GLU G N 1
ATOM 14191 C CA . GLU G 1 145 ? 39.136 5.042 135.016 1.00 41.92 144 GLU G CA 1
ATOM 14192 C C . GLU G 1 145 ? 40.634 4.756 135.036 1.00 40.88 144 GLU G C 1
ATOM 14193 O O . GLU G 1 145 ? 41.422 5.613 135.430 1.00 41.33 144 GLU G O 1
ATOM 14199 N N . GLN G 1 146 ? 41.031 3.557 134.624 1.00 39.32 145 GLN G N 1
ATOM 14200 C CA . GLN G 1 146 ? 42.443 3.203 134.615 1.00 37.65 145 GLN G CA 1
ATOM 14201 C C . GLN G 1 146 ? 42.839 2.689 133.235 1.00 37.21 145 GLN G C 1
ATOM 14202 O O . GLN G 1 146 ? 42.021 2.104 132.530 1.00 37.15 145 GLN G O 1
ATOM 14208 N N . ALA G 1 147 ? 44.092 2.917 132.856 1.00 37.36 146 ALA G N 1
ATOM 14209 C CA . ALA G 1 147 ? 44.606 2.476 131.561 1.00 36.94 146 ALA G CA 1
ATOM 14210 C C . ALA G 1 147 ? 46.074 2.845 131.419 1.00 37.34 146 ALA G C 1
ATOM 14211 O O . ALA G 1 147 ? 46.588 3.669 132.173 1.00 36.85 146 ALA G O 1
ATOM 14213 N N . GLU G 1 148 ? 46.748 2.229 130.453 1.00 37.85 147 GLU G N 1
ATOM 14214 C CA . GLU G 1 148 ? 48.153 2.517 130.212 1.00 39.29 147 GLU G CA 1
ATOM 14215 C C . GLU G 1 148 ? 48.250 3.548 129.104 1.00 37.81 147 GLU G C 1
ATOM 14216 O O . GLU G 1 148 ? 47.307 3.736 128.339 1.00 37.35 147 GLU G O 1
ATOM 14222 N N . PHE G 1 149 ? 49.398 4.206 129.020 1.00 36.32 148 PHE G N 1
ATOM 14223 C CA . PHE G 1 149 ? 49.632 5.217 128.002 1.00 36.46 148 PHE G CA 1
ATOM 14224 C C . PHE G 1 149 ? 49.392 4.715 126.584 1.00 36.39 148 PHE G C 1
ATOM 14225 O O . PHE G 1 149 ? 48.878 5.450 125.741 1.00 36.94 148 PHE G O 1
ATOM 14233 N N . SER G 1 150 ? 49.763 3.466 126.322 1.00 36.78 149 SER G N 1
ATOM 14234 C CA . SER G 1 150 ? 49.611 2.897 124.986 1.00 37.11 149 SER G CA 1
ATOM 14235 C C . SER G 1 150 ? 48.171 2.665 124.539 1.00 36.72 149 SER G C 1
ATOM 14236 O O . SER G 1 150 ? 47.918 2.458 123.356 1.00 36.62 149 SER G O 1
ATOM 14239 N N . ASP G 1 151 ? 47.226 2.701 125.473 1.00 36.35 150 ASP G N 1
ATOM 14240 C CA . ASP G 1 151 ? 45.822 2.491 125.125 1.00 37.75 150 ASP G CA 1
ATOM 14241 C C . ASP G 1 151 ? 45.065 3.818 125.126 1.00 37.78 150 ASP G C 1
ATOM 14242 O O . ASP G 1 151 ? 43.838 3.847 125.075 1.00 37.71 150 ASP G O 1
ATOM 14247 N N . LEU G 1 152 ? 45.804 4.920 125.176 1.00 38.22 151 LEU G N 1
ATOM 14248 C CA . LEU G 1 152 ? 45.182 6.236 125.227 1.00 37.32 151 LEU G CA 1
ATOM 14249 C C . LEU G 1 152 ? 45.528 7.183 124.100 1.00 35.62 151 LEU G C 1
ATOM 14250 O O . LEU G 1 152 ? 46.575 7.076 123.459 1.00 34.77 151 LEU G O 1
ATOM 14255 N N . ASN G 1 153 ? 44.611 8.116 123.885 1.00 34.16 152 ASN G N 1
ATOM 14256 C CA . ASN G 1 153 ? 44.759 9.175 122.907 1.00 34.12 152 ASN G CA 1
ATOM 14257 C C . ASN G 1 153 ? 43.759 10.226 123.360 1.00 33.76 152 ASN G C 1
ATOM 14258 O O . ASN G 1 153 ? 42.849 9.926 124.145 1.00 33.66 152 ASN G O 1
ATOM 14263 N N . LEU G 1 154 ? 43.918 11.452 122.881 1.00 31.94 153 LEU G N 1
ATOM 14264 C CA . LEU G 1 154 ? 43.006 12.509 123.280 1.00 31.09 153 LEU G CA 1
ATOM 14265 C C . LEU G 1 154 ? 42.932 13.608 122.241 1.00 31.25 153 LEU G C 1
ATOM 14266 O O . LEU G 1 154 ? 43.618 13.572 121.226 1.00 31.40 153 LEU G O 1
ATOM 14271 N N . VAL G 1 155 ? 42.081 14.584 122.511 1.00 31.06 154 VAL G N 1
ATOM 14272 C CA . VAL G 1 155 ? 41.917 15.729 121.648 1.00 31.34 154 VAL G CA 1
ATOM 14273 C C . VAL G 1 155 ? 41.608 16.860 122.614 1.00 31.05 154 VAL G C 1
ATOM 14274 O O . VAL G 1 155 ? 40.777 16.708 123.506 1.00 29.80 154 VAL G O 1
ATOM 14278 N N . ALA G 1 156 ? 42.291 17.985 122.449 1.00 30.89 155 ALA G N 1
ATOM 14279 C CA . ALA G 1 156 ? 42.087 19.126 123.331 1.00 31.63 155 ALA G CA 1
ATOM 14280 C C . ALA G 1 156 ? 41.818 20.389 122.533 1.00 31.67 155 ALA G C 1
ATOM 14281 O O . ALA G 1 156 ? 42.367 20.583 121.449 1.00 31.09 155 ALA G O 1
ATOM 14283 N N . HIS G 1 157 ? 40.966 21.245 123.084 1.00 31.77 156 HIS G N 1
ATOM 14284 C CA . HIS G 1 157 ? 40.605 22.500 122.436 1.00 32.73 156 HIS G CA 1
ATOM 14285 C C . HIS G 1 157 ? 40.937 23.671 123.354 1.00 32.70 156 HIS G C 1
ATOM 14286 O O . HIS G 1 157 ? 40.833 23.564 124.575 1.00 34.40 156 HIS G O 1
ATOM 14293 N N . ALA G 1 158 ? 41.342 24.788 122.768 1.00 31.84 157 ALA G N 1
ATOM 14294 C CA . ALA G 1 158 ? 41.666 25.966 123.554 1.00 31.67 157 ALA G CA 1
ATOM 14295 C C . ALA G 1 158 ? 40.452 26.381 124.389 1.00 32.18 157 ALA G C 1
ATOM 14296 O O . ALA G 1 158 ? 40.594 26.813 125.534 1.00 32.50 157 ALA G O 1
ATOM 14298 N N . ASN G 1 159 ? 39.259 26.236 123.814 1.00 32.79 158 ASN G N 1
ATOM 14299 C CA . ASN G 1 159 ? 38.021 26.612 124.494 1.00 33.51 158 ASN G CA 1
ATOM 14300 C C . ASN G 1 159 ? 37.712 25.810 125.756 1.00 33.80 158 ASN G C 1
ATOM 14301 O O . ASN G 1 159 ? 36.709 26.064 126.417 1.00 33.61 158 ASN G O 1
ATOM 14306 N N . GLY G 1 160 ? 38.566 24.847 126.095 1.00 33.68 159 GLY G N 1
ATOM 14307 C CA . GLY G 1 160 ? 38.337 24.045 127.286 1.00 30.47 159 GLY G CA 1
ATOM 14308 C C . GLY G 1 160 ? 37.783 22.676 126.950 1.00 30.20 159 GLY G C 1
ATOM 14309 O O . GLY G 1 160 ? 37.889 21.735 127.740 1.00 27.08 159 GLY G O 1
ATOM 14310 N N . GLY G 1 161 ? 37.183 22.561 125.771 1.00 30.09 160 GLY G N 1
ATOM 14311 C CA . GLY G 1 161 ? 36.643 21.278 125.362 1.00 32.31 160 GLY G CA 1
ATOM 14312 C C . GLY G 1 161 ? 37.759 20.275 125.104 1.00 33.27 160 GLY G C 1
ATOM 14313 O O . GLY G 1 161 ? 38.824 20.635 124.599 1.00 34.35 160 GLY G O 1
ATOM 14314 N N . PHE G 1 162 ? 37.522 19.018 125.460 1.00 33.89 161 PHE G N 1
ATOM 14315 C CA . PHE G 1 162 ? 38.501 17.961 125.240 1.00 34.82 161 PHE G CA 1
ATOM 14316 C C . PHE G 1 162 ? 37.863 16.607 125.479 1.00 35.11 161 PHE G C 1
ATOM 14317 O O . PHE G 1 162 ? 36.756 16.510 126.008 1.00 35.28 161 PHE G O 1
ATOM 14325 N N . SER G 1 163 ? 38.576 15.560 125.090 1.00 35.12 162 SER G N 1
ATOM 14326 C CA . SER G 1 163 ? 38.095 14.202 125.260 1.00 35.16 162 SER G CA 1
ATOM 14327 C C . SER G 1 163 ? 39.268 13.228 125.238 1.00 35.39 162 SER G C 1
ATOM 14328 O O . SER G 1 163 ? 40.166 13.342 124.405 1.00 34.57 162 SER G O 1
ATOM 14331 N N . VAL G 1 164 ? 39.264 12.275 126.162 1.00 34.76 163 VAL G N 1
ATOM 14332 C CA . VAL G 1 164 ? 40.313 11.268 126.208 1.00 35.62 163 VAL G CA 1
ATOM 14333 C C . VAL G 1 164 ? 39.680 9.942 125.819 1.00 38.32 163 VAL G C 1
ATOM 14334 O O . VAL G 1 164 ? 38.745 9.481 126.470 1.00 40.04 163 VAL G O 1
ATOM 14338 N N . ASP G 1 165 ? 40.190 9.334 124.754 1.00 40.76 164 ASP G N 1
ATOM 14339 C CA . ASP G 1 165 ? 39.662 8.063 124.275 1.00 42.98 164 ASP G CA 1
ATOM 14340 C C . ASP G 1 165 ? 40.517 6.915 124.801 1.00 44.02 164 ASP G C 1
ATOM 14341 O O . ASP G 1 165 ? 41.750 6.978 124.772 1.00 42.63 164 ASP G O 1
ATOM 14346 N N . MET G 1 166 ? 39.853 5.866 125.279 1.00 44.92 165 MET G N 1
ATOM 14347 C CA . MET G 1 166 ? 40.550 4.731 125.871 1.00 47.36 165 MET G CA 1
ATOM 14348 C C . MET G 1 166 ? 40.342 3.357 125.233 1.00 48.23 165 MET G C 1
ATOM 14349 O O . MET G 1 166 ? 39.213 2.957 124.937 1.00 48.22 165 MET G O 1
ATOM 14354 N N . GLU G 1 167 ? 41.459 2.656 125.044 1.00 49.94 166 GLU G N 1
ATOM 14355 C CA . GLU G 1 167 ? 41.525 1.305 124.482 1.00 51.62 166 GLU G CA 1
ATOM 14356 C C . GLU G 1 167 ? 41.110 1.182 123.022 1.00 52.30 166 GLU G C 1
ATOM 14357 O O . GLU G 1 167 ? 41.717 0.421 122.258 1.00 53.58 166 GLU G O 1
ATOM 14363 N N . VAL G 1 176 ? 36.862 1.285 122.018 1.00 55.11 175 VAL G N 1
ATOM 14364 C CA . VAL G 1 176 ? 37.266 2.676 122.224 1.00 56.00 175 VAL G CA 1
ATOM 14365 C C . VAL G 1 176 ? 36.201 3.505 122.935 1.00 55.82 175 VAL G C 1
ATOM 14366 O O . VAL G 1 176 ? 35.243 3.960 122.314 1.00 55.48 175 VAL G O 1
ATOM 14370 N N . ARG G 1 177 ? 36.371 3.700 124.238 1.00 55.72 176 ARG G N 1
ATOM 14371 C CA . ARG G 1 177 ? 35.427 4.503 125.001 1.00 55.50 176 ARG G CA 1
ATOM 14372 C C . ARG G 1 177 ? 36.118 5.804 125.372 1.00 54.49 176 ARG G C 1
ATOM 14373 O O . ARG G 1 177 ? 37.318 5.819 125.641 1.00 54.70 176 ARG G O 1
ATOM 14381 N N . SER G 1 178 ? 35.358 6.892 125.381 1.00 53.56 177 SER G N 1
ATOM 14382 C CA . SER G 1 178 ? 35.906 8.204 125.693 1.00 53.55 177 SER G CA 1
ATOM 14383 C C . SER G 1 178 ? 35.458 8.752 127.044 1.00 53.18 177 SER G C 1
ATOM 14384 O O . SER G 1 178 ? 34.349 8.476 127.498 1.00 53.37 177 SER G O 1
ATOM 14387 N N . LEU G 1 179 ? 36.328 9.534 127.680 1.00 51.64 178 LEU G N 1
ATOM 14388 C CA . LEU G 1 179 ? 36.020 10.129 128.975 1.00 50.93 178 LEU G CA 1
ATOM 14389 C C . LEU G 1 179 ? 36.594 11.535 129.126 1.00 49.73 178 LEU G C 1
ATOM 14390 O O . LEU G 1 179 ? 37.354 12.001 128.277 1.00 49.20 178 LEU G O 1
ATOM 14395 N N . LYS G 1 180 ? 36.212 12.205 130.210 1.00 47.46 179 LYS G N 1
ATOM 14396 C CA . LYS G 1 180 ? 36.697 13.547 130.509 1.00 46.38 179 LYS G CA 1
ATOM 14397 C C . LYS G 1 180 ? 37.179 13.581 131.952 1.00 44.58 179 LYS G C 1
ATOM 14398 O O . LYS G 1 180 ? 36.436 13.958 132.857 1.00 44.85 179 LYS G O 1
ATOM 14404 N N . PRO G 1 181 ? 38.437 13.184 132.187 1.00 42.14 180 PRO G N 1
ATOM 14405 C CA . PRO G 1 181 ? 39.002 13.172 133.540 1.00 40.12 180 PRO G CA 1
ATOM 14406 C C . PRO G 1 181 ? 39.052 14.566 134.149 1.00 38.21 180 PRO G C 1
ATOM 14407 O O . PRO G 1 181 ? 39.345 15.538 133.454 1.00 39.14 180 PRO G O 1
ATOM 14411 N N . ASP G 1 182 ? 38.759 14.662 135.442 1.00 35.83 181 ASP G N 1
ATOM 14412 C CA . ASP G 1 182 ? 38.820 15.937 136.145 1.00 33.31 181 ASP G CA 1
ATOM 14413 C C . ASP G 1 182 ? 40.177 15.995 136.814 1.00 31.54 181 ASP G C 1
ATOM 14414 O O . ASP G 1 182 ? 40.588 17.043 137.308 1.00 30.38 181 ASP G O 1
ATOM 14419 N N . PHE G 1 183 ? 40.870 14.859 136.821 1.00 29.88 182 PHE G N 1
ATOM 14420 C CA . PHE G 1 183 ? 42.171 14.763 137.474 1.00 28.96 182 PHE G CA 1
ATOM 14421 C C . PHE G 1 183 ? 42.926 13.534 136.972 1.00 28.77 182 PHE G C 1
ATOM 14422 O O . PHE G 1 183 ? 42.310 12.550 136.567 1.00 29.59 182 PHE G O 1
ATOM 14430 N N . VAL G 1 184 ? 44.255 13.593 136.993 1.00 29.01 183 VAL G N 1
ATOM 14431 C CA . VAL G 1 184 ? 45.065 12.460 136.551 1.00 30.54 183 VAL G CA 1
ATOM 14432 C C . VAL G 1 184 ? 46.148 12.083 137.557 1.00 29.43 183 VAL G C 1
ATOM 14433 O O . VAL G 1 184 ? 46.724 12.943 138.233 1.00 30.22 183 VAL G O 1
ATOM 14437 N N . LEU G 1 185 ? 46.407 10.782 137.645 1.00 28.55 184 LEU G N 1
ATOM 14438 C CA . LEU G 1 185 ? 47.443 10.229 138.508 1.00 28.18 184 LEU G CA 1
ATOM 14439 C C . LEU G 1 185 ? 48.338 9.465 137.547 1.00 29.05 184 LEU G C 1
ATOM 14440 O O . LEU G 1 185 ? 47.910 8.472 136.954 1.00 28.40 184 LEU G O 1
ATOM 14445 N N . ILE G 1 186 ? 49.575 9.918 137.386 1.00 29.03 185 ILE G N 1
ATOM 14446 C CA . ILE G 1 186 ? 50.475 9.264 136.448 1.00 30.03 185 ILE G CA 1
ATOM 14447 C C . ILE G 1 186 ? 51.513 8.384 137.127 1.00 30.59 185 ILE G C 1
ATOM 14448 O O . ILE G 1 186 ? 52.448 8.873 137.753 1.00 31.82 185 ILE G O 1
ATOM 14453 N N . ARG G 1 187 ? 51.329 7.073 136.985 1.00 31.35 186 ARG G N 1
ATOM 14454 C CA . ARG G 1 187 ? 52.215 6.071 137.575 1.00 32.67 186 ARG G CA 1
ATOM 14455 C C . ARG G 1 187 ? 53.148 5.438 136.544 1.00 32.88 186 ARG G C 1
ATOM 14456 O O . ARG G 1 187 ? 54.054 4.681 136.894 1.00 33.32 186 ARG G O 1
ATOM 14464 N N . GLN G 1 188 ? 52.925 5.761 135.275 1.00 33.71 187 GLN G N 1
ATOM 14465 C CA . GLN G 1 188 ? 53.710 5.203 134.182 1.00 33.53 187 GLN G CA 1
ATOM 14466 C C . GLN G 1 188 ? 54.716 6.197 133.598 1.00 32.39 187 GLN G C 1
ATOM 14467 O O . GLN G 1 188 ? 54.465 7.404 133.582 1.00 31.53 187 GLN G O 1
ATOM 14473 N N . HIS G 1 189 ? 55.853 5.689 133.125 1.00 29.93 188 HIS G N 1
ATOM 14474 C CA . HIS G 1 189 ? 56.872 6.548 132.511 1.00 29.12 188 HIS G CA 1
ATOM 14475 C C . HIS G 1 189 ? 56.278 7.188 131.252 1.00 28.12 188 HIS G C 1
ATOM 14476 O O . HIS G 1 189 ? 55.713 6.495 130.401 1.00 27.46 188 HIS G O 1
ATOM 14483 N N . ALA G 1 190 ? 56.411 8.504 131.130 1.00 25.60 189 ALA G N 1
ATOM 14484 C CA . ALA G 1 190 ? 55.856 9.207 129.977 1.00 25.21 189 ALA G CA 1
ATOM 14485 C C . ALA G 1 190 ? 56.751 9.120 128.744 1.00 24.87 189 ALA G C 1
ATOM 14486 O O . ALA G 1 190 ? 56.282 9.285 127.619 1.00 24.78 189 ALA G O 1
ATOM 14488 N N . PHE G 1 191 ? 58.035 8.848 128.956 1.00 22.96 190 PHE G N 1
ATOM 14489 C CA . PHE G 1 191 ? 58.975 8.772 127.851 1.00 23.29 190 PHE G CA 1
ATOM 14490 C C . PHE G 1 191 ? 60.076 7.718 128.008 1.00 23.33 190 PHE G C 1
ATOM 14491 O O . PHE G 1 191 ? 60.524 7.416 129.110 1.00 20.95 190 PHE G O 1
ATOM 14499 N N . SER G 1 192 ? 60.491 7.176 126.872 1.00 23.38 191 SER G N 1
ATOM 14500 C CA . SER G 1 192 ? 61.554 6.185 126.776 1.00 25.58 191 SER G CA 1
ATOM 14501 C C . SER G 1 192 ? 62.030 6.235 125.324 1.00 26.04 191 SER G C 1
ATOM 14502 O O . SER G 1 192 ? 61.227 6.435 124.409 1.00 24.92 191 SER G O 1
ATOM 14505 N N . MET G 1 193 ? 63.323 6.057 125.096 1.00 26.72 192 MET G N 1
ATOM 14506 C CA . MET G 1 193 ? 63.812 6.111 123.733 1.00 28.69 192 MET G CA 1
ATOM 14507 C C . MET G 1 193 ? 63.713 4.778 123.015 1.00 31.60 192 MET G C 1
ATOM 14508 O O . MET G 1 193 ? 64.316 4.590 121.962 1.00 35.25 192 MET G O 1
ATOM 14513 N N . ALA G 1 194 ? 62.945 3.857 123.589 1.00 31.42 193 ALA G N 1
ATOM 14514 C CA . ALA G 1 194 ? 62.723 2.547 122.980 1.00 34.07 193 ALA G CA 1
ATOM 14515 C C . ALA G 1 194 ? 61.482 2.702 122.113 1.00 34.72 193 ALA G C 1
ATOM 14516 O O . ALA G 1 194 ? 60.667 3.586 122.367 1.00 33.63 193 ALA G O 1
ATOM 14518 N N . ARG G 1 195 ? 61.336 1.851 121.099 1.00 35.92 194 ARG G N 1
ATOM 14519 C CA . ARG G 1 195 ? 60.179 1.914 120.205 1.00 36.81 194 ARG G CA 1
ATOM 14520 C C . ARG G 1 195 ? 58.866 1.983 120.972 1.00 35.86 194 ARG G C 1
ATOM 14521 O O . ARG G 1 195 ? 58.650 1.230 121.914 1.00 34.35 194 ARG G O 1
ATOM 14529 N N . ASN G 1 196 ? 57.994 2.896 120.560 1.00 36.06 195 ASN G N 1
ATOM 14530 C CA . ASN G 1 196 ? 56.679 3.074 121.182 1.00 38.94 195 ASN G CA 1
ATOM 14531 C C . ASN G 1 196 ? 56.639 3.497 122.653 1.00 37.84 195 ASN G C 1
ATOM 14532 O O . ASN G 1 196 ? 55.666 3.200 123.347 1.00 39.09 195 ASN G O 1
ATOM 14537 N N . GLY G 1 197 ? 57.671 4.184 123.134 1.00 35.42 196 GLY G N 1
ATOM 14538 C CA . GLY G 1 197 ? 57.661 4.607 124.523 1.00 32.69 196 GLY G CA 1
ATOM 14539 C C . GLY G 1 197 ? 57.511 6.107 124.672 1.00 30.63 196 GLY G C 1
ATOM 14540 O O . GLY G 1 197 ? 57.658 6.651 125.768 1.00 30.36 196 GLY G O 1
ATOM 14541 N N . ASP G 1 198 ? 57.209 6.777 123.564 1.00 29.34 197 ASP G N 1
ATOM 14542 C CA . ASP G 1 198 ? 57.067 8.232 123.552 1.00 26.35 197 ASP G CA 1
ATOM 14543 C C . ASP G 1 198 ? 55.617 8.674 123.720 1.00 26.20 197 ASP G C 1
ATOM 14544 O O . ASP G 1 198 ? 54.855 8.710 122.755 1.00 24.54 197 ASP G O 1
ATOM 14549 N N . TYR G 1 199 ? 55.248 9.019 124.948 1.00 26.09 198 TYR G N 1
ATOM 14550 C CA . TYR G 1 199 ? 53.893 9.465 125.250 1.00 25.93 198 TYR G CA 1
ATOM 14551 C C . TYR G 1 199 ? 53.878 10.937 125.648 1.00 24.17 198 TYR G C 1
ATOM 14552 O O . TYR G 1 199 ? 52.920 11.422 126.246 1.00 22.56 198 TYR G O 1
ATOM 14561 N N . ARG G 1 200 ? 54.948 11.641 125.306 1.00 23.63 199 ARG G N 1
ATOM 14562 C CA . ARG G 1 200 ? 55.065 13.052 125.637 1.00 24.03 199 ARG G CA 1
ATOM 14563 C C . ARG G 1 200 ? 53.939 13.900 125.058 1.00 23.96 199 ARG G C 1
ATOM 14564 O O . ARG G 1 200 ? 53.500 14.865 125.689 1.00 23.07 199 ARG G O 1
ATOM 14572 N N . SER G 1 201 ? 53.466 13.541 123.866 1.00 22.49 200 SER G N 1
ATOM 14573 C CA . SER G 1 201 ? 52.394 14.296 123.229 1.00 24.03 200 SER G CA 1
ATOM 14574 C C . SER G 1 201 ? 51.103 14.181 124.034 1.00 23.92 200 SER G C 1
ATOM 14575 O O . SER G 1 201 ? 50.263 15.079 123.999 1.00 24.31 200 SER G O 1
ATOM 14578 N N . LEU G 1 202 ? 50.944 13.080 124.762 1.00 22.83 201 LEU G N 1
ATOM 14579 C CA . LEU G 1 202 ? 49.750 12.907 125.572 1.00 23.25 201 LEU G CA 1
ATOM 14580 C C . LEU G 1 202 ? 49.863 13.779 126.824 1.00 22.38 201 LEU G C 1
ATOM 14581 O O . LEU G 1 202 ? 48.857 14.272 127.339 1.00 22.18 201 LEU G O 1
ATOM 14586 N N . VAL G 1 203 ? 51.088 13.973 127.308 1.00 18.86 202 VAL G N 1
ATOM 14587 C CA . VAL G 1 203 ? 51.306 14.808 128.483 1.00 19.34 202 VAL G CA 1
ATOM 14588 C C . VAL G 1 203 ? 51.028 16.265 128.106 1.00 19.81 202 VAL G C 1
ATOM 14589 O O . VAL G 1 203 ? 50.404 17.015 128.863 1.00 19.28 202 VAL G O 1
ATOM 14593 N N . ILE G 1 204 ? 51.494 16.659 126.928 1.00 19.63 203 ILE G N 1
ATOM 14594 C CA . ILE G 1 204 ? 51.273 18.012 126.436 1.00 20.67 203 ILE G CA 1
ATOM 14595 C C . ILE G 1 204 ? 49.756 18.191 126.311 1.00 21.10 203 ILE G C 1
ATOM 14596 O O . ILE G 1 204 ? 49.196 19.177 126.776 1.00 19.04 203 ILE G O 1
ATOM 14601 N N . GLY G 1 205 ? 49.103 17.211 125.690 1.00 21.80 204 GLY G N 1
ATOM 14602 C CA . GLY G 1 205 ? 47.662 17.262 125.505 1.00 21.35 204 GLY G CA 1
ATOM 14603 C C . GLY G 1 205 ? 46.874 17.360 126.802 1.00 23.52 204 GLY G C 1
ATOM 14604 O O . GLY G 1 205 ? 45.881 18.081 126.871 1.00 24.75 204 GLY G O 1
ATOM 14605 N N . LEU G 1 206 ? 47.293 16.635 127.832 1.00 22.94 205 LEU G N 1
ATOM 14606 C CA . LEU G 1 206 ? 46.588 16.701 129.106 1.00 22.58 205 LEU G CA 1
ATOM 14607 C C . LEU G 1 206 ? 46.733 18.113 129.697 1.00 22.98 205 LEU G C 1
ATOM 14608 O O . LEU G 1 206 ? 45.812 18.627 130.333 1.00 22.06 205 LEU G O 1
ATOM 14613 N N . GLN G 1 207 ? 47.886 18.738 129.471 1.00 22.29 206 GLN G N 1
ATOM 14614 C CA . GLN G 1 207 ? 48.145 20.098 129.959 1.00 22.53 206 GLN G CA 1
ATOM 14615 C C . GLN G 1 207 ? 47.336 21.094 129.135 1.00 24.02 206 GLN G C 1
ATOM 14616 O O . GLN G 1 207 ? 46.768 22.057 129.662 1.00 24.88 206 GLN G O 1
ATOM 14622 N N . TYR G 1 208 ? 47.300 20.849 127.830 1.00 24.24 207 TYR G N 1
ATOM 14623 C CA . TYR G 1 208 ? 46.574 21.692 126.886 1.00 24.04 207 TYR G CA 1
ATOM 14624 C C . TYR G 1 208 ? 45.105 21.763 127.304 1.00 22.79 207 TYR G C 1
ATOM 14625 O O . TYR G 1 208 ? 44.444 22.784 127.108 1.00 21.62 207 TYR G O 1
ATOM 14634 N N . ALA G 1 209 ? 44.607 20.672 127.883 1.00 22.10 208 ALA G N 1
ATOM 14635 C CA . ALA G 1 209 ? 43.222 20.590 128.349 1.00 23.36 208 ALA G CA 1
ATOM 14636 C C . ALA G 1 209 ? 43.083 21.105 129.785 1.00 23.32 208 ALA G C 1
ATOM 14637 O O . ALA G 1 209 ? 41.984 21.184 130.326 1.00 21.77 208 ALA G O 1
ATOM 14639 N N . GLY G 1 210 ? 44.208 21.447 130.402 1.00 24.98 209 GLY G N 1
ATOM 14640 C CA . GLY G 1 210 ? 44.173 21.963 131.758 1.00 26.26 209 GLY G CA 1
ATOM 14641 C C . GLY G 1 210 ? 43.765 20.983 132.843 1.00 28.57 209 GLY G C 1
ATOM 14642 O O . GLY G 1 210 ? 43.223 21.389 133.875 1.00 27.88 209 GLY G O 1
ATOM 14643 N N . ILE G 1 211 ? 44.019 19.696 132.626 1.00 28.95 210 ILE G N 1
ATOM 14644 C CA . ILE G 1 211 ? 43.673 18.683 133.617 1.00 28.80 210 ILE G CA 1
ATOM 14645 C C . ILE G 1 211 ? 44.733 18.653 134.708 1.00 29.30 210 ILE G C 1
ATOM 14646 O O . ILE G 1 211 ? 45.918 18.514 134.418 1.00 30.47 210 ILE G O 1
ATOM 14651 N N . PRO G 1 212 ? 44.320 18.786 135.981 1.00 28.90 211 PRO G N 1
ATOM 14652 C CA . PRO G 1 212 ? 45.245 18.770 137.122 1.00 28.99 211 PRO G CA 1
ATOM 14653 C C . PRO G 1 212 ? 45.822 17.363 137.263 1.00 28.06 211 PRO G C 1
ATOM 14654 O O . PRO G 1 212 ? 45.142 16.393 136.931 1.00 27.61 211 PRO G O 1
ATOM 14658 N N . SER G 1 213 ? 47.055 17.246 137.759 1.00 27.13 212 SER G N 1
ATOM 14659 C CA . SER G 1 213 ? 47.687 15.935 137.888 1.00 25.93 212 SER G CA 1
ATOM 14660 C C . SER G 1 213 ? 48.657 15.744 139.056 1.00 25.66 212 SER G C 1
ATOM 14661 O O . SER G 1 213 ? 49.071 16.700 139.701 1.00 26.72 212 SER G O 1
ATOM 14664 N N . VAL G 1 214 ? 49.006 14.483 139.302 1.00 25.87 213 VAL G N 1
ATOM 14665 C CA . VAL G 1 214 ? 49.957 14.074 140.339 1.00 24.37 213 VAL G CA 1
ATOM 14666 C C . VAL G 1 214 ? 50.855 12.992 139.732 1.00 24.01 213 VAL G C 1
ATOM 14667 O O . VAL G 1 214 ? 50.365 11.917 139.393 1.00 23.93 213 VAL G O 1
ATOM 14671 N N . ASN G 1 215 ? 52.149 13.271 139.571 1.00 21.18 214 ASN G N 1
ATOM 14672 C CA . ASN G 1 215 ? 52.725 14.560 139.917 1.00 22.37 214 ASN G CA 1
ATOM 14673 C C . ASN G 1 215 ? 52.235 15.581 138.889 1.00 20.15 214 ASN G C 1
ATOM 14674 O O . ASN G 1 215 ? 51.521 15.235 137.955 1.00 19.57 214 ASN G O 1
ATOM 14679 N N . SER G 1 216 ? 52.616 16.839 139.062 1.00 20.54 215 SER G N 1
ATOM 14680 C CA . SER G 1 216 ? 52.203 17.881 138.128 1.00 20.51 215 SER G CA 1
ATOM 14681 C C . SER G 1 216 ? 52.663 17.530 136.715 1.00 22.38 215 SER G C 1
ATOM 14682 O O . SER G 1 216 ? 53.763 16.983 136.517 1.00 21.61 215 SER G O 1
ATOM 14685 N N . LEU G 1 217 ? 51.822 17.843 135.736 1.00 21.11 216 LEU G N 1
ATOM 14686 C CA . LEU G 1 217 ? 52.159 17.578 134.346 1.00 22.90 216 LEU G CA 1
ATOM 14687 C C . LEU G 1 217 ? 53.450 18.331 134.028 1.00 22.12 216 LEU G C 1
ATOM 14688 O O . LEU G 1 217 ? 54.306 17.837 133.302 1.00 21.96 216 LEU G O 1
ATOM 14693 N N . HIS G 1 218 ? 53.583 19.534 134.575 1.00 19.97 217 HIS G N 1
ATOM 14694 C CA . HIS G 1 218 ? 54.787 20.311 134.340 1.00 22.01 217 HIS G CA 1
ATOM 14695 C C . HIS G 1 218 ? 56.007 19.492 134.765 1.00 22.35 217 HIS G C 1
ATOM 14696 O O . HIS G 1 218 ? 56.999 19.423 134.037 1.00 23.40 217 HIS G O 1
ATOM 14703 N N . SER G 1 219 ? 55.933 18.871 135.939 1.00 21.44 218 SER G N 1
ATOM 14704 C CA . SER G 1 219 ? 57.052 18.060 136.416 1.00 20.96 218 SER G CA 1
ATOM 14705 C C . SER G 1 219 ? 57.205 16.792 135.563 1.00 19.87 218 SER G C 1
ATOM 14706 O O . SER G 1 219 ? 58.313 16.383 135.253 1.00 18.22 218 SER G O 1
ATOM 14709 N N . VAL G 1 220 ? 56.091 16.177 135.183 1.00 20.35 219 VAL G N 1
ATOM 14710 C CA . VAL G 1 220 ? 56.164 14.977 134.369 1.00 20.84 219 VAL G CA 1
ATOM 14711 C C . VAL G 1 220 ? 56.860 15.280 133.045 1.00 20.85 219 VAL G C 1
ATOM 14712 O O . VAL G 1 220 ? 57.693 14.504 132.579 1.00 19.33 219 VAL G O 1
ATOM 14716 N N . TYR G 1 221 ? 56.524 16.418 132.444 1.00 20.95 220 TYR G N 1
ATOM 14717 C CA . TYR G 1 221 ? 57.121 16.803 131.168 1.00 20.39 220 TYR G CA 1
ATOM 14718 C C . TYR G 1 221 ? 58.620 17.055 131.310 1.00 20.87 220 TYR G C 1
ATOM 14719 O O . TYR G 1 221 ? 59.416 16.557 130.507 1.00 18.68 220 TYR G O 1
ATOM 14728 N N . ASN G 1 222 ? 59.012 17.813 132.331 1.00 17.13 221 ASN G N 1
ATOM 14729 C CA . ASN G 1 222 ? 60.431 18.103 132.521 1.00 17.66 221 ASN G CA 1
ATOM 14730 C C . ASN G 1 222 ? 61.225 16.896 133.006 1.00 19.15 221 ASN G C 1
ATOM 14731 O O . ASN G 1 222 ? 62.459 16.932 133.055 1.00 18.01 221 ASN G O 1
ATOM 14736 N N . PHE G 1 223 ? 60.516 15.829 133.361 1.00 19.69 222 PHE G N 1
ATOM 14737 C CA . PHE G 1 223 ? 61.171 14.610 133.826 1.00 20.78 222 PHE G CA 1
ATOM 14738 C C . PHE G 1 223 ? 61.492 13.695 132.643 1.00 20.67 222 PHE G C 1
ATOM 14739 O O . PHE G 1 223 ? 62.055 12.617 132.827 1.00 21.99 222 PHE G O 1
ATOM 14747 N N . CYS G 1 224 ? 61.138 14.126 131.433 1.00 20.13 223 CYS G N 1
ATOM 14748 C CA . CYS G 1 224 ? 61.367 13.315 130.244 1.00 19.73 223 CYS G CA 1
ATOM 14749 C C . CYS G 1 224 ? 62.774 13.267 129.648 1.00 20.44 223 CYS G C 1
ATOM 14750 O O . CYS G 1 224 ? 62.957 12.753 128.540 1.00 21.14 223 CYS G O 1
ATOM 14753 N N . ASP G 1 225 ? 63.756 13.800 130.372 1.00 20.45 224 ASP G N 1
ATOM 14754 C CA . ASP G 1 225 ? 65.168 13.760 129.973 1.00 20.03 224 ASP G CA 1
ATOM 14755 C C . ASP G 1 225 ? 65.952 13.629 131.269 1.00 21.89 224 ASP G C 1
ATOM 14756 O O . ASP G 1 225 ? 66.148 14.607 131.977 1.00 18.85 224 ASP G O 1
ATOM 14761 N N . LYS G 1 226 ? 66.402 12.418 131.583 1.00 21.84 225 LYS G N 1
ATOM 14762 C CA . LYS G 1 226 ? 67.132 12.210 132.824 1.00 24.21 225 LYS G CA 1
ATOM 14763 C C . LYS G 1 226 ? 68.243 13.215 133.135 1.00 22.36 225 LYS G C 1
ATOM 14764 O O . LYS G 1 226 ? 68.343 13.687 134.266 1.00 22.97 225 LYS G O 1
ATOM 14770 N N . PRO G 1 227 ? 69.083 13.564 132.150 1.00 19.95 226 PRO G N 1
ATOM 14771 C CA . PRO G 1 227 ? 70.149 14.529 132.446 1.00 20.16 226 PRO G CA 1
ATOM 14772 C C . PRO G 1 227 ? 69.589 15.930 132.760 1.00 20.66 226 PRO G C 1
ATOM 14773 O O . PRO G 1 227 ? 70.270 16.749 133.390 1.00 18.02 226 PRO G O 1
ATOM 14777 N N . TRP G 1 228 ? 68.361 16.195 132.309 1.00 19.02 227 TRP G N 1
ATOM 14778 C CA . TRP G 1 228 ? 67.711 17.491 132.564 1.00 19.33 227 TRP G CA 1
ATOM 14779 C C . TRP G 1 228 ? 67.358 17.491 134.047 1.00 18.34 227 TRP G C 1
ATOM 14780 O O . TRP G 1 228 ? 67.486 18.506 134.741 1.00 18.82 227 TRP G O 1
ATOM 14791 N N . VAL G 1 229 ? 66.914 16.336 134.528 1.00 17.92 228 VAL G N 1
ATOM 14792 C CA . VAL G 1 229 ? 66.565 16.190 135.935 1.00 17.94 228 VAL G CA 1
ATOM 14793 C C . VAL G 1 229 ? 67.858 16.191 136.760 1.00 18.63 228 VAL G C 1
ATOM 14794 O O . VAL G 1 229 ? 67.951 16.849 137.796 1.00 18.27 228 VAL G O 1
ATOM 14798 N N . PHE G 1 230 ? 68.865 15.462 136.289 1.00 19.28 229 PHE G N 1
ATOM 14799 C CA . PHE G 1 230 ? 70.133 15.396 137.005 1.00 18.45 229 PHE G CA 1
ATOM 14800 C C . PHE G 1 230 ? 70.710 16.802 137.142 1.00 16.02 229 PHE G C 1
ATOM 14801 O O . PHE G 1 230 ? 71.298 17.147 138.160 1.00 16.06 229 PHE G O 1
ATOM 14809 N N . ALA G 1 231 ? 70.536 17.618 136.111 1.00 15.30 230 ALA G N 1
ATOM 14810 C CA . ALA G 1 231 ? 71.047 18.986 136.137 1.00 14.93 230 ALA G CA 1
ATOM 14811 C C . ALA G 1 231 ? 70.423 19.801 137.287 1.00 16.71 230 ALA G C 1
ATOM 14812 O O . ALA G 1 231 ? 71.028 20.754 137.783 1.00 15.39 230 ALA G O 1
ATOM 14814 N N . GLN G 1 232 ? 69.213 19.433 137.705 1.00 18.13 231 GLN G N 1
ATOM 14815 C CA . GLN G 1 232 ? 68.567 20.138 138.814 1.00 19.57 231 GLN G CA 1
ATOM 14816 C C . GLN G 1 232 ? 69.313 19.727 140.090 1.00 20.68 231 GLN G C 1
ATOM 14817 O O . GLN G 1 232 ? 69.547 20.556 140.984 1.00 16.63 231 GLN G O 1
ATOM 14823 N N . MET G 1 233 ? 69.680 18.442 140.167 1.00 18.72 232 MET G N 1
ATOM 14824 C CA . MET G 1 233 ? 70.421 17.930 141.317 1.00 20.37 232 MET G CA 1
ATOM 14825 C C . MET G 1 233 ? 71.831 18.514 141.355 1.00 21.66 232 MET G C 1
ATOM 14826 O O . MET G 1 233 ? 72.384 18.736 142.430 1.00 23.35 232 MET G O 1
ATOM 14831 N N . VAL G 1 234 ? 72.413 18.758 140.183 1.00 19.09 233 VAL G N 1
ATOM 14832 C CA . VAL G 1 234 ? 73.745 19.336 140.117 1.00 18.40 233 VAL G CA 1
ATOM 14833 C C . VAL G 1 234 ? 73.672 20.703 140.781 1.00 21.05 233 VAL G C 1
ATOM 14834 O O . VAL G 1 234 ? 74.554 21.080 141.556 1.00 20.61 233 VAL G O 1
ATOM 14838 N N . ARG G 1 235 ? 72.608 21.440 140.481 1.00 20.38 234 ARG G N 1
ATOM 14839 C CA . ARG G 1 235 ? 72.399 22.758 141.072 1.00 21.38 234 ARG G CA 1
ATOM 14840 C C . ARG G 1 235 ? 72.269 22.604 142.584 1.00 21.70 234 ARG G C 1
ATOM 14841 O O . ARG G 1 235 ? 72.863 23.359 143.356 1.00 21.77 234 ARG G O 1
ATOM 14849 N N . LEU G 1 236 ? 71.497 21.613 143.006 1.00 21.94 235 LEU G N 1
ATOM 14850 C CA . LEU G 1 236 ? 71.309 21.379 144.428 1.00 22.98 235 LEU G CA 1
ATOM 14851 C C . LEU G 1 236 ? 72.641 21.043 145.085 1.00 24.72 235 LEU G C 1
ATOM 14852 O O . LEU G 1 236 ? 72.959 21.546 146.170 1.00 23.91 235 LEU G O 1
ATOM 14857 N N . HIS G 1 237 ? 73.426 20.202 144.419 1.00 24.52 236 HIS G N 1
ATOM 14858 C CA . HIS G 1 237 ? 74.722 19.808 144.943 1.00 25.76 236 HIS G CA 1
ATOM 14859 C C . HIS G 1 237 ? 75.654 21.008 145.091 1.00 26.54 236 HIS G C 1
ATOM 14860 O O . HIS G 1 237 ? 76.379 21.129 146.075 1.00 26.37 236 HIS G O 1
ATOM 14867 N N . LYS G 1 238 ? 75.634 21.897 144.110 1.00 26.90 237 LYS G N 1
ATOM 14868 C CA . LYS G 1 238 ? 76.489 23.078 144.147 1.00 29.84 237 LYS G CA 1
ATOM 14869 C C . LYS G 1 238 ? 76.171 23.929 145.378 1.00 30.31 237 LYS G C 1
ATOM 14870 O O . LYS G 1 238 ? 77.070 24.461 146.034 1.00 30.42 237 LYS G O 1
ATOM 14876 N N . LYS G 1 239 ? 74.885 24.044 145.690 1.00 27.96 238 LYS G N 1
ATOM 14877 C CA . LYS G 1 239 ? 74.439 24.827 146.833 1.00 26.93 238 LYS G CA 1
ATOM 14878 C C . LYS G 1 239 ? 74.715 24.164 148.186 1.00 26.11 238 LYS G C 1
ATOM 14879 O O . LYS G 1 239 ? 75.252 24.796 149.094 1.00 27.00 238 LYS G O 1
ATOM 14885 N N . LEU G 1 240 ? 74.351 22.893 148.315 1.00 24.49 239 LEU G N 1
ATOM 14886 C CA . LEU G 1 240 ? 74.521 22.162 149.568 1.00 24.44 239 LEU G CA 1
ATOM 14887 C C . LEU G 1 240 ? 75.911 21.572 149.859 1.00 23.77 239 LEU G C 1
ATOM 14888 O O . LEU G 1 240 ? 76.327 21.500 151.017 1.00 21.89 239 LEU G O 1
ATOM 14893 N N . GLY G 1 241 ? 76.627 21.147 148.822 1.00 23.67 240 GLY G N 1
ATOM 14894 C CA . GLY G 1 241 ? 77.939 20.564 149.041 1.00 23.54 240 GLY G CA 1
ATOM 14895 C C . GLY G 1 241 ? 77.895 19.052 149.238 1.00 26.01 240 GLY G C 1
ATOM 14896 O O . GLY G 1 241 ? 76.882 18.493 149.684 1.00 23.67 240 GLY G O 1
ATOM 14897 N N . THR G 1 242 ? 79.005 18.391 148.905 1.00 26.75 241 THR G N 1
ATOM 14898 C CA . THR G 1 242 ? 79.121 16.939 149.011 1.00 28.54 241 THR G CA 1
ATOM 14899 C C . THR G 1 242 ? 78.806 16.373 150.391 1.00 31.06 241 THR G C 1
ATOM 14900 O O . THR G 1 242 ? 78.151 15.333 150.499 1.00 31.92 241 THR G O 1
ATOM 14904 N N . GLU G 1 243 ? 79.264 17.047 151.444 1.00 32.83 242 GLU G N 1
ATOM 14905 C CA . GLU G 1 243 ? 79.025 16.573 152.807 1.00 35.08 242 GLU G CA 1
ATOM 14906 C C . GLU G 1 243 ? 77.541 16.519 153.161 1.00 34.66 242 GLU G C 1
ATOM 14907 O O . GLU G 1 243 ? 77.146 15.827 154.100 1.00 35.42 242 GLU G O 1
ATOM 14913 N N . GLU G 1 244 ? 76.727 17.250 152.403 1.00 32.35 243 GLU G N 1
ATOM 14914 C CA . GLU G 1 244 ? 75.288 17.304 152.641 1.00 29.99 243 GLU G CA 1
ATOM 14915 C C . GLU G 1 244 ? 74.500 16.577 151.558 1.00 29.00 243 GLU G C 1
ATOM 14916 O O . GLU G 1 244 ? 73.501 15.918 151.847 1.00 29.88 243 GLU G O 1
ATOM 14922 N N . PHE G 1 245 ? 74.960 16.707 150.314 1.00 26.85 244 PHE G N 1
ATOM 14923 C CA . PHE G 1 245 ? 74.291 16.119 149.145 1.00 26.00 244 PHE G CA 1
ATOM 14924 C C . PHE G 1 245 ? 75.377 15.481 148.267 1.00 26.55 244 PHE G C 1
ATOM 14925 O O . PHE G 1 245 ? 75.859 16.104 147.321 1.00 27.10 244 PHE G O 1
ATOM 14933 N N . PRO G 1 246 ? 75.775 14.230 148.570 1.00 27.22 245 PRO G N 1
ATOM 14934 C CA . PRO G 1 246 ? 76.815 13.546 147.792 1.00 26.72 245 PRO G CA 1
ATOM 14935 C C . PRO G 1 246 ? 76.427 13.058 146.396 1.00 27.35 245 PRO G C 1
ATOM 14936 O O . PRO G 1 246 ? 76.326 11.856 146.150 1.00 27.71 245 PRO G O 1
ATOM 14940 N N . LEU G 1 247 ? 76.216 14.000 145.481 1.00 25.72 246 LEU G N 1
ATOM 14941 C CA . LEU G 1 247 ? 75.864 13.657 144.109 1.00 24.75 246 LEU G CA 1
ATOM 14942 C C . LEU G 1 247 ? 77.048 12.963 143.430 1.00 24.52 246 LEU G C 1
ATOM 14943 O O . LEU G 1 247 ? 78.184 13.440 143.498 1.00 22.53 246 LEU G O 1
ATOM 14948 N N . ILE G 1 248 ? 76.781 11.839 142.777 1.00 24.74 247 ILE G N 1
ATOM 14949 C CA . ILE G 1 248 ? 77.835 11.116 142.079 1.00 25.03 247 ILE G CA 1
ATOM 14950 C C . ILE G 1 248 ? 78.417 12.083 141.053 1.00 26.96 247 ILE G C 1
ATOM 14951 O O . ILE G 1 248 ? 77.692 12.933 140.515 1.00 24.22 247 ILE G O 1
ATOM 14956 N N . ASP G 1 249 ? 79.716 11.979 140.786 1.00 27.81 248 ASP G N 1
ATOM 14957 C CA . ASP G 1 249 ? 80.322 12.871 139.809 1.00 32.50 248 ASP G CA 1
ATOM 14958 C C . ASP G 1 249 ? 80.063 12.330 138.414 1.00 32.85 248 ASP G C 1
ATOM 14959 O O . ASP G 1 249 ? 80.772 11.451 137.935 1.00 36.53 248 ASP G O 1
ATOM 14964 N N . GLN G 1 250 ? 79.040 12.871 137.770 1.00 30.71 249 GLN G N 1
ATOM 14965 C CA . GLN G 1 250 ? 78.640 12.446 136.441 1.00 28.87 249 GLN G CA 1
ATOM 14966 C C . GLN G 1 250 ? 79.124 13.419 135.365 1.00 28.26 249 GLN G C 1
ATOM 14967 O O . GLN G 1 250 ? 79.361 14.603 135.636 1.00 29.73 249 GLN G O 1
ATOM 14973 N N . THR G 1 251 ? 79.274 12.910 134.146 1.00 26.26 250 THR G N 1
ATOM 14974 C CA . THR G 1 251 ? 79.703 13.720 133.014 1.00 24.84 250 THR G CA 1
ATOM 14975 C C . THR G 1 251 ? 78.649 13.611 131.918 1.00 24.69 250 THR G C 1
ATOM 14976 O O . THR G 1 251 ? 78.178 12.518 131.616 1.00 23.89 250 THR G O 1
ATOM 14980 N N . PHE G 1 252 ? 78.291 14.745 131.324 1.00 22.93 251 PHE G N 1
ATOM 14981 C CA . PHE G 1 252 ? 77.272 14.777 130.276 1.00 23.56 251 PHE G CA 1
ATOM 14982 C C . PHE G 1 252 ? 77.826 15.036 128.873 1.00 23.22 251 PHE G C 1
ATOM 14983 O O . PHE G 1 252 ? 78.560 16.002 128.654 1.00 25.21 251 PHE G O 1
ATOM 14991 N N . TYR G 1 253 ? 77.458 14.179 127.925 1.00 22.31 252 TYR G N 1
ATOM 14992 C CA . TYR G 1 253 ? 77.908 14.310 126.542 1.00 22.50 252 TYR G CA 1
ATOM 14993 C C . TYR G 1 253 ? 76.676 14.561 125.665 1.00 24.81 252 TYR G C 1
ATOM 14994 O O . TYR G 1 253 ? 75.800 13.701 125.559 1.00 25.96 252 TYR G O 1
ATOM 15003 N N . PRO G 1 254 ? 76.591 15.739 125.025 1.00 25.51 253 PRO G N 1
ATOM 15004 C CA . PRO G 1 254 ? 75.446 16.060 124.166 1.00 27.20 253 PRO G CA 1
ATOM 15005 C C . PRO G 1 254 ? 75.269 14.989 123.087 1.00 28.00 253 PRO G C 1
ATOM 15006 O O . PRO G 1 254 ? 74.145 14.628 122.720 1.00 26.15 253 PRO G O 1
ATOM 15010 N N . ASN G 1 255 ? 76.399 14.495 122.588 1.00 28.55 254 ASN G N 1
ATOM 15011 C CA . ASN G 1 255 ? 76.433 13.453 121.566 1.00 29.16 254 ASN G CA 1
ATOM 15012 C C . ASN G 1 255 ? 77.749 12.686 121.715 1.00 30.16 254 ASN G C 1
ATOM 15013 O O . ASN G 1 255 ? 78.616 13.079 122.501 1.00 28.64 254 ASN G O 1
ATOM 15018 N N . HIS G 1 256 ? 77.894 11.601 120.957 1.00 30.64 255 HIS G N 1
ATOM 15019 C CA . HIS G 1 256 ? 79.075 10.746 121.046 1.00 32.91 255 HIS G CA 1
ATOM 15020 C C . HIS G 1 256 ? 80.408 11.418 120.750 1.00 33.42 255 HIS G C 1
ATOM 15021 O O . HIS G 1 256 ? 81.442 10.957 121.215 1.00 33.08 255 HIS G O 1
ATOM 15028 N N . LYS G 1 257 ? 80.385 12.504 119.983 1.00 34.95 256 LYS G N 1
ATOM 15029 C CA . LYS G 1 257 ? 81.609 13.202 119.612 1.00 35.95 256 LYS G CA 1
ATOM 15030 C C . LYS G 1 257 ? 82.443 13.724 120.768 1.00 36.52 256 LYS G C 1
ATOM 15031 O O . LYS G 1 257 ? 83.645 13.943 120.615 1.00 36.34 256 LYS G O 1
ATOM 15037 N N . GLU G 1 258 ? 81.818 13.926 121.921 1.00 35.86 257 GLU G N 1
ATOM 15038 C CA . GLU G 1 258 ? 82.533 14.437 123.086 1.00 36.82 257 GLU G CA 1
ATOM 15039 C C . GLU G 1 258 ? 83.059 13.324 123.995 1.00 37.43 257 GLU G C 1
ATOM 15040 O O . GLU G 1 258 ? 83.787 13.591 124.956 1.00 34.58 257 GLU G O 1
ATOM 15046 N N . MET G 1 259 ? 82.686 12.083 123.688 1.00 38.00 258 MET G N 1
ATOM 15047 C CA . MET G 1 259 ? 83.108 10.934 124.484 1.00 38.61 258 MET G CA 1
ATOM 15048 C C . MET G 1 259 ? 84.500 10.459 124.105 1.00 39.67 258 MET G C 1
ATOM 15049 O O . MET G 1 259 ? 84.651 9.548 123.297 1.00 39.30 258 MET G O 1
ATOM 15054 N N . LEU G 1 260 ? 85.516 11.071 124.696 1.00 43.43 259 LEU G N 1
ATOM 15055 C CA . LEU G 1 260 ? 86.889 10.699 124.396 1.00 47.47 259 LEU G CA 1
ATOM 15056 C C . LEU G 1 260 ? 87.467 9.696 125.380 1.00 48.79 259 LEU G C 1
ATOM 15057 O O . LEU G 1 260 ? 88.012 8.669 124.972 1.00 50.24 259 LEU G O 1
ATOM 15062 N N . SER G 1 261 ? 87.351 9.980 126.671 1.00 50.09 260 SER G N 1
ATOM 15063 C CA . SER G 1 261 ? 87.883 9.064 127.672 1.00 52.01 260 SER G CA 1
ATOM 15064 C C . SER G 1 261 ? 87.365 9.361 129.065 1.00 52.77 260 SER G C 1
ATOM 15065 O O . SER G 1 261 ? 86.517 10.229 129.260 1.00 54.11 260 SER G O 1
ATOM 15068 N N . SER G 1 262 ? 87.889 8.626 130.036 1.00 53.06 261 SER G N 1
ATOM 15069 C CA . SER G 1 262 ? 87.504 8.806 131.423 1.00 53.42 261 SER G CA 1
ATOM 15070 C C . SER G 1 262 ? 88.779 8.991 132.246 1.00 54.29 261 SER G C 1
ATOM 15071 O O . SER G 1 262 ? 89.868 8.635 131.797 1.00 53.90 261 SER G O 1
ATOM 15074 N N . THR G 1 263 ? 88.647 9.559 133.441 1.00 55.21 262 THR G N 1
ATOM 15075 C CA . THR G 1 263 ? 89.798 9.769 134.313 1.00 55.99 262 THR G CA 1
ATOM 15076 C C . THR G 1 263 ? 90.104 8.477 135.049 1.00 55.50 262 THR G C 1
ATOM 15077 O O . THR G 1 263 ? 91.261 8.173 135.351 1.00 56.25 262 THR G O 1
ATOM 15081 N N . THR G 1 264 ? 89.050 7.720 135.336 1.00 52.94 263 THR G N 1
ATOM 15082 C CA . THR G 1 264 ? 89.186 6.459 136.041 1.00 50.28 263 THR G CA 1
ATOM 15083 C C . THR G 1 264 ? 88.250 5.410 135.461 1.00 47.80 263 THR G C 1
ATOM 15084 O O . THR G 1 264 ? 87.305 5.725 134.738 1.00 46.71 263 THR G O 1
ATOM 15088 N N . TYR G 1 265 ? 88.528 4.156 135.790 1.00 45.56 264 TYR G N 1
ATOM 15089 C CA . TYR G 1 265 ? 87.724 3.033 135.333 1.00 43.13 264 TYR G CA 1
ATOM 15090 C C . TYR G 1 265 ? 87.569 2.071 136.505 1.00 41.60 264 TYR G C 1
ATOM 15091 O O . TYR G 1 265 ? 88.430 2.007 137.382 1.00 42.87 264 TYR G O 1
ATOM 15100 N N . PRO G 1 266 ? 86.462 1.314 136.543 1.00 39.64 265 PRO G N 1
ATOM 15101 C CA . PRO G 1 266 ? 85.379 1.321 135.557 1.00 36.73 265 PRO G CA 1
ATOM 15102 C C . PRO G 1 266 ? 84.442 2.526 135.690 1.00 35.11 265 PRO G C 1
ATOM 15103 O O . PRO G 1 266 ? 84.492 3.279 136.670 1.00 30.78 265 PRO G O 1
ATOM 15107 N N . VAL G 1 267 ? 83.587 2.682 134.683 1.00 33.31 266 VAL G N 1
ATOM 15108 C CA . VAL G 1 267 ? 82.597 3.743 134.640 1.00 31.09 266 VAL G CA 1
ATOM 15109 C C . VAL G 1 267 ? 81.315 3.112 134.128 1.00 29.29 266 VAL G C 1
ATOM 15110 O O . VAL G 1 267 ? 81.338 2.050 133.505 1.00 28.97 266 VAL G O 1
ATOM 15114 N N . VAL G 1 268 ? 80.194 3.761 134.400 1.00 26.23 267 VAL G N 1
ATOM 15115 C CA . VAL G 1 268 ? 78.914 3.262 133.923 1.00 23.96 267 VAL G CA 1
ATOM 15116 C C . VAL G 1 268 ? 78.417 4.275 132.915 1.00 24.63 267 VAL G C 1
ATOM 15117 O O . VAL G 1 268 ? 78.354 5.471 133.211 1.00 25.61 267 VAL G O 1
ATOM 15121 N N . VAL G 1 269 ? 78.079 3.807 131.719 1.00 22.61 268 VAL G N 1
ATOM 15122 C CA . VAL G 1 269 ? 77.577 4.703 130.693 1.00 22.26 268 VAL G CA 1
ATOM 15123 C C . VAL G 1 269 ? 76.076 4.488 130.588 1.00 23.82 268 VAL G C 1
ATOM 15124 O O . VAL G 1 269 ? 75.613 3.363 130.458 1.00 25.17 268 VAL G O 1
ATOM 15128 N N . LYS G 1 270 ? 75.319 5.579 130.658 1.00 26.40 269 LYS G N 1
ATOM 15129 C CA . LYS G 1 270 ? 73.868 5.504 130.579 1.00 24.68 269 LYS G CA 1
ATOM 15130 C C . LYS G 1 270 ? 73.438 6.290 129.353 1.00 25.30 269 LYS G C 1
ATOM 15131 O O . LYS G 1 270 ? 73.547 7.514 129.308 1.00 27.69 269 LYS G O 1
ATOM 15137 N N . MET G 1 271 ? 72.950 5.565 128.358 1.00 24.97 270 MET G N 1
ATOM 15138 C CA . MET G 1 271 ? 72.555 6.161 127.100 1.00 25.78 270 MET G CA 1
ATOM 15139 C C . MET G 1 271 ? 71.136 6.681 127.026 1.00 23.73 270 MET G C 1
ATOM 15140 O O . MET G 1 271 ? 70.188 6.012 127.419 1.00 23.01 270 MET G O 1
ATOM 15145 N N . GLY G 1 272 ? 71.011 7.892 126.504 1.00 25.23 271 GLY G N 1
ATOM 15146 C CA . GLY G 1 272 ? 69.710 8.500 126.334 1.00 24.04 271 GLY G CA 1
ATOM 15147 C C . GLY G 1 272 ? 68.817 8.483 127.553 1.00 23.67 271 GLY G C 1
ATOM 15148 O O . GLY G 1 272 ? 69.288 8.640 128.681 1.00 23.41 271 GLY G O 1
ATOM 15149 N N . HIS G 1 273 ? 67.524 8.289 127.307 1.00 22.66 272 HIS G N 1
ATOM 15150 C CA . HIS G 1 273 ? 66.501 8.280 128.347 1.00 23.13 272 HIS G CA 1
ATOM 15151 C C . HIS G 1 273 ? 65.791 6.943 128.246 1.00 23.01 272 HIS G C 1
ATOM 15152 O O . HIS G 1 273 ? 65.050 6.710 127.299 1.00 21.91 272 HIS G O 1
ATOM 15159 N N . ALA G 1 274 ? 66.030 6.065 129.216 1.00 22.85 273 ALA G N 1
ATOM 15160 C CA . ALA G 1 274 ? 65.407 4.745 129.227 1.00 25.13 273 ALA G CA 1
ATOM 15161 C C . ALA G 1 274 ? 65.294 4.305 130.673 1.00 26.03 273 ALA G C 1
ATOM 15162 O O . ALA G 1 274 ? 65.871 4.940 131.559 1.00 25.11 273 ALA G O 1
ATOM 15164 N N . HIS G 1 275 ? 64.562 3.220 130.916 1.00 27.56 274 HIS G N 1
ATOM 15165 C CA . HIS G 1 275 ? 64.349 2.750 132.286 1.00 28.73 274 HIS G CA 1
ATOM 15166 C C . HIS G 1 275 ? 64.644 1.256 132.518 1.00 29.95 274 HIS G C 1
ATOM 15167 O O . HIS G 1 275 ? 65.019 0.527 131.587 1.00 28.86 274 HIS G O 1
ATOM 15174 N N . SER G 1 276 ? 64.472 0.823 133.771 1.00 28.21 275 SER G N 1
ATOM 15175 C CA . SER G 1 276 ? 64.687 -0.564 134.183 1.00 28.11 275 SER G CA 1
ATOM 15176 C C . SER G 1 276 ? 66.027 -1.141 133.750 1.00 25.99 275 SER G C 1
ATOM 15177 O O . SER G 1 276 ? 66.118 -2.300 133.370 1.00 27.40 275 SER G O 1
ATOM 15180 N N . GLY G 1 277 ? 67.064 -0.317 133.815 1.00 25.77 276 GLY G N 1
ATOM 15181 C CA . GLY G 1 277 ? 68.394 -0.750 133.442 1.00 26.07 276 GLY G CA 1
ATOM 15182 C C . GLY G 1 277 ? 68.688 -0.660 131.958 1.00 25.02 276 GLY G C 1
ATOM 15183 O O . GLY G 1 277 ? 69.806 -0.934 131.536 1.00 24.04 276 GLY G O 1
ATOM 15184 N N . MET G 1 278 ? 67.702 -0.272 131.157 1.00 25.66 277 MET G N 1
ATOM 15185 C CA . MET G 1 278 ? 67.919 -0.168 129.714 1.00 25.05 277 MET G CA 1
ATOM 15186 C C . MET G 1 278 ? 68.983 0.870 129.338 1.00 24.50 277 MET G C 1
ATOM 15187 O O . MET G 1 278 ? 69.016 1.978 129.876 1.00 25.93 277 MET G O 1
ATOM 15192 N N . GLY G 1 279 ? 69.859 0.491 128.413 1.00 22.83 278 GLY G N 1
ATOM 15193 C CA . GLY G 1 279 ? 70.899 1.389 127.944 1.00 22.49 278 GLY G CA 1
ATOM 15194 C C . GLY G 1 279 ? 72.052 1.685 128.879 1.00 23.57 278 GLY G C 1
ATOM 15195 O O . GLY G 1 279 ? 72.828 2.605 128.633 1.00 23.56 278 GLY G O 1
ATOM 15196 N N . LYS G 1 280 ? 72.177 0.912 129.950 1.00 24.07 279 LYS G N 1
ATOM 15197 C CA . LYS G 1 280 ? 73.250 1.133 130.909 1.00 24.17 279 LYS G CA 1
ATOM 15198 C C . LYS G 1 280 ? 74.277 0.000 130.934 1.00 23.60 279 LYS G C 1
ATOM 15199 O O . LYS G 1 280 ? 73.949 -1.150 131.185 1.00 18.21 279 LYS G O 1
ATOM 15205 N N . VAL G 1 281 ? 75.526 0.352 130.658 1.00 23.26 280 VAL G N 1
ATOM 15206 C CA . VAL G 1 281 ? 76.585 -0.631 130.608 1.00 25.94 280 VAL G CA 1
ATOM 15207 C C . VAL G 1 281 ? 77.789 -0.237 131.439 1.00 28.62 280 VAL G C 1
ATOM 15208 O O . VAL G 1 281 ? 78.044 0.947 131.667 1.00 28.19 280 VAL G O 1
ATOM 15212 N N . LYS G 1 282 ? 78.529 -1.250 131.882 1.00 28.75 281 LYS G N 1
ATOM 15213 C CA . LYS G 1 282 ? 79.731 -1.056 132.679 1.00 30.99 281 LYS G CA 1
ATOM 15214 C C . LYS G 1 282 ? 80.909 -1.099 131.708 1.00 31.37 281 LYS G C 1
ATOM 15215 O O . LYS G 1 282 ? 81.000 -2.005 130.880 1.00 32.40 281 LYS G O 1
ATOM 15221 N N . VAL G 1 283 ? 81.802 -0.121 131.813 1.00 31.79 282 VAL G N 1
ATOM 15222 C CA . VAL G 1 283 ? 82.964 -0.033 130.931 1.00 32.64 282 VAL G CA 1
ATOM 15223 C C . VAL G 1 283 ? 84.259 -0.075 131.750 1.00 33.30 282 VAL G C 1
ATOM 15224 O O . VAL G 1 283 ? 84.538 0.834 132.529 1.00 32.07 282 VAL G O 1
ATOM 15228 N N . ASP G 1 284 ? 85.050 -1.132 131.562 1.00 33.87 283 ASP G N 1
ATOM 15229 C CA . ASP G 1 284 ? 86.285 -1.303 132.332 1.00 33.88 283 ASP G CA 1
ATOM 15230 C C . ASP G 1 284 ? 87.560 -0.634 131.829 1.00 33.98 283 ASP G C 1
ATOM 15231 O O . ASP G 1 284 ? 88.538 -0.558 132.575 1.00 34.61 283 ASP G O 1
ATOM 15236 N N . ASN G 1 285 ? 87.574 -0.153 130.588 1.00 33.75 284 ASN G N 1
ATOM 15237 C CA . ASN G 1 285 ? 88.776 0.500 130.075 1.00 34.85 284 ASN G CA 1
ATOM 15238 C C . ASN G 1 285 ? 88.546 1.379 128.843 1.00 35.89 284 ASN G C 1
ATOM 15239 O O . ASN G 1 285 ? 87.461 1.379 128.259 1.00 37.11 284 ASN G O 1
ATOM 15244 N N . GLN G 1 286 ? 89.588 2.120 128.468 1.00 37.70 285 GLN G N 1
ATOM 15245 C CA . GLN G 1 286 ? 89.580 3.050 127.340 1.00 39.83 285 GLN G CA 1
ATOM 15246 C C . GLN G 1 286 ? 89.184 2.469 125.984 1.00 39.66 285 GLN G C 1
ATOM 15247 O O . GLN G 1 286 ? 88.354 3.055 125.280 1.00 40.15 285 GLN G O 1
ATOM 15253 N N . HIS G 1 287 ? 89.766 1.335 125.598 1.00 38.77 286 HIS G N 1
ATOM 15254 C CA . HIS G 1 287 ? 89.408 0.745 124.305 1.00 37.65 286 HIS G CA 1
ATOM 15255 C C . HIS G 1 287 ? 87.910 0.458 124.290 1.00 36.27 286 HIS G C 1
ATOM 15256 O O . HIS G 1 287 ? 87.220 0.679 123.289 1.00 33.98 286 HIS G O 1
ATOM 15263 N N . ASP G 1 288 ? 87.419 -0.042 125.418 1.00 35.44 287 ASP G N 1
ATOM 15264 C CA . ASP G 1 288 ? 86.017 -0.376 125.569 1.00 35.85 287 ASP G CA 1
ATOM 15265 C C . ASP G 1 288 ? 85.176 0.890 125.625 1.00 35.46 287 ASP G C 1
ATOM 15266 O O . ASP G 1 288 ? 84.025 0.896 125.186 1.00 35.86 287 ASP G O 1
ATOM 15271 N N . PHE G 1 289 ? 85.752 1.961 126.160 1.00 33.98 288 PHE G N 1
ATOM 15272 C CA . PHE G 1 289 ? 85.024 3.220 126.257 1.00 33.43 288 PHE G CA 1
ATOM 15273 C C . PHE G 1 289 ? 84.750 3.719 124.850 1.00 31.90 288 PHE G C 1
ATOM 15274 O O . PHE G 1 289 ? 83.630 4.098 124.515 1.00 31.92 288 PHE G O 1
ATOM 15282 N N . GLN G 1 290 ? 85.787 3.700 124.023 1.00 33.20 289 GLN G N 1
ATOM 15283 C CA . GLN G 1 290 ? 85.684 4.153 122.638 1.00 34.25 289 GLN G CA 1
ATOM 15284 C C . GLN G 1 290 ? 84.708 3.301 121.819 1.00 33.11 289 GLN G C 1
ATOM 15285 O O . GLN G 1 290 ? 84.100 3.789 120.868 1.00 33.16 289 GLN G O 1
ATOM 15291 N N . ASP G 1 291 ? 84.563 2.029 122.179 1.00 31.86 290 ASP G N 1
ATOM 15292 C CA . ASP G 1 291 ? 83.644 1.153 121.456 1.00 30.52 290 ASP G CA 1
ATOM 15293 C C . ASP G 1 291 ? 82.219 1.557 121.805 1.00 29.11 290 ASP G C 1
ATOM 15294 O O . ASP G 1 291 ? 81.372 1.710 120.927 1.00 27.70 290 ASP G O 1
ATOM 15299 N N . ILE G 1 292 ? 81.968 1.723 123.100 1.00 27.29 291 ILE G N 1
ATOM 15300 C CA . ILE G 1 292 ? 80.660 2.126 123.588 1.00 26.44 291 ILE G CA 1
ATOM 15301 C C . ILE G 1 292 ? 80.285 3.513 123.051 1.00 26.42 291 ILE G C 1
ATOM 15302 O O . ILE G 1 292 ? 79.125 3.769 122.724 1.00 27.13 291 ILE G O 1
ATOM 15307 N N . ALA G 1 293 ? 81.270 4.400 122.958 1.00 25.81 292 ALA G N 1
ATOM 15308 C CA . ALA G 1 293 ? 81.029 5.740 122.447 1.00 28.09 292 ALA G CA 1
ATOM 15309 C C . ALA G 1 293 ? 80.563 5.629 121.007 1.00 29.63 292 ALA G C 1
ATOM 15310 O O . ALA G 1 293 ? 79.693 6.386 120.571 1.00 28.66 292 ALA G O 1
ATOM 15312 N N . SER G 1 294 ? 81.142 4.677 120.276 1.00 29.62 293 SER G N 1
ATOM 15313 C CA . SER G 1 294 ? 80.788 4.464 118.877 1.00 30.46 293 SER G CA 1
ATOM 15314 C C . SER G 1 294 ? 79.355 3.966 118.790 1.00 30.83 293 SER G C 1
ATOM 15315 O O . SER G 1 294 ? 78.669 4.203 117.794 1.00 30.74 293 SER G O 1
ATOM 15318 N N . VAL G 1 295 ? 78.908 3.263 119.829 1.00 31.14 294 VAL G N 1
ATOM 15319 C CA . VAL G 1 295 ? 77.541 2.757 119.865 1.00 32.00 294 VAL G CA 1
ATOM 15320 C C . VAL G 1 295 ? 76.584 3.913 120.183 1.00 33.49 294 VAL G C 1
ATOM 15321 O O . VAL G 1 295 ? 75.456 3.961 119.683 1.00 34.20 294 VAL G O 1
ATOM 15325 N N . VAL G 1 296 ? 77.034 4.843 121.020 1.00 32.93 295 VAL G N 1
ATOM 15326 C CA . VAL G 1 296 ? 76.205 5.994 121.355 1.00 33.61 295 VAL G CA 1
ATOM 15327 C C . VAL G 1 296 ? 75.858 6.694 120.040 1.00 34.07 295 VAL G C 1
ATOM 15328 O O . VAL G 1 296 ? 74.734 7.146 119.841 1.00 34.11 295 VAL G O 1
ATOM 15332 N N . ALA G 1 297 ? 76.838 6.770 119.143 1.00 33.77 296 ALA G N 1
ATOM 15333 C CA . ALA G 1 297 ? 76.646 7.395 117.842 1.00 34.24 296 ALA G CA 1
ATOM 15334 C C . ALA G 1 297 ? 75.396 6.854 117.141 1.00 34.58 296 ALA G C 1
ATOM 15335 O O . ALA G 1 297 ? 74.674 7.603 116.476 1.00 35.16 296 ALA G O 1
ATOM 15337 N N . LEU G 1 298 ? 75.139 5.558 117.295 1.00 32.57 297 LEU G N 1
ATOM 15338 C CA . LEU G 1 298 ? 73.996 4.940 116.638 1.00 32.62 297 LEU G CA 1
ATOM 15339 C C . LEU G 1 298 ? 72.675 5.149 117.358 1.00 32.15 297 LEU G C 1
ATOM 15340 O O . LEU G 1 298 ? 71.614 4.885 116.789 1.00 33.61 297 LEU G O 1
ATOM 15345 N N . THR G 1 299 ? 72.725 5.613 118.602 1.00 28.98 298 THR G N 1
ATOM 15346 C CA . THR G 1 299 ? 71.492 5.889 119.333 1.00 27.10 298 THR G CA 1
ATOM 15347 C C . THR G 1 299 ? 71.074 7.296 118.901 1.00 26.67 298 THR G C 1
ATOM 15348 O O . THR G 1 299 ? 69.918 7.694 119.042 1.00 26.33 298 THR G O 1
ATOM 15352 N N . LYS G 1 300 ? 72.041 8.037 118.369 1.00 24.44 299 LYS G N 1
ATOM 15353 C CA . LYS G 1 300 ? 71.815 9.391 117.899 1.00 27.75 299 LYS G CA 1
ATOM 15354 C C . LYS G 1 300 ? 71.255 10.297 118.996 1.00 26.80 299 LYS G C 1
ATOM 15355 O O . LYS G 1 300 ? 70.457 11.194 118.731 1.00 26.27 299 LYS G O 1
ATOM 15361 N N . THR G 1 301 ? 71.675 10.057 120.233 1.00 25.95 300 THR G N 1
ATOM 15362 C CA . THR G 1 301 ? 71.211 10.867 121.345 1.00 24.62 300 THR G CA 1
ATOM 15363 C C . THR G 1 301 ? 72.361 11.155 122.302 1.00 25.04 300 THR G C 1
ATOM 15364 O O . THR G 1 301 ? 73.527 10.887 121.981 1.00 24.53 300 THR G O 1
ATOM 15368 N N . TYR G 1 302 ? 72.036 11.709 123.469 1.00 21.90 301 TYR G N 1
ATOM 15369 C CA . TYR G 1 302 ? 73.042 12.044 124.463 1.00 21.30 301 TYR G CA 1
ATOM 15370 C C . TYR G 1 302 ? 73.371 10.858 125.361 1.00 19.97 301 TYR G C 1
ATOM 15371 O O . TYR G 1 302 ? 72.685 9.834 125.343 1.00 20.52 301 TYR G O 1
ATOM 15380 N N . ALA G 1 303 ? 74.425 11.009 126.150 1.00 21.21 302 ALA G N 1
ATOM 15381 C CA . ALA G 1 303 ? 74.833 9.962 127.075 1.00 23.17 302 ALA G CA 1
ATOM 15382 C C . ALA G 1 303 ? 75.594 10.569 128.254 1.00 23.90 302 ALA G C 1
ATOM 15383 O O . ALA G 1 303 ? 76.139 11.671 128.156 1.00 26.45 302 ALA G O 1
ATOM 15385 N N . THR G 1 304 ? 75.620 9.847 129.369 1.00 21.76 303 THR G N 1
ATOM 15386 C CA . THR G 1 304 ? 76.356 10.287 130.538 1.00 21.72 303 THR G CA 1
ATOM 15387 C C . THR G 1 304 ? 77.277 9.149 130.979 1.00 24.11 303 THR G C 1
ATOM 15388 O O . THR G 1 304 ? 77.025 7.974 130.695 1.00 23.01 303 THR G O 1
ATOM 15392 N N . ALA G 1 305 ? 78.344 9.513 131.675 1.00 24.14 304 ALA G N 1
ATOM 15393 C CA . ALA G 1 305 ? 79.289 8.545 132.195 1.00 26.51 304 ALA G CA 1
ATOM 15394 C C . ALA G 1 305 ? 79.535 8.919 133.647 1.00 28.05 304 ALA G C 1
ATOM 15395 O O . ALA G 1 305 ? 79.595 10.105 133.987 1.00 27.14 304 ALA G O 1
ATOM 15397 N N . GLU G 1 306 ? 79.674 7.913 134.503 1.00 28.46 305 GLU G N 1
ATOM 15398 C CA . GLU G 1 306 ? 79.918 8.164 135.917 1.00 30.36 305 GLU G CA 1
ATOM 15399 C C . GLU G 1 306 ? 80.772 7.039 136.493 1.00 32.24 305 GLU G C 1
ATOM 15400 O O . GLU G 1 306 ? 80.712 5.896 136.022 1.00 32.45 305 GLU G O 1
ATOM 15406 N N . PRO G 1 307 ? 81.581 7.346 137.521 1.00 32.27 306 PRO G N 1
ATOM 15407 C CA . PRO G 1 307 ? 82.419 6.301 138.111 1.00 32.43 306 PRO G CA 1
ATOM 15408 C C . PRO G 1 307 ? 81.581 5.105 138.540 1.00 32.79 306 PRO G C 1
ATOM 15409 O O . PRO G 1 307 ? 80.465 5.262 139.042 1.00 31.80 306 PRO G O 1
ATOM 15413 N N . PHE G 1 308 ? 82.120 3.909 138.323 1.00 32.41 307 PHE G N 1
ATOM 15414 C CA . PHE G 1 308 ? 81.438 2.692 138.730 1.00 32.36 307 PHE G CA 1
ATOM 15415 C C . PHE G 1 308 ? 81.617 2.613 140.242 1.00 33.07 307 PHE G C 1
ATOM 15416 O O . PHE G 1 308 ? 82.723 2.818 140.752 1.00 32.17 307 PHE G O 1
ATOM 15424 N N . ILE G 1 309 ? 80.539 2.329 140.960 1.00 32.73 308 ILE G N 1
ATOM 15425 C CA . ILE G 1 309 ? 80.636 2.232 142.409 1.00 34.20 308 ILE G CA 1
ATOM 15426 C C . ILE G 1 309 ? 80.642 0.778 142.867 1.00 35.25 308 ILE G C 1
ATOM 15427 O O . ILE G 1 309 ? 79.707 0.026 142.592 1.00 34.13 308 ILE G O 1
ATOM 15432 N N . ASP G 1 310 ? 81.711 0.393 143.557 1.00 37.15 309 ASP G N 1
ATOM 15433 C CA . ASP G 1 310 ? 81.841 -0.951 144.105 1.00 39.11 309 ASP G CA 1
ATOM 15434 C C . ASP G 1 310 ? 80.966 -0.845 145.348 1.00 39.81 309 ASP G C 1
ATOM 15435 O O . ASP G 1 310 ? 81.451 -0.638 146.459 1.00 40.11 309 ASP G O 1
ATOM 15440 N N . ALA G 1 311 ? 79.663 -0.984 145.134 1.00 41.21 310 ALA G N 1
ATOM 15441 C CA . ALA G 1 311 ? 78.669 -0.816 146.187 1.00 42.73 310 ALA G CA 1
ATOM 15442 C C . ALA G 1 311 ? 78.337 -1.969 147.111 1.00 44.59 310 ALA G C 1
ATOM 15443 O O . ALA G 1 311 ? 78.128 -3.104 146.683 1.00 45.36 310 ALA G O 1
ATOM 15445 N N . LYS G 1 312 ? 78.279 -1.642 148.397 1.00 44.99 311 LYS G N 1
ATOM 15446 C CA . LYS G 1 312 ? 77.932 -2.594 149.439 1.00 45.69 311 LYS G CA 1
ATOM 15447 C C . LYS G 1 312 ? 76.449 -2.868 149.180 1.00 46.23 311 LYS G C 1
ATOM 15448 O O . LYS G 1 312 ? 75.981 -4.006 149.260 1.00 46.30 311 LYS G O 1
ATOM 15454 N N . TYR G 1 313 ? 75.727 -1.796 148.854 1.00 45.70 312 TYR G N 1
ATOM 15455 C CA . TYR G 1 313 ? 74.295 -1.843 148.566 1.00 44.90 312 TYR G CA 1
ATOM 15456 C C . TYR G 1 313 ? 73.837 -0.459 148.108 1.00 44.03 312 TYR G C 1
ATOM 15457 O O . TYR G 1 313 ? 74.568 0.520 148.259 1.00 44.76 312 TYR G O 1
ATOM 15466 N N . ASP G 1 314 ? 72.636 -0.373 147.542 1.00 42.46 313 ASP G N 1
ATOM 15467 C CA . ASP G 1 314 ? 72.109 0.918 147.123 1.00 41.14 313 ASP G CA 1
ATOM 15468 C C . ASP G 1 314 ? 70.858 1.195 147.945 1.00 39.39 313 ASP G C 1
ATOM 15469 O O . ASP G 1 314 ? 70.179 0.271 148.397 1.00 37.92 313 ASP G O 1
ATOM 15474 N N . VAL G 1 315 ? 70.571 2.473 148.145 1.00 37.16 314 VAL G N 1
ATOM 15475 C CA . VAL G 1 315 ? 69.432 2.884 148.949 1.00 35.71 314 VAL G CA 1
ATOM 15476 C C . VAL G 1 315 ? 68.489 3.816 148.202 1.00 34.28 314 VAL G C 1
ATOM 15477 O O . VAL G 1 315 ? 68.902 4.563 147.311 1.00 35.32 314 VAL G O 1
ATOM 15481 N N . ARG G 1 316 ? 67.217 3.761 148.565 1.00 31.78 315 ARG G N 1
ATOM 15482 C CA . ARG G 1 316 ? 66.239 4.638 147.958 1.00 32.23 315 ARG G CA 1
ATOM 15483 C C . ARG G 1 316 ? 65.406 5.296 149.047 1.00 30.90 315 ARG G C 1
ATOM 15484 O O . ARG G 1 316 ? 64.702 4.616 149.792 1.00 30.91 315 ARG G O 1
ATOM 15492 N N . VAL G 1 317 ? 65.493 6.618 149.141 1.00 29.27 316 VAL G N 1
ATOM 15493 C CA . VAL G 1 317 ? 64.716 7.356 150.130 1.00 28.49 316 VAL G CA 1
ATOM 15494 C C . VAL G 1 317 ? 63.500 7.902 149.399 1.00 28.29 316 VAL G C 1
ATOM 15495 O O . VAL G 1 317 ? 63.638 8.697 148.461 1.00 28.92 316 VAL G O 1
ATOM 15499 N N . GLN G 1 318 ? 62.310 7.483 149.816 1.00 27.00 317 GLN G N 1
ATOM 15500 C CA . GLN G 1 318 ? 61.105 7.940 149.145 1.00 26.12 317 GLN G CA 1
ATOM 15501 C C . GLN G 1 318 ? 60.311 8.934 149.973 1.00 26.02 317 GLN G C 1
ATOM 15502 O O . GLN G 1 318 ? 60.445 8.991 151.194 1.00 25.53 317 GLN G O 1
ATOM 15508 N N . LYS G 1 319 ? 59.480 9.714 149.289 1.00 23.85 318 LYS G N 1
ATOM 15509 C CA . LYS G 1 319 ? 58.640 10.706 149.935 1.00 22.47 318 LYS G CA 1
ATOM 15510 C C . LYS G 1 319 ? 57.317 10.818 149.179 1.00 22.81 318 LYS G C 1
ATOM 15511 O O . LYS G 1 319 ? 57.277 11.248 148.028 1.00 23.70 318 LYS G O 1
ATOM 15517 N N . ILE G 1 320 ? 56.239 10.404 149.836 1.00 23.80 319 ILE G N 1
ATOM 15518 C CA . ILE G 1 320 ? 54.892 10.451 149.272 1.00 24.92 319 ILE G CA 1
ATOM 15519 C C . ILE G 1 320 ? 54.125 11.387 150.195 1.00 25.65 319 ILE G C 1
ATOM 15520 O O . ILE G 1 320 ? 53.815 11.027 151.338 1.00 23.58 319 ILE G O 1
ATOM 15525 N N . GLY G 1 321 ? 53.827 12.590 149.708 1.00 26.41 320 GLY G N 1
ATOM 15526 C CA . GLY G 1 321 ? 53.137 13.552 150.549 1.00 27.37 320 GLY G CA 1
ATOM 15527 C C . GLY G 1 321 ? 54.099 13.878 151.676 1.00 30.57 320 GLY G C 1
ATOM 15528 O O . GLY G 1 321 ? 55.133 14.500 151.438 1.00 31.84 320 GLY G O 1
ATOM 15529 N N . GLN G 1 322 ? 53.782 13.461 152.900 1.00 32.35 321 GLN G N 1
ATOM 15530 C CA . GLN G 1 322 ? 54.672 13.723 154.027 1.00 32.67 321 GLN G CA 1
ATOM 15531 C C . GLN G 1 322 ? 55.173 12.424 154.657 1.00 32.75 321 GLN G C 1
ATOM 15532 O O . GLN G 1 322 ? 55.645 12.415 155.795 1.00 32.01 321 GLN G O 1
ATOM 15538 N N . ASN G 1 323 ? 55.078 11.321 153.927 1.00 31.73 322 ASN G N 1
ATOM 15539 C CA . ASN G 1 323 ? 55.540 10.055 154.475 1.00 30.49 322 ASN G CA 1
ATOM 15540 C C . ASN G 1 323 ? 56.868 9.651 153.863 1.00 31.67 322 ASN G C 1
ATOM 15541 O O . ASN G 1 323 ? 57.016 9.632 152.637 1.00 29.68 322 ASN G O 1
ATOM 15546 N N . TYR G 1 324 ? 57.831 9.332 154.726 1.00 29.67 323 TYR G N 1
ATOM 15547 C CA . TYR G 1 324 ? 59.153 8.927 154.275 1.00 30.98 323 TYR G CA 1
ATOM 15548 C C . TYR G 1 324 ? 59.423 7.465 154.601 1.00 32.85 323 TYR G C 1
ATOM 15549 O O . TYR G 1 324 ? 58.968 6.941 155.624 1.00 32.56 323 TYR G O 1
ATOM 15558 N N . LYS G 1 325 ? 60.173 6.821 153.718 1.00 33.03 324 LYS G N 1
ATOM 15559 C CA . LYS G 1 325 ? 60.576 5.435 153.888 1.00 33.68 324 LYS G CA 1
ATOM 15560 C C . LYS G 1 325 ? 61.925 5.294 153.219 1.00 34.48 324 LYS G C 1
ATOM 15561 O O . LYS G 1 325 ? 62.173 5.906 152.172 1.00 34.73 324 LYS G O 1
ATOM 15567 N N . ALA G 1 326 ? 62.798 4.504 153.829 1.00 34.76 325 ALA G N 1
ATOM 15568 C CA . ALA G 1 326 ? 64.113 4.258 153.268 1.00 35.66 325 ALA G CA 1
ATOM 15569 C C . ALA G 1 326 ? 64.242 2.758 153.045 1.00 37.39 325 ALA G C 1
ATOM 15570 O O . ALA G 1 326 ? 63.943 1.968 153.943 1.00 37.00 325 ALA G O 1
ATOM 15572 N N . TYR G 1 327 ? 64.678 2.371 151.851 1.00 37.95 326 TYR G N 1
ATOM 15573 C CA . TYR G 1 327 ? 64.864 0.963 151.518 1.00 39.26 326 TYR G CA 1
ATOM 15574 C C . TYR G 1 327 ? 66.268 0.728 150.993 1.00 41.72 326 TYR G C 1
ATOM 15575 O O . TYR G 1 327 ? 66.773 1.468 150.147 1.00 41.13 326 TYR G O 1
ATOM 15584 N N . MET G 1 328 ? 66.885 -0.320 151.513 1.00 44.42 327 MET G N 1
ATOM 15585 C CA . MET G 1 328 ? 68.231 -0.716 151.149 1.00 47.63 327 MET G CA 1
ATOM 15586 C C . MET G 1 328 ? 68.068 -1.939 150.256 1.00 49.80 327 MET G C 1
ATOM 15587 O O . MET G 1 328 ? 67.341 -2.865 150.608 1.00 50.97 327 MET G O 1
ATOM 15592 N N . ARG G 1 329 ? 68.726 -1.944 149.101 1.00 51.82 328 ARG G N 1
ATOM 15593 C CA . ARG G 1 329 ? 68.621 -3.079 148.190 1.00 53.50 328 ARG G CA 1
ATOM 15594 C C . ARG G 1 329 ? 69.982 -3.691 147.890 1.00 54.50 328 ARG G C 1
ATOM 15595 O O . ARG G 1 329 ? 70.947 -2.983 147.599 1.00 54.00 328 ARG G O 1
ATOM 15603 N N . THR G 1 330 ? 70.054 -5.016 147.963 1.00 55.69 329 THR G N 1
ATOM 15604 C CA . THR G 1 330 ? 71.300 -5.719 147.695 1.00 56.96 329 THR G CA 1
ATOM 15605 C C . THR G 1 330 ? 71.092 -6.798 146.635 1.00 57.48 329 THR G C 1
ATOM 15606 O O . THR G 1 330 ? 70.066 -7.483 146.606 1.00 57.38 329 THR G O 1
ATOM 15610 N N . SER G 1 331 ? 72.082 -6.937 145.764 1.00 57.95 330 SER G N 1
ATOM 15611 C CA . SER G 1 331 ? 72.046 -7.897 144.668 1.00 59.15 330 SER G CA 1
ATOM 15612 C C . SER G 1 331 ? 72.377 -9.338 145.062 1.00 59.35 330 SER G C 1
ATOM 15613 O O . SER G 1 331 ? 73.279 -9.587 145.861 1.00 58.86 330 SER G O 1
ATOM 15616 N N . VAL G 1 332 ? 71.638 -10.283 144.490 1.00 60.14 331 VAL G N 1
ATOM 15617 C CA . VAL G 1 332 ? 71.861 -11.700 144.757 1.00 61.21 331 VAL G CA 1
ATOM 15618 C C . VAL G 1 332 ? 72.141 -12.440 143.452 1.00 62.39 331 VAL G C 1
ATOM 15619 O O . VAL G 1 332 ? 71.658 -11.986 142.393 1.00 63.70 331 VAL G O 1
ATOM 15623 N N . ASN G 1 335 ? 73.711 -9.330 138.941 1.00 50.74 334 ASN G N 1
ATOM 15624 C CA . ASN G 1 335 ? 75.102 -8.879 139.218 1.00 50.29 334 ASN G CA 1
ATOM 15625 C C . ASN G 1 335 ? 75.153 -7.389 139.561 1.00 48.48 334 ASN G C 1
ATOM 15626 O O . ASN G 1 335 ? 74.335 -6.918 140.346 1.00 47.56 334 ASN G O 1
ATOM 15631 N N . TRP G 1 336 ? 76.087 -6.643 138.972 1.00 46.95 335 TRP G N 1
ATOM 15632 C CA . TRP G 1 336 ? 76.218 -5.227 139.316 1.00 45.93 335 TRP G CA 1
ATOM 15633 C C . TRP G 1 336 ? 74.920 -4.404 139.264 1.00 45.82 335 TRP G C 1
ATOM 15634 O O . TRP G 1 336 ? 74.713 -3.546 140.116 1.00 45.26 335 TRP G O 1
ATOM 15645 N N . LYS G 1 337 ? 74.051 -4.654 138.290 1.00 45.30 336 LYS G N 1
ATOM 15646 C CA . LYS G 1 337 ? 72.790 -3.923 138.254 1.00 46.25 336 LYS G CA 1
ATOM 15647 C C . LYS G 1 337 ? 71.842 -4.577 139.237 1.00 47.47 336 LYS G C 1
ATOM 15648 O O . LYS G 1 337 ? 71.176 -5.551 138.912 1.00 47.92 336 LYS G O 1
ATOM 15654 N N . THR G 1 338 ? 71.787 -4.041 140.454 1.00 49.87 337 THR G N 1
ATOM 15655 C CA . THR G 1 338 ? 70.881 -4.600 141.458 1.00 52.51 337 THR G CA 1
ATOM 15656 C C . THR G 1 338 ? 69.418 -4.479 140.935 1.00 53.51 337 THR G C 1
ATOM 15657 O O . THR G 1 338 ? 68.516 -5.025 141.606 1.00 53.71 337 THR G O 1
ATOM 15661 N N . ASN G 1 339 ? 69.177 -3.833 139.806 1.00 55.80 338 ASN G N 1
ATOM 15662 C CA . ASN G 1 339 ? 67.811 -3.639 139.174 1.00 57.34 338 ASN G CA 1
ATOM 15663 C C . ASN G 1 339 ? 67.100 -4.977 139.006 1.00 57.99 338 ASN G C 1
ATOM 15664 O O . ASN G 1 339 ? 65.847 -5.018 139.058 1.00 58.79 338 ASN G O 1
ATOM 15669 N N . ALA G 1 343 ? 68.175 -9.969 143.774 1.00 57.54 342 ALA G N 1
ATOM 15670 C CA . ALA G 1 343 ? 67.696 -8.699 144.400 1.00 58.22 342 ALA G CA 1
ATOM 15671 C C . ALA G 1 343 ? 67.039 -8.976 145.757 1.00 58.00 342 ALA G C 1
ATOM 15672 O O . ALA G 1 343 ? 66.165 -9.829 145.862 1.00 58.31 342 ALA G O 1
ATOM 15674 N N . MET G 1 344 ? 67.460 -8.244 146.786 1.00 57.70 343 MET G N 1
ATOM 15675 C CA . MET G 1 344 ? 66.944 -8.423 148.143 1.00 57.59 343 MET G CA 1
ATOM 15676 C C . MET G 1 344 ? 66.736 -7.086 148.866 1.00 56.14 343 MET G C 1
ATOM 15677 O O . MET G 1 344 ? 67.673 -6.302 149.006 1.00 55.56 343 MET G O 1
ATOM 15682 N N . LEU G 1 345 ? 65.509 -6.838 149.327 1.00 55.03 344 LEU G N 1
ATOM 15683 C CA . LEU G 1 345 ? 65.165 -5.588 150.010 1.00 55.15 344 LEU G CA 1
ATOM 15684 C C . LEU G 1 345 ? 65.035 -5.669 151.529 1.00 54.94 344 LEU G C 1
ATOM 15685 O O . LEU G 1 345 ? 64.626 -6.687 152.084 1.00 54.61 344 LEU G O 1
ATOM 15690 N N . GLU G 1 346 ? 65.376 -4.567 152.188 1.00 54.42 345 GLU G N 1
ATOM 15691 C CA . GLU G 1 346 ? 65.307 -4.458 153.642 1.00 53.81 345 GLU G CA 1
ATOM 15692 C C . GLU G 1 346 ? 65.083 -2.997 154.004 1.00 52.00 345 GLU G C 1
ATOM 15693 O O . GLU G 1 346 ? 65.944 -2.155 153.746 1.00 51.48 345 GLU G O 1
ATOM 15699 N N . GLN G 1 347 ? 63.930 -2.690 154.591 1.00 50.35 346 GLN G N 1
ATOM 15700 C CA . GLN G 1 347 ? 63.646 -1.310 154.976 1.00 48.67 346 GLN G CA 1
ATOM 15701 C C . GLN G 1 347 ? 64.590 -0.918 156.097 1.00 47.09 346 GLN G C 1
ATOM 15702 O O . GLN G 1 347 ? 64.872 -1.717 156.986 1.00 47.61 346 GLN G O 1
ATOM 15708 N N . ILE G 1 348 ? 65.084 0.312 156.047 1.00 45.06 347 ILE G N 1
ATOM 15709 C CA . ILE G 1 348 ? 65.990 0.803 157.069 1.00 43.28 347 ILE G CA 1
ATOM 15710 C C . ILE G 1 348 ? 65.438 2.092 157.658 1.00 42.02 347 ILE G C 1
ATOM 15711 O O . ILE G 1 348 ? 64.434 2.621 157.183 1.00 42.65 347 ILE G O 1
ATOM 15716 N N . ALA G 1 349 ? 66.096 2.595 158.693 1.00 41.01 348 ALA G N 1
ATOM 15717 C CA . ALA G 1 349 ? 65.643 3.804 159.365 1.00 40.87 348 ALA G CA 1
ATOM 15718 C C . ALA G 1 349 ? 65.906 5.081 158.586 1.00 39.94 348 ALA G C 1
ATOM 15719 O O . ALA G 1 349 ? 66.946 5.231 157.949 1.00 41.67 348 ALA G O 1
ATOM 15721 N N . MET G 1 350 ? 64.947 5.997 158.639 1.00 40.04 349 MET G N 1
ATOM 15722 C CA . MET G 1 350 ? 65.090 7.287 157.981 1.00 38.28 349 MET G CA 1
ATOM 15723 C C . MET G 1 350 ? 66.040 8.076 158.859 1.00 37.55 349 MET G C 1
ATOM 15724 O O . MET G 1 350 ? 66.050 7.903 160.074 1.00 38.94 349 MET G O 1
ATOM 15729 N N . SER G 1 351 ? 66.847 8.932 158.252 1.00 36.85 350 SER G N 1
ATOM 15730 C CA . SER G 1 351 ? 67.783 9.748 159.015 1.00 36.30 350 SER G CA 1
ATOM 15731 C C . SER G 1 351 ? 67.633 11.180 158.527 1.00 35.00 350 SER G C 1
ATOM 15732 O O . SER G 1 351 ? 67.036 11.420 157.470 1.00 31.74 350 SER G O 1
ATOM 15735 N N . ASP G 1 352 ? 68.165 12.130 159.291 1.00 34.70 351 ASP G N 1
ATOM 15736 C CA . ASP G 1 352 ? 68.072 13.531 158.897 1.00 34.59 351 ASP G CA 1
ATOM 15737 C C . ASP G 1 352 ? 68.810 13.723 157.580 1.00 34.34 351 ASP G C 1
ATOM 15738 O O . ASP G 1 352 ? 68.421 14.544 156.747 1.00 33.80 351 ASP G O 1
ATOM 15743 N N . ARG G 1 353 ? 69.879 12.955 157.404 1.00 32.74 352 ARG G N 1
ATOM 15744 C CA . ARG G 1 353 ? 70.684 13.005 156.190 1.00 33.18 352 ARG G CA 1
ATOM 15745 C C . ARG G 1 353 ? 69.800 12.600 155.010 1.00 31.45 352 ARG G C 1
ATOM 15746 O O . ARG G 1 353 ? 69.694 13.328 154.019 1.00 31.80 352 ARG G O 1
ATOM 15754 N N . TYR G 1 354 ? 69.159 11.440 155.124 1.00 30.37 353 TYR G N 1
ATOM 15755 C CA . TYR G 1 354 ? 68.277 10.949 154.070 1.00 30.02 353 TYR G CA 1
ATOM 15756 C C . TYR G 1 354 ? 67.093 11.884 153.834 1.00 28.41 353 TYR G C 1
ATOM 15757 O O . TYR G 1 354 ? 66.723 12.139 152.686 1.00 27.53 353 TYR G O 1
ATOM 15766 N N . LYS G 1 355 ? 66.495 12.387 154.915 1.00 24.57 354 LYS G N 1
ATOM 15767 C CA . LYS G 1 355 ? 65.344 13.280 154.794 1.00 22.22 354 LYS G CA 1
ATOM 15768 C C . LYS G 1 355 ? 65.705 14.535 154.003 1.00 22.69 354 LYS G C 1
ATOM 15769 O O . LYS G 1 355 ? 64.904 15.029 153.195 1.00 23.05 354 LYS G O 1
ATOM 15775 N N . LEU G 1 356 ? 66.909 15.052 154.233 1.00 19.86 355 LEU G N 1
ATOM 15776 C CA . LEU G 1 356 ? 67.360 16.236 153.521 1.00 22.11 355 LEU G CA 1
ATOM 15777 C C . LEU G 1 356 ? 67.459 15.944 152.025 1.00 22.34 355 LEU G C 1
ATOM 15778 O O . LEU G 1 356 ? 66.966 16.712 151.200 1.00 21.26 355 LEU G O 1
ATOM 15783 N N . TRP G 1 357 ? 68.094 14.828 151.681 1.00 22.66 356 TRP G N 1
ATOM 15784 C CA . TRP G 1 357 ? 68.251 14.459 150.280 1.00 24.77 356 TRP G CA 1
ATOM 15785 C C . TRP G 1 357 ? 66.927 14.553 149.540 1.00 25.90 356 TRP G C 1
ATOM 15786 O O . TRP G 1 357 ? 66.805 15.259 148.532 1.00 26.64 356 TRP G O 1
ATOM 15797 N N . VAL G 1 358 ? 65.932 13.835 150.051 1.00 25.30 357 VAL G N 1
ATOM 15798 C CA . VAL G 1 358 ? 64.626 13.797 149.413 1.00 25.59 357 VAL G CA 1
ATOM 15799 C C . VAL G 1 358 ? 63.780 15.073 149.544 1.00 24.65 357 VAL G C 1
ATOM 15800 O O . VAL G 1 358 ? 63.017 15.395 148.641 1.00 23.67 357 VAL G O 1
ATOM 15804 N N . ASP G 1 359 ? 63.908 15.801 150.652 1.00 26.46 358 ASP G N 1
ATOM 15805 C CA . ASP G 1 359 ? 63.149 17.047 150.815 1.00 25.50 358 ASP G CA 1
ATOM 15806 C C . ASP G 1 359 ? 63.584 18.032 149.740 1.00 24.96 358 ASP G C 1
ATOM 15807 O O . ASP G 1 359 ? 62.754 18.632 149.065 1.00 23.04 358 ASP G O 1
ATOM 15812 N N . THR G 1 360 ? 64.898 18.191 149.599 1.00 23.72 359 THR G N 1
ATOM 15813 C CA . THR G 1 360 ? 65.467 19.113 148.625 1.00 26.13 359 THR G CA 1
ATOM 15814 C C . THR G 1 360 ? 65.104 18.721 147.196 1.00 24.52 359 THR G C 1
ATOM 15815 O O . THR G 1 360 ? 64.737 19.572 146.400 1.00 24.51 359 THR G O 1
ATOM 15819 N N . CYS G 1 361 ? 65.205 17.436 146.873 1.00 21.55 360 CYS G N 1
ATOM 15820 C CA . CYS G 1 361 ? 64.863 16.989 145.530 1.00 23.36 360 CYS G CA 1
ATOM 15821 C C . CYS G 1 361 ? 63.373 17.142 145.235 1.00 24.04 360 CYS G C 1
ATOM 15822 O O . CYS G 1 361 ? 62.998 17.427 144.096 1.00 23.52 360 CYS G O 1
ATOM 15825 N N . SER G 1 362 ? 62.531 16.954 146.255 1.00 22.46 361 SER G N 1
ATOM 15826 C CA . SER G 1 362 ? 61.081 17.051 146.088 1.00 23.21 361 SER G CA 1
ATOM 15827 C C . SER G 1 362 ? 60.608 18.461 145.723 1.00 24.06 361 SER G C 1
ATOM 15828 O O . SER G 1 362 ? 59.453 18.658 145.361 1.00 24.78 361 SER G O 1
ATOM 15831 N N . GLU G 1 363 ? 61.494 19.446 145.811 1.00 24.50 362 GLU G N 1
ATOM 15832 C CA . GLU G 1 363 ? 61.098 20.813 145.480 1.00 25.29 362 GLU G CA 1
ATOM 15833 C C . GLU G 1 363 ? 61.312 21.183 144.016 1.00 24.71 362 GLU G C 1
ATOM 15834 O O . GLU G 1 363 ? 60.819 22.210 143.563 1.00 25.30 362 GLU G O 1
ATOM 15840 N N . ILE G 1 364 ? 62.032 20.356 143.266 1.00 22.96 363 ILE G N 1
ATOM 15841 C CA . ILE G 1 364 ? 62.289 20.693 141.867 1.00 22.52 363 ILE G CA 1
ATOM 15842 C C . ILE G 1 364 ? 61.051 20.689 140.966 1.00 22.48 363 ILE G C 1
ATOM 15843 O O . ILE G 1 364 ? 60.080 19.956 141.204 1.00 20.49 363 ILE G O 1
ATOM 15848 N N . PHE G 1 365 ? 61.118 21.529 139.933 1.00 21.61 364 PHE G N 1
ATOM 15849 C CA . PHE G 1 365 ? 60.067 21.700 138.939 1.00 20.83 364 PHE G CA 1
ATOM 15850 C C . PHE G 1 365 ? 58.715 22.062 139.556 1.00 20.66 364 PHE G C 1
ATOM 15851 O O . PHE G 1 365 ? 57.671 21.612 139.096 1.00 19.22 364 PHE G O 1
ATOM 15859 N N . GLY G 1 366 ? 58.743 22.891 140.595 1.00 22.67 365 GLY G N 1
ATOM 15860 C CA . GLY G 1 366 ? 57.508 23.299 141.245 1.00 21.80 365 GLY G CA 1
ATOM 15861 C C . GLY G 1 366 ? 57.034 22.384 142.364 1.00 22.24 365 GLY G C 1
ATOM 15862 O O . GLY G 1 366 ? 56.042 22.678 143.030 1.00 21.07 365 GLY G O 1
ATOM 15863 N N . GLY G 1 367 ? 57.732 21.272 142.573 1.00 21.32 366 GLY G N 1
ATOM 15864 C CA . GLY G 1 367 ? 57.352 20.360 143.633 1.00 21.52 366 GLY G CA 1
ATOM 15865 C C . GLY G 1 367 ? 56.878 19.005 143.149 1.00 22.31 366 GLY G C 1
ATOM 15866 O O . GLY G 1 367 ? 56.008 18.902 142.284 1.00 23.06 366 GLY G O 1
ATOM 15867 N N . LEU G 1 368 ? 57.461 17.960 143.717 1.00 21.10 367 LEU G N 1
ATOM 15868 C CA . LEU G 1 368 ? 57.112 16.600 143.356 1.00 23.57 367 LEU G CA 1
ATOM 15869 C C . LEU G 1 368 ? 56.322 15.986 144.518 1.00 24.85 367 LEU G C 1
ATOM 15870 O O . LEU G 1 368 ? 56.847 15.827 145.626 1.00 25.21 367 LEU G O 1
ATOM 15875 N N . ASP G 1 369 ? 55.060 15.654 144.266 1.00 24.96 368 ASP G N 1
ATOM 15876 C CA . ASP G 1 369 ? 54.209 15.061 145.298 1.00 25.65 368 ASP G CA 1
ATOM 15877 C C . ASP G 1 369 ? 54.683 13.664 145.668 1.00 23.95 368 ASP G C 1
ATOM 15878 O O . ASP G 1 369 ? 54.567 13.243 146.817 1.00 25.34 368 ASP G O 1
ATOM 15883 N N . ILE G 1 370 ? 55.212 12.956 144.675 1.00 23.34 369 ILE G N 1
ATOM 15884 C CA . ILE G 1 370 ? 55.719 11.600 144.838 1.00 22.43 369 ILE G CA 1
ATOM 15885 C C . ILE G 1 370 ? 57.104 11.546 144.221 1.00 23.77 369 ILE G C 1
ATOM 15886 O O . ILE G 1 370 ? 57.260 11.815 143.030 1.00 23.42 369 ILE G O 1
ATOM 15891 N N . CYS G 1 371 ? 58.107 11.204 145.019 1.00 23.64 370 CYS G N 1
ATOM 15892 C CA . CYS G 1 371 ? 59.461 11.109 144.492 1.00 24.31 370 CYS G CA 1
ATOM 15893 C C . CYS G 1 371 ? 60.345 10.263 145.391 1.00 24.32 370 CYS G C 1
ATOM 15894 O O . CYS G 1 371 ? 59.927 9.832 146.462 1.00 24.65 370 CYS G O 1
ATOM 15897 N N . ALA G 1 372 ? 61.571 10.025 144.945 1.00 24.12 371 ALA G N 1
ATOM 15898 C CA . ALA G 1 372 ? 62.512 9.230 145.723 1.00 25.15 371 ALA G CA 1
ATOM 15899 C C . ALA G 1 372 ? 63.921 9.478 145.225 1.00 24.15 371 ALA G C 1
ATOM 15900 O O . ALA G 1 372 ? 64.137 9.705 144.029 1.00 27.00 371 ALA G O 1
ATOM 15902 N N . VAL G 1 373 ? 64.882 9.444 146.137 1.00 23.65 372 VAL G N 1
ATOM 15903 C CA . VAL G 1 373 ? 66.275 9.647 145.765 1.00 23.94 372 VAL G CA 1
ATOM 15904 C C . VAL G 1 373 ? 67.017 8.312 145.852 1.00 25.40 372 VAL G C 1
ATOM 15905 O O . VAL G 1 373 ? 66.929 7.608 146.855 1.00 25.30 372 VAL G O 1
ATOM 15909 N N . GLU G 1 374 ? 67.736 7.966 144.791 1.00 26.29 373 GLU G N 1
ATOM 15910 C CA . GLU G 1 374 ? 68.506 6.724 144.748 1.00 29.04 373 GLU G CA 1
ATOM 15911 C C . GLU G 1 374 ? 69.967 7.035 145.013 1.00 28.15 373 GLU G C 1
ATOM 15912 O O . GLU G 1 374 ? 70.534 7.939 144.398 1.00 29.97 373 GLU G O 1
ATOM 15918 N N . ALA G 1 375 ? 70.578 6.293 145.924 1.00 27.47 374 ALA G N 1
ATOM 15919 C CA . ALA G 1 375 ? 71.985 6.497 146.233 1.00 29.30 374 ALA G CA 1
ATOM 15920 C C . ALA G 1 375 ? 72.699 5.149 146.335 1.00 31.74 374 ALA G C 1
ATOM 15921 O O . ALA G 1 375 ? 72.080 4.124 146.637 1.00 30.84 374 ALA G O 1
ATOM 15923 N N . LEU G 1 376 ? 74.003 5.159 146.078 1.00 33.57 375 LEU G N 1
ATOM 15924 C CA . LEU G 1 376 ? 74.807 3.946 146.143 1.00 35.47 375 LEU G CA 1
ATOM 15925 C C . LEU G 1 376 ? 75.767 4.039 147.318 1.00 35.92 375 LEU G C 1
ATOM 15926 O O . LEU G 1 376 ? 76.480 5.039 147.461 1.00 36.32 375 LEU G O 1
ATOM 15931 N N . HIS G 1 377 ? 75.788 3.003 148.157 1.00 36.01 376 HIS G N 1
ATOM 15932 C CA . HIS G 1 377 ? 76.678 2.999 149.314 1.00 36.83 376 HIS G CA 1
ATOM 15933 C C . HIS G 1 377 ? 77.935 2.186 149.031 1.00 36.64 376 HIS G C 1
ATOM 15934 O O . HIS G 1 377 ? 77.923 0.954 149.082 1.00 36.11 376 HIS G O 1
ATOM 15941 N N . GLY G 1 378 ? 79.021 2.888 148.731 1.00 36.08 377 GLY G N 1
ATOM 15942 C CA . GLY G 1 378 ? 80.268 2.215 148.438 1.00 37.81 377 GLY G CA 1
ATOM 15943 C C . GLY G 1 378 ? 80.792 1.444 149.634 1.00 39.55 377 GLY G C 1
ATOM 15944 O O . GLY G 1 378 ? 80.432 1.736 150.781 1.00 39.45 377 GLY G O 1
ATOM 15945 N N . LYS G 1 379 ? 81.643 0.455 149.376 1.00 39.89 378 LYS G N 1
ATOM 15946 C CA . LYS G 1 379 ? 82.212 -0.337 150.455 1.00 40.92 378 LYS G CA 1
ATOM 15947 C C . LYS G 1 379 ? 83.109 0.516 151.342 1.00 40.37 378 LYS G C 1
ATOM 15948 O O . LYS G 1 379 ? 83.278 0.217 152.523 1.00 42.97 378 LYS G O 1
ATOM 15954 N N . ASP G 1 380 ? 83.674 1.583 150.781 1.00 38.78 379 ASP G N 1
ATOM 15955 C CA . ASP G 1 380 ? 84.547 2.469 151.545 1.00 36.09 379 ASP G CA 1
ATOM 15956 C C . ASP G 1 380 ? 83.745 3.394 152.461 1.00 36.23 379 ASP G C 1
ATOM 15957 O O . ASP G 1 380 ? 84.296 4.310 153.070 1.00 35.52 379 ASP G O 1
ATOM 15962 N N . GLY G 1 381 ? 82.440 3.146 152.558 1.00 35.76 380 GLY G N 1
ATOM 15963 C CA . GLY G 1 381 ? 81.591 3.957 153.414 1.00 36.87 380 GLY G CA 1
ATOM 15964 C C . GLY G 1 381 ? 80.986 5.209 152.796 1.00 37.26 380 GLY G C 1
ATOM 15965 O O . GLY G 1 381 ? 80.168 5.874 153.432 1.00 35.98 380 GLY G O 1
ATOM 15966 N N . ARG G 1 382 ? 81.380 5.531 151.565 1.00 37.81 381 ARG G N 1
ATOM 15967 C CA . ARG G 1 382 ? 80.873 6.717 150.871 1.00 38.64 381 ARG G CA 1
ATOM 15968 C C . ARG G 1 382 ? 79.537 6.517 150.156 1.00 37.70 381 ARG G C 1
ATOM 15969 O O . ARG G 1 382 ? 79.297 5.471 149.545 1.00 38.50 381 ARG G O 1
ATOM 15977 N N . ASP G 1 383 ? 78.672 7.529 150.235 1.00 36.30 382 ASP G N 1
ATOM 15978 C CA . ASP G 1 383 ? 77.380 7.493 149.547 1.00 33.58 382 ASP G CA 1
ATOM 15979 C C . ASP G 1 383 ? 77.487 8.260 148.230 1.00 32.12 382 ASP G C 1
ATOM 15980 O O . ASP G 1 383 ? 78.263 9.215 148.108 1.00 28.68 382 ASP G O 1
ATOM 15985 N N . HIS G 1 384 ? 76.700 7.833 147.250 1.00 30.01 383 HIS G N 1
ATOM 15986 C CA . HIS G 1 384 ? 76.705 8.449 145.935 1.00 29.24 383 HIS G CA 1
ATOM 15987 C C . HIS G 1 384 ? 75.277 8.545 145.411 1.00 30.28 383 HIS G C 1
ATOM 15988 O O . HIS G 1 384 ? 74.636 7.522 145.141 1.00 32.01 383 HIS G O 1
ATOM 15995 N N . ILE G 1 385 ? 74.783 9.775 145.279 1.00 27.71 384 ILE G N 1
ATOM 15996 C CA . ILE G 1 385 ? 73.437 10.025 144.773 1.00 27.30 384 ILE G CA 1
ATOM 15997 C C . ILE G 1 385 ? 73.484 9.953 143.253 1.00 26.41 384 ILE G C 1
ATOM 15998 O O . ILE G 1 385 ? 74.267 10.660 142.620 1.00 27.21 384 ILE G O 1
ATOM 16003 N N . ILE G 1 386 ? 72.646 9.107 142.666 1.00 25.44 385 ILE G N 1
ATOM 16004 C CA . ILE G 1 386 ? 72.651 8.956 141.218 1.00 27.21 385 ILE G CA 1
ATOM 16005 C C . ILE G 1 386 ? 71.363 9.349 140.498 1.00 28.03 385 ILE G C 1
ATOM 16006 O O . ILE G 1 386 ? 71.377 9.538 139.280 1.00 25.62 385 ILE G O 1
ATOM 16011 N N . GLU G 1 387 ? 70.256 9.477 141.224 1.00 28.79 386 GLU G N 1
ATOM 16012 C CA . GLU G 1 387 ? 69.013 9.805 140.549 1.00 30.30 386 GLU G CA 1
ATOM 16013 C C . GLU G 1 387 ? 67.824 10.110 141.458 1.00 30.18 386 GLU G C 1
ATOM 16014 O O . GLU G 1 387 ? 67.711 9.565 142.557 1.00 29.55 386 GLU G O 1
ATOM 16020 N N . VAL G 1 388 ? 66.946 10.995 140.990 1.00 27.91 387 VAL G N 1
ATOM 16021 C CA . VAL G 1 388 ? 65.722 11.308 141.711 1.00 26.73 387 VAL G CA 1
ATOM 16022 C C . VAL G 1 388 ? 64.626 10.884 140.739 1.00 27.08 387 VAL G C 1
ATOM 16023 O O . VAL G 1 388 ? 64.688 11.215 139.553 1.00 29.43 387 VAL G O 1
ATOM 16027 N N . VAL G 1 389 ? 63.639 10.137 141.222 1.00 24.35 388 VAL G N 1
ATOM 16028 C CA . VAL G 1 389 ? 62.554 9.694 140.353 1.00 25.49 388 VAL G CA 1
ATOM 16029 C C . VAL G 1 389 ? 61.201 10.314 140.717 1.00 25.70 388 VAL G C 1
ATOM 16030 O O . VAL G 1 389 ? 60.949 10.646 141.880 1.00 26.65 388 VAL G O 1
ATOM 16034 N N . GLY G 1 390 ? 60.338 10.461 139.714 1.00 25.11 389 GLY G N 1
ATOM 16035 C CA . GLY G 1 390 ? 59.032 11.067 139.921 1.00 26.47 389 GLY G CA 1
ATOM 16036 C C . GLY G 1 390 ? 57.872 10.188 140.363 1.00 29.03 389 GLY G C 1
ATOM 16037 O O . GLY G 1 390 ? 58.063 9.182 141.058 1.00 27.26 389 GLY G O 1
ATOM 16038 N N . SER G 1 391 ? 56.661 10.570 139.944 1.00 29.50 390 SER G N 1
ATOM 16039 C CA . SER G 1 391 ? 55.444 9.861 140.330 1.00 32.10 390 SER G CA 1
ATOM 16040 C C . SER G 1 391 ? 55.235 8.490 139.723 1.00 34.34 390 SER G C 1
ATOM 16041 O O . SER G 1 391 ? 54.219 7.847 139.983 1.00 36.44 390 SER G O 1
ATOM 16044 N N . SER G 1 392 ? 56.181 8.032 138.915 1.00 37.14 391 SER G N 1
ATOM 16045 C CA . SER G 1 392 ? 56.055 6.712 138.318 1.00 40.07 391 SER G CA 1
ATOM 16046 C C . SER G 1 392 ? 57.047 5.783 139.012 1.00 40.96 391 SER G C 1
ATOM 16047 O O . SER G 1 392 ? 57.302 4.670 138.551 1.00 41.39 391 SER G O 1
ATOM 16050 N N . MET G 1 393 ? 57.604 6.250 140.128 1.00 40.44 392 MET G N 1
ATOM 16051 C CA . MET G 1 393 ? 58.567 5.456 140.878 1.00 41.03 392 MET G CA 1
ATOM 16052 C C . MET G 1 393 ? 57.939 4.141 141.306 1.00 41.48 392 MET G C 1
ATOM 16053 O O . MET G 1 393 ? 56.798 4.104 141.776 1.00 41.44 392 MET G O 1
ATOM 16058 N N . PRO G 1 394 ? 58.675 3.037 141.147 1.00 41.53 393 PRO G N 1
ATOM 16059 C CA . PRO G 1 394 ? 58.120 1.746 141.545 1.00 42.92 393 PRO G CA 1
ATOM 16060 C C . PRO G 1 394 ? 57.938 1.648 143.062 1.00 42.81 393 PRO G C 1
ATOM 16061 O O . PRO G 1 394 ? 58.755 2.159 143.829 1.00 41.42 393 PRO G O 1
ATOM 16065 N N . LEU G 1 395 ? 56.854 1.006 143.488 1.00 43.57 394 LEU G N 1
ATOM 16066 C CA . LEU G 1 395 ? 56.599 0.815 144.910 1.00 45.35 394 LEU G CA 1
ATOM 16067 C C . LEU G 1 395 ? 57.325 -0.476 145.251 1.00 46.96 394 LEU G C 1
ATOM 16068 O O . LEU G 1 395 ? 57.156 -1.482 144.565 1.00 46.68 394 LEU G O 1
ATOM 16073 N N . ILE G 1 396 ? 58.132 -0.450 146.305 1.00 48.61 395 ILE G N 1
ATOM 16074 C CA . ILE G 1 396 ? 58.908 -1.621 146.682 1.00 49.90 395 ILE G CA 1
ATOM 16075 C C . ILE G 1 396 ? 58.714 -2.025 148.135 1.00 51.83 395 ILE G C 1
ATOM 16076 O O . ILE G 1 396 ? 57.944 -1.400 148.867 1.00 52.28 395 ILE G O 1
ATOM 16081 N N . GLY G 1 397 ? 59.415 -3.083 148.539 1.00 53.73 396 GLY G N 1
ATOM 16082 C CA . GLY G 1 397 ? 59.347 -3.561 149.911 1.00 54.99 396 GLY G CA 1
ATOM 16083 C C . GLY G 1 397 ? 58.031 -4.126 150.425 1.00 56.39 396 GLY G C 1
ATOM 16084 O O . GLY G 1 397 ? 57.087 -4.372 149.667 1.00 55.84 396 GLY G O 1
ATOM 16085 N N . ASP G 1 398 ? 57.983 -4.323 151.741 1.00 58.04 397 ASP G N 1
ATOM 16086 C CA . ASP G 1 398 ? 56.822 -4.878 152.433 1.00 59.13 397 ASP G CA 1
ATOM 16087 C C . ASP G 1 398 ? 55.622 -3.953 152.645 1.00 59.73 397 ASP G C 1
ATOM 16088 O O . ASP G 1 398 ? 54.607 -4.393 153.182 1.00 59.71 397 ASP G O 1
ATOM 16093 N N . HIS G 1 399 ? 55.714 -2.690 152.237 1.00 59.97 398 HIS G N 1
ATOM 16094 C CA . HIS G 1 399 ? 54.597 -1.769 152.450 1.00 60.15 398 HIS G CA 1
ATOM 16095 C C . HIS G 1 399 ? 53.969 -1.188 151.187 1.00 59.87 398 HIS G C 1
ATOM 16096 O O . HIS G 1 399 ? 53.488 -0.052 151.193 1.00 59.50 398 HIS G O 1
ATOM 16103 N N . GLN G 1 400 ? 53.962 -1.965 150.111 1.00 58.84 399 GLN G N 1
ATOM 16104 C CA . GLN G 1 400 ? 53.400 -1.500 148.853 1.00 58.28 399 GLN G CA 1
ATOM 16105 C C . GLN G 1 400 ? 51.951 -1.057 148.993 1.00 57.62 399 GLN G C 1
ATOM 16106 O O . GLN G 1 400 ? 51.554 -0.037 148.439 1.00 57.24 399 GLN G O 1
ATOM 16112 N N . ASP G 1 401 ? 51.160 -1.823 149.736 1.00 57.18 400 ASP G N 1
ATOM 16113 C CA . ASP G 1 401 ? 49.759 -1.474 149.932 1.00 56.72 400 ASP G CA 1
ATOM 16114 C C . ASP G 1 401 ? 49.615 -0.165 150.701 1.00 54.84 400 ASP G C 1
ATOM 16115 O O . ASP G 1 401 ? 48.754 0.659 150.383 1.00 54.22 400 ASP G O 1
ATOM 16120 N N . GLU G 1 402 ? 50.456 0.027 151.713 1.00 51.76 401 GLU G N 1
ATOM 16121 C CA . GLU G 1 402 ? 50.393 1.252 152.497 1.00 49.88 401 GLU G CA 1
ATOM 16122 C C . GLU G 1 402 ? 50.638 2.441 151.572 1.00 46.91 401 GLU G C 1
ATOM 16123 O O . GLU G 1 402 ? 49.893 3.419 151.593 1.00 46.11 401 GLU G O 1
ATOM 16129 N N . ASP G 1 403 ? 51.682 2.344 150.756 1.00 44.37 402 ASP G N 1
ATOM 16130 C CA . ASP G 1 403 ? 52.018 3.410 149.824 1.00 42.28 402 ASP G CA 1
ATOM 16131 C C . ASP G 1 403 ? 50.867 3.731 148.875 1.00 41.15 402 ASP G C 1
ATOM 16132 O O . ASP G 1 403 ? 50.536 4.899 148.675 1.00 39.60 402 ASP G O 1
ATOM 16137 N N . LYS G 1 404 ? 50.258 2.705 148.288 1.00 40.97 403 LYS G N 1
ATOM 16138 C CA . LYS G 1 404 ? 49.137 2.933 147.383 1.00 40.68 403 LYS G CA 1
ATOM 16139 C C . LYS G 1 404 ? 48.045 3.687 148.134 1.00 40.09 403 LYS G C 1
ATOM 16140 O O . LYS G 1 404 ? 47.371 4.552 147.577 1.00 39.78 403 LYS G O 1
ATOM 16146 N N . GLN G 1 405 ? 47.874 3.355 149.409 1.00 40.17 404 GLN G N 1
ATOM 16147 C CA . GLN G 1 405 ? 46.871 4.018 150.228 1.00 40.34 404 GLN G CA 1
ATOM 16148 C C . GLN G 1 405 ? 47.293 5.444 150.532 1.00 37.64 404 GLN G C 1
ATOM 16149 O O . GLN G 1 405 ? 46.459 6.341 150.607 1.00 37.11 404 GLN G O 1
ATOM 16155 N N . LEU G 1 406 ? 48.592 5.654 150.708 1.00 37.82 405 LEU G N 1
ATOM 16156 C CA . LEU G 1 406 ? 49.105 6.996 150.963 1.00 37.34 405 LEU G CA 1
ATOM 16157 C C . LEU G 1 406 ? 48.911 7.812 149.682 1.00 35.89 405 LEU G C 1
ATOM 16158 O O . LEU G 1 406 ? 48.529 8.979 149.720 1.00 33.76 405 LEU G O 1
ATOM 16163 N N . ILE G 1 407 ? 49.175 7.179 148.544 1.00 35.54 406 ILE G N 1
ATOM 16164 C CA . ILE G 1 407 ? 49.004 7.835 147.256 1.00 35.62 406 ILE G CA 1
ATOM 16165 C C . ILE G 1 407 ? 47.535 8.224 147.098 1.00 36.94 406 ILE G C 1
ATOM 16166 O O . ILE G 1 407 ? 47.222 9.284 146.557 1.00 36.82 406 ILE G O 1
ATOM 16171 N N . VAL G 1 408 ? 46.638 7.367 147.582 1.00 38.32 407 VAL G N 1
ATOM 16172 C CA . VAL G 1 408 ? 45.206 7.639 147.500 1.00 38.93 407 VAL G CA 1
ATOM 16173 C C . VAL G 1 408 ? 44.871 8.863 148.346 1.00 39.71 407 VAL G C 1
ATOM 16174 O O . VAL G 1 408 ? 44.167 9.769 147.894 1.00 39.09 407 VAL G O 1
ATOM 16178 N N . GLU G 1 409 ? 45.376 8.881 149.577 1.00 41.02 408 GLU G N 1
ATOM 16179 C CA . GLU G 1 409 ? 45.145 10.007 150.477 1.00 42.48 408 GLU G CA 1
ATOM 16180 C C . GLU G 1 409 ? 45.588 11.275 149.766 1.00 40.95 408 GLU G C 1
ATOM 16181 O O . GLU G 1 409 ? 44.844 12.251 149.684 1.00 39.23 408 GLU G O 1
ATOM 16187 N N . LEU G 1 410 ? 46.818 11.233 149.261 1.00 39.94 409 LEU G N 1
ATOM 16188 C CA . LEU G 1 410 ? 47.427 12.349 148.547 1.00 39.76 409 LEU G CA 1
ATOM 16189 C C . LEU G 1 410 ? 46.583 12.852 147.382 1.00 38.46 409 LEU G C 1
ATOM 16190 O O . LEU G 1 410 ? 46.344 14.052 147.255 1.00 38.50 409 LEU G O 1
ATOM 16195 N N . VAL G 1 411 ? 46.134 11.937 146.532 1.00 37.30 410 VAL G N 1
ATOM 16196 C CA . VAL G 1 411 ? 45.320 12.312 145.383 1.00 35.81 410 VAL G CA 1
ATOM 16197 C C . VAL G 1 411 ? 43.974 12.915 145.791 1.00 35.32 410 VAL G C 1
ATOM 16198 O O . VAL G 1 411 ? 43.597 13.984 145.308 1.00 35.17 410 VAL G O 1
ATOM 16202 N N . VAL G 1 412 ? 43.248 12.238 146.674 1.00 34.93 411 VAL G N 1
ATOM 16203 C CA . VAL G 1 412 ? 41.953 12.749 147.115 1.00 36.50 411 VAL G CA 1
ATOM 16204 C C . VAL G 1 412 ? 42.037 14.181 147.644 1.00 36.49 411 VAL G C 1
ATOM 16205 O O . VAL G 1 412 ? 41.157 14.995 147.375 1.00 34.86 411 VAL G O 1
ATOM 16209 N N . ASN G 1 413 ? 43.087 14.495 148.394 1.00 38.15 412 ASN G N 1
ATOM 16210 C CA . ASN G 1 413 ? 43.221 15.844 148.917 1.00 41.73 412 ASN G CA 1
ATOM 16211 C C . ASN G 1 413 ? 43.550 16.833 147.816 1.00 42.06 412 ASN G C 1
ATOM 16212 O O . ASN G 1 413 ? 43.061 17.962 147.832 1.00 40.96 412 ASN G O 1
ATOM 16217 N N . LYS G 1 414 ? 44.374 16.417 146.858 1.00 42.18 413 LYS G N 1
ATOM 16218 C CA . LYS G 1 414 ? 44.704 17.301 145.748 1.00 42.63 413 LYS G CA 1
ATOM 16219 C C . LYS G 1 414 ? 43.415 17.558 144.972 1.00 42.14 413 LYS G C 1
ATOM 16220 O O . LYS G 1 414 ? 43.111 18.692 144.602 1.00 40.80 413 LYS G O 1
ATOM 16226 N N . MET G 1 415 ? 42.653 16.496 144.737 1.00 42.31 414 MET G N 1
ATOM 16227 C CA . MET G 1 415 ? 41.396 16.620 144.014 1.00 44.98 414 MET G CA 1
ATOM 16228 C C . MET G 1 415 ? 40.436 17.549 144.746 1.00 47.00 414 MET G C 1
ATOM 16229 O O . MET G 1 415 ? 39.768 18.375 144.125 1.00 47.18 414 MET G O 1
ATOM 16234 N N . THR G 1 416 ? 40.372 17.408 146.069 1.00 49.55 415 THR G N 1
ATOM 16235 C CA . THR G 1 416 ? 39.491 18.236 146.886 1.00 51.66 415 THR G CA 1
ATOM 16236 C C . THR G 1 416 ? 39.762 19.711 146.621 1.00 54.03 415 THR G C 1
ATOM 16237 O O . THR G 1 416 ? 38.846 20.535 146.624 1.00 54.91 415 THR G O 1
ATOM 16241 N N . GLN G 1 417 ? 41.025 20.041 146.387 1.00 56.76 416 GLN G N 1
ATOM 16242 C CA . GLN G 1 417 ? 41.403 21.416 146.096 1.00 59.69 416 GLN G CA 1
ATOM 16243 C C . GLN G 1 417 ? 41.160 21.697 144.612 1.00 60.79 416 GLN G C 1
ATOM 16244 O O . GLN G 1 417 ? 42.094 21.861 143.828 1.00 61.04 416 GLN G O 1
ATOM 16250 N N . ALA G 1 418 ? 39.878 21.740 144.253 1.00 62.09 417 ALA G N 1
ATOM 16251 C CA . ALA G 1 418 ? 39.417 21.988 142.889 1.00 62.83 417 ALA G CA 1
ATOM 16252 C C . ALA G 1 418 ? 37.926 21.642 142.821 1.00 63.96 417 ALA G C 1
ATOM 16253 O O . ALA G 1 418 ? 37.097 22.568 142.661 1.00 64.55 417 ALA G O 1
ATOM 16255 N N . ALA H 1 113 ? 89.771 40.042 135.961 1.00 46.76 112 ALA H N 1
ATOM 16256 C CA . ALA H 1 113 ? 89.445 38.846 135.125 1.00 47.56 112 ALA H CA 1
ATOM 16257 C C . ALA H 1 113 ? 88.097 39.036 134.428 1.00 47.66 112 ALA H C 1
ATOM 16258 O O . ALA H 1 113 ? 87.055 39.138 135.081 1.00 48.27 112 ALA H O 1
ATOM 16260 N N . ALA H 1 114 ? 88.127 39.077 133.100 1.00 45.86 113 ALA H N 1
ATOM 16261 C CA . ALA H 1 114 ? 86.918 39.273 132.307 1.00 44.95 113 ALA H CA 1
ATOM 16262 C C . ALA H 1 114 ? 85.891 38.144 132.413 1.00 43.27 113 ALA H C 1
ATOM 16263 O O . ALA H 1 114 ? 86.226 36.997 132.710 1.00 43.95 113 ALA H O 1
ATOM 16265 N N . ARG H 1 115 ? 84.633 38.497 132.167 1.00 41.36 114 ARG H N 1
ATOM 16266 C CA . ARG H 1 115 ? 83.517 37.559 132.194 1.00 38.67 114 ARG H CA 1
ATOM 16267 C C . ARG H 1 115 ? 83.234 37.175 130.754 1.00 35.52 114 ARG H C 1
ATOM 16268 O O . ARG H 1 115 ? 83.173 38.041 129.889 1.00 34.73 114 ARG H O 1
ATOM 16276 N N . VAL H 1 116 ? 83.059 35.887 130.490 1.00 32.53 115 VAL H N 1
ATOM 16277 C CA . VAL H 1 116 ? 82.807 35.452 129.127 1.00 31.21 115 VAL H CA 1
ATOM 16278 C C . VAL H 1 116 ? 81.332 35.259 128.824 1.00 31.56 115 VAL H C 1
ATOM 16279 O O . VAL H 1 116 ? 80.631 34.513 129.516 1.00 31.12 115 VAL H O 1
ATOM 16283 N N . LEU H 1 117 ? 80.875 35.944 127.780 1.00 30.76 116 LEU H N 1
ATOM 16284 C CA . LEU H 1 117 ? 79.497 35.852 127.328 1.00 29.73 116 LEU H CA 1
ATOM 16285 C C . LEU H 1 117 ? 79.465 35.163 125.976 1.00 29.85 116 LEU H C 1
ATOM 16286 O O . LEU H 1 117 ? 80.152 35.572 125.043 1.00 30.77 116 LEU H O 1
ATOM 16291 N N . LEU H 1 118 ? 78.668 34.109 125.876 1.00 29.70 117 LEU H N 1
ATOM 16292 C CA . LEU H 1 118 ? 78.533 33.387 124.626 1.00 28.48 117 LEU H CA 1
ATOM 16293 C C . LEU H 1 118 ? 77.169 33.731 124.078 1.00 27.82 117 LEU H C 1
ATOM 16294 O O . LEU H 1 118 ? 76.168 33.512 124.749 1.00 27.98 117 LEU H O 1
ATOM 16299 N N . VAL H 1 119 ? 77.129 34.278 122.869 1.00 27.24 118 VAL H N 1
ATOM 16300 C CA . VAL H 1 119 ? 75.860 34.615 122.240 1.00 26.57 118 VAL H CA 1
ATOM 16301 C C . VAL H 1 119 ? 75.646 33.596 121.138 1.00 26.95 118 VAL H C 1
ATOM 16302 O O . VAL H 1 119 ? 76.490 33.447 120.252 1.00 26.42 118 VAL H O 1
ATOM 16306 N N . ILE H 1 120 ? 74.527 32.882 121.201 1.00 25.76 119 ILE H N 1
ATOM 16307 C CA . ILE H 1 120 ? 74.214 31.895 120.190 1.00 23.21 119 ILE H CA 1
ATOM 16308 C C . ILE H 1 120 ? 73.284 32.596 119.216 1.00 26.52 119 ILE H C 1
ATOM 16309 O O . ILE H 1 120 ? 72.074 32.700 119.442 1.00 26.81 119 ILE H O 1
ATOM 16314 N N . ASP H 1 121 ? 73.874 33.080 118.128 1.00 27.81 120 ASP H N 1
ATOM 16315 C CA . ASP H 1 121 ? 73.164 33.832 117.101 1.00 29.66 120 ASP H CA 1
ATOM 16316 C C . ASP H 1 121 ? 73.957 33.690 115.798 1.00 31.34 120 ASP H C 1
ATOM 16317 O O . ASP H 1 121 ? 75.133 33.327 115.817 1.00 29.90 120 ASP H O 1
ATOM 16322 N N . GLU H 1 122 ? 73.320 33.966 114.669 1.00 33.85 121 GLU H N 1
ATOM 16323 C CA . GLU H 1 122 ? 74.023 33.880 113.400 1.00 38.77 121 GLU H CA 1
ATOM 16324 C C . GLU H 1 122 ? 74.967 35.074 113.332 1.00 40.12 121 GLU H C 1
ATOM 16325 O O . GLU H 1 122 ? 74.849 36.008 114.126 1.00 39.66 121 GLU H O 1
ATOM 16331 N N . PRO H 1 123 ? 75.920 35.066 112.386 1.00 41.91 122 PRO H N 1
ATOM 16332 C CA . PRO H 1 123 ? 76.876 36.173 112.261 1.00 42.66 122 PRO H CA 1
ATOM 16333 C C . PRO H 1 123 ? 76.327 37.538 111.851 1.00 42.72 122 PRO H C 1
ATOM 16334 O O . PRO H 1 123 ? 76.968 38.556 112.099 1.00 43.13 122 PRO H O 1
ATOM 16338 N N . HIS H 1 124 ? 75.151 37.560 111.233 1.00 43.26 123 HIS H N 1
ATOM 16339 C CA . HIS H 1 124 ? 74.540 38.810 110.778 1.00 45.11 123 HIS H CA 1
ATOM 16340 C C . HIS H 1 124 ? 74.670 39.973 111.769 1.00 45.79 123 HIS H C 1
ATOM 16341 O O . HIS H 1 124 ? 74.874 41.116 111.362 1.00 47.60 123 HIS H O 1
ATOM 16348 N N . THR H 1 125 ? 74.552 39.690 113.063 1.00 45.61 124 THR H N 1
ATOM 16349 C CA . THR H 1 125 ? 74.679 40.729 114.086 1.00 44.43 124 THR H CA 1
ATOM 16350 C C . THR H 1 125 ? 76.036 40.585 114.755 1.00 43.76 124 THR H C 1
ATOM 16351 O O . THR H 1 125 ? 76.437 39.479 115.102 1.00 45.28 124 THR H O 1
ATOM 16355 N N . ASP H 1 126 ? 76.744 41.694 114.939 1.00 42.86 125 ASP H N 1
ATOM 16356 C CA . ASP H 1 126 ? 78.055 41.641 115.579 1.00 42.33 125 ASP H CA 1
ATOM 16357 C C . ASP H 1 126 ? 77.957 42.021 117.048 1.00 40.08 125 ASP H C 1
ATOM 16358 O O . ASP H 1 126 ? 78.356 43.114 117.445 1.00 39.91 125 ASP H O 1
ATOM 16363 N N . TRP H 1 127 ? 77.432 41.110 117.856 1.00 37.98 126 TRP H N 1
ATOM 16364 C CA . TRP H 1 127 ? 77.264 41.376 119.277 1.00 36.51 126 TRP H CA 1
ATOM 16365 C C . TRP H 1 127 ? 78.511 41.867 120.004 1.00 36.36 126 TRP H C 1
ATOM 16366 O O . TRP H 1 127 ? 78.400 42.670 120.927 1.00 37.64 126 TRP H O 1
ATOM 16377 N N . ALA H 1 128 ? 79.693 41.406 119.604 1.00 37.01 127 ALA H N 1
ATOM 16378 C CA . ALA H 1 128 ? 80.921 41.866 120.255 1.00 39.69 127 ALA H CA 1
ATOM 16379 C C . ALA H 1 128 ? 80.932 43.400 120.210 1.00 40.12 127 ALA H C 1
ATOM 16380 O O . ALA H 1 128 ? 81.350 44.068 121.158 1.00 40.54 127 ALA H O 1
ATOM 16382 N N . LYS H 1 129 ? 80.462 43.943 119.092 1.00 39.80 128 LYS H N 1
ATOM 16383 C CA . LYS H 1 129 ? 80.389 45.384 118.895 1.00 40.35 128 LYS H CA 1
ATOM 16384 C C . LYS H 1 129 ? 79.447 46.044 119.900 1.00 40.68 128 LYS H C 1
ATOM 16385 O O . LYS H 1 129 ? 79.806 47.029 120.549 1.00 40.77 128 LYS H O 1
ATOM 16391 N N . TYR H 1 130 ? 78.241 45.501 120.029 1.00 39.72 129 TYR H N 1
ATOM 16392 C CA . TYR H 1 130 ? 77.262 46.067 120.941 1.00 38.68 129 TYR H CA 1
ATOM 16393 C C . TYR H 1 130 ? 77.643 45.986 122.408 1.00 39.03 129 TYR H C 1
ATOM 16394 O O . TYR H 1 130 ? 77.239 46.838 123.198 1.00 38.92 129 TYR H O 1
ATOM 16403 N N . PHE H 1 131 ? 78.422 44.974 122.779 1.00 38.80 130 PHE H N 1
ATOM 16404 C CA . PHE H 1 131 ? 78.836 44.817 124.171 1.00 38.28 130 PHE H CA 1
ATOM 16405 C C . PHE H 1 131 ? 80.123 45.562 124.487 1.00 39.48 130 PHE H C 1
ATOM 16406 O O . PHE H 1 131 ? 80.490 45.712 125.649 1.00 40.26 130 PHE H O 1
ATOM 16414 N N . LYS H 1 132 ? 80.798 46.035 123.448 1.00 41.13 131 LYS H N 1
ATOM 16415 C CA . LYS H 1 132 ? 82.050 46.773 123.599 1.00 43.79 131 LYS H CA 1
ATOM 16416 C C . LYS H 1 132 ? 81.946 47.894 124.636 1.00 44.42 131 LYS H C 1
ATOM 16417 O O . LYS H 1 132 ? 80.981 48.660 124.648 1.00 45.22 131 LYS H O 1
ATOM 16423 N N . GLY H 1 133 ? 82.943 47.979 125.509 1.00 45.15 132 GLY H N 1
ATOM 16424 C CA . GLY H 1 133 ? 82.956 49.021 126.520 1.00 46.61 132 GLY H CA 1
ATOM 16425 C C . GLY H 1 133 ? 82.023 48.834 127.702 1.00 47.17 132 GLY H C 1
ATOM 16426 O O . GLY H 1 133 ? 82.033 49.643 128.628 1.00 47.91 132 GLY H O 1
ATOM 16427 N N . LYS H 1 134 ? 81.212 47.783 127.683 1.00 47.25 133 LYS H N 1
ATOM 16428 C CA . LYS H 1 134 ? 80.298 47.537 128.791 1.00 47.52 133 LYS H CA 1
ATOM 16429 C C . LYS H 1 134 ? 81.026 46.806 129.909 1.00 47.51 133 LYS H C 1
ATOM 16430 O O . LYS H 1 134 ? 81.663 45.779 129.684 1.00 46.23 133 LYS H O 1
ATOM 16436 N N . LYS H 1 135 ? 80.931 47.343 131.118 1.00 48.31 134 LYS H N 1
ATOM 16437 C CA . LYS H 1 135 ? 81.588 46.730 132.258 1.00 49.58 134 LYS H CA 1
ATOM 16438 C C . LYS H 1 135 ? 80.602 46.325 133.333 1.00 49.51 134 LYS H C 1
ATOM 16439 O O . LYS H 1 135 ? 79.537 46.923 133.475 1.00 50.51 134 LYS H O 1
ATOM 16445 N N . ILE H 1 136 ? 80.971 45.292 134.081 1.00 49.83 135 ILE H N 1
ATOM 16446 C CA . ILE H 1 136 ? 80.150 44.794 135.168 1.00 50.13 135 ILE H CA 1
ATOM 16447 C C . ILE H 1 136 ? 80.644 45.444 136.450 1.00 50.00 135 ILE H C 1
ATOM 16448 O O . ILE H 1 136 ? 81.837 45.418 136.756 1.00 49.52 135 ILE H O 1
ATOM 16453 N N . HIS H 1 137 ? 79.714 46.037 137.189 1.00 49.66 136 HIS H N 1
ATOM 16454 C CA . HIS H 1 137 ? 80.031 46.722 138.432 1.00 50.56 136 HIS H CA 1
ATOM 16455 C C . HIS H 1 137 ? 81.081 47.813 138.256 1.00 51.00 136 HIS H C 1
ATOM 16456 O O . HIS H 1 137 ? 81.644 48.302 139.231 1.00 52.17 136 HIS H O 1
ATOM 16463 N N . GLY H 1 138 ? 81.343 48.194 137.010 1.00 51.74 137 GLY H N 1
ATOM 16464 C CA . GLY H 1 138 ? 82.297 49.257 136.763 1.00 53.15 137 GLY H CA 1
ATOM 16465 C C . GLY H 1 138 ? 83.689 48.918 136.273 1.00 54.10 137 GLY H C 1
ATOM 16466 O O . GLY H 1 138 ? 84.296 49.733 135.578 1.00 55.48 137 GLY H O 1
ATOM 16467 N N . GLU H 1 139 ? 84.216 47.745 136.613 1.00 54.38 138 GLU H N 1
ATOM 16468 C CA . GLU H 1 139 ? 85.564 47.412 136.165 1.00 55.04 138 GLU H CA 1
ATOM 16469 C C . GLU H 1 139 ? 85.820 46.025 135.583 1.00 54.88 138 GLU H C 1
ATOM 16470 O O . GLU H 1 139 ? 86.909 45.775 135.065 1.00 56.45 138 GLU H O 1
ATOM 16476 N N . ILE H 1 140 ? 84.850 45.119 135.657 1.00 53.47 139 ILE H N 1
ATOM 16477 C CA . ILE H 1 140 ? 85.060 43.797 135.072 1.00 52.35 139 ILE H CA 1
ATOM 16478 C C . ILE H 1 140 ? 84.604 43.854 133.617 1.00 51.31 139 ILE H C 1
ATOM 16479 O O . ILE H 1 140 ? 83.473 44.247 133.329 1.00 52.32 139 ILE H O 1
ATOM 16484 N N . ASP H 1 141 ? 85.485 43.469 132.701 1.00 49.64 140 ASP H N 1
ATOM 16485 C CA . ASP H 1 141 ? 85.153 43.489 131.283 1.00 47.93 140 ASP H CA 1
ATOM 16486 C C . ASP H 1 141 ? 84.381 42.244 130.864 1.00 45.05 140 ASP H C 1
ATOM 16487 O O . ASP H 1 141 ? 84.337 41.246 131.583 1.00 44.37 140 ASP H O 1
ATOM 16492 N N . ILE H 1 142 ? 83.771 42.321 129.689 1.00 42.48 141 ILE H N 1
ATOM 16493 C CA . ILE H 1 142 ? 83.010 41.212 129.140 1.00 40.63 141 ILE H CA 1
ATOM 16494 C C . ILE H 1 142 ? 83.575 40.810 127.779 1.00 40.00 141 ILE H C 1
ATOM 16495 O O . ILE H 1 142 ? 83.562 41.605 126.837 1.00 38.88 141 ILE H O 1
ATOM 16500 N N . LYS H 1 143 ? 84.080 39.584 127.681 1.00 39.30 142 LYS H N 1
ATOM 16501 C CA . LYS H 1 143 ? 84.594 39.088 126.413 1.00 40.01 142 LYS H CA 1
ATOM 16502 C C . LYS H 1 143 ? 83.424 38.372 125.749 1.00 38.76 142 LYS H C 1
ATOM 16503 O O . LYS H 1 143 ? 82.804 37.494 126.352 1.00 38.53 142 LYS H O 1
ATOM 16509 N N . VAL H 1 144 ? 83.123 38.749 124.514 1.00 37.04 143 VAL H N 1
ATOM 16510 C CA . VAL H 1 144 ? 82.015 38.144 123.800 1.00 36.16 143 VAL H CA 1
ATOM 16511 C C . VAL H 1 144 ? 82.450 37.098 122.782 1.00 36.28 143 VAL H C 1
ATOM 16512 O O . VAL H 1 144 ? 83.355 37.328 121.978 1.00 34.66 143 VAL H O 1
ATOM 16516 N N . GLU H 1 145 ? 81.792 35.944 122.840 1.00 35.54 144 GLU H N 1
ATOM 16517 C CA . GLU H 1 145 ? 82.033 34.836 121.922 1.00 35.03 144 GLU H CA 1
ATOM 16518 C C . GLU H 1 145 ? 80.689 34.558 121.240 1.00 34.32 144 GLU H C 1
ATOM 16519 O O . GLU H 1 145 ? 79.667 34.401 121.913 1.00 34.17 144 GLU H O 1
ATOM 16525 N N . GLN H 1 146 ? 80.688 34.497 119.913 1.00 31.78 145 GLN H N 1
ATOM 16526 C CA . GLN H 1 146 ? 79.451 34.275 119.168 1.00 31.01 145 GLN H CA 1
ATOM 16527 C C . GLN H 1 146 ? 79.556 33.063 118.244 1.00 30.94 145 GLN H C 1
ATOM 16528 O O . GLN H 1 146 ? 80.642 32.722 117.779 1.00 32.57 145 GLN H O 1
ATOM 16534 N N . ALA H 1 147 ? 78.422 32.417 117.989 1.00 31.82 146 ALA H N 1
ATOM 16535 C CA . ALA H 1 147 ? 78.360 31.240 117.121 1.00 31.60 146 ALA H CA 1
ATOM 16536 C C . ALA H 1 147 ? 76.951 30.657 117.123 1.00 32.45 146 ALA H C 1
ATOM 16537 O O . ALA H 1 147 ? 76.179 30.886 118.055 1.00 32.15 146 ALA H O 1
ATOM 16539 N N . GLU H 1 148 ? 76.620 29.901 116.080 1.00 31.20 147 GLU H N 1
ATOM 16540 C CA . GLU H 1 148 ? 75.302 29.281 115.974 1.00 31.48 147 GLU H CA 1
ATOM 16541 C C . GLU H 1 148 ? 75.319 27.901 116.610 1.00 30.69 147 GLU H C 1
ATOM 16542 O O . GLU H 1 148 ? 76.376 27.290 116.739 1.00 31.55 147 GLU H O 1
ATOM 16548 N N . PHE H 1 149 ? 74.149 27.412 117.006 1.00 29.43 148 PHE H N 1
ATOM 16549 C CA . PHE H 1 149 ? 74.044 26.097 117.618 1.00 28.19 148 PHE H CA 1
ATOM 16550 C C . PHE H 1 149 ? 74.808 25.033 116.818 1.00 30.40 148 PHE H C 1
ATOM 16551 O O . PHE H 1 149 ? 75.576 24.252 117.381 1.00 28.38 148 PHE H O 1
ATOM 16559 N N . SER H 1 150 ? 74.596 25.019 115.504 1.00 31.08 149 SER H N 1
ATOM 16560 C CA . SER H 1 150 ? 75.226 24.040 114.623 1.00 32.66 149 SER H CA 1
ATOM 16561 C C . SER H 1 150 ? 76.755 23.985 114.676 1.00 33.23 149 SER H C 1
ATOM 16562 O O . SER H 1 150 ? 77.344 22.964 114.331 1.00 33.82 149 SER H O 1
ATOM 16565 N N . ASP H 1 151 ? 77.404 25.062 115.101 1.00 33.52 150 ASP H N 1
ATOM 16566 C CA . ASP H 1 151 ? 78.865 25.057 115.195 1.00 34.91 150 ASP H CA 1
ATOM 16567 C C . ASP H 1 151 ? 79.305 24.889 116.645 1.00 34.13 150 ASP H C 1
ATOM 16568 O O . ASP H 1 151 ? 80.395 25.323 117.021 1.00 35.30 150 ASP H O 1
ATOM 16573 N N . LEU H 1 152 ? 78.461 24.252 117.456 1.00 32.53 151 LEU H N 1
ATOM 16574 C CA . LEU H 1 152 ? 78.771 24.077 118.869 1.00 30.69 151 LEU H CA 1
ATOM 16575 C C . LEU H 1 152 ? 78.564 22.696 119.462 1.00 29.50 151 LEU H C 1
ATOM 16576 O O . LEU H 1 152 ? 77.686 21.947 119.053 1.00 30.25 151 LEU H O 1
ATOM 16581 N N . ASN H 1 153 ? 79.397 22.377 120.444 1.00 29.40 152 ASN H N 1
ATOM 16582 C CA . ASN H 1 153 ? 79.286 21.130 121.182 1.00 31.14 152 ASN H CA 1
ATOM 16583 C C . ASN H 1 153 ? 79.826 21.438 122.569 1.00 28.79 152 ASN H C 1
ATOM 16584 O O . ASN H 1 153 ? 80.386 22.513 122.791 1.00 30.17 152 ASN H O 1
ATOM 16589 N N . LEU H 1 154 ? 79.663 20.516 123.509 1.00 27.45 153 LEU H N 1
ATOM 16590 C CA . LEU H 1 154 ? 80.145 20.779 124.854 1.00 26.63 153 LEU H CA 1
ATOM 16591 C C . LEU H 1 154 ? 80.231 19.530 125.700 1.00 26.70 153 LEU H C 1
ATOM 16592 O O . LEU H 1 154 ? 79.720 18.477 125.325 1.00 26.59 153 LEU H O 1
ATOM 16597 N N . VAL H 1 155 ? 80.883 19.668 126.850 1.00 26.72 154 VAL H N 1
ATOM 16598 C CA . VAL H 1 155 ? 81.024 18.584 127.816 1.00 27.22 154 VAL H CA 1
ATOM 16599 C C . VAL H 1 155 ? 80.822 19.224 129.176 1.00 27.04 154 VAL H C 1
ATOM 16600 O O . VAL H 1 155 ? 81.407 20.277 129.469 1.00 28.40 154 VAL H O 1
ATOM 16604 N N . ALA H 1 156 ? 79.997 18.602 130.009 1.00 26.64 155 ALA H N 1
ATOM 16605 C CA . ALA H 1 156 ? 79.740 19.150 131.336 1.00 27.09 155 ALA H CA 1
ATOM 16606 C C . ALA H 1 156 ? 79.882 18.084 132.420 1.00 27.44 155 ALA H C 1
ATOM 16607 O O . ALA H 1 156 ? 79.439 16.947 132.251 1.00 26.80 155 ALA H O 1
ATOM 16609 N N . HIS H 1 157 ? 80.506 18.467 133.534 1.00 28.62 156 HIS H N 1
ATOM 16610 C CA . HIS H 1 157 ? 80.734 17.559 134.660 1.00 28.47 156 HIS H CA 1
ATOM 16611 C C . HIS H 1 157 ? 79.948 17.987 135.888 1.00 28.29 156 HIS H C 1
ATOM 16612 O O . HIS H 1 157 ? 79.814 19.176 136.166 1.00 30.27 156 HIS H O 1
ATOM 16619 N N . ALA H 1 158 ? 79.436 17.013 136.628 1.00 28.20 157 ALA H N 1
ATOM 16620 C CA . ALA H 1 158 ? 78.670 17.299 137.832 1.00 29.37 157 ALA H CA 1
ATOM 16621 C C . ALA H 1 158 ? 79.475 18.143 138.821 1.00 31.53 157 ALA H C 1
ATOM 16622 O O . ALA H 1 158 ? 78.907 18.953 139.558 1.00 32.16 157 ALA H O 1
ATOM 16624 N N . ASN H 1 159 ? 80.795 17.963 138.843 1.00 31.84 158 ASN H N 1
ATOM 16625 C CA . ASN H 1 159 ? 81.622 18.736 139.761 1.00 33.36 158 ASN H CA 1
ATOM 16626 C C . ASN H 1 159 ? 81.764 20.203 139.352 1.00 34.06 158 ASN H C 1
ATOM 16627 O O . ASN H 1 159 ? 82.415 20.983 140.048 1.00 33.69 158 ASN H O 1
ATOM 16632 N N . GLY H 1 160 ? 81.164 20.580 138.225 1.00 35.03 159 GLY H N 1
ATOM 16633 C CA . GLY H 1 160 ? 81.238 21.966 137.793 1.00 34.64 159 GLY H CA 1
ATOM 16634 C C . GLY H 1 160 ? 82.219 22.304 136.687 1.00 35.46 159 GLY H C 1
ATOM 16635 O O . GLY H 1 160 ? 82.223 23.433 136.194 1.00 37.42 159 GLY H O 1
ATOM 16636 N N . GLY H 1 161 ? 83.058 21.350 136.294 1.00 36.12 160 GLY H N 1
ATOM 16637 C CA . GLY H 1 161 ? 84.001 21.612 135.222 1.00 33.60 160 GLY H CA 1
ATOM 16638 C C . GLY H 1 161 ? 83.243 21.478 133.913 1.00 33.79 160 GLY H C 1
ATOM 16639 O O . GLY H 1 161 ? 82.218 20.805 133.868 1.00 33.33 160 GLY H O 1
ATOM 16640 N N . PHE H 1 162 ? 83.726 22.111 132.850 1.00 33.26 161 PHE H N 1
ATOM 16641 C CA . PHE H 1 162 ? 83.050 22.014 131.564 1.00 34.47 161 PHE H CA 1
ATOM 16642 C C . PHE H 1 162 ? 83.763 22.832 130.501 1.00 33.55 161 PHE H C 1
ATOM 16643 O O . PHE H 1 162 ? 84.599 23.676 130.805 1.00 35.68 161 PHE H O 1
ATOM 16651 N N . SER H 1 163 ? 83.406 22.579 129.251 1.00 32.71 162 SER H N 1
ATOM 16652 C CA . SER H 1 163 ? 83.990 23.281 128.125 1.00 33.81 162 SER H CA 1
ATOM 16653 C C . SER H 1 163 ? 82.992 23.316 126.983 1.00 32.75 162 SER H C 1
ATOM 16654 O O . SER H 1 163 ? 82.252 22.355 126.765 1.00 32.49 162 SER H O 1
ATOM 16657 N N . VAL H 1 164 ? 82.966 24.430 126.263 1.00 32.03 163 VAL H N 1
ATOM 16658 C CA . VAL H 1 164 ? 82.083 24.578 125.112 1.00 33.13 163 VAL H CA 1
ATOM 16659 C C . VAL H 1 164 ? 83.012 24.662 123.896 1.00 34.89 163 VAL H C 1
ATOM 16660 O O . VAL H 1 164 ? 83.893 25.522 123.827 1.00 32.90 163 VAL H O 1
ATOM 16664 N N . ASP H 1 165 ? 82.821 23.760 122.942 1.00 36.73 164 ASP H N 1
ATOM 16665 C CA . ASP H 1 165 ? 83.672 23.731 121.763 1.00 38.62 164 ASP H CA 1
ATOM 16666 C C . ASP H 1 165 ? 82.991 24.346 120.546 1.00 39.61 164 ASP H C 1
ATOM 16667 O O . ASP H 1 165 ? 81.905 23.929 120.144 1.00 39.53 164 ASP H O 1
ATOM 16672 N N . MET H 1 166 ? 83.658 25.341 119.967 1.00 40.91 165 MET H N 1
ATOM 16673 C CA . MET H 1 166 ? 83.142 26.099 118.830 1.00 43.54 165 MET H CA 1
ATOM 16674 C C . MET H 1 166 ? 83.804 25.824 117.475 1.00 45.49 165 MET H C 1
ATOM 16675 O O . MET H 1 166 ? 85.033 25.831 117.360 1.00 45.21 165 MET H O 1
ATOM 16680 N N . GLU H 1 167 ? 82.961 25.598 116.465 1.00 47.91 166 GLU H N 1
ATOM 16681 C CA . GLU H 1 167 ? 83.353 25.318 115.075 1.00 51.27 166 GLU H CA 1
ATOM 16682 C C . GLU H 1 167 ? 83.418 23.828 114.755 1.00 52.91 166 GLU H C 1
ATOM 16683 O O . GLU H 1 167 ? 83.335 23.468 113.558 1.00 54.38 166 GLU H O 1
ATOM 16689 N N . VAL H 1 176 ? 88.576 24.240 115.766 1.00 50.75 175 VAL H N 1
ATOM 16690 C CA . VAL H 1 176 ? 87.820 24.048 117.032 1.00 51.06 175 VAL H CA 1
ATOM 16691 C C . VAL H 1 176 ? 88.508 24.692 118.227 1.00 51.49 175 VAL H C 1
ATOM 16692 O O . VAL H 1 176 ? 89.609 24.291 118.612 1.00 52.02 175 VAL H O 1
ATOM 16696 N N . ARG H 1 177 ? 87.856 25.696 118.806 1.00 50.17 176 ARG H N 1
ATOM 16697 C CA . ARG H 1 177 ? 88.383 26.382 119.979 1.00 49.97 176 ARG H CA 1
ATOM 16698 C C . ARG H 1 177 ? 87.401 26.142 121.123 1.00 48.79 176 ARG H C 1
ATOM 16699 O O . ARG H 1 177 ? 86.188 26.168 120.925 1.00 48.81 176 ARG H O 1
ATOM 16707 N N . SER H 1 178 ? 87.924 25.900 122.317 1.00 47.61 177 SER H N 1
ATOM 16708 C CA . SER H 1 178 ? 87.069 25.643 123.467 1.00 47.74 177 SER H CA 1
ATOM 16709 C C . SER H 1 178 ? 87.019 26.841 124.400 1.00 47.52 177 SER H C 1
ATOM 16710 O O . SER H 1 178 ? 88.012 27.548 124.576 1.00 48.26 177 SER H O 1
ATOM 16713 N N . LEU H 1 179 ? 85.856 27.062 124.999 1.00 46.38 178 LEU H N 1
ATOM 16714 C CA . LEU H 1 179 ? 85.673 28.173 125.916 1.00 45.25 178 LEU H CA 1
ATOM 16715 C C . LEU H 1 179 ? 84.861 27.779 127.140 1.00 43.98 178 LEU H C 1
ATOM 16716 O O . LEU H 1 179 ? 84.304 26.684 127.210 1.00 45.54 178 LEU H O 1
ATOM 16721 N N . LYS H 1 180 ? 84.815 28.683 128.110 1.00 41.48 179 LYS H N 1
ATOM 16722 C CA . LYS H 1 180 ? 84.056 28.475 129.335 1.00 39.90 179 LYS H CA 1
ATOM 16723 C C . LYS H 1 180 ? 83.203 29.719 129.542 1.00 36.24 179 LYS H C 1
ATOM 16724 O O . LYS H 1 180 ? 83.615 30.662 130.209 1.00 35.27 179 LYS H O 1
ATOM 16730 N N . PRO H 1 181 ? 82.001 29.739 128.956 1.00 32.81 180 PRO H N 1
ATOM 16731 C CA . PRO H 1 181 ? 81.124 30.903 129.112 1.00 30.19 180 PRO H CA 1
ATOM 16732 C C . PRO H 1 181 ? 80.654 31.055 130.551 1.00 28.20 180 PRO H C 1
ATOM 16733 O O . PRO H 1 181 ? 80.369 30.060 131.224 1.00 27.04 180 PRO H O 1
ATOM 16737 N N . ASP H 1 182 ? 80.589 32.297 131.017 1.00 26.53 181 ASP H N 1
ATOM 16738 C CA . ASP H 1 182 ? 80.107 32.596 132.360 1.00 26.06 181 ASP H CA 1
ATOM 16739 C C . ASP H 1 182 ? 78.619 32.903 132.245 1.00 24.93 181 ASP H C 1
ATOM 16740 O O . ASP H 1 182 ? 77.893 32.896 133.233 1.00 24.80 181 ASP H O 1
ATOM 16745 N N . PHE H 1 183 ? 78.179 33.179 131.022 1.00 23.93 182 PHE H N 1
ATOM 16746 C CA . PHE H 1 183 ? 76.787 33.524 130.767 1.00 25.45 182 PHE H CA 1
ATOM 16747 C C . PHE H 1 183 ? 76.478 33.270 129.296 1.00 24.90 182 PHE H C 1
ATOM 16748 O O . PHE H 1 183 ? 77.374 33.326 128.450 1.00 25.87 182 PHE H O 1
ATOM 16756 N N . VAL H 1 184 ? 75.216 32.991 128.990 1.00 24.33 183 VAL H N 1
ATOM 16757 C CA . VAL H 1 184 ? 74.811 32.727 127.611 1.00 24.31 183 VAL H CA 1
ATOM 16758 C C . VAL H 1 184 ? 73.577 33.529 127.218 1.00 23.40 183 VAL H C 1
ATOM 16759 O O . VAL H 1 184 ? 72.657 33.692 128.015 1.00 22.42 183 VAL H O 1
ATOM 16763 N N . LEU H 1 185 ? 73.574 34.029 125.986 1.00 23.32 184 LEU H N 1
ATOM 16764 C CA . LEU H 1 185 ? 72.443 34.771 125.436 1.00 23.03 184 LEU H CA 1
ATOM 16765 C C . LEU H 1 185 ? 72.009 33.947 124.243 1.00 23.34 184 LEU H C 1
ATOM 16766 O O . LEU H 1 185 ? 72.754 33.826 123.274 1.00 24.14 184 LEU H O 1
ATOM 16771 N N . ILE H 1 186 ? 70.811 33.377 124.310 1.00 24.00 185 ILE H N 1
ATOM 16772 C CA . ILE H 1 186 ? 70.312 32.533 123.232 1.00 23.32 185 ILE H CA 1
ATOM 16773 C C . ILE H 1 186 ? 69.351 33.246 122.284 1.00 23.95 185 ILE H C 1
ATOM 16774 O O . ILE H 1 186 ? 68.209 33.565 122.646 1.00 22.74 185 ILE H O 1
ATOM 16779 N N . ARG H 1 187 ? 69.825 33.486 121.064 1.00 22.44 186 ARG H N 1
ATOM 16780 C CA . ARG H 1 187 ? 69.032 34.165 120.045 1.00 24.44 186 ARG H CA 1
ATOM 16781 C C . ARG H 1 187 ? 68.504 33.228 118.949 1.00 26.13 186 ARG H C 1
ATOM 16782 O O . ARG H 1 187 ? 67.733 33.643 118.086 1.00 27.52 186 ARG H O 1
ATOM 16790 N N . GLN H 1 188 ? 68.905 31.964 118.985 1.00 26.47 187 GLN H N 1
ATOM 16791 C CA . GLN H 1 188 ? 68.479 31.014 117.961 1.00 29.88 187 GLN H CA 1
ATOM 16792 C C . GLN H 1 188 ? 67.492 29.988 118.502 1.00 28.79 187 GLN H C 1
ATOM 16793 O O . GLN H 1 188 ? 67.370 29.816 119.715 1.00 30.26 187 GLN H O 1
ATOM 16799 N N . HIS H 1 189 ? 66.788 29.314 117.600 1.00 27.29 188 HIS H N 1
ATOM 16800 C CA . HIS H 1 189 ? 65.824 28.293 117.987 1.00 26.34 188 HIS H CA 1
ATOM 16801 C C . HIS H 1 189 ? 66.584 27.047 118.429 1.00 25.79 188 HIS H C 1
ATOM 16802 O O . HIS H 1 189 ? 67.421 26.530 117.697 1.00 26.25 188 HIS H O 1
ATOM 16809 N N . ALA H 1 190 ? 66.290 26.569 119.631 1.00 24.83 189 ALA H N 1
ATOM 16810 C CA . ALA H 1 190 ? 66.963 25.395 120.166 1.00 24.16 189 ALA H CA 1
ATOM 16811 C C . ALA H 1 190 ? 66.437 24.103 119.561 1.00 25.30 189 ALA H C 1
ATOM 16812 O O . ALA H 1 190 ? 67.113 23.076 119.598 1.00 26.64 189 ALA H O 1
ATOM 16814 N N . PHE H 1 191 ? 65.233 24.151 119.002 1.00 24.10 190 PHE H N 1
ATOM 16815 C CA . PHE H 1 191 ? 64.646 22.953 118.437 1.00 23.23 190 PHE H CA 1
ATOM 16816 C C . PHE H 1 191 ? 63.763 23.198 117.216 1.00 23.96 190 PHE H C 1
ATOM 16817 O O . PHE H 1 191 ? 63.053 24.201 117.119 1.00 21.22 190 PHE H O 1
ATOM 16825 N N . SER H 1 192 ? 63.828 22.252 116.287 1.00 24.22 191 SER H N 1
ATOM 16826 C CA . SER H 1 192 ? 63.054 22.276 115.057 1.00 23.80 191 SER H CA 1
ATOM 16827 C C . SER H 1 192 ? 62.972 20.824 114.619 1.00 24.83 191 SER H C 1
ATOM 16828 O O . SER H 1 192 ? 63.955 20.092 114.720 1.00 24.35 191 SER H O 1
ATOM 16831 N N . MET H 1 193 ? 61.808 20.398 114.145 1.00 25.46 192 MET H N 1
ATOM 16832 C CA . MET H 1 193 ? 61.667 19.021 113.711 1.00 27.35 192 MET H CA 1
ATOM 16833 C C . MET H 1 193 ? 62.217 18.812 112.302 1.00 28.27 192 MET H C 1
ATOM 16834 O O . MET H 1 193 ? 62.048 17.750 111.701 1.00 28.62 192 MET H O 1
ATOM 16839 N N . ALA H 1 194 ? 62.877 19.839 111.783 1.00 29.51 193 ALA H N 1
ATOM 16840 C CA . ALA H 1 194 ? 63.487 19.761 110.462 1.00 32.59 193 ALA H CA 1
ATOM 16841 C C . ALA H 1 194 ? 64.864 19.147 110.701 1.00 32.31 193 ALA H C 1
ATOM 16842 O O . ALA H 1 194 ? 65.449 19.325 111.777 1.00 31.12 193 ALA H O 1
ATOM 16844 N N . ARG H 1 195 ? 65.377 18.429 109.708 1.00 32.55 194 ARG H N 1
ATOM 16845 C CA . ARG H 1 195 ? 66.678 17.779 109.820 1.00 32.05 194 ARG H CA 1
ATOM 16846 C C . ARG H 1 195 ? 67.738 18.732 110.343 1.00 30.94 194 ARG H C 1
ATOM 16847 O O . ARG H 1 195 ? 67.860 19.854 109.853 1.00 31.05 194 ARG H O 1
ATOM 16855 N N . ASN H 1 196 ? 68.492 18.282 111.344 1.00 30.18 195 ASN H N 1
ATOM 16856 C CA . ASN H 1 196 ? 69.562 19.069 111.961 1.00 32.84 195 ASN H CA 1
ATOM 16857 C C . ASN H 1 196 ? 69.125 20.286 112.785 1.00 33.28 195 ASN H C 1
ATOM 16858 O O . ASN H 1 196 ? 69.937 21.168 113.088 1.00 33.18 195 ASN H O 1
ATOM 16863 N N . GLY H 1 197 ? 67.850 20.337 113.155 1.00 32.80 196 GLY H N 1
ATOM 16864 C CA . GLY H 1 197 ? 67.367 21.463 113.933 1.00 30.94 196 GLY H CA 1
ATOM 16865 C C . GLY H 1 197 ? 67.232 21.148 115.408 1.00 29.66 196 GLY H C 1
ATOM 16866 O O . GLY H 1 197 ? 66.741 21.973 116.180 1.00 29.03 196 GLY H O 1
ATOM 16867 N N . ASP H 1 198 ? 67.670 19.956 115.805 1.00 27.87 197 ASP H N 1
ATOM 16868 C CA . ASP H 1 198 ? 67.583 19.541 117.200 1.00 26.34 197 ASP H CA 1
ATOM 16869 C C . ASP H 1 198 ? 68.823 19.879 118.036 1.00 25.38 197 ASP H C 1
ATOM 16870 O O . ASP H 1 198 ? 69.838 19.187 117.968 1.00 24.01 197 ASP H O 1
ATOM 16875 N N . TYR H 1 199 ? 68.729 20.933 118.842 1.00 24.08 198 TYR H N 1
ATOM 16876 C CA . TYR H 1 199 ? 69.846 21.336 119.686 1.00 22.54 198 TYR H CA 1
ATOM 16877 C C . TYR H 1 199 ? 69.494 21.267 121.170 1.00 21.04 198 TYR H C 1
ATOM 16878 O O . TYR H 1 199 ? 70.187 21.836 122.019 1.00 21.31 198 TYR H O 1
ATOM 16887 N N . ARG H 1 200 ? 68.417 20.557 121.482 1.00 18.87 199 ARG H N 1
ATOM 16888 C CA . ARG H 1 200 ? 67.978 20.418 122.866 1.00 21.13 199 ARG H CA 1
ATOM 16889 C C . ARG H 1 200 ? 69.073 19.869 123.781 1.00 23.66 199 ARG H C 1
ATOM 16890 O O . ARG H 1 200 ? 69.248 20.355 124.897 1.00 25.09 199 ARG H O 1
ATOM 16898 N N . SER H 1 201 ? 69.814 18.863 123.318 1.00 20.98 200 SER H N 1
ATOM 16899 C CA . SER H 1 201 ? 70.853 18.284 124.162 1.00 21.84 200 SER H CA 1
ATOM 16900 C C . SER H 1 201 ? 71.876 19.364 124.533 1.00 19.60 200 SER H C 1
ATOM 16901 O O . SER H 1 201 ? 72.504 19.296 125.592 1.00 19.08 200 SER H O 1
ATOM 16904 N N . LEU H 1 202 ? 72.044 20.362 123.674 1.00 18.55 201 LEU H N 1
ATOM 16905 C CA . LEU H 1 202 ? 72.975 21.437 123.992 1.00 18.49 201 LEU H CA 1
ATOM 16906 C C . LEU H 1 202 ? 72.400 22.346 125.080 1.00 19.34 201 LEU H C 1
ATOM 16907 O O . LEU H 1 202 ? 73.139 22.879 125.916 1.00 18.70 201 LEU H O 1
ATOM 16912 N N . VAL H 1 203 ? 71.079 22.525 125.081 1.00 20.25 202 VAL H N 1
ATOM 16913 C CA . VAL H 1 203 ? 70.450 23.354 126.110 1.00 18.61 202 VAL H CA 1
ATOM 16914 C C . VAL H 1 203 ? 70.565 22.591 127.429 1.00 18.31 202 VAL H C 1
ATOM 16915 O O . VAL H 1 203 ? 70.871 23.170 128.468 1.00 21.90 202 VAL H O 1
ATOM 16919 N N . ILE H 1 204 ? 70.321 21.288 127.373 1.00 18.68 203 ILE H N 1
ATOM 16920 C CA . ILE H 1 204 ? 70.421 20.434 128.548 1.00 18.63 203 ILE H CA 1
ATOM 16921 C C . ILE H 1 204 ? 71.851 20.499 129.087 1.00 19.50 203 ILE H C 1
ATOM 16922 O O . ILE H 1 204 ? 72.067 20.568 130.296 1.00 20.82 203 ILE H O 1
ATOM 16927 N N . GLY H 1 205 ? 72.821 20.493 128.177 1.00 18.96 204 GLY H N 1
ATOM 16928 C CA . GLY H 1 205 ? 74.222 20.538 128.572 1.00 19.54 204 GLY H CA 1
ATOM 16929 C C . GLY H 1 205 ? 74.613 21.830 129.264 1.00 21.06 204 GLY H C 1
ATOM 16930 O O . GLY H 1 205 ? 75.348 21.829 130.250 1.00 19.87 204 GLY H O 1
ATOM 16931 N N . LEU H 1 206 ? 74.122 22.943 128.740 1.00 21.62 205 LEU H N 1
ATOM 16932 C CA . LEU H 1 206 ? 74.415 24.245 129.318 1.00 20.33 205 LEU H CA 1
ATOM 16933 C C . LEU H 1 206 ? 73.829 24.350 130.732 1.00 19.41 205 LEU H C 1
ATOM 16934 O O . LEU H 1 206 ? 74.437 24.935 131.624 1.00 19.08 205 LEU H O 1
ATOM 16939 N N . GLN H 1 207 ? 72.648 23.773 130.931 1.00 20.10 206 GLN H N 1
ATOM 16940 C CA . GLN H 1 207 ? 71.989 23.799 132.233 1.00 17.84 206 GLN H CA 1
ATOM 16941 C C . GLN H 1 207 ? 72.750 22.882 133.183 1.00 19.02 206 GLN H C 1
ATOM 16942 O O . GLN H 1 207 ? 72.919 23.189 134.364 1.00 16.15 206 GLN H O 1
ATOM 16948 N N . TYR H 1 208 ? 73.207 21.754 132.642 1.00 19.97 207 TYR H N 1
ATOM 16949 C CA . TYR H 1 208 ? 73.959 20.751 133.391 1.00 20.93 207 TYR H CA 1
ATOM 16950 C C . TYR H 1 208 ? 75.224 21.402 133.928 1.00 21.30 207 TYR H C 1
ATOM 16951 O O . TYR H 1 208 ? 75.687 21.086 135.026 1.00 21.06 207 TYR H O 1
ATOM 16960 N N . ALA H 1 209 ? 75.773 22.319 133.141 1.00 21.54 208 ALA H N 1
ATOM 16961 C CA . ALA H 1 209 ? 76.982 23.047 133.510 1.00 22.41 208 ALA H CA 1
ATOM 16962 C C . ALA H 1 209 ? 76.610 24.221 134.415 1.00 23.02 208 ALA H C 1
ATOM 16963 O O . ALA H 1 209 ? 77.481 24.899 134.968 1.00 24.41 208 ALA H O 1
ATOM 16965 N N . GLY H 1 210 ? 75.309 24.456 134.557 1.00 22.21 209 GLY H N 1
ATOM 16966 C CA . GLY H 1 210 ? 74.835 25.538 135.403 1.00 23.82 209 GLY H CA 1
ATOM 16967 C C . GLY H 1 210 ? 75.177 26.938 134.925 1.00 24.05 209 GLY H C 1
ATOM 16968 O O . GLY H 1 210 ? 75.456 27.821 135.731 1.00 25.00 209 GLY H O 1
ATOM 16969 N N . ILE H 1 211 ? 75.155 27.148 133.617 1.00 23.57 210 ILE H N 1
ATOM 16970 C CA . ILE H 1 211 ? 75.462 28.456 133.051 1.00 25.14 210 ILE H CA 1
ATOM 16971 C C . ILE H 1 211 ? 74.208 29.337 132.990 1.00 25.39 210 ILE H C 1
ATOM 16972 O O . ILE H 1 211 ? 73.214 28.963 132.376 1.00 25.39 210 ILE H O 1
ATOM 16977 N N . PRO H 1 212 ? 74.242 30.519 133.627 1.00 26.31 211 PRO H N 1
ATOM 16978 C CA . PRO H 1 212 ? 73.087 31.429 133.617 1.00 26.51 211 PRO H CA 1
ATOM 16979 C C . PRO H 1 212 ? 72.805 31.880 132.183 1.00 27.22 211 PRO H C 1
ATOM 16980 O O . PRO H 1 212 ? 73.723 31.962 131.367 1.00 26.77 211 PRO H O 1
ATOM 16984 N N . SER H 1 213 ? 71.550 32.186 131.873 1.00 27.79 212 SER H N 1
ATOM 16985 C CA . SER H 1 213 ? 71.211 32.589 130.513 1.00 26.47 212 SER H CA 1
ATOM 16986 C C . SER H 1 213 ? 69.952 33.437 130.332 1.00 26.06 212 SER H C 1
ATOM 16987 O O . SER H 1 213 ? 69.090 33.503 131.208 1.00 25.23 212 SER H O 1
ATOM 16990 N N . VAL H 1 214 ? 69.876 34.072 129.162 1.00 24.26 213 VAL H N 1
ATOM 16991 C CA . VAL H 1 214 ? 68.757 34.913 128.743 1.00 21.55 213 VAL H CA 1
ATOM 16992 C C . VAL H 1 214 ? 68.327 34.416 127.351 1.00 20.95 213 VAL H C 1
ATOM 16993 O O . VAL H 1 214 ? 69.129 34.472 126.420 1.00 22.00 213 VAL H O 1
ATOM 16997 N N . ASN H 1 215 ? 67.105 33.895 127.204 1.00 20.03 214 ASN H N 1
ATOM 16998 C CA . ASN H 1 215 ? 66.158 33.719 128.306 1.00 19.03 214 ASN H CA 1
ATOM 16999 C C . ASN H 1 215 ? 66.689 32.565 129.142 1.00 19.93 214 ASN H C 1
ATOM 17000 O O . ASN H 1 215 ? 67.640 31.890 128.734 1.00 20.91 214 ASN H O 1
ATOM 17005 N N . SER H 1 216 ? 66.090 32.325 130.302 1.00 18.10 215 SER H N 1
ATOM 17006 C CA . SER H 1 216 ? 66.559 31.239 131.154 1.00 19.93 215 SER H CA 1
ATOM 17007 C C . SER H 1 216 ? 66.583 29.936 130.354 1.00 20.59 215 SER H C 1
ATOM 17008 O O . SER H 1 216 ? 65.787 29.735 129.426 1.00 19.90 215 SER H O 1
ATOM 17011 N N . LEU H 1 217 ? 67.499 29.046 130.707 1.00 20.36 216 LEU H N 1
ATOM 17012 C CA . LEU H 1 217 ? 67.583 27.780 130.003 1.00 20.01 216 LEU H CA 1
ATOM 17013 C C . LEU H 1 217 ? 66.325 26.962 130.274 1.00 21.40 216 LEU H C 1
ATOM 17014 O O . LEU H 1 217 ? 65.883 26.180 129.416 1.00 20.29 216 LEU H O 1
ATOM 17019 N N . HIS H 1 218 ? 65.741 27.145 131.460 1.00 20.58 217 HIS H N 1
ATOM 17020 C CA . HIS H 1 218 ? 64.525 26.422 131.805 1.00 20.24 217 HIS H CA 1
ATOM 17021 C C . HIS H 1 218 ? 63.401 26.757 130.827 1.00 20.76 217 HIS H C 1
ATOM 17022 O O . HIS H 1 218 ? 62.697 25.855 130.363 1.00 21.16 217 HIS H O 1
ATOM 17029 N N . SER H 1 219 ? 63.229 28.044 130.511 1.00 18.86 218 SER H N 1
ATOM 17030 C CA . SER H 1 219 ? 62.167 28.448 129.583 1.00 18.20 218 SER H CA 1
ATOM 17031 C C . SER H 1 219 ? 62.527 28.017 128.162 1.00 16.45 218 SER H C 1
ATOM 17032 O O . SER H 1 219 ? 61.669 27.582 127.397 1.00 17.40 218 SER H O 1
ATOM 17035 N N . VAL H 1 220 ? 63.798 28.143 127.807 1.00 15.77 219 VAL H N 1
ATOM 17036 C CA . VAL H 1 220 ? 64.240 27.742 126.479 1.00 16.21 219 VAL H CA 1
ATOM 17037 C C . VAL H 1 220 ? 63.894 26.268 126.243 1.00 16.15 219 VAL H C 1
ATOM 17038 O O . VAL H 1 220 ? 63.392 25.898 125.185 1.00 15.50 219 VAL H O 1
ATOM 17042 N N . TYR H 1 221 ? 64.151 25.432 127.242 1.00 17.28 220 TYR H N 1
ATOM 17043 C CA . TYR H 1 221 ? 63.851 24.012 127.136 1.00 17.43 220 TYR H CA 1
ATOM 17044 C C . TYR H 1 221 ? 62.346 23.777 127.038 1.00 18.05 220 TYR H C 1
ATOM 17045 O O . TYR H 1 221 ? 61.889 22.964 126.237 1.00 15.01 220 TYR H O 1
ATOM 17054 N N . ASN H 1 222 ? 61.572 24.490 127.850 1.00 17.88 221 ASN H N 1
ATOM 17055 C CA . ASN H 1 222 ? 60.128 24.306 127.816 1.00 17.54 221 ASN H CA 1
ATOM 17056 C C . ASN H 1 222 ? 59.465 24.961 126.614 1.00 18.42 221 ASN H C 1
ATOM 17057 O O . ASN H 1 222 ? 58.283 24.759 126.378 1.00 19.19 221 ASN H O 1
ATOM 17062 N N . PHE H 1 223 ? 60.229 25.740 125.855 1.00 19.61 222 PHE H N 1
ATOM 17063 C CA . PHE H 1 223 ? 59.697 26.371 124.658 1.00 19.76 222 PHE H CA 1
ATOM 17064 C C . PHE H 1 223 ? 59.884 25.474 123.423 1.00 20.34 222 PHE H C 1
ATOM 17065 O O . PHE H 1 223 ? 59.446 25.837 122.334 1.00 18.55 222 PHE H O 1
ATOM 17073 N N . CYS H 1 224 ? 60.522 24.311 123.591 1.00 18.29 223 CYS H N 1
ATOM 17074 C CA . CYS H 1 224 ? 60.769 23.395 122.466 1.00 20.73 223 CYS H CA 1
ATOM 17075 C C . CYS H 1 224 ? 59.590 22.563 121.952 1.00 21.47 223 CYS H C 1
ATOM 17076 O O . CYS H 1 224 ? 59.785 21.652 121.144 1.00 23.87 223 CYS H O 1
ATOM 17079 N N . ASP H 1 225 ? 58.379 22.863 122.419 1.00 20.55 224 ASP H N 1
ATOM 17080 C CA . ASP H 1 225 ? 57.151 22.190 121.954 1.00 20.80 224 ASP H CA 1
ATOM 17081 C C . ASP H 1 225 ? 56.070 23.269 121.922 1.00 21.87 224 ASP H C 1
ATOM 17082 O O . ASP H 1 225 ? 55.419 23.529 122.937 1.00 18.37 224 ASP H O 1
ATOM 17087 N N . LYS H 1 226 ? 55.882 23.895 120.765 1.00 21.44 225 LYS H N 1
ATOM 17088 C CA . LYS H 1 226 ? 54.903 24.963 120.645 1.00 23.25 225 LYS H CA 1
ATOM 17089 C C . LYS H 1 226 ? 53.570 24.713 121.334 1.00 22.54 225 LYS H C 1
ATOM 17090 O O . LYS H 1 226 ? 53.033 25.616 121.972 1.00 22.69 225 LYS H O 1
ATOM 17096 N N . PRO H 1 227 ? 53.017 23.493 121.224 1.00 21.47 226 PRO H N 1
ATOM 17097 C CA . PRO H 1 227 ? 51.738 23.204 121.877 1.00 21.90 226 PRO H CA 1
ATOM 17098 C C . PRO H 1 227 ? 51.871 23.292 123.400 1.00 22.46 226 PRO H C 1
ATOM 17099 O O . PRO H 1 227 ? 50.910 23.607 124.099 1.00 21.66 226 PRO H O 1
ATOM 17103 N N . TRP H 1 228 ? 53.067 23.003 123.906 1.00 20.85 227 TRP H N 1
ATOM 17104 C CA . TRP H 1 228 ? 53.314 23.056 125.346 1.00 19.66 227 TRP H CA 1
ATOM 17105 C C . TRP H 1 228 ? 53.260 24.516 125.774 1.00 20.43 227 TRP H C 1
ATOM 17106 O O . TRP H 1 228 ? 52.701 24.846 126.817 1.00 19.16 227 TRP H O 1
ATOM 17117 N N . VAL H 1 229 ? 53.844 25.388 124.957 1.00 20.21 228 VAL H N 1
ATOM 17118 C CA . VAL H 1 229 ? 53.829 26.804 125.259 1.00 20.78 228 VAL H CA 1
ATOM 17119 C C . VAL H 1 229 ? 52.391 27.307 125.155 1.00 21.56 228 VAL H C 1
ATOM 17120 O O . VAL H 1 229 ? 51.914 28.034 126.025 1.00 22.55 228 VAL H O 1
ATOM 17124 N N . PHE H 1 230 ? 51.705 26.906 124.093 1.00 22.56 229 PHE H N 1
ATOM 17125 C CA . PHE H 1 230 ? 50.322 27.318 123.874 1.00 24.05 229 PHE H CA 1
ATOM 17126 C C . PHE H 1 230 ? 49.454 26.922 125.074 1.00 25.21 229 PHE H C 1
ATOM 17127 O O . PHE H 1 230 ? 48.560 27.671 125.478 1.00 24.34 229 PHE H O 1
ATOM 17135 N N . ALA H 1 231 ? 49.717 25.744 125.637 1.00 21.62 230 ALA H N 1
ATOM 17136 C CA . ALA H 1 231 ? 48.951 25.267 126.789 1.00 23.18 230 ALA H CA 1
ATOM 17137 C C . ALA H 1 231 ? 48.974 26.298 127.915 1.00 24.19 230 ALA H C 1
ATOM 17138 O O . ALA H 1 231 ? 47.991 26.460 128.630 1.00 24.32 230 ALA H O 1
ATOM 17140 N N . GLN H 1 232 ? 50.095 26.991 128.075 1.00 26.29 231 GLN H N 1
ATOM 17141 C CA . GLN H 1 232 ? 50.194 28.018 129.103 1.00 27.39 231 GLN H CA 1
ATOM 17142 C C . GLN H 1 232 ? 49.253 29.169 128.763 1.00 28.16 231 GLN H C 1
ATOM 17143 O O . GLN H 1 232 ? 48.600 29.720 129.648 1.00 28.60 231 GLN H O 1
ATOM 17149 N N . MET H 1 233 ? 49.179 29.527 127.482 1.00 27.47 232 MET H N 1
ATOM 17150 C CA . MET H 1 233 ? 48.311 30.621 127.064 1.00 27.01 232 MET H CA 1
ATOM 17151 C C . MET H 1 233 ? 46.861 30.232 127.263 1.00 28.06 232 MET H C 1
ATOM 17152 O O . MET H 1 233 ? 46.016 31.079 127.568 1.00 28.20 232 MET H O 1
ATOM 17157 N N . VAL H 1 234 ? 46.568 28.948 127.096 1.00 26.71 233 VAL H N 1
ATOM 17158 C CA . VAL H 1 234 ? 45.211 28.472 127.297 1.00 25.53 233 VAL H CA 1
ATOM 17159 C C . VAL H 1 234 ? 44.816 28.762 128.741 1.00 25.61 233 VAL H C 1
ATOM 17160 O O . VAL H 1 234 ? 43.716 29.237 129.014 1.00 23.23 233 VAL H O 1
ATOM 17164 N N . ARG H 1 235 ? 45.730 28.473 129.660 1.00 27.17 234 ARG H N 1
ATOM 17165 C CA . ARG H 1 235 ? 45.484 28.695 131.076 1.00 27.61 234 ARG H CA 1
ATOM 17166 C C . ARG H 1 235 ? 45.197 30.166 131.321 1.00 28.58 234 ARG H C 1
ATOM 17167 O O . ARG H 1 235 ? 44.220 30.511 131.993 1.00 28.55 234 ARG H O 1
ATOM 17175 N N . LEU H 1 236 ? 46.044 31.030 130.766 1.00 28.85 235 LEU H N 1
ATOM 17176 C CA . LEU H 1 236 ? 45.878 32.469 130.927 1.00 30.02 235 LEU H CA 1
ATOM 17177 C C . LEU H 1 236 ? 44.554 32.949 130.355 1.00 31.28 235 LEU H C 1
ATOM 17178 O O . LEU H 1 236 ? 43.943 33.869 130.897 1.00 31.37 235 LEU H O 1
ATOM 17183 N N . HIS H 1 237 ? 44.119 32.329 129.263 1.00 30.77 236 HIS H N 1
ATOM 17184 C CA . HIS H 1 237 ? 42.860 32.685 128.623 1.00 33.26 236 HIS H CA 1
ATOM 17185 C C . HIS H 1 237 ? 41.684 32.289 129.506 1.00 34.17 236 HIS H C 1
ATOM 17186 O O . HIS H 1 237 ? 40.679 32.990 129.585 1.00 34.70 236 HIS H O 1
ATOM 17193 N N . LYS H 1 238 ? 41.821 31.151 130.169 1.00 35.90 237 LYS H N 1
ATOM 17194 C CA . LYS H 1 238 ? 40.786 30.637 131.051 1.00 36.94 237 LYS H CA 1
ATOM 17195 C C . LYS H 1 238 ? 40.662 31.541 132.280 1.00 36.89 237 LYS H C 1
ATOM 17196 O O . LYS H 1 238 ? 39.583 31.688 132.854 1.00 37.08 237 LYS H O 1
ATOM 17202 N N . LYS H 1 239 ? 41.779 32.148 132.668 1.00 36.27 238 LYS H N 1
ATOM 17203 C CA . LYS H 1 239 ? 41.839 33.029 133.828 1.00 36.51 238 LYS H CA 1
ATOM 17204 C C . LYS H 1 239 ? 41.467 34.480 133.531 1.00 36.07 238 LYS H C 1
ATOM 17205 O O . LYS H 1 239 ? 40.906 35.167 134.385 1.00 37.83 238 LYS H O 1
ATOM 17211 N N . LEU H 1 240 ? 41.768 34.946 132.323 1.00 33.63 239 LEU H N 1
ATOM 17212 C CA . LEU H 1 240 ? 41.486 36.331 131.963 1.00 33.06 239 LEU H CA 1
ATOM 17213 C C . LEU H 1 240 ? 40.219 36.569 131.149 1.00 32.73 239 LEU H C 1
ATOM 17214 O O . LEU H 1 240 ? 39.628 37.641 131.233 1.00 34.83 239 LEU H O 1
ATOM 17219 N N . GLY H 1 241 ? 39.806 35.578 130.366 1.00 30.82 240 GLY H N 1
ATOM 17220 C CA . GLY H 1 241 ? 38.620 35.732 129.547 1.00 30.61 240 GLY H CA 1
ATOM 17221 C C . GLY H 1 241 ? 38.960 36.274 128.171 1.00 31.19 240 GLY H C 1
ATOM 17222 O O . GLY H 1 241 ? 40.004 36.908 127.977 1.00 31.38 240 GLY H O 1
ATOM 17223 N N . THR H 1 242 ? 38.075 36.031 127.214 1.00 30.49 241 THR H N 1
ATOM 17224 C CA . THR H 1 242 ? 38.281 36.474 125.840 1.00 33.04 241 THR H CA 1
ATOM 17225 C C . THR H 1 242 ? 38.541 37.966 125.699 1.00 35.03 241 THR H C 1
ATOM 17226 O O . THR H 1 242 ? 39.484 38.378 125.022 1.00 32.82 241 THR H O 1
ATOM 17230 N N . GLU H 1 243 ? 37.701 38.770 126.344 1.00 35.79 242 GLU H N 1
ATOM 17231 C CA . GLU H 1 243 ? 37.808 40.219 126.263 1.00 37.94 242 GLU H CA 1
ATOM 17232 C C . GLU H 1 243 ? 39.215 40.763 126.479 1.00 37.43 242 GLU H C 1
ATOM 17233 O O . GLU H 1 243 ? 39.679 41.604 125.713 1.00 39.28 242 GLU H O 1
ATOM 17239 N N . GLU H 1 244 ? 39.898 40.290 127.514 1.00 36.85 243 GLU H N 1
ATOM 17240 C CA . GLU H 1 244 ? 41.246 40.773 127.806 1.00 35.65 243 GLU H CA 1
ATOM 17241 C C . GLU H 1 244 ? 42.363 39.972 127.127 1.00 32.83 243 GLU H C 1
ATOM 17242 O O . GLU H 1 244 ? 43.413 40.522 126.802 1.00 30.02 243 GLU H O 1
ATOM 17248 N N . PHE H 1 245 ? 42.133 38.678 126.925 1.00 30.92 244 PHE H N 1
ATOM 17249 C CA . PHE H 1 245 ? 43.129 37.790 126.314 1.00 28.23 244 PHE H CA 1
ATOM 17250 C C . PHE H 1 245 ? 42.415 36.982 125.249 1.00 25.52 244 PHE H C 1
ATOM 17251 O O . PHE H 1 245 ? 41.993 35.856 125.505 1.00 25.99 244 PHE H O 1
ATOM 17259 N N . PRO H 1 246 ? 42.277 37.537 124.038 1.00 23.60 245 PRO H N 1
ATOM 17260 C CA . PRO H 1 246 ? 41.591 36.843 122.949 1.00 23.12 245 PRO H CA 1
ATOM 17261 C C . PRO H 1 246 ? 42.418 35.772 122.231 1.00 23.97 245 PRO H C 1
ATOM 17262 O O . PRO H 1 246 ? 42.806 35.948 121.074 1.00 21.85 245 PRO H O 1
ATOM 17266 N N . LEU H 1 247 ? 42.676 34.664 122.921 1.00 25.56 246 LEU H N 1
ATOM 17267 C CA . LEU H 1 247 ? 43.455 33.562 122.345 1.00 27.50 246 LEU H CA 1
ATOM 17268 C C . LEU H 1 247 ? 42.676 32.885 121.219 1.00 27.69 246 LEU H C 1
ATOM 17269 O O . LEU H 1 247 ? 41.502 32.561 121.374 1.00 28.62 246 LEU H O 1
ATOM 17274 N N . ILE H 1 248 ? 43.335 32.663 120.086 1.00 28.77 247 ILE H N 1
ATOM 17275 C CA . ILE H 1 248 ? 42.681 32.024 118.950 1.00 28.34 247 ILE H CA 1
ATOM 17276 C C . ILE H 1 248 ? 42.164 30.646 119.347 1.00 28.46 247 ILE H C 1
ATOM 17277 O O . ILE H 1 248 ? 42.736 29.986 120.208 1.00 28.84 247 ILE H O 1
ATOM 17282 N N . ASP H 1 249 ? 41.072 30.221 118.728 1.00 29.83 248 ASP H N 1
ATOM 17283 C CA . ASP H 1 249 ? 40.525 28.897 118.989 1.00 32.09 248 ASP H CA 1
ATOM 17284 C C . ASP H 1 249 ? 41.526 27.948 118.333 1.00 31.02 248 ASP H C 1
ATOM 17285 O O . ASP H 1 249 ? 41.882 28.140 117.181 1.00 33.75 248 ASP H O 1
ATOM 17290 N N . GLN H 1 250 ? 41.992 26.942 119.057 1.00 29.59 249 GLN H N 1
ATOM 17291 C CA . GLN H 1 250 ? 42.935 25.995 118.482 1.00 26.68 249 GLN H CA 1
ATOM 17292 C C . GLN H 1 250 ? 42.642 24.606 119.015 1.00 26.90 249 GLN H C 1
ATOM 17293 O O . GLN H 1 250 ? 42.121 24.444 120.119 1.00 26.67 249 GLN H O 1
ATOM 17299 N N . THR H 1 251 ? 42.975 23.601 118.216 1.00 27.28 250 THR H N 1
ATOM 17300 C CA . THR H 1 251 ? 42.769 22.220 118.608 1.00 27.41 250 THR H CA 1
ATOM 17301 C C . THR H 1 251 ? 44.104 21.482 118.524 1.00 27.14 250 THR H C 1
ATOM 17302 O O . THR H 1 251 ? 44.864 21.651 117.567 1.00 27.98 250 THR H O 1
ATOM 17306 N N . PHE H 1 252 ? 44.381 20.666 119.533 1.00 24.81 251 PHE H N 1
ATOM 17307 C CA . PHE H 1 252 ? 45.617 19.904 119.585 1.00 23.07 251 PHE H CA 1
ATOM 17308 C C . PHE H 1 252 ? 45.357 18.425 119.321 1.00 23.60 251 PHE H C 1
ATOM 17309 O O . PHE H 1 252 ? 44.455 17.819 119.911 1.00 23.28 251 PHE H O 1
ATOM 17317 N N . TYR H 1 253 ? 46.164 17.857 118.433 1.00 22.38 252 TYR H N 1
ATOM 17318 C CA . TYR H 1 253 ? 46.073 16.453 118.067 1.00 24.15 252 TYR H CA 1
ATOM 17319 C C . TYR H 1 253 ? 47.385 15.777 118.452 1.00 23.26 252 TYR H C 1
ATOM 17320 O O . TYR H 1 253 ? 48.435 16.081 117.892 1.00 24.23 252 TYR H O 1
ATOM 17329 N N . PRO H 1 254 ? 47.344 14.858 119.422 1.00 23.74 253 PRO H N 1
ATOM 17330 C CA . PRO H 1 254 ? 48.567 14.166 119.842 1.00 25.07 253 PRO H CA 1
ATOM 17331 C C . PRO H 1 254 ? 49.236 13.533 118.630 1.00 25.61 253 PRO H C 1
ATOM 17332 O O . PRO H 1 254 ? 50.463 13.538 118.507 1.00 25.58 253 PRO H O 1
ATOM 17336 N N . ASN H 1 255 ? 48.406 12.992 117.742 1.00 26.62 254 ASN H N 1
ATOM 17337 C CA . ASN H 1 255 ? 48.862 12.357 116.509 1.00 27.97 254 ASN H CA 1
ATOM 17338 C C . ASN H 1 255 ? 47.747 12.426 115.467 1.00 28.93 254 ASN H C 1
ATOM 17339 O O . ASN H 1 255 ? 46.612 12.792 115.783 1.00 27.74 254 ASN H O 1
ATOM 17344 N N . HIS H 1 256 ? 48.070 12.068 114.229 1.00 29.24 255 HIS H N 1
ATOM 17345 C CA . HIS H 1 256 ? 47.103 12.134 113.137 1.00 31.50 255 HIS H CA 1
ATOM 17346 C C . HIS H 1 256 ? 45.801 11.386 113.368 1.00 31.58 255 HIS H C 1
ATOM 17347 O O . HIS H 1 256 ? 44.767 11.741 112.804 1.00 31.50 255 HIS H O 1
ATOM 17354 N N . LYS H 1 257 ? 45.844 10.351 114.193 1.00 32.83 256 LYS H N 1
ATOM 17355 C CA . LYS H 1 257 ? 44.655 9.545 114.441 1.00 35.85 256 LYS H CA 1
ATOM 17356 C C . LYS H 1 257 ? 43.425 10.289 114.957 1.00 36.21 256 LYS H C 1
ATOM 17357 O O . LYS H 1 257 ? 42.298 9.841 114.747 1.00 37.25 256 LYS H O 1
ATOM 17363 N N . GLU H 1 258 ? 43.626 11.417 115.627 1.00 36.14 257 GLU H N 1
ATOM 17364 C CA . GLU H 1 258 ? 42.499 12.178 116.157 1.00 37.96 257 GLU H CA 1
ATOM 17365 C C . GLU H 1 258 ? 41.994 13.234 115.175 1.00 38.12 257 GLU H C 1
ATOM 17366 O O . GLU H 1 258 ? 40.912 13.789 115.368 1.00 39.18 257 GLU H O 1
ATOM 17372 N N . MET H 1 259 ? 42.777 13.509 114.132 1.00 38.61 258 MET H N 1
ATOM 17373 C CA . MET H 1 259 ? 42.409 14.503 113.123 1.00 40.46 258 MET H CA 1
ATOM 17374 C C . MET H 1 259 ? 41.296 14.024 112.202 1.00 43.11 258 MET H C 1
ATOM 17375 O O . MET H 1 259 ? 41.562 13.578 111.085 1.00 44.54 258 MET H O 1
ATOM 17380 N N . LEU H 1 260 ? 40.053 14.124 112.654 1.00 45.53 259 LEU H N 1
ATOM 17381 C CA . LEU H 1 260 ? 38.938 13.681 111.832 1.00 49.04 259 LEU H CA 1
ATOM 17382 C C . LEU H 1 260 ? 38.342 14.778 110.957 1.00 50.59 259 LEU H C 1
ATOM 17383 O O . LEU H 1 260 ? 38.243 14.615 109.737 1.00 51.24 259 LEU H O 1
ATOM 17388 N N . SER H 1 261 ? 37.952 15.893 111.564 1.00 50.44 260 SER H N 1
ATOM 17389 C CA . SER H 1 261 ? 37.356 16.980 110.795 1.00 51.76 260 SER H CA 1
ATOM 17390 C C . SER H 1 261 ? 37.387 18.321 111.517 1.00 51.16 260 SER H C 1
ATOM 17391 O O . SER H 1 261 ? 37.961 18.446 112.599 1.00 51.97 260 SER H O 1
ATOM 17394 N N . SER H 1 262 ? 36.767 19.326 110.912 1.00 50.31 261 SER H N 1
ATOM 17395 C CA . SER H 1 262 ? 36.735 20.650 111.511 1.00 50.68 261 SER H CA 1
ATOM 17396 C C . SER H 1 262 ? 35.351 21.281 111.434 1.00 51.10 261 SER H C 1
ATOM 17397 O O . SER H 1 262 ? 34.661 21.167 110.421 1.00 51.16 261 SER H O 1
ATOM 17400 N N . THR H 1 263 ? 34.954 21.942 112.516 1.00 52.55 262 THR H N 1
ATOM 17401 C CA . THR H 1 263 ? 33.662 22.612 112.581 1.00 53.61 262 THR H CA 1
ATOM 17402 C C . THR H 1 263 ? 33.521 23.563 111.402 1.00 52.93 262 THR H C 1
ATOM 17403 O O . THR H 1 263 ? 32.537 23.514 110.665 1.00 54.04 262 THR H O 1
ATOM 17407 N N . THR H 1 264 ? 34.518 24.423 111.226 1.00 51.22 263 THR H N 1
ATOM 17408 C CA . THR H 1 264 ? 34.505 25.392 110.140 1.00 49.67 263 THR H CA 1
ATOM 17409 C C . THR H 1 264 ? 35.698 25.263 109.209 1.00 48.10 263 THR H C 1
ATOM 17410 O O . THR H 1 264 ? 36.633 24.505 109.470 1.00 48.10 263 THR H O 1
ATOM 17414 N N . TYR H 1 265 ? 35.648 26.024 108.120 1.00 45.27 264 TYR H N 1
ATOM 17415 C CA . TYR H 1 265 ? 36.705 26.047 107.119 1.00 42.76 264 TYR H CA 1
ATOM 17416 C C . TYR H 1 265 ? 36.756 27.454 106.533 1.00 41.51 264 TYR H C 1
ATOM 17417 O O . TYR H 1 265 ? 35.738 28.134 106.457 1.00 43.75 264 TYR H O 1
ATOM 17426 N N . PRO H 1 266 ? 37.942 27.916 106.120 1.00 39.95 265 PRO H N 1
ATOM 17427 C CA . PRO H 1 266 ? 39.218 27.202 106.186 1.00 39.33 265 PRO H CA 1
ATOM 17428 C C . PRO H 1 266 ? 39.862 27.234 107.567 1.00 38.38 265 PRO H C 1
ATOM 17429 O O . PRO H 1 266 ? 39.481 28.031 108.431 1.00 39.11 265 PRO H O 1
ATOM 17433 N N . VAL H 1 267 ? 40.840 26.354 107.758 1.00 36.11 266 VAL H N 1
ATOM 17434 C CA . VAL H 1 267 ? 41.584 26.252 109.006 1.00 33.05 266 VAL H CA 1
ATOM 17435 C C . VAL H 1 267 ? 43.061 26.248 108.649 1.00 32.16 266 VAL H C 1
ATOM 17436 O O . VAL H 1 267 ? 43.429 25.977 107.505 1.00 32.01 266 VAL H O 1
ATOM 17440 N N . VAL H 1 268 ? 43.910 26.563 109.618 1.00 30.27 267 VAL H N 1
ATOM 17441 C CA . VAL H 1 268 ? 45.344 26.543 109.382 1.00 28.01 267 VAL H CA 1
ATOM 17442 C C . VAL H 1 268 ? 45.897 25.386 110.199 1.00 29.14 267 VAL H C 1
ATOM 17443 O O . VAL H 1 268 ? 45.749 25.357 111.425 1.00 30.92 267 VAL H O 1
ATOM 17447 N N . VAL H 1 269 ? 46.518 24.424 109.522 1.00 28.10 268 VAL H N 1
ATOM 17448 C CA . VAL H 1 269 ? 47.102 23.285 110.211 1.00 24.77 268 VAL H CA 1
ATOM 17449 C C . VAL H 1 269 ? 48.572 23.589 110.446 1.00 25.10 268 VAL H C 1
ATOM 17450 O O . VAL H 1 269 ? 49.268 24.059 109.544 1.00 26.15 268 VAL H O 1
ATOM 17454 N N . LYS H 1 270 ? 49.041 23.335 111.663 1.00 23.26 269 LYS H N 1
ATOM 17455 C CA . LYS H 1 270 ? 50.430 23.585 112.006 1.00 21.44 269 LYS H CA 1
ATOM 17456 C C . LYS H 1 270 ? 51.003 22.283 112.556 1.00 22.19 269 LYS H C 1
ATOM 17457 O O . LYS H 1 270 ? 50.655 21.835 113.647 1.00 19.12 269 LYS H O 1
ATOM 17463 N N . MET H 1 271 ? 51.887 21.690 111.766 1.00 21.82 270 MET H N 1
ATOM 17464 C CA . MET H 1 271 ? 52.517 20.417 112.081 1.00 22.74 270 MET H CA 1
ATOM 17465 C C . MET H 1 271 ? 53.744 20.467 112.979 1.00 21.67 270 MET H C 1
ATOM 17466 O O . MET H 1 271 ? 54.713 21.185 112.709 1.00 21.13 270 MET H O 1
ATOM 17471 N N . GLY H 1 272 ? 53.688 19.677 114.044 1.00 22.25 271 GLY H N 1
ATOM 17472 C CA . GLY H 1 272 ? 54.793 19.588 114.977 1.00 23.26 271 GLY H CA 1
ATOM 17473 C C . GLY H 1 272 ? 55.346 20.917 115.428 1.00 24.48 271 GLY H C 1
ATOM 17474 O O . GLY H 1 272 ? 54.607 21.881 115.587 1.00 24.39 271 GLY H O 1
ATOM 17475 N N . HIS H 1 273 ? 56.661 20.955 115.619 1.00 23.69 272 HIS H N 1
ATOM 17476 C CA . HIS H 1 273 ? 57.368 22.138 116.085 1.00 24.89 272 HIS H CA 1
ATOM 17477 C C . HIS H 1 273 ? 58.346 22.626 115.005 1.00 25.32 272 HIS H C 1
ATOM 17478 O O . HIS H 1 273 ? 59.358 21.970 114.739 1.00 24.66 272 HIS H O 1
ATOM 17485 N N . ALA H 1 274 ? 58.048 23.769 114.389 1.00 26.11 273 ALA H N 1
ATOM 17486 C CA . ALA H 1 274 ? 58.910 24.322 113.339 1.00 27.35 273 ALA H CA 1
ATOM 17487 C C . ALA H 1 274 ? 58.738 25.841 113.211 1.00 28.49 273 ALA H C 1
ATOM 17488 O O . ALA H 1 274 ? 57.747 26.401 113.676 1.00 28.56 273 ALA H O 1
ATOM 17490 N N . HIS H 1 275 ? 59.700 26.503 112.570 1.00 29.64 274 HIS H N 1
ATOM 17491 C CA . HIS H 1 275 ? 59.671 27.960 112.443 1.00 30.50 274 HIS H CA 1
ATOM 17492 C C . HIS H 1 275 ? 59.688 28.549 111.024 1.00 31.45 274 HIS H C 1
ATOM 17493 O O . HIS H 1 275 ? 59.917 27.845 110.035 1.00 30.68 274 HIS H O 1
ATOM 17500 N N . SER H 1 276 ? 59.446 29.858 110.949 1.00 31.40 275 SER H N 1
ATOM 17501 C CA . SER H 1 276 ? 59.443 30.608 109.691 1.00 30.36 275 SER H CA 1
ATOM 17502 C C . SER H 1 276 ? 58.404 30.124 108.684 1.00 29.69 275 SER H C 1
ATOM 17503 O O . SER H 1 276 ? 58.651 30.111 107.476 1.00 29.89 275 SER H O 1
ATOM 17506 N N . GLY H 1 277 ? 57.243 29.728 109.188 1.00 26.67 276 GLY H N 1
ATOM 17507 C CA . GLY H 1 277 ? 56.181 29.256 108.323 1.00 27.80 276 GLY H CA 1
ATOM 17508 C C . GLY H 1 277 ? 56.267 27.779 107.987 1.00 27.50 276 GLY H C 1
ATOM 17509 O O . GLY H 1 277 ? 55.354 27.229 107.367 1.00 28.57 276 GLY H O 1
ATOM 17510 N N . MET H 1 278 ? 57.352 27.131 108.400 1.00 26.18 277 MET H N 1
ATOM 17511 C CA . MET H 1 278 ? 57.535 25.710 108.110 1.00 26.28 277 MET H CA 1
ATOM 17512 C C . MET H 1 278 ? 56.466 24.811 108.718 1.00 25.37 277 MET H C 1
ATOM 17513 O O . MET H 1 278 ? 56.220 24.836 109.921 1.00 25.20 277 MET H O 1
ATOM 17518 N N . GLY H 1 279 ? 55.832 24.012 107.868 1.00 25.60 278 GLY H N 1
ATOM 17519 C CA . GLY H 1 279 ? 54.817 23.089 108.336 1.00 24.73 278 GLY H CA 1
ATOM 17520 C C . GLY H 1 279 ? 53.426 23.663 108.508 1.00 25.08 278 GLY H C 1
ATOM 17521 O O . GLY H 1 279 ? 52.537 22.974 109.011 1.00 21.88 278 GLY H O 1
ATOM 17522 N N . LYS H 1 280 ? 53.222 24.915 108.108 1.00 24.95 279 LYS H N 1
ATOM 17523 C CA . LYS H 1 280 ? 51.901 25.526 108.238 1.00 26.29 279 LYS H CA 1
ATOM 17524 C C . LYS H 1 280 ? 51.189 25.572 106.895 1.00 26.10 279 LYS H C 1
ATOM 17525 O O . LYS H 1 280 ? 51.744 26.040 105.904 1.00 26.35 279 LYS H O 1
ATOM 17531 N N . VAL H 1 281 ? 49.953 25.089 106.873 1.00 25.95 280 VAL H N 1
ATOM 17532 C CA . VAL H 1 281 ? 49.179 25.062 105.650 1.00 28.06 280 VAL H CA 1
ATOM 17533 C C . VAL H 1 281 ? 47.716 25.439 105.873 1.00 28.15 280 VAL H C 1
ATOM 17534 O O . VAL H 1 281 ? 47.146 25.164 106.934 1.00 25.86 280 VAL H O 1
ATOM 17538 N N . LYS H 1 282 ? 47.126 26.068 104.856 1.00 28.06 281 LYS H N 1
ATOM 17539 C CA . LYS H 1 282 ? 45.725 26.476 104.884 1.00 28.86 281 LYS H CA 1
ATOM 17540 C C . LYS H 1 282 ? 44.913 25.373 104.217 1.00 29.19 281 LYS H C 1
ATOM 17541 O O . LYS H 1 282 ? 45.190 24.981 103.080 1.00 29.17 281 LYS H O 1
ATOM 17547 N N . VAL H 1 283 ? 43.919 24.873 104.939 1.00 30.28 282 VAL H N 1
ATOM 17548 C CA . VAL H 1 283 ? 43.054 23.799 104.464 1.00 32.96 282 VAL H CA 1
ATOM 17549 C C . VAL H 1 283 ? 41.638 24.354 104.304 1.00 34.08 282 VAL H C 1
ATOM 17550 O O . VAL H 1 283 ? 41.007 24.756 105.283 1.00 33.44 282 VAL H O 1
ATOM 17554 N N . ASP H 1 284 ? 41.140 24.365 103.071 1.00 34.74 283 ASP H N 1
ATOM 17555 C CA . ASP H 1 284 ? 39.822 24.926 102.790 1.00 35.41 283 ASP H CA 1
ATOM 17556 C C . ASP H 1 284 ? 38.624 23.981 102.806 1.00 36.03 283 ASP H C 1
ATOM 17557 O O . ASP H 1 284 ? 37.492 24.431 102.641 1.00 37.74 283 ASP H O 1
ATOM 17562 N N . ASN H 1 285 ? 38.846 22.688 103.000 1.00 35.81 284 ASN H N 1
ATOM 17563 C CA . ASN H 1 285 ? 37.721 21.754 103.018 1.00 36.83 284 ASN H CA 1
ATOM 17564 C C . ASN H 1 285 ? 38.059 20.401 103.640 1.00 37.91 284 ASN H C 1
ATOM 17565 O O . ASN H 1 285 ? 39.231 20.058 103.810 1.00 36.90 284 ASN H O 1
ATOM 17570 N N . GLN H 1 286 ? 37.011 19.648 103.969 1.00 39.44 285 GLN H N 1
ATOM 17571 C CA . GLN H 1 286 ? 37.123 18.333 104.588 1.00 41.64 285 GLN H CA 1
ATOM 17572 C C . GLN H 1 286 ? 38.068 17.370 103.876 1.00 41.65 285 GLN H C 1
ATOM 17573 O O . GLN H 1 286 ? 38.945 16.780 104.502 1.00 41.74 285 GLN H O 1
ATOM 17579 N N . HIS H 1 287 ? 37.887 17.203 102.572 1.00 42.06 286 HIS H N 1
ATOM 17580 C CA . HIS H 1 287 ? 38.736 16.296 101.808 1.00 42.48 286 HIS H CA 1
ATOM 17581 C C . HIS H 1 287 ? 40.209 16.693 101.898 1.00 40.70 286 HIS H C 1
ATOM 17582 O O . HIS H 1 287 ? 41.085 15.844 102.079 1.00 39.69 286 HIS H O 1
ATOM 17589 N N . ASP H 1 288 ? 40.483 17.985 101.774 1.00 38.49 287 ASP H N 1
ATOM 17590 C CA . ASP H 1 288 ? 41.857 18.460 101.870 1.00 37.35 287 ASP H CA 1
ATOM 17591 C C . ASP H 1 288 ? 42.350 18.216 103.297 1.00 36.27 287 ASP H C 1
ATOM 17592 O O . ASP H 1 288 ? 43.513 17.873 103.522 1.00 35.03 287 ASP H O 1
ATOM 17597 N N . PHE H 1 289 ? 41.455 18.388 104.261 1.00 33.43 288 PHE H N 1
ATOM 17598 C CA . PHE H 1 289 ? 41.814 18.183 105.655 1.00 33.93 288 PHE H CA 1
ATOM 17599 C C . PHE H 1 289 ? 42.249 16.728 105.863 1.00 34.83 288 PHE H C 1
ATOM 17600 O O . PHE H 1 289 ? 43.235 16.454 106.553 1.00 34.05 288 PHE H O 1
ATOM 17608 N N . GLN H 1 290 ? 41.513 15.799 105.261 1.00 35.48 289 GLN H N 1
ATOM 17609 C CA . GLN H 1 290 ? 41.832 14.384 105.388 1.00 35.99 289 GLN H CA 1
ATOM 17610 C C . GLN H 1 290 ? 43.164 14.054 104.712 1.00 35.31 289 GLN H C 1
ATOM 17611 O O . GLN H 1 290 ? 43.871 13.149 105.148 1.00 36.58 289 GLN H O 1
ATOM 17617 N N . ASP H 1 291 ? 43.512 14.789 103.657 1.00 33.23 290 ASP H N 1
ATOM 17618 C CA . ASP H 1 291 ? 44.786 14.570 102.968 1.00 32.60 290 ASP H CA 1
ATOM 17619 C C . ASP H 1 291 ? 45.944 15.059 103.829 1.00 32.30 290 ASP H C 1
ATOM 17620 O O . ASP H 1 291 ? 46.940 14.354 104.024 1.00 30.32 290 ASP H O 1
ATOM 17625 N N . ILE H 1 292 ? 45.810 16.282 104.336 1.00 31.24 291 ILE H N 1
ATOM 17626 C CA . ILE H 1 292 ? 46.838 16.876 105.174 1.00 29.19 291 ILE H CA 1
ATOM 17627 C C . ILE H 1 292 ? 47.042 16.047 106.440 1.00 28.16 291 ILE H C 1
ATOM 17628 O O . ILE H 1 292 ? 48.144 16.000 106.985 1.00 29.83 291 ILE H O 1
ATOM 17633 N N . ALA H 1 293 ? 45.982 15.392 106.901 1.00 25.42 292 ALA H N 1
ATOM 17634 C CA . ALA H 1 293 ? 46.071 14.547 108.084 1.00 27.67 292 ALA H CA 1
ATOM 17635 C C . ALA H 1 293 ? 46.974 13.339 107.792 1.00 27.92 292 ALA H C 1
ATOM 17636 O O . ALA H 1 293 ? 47.806 12.955 108.624 1.00 25.94 292 ALA H O 1
ATOM 17638 N N . SER H 1 294 ? 46.803 12.749 106.609 1.00 28.69 293 SER H N 1
ATOM 17639 C CA . SER H 1 294 ? 47.599 11.592 106.208 1.00 27.69 293 SER H CA 1
ATOM 17640 C C . SER H 1 294 ? 49.062 12.015 106.179 1.00 28.49 293 SER H C 1
ATOM 17641 O O . SER H 1 294 ? 49.957 11.218 106.474 1.00 30.71 293 SER H O 1
ATOM 17644 N N . VAL H 1 295 ? 49.308 13.269 105.818 1.00 26.89 294 VAL H N 1
ATOM 17645 C CA . VAL H 1 295 ? 50.672 13.777 105.797 1.00 28.14 294 VAL H CA 1
ATOM 17646 C C . VAL H 1 295 ? 51.180 13.900 107.240 1.00 29.40 294 VAL H C 1
ATOM 17647 O O . VAL H 1 295 ? 52.346 13.624 107.527 1.00 29.36 294 VAL H O 1
ATOM 17651 N N . VAL H 1 296 ? 50.303 14.319 108.145 1.00 28.54 295 VAL H N 1
ATOM 17652 C CA . VAL H 1 296 ? 50.692 14.445 109.542 1.00 28.44 295 VAL H CA 1
ATOM 17653 C C . VAL H 1 296 ? 51.245 13.091 109.990 1.00 28.98 295 VAL H C 1
ATOM 17654 O O . VAL H 1 296 ? 52.283 13.011 110.651 1.00 27.73 295 VAL H O 1
ATOM 17658 N N . ALA H 1 297 ? 50.539 12.031 109.615 1.00 29.39 296 ALA H N 1
ATOM 17659 C CA . ALA H 1 297 ? 50.945 10.679 109.970 1.00 30.23 296 ALA H CA 1
ATOM 17660 C C . ALA H 1 297 ? 52.391 10.412 109.578 1.00 30.23 296 ALA H C 1
ATOM 17661 O O . ALA H 1 297 ? 53.115 9.734 110.308 1.00 30.92 296 ALA H O 1
ATOM 17663 N N . LEU H 1 298 ? 52.818 10.940 108.432 1.00 29.42 297 LEU H N 1
ATOM 17664 C CA . LEU H 1 298 ? 54.191 10.730 107.988 1.00 28.30 297 LEU H CA 1
ATOM 17665 C C . LEU H 1 298 ? 55.186 11.520 108.830 1.00 28.55 297 LEU H C 1
ATOM 17666 O O . LEU H 1 298 ? 56.349 11.132 108.947 1.00 28.69 297 LEU H O 1
ATOM 17671 N N . THR H 1 299 ? 54.746 12.628 109.421 1.00 25.50 298 THR H N 1
ATOM 17672 C CA . THR H 1 299 ? 55.648 13.401 110.268 1.00 24.60 298 THR H CA 1
ATOM 17673 C C . THR H 1 299 ? 55.765 12.629 111.592 1.00 25.07 298 THR H C 1
ATOM 17674 O O . THR H 1 299 ? 56.679 12.850 112.383 1.00 27.56 298 THR H O 1
ATOM 17678 N N . LYS H 1 300 ? 54.816 11.725 111.820 1.00 23.88 299 LYS H N 1
ATOM 17679 C CA . LYS H 1 300 ? 54.787 10.916 113.025 1.00 26.07 299 LYS H CA 1
ATOM 17680 C C . LYS H 1 300 ? 54.923 11.772 114.289 1.00 26.36 299 LYS H C 1
ATOM 17681 O O . LYS H 1 300 ? 55.699 11.457 115.195 1.00 24.24 299 LYS H O 1
ATOM 17687 N N . THR H 1 301 ? 54.165 12.862 114.343 1.00 23.66 300 THR H N 1
ATOM 17688 C CA . THR H 1 301 ? 54.204 13.750 115.493 1.00 23.33 300 THR H CA 1
ATOM 17689 C C . THR H 1 301 ? 52.828 14.398 115.662 1.00 23.68 300 THR H C 1
ATOM 17690 O O . THR H 1 301 ? 51.858 14.006 115.002 1.00 23.17 300 THR H O 1
ATOM 17694 N N . TYR H 1 302 ? 52.742 15.384 116.546 1.00 22.19 301 TYR H N 1
ATOM 17695 C CA . TYR H 1 302 ? 51.479 16.064 116.795 1.00 20.81 301 TYR H CA 1
ATOM 17696 C C . TYR H 1 302 ? 51.265 17.234 115.829 1.00 21.17 301 TYR H C 1
ATOM 17697 O O . TYR H 1 302 ? 52.159 17.607 115.066 1.00 17.31 301 TYR H O 1
ATOM 17706 N N . ALA H 1 303 ? 50.072 17.812 115.877 1.00 19.95 302 ALA H N 1
ATOM 17707 C CA . ALA H 1 303 ? 49.752 18.941 115.022 1.00 19.60 302 ALA H CA 1
ATOM 17708 C C . ALA H 1 303 ? 48.550 19.681 115.584 1.00 21.56 302 ALA H C 1
ATOM 17709 O O . ALA H 1 303 ? 47.786 19.137 116.396 1.00 20.50 302 ALA H O 1
ATOM 17711 N N . THR H 1 304 ? 48.387 20.927 115.157 1.00 19.67 303 THR H N 1
ATOM 17712 C CA . THR H 1 304 ? 47.254 21.712 115.606 1.00 20.20 303 THR H CA 1
ATOM 17713 C C . THR H 1 304 ? 46.479 22.256 114.421 1.00 22.16 303 THR H C 1
ATOM 17714 O O . THR H 1 304 ? 47.006 22.376 113.312 1.00 22.16 303 THR H O 1
ATOM 17718 N N . ALA H 1 305 ? 45.218 22.579 114.670 1.00 22.62 304 ALA H N 1
ATOM 17719 C CA . ALA H 1 305 ? 44.343 23.140 113.650 1.00 25.13 304 ALA H CA 1
ATOM 17720 C C . ALA H 1 305 ? 43.626 24.312 114.311 1.00 25.24 304 ALA H C 1
ATOM 17721 O O . ALA H 1 305 ? 43.142 24.195 115.432 1.00 24.73 304 ALA H O 1
ATOM 17723 N N . GLU H 1 306 ? 43.566 25.438 113.618 1.00 24.93 305 GLU H N 1
ATOM 17724 C CA . GLU H 1 306 ? 42.911 26.618 114.161 1.00 25.97 305 GLU H CA 1
ATOM 17725 C C . GLU H 1 306 ? 42.177 27.330 113.029 1.00 26.32 305 GLU H C 1
ATOM 17726 O O . GLU H 1 306 ? 42.518 27.173 111.854 1.00 23.69 305 GLU H O 1
ATOM 17732 N N . PRO H 1 307 ? 41.161 28.127 113.370 1.00 27.28 306 PRO H N 1
ATOM 17733 C CA . PRO H 1 307 ? 40.409 28.843 112.340 1.00 27.56 306 PRO H CA 1
ATOM 17734 C C . PRO H 1 307 ? 41.328 29.724 111.516 1.00 27.53 306 PRO H C 1
ATOM 17735 O O . PRO H 1 307 ? 42.259 30.327 112.045 1.00 26.92 306 PRO H O 1
ATOM 17739 N N . PHE H 1 308 ? 41.077 29.786 110.217 1.00 27.68 307 PHE H N 1
ATOM 17740 C CA . PHE H 1 308 ? 41.867 30.648 109.369 1.00 29.15 307 PHE H CA 1
ATOM 17741 C C . PHE H 1 308 ? 41.232 32.009 109.597 1.00 30.40 307 PHE H C 1
ATOM 17742 O O . PHE H 1 308 ? 40.008 32.117 109.635 1.00 30.26 307 PHE H O 1
ATOM 17750 N N . ILE H 1 309 ? 42.049 33.040 109.758 1.00 32.68 308 ILE H N 1
ATOM 17751 C CA . ILE H 1 309 ? 41.517 34.380 109.970 1.00 36.50 308 ILE H CA 1
ATOM 17752 C C . ILE H 1 309 ? 41.791 35.286 108.781 1.00 37.78 308 ILE H C 1
ATOM 17753 O O . ILE H 1 309 ? 42.943 35.460 108.372 1.00 37.09 308 ILE H O 1
ATOM 17758 N N . ASP H 1 310 ? 40.724 35.852 108.228 1.00 39.19 309 ASP H N 1
ATOM 17759 C CA . ASP H 1 310 ? 40.840 36.774 107.107 1.00 41.27 309 ASP H CA 1
ATOM 17760 C C . ASP H 1 310 ? 41.341 38.039 107.790 1.00 42.18 309 ASP H C 1
ATOM 17761 O O . ASP H 1 310 ? 40.558 38.882 108.224 1.00 44.13 309 ASP H O 1
ATOM 17766 N N . ALA H 1 311 ? 42.659 38.158 107.889 1.00 42.81 310 ALA H N 1
ATOM 17767 C CA . ALA H 1 311 ? 43.279 39.272 108.588 1.00 43.10 310 ALA H CA 1
ATOM 17768 C C . ALA H 1 311 ? 43.526 40.552 107.814 1.00 44.47 310 ALA H C 1
ATOM 17769 O O . ALA H 1 311 ? 44.015 40.536 106.684 1.00 45.04 310 ALA H O 1
ATOM 17771 N N . LYS H 1 312 ? 43.182 41.661 108.462 1.00 44.54 311 LYS H N 1
ATOM 17772 C CA . LYS H 1 312 ? 43.361 43.002 107.925 1.00 44.30 311 LYS H CA 1
ATOM 17773 C C . LYS H 1 312 ? 44.851 43.270 108.092 1.00 43.63 311 LYS H C 1
ATOM 17774 O O . LYS H 1 312 ? 45.491 43.908 107.256 1.00 43.63 311 LYS H O 1
ATOM 17780 N N . TYR H 1 313 ? 45.388 42.761 109.196 1.00 42.86 312 TYR H N 1
ATOM 17781 C CA . TYR H 1 313 ? 46.796 42.904 109.532 1.00 41.70 312 TYR H CA 1
ATOM 17782 C C . TYR H 1 313 ? 47.066 42.100 110.797 1.00 39.95 312 TYR H C 1
ATOM 17783 O O . TYR H 1 313 ? 46.140 41.607 111.442 1.00 38.46 312 TYR H O 1
ATOM 17792 N N . ASP H 1 314 ? 48.337 41.953 111.145 1.00 38.62 313 ASP H N 1
ATOM 17793 C CA . ASP H 1 314 ? 48.677 41.240 112.363 1.00 37.96 313 ASP H CA 1
ATOM 17794 C C . ASP H 1 314 ? 49.483 42.207 113.206 1.00 35.34 313 ASP H C 1
ATOM 17795 O O . ASP H 1 314 ? 49.980 43.212 112.704 1.00 34.42 313 ASP H O 1
ATOM 17800 N N . VAL H 1 315 ? 49.602 41.914 114.491 1.00 33.07 314 VAL H N 1
ATOM 17801 C CA . VAL H 1 315 ? 50.338 42.790 115.383 1.00 30.34 314 VAL H CA 1
ATOM 17802 C C . VAL H 1 315 ? 51.236 41.948 116.253 1.00 27.23 314 VAL H C 1
ATOM 17803 O O . VAL H 1 315 ? 50.901 40.809 116.570 1.00 27.09 314 VAL H O 1
ATOM 17807 N N . ARG H 1 316 ? 52.381 42.501 116.629 1.00 25.15 315 ARG H N 1
ATOM 17808 C CA . ARG H 1 316 ? 53.284 41.791 117.516 1.00 26.07 315 ARG H CA 1
ATOM 17809 C C . ARG H 1 316 ? 53.665 42.747 118.639 1.00 26.25 315 ARG H C 1
ATOM 17810 O O . ARG H 1 316 ? 54.183 43.848 118.400 1.00 24.73 315 ARG H O 1
ATOM 17818 N N . VAL H 1 317 ? 53.395 42.315 119.863 1.00 23.87 316 VAL H N 1
ATOM 17819 C CA . VAL H 1 317 ? 53.688 43.109 121.039 1.00 25.30 316 VAL H CA 1
ATOM 17820 C C . VAL H 1 317 ? 54.887 42.480 121.716 1.00 25.37 316 VAL H C 1
ATOM 17821 O O . VAL H 1 317 ? 54.813 41.347 122.192 1.00 27.93 316 VAL H O 1
ATOM 17825 N N . GLN H 1 318 ? 55.991 43.213 121.759 1.00 27.04 317 GLN H N 1
ATOM 17826 C CA . GLN H 1 318 ? 57.217 42.698 122.355 1.00 27.18 317 GLN H CA 1
ATOM 17827 C C . GLN H 1 318 ? 57.565 43.338 123.689 1.00 27.36 317 GLN H C 1
ATOM 17828 O O . GLN H 1 318 ? 57.161 44.470 123.987 1.00 26.65 317 GLN H O 1
ATOM 17834 N N . LYS H 1 319 ? 58.331 42.599 124.482 1.00 26.70 318 LYS H N 1
ATOM 17835 C CA . LYS H 1 319 ? 58.785 43.073 125.778 1.00 26.39 318 LYS H CA 1
ATOM 17836 C C . LYS H 1 319 ? 60.209 42.589 126.012 1.00 27.40 318 LYS H C 1
ATOM 17837 O O . LYS H 1 319 ? 60.472 41.383 126.096 1.00 27.23 318 LYS H O 1
ATOM 17843 N N . ILE H 1 320 ? 61.125 43.540 126.102 1.00 25.85 319 ILE H N 1
ATOM 17844 C CA . ILE H 1 320 ? 62.523 43.239 126.353 1.00 25.91 319 ILE H CA 1
ATOM 17845 C C . ILE H 1 320 ? 62.790 43.916 127.683 1.00 27.76 319 ILE H C 1
ATOM 17846 O O . ILE H 1 320 ? 62.750 45.139 127.764 1.00 26.05 319 ILE H O 1
ATOM 17851 N N . GLY H 1 321 ? 63.055 43.125 128.721 1.00 28.52 320 GLY H N 1
ATOM 17852 C CA . GLY H 1 321 ? 63.285 43.706 130.030 1.00 30.50 320 GLY H CA 1
ATOM 17853 C C . GLY H 1 321 ? 62.030 44.478 130.398 1.00 33.50 320 GLY H C 1
ATOM 17854 O O . GLY H 1 321 ? 60.957 43.882 130.575 1.00 33.51 320 GLY H O 1
ATOM 17855 N N . GLN H 1 322 ? 62.148 45.800 130.500 1.00 34.35 321 GLN H N 1
ATOM 17856 C CA . GLN H 1 322 ? 60.997 46.630 130.829 1.00 35.46 321 GLN H CA 1
ATOM 17857 C C . GLN H 1 322 ? 60.589 47.523 129.659 1.00 35.11 321 GLN H C 1
ATOM 17858 O O . GLN H 1 322 ? 59.767 48.421 129.818 1.00 34.66 321 GLN H O 1
ATOM 17864 N N . ASN H 1 323 ? 61.162 47.278 128.483 1.00 33.78 322 ASN H N 1
ATOM 17865 C CA . ASN H 1 323 ? 60.829 48.075 127.303 1.00 32.19 322 ASN H CA 1
ATOM 17866 C C . ASN H 1 323 ? 59.809 47.366 126.420 1.00 31.04 322 ASN H C 1
ATOM 17867 O O . ASN H 1 323 ? 60.015 46.225 126.018 1.00 30.26 322 ASN H O 1
ATOM 17872 N N . TYR H 1 324 ? 58.710 48.052 126.126 1.00 30.00 323 TYR H N 1
ATOM 17873 C CA . TYR H 1 324 ? 57.646 47.507 125.287 1.00 29.98 323 TYR H CA 1
ATOM 17874 C C . TYR H 1 324 ? 57.583 48.221 123.944 1.00 28.96 323 TYR H C 1
ATOM 17875 O O . TYR H 1 324 ? 57.934 49.392 123.842 1.00 29.74 323 TYR H O 1
ATOM 17884 N N . LYS H 1 325 ? 57.117 47.504 122.927 1.00 28.66 324 LYS H N 1
ATOM 17885 C CA . LYS H 1 325 ? 56.949 48.045 121.582 1.00 29.36 324 LYS H CA 1
ATOM 17886 C C . LYS H 1 325 ? 55.891 47.206 120.886 1.00 29.70 324 LYS H C 1
ATOM 17887 O O . LYS H 1 325 ? 55.793 46.005 121.132 1.00 31.72 324 LYS H O 1
ATOM 17893 N N . ALA H 1 326 ? 55.103 47.841 120.023 1.00 29.44 325 ALA H N 1
ATOM 17894 C CA . ALA H 1 326 ? 54.048 47.156 119.283 1.00 28.53 325 ALA H CA 1
ATOM 17895 C C . ALA H 1 326 ? 54.202 47.456 117.798 1.00 29.85 325 ALA H C 1
ATOM 17896 O O . ALA H 1 326 ? 54.379 48.608 117.408 1.00 29.81 325 ALA H O 1
ATOM 17898 N N . TYR H 1 327 ? 54.135 46.420 116.971 1.00 29.55 326 TYR H N 1
ATOM 17899 C CA . TYR H 1 327 ? 54.281 46.600 115.533 1.00 30.98 326 TYR H CA 1
ATOM 17900 C C . TYR H 1 327 ? 53.134 46.012 114.725 1.00 32.47 326 TYR H C 1
ATOM 17901 O O . TYR H 1 327 ? 52.702 44.883 114.955 1.00 32.31 326 TYR H O 1
ATOM 17910 N N . MET H 1 328 ? 52.648 46.797 113.773 1.00 35.29 327 MET H N 1
ATOM 17911 C CA . MET H 1 328 ? 51.575 46.366 112.891 1.00 37.84 327 MET H CA 1
ATOM 17912 C C . MET H 1 328 ? 52.236 45.952 111.576 1.00 39.96 327 MET H C 1
ATOM 17913 O O . MET H 1 328 ? 53.033 46.703 111.008 1.00 39.20 327 MET H O 1
ATOM 17918 N N . ARG H 1 329 ? 51.903 44.757 111.106 1.00 42.30 328 ARG H N 1
ATOM 17919 C CA . ARG H 1 329 ? 52.451 44.232 109.867 1.00 45.30 328 ARG H CA 1
ATOM 17920 C C . ARG H 1 329 ? 51.274 44.008 108.926 1.00 45.76 328 ARG H C 1
ATOM 17921 O O . ARG H 1 329 ? 50.210 43.566 109.361 1.00 44.17 328 ARG H O 1
ATOM 17929 N N . THR H 1 330 ? 51.450 44.318 107.645 1.00 47.17 329 THR H N 1
ATOM 17930 C CA . THR H 1 330 ? 50.365 44.135 106.684 1.00 48.54 329 THR H CA 1
ATOM 17931 C C . THR H 1 330 ? 50.838 43.763 105.278 1.00 49.24 329 THR H C 1
ATOM 17932 O O . THR H 1 330 ? 52.028 43.968 104.973 1.00 49.59 329 THR H O 1
ATOM 17936 N N . TRP H 1 336 ? 47.550 35.198 102.790 1.00 58.57 335 TRP H N 1
ATOM 17937 C CA . TRP H 1 336 ? 47.720 33.989 103.643 1.00 57.70 335 TRP H CA 1
ATOM 17938 C C . TRP H 1 336 ? 48.943 34.194 104.536 1.00 56.70 335 TRP H C 1
ATOM 17939 O O . TRP H 1 336 ? 48.849 34.854 105.570 1.00 56.28 335 TRP H O 1
ATOM 17950 N N . LYS H 1 337 ? 50.090 33.645 104.157 1.00 55.19 336 LYS H N 1
ATOM 17951 C CA . LYS H 1 337 ? 51.276 33.801 104.991 1.00 54.58 336 LYS H CA 1
ATOM 17952 C C . LYS H 1 337 ? 51.994 35.121 104.786 1.00 55.72 336 LYS H C 1
ATOM 17953 O O . LYS H 1 337 ? 52.053 35.585 103.633 1.00 59.02 336 LYS H O 1
ATOM 17959 N N . LEU H 1 345 ? 55.206 47.038 107.608 1.00 39.64 344 LEU H N 1
ATOM 17960 C CA . LEU H 1 345 ? 55.574 47.203 109.048 1.00 42.22 344 LEU H CA 1
ATOM 17961 C C . LEU H 1 345 ? 55.489 48.649 109.537 1.00 42.46 344 LEU H C 1
ATOM 17962 O O . LEU H 1 345 ? 56.059 49.561 108.935 1.00 43.03 344 LEU H O 1
ATOM 17967 N N . GLU H 1 346 ? 54.781 48.846 110.643 1.00 41.26 345 GLU H N 1
ATOM 17968 C CA . GLU H 1 346 ? 54.620 50.169 111.237 1.00 39.51 345 GLU H CA 1
ATOM 17969 C C . GLU H 1 346 ? 54.506 50.045 112.750 1.00 37.11 345 GLU H C 1
ATOM 17970 O O . GLU H 1 346 ? 53.737 49.230 113.254 1.00 36.05 345 GLU H O 1
ATOM 17976 N N . GLN H 1 347 ? 55.274 50.845 113.479 1.00 36.12 346 GLN H N 1
ATOM 17977 C CA . GLN H 1 347 ? 55.202 50.791 114.932 1.00 36.11 346 GLN H CA 1
ATOM 17978 C C . GLN H 1 347 ? 53.967 51.543 115.409 1.00 35.71 346 GLN H C 1
ATOM 17979 O O . GLN H 1 347 ? 53.741 52.691 115.027 1.00 36.02 346 GLN H O 1
ATOM 17985 N N . ILE H 1 348 ? 53.165 50.892 116.243 1.00 35.18 347 ILE H N 1
ATOM 17986 C CA . ILE H 1 348 ? 51.965 51.525 116.767 1.00 33.79 347 ILE H CA 1
ATOM 17987 C C . ILE H 1 348 ? 52.036 51.667 118.280 1.00 34.58 347 ILE H C 1
ATOM 17988 O O . ILE H 1 348 ? 52.871 51.050 118.946 1.00 34.43 347 ILE H O 1
ATOM 17993 N N . ALA H 1 349 ? 51.147 52.492 118.817 1.00 34.80 348 ALA H N 1
ATOM 17994 C CA . ALA H 1 349 ? 51.107 52.752 120.243 1.00 35.21 348 ALA H CA 1
ATOM 17995 C C . ALA H 1 349 ? 50.834 51.522 121.087 1.00 34.53 348 ALA H C 1
ATOM 17996 O O . ALA H 1 349 ? 50.046 50.653 120.713 1.00 33.36 348 ALA H O 1
ATOM 17998 N N . MET H 1 350 ? 51.505 51.461 122.231 1.00 34.84 349 MET H N 1
ATOM 17999 C CA . MET H 1 350 ? 51.307 50.381 123.184 1.00 36.01 349 MET H CA 1
ATOM 18000 C C . MET H 1 350 ? 50.013 50.724 123.917 1.00 37.86 349 MET H C 1
ATOM 18001 O O . MET H 1 350 ? 49.865 51.833 124.430 1.00 40.30 349 MET H O 1
ATOM 18006 N N . SER H 1 351 ? 49.076 49.785 123.955 1.00 37.45 350 SER H N 1
ATOM 18007 C CA . SER H 1 351 ? 47.818 50.000 124.654 1.00 36.95 350 SER H CA 1
ATOM 18008 C C . SER H 1 351 ? 47.931 49.210 125.946 1.00 38.70 350 SER H C 1
ATOM 18009 O O . SER H 1 351 ? 48.835 48.377 126.083 1.00 37.95 350 SER H O 1
ATOM 18012 N N . ASP H 1 352 ? 47.032 49.463 126.892 1.00 39.02 351 ASP H N 1
ATOM 18013 C CA . ASP H 1 352 ? 47.061 48.721 128.145 1.00 39.26 351 ASP H CA 1
ATOM 18014 C C . ASP H 1 352 ? 46.625 47.291 127.829 1.00 38.06 351 ASP H C 1
ATOM 18015 O O . ASP H 1 352 ? 46.951 46.353 128.550 1.00 37.42 351 ASP H O 1
ATOM 18020 N N . ARG H 1 353 ? 45.887 47.148 126.733 1.00 36.31 352 ARG H N 1
ATOM 18021 C CA . ARG H 1 353 ? 45.408 45.854 126.255 1.00 36.90 352 ARG H CA 1
ATOM 18022 C C . ARG H 1 353 ? 46.630 45.043 125.770 1.00 35.10 352 ARG H C 1
ATOM 18023 O O . ARG H 1 353 ? 46.795 43.869 126.115 1.00 33.85 352 ARG H O 1
ATOM 18031 N N . TYR H 1 354 ? 47.481 45.687 124.976 1.00 33.07 353 TYR H N 1
ATOM 18032 C CA . TYR H 1 354 ? 48.688 45.045 124.454 1.00 30.73 353 TYR H CA 1
ATOM 18033 C C . TYR H 1 354 ? 49.649 44.760 125.594 1.00 29.81 353 TYR H C 1
ATOM 18034 O O . TYR H 1 354 ? 50.318 43.726 125.609 1.00 28.14 353 TYR H O 1
ATOM 18043 N N . LYS H 1 355 ? 49.719 45.684 126.547 1.00 26.73 354 LYS H N 1
ATOM 18044 C CA . LYS H 1 355 ? 50.610 45.518 127.680 1.00 26.48 354 LYS H CA 1
ATOM 18045 C C . LYS H 1 355 ? 50.200 44.302 128.500 1.00 27.09 354 LYS H C 1
ATOM 18046 O O . LYS H 1 355 ? 51.049 43.518 128.932 1.00 28.84 354 LYS H O 1
ATOM 18052 N N . LEU H 1 356 ? 48.901 44.137 128.719 1.00 24.71 355 LEU H N 1
ATOM 18053 C CA . LEU H 1 356 ? 48.436 42.993 129.486 1.00 24.73 355 LEU H CA 1
ATOM 18054 C C . LEU H 1 356 ? 48.835 41.689 128.794 1.00 24.22 355 LEU H C 1
ATOM 18055 O O . LEU H 1 356 ? 49.293 40.752 129.443 1.00 23.73 355 LEU H O 1
ATOM 18060 N N . TRP H 1 357 ? 48.657 41.631 127.478 1.00 25.41 356 TRP H N 1
ATOM 18061 C CA . TRP H 1 357 ? 49.000 40.426 126.713 1.00 25.31 356 TRP H CA 1
ATOM 18062 C C . TRP H 1 357 ? 50.427 39.967 126.964 1.00 25.60 356 TRP H C 1
ATOM 18063 O O . TRP H 1 357 ? 50.673 38.852 127.424 1.00 25.96 356 TRP H O 1
ATOM 18074 N N . VAL H 1 358 ? 51.375 40.838 126.657 1.00 26.41 357 VAL H N 1
ATOM 18075 C CA . VAL H 1 358 ? 52.768 40.491 126.820 1.00 27.81 357 VAL H CA 1
ATOM 18076 C C . VAL H 1 358 ? 53.192 40.381 128.280 1.00 28.82 357 VAL H C 1
ATOM 18077 O O . VAL H 1 358 ? 54.058 39.568 128.610 1.00 28.99 357 VAL H O 1
ATOM 18081 N N . ASP H 1 359 ? 52.590 41.182 129.158 1.00 27.98 358 ASP H N 1
ATOM 18082 C CA . ASP H 1 359 ? 52.948 41.113 130.572 1.00 29.04 358 ASP H CA 1
ATOM 18083 C C . ASP H 1 359 ? 52.581 39.749 131.130 1.00 27.23 358 ASP H C 1
ATOM 18084 O O . ASP H 1 359 ? 53.362 39.144 131.859 1.00 27.10 358 ASP H O 1
ATOM 18089 N N . THR H 1 360 ? 51.393 39.263 130.781 1.00 26.07 359 THR H N 1
ATOM 18090 C CA . THR H 1 360 ? 50.941 37.968 131.272 1.00 28.59 359 THR H CA 1
ATOM 18091 C C . THR H 1 360 ? 51.797 36.815 130.732 1.00 27.38 359 THR H C 1
ATOM 18092 O O . THR H 1 360 ? 52.251 35.958 131.496 1.00 25.51 359 THR H O 1
ATOM 18096 N N . CYS H 1 361 ? 52.023 36.797 129.419 1.00 25.08 360 CYS H N 1
ATOM 18097 C CA . CYS H 1 361 ? 52.818 35.730 128.814 1.00 23.82 360 CYS H CA 1
ATOM 18098 C C . CYS H 1 361 ? 54.272 35.757 129.267 1.00 24.16 360 CYS H C 1
ATOM 18099 O O . CYS H 1 361 ? 54.932 34.721 129.293 1.00 24.13 360 CYS H O 1
ATOM 18102 N N . SER H 1 362 ? 54.769 36.936 129.637 1.00 23.88 361 SER H N 1
ATOM 18103 C CA . SER H 1 362 ? 56.156 37.071 130.063 1.00 23.02 361 SER H CA 1
ATOM 18104 C C . SER H 1 362 ? 56.446 36.406 131.414 1.00 23.09 361 SER H C 1
ATOM 18105 O O . SER H 1 362 ? 57.594 36.352 131.851 1.00 20.08 361 SER H O 1
ATOM 18108 N N . GLU H 1 363 ? 55.408 35.894 132.066 1.00 24.55 362 GLU H N 1
ATOM 18109 C CA . GLU H 1 363 ? 55.571 35.259 133.367 1.00 26.12 362 GLU H CA 1
ATOM 18110 C C . GLU H 1 363 ? 55.673 33.729 133.345 1.00 25.77 362 GLU H C 1
ATOM 18111 O O . GLU H 1 363 ? 56.097 33.123 134.330 1.00 24.51 362 GLU H O 1
ATOM 18117 N N . ILE H 1 364 ? 55.295 33.099 132.238 1.00 23.74 363 ILE H N 1
ATOM 18118 C CA . ILE H 1 364 ? 55.344 31.642 132.177 1.00 24.67 363 ILE H CA 1
ATOM 18119 C C . ILE H 1 364 ? 56.762 31.081 132.300 1.00 25.10 363 ILE H C 1
ATOM 18120 O O . ILE H 1 364 ? 57.750 31.778 132.054 1.00 23.42 363 ILE H O 1
ATOM 18125 N N . PHE H 1 365 ? 56.839 29.810 132.691 1.00 25.03 364 PHE H N 1
ATOM 18126 C CA . PHE H 1 365 ? 58.104 29.108 132.873 1.00 25.10 364 PHE H CA 1
ATOM 18127 C C . PHE H 1 365 ? 59.113 29.885 133.711 1.00 25.00 364 PHE H C 1
ATOM 18128 O O . PHE H 1 365 ? 60.319 29.819 133.469 1.00 25.30 364 PHE H O 1
ATOM 18136 N N . GLY H 1 366 ? 58.612 30.627 134.696 1.00 26.11 365 GLY H N 1
ATOM 18137 C CA . GLY H 1 366 ? 59.492 31.365 135.587 1.00 23.28 365 GLY H CA 1
ATOM 18138 C C . GLY H 1 366 ? 59.919 32.743 135.144 1.00 22.35 365 GLY H C 1
ATOM 18139 O O . GLY H 1 366 ? 60.697 33.397 135.842 1.00 22.96 365 GLY H O 1
ATOM 18140 N N . GLY H 1 367 ? 59.430 33.192 133.992 1.00 21.73 366 GLY H N 1
ATOM 18141 C CA . GLY H 1 367 ? 59.783 34.522 133.520 1.00 20.82 366 GLY H CA 1
ATOM 18142 C C . GLY H 1 367 ? 60.578 34.534 132.227 1.00 22.52 366 GLY H C 1
ATOM 18143 O O . GLY H 1 367 ? 61.565 33.816 132.085 1.00 23.13 366 GLY H O 1
ATOM 18144 N N . LEU H 1 368 ? 60.140 35.355 131.279 1.00 21.31 367 LEU H N 1
ATOM 18145 C CA . LEU H 1 368 ? 60.810 35.474 129.998 1.00 21.74 367 LEU H CA 1
ATOM 18146 C C . LEU H 1 368 ? 61.377 36.894 129.902 1.00 24.13 367 LEU H C 1
ATOM 18147 O O . LEU H 1 368 ? 60.624 37.868 129.886 1.00 26.36 367 LEU H O 1
ATOM 18152 N N . ASP H 1 369 ? 62.698 37.013 129.853 1.00 23.48 368 ASP H N 1
ATOM 18153 C CA . ASP H 1 369 ? 63.323 38.329 129.757 1.00 26.61 368 ASP H CA 1
ATOM 18154 C C . ASP H 1 369 ? 63.017 38.964 128.405 1.00 27.10 368 ASP H C 1
ATOM 18155 O O . ASP H 1 369 ? 62.836 40.174 128.309 1.00 29.26 368 ASP H O 1
ATOM 18160 N N . ILE H 1 370 ? 62.954 38.139 127.365 1.00 23.64 369 ILE H N 1
ATOM 18161 C CA . ILE H 1 370 ? 62.656 38.618 126.025 1.00 21.51 369 ILE H CA 1
ATOM 18162 C C . ILE H 1 370 ? 61.483 37.809 125.497 1.00 24.04 369 ILE H C 1
ATOM 18163 O O . ILE H 1 370 ? 61.541 36.582 125.479 1.00 24.78 369 ILE H O 1
ATOM 18168 N N . CYS H 1 371 ? 60.414 38.480 125.079 1.00 22.69 370 CYS H N 1
ATOM 18169 C CA . CYS H 1 371 ? 59.281 37.757 124.512 1.00 23.85 370 CYS H CA 1
ATOM 18170 C C . CYS H 1 371 ? 58.319 38.676 123.771 1.00 23.28 370 CYS H C 1
ATOM 18171 O O . CYS H 1 371 ? 58.406 39.895 123.873 1.00 23.89 370 CYS H O 1
ATOM 18174 N N . ALA H 1 372 ? 57.405 38.080 123.018 1.00 22.72 371 ALA H N 1
ATOM 18175 C CA . ALA H 1 372 ? 56.439 38.853 122.256 1.00 24.50 371 ALA H CA 1
ATOM 18176 C C . ALA H 1 372 ? 55.209 38.019 122.001 1.00 24.28 371 ALA H C 1
ATOM 18177 O O . ALA H 1 372 ? 55.274 36.790 121.974 1.00 27.60 371 ALA H O 1
ATOM 18179 N N . VAL H 1 373 ? 54.084 38.692 121.809 1.00 22.32 372 VAL H N 1
ATOM 18180 C CA . VAL H 1 373 ? 52.839 38.005 121.544 1.00 20.86 372 VAL H CA 1
ATOM 18181 C C . VAL H 1 373 ? 52.374 38.403 120.160 1.00 22.71 372 VAL H C 1
ATOM 18182 O O . VAL H 1 373 ? 52.371 39.589 119.815 1.00 24.19 372 VAL H O 1
ATOM 18186 N N . GLU H 1 374 ? 51.984 37.408 119.370 1.00 22.32 373 GLU H N 1
ATOM 18187 C CA . GLU H 1 374 ? 51.512 37.633 118.007 1.00 22.87 373 GLU H CA 1
ATOM 18188 C C . GLU H 1 374 ? 50.006 37.466 117.936 1.00 22.25 373 GLU H C 1
ATOM 18189 O O . GLU H 1 374 ? 49.458 36.476 118.431 1.00 19.56 373 GLU H O 1
ATOM 18195 N N . ALA H 1 375 ? 49.343 38.439 117.319 1.00 23.40 374 ALA H N 1
ATOM 18196 C CA . ALA H 1 375 ? 47.893 38.410 117.184 1.00 25.65 374 ALA H CA 1
ATOM 18197 C C . ALA H 1 375 ? 47.488 38.826 115.786 1.00 26.31 374 ALA H C 1
ATOM 18198 O O . ALA H 1 375 ? 48.136 39.653 115.156 1.00 26.66 374 ALA H O 1
ATOM 18200 N N . LEU H 1 376 ? 46.406 38.236 115.307 1.00 27.37 375 LEU H N 1
ATOM 18201 C CA . LEU H 1 376 ? 45.890 38.558 113.993 1.00 28.89 375 LEU H CA 1
ATOM 18202 C C . LEU H 1 376 ? 44.619 39.373 114.202 1.00 30.15 375 LEU H C 1
ATOM 18203 O O . LEU H 1 376 ? 43.757 38.990 114.987 1.00 30.64 375 LEU H O 1
ATOM 18208 N N . HIS H 1 377 ? 44.510 40.501 113.509 1.00 32.10 376 HIS H N 1
ATOM 18209 C CA . HIS H 1 377 ? 43.321 41.334 113.620 1.00 33.00 376 HIS H CA 1
ATOM 18210 C C . HIS H 1 377 ? 42.424 41.055 112.422 1.00 32.61 376 HIS H C 1
ATOM 18211 O O . HIS H 1 377 ? 42.711 41.485 111.309 1.00 30.62 376 HIS H O 1
ATOM 18218 N N . GLY H 1 378 ? 41.341 40.328 112.657 1.00 34.00 377 GLY H N 1
ATOM 18219 C CA . GLY H 1 378 ? 40.426 39.998 111.583 1.00 37.44 377 GLY H CA 1
ATOM 18220 C C . GLY H 1 378 ? 39.733 41.209 110.992 1.00 40.31 377 GLY H C 1
ATOM 18221 O O . GLY H 1 378 ? 39.624 42.259 111.638 1.00 41.14 377 GLY H O 1
ATOM 18222 N N . LYS H 1 379 ? 39.267 41.070 109.756 1.00 41.72 378 LYS H N 1
ATOM 18223 C CA . LYS H 1 379 ? 38.578 42.166 109.103 1.00 43.20 378 LYS H CA 1
ATOM 18224 C C . LYS H 1 379 ? 37.321 42.507 109.887 1.00 43.81 378 LYS H C 1
ATOM 18225 O O . LYS H 1 379 ? 36.846 43.645 109.841 1.00 45.05 378 LYS H O 1
ATOM 18231 N N . ASP H 1 380 ? 36.795 41.529 110.624 1.00 43.30 379 ASP H N 1
ATOM 18232 C CA . ASP H 1 380 ? 35.594 41.754 111.423 1.00 42.37 379 ASP H CA 1
ATOM 18233 C C . ASP H 1 380 ? 35.910 42.460 112.744 1.00 41.07 379 ASP H C 1
ATOM 18234 O O . ASP H 1 380 ? 35.100 42.470 113.669 1.00 40.62 379 ASP H O 1
ATOM 18239 N N . GLY H 1 381 ? 37.102 43.044 112.821 1.00 40.37 380 GLY H N 1
ATOM 18240 C CA . GLY H 1 381 ? 37.506 43.788 114.005 1.00 38.91 380 GLY H CA 1
ATOM 18241 C C . GLY H 1 381 ? 37.939 43.042 115.254 1.00 38.27 380 GLY H C 1
ATOM 18242 O O . GLY H 1 381 ? 38.186 43.669 116.284 1.00 37.63 380 GLY H O 1
ATOM 18243 N N . ARG H 1 382 ? 38.037 41.720 115.188 1.00 37.52 381 ARG H N 1
ATOM 18244 C CA . ARG H 1 382 ? 38.456 40.952 116.357 1.00 37.37 381 ARG H CA 1
ATOM 18245 C C . ARG H 1 382 ? 39.937 40.582 116.322 1.00 36.33 381 ARG H C 1
ATOM 18246 O O . ARG H 1 382 ? 40.516 40.365 115.256 1.00 35.49 381 ARG H O 1
ATOM 18254 N N . ASP H 1 383 ? 40.552 40.518 117.497 1.00 34.62 382 ASP H N 1
ATOM 18255 C CA . ASP H 1 383 ? 41.953 40.137 117.581 1.00 33.24 382 ASP H CA 1
ATOM 18256 C C . ASP H 1 383 ? 41.985 38.645 117.854 1.00 31.15 382 ASP H C 1
ATOM 18257 O O . ASP H 1 383 ? 41.022 38.082 118.374 1.00 30.28 382 ASP H O 1
ATOM 18262 N N . HIS H 1 384 ? 43.089 38.005 117.493 1.00 29.23 383 HIS H N 1
ATOM 18263 C CA . HIS H 1 384 ? 43.240 36.580 117.727 1.00 27.67 383 HIS H CA 1
ATOM 18264 C C . HIS H 1 384 ? 44.698 36.299 118.046 1.00 27.13 383 HIS H C 1
ATOM 18265 O O . HIS H 1 384 ? 45.558 36.361 117.163 1.00 27.28 383 HIS H O 1
ATOM 18272 N N . ILE H 1 385 ? 44.971 35.997 119.310 1.00 24.91 384 ILE H N 1
ATOM 18273 C CA . ILE H 1 385 ? 46.329 35.708 119.744 1.00 23.47 384 ILE H CA 1
ATOM 18274 C C . ILE H 1 385 ? 46.699 34.309 119.267 1.00 23.60 384 ILE H C 1
ATOM 18275 O O . ILE H 1 385 ? 46.034 33.326 119.618 1.00 22.79 384 ILE H O 1
ATOM 18280 N N . ILE H 1 386 ? 47.761 34.223 118.471 1.00 22.29 385 ILE H N 1
ATOM 18281 C CA . ILE H 1 386 ? 48.178 32.939 117.920 1.00 23.60 385 ILE H CA 1
ATOM 18282 C C . ILE H 1 386 ? 49.439 32.310 118.514 1.00 25.02 385 ILE H C 1
ATOM 18283 O O . ILE H 1 386 ? 49.605 31.095 118.441 1.00 25.59 385 ILE H O 1
ATOM 18288 N N . GLU H 1 387 ? 50.332 33.113 119.085 1.00 25.28 386 GLU H N 1
ATOM 18289 C CA . GLU H 1 387 ? 51.539 32.548 119.681 1.00 26.58 386 GLU H CA 1
ATOM 18290 C C . GLU H 1 387 ? 52.375 33.541 120.478 1.00 26.43 386 GLU H C 1
ATOM 18291 O O . GLU H 1 387 ? 52.264 34.756 120.303 1.00 25.88 386 GLU H O 1
ATOM 18297 N N . VAL H 1 388 ? 53.208 32.995 121.359 1.00 24.04 387 VAL H N 1
ATOM 18298 C CA . VAL H 1 388 ? 54.126 33.784 122.166 1.00 25.13 387 VAL H CA 1
ATOM 18299 C C . VAL H 1 388 ? 55.526 33.242 121.873 1.00 25.18 387 VAL H C 1
ATOM 18300 O O . VAL H 1 388 ? 55.729 32.032 121.864 1.00 26.63 387 VAL H O 1
ATOM 18304 N N . VAL H 1 389 ? 56.483 34.132 121.620 1.00 24.16 388 VAL H N 1
ATOM 18305 C CA . VAL H 1 389 ? 57.846 33.715 121.323 1.00 24.94 388 VAL H CA 1
ATOM 18306 C C . VAL H 1 389 ? 58.810 34.149 122.410 1.00 25.55 388 VAL H C 1
ATOM 18307 O O . VAL H 1 389 ? 58.545 35.120 123.131 1.00 23.40 388 VAL H O 1
ATOM 18311 N N . GLY H 1 390 ? 59.923 33.420 122.513 1.00 24.18 389 GLY H N 1
ATOM 18312 C CA . GLY H 1 390 ? 60.940 33.702 123.512 1.00 25.63 389 GLY H CA 1
ATOM 18313 C C . GLY H 1 390 ? 62.108 34.540 123.022 1.00 26.66 389 GLY H C 1
ATOM 18314 O O . GLY H 1 390 ? 61.956 35.357 122.107 1.00 27.71 389 GLY H O 1
ATOM 18315 N N . SER H 1 391 ? 63.276 34.323 123.628 1.00 26.14 390 SER H N 1
ATOM 18316 C CA . SER H 1 391 ? 64.491 35.069 123.311 1.00 25.56 390 SER H CA 1
ATOM 18317 C C . SER H 1 391 ? 65.026 34.948 121.893 1.00 25.90 390 SER H C 1
ATOM 18318 O O . SER H 1 391 ? 65.983 35.634 121.545 1.00 25.07 390 SER H O 1
ATOM 18321 N N . SER H 1 392 ? 64.440 34.089 121.066 1.00 26.29 391 SER H N 1
ATOM 18322 C CA . SER H 1 392 ? 64.928 33.996 119.693 1.00 29.54 391 SER H CA 1
ATOM 18323 C C . SER H 1 392 ? 64.053 34.873 118.792 1.00 29.91 391 SER H C 1
ATOM 18324 O O . SER H 1 392 ? 64.182 34.832 117.564 1.00 29.38 391 SER H O 1
ATOM 18327 N N . MET H 1 393 ? 63.174 35.669 119.406 1.00 27.97 392 MET H N 1
ATOM 18328 C CA . MET H 1 393 ? 62.271 36.530 118.644 1.00 27.87 392 MET H CA 1
ATOM 18329 C C . MET H 1 393 ? 63.045 37.453 117.716 1.00 27.85 392 MET H C 1
ATOM 18330 O O . MET H 1 393 ? 63.966 38.157 118.136 1.00 27.69 392 MET H O 1
ATOM 18335 N N . PRO H 1 394 ? 62.681 37.460 116.430 1.00 27.42 393 PRO H N 1
ATOM 18336 C CA . PRO H 1 394 ? 63.397 38.336 115.505 1.00 28.45 393 PRO H CA 1
ATOM 18337 C C . PRO H 1 394 ? 63.121 39.799 115.837 1.00 28.83 393 PRO H C 1
ATOM 18338 O O . PRO H 1 394 ? 62.029 40.143 116.305 1.00 27.78 393 PRO H O 1
ATOM 18342 N N . LEU H 1 395 ? 64.118 40.646 115.613 1.00 26.56 394 LEU H N 1
ATOM 18343 C CA . LEU H 1 395 ? 63.977 42.074 115.854 1.00 29.28 394 LEU H CA 1
ATOM 18344 C C . LEU H 1 395 ? 63.461 42.700 114.554 1.00 31.45 394 LEU H C 1
ATOM 18345 O O . LEU H 1 395 ? 64.081 42.560 113.493 1.00 30.71 394 LEU H O 1
ATOM 18350 N N . ILE H 1 396 ? 62.323 43.386 114.635 1.00 32.04 395 ILE H N 1
ATOM 18351 C CA . ILE H 1 396 ? 61.709 43.991 113.450 1.00 32.04 395 ILE H CA 1
ATOM 18352 C C . ILE H 1 396 ? 61.542 45.505 113.531 1.00 34.39 395 ILE H C 1
ATOM 18353 O O . ILE H 1 396 ? 61.812 46.122 114.567 1.00 33.48 395 ILE H O 1
ATOM 18358 N N . GLY H 1 397 ? 61.088 46.092 112.424 1.00 35.78 396 GLY H N 1
ATOM 18359 C CA . GLY H 1 397 ? 60.862 47.527 112.373 1.00 37.83 396 GLY H CA 1
ATOM 18360 C C . GLY H 1 397 ? 62.093 48.408 112.285 1.00 38.98 396 GLY H C 1
ATOM 18361 O O . GLY H 1 397 ? 63.189 47.944 111.975 1.00 40.00 396 GLY H O 1
ATOM 18362 N N . ASP H 1 398 ? 61.897 49.691 112.571 1.00 40.26 397 ASP H N 1
ATOM 18363 C CA . ASP H 1 398 ? 62.954 50.699 112.514 1.00 42.00 397 ASP H CA 1
ATOM 18364 C C . ASP H 1 398 ? 63.786 50.872 113.781 1.00 42.67 397 ASP H C 1
ATOM 18365 O O . ASP H 1 398 ? 64.634 51.762 113.846 1.00 43.56 397 ASP H O 1
ATOM 18370 N N . HIS H 1 399 ? 63.563 50.042 114.789 1.00 42.86 398 HIS H N 1
ATOM 18371 C CA . HIS H 1 399 ? 64.316 50.205 116.024 1.00 43.64 398 HIS H CA 1
ATOM 18372 C C . HIS H 1 399 ? 65.103 48.971 116.442 1.00 43.34 398 HIS H C 1
ATOM 18373 O O . HIS H 1 399 ? 65.273 48.696 117.629 1.00 40.87 398 HIS H O 1
ATOM 18380 N N . GLN H 1 400 ? 65.592 48.241 115.448 1.00 43.48 399 GLN H N 1
ATOM 18381 C CA . GLN H 1 400 ? 66.364 47.036 115.686 1.00 43.60 399 GLN H CA 1
ATOM 18382 C C . GLN H 1 400 ? 67.612 47.368 116.496 1.00 44.50 399 GLN H C 1
ATOM 18383 O O . GLN H 1 400 ? 67.990 46.627 117.407 1.00 43.73 399 GLN H O 1
ATOM 18389 N N . ASP H 1 401 ? 68.244 48.492 116.167 1.00 45.16 400 ASP H N 1
ATOM 18390 C CA . ASP H 1 401 ? 69.454 48.918 116.858 1.00 45.27 400 ASP H CA 1
ATOM 18391 C C . ASP H 1 401 ? 69.176 49.221 118.330 1.00 43.53 400 ASP H C 1
ATOM 18392 O O . ASP H 1 401 ? 69.979 48.883 119.205 1.00 42.62 400 ASP H O 1
ATOM 18397 N N . GLU H 1 402 ? 68.041 49.864 118.599 1.00 41.58 401 GLU H N 1
ATOM 18398 C CA . GLU H 1 402 ? 67.673 50.193 119.970 1.00 39.57 401 GLU H CA 1
ATOM 18399 C C . GLU H 1 402 ? 67.387 48.902 120.725 1.00 36.65 401 GLU H C 1
ATOM 18400 O O . GLU H 1 402 ? 67.777 48.748 121.883 1.00 34.17 401 GLU H O 1
ATOM 18406 N N . ASP H 1 403 ? 66.698 47.981 120.056 1.00 33.64 402 ASP H N 1
ATOM 18407 C CA . ASP H 1 403 ? 66.353 46.701 120.656 1.00 34.13 402 ASP H CA 1
ATOM 18408 C C . ASP H 1 403 ? 67.605 45.917 121.016 1.00 33.62 402 ASP H C 1
ATOM 18409 O O . ASP H 1 403 ? 67.641 45.254 122.049 1.00 33.97 402 ASP H O 1
ATOM 18414 N N . LYS H 1 404 ? 68.631 45.995 120.172 1.00 35.25 403 LYS H N 1
ATOM 18415 C CA . LYS H 1 404 ? 69.879 45.292 120.439 1.00 35.56 403 LYS H CA 1
ATOM 18416 C C . LYS H 1 404 ? 70.571 45.896 121.654 1.00 36.49 403 LYS H C 1
ATOM 18417 O O . LYS H 1 404 ? 71.125 45.171 122.482 1.00 36.72 403 LYS H O 1
ATOM 18423 N N . GLN H 1 405 ? 70.539 47.223 121.760 1.00 36.75 404 GLN H N 1
ATOM 18424 C CA . GLN H 1 405 ? 71.153 47.909 122.894 1.00 37.43 404 GLN H CA 1
ATOM 18425 C C . GLN H 1 405 ? 70.371 47.598 124.150 1.00 35.30 404 GLN H C 1
ATOM 18426 O O . GLN H 1 405 ? 70.922 47.587 125.247 1.00 35.11 404 GLN H O 1
ATOM 18432 N N . LEU H 1 406 ? 69.078 47.350 123.983 1.00 33.48 405 LEU H N 1
ATOM 18433 C CA . LEU H 1 406 ? 68.224 47.014 125.112 1.00 32.64 405 LEU H CA 1
ATOM 18434 C C . LEU H 1 406 ? 68.562 45.611 125.613 1.00 30.48 405 LEU H C 1
ATOM 18435 O O . LEU H 1 406 ? 68.612 45.367 126.813 1.00 31.05 405 LEU H O 1
ATOM 18440 N N . ILE H 1 407 ? 68.797 44.685 124.690 1.00 29.76 406 ILE H N 1
ATOM 18441 C CA . ILE H 1 407 ? 69.155 43.330 125.072 1.00 27.51 406 ILE H CA 1
ATOM 18442 C C . ILE H 1 407 ? 70.528 43.383 125.742 1.00 28.60 406 ILE H C 1
ATOM 18443 O O . ILE H 1 407 ? 70.778 42.670 126.715 1.00 30.17 406 ILE H O 1
ATOM 18448 N N . VAL H 1 408 ? 71.417 44.231 125.233 1.00 27.96 407 VAL H N 1
ATOM 18449 C CA . VAL H 1 408 ? 72.737 44.370 125.843 1.00 27.38 407 VAL H CA 1
ATOM 18450 C C . VAL H 1 408 ? 72.570 44.797 127.305 1.00 28.69 407 VAL H C 1
ATOM 18451 O O . VAL H 1 408 ? 73.122 44.166 128.208 1.00 30.53 407 VAL H O 1
ATOM 18455 N N . GLU H 1 409 ? 71.804 45.864 127.532 1.00 27.18 408 GLU H N 1
ATOM 18456 C CA . GLU H 1 409 ? 71.570 46.367 128.879 1.00 28.19 408 GLU H CA 1
ATOM 18457 C C . GLU H 1 409 ? 71.002 45.289 129.787 1.00 27.58 408 GLU H C 1
ATOM 18458 O O . GLU H 1 409 ? 71.414 45.164 130.938 1.00 27.63 408 GLU H O 1
ATOM 18464 N N . LEU H 1 410 ? 70.049 44.516 129.268 1.00 28.12 409 LEU H N 1
ATOM 18465 C CA . LEU H 1 410 ? 69.432 43.432 130.032 1.00 27.22 409 LEU H CA 1
ATOM 18466 C C . LEU H 1 410 ? 70.486 42.416 130.460 1.00 27.10 409 LEU H C 1
ATOM 18467 O O . LEU H 1 410 ? 70.639 42.119 131.642 1.00 26.34 409 LEU H O 1
ATOM 18472 N N . VAL H 1 411 ? 71.203 41.885 129.477 1.00 26.94 410 VAL H N 1
ATOM 18473 C CA . VAL H 1 411 ? 72.243 40.902 129.723 1.00 24.36 410 VAL H CA 1
ATOM 18474 C C . VAL H 1 411 ? 73.329 41.431 130.667 1.00 24.06 410 VAL H C 1
ATOM 18475 O O . VAL H 1 411 ? 73.814 40.705 131.524 1.00 25.81 410 VAL H O 1
ATOM 18479 N N . VAL H 1 412 ? 73.713 42.693 130.525 1.00 25.04 411 VAL H N 1
ATOM 18480 C CA . VAL H 1 412 ? 74.741 43.231 131.407 1.00 25.84 411 VAL H CA 1
ATOM 18481 C C . VAL H 1 412 ? 74.238 43.185 132.847 1.00 26.77 411 VAL H C 1
ATOM 18482 O O . VAL H 1 412 ? 74.985 42.826 133.759 1.00 27.23 411 VAL H O 1
ATOM 18486 N N . ASN H 1 413 ? 72.972 43.538 133.050 1.00 27.19 412 ASN H N 1
ATOM 18487 C CA . ASN H 1 413 ? 72.411 43.530 134.392 1.00 28.94 412 ASN H CA 1
ATOM 18488 C C . ASN H 1 413 ? 72.315 42.110 134.942 1.00 28.39 412 ASN H C 1
ATOM 18489 O O . ASN H 1 413 ? 72.667 41.872 136.096 1.00 25.09 412 ASN H O 1
ATOM 18494 N N . LYS H 1 414 ? 71.845 41.171 134.119 1.00 28.89 413 LYS H N 1
ATOM 18495 C CA . LYS H 1 414 ? 71.727 39.781 134.554 1.00 29.27 413 LYS H CA 1
ATOM 18496 C C . LYS H 1 414 ? 73.102 39.225 134.906 1.00 30.34 413 LYS H C 1
ATOM 18497 O O . LYS H 1 414 ? 73.267 38.541 135.919 1.00 30.24 413 LYS H O 1
ATOM 18503 N N . MET H 1 415 ? 74.090 39.515 134.066 1.00 31.04 414 MET H N 1
ATOM 18504 C CA . MET H 1 415 ? 75.450 39.051 134.319 1.00 30.93 414 MET H CA 1
ATOM 18505 C C . MET H 1 415 ? 75.931 39.634 135.639 1.00 30.35 414 MET H C 1
ATOM 18506 O O . MET H 1 415 ? 76.535 38.937 136.450 1.00 31.66 414 MET H O 1
ATOM 18511 N N . THR H 1 416 ? 75.657 40.914 135.856 1.00 31.27 415 THR H N 1
ATOM 18512 C CA . THR H 1 416 ? 76.069 41.575 137.094 1.00 31.70 415 THR H CA 1
ATOM 18513 C C . THR H 1 416 ? 75.535 40.828 138.310 1.00 33.99 415 THR H C 1
ATOM 18514 O O . THR H 1 416 ? 76.229 40.681 139.311 1.00 34.18 415 THR H O 1
ATOM 18518 N N . GLN H 1 417 ? 74.302 40.349 138.215 1.00 36.58 416 GLN H N 1
ATOM 18519 C CA . GLN H 1 417 ? 73.683 39.624 139.318 1.00 41.44 416 GLN H CA 1
ATOM 18520 C C . GLN H 1 417 ? 74.097 38.158 139.376 1.00 43.33 416 GLN H C 1
ATOM 18521 O O . GLN H 1 417 ? 74.316 37.621 140.459 1.00 44.98 416 GLN H O 1
ATOM 18527 N N . ALA H 1 418 ? 74.201 37.518 138.212 1.00 43.97 417 ALA H N 1
ATOM 18528 C CA . ALA H 1 418 ? 74.588 36.112 138.124 1.00 44.37 417 ALA H CA 1
ATOM 18529 C C . ALA H 1 418 ? 75.799 35.816 139.009 1.00 45.55 417 ALA H C 1
ATOM 18530 O O . ALA H 1 418 ? 75.683 34.920 139.875 1.00 47.30 417 ALA H O 1
#

GO terms:
  GO:0043195 terminal bouton (C, HDA)
  GO:0045202 synapse (C, IDA)
  GO:0048786 presynaptic active zone (C, IDA)
  GO:0098793 presynapse (C, EXP)
  GO:0048666 neuron development (P, IEP)
  GO:0007269 neurotransmitter secretion (P, TAS)
  GO:0050808 synapse organization (P, IMP)
  GO:0005515 protein binding (F, IPI)
  GO:0048306 calcium-dependent protein binding (F, IPI)
  GO:0030425 dendrite (C, IDA)
  GO:0008021 synaptic vesicle (C, IDA)
  GO:0098850 extrinsic component of synaptic vesicle membrane (C, IDA)
  GO:0098850 extrinsic component of synaptic vesicle membrane (C, EXP)
  GO:0098850 extrinsic component of synaptic vesicle membrane (C, IEP)

Nearest PDB structures (foldseek):
  1pk8-assembly1_B  TM=1.003E+00  e=1.240E-64  Rattus norvegicus
  1pk8-assembly1_D  TM=1.001E+00  e=4.817E-61  Rattus norvegicus
  1pk8-assembly2_G  TM=9.905E-01  e=1.467E-60  Rattus norvegicus
  1pk8-assembly1_A  TM=1.001E+00  e=1.141E-59  Rattus norvegicus
  2p0a-assembly1_A  TM=9.856E-01  e=9.264E-51  Homo sapiens

InterPro domains:
  IPR001359 Synapsin [PR01368] (125-134)
  IPR001359 Synapsin [PR01368] (140-152)
  IPR001359 Synapsin [PR01368] (176-187)
  IPR001359 Synapsin [PR01368] (316-328)
  IPR001359 Synapsin [PR01368] (330-346)
  IPR001359 Synapsin [PR01368] (349-370)
  IPR013815 ATP-grasp fold, subdomain 1 [G3DSA:3.30.1490.20] (248-307)
  IPR016185 Pre-ATP-grasp domain superfamily [SSF52440] (113-213)
  IPR019735 Synapsin, conserved site [PS00416] (271-281)
  IPR019736 Synapsin, phosphorylation site [PF10581] (1-25)
  IPR019736 Synapsin, phosphorylation site [PS00415] (4-11)
  IPR020897 Synapsin, pre-ATP-grasp domain [PF02078] (113-212)
  IPR020898 Synapsin, ATP-binding domain [PF02750] (214-416)

Sequence (2334 aa):
AARVLLVIDEPHTDWAKYFKGKKIHGEIDIKVEQAEFSDLNLVAHANGGFSVDMEVLRNGVKVVRSLKPDFVLIRQHAFSMARNGDYRSLVIGLQYAGIPSVNSLHSVYNFCDKPWVFAQMVRLHKKLGTEEFPLIDQTFYPNHKEMLSSTTYPVVVKMGHAHSGMGKVKVDNQHDFQDIASVVALTKTYATAEPFIDAKYDVRVQKIGQNYKAYMRTSVSGNWKTNTGSAMLEQIAMSDRYKLWVDTCSEIFGGLDICAVEALHGKDGRDHIIEVVGSSMPLIGDHQDEDKQLIVELVVNKMTQAARVLLVIDEPHTDWAKYFKGKKIHGEIDIKVEQAEFSDLNLVAHANGGFSVDMEVRSLKPDFVLIRQHAFSMARNGDYRSLVIGLQYAGIPSVNSLHSVYNFCDKPWVFAQMVRLHKKLGTEEFPLIDQTFYPNHKEMLSSTTYPVVVKMGHAHSGMGKVKVDNQHDFQDIASVVALTKTYATAEPFIDAKYDVRVQKIGQNYKAYMRTWKTNTGSAMLEQIAMSDRYKLWVDTCSEIFGGLDICAVEALHGKDGRDHIIEVVGSSMPLIGDHQDEDKQLIVELVVNKMTQAARVLLVIDEPHTDWAKYFKGKKIHGEIDIKVEQAEFSDLNLVAHANGGFSVDMEVRSLKPDFVLIRQHAFSMARNGDYRSLVIGLQYAGIPSVNSLHSVYNFCDKPWVFAQMVRLHKKLGTEEFPLIDQTFYPNHKEMLSSTTYPVVVKMGHAHSGMGKVKVDNQHDFQDIASVVALTKTYATAEPFIDAKYDVRVQKIGQNYKAYMRTWKLEQIAMSDRYKLWVDTCSEIFGGLDICAVEALHGKDGRDHIIEVVGSSMPLIGDHQDEDKQLIVELVVNKMTQAAARVLLVIDEPHTDWAKYFKGKKIHGEIDIKVEQAEFSDLNLVAHANGGFSVDMEVVVRSLKPDFVLIRQHAFSMARNGDYRSLVIGLQYAGIPSVNSLHSVYNFCDKPWVFAQMVRLHKKLGTEEFPLIDQTFYPNHKEMLSSTTYPVVVKMGHAHSGMGKVKVDNQHDFQDIASVVALTKTYATAEPFIDAKYDVRVQKIGQNYKAYMRTSVSGNWKTNTGSAMLEQIAMSDRYKLWVDTCSEIFGGLDICAVEALHGKDGRDHIIEVVGSSMPLIGDHQDEDKQLIVELVVNKMTQAAARVLLVIDEPHTDWAKYFKGKKIHGEIDIKVEQAEFSDLNLVAHANGGFSVDMEVRSLKPDFVLIRQHAFSMARNGDYRSLVIGLQYAGIPSVNSLHSVYNFCDKPWVFAQMVRLHKKLGTEEFPLIDQTFYPNHKEMLSSTTYPVVVKMGHAHSGMGKVKVDNQHDFQDIASVVALTKTYATAEPFIDAKYDVRVQKIGQNYKAYMRTWKTLEQIAMSDRYKLWVDTCSEIFGGLDICAVEALHGKDGRDHIIEVVGSSMPLIGDHQDEDKQLIVELVVNKMTQARVLLVIDEPHTDWAKYFKGKKIHGEIDIKVEQAEFSDLNLVAHANGGFSVDMEVRSLKPDFVLIRQHAFSMARNGDYRSLVIGLQYAGIPSVNSLHSVYNFCDKPWVFAQMVRLHKKLGTEEFPLIDQTFYPNHKEMLSSTTYPVVVKMGHAHSGMGKVKVDNQHDFQDIASVVALTKTYATAEPFIDAKYDVRVQKIGQNYKAYMRTWKTLEQIAMSDRYKLWVDTCSEIFGGLDICAVEALHGKDGRDHIIEVVGSSMPLIGDHQDEDKQLIVELVVNKMTQAAARVLLVIDEPHTDWAKYFKGKKIHGEIDIKVEQAEFSDLNLVAHANGGFSVDMEVRSLKPDFVLIRQHAFSMARNGDYRSLVIGLQYAGIPSVNSLHSVYNFCDKPWVFAQMVRLHKKLGTEEFPLIDQTFYPNHKEMLSSTTYPVVVKMGHAHSGMGKVKVDNQHDFQDIASVVALTKTYATAEPFIDAKYDVRVQKIGQNYKAYMRTSVNWKTNAMLEQIAMSDRYKLWVDTCSEIFGGLDICAVEALHGKDGRDHIIEVVGSSMPLIGDHQDEDKQLIVELVVNKMTQAAARVLLVIDEPHTDWAKYFKGKKIHGEIDIKVEQAEFSDLNLVAHANGGFSVDMEVRSLKPDFVLIRQHAFSMARNGDYRSLVIGLQYAGIPSVNSLHSVYNFCDKPWVFAQMVRLHKKLGTEEFPLIDQTFYPNHKEMLSSTTYPVVVKMGHAHSGMGKVKVDNQHDFQDIASVVALTKTYATAEPFIDAKYDVRVQKIGQNYKAYMRTWKLEQIAMSDRYKLWVDTCSEIFGGLDICAVEALHGKDGRDHIIEVVGSSMPLIGDHQDEDKQLIVELVVNKMTQA

Organism: Rattus norvegicus (NCBI:txid10116)